Protein 3WTB (pdb70)

Secondary structure (DSSP, 8-state):
---S-EEEETTTTSHHHHHHHHHHHHTT-EEEEEESS-HHHHHHHHHHHHHTT--EEEEE--TTSHHHHHHHHHHHHHHHS---EEEE-------S-GGG--HHHHHHHHIIIIIHHHHHHHHHTTT--TT-EEEEE--GGGT---STT-HHHHHHHHHHHHHHHHHHHHHGGGT-EEEEEEE--B-BTTB-S-SHHHHHHHHTSSSSS-B-HHHHHHHHHHHHSGGGTT--S-EEEESTTTT-/--SS-EEEETTTTSHHHHHHHHHHHHHT-EEEEEESS-HHHHHHHHHHHHHTT--EEEEE--TTSHHHHHHHHHHHHHHHS---EEEE-------S-GGG--HHHHHHHHIIIIIHHHHHHHHHTTT--TT-EEEEE--GGGT---STT-HHHHHHHHHHHHHHHHHHHHHGGGT-EEEEEEE--B--SSS-S-SHHHHHHHTTSSSSS-B-HHHHHHHHHHHHSGGGTT--S-EEEESTTS--/--S-EEEETTTTSHHHHHHHHHHHHTT-EEEEEESS-HHHHHHHHHHHHHTT--EEEEE--TTSHHHHHHHHHHHHHHHS---EEEE-------S-GGG--HHHHHHHHIIIIIHHHHHHHHHTTT--TT-EEEEE--GGGT---STT-HHHHHHHHHHHHHHHHHHHHHGGGT-EEEEEEE--B-BTTB-S-SHHHHHHHTTSSSSS-B-HHHHHHHHHHHHSGGGTT--S-EEEESTTTT-/--S-EEEETTTTSHHHHHHHHHHHHHT-EEEEEESS-HHHHHHHHHHHHHTT--EEEEE--TTSHHHHHHHHHHHHHHHS---EEEE-------S-GGG--HHHHHHHHIIIIIHHHHHHHHHTTT--TT-EEEEE--GGGT---STT-HHHHHHHHHHHHHHHHHHHHHGGGT-EEEEEEE-SB--SSS-S-SHHHHHHHTTSSSSS-B-HHHHHHHHHHHHSGGGTT--S-EEEESTTTT-/--S-EEEETTTTSHHHHHHHHHHHHTT-EEEEEESS-HHHHHHHHHHHHHTT--EEEEE--TTSHHHHHHHHHHHHHHHS---EEEE-------S-GGG--HHHHHHHHIIIIIHHHHHHHHHTTT--TT-EEEEE--GGGT---STT-HHHHHHHHHHHHHHHHHHHHHGGGT-EEEEEEE--B--SSS-S-SHHHHHHHHTSSSSS-B-HHHHHHHHHHHHSGGGTT--S-EEEESTTTT-/--S-EEEETTTTSHHHHHHHHHHHHHT-EEEEEESS-HHHHHHHHHHHHHTT--EEEEE--TTSHHHHHHHHHHHHHHHS---EEEE-------S-GGG--HHHHHHHHIIIIIHHHHHHHHHTTT--TT-EEEEE--GGGT---STT-HHHHHHHHHHHHHHHHHHHHHGGGT-EEEEEEE--EE-SSS-S-SHHHHHHHTTSSSSS-EEHHHHHHHHHHHHSGGGTT--S-EEEESTTTT-/--S-EEEETTTTSHHHHHHHHHHHHTT-EEEEEESS-HHHHHHHHHHHHHTT--EEEEE--TTSHHHHHHHHHHHHHHHS---EEEE-------S-GGG--HHHHHHHHIIIIIHHHHHHHHHTTT--TT-EEEEE--GGGT---STT-HHHHHHHHHHHHHHHHHHHHHGGGT-EEEEEEE--EE-SSS-S-SHHHHHHHHTSSSSS-EEHHHHHHHHHHHHSGGGTT--S-EEEESTTTT-/--S-EEEETTTTSHHHHHHHHHHHHTT-EEEEEESS-HHHHHHHHHHHHHTT--EEEEE--TTSHHHHHHHHHHHHHHHS---EEEE-------S-GGG--HHHHHHHHIIIIIHHHHHHHHHTTT--TT-EEEEE--GGGT---STT-HHHHHHHHHHHHHHHHHHHHHGGGT-EEEEEEE--B--SSS-S-SHHHHHHHHHSSSSS-B-HHHHHHHHHHHHSGGGTT--S-EEEESTTTT-

Organism: Gluconobacter oxydans (strain 621H) (NCBI:txid290633)

Radius of gyration: 42.38 Å; Cα contacts (8 Å, |Δi|>4): 5276; chains: 8; bounding box: 62×66×143 Å

Sequence (1946 aa):
HMTHRVALITGGSRGIGAAIALKLAQDGFDIAITYARNEKAAQKVVSEVEALGRKAVAVQADGGSTDGNIAAITKTHEAFGRLDALVCNAGIYPYGPIAQMTVTQIEEVLNLNLRAAMVETVEALKYMKTGGRLIYIGSAFGERAPFPGISLYAATKAGLIGFTKGVARDLGPQGITANVVEPGPIATDLNPEDGAAAAVIRKFTATESYGKVNDIARTVSFLASPDASYITGASILVDGGLVAHMTHRVALITGGSRGIGAAIALKLAQDGFDIAITYARNEKAAQKVVSEVEALGRKAVAVQADGGSTDGNIAAITKTHEAFGRLDALVCNAGIYPYGPIAQMTVTQIEEVLNLNLRAAMVETVEALKYMKTGGRLIYIGSAFGERAPFPGISLYAATKAGLIGFTKGVARDLGPQGITANVVEPGPIATDLNPEDGAAAAVIRKFTATESYGKVNDIARTVSFLASPDASYITGASILVDGGLVAMTHRVALITGGSRGIGAAIALKLAQDGFDIAITYARNEKAAQKVVSEVEALGRKAVAVQADGGSTDGNIAAITKTHEAFGRLDALVCNAGIYPYGPIAQMTVTQIEEVLNLNLRAAMVETVEALKYMKTGGRLIYIGSAFGERAPFPGISLYAATKAGLIGFTKGVARDLGPQGITANVVEPGPIATDLNPEDGAAAAVIRKFTATESYGKVNDIARTVSFLASPDASYITGASILVDGGLVAMTHRVALITGGSRGIGAAIALKLAQDGFDIAITYARNEKAAQKVVSEVEALGRKAVAVQADGGSTDGNIAAITKTHEAFGRLDALVCNAGIYPYGPIAQMTVTQIEEVLNLNLRAAMVETVEALKYMKTGGRLIYIGSAFGERAPFPGISLYAATKAGLIGFTKGVARDLGPQGITANVVEPGPIATDLNPEDGAAAAVIRKFTATESYGKVNDIARTVSFLASPDASYITGASILVDGGLVAMTHRVALITGGSRGIGAAIALKLAQDGFDIAITYARNEKAAQKVVSEVEALGRKAVAVQADGGSTDGNIAAITKTHEAFGRLDALVCNAGIYPYGPIAQMTVTQIEEVLNLNLRAAMVETVEALKYMKTGGRLIYIGSAFGERAPFPGISLYAATKAGLIGFTKGVARDLGPQGITANVVEPGPIATDLNPEDGAAAAVIRKFTATESYGKVNDIARTVSFLASPDASYITGASILVDGGLVAMTHRVALITGGSRGIGAAIALKLAQDGFDIAITYARNEKAAQKVVSEVEALGRKAVAVQADGGSTDGNIAAITKTHEAFGRLDALVCNAGIYPYGPIAQMTVTQIEEVLNLNLRAAMVETVEALKYMKTGGRLIYIGSAFGERAPFPGISLYAATKAGLIGFTKGVARDLGPQGITANVVEPGPIATDLNPEDGAAAAVIRKFTATESYGKVNDIARTVSFLASPDASYITGASILVDGGLVAMTHRVALITGGSRGIGAAIALKLAQDGFDIAITYARNEKAAQKVVSEVEALGRKAVAVQADGGSTDGNIAAITKTHEAFGRLDALVCNAGIYPYGPIAQMTVTQIEEVLNLNLRAAMVETVEALKYMKTGGRLIYIGSAFGERAPFPGISLYAATKAGLIGFTKGVARDLGPQGITANVVEPGPIATDLNPEDGAAAAVIRKFTATESYGKVNDIARTVSFLASPDASYITGASILVDGGLVAMTHRVALITGGSRGIGAAIALKLAQDGFDIAITYARNEKAAQKVVSEVEALGRKAVAVQADGGSTDGNIAAITKTHEAFGRLDALVCNAGIYPYGPIAQMTVTQIEEVLNLNLRAAMVETVEALKYMKTGGRLIYIGSAFGERAPFPGISLYAATKAGLIGFTKGVARDLGPQGITANVVEPGPIATDLNPEDGAAAAVIRKFTATESYGKVNDIARTVSFLASPDASYITGASILVDGGLVA

Nearest PDB structures (foldseek):
  3wtb-assembly2_D  TM=9.995E-01  e=1.155E-48  Gluconobacter oxydans 621H
  5wva-assembly1_A-2  TM=9.834E-01  e=1.418E-30  Serratia marcescens
  5wuw-assembly1_A-2  TM=9.822E-01  e=1.337E-30  Serratia marcescens
  5u2w-assembly1_D  TM=9.826E-01  e=2.882E-30  Burkholderia cenocepacia J2315
  4zgw-assembly1_A  TM=9.834E-01  e=8.854E-30  Serratia marcescens

InterPro domains:
  IPR002347 Short-chain dehydrogenase/reductase SDR [PF13561] (13-241)
  IPR002347 Short-chain dehydrogenase/reductase SDR [PR00080] (80-91)
  IPR002347 Short-chain dehydrogenase/reductase SDR [PR00080] (131-139)
  IPR002347 Short-chain dehydrogenase/reductase SDR [PR00080] (152-171)
  IPR002347 Short-chain dehydrogenase/reductase SDR [PR00081] (5-22)
  IPR002347 Short-chain dehydrogenase/reductase SDR [PR00081] (80-91)
  IPR002347 Short-chain dehydrogenase/reductase SDR [PR00081] (125-141)
  IPR002347 Short-chain dehydrogenase/reductase SDR [PR00081] (152-171)
  IPR002347 Short-chain dehydrogenase/reductase SDR [PR00081] (173-190)
  IPR002347 Short-chain dehydrogenase/reductase SDR [PR00081] (205-225)
  IPR020904 Short-chain dehydrogenase/reductase, conserved site [PS00061] (139-167)
  IPR036291 NAD(P)-binding domain superfamily [SSF51735] (3-242)
  IPR050259 Short-chain dehydrogenases/reductases [PTHR42879] (2-242)
  IPR057326 Ketoreductase domain [SM00822] (4-183)

CATH classification: 3.40.50.720

Structure (mmCIF, N/CA/C/O backbone):
data_3WTB
#
_entry.id   3WTB
#
_cell.length_a   58.061
_cell.length_b   56.033
_cell.length_c   263.992
_cell.angle_alpha   90.00
_cell.angle_beta   93.20
_cell.angle_gamma   90.00
#
_symmetry.space_group_name_H-M   'P 1 2 1'
#
loop_
_entity.id
_entity.type
_entity.pdbx_description
1 polymer 'Putative oxidoreductase'
2 water water
#
loop_
_atom_site.group_PDB
_atom_site.id
_atom_site.type_symbol
_atom_site.label_atom_id
_atom_site.label_alt_id
_atom_site.label_comp_id
_atom_site.label_asym_id
_atom_site.label_entity_id
_atom_site.label_seq_id
_atom_site.pdbx_PDB_ins_code
_atom_site.Cartn_x
_atom_site.Cartn_y
_atom_site.Cartn_z
_atom_site.occupancy
_atom_site.B_iso_or_equiv
_atom_site.auth_seq_id
_atom_site.auth_comp_id
_atom_site.auth_asym_id
_atom_site.auth_atom_id
_atom_site.pdbx_PDB_model_num
ATOM 1 N N . HIS A 1 3 ? 35.188 23.263 72.923 1.00 48.02 0 HIS A N 1
ATOM 2 C CA . HIS A 1 3 ? 35.393 22.749 71.543 1.00 45.31 0 HIS A CA 1
ATOM 3 C C . HIS A 1 3 ? 34.081 22.955 70.772 1.00 43.79 0 HIS A C 1
ATOM 4 O O . HIS A 1 3 ? 32.966 22.665 71.226 1.00 38.40 0 HIS A O 1
ATOM 11 N N . MET A 1 4 ? 34.258 23.506 69.598 1.00 40.84 1 MET A N 1
ATOM 12 C CA . MET A 1 4 ? 33.226 23.658 68.614 1.00 41.01 1 MET A CA 1
ATOM 13 C C . MET A 1 4 ? 32.066 24.566 68.954 1.00 38.47 1 MET A C 1
ATOM 14 O O . MET A 1 4 ? 31.046 24.459 68.317 1.00 34.42 1 MET A O 1
ATOM 19 N N . THR A 1 5 ? 32.161 25.379 69.999 1.00 37.41 2 THR A N 1
ATOM 20 C CA . THR A 1 5 ? 31.018 26.212 70.370 1.00 39.30 2 THR A CA 1
ATOM 21 C C . THR A 1 5 ? 30.926 27.426 69.426 1.00 34.66 2 THR A C 1
ATOM 22 O O . THR A 1 5 ? 29.853 28.030 69.314 1.00 35.39 2 THR A O 1
ATOM 26 N N . HIS A 1 6 ? 32.042 27.847 68.824 1.00 26.45 3 HIS A N 1
ATOM 27 C CA . HIS A 1 6 ? 32.012 29.067 67.970 1.00 26.22 3 HIS A CA 1
ATOM 28 C C . HIS A 1 6 ? 32.181 28.691 66.524 1.00 23.83 3 HIS A C 1
ATOM 29 O O . HIS A 1 6 ? 32.863 27.708 66.205 1.00 25.98 3 HIS A O 1
ATOM 36 N N . ARG A 1 7 ? 31.612 29.489 65.643 1.00 21.65 4 ARG A N 1
ATOM 37 C CA . ARG A 1 7 ? 31.915 29.395 64.240 1.00 23.22 4 ARG A CA 1
ATOM 38 C C . ARG A 1 7 ? 33.434 29.588 64.001 1.00 25.00 4 ARG A C 1
ATOM 39 O O . ARG A 1 7 ? 34.086 30.301 64.746 1.00 22.36 4 ARG A O 1
ATOM 47 N N . VAL A 1 8 ? 33.948 28.958 62.940 1.00 23.71 5 VAL A N 1
ATOM 48 C CA . VAL A 1 8 ? 35.330 29.015 62.581 1.00 22.12 5 VAL A CA 1
ATOM 49 C C . VAL A 1 8 ? 35.493 29.621 61.192 1.00 21.72 5 VAL A C 1
ATOM 50 O O . VAL A 1 8 ? 34.845 29.212 60.248 1.00 24.93 5 VAL A O 1
ATOM 54 N N . ALA A 1 9 ? 36.400 30.588 61.073 1.00 21.23 6 ALA A N 1
ATOM 55 C CA . ALA A 1 9 ? 36.750 31.185 59.802 1.00 19.36 6 ALA A CA 1
ATOM 56 C C . ALA A 1 9 ? 38.190 30.921 59.500 1.00 19.72 6 ALA A C 1
ATOM 57 O O . ALA A 1 9 ? 39.051 31.136 60.341 1.00 20.42 6 ALA A O 1
ATOM 59 N N . LEU A 1 10 ? 38.443 30.497 58.260 1.00 22.23 7 LEU A N 1
ATOM 60 C CA . LEU A 1 10 ? 39.776 30.364 57.701 1.00 22.19 7 LEU A CA 1
ATOM 61 C C . LEU A 1 10 ? 40.005 31.494 56.718 1.00 22.70 7 LEU A C 1
ATOM 62 O O . LEU A 1 10 ? 39.223 31.652 55.785 1.00 21.87 7 LEU A O 1
ATOM 67 N N . ILE A 1 11 ? 41.053 32.285 56.966 1.00 21.67 8 ILE A N 1
ATOM 68 C CA . ILE A 1 11 ? 41.447 33.368 56.121 1.00 22.44 8 ILE A CA 1
ATOM 69 C C . ILE A 1 11 ? 42.833 33.077 55.556 1.00 25.12 8 ILE A C 1
ATOM 70 O O . ILE A 1 11 ? 43.803 33.049 56.308 1.00 26.67 8 ILE A O 1
ATOM 75 N N . THR A 1 12 ? 42.933 32.902 54.249 1.00 22.55 9 THR A N 1
ATOM 76 C CA . THR A 1 12 ? 44.205 32.668 53.654 1.00 22.39 9 THR A CA 1
ATOM 77 C C . THR A 1 12 ? 44.956 33.987 53.572 1.00 23.45 9 THR A C 1
ATOM 78 O O . THR A 1 12 ? 44.365 35.020 53.328 1.00 22.78 9 THR A O 1
ATOM 82 N N . GLY A 1 13 ? 46.282 33.945 53.791 1.00 24.32 10 GLY A N 1
ATOM 83 C CA . GLY A 1 13 ? 47.104 35.172 53.763 1.00 24.43 10 GLY A CA 1
ATOM 84 C C . GLY A 1 13 ? 46.712 36.131 54.849 1.00 24.00 10 GLY A C 1
ATOM 85 O O . GLY A 1 13 ? 46.606 37.303 54.645 1.00 24.80 10 GLY A O 1
ATOM 86 N N . GLY A 1 14 ? 46.417 35.604 56.017 1.00 24.06 11 GLY A N 1
ATOM 87 C CA . GLY A 1 14 ? 45.775 36.391 57.055 1.00 25.51 11 GLY A CA 1
ATOM 88 C C . GLY A 1 14 ? 46.757 36.985 58.028 1.00 24.05 11 GLY A C 1
ATOM 89 O O . GLY A 1 14 ? 46.336 37.482 59.078 1.00 24.22 11 GLY A O 1
ATOM 90 N N . SER A 1 15 ? 48.035 36.920 57.692 1.00 23.17 12 SER A N 1
ATOM 91 C CA . SER A 1 15 ? 49.084 37.436 58.570 1.00 27.85 12 SER A CA 1
ATOM 92 C C . SER A 1 15 ? 49.351 38.932 58.440 1.00 25.78 12 SER A C 1
ATOM 93 O O . SER A 1 15 ? 49.950 39.510 59.313 1.00 27.24 12 SER A O 1
ATOM 96 N N . ARG A 1 16 ? 48.847 39.588 57.414 1.00 28.95 13 ARG A N 1
ATOM 97 C CA . ARG A 1 16 ? 49.070 41.031 57.307 1.00 30.71 13 ARG A CA 1
ATOM 98 C C . ARG A 1 16 ? 48.035 41.656 56.418 1.00 27.39 13 ARG A C 1
ATOM 99 O O . ARG A 1 16 ? 47.251 40.964 55.745 1.00 24.40 13 ARG A O 1
ATOM 107 N N . GLY A 1 17 ? 48.060 42.988 56.379 1.00 28.52 14 GLY A N 1
ATOM 108 C CA . GLY A 1 17 ? 47.238 43.767 55.451 1.00 28.83 14 GLY A CA 1
ATOM 109 C C . GLY A 1 17 ? 45.753 43.464 55.583 1.00 27.26 14 GLY A C 1
ATOM 110 O O . GLY A 1 17 ? 45.249 43.349 56.685 1.00 27.38 14 GLY A O 1
ATOM 111 N N . ILE A 1 18 ? 45.105 43.244 54.452 1.00 24.47 15 ILE A N 1
ATOM 112 C CA . ILE A 1 18 ? 43.653 43.049 54.410 1.00 26.80 15 ILE A CA 1
ATOM 113 C C . ILE A 1 18 ? 43.266 41.768 55.177 1.00 23.79 15 ILE A C 1
ATOM 114 O O . ILE A 1 18 ? 42.317 41.752 55.928 1.00 23.12 15 ILE A O 1
ATOM 119 N N . GLY A 1 19 ? 44.059 40.735 54.991 1.00 21.29 16 GLY A N 1
ATOM 120 C CA . GLY A 1 19 ? 43.799 39.464 55.629 1.00 24.08 16 GLY A CA 1
ATOM 121 C C . GLY A 1 19 ? 43.772 39.579 57.136 1.00 23.33 16 GLY A C 1
ATOM 122 O O . GLY A 1 19 ? 42.894 39.028 57.773 1.00 23.65 16 GLY A O 1
ATOM 123 N N . ALA A 1 20 ? 44.777 40.239 57.681 1.00 22.33 17 ALA A N 1
ATOM 124 C CA . ALA A 1 20 ? 44.856 40.444 59.091 1.00 22.38 17 ALA A CA 1
ATOM 125 C C . ALA A 1 20 ? 43.675 41.235 59.599 1.00 22.38 17 ALA A C 1
ATOM 126 O O . ALA A 1 20 ? 43.105 40.911 60.622 1.00 22.43 17 ALA A O 1
ATOM 128 N N . ALA A 1 21 ? 43.282 42.262 58.884 1.00 20.40 18 ALA A N 1
ATOM 129 C CA . ALA A 1 21 ? 42.156 43.044 59.337 1.00 20.96 18 ALA A CA 1
ATOM 130 C C . ALA A 1 21 ? 40.851 42.238 59.313 1.00 20.98 18 ALA A C 1
ATOM 131 O O . ALA A 1 21 ? 39.966 42.364 60.207 1.00 19.65 18 ALA A O 1
ATOM 133 N N . ILE A 1 22 ? 40.708 41.414 58.298 1.00 21.07 19 ILE A N 1
ATOM 134 C CA . ILE A 1 22 ? 39.528 40.520 58.212 1.00 21.12 19 ILE A CA 1
ATOM 135 C C . ILE A 1 22 ? 39.528 39.560 59.392 1.00 21.76 19 ILE A C 1
ATOM 136 O O . ILE A 1 22 ? 38.481 39.366 60.040 1.00 21.55 19 ILE A O 1
ATOM 141 N N . ALA A 1 23 ? 40.689 39.031 59.719 1.00 21.47 20 ALA A N 1
ATOM 142 C CA . ALA A 1 23 ? 40.756 38.083 60.831 1.00 22.21 20 ALA A CA 1
ATOM 143 C C . ALA A 1 23 ? 40.332 38.731 62.134 1.00 21.50 20 ALA A C 1
ATOM 144 O O . ALA A 1 23 ? 39.581 38.132 62.887 1.00 19.59 20 ALA A O 1
ATOM 146 N N . LEU A 1 24 ? 40.802 39.950 62.384 1.00 22.75 21 LEU A N 1
ATOM 147 C CA . LEU A 1 24 ? 40.419 40.641 63.609 1.00 25.21 21 LEU A CA 1
ATOM 148 C C . LEU A 1 24 ? 38.949 41.027 63.661 1.00 23.54 21 LEU A C 1
ATOM 149 O O . LEU A 1 24 ? 38.314 40.925 64.708 1.00 22.99 21 LEU A O 1
ATOM 154 N N . LYS A 1 25 ? 38.397 41.460 62.528 1.00 23.54 22 LYS A N 1
ATOM 155 C CA . LYS A 1 25 ? 37.007 41.838 62.479 1.00 23.21 22 LYS A CA 1
ATOM 156 C C . LYS A 1 25 ? 36.103 40.593 62.682 1.00 22.42 22 LYS A C 1
ATOM 157 O O . LYS A 1 25 ? 35.123 40.650 63.416 1.00 20.53 22 LYS A O 1
ATOM 163 N N . LEU A 1 26 ? 36.447 39.476 62.067 1.00 21.58 23 LEU A N 1
ATOM 164 C CA . LEU A 1 26 ? 35.637 38.276 62.241 1.00 22.28 23 LEU A CA 1
ATOM 165 C C . LEU A 1 26 ? 35.736 37.731 63.634 1.00 22.14 23 LEU A C 1
ATOM 166 O O . LEU A 1 26 ? 34.748 37.221 64.198 1.00 20.73 23 LEU A O 1
ATOM 171 N N . ALA A 1 27 ? 36.904 37.856 64.211 1.00 21.42 24 ALA A N 1
ATOM 172 C CA . ALA A 1 27 ? 37.059 37.445 65.597 1.00 21.26 24 ALA A CA 1
ATOM 173 C C . ALA A 1 27 ? 36.131 38.279 66.501 1.00 22.69 24 ALA A C 1
ATOM 174 O O . ALA A 1 27 ? 35.457 37.725 67.368 1.00 21.59 24 ALA A O 1
ATOM 176 N N . GLN A 1 28 ? 36.079 39.608 66.294 1.00 22.85 25 GLN A N 1
ATOM 177 C CA . GLN A 1 28 ? 35.198 40.446 67.056 1.00 25.04 25 GLN A CA 1
ATOM 178 C C . GLN A 1 28 ? 33.712 40.078 66.783 1.00 25.41 25 GLN A C 1
ATOM 179 O O . GLN A 1 28 ? 32.885 40.246 67.648 1.00 23.20 25 GLN A O 1
ATOM 185 N N . ASP A 1 29 ? 33.371 39.620 65.580 1.00 25.09 26 ASP A N 1
ATOM 186 C CA . ASP A 1 29 ? 32.020 39.124 65.325 1.00 26.74 26 ASP A CA 1
ATOM 187 C C . ASP A 1 29 ? 31.732 37.778 66.011 1.00 27.05 26 ASP A C 1
ATOM 188 O O . ASP A 1 29 ? 30.614 37.322 65.966 1.00 27.47 26 ASP A O 1
ATOM 193 N N . GLY A 1 30 ? 32.713 37.130 66.585 1.00 23.20 27 GLY A N 1
ATOM 194 C CA . GLY A 1 30 ? 32.471 35.852 67.258 1.00 24.46 27 GLY A CA 1
ATOM 195 C C . GLY A 1 30 ? 33.052 34.596 66.582 1.00 23.89 27 GLY A C 1
ATOM 196 O O . GLY A 1 30 ? 32.746 33.500 67.020 1.00 25.97 27 GLY A O 1
ATOM 197 N N . PHE A 1 31 ? 33.858 34.745 65.518 1.00 20.03 28 PHE A N 1
ATOM 198 C CA . PHE A 1 31 ? 34.475 33.587 64.887 1.00 21.71 28 PHE A CA 1
ATOM 199 C C . PHE A 1 31 ? 35.826 33.240 65.538 1.00 21.27 28 PHE A C 1
ATOM 200 O O . PHE A 1 31 ? 36.601 34.167 65.871 1.00 21.18 28 PHE A O 1
ATOM 208 N N . ASP A 1 32 ? 36.067 31.947 65.811 1.00 18.61 29 ASP A N 1
ATOM 209 C CA . ASP A 1 32 ? 37.422 31.455 66.025 1.00 21.40 29 ASP A CA 1
ATOM 210 C C . ASP A 1 32 ? 38.098 31.468 64.655 1.00 21.76 29 ASP A C 1
ATOM 211 O O . ASP A 1 32 ? 37.429 31.407 63.632 1.00 21.34 29 ASP A O 1
ATOM 216 N N . ILE A 1 33 ? 39.424 31.583 64.659 1.00 22.00 30 ILE A N 1
ATOM 217 C CA . ILE A 1 33 ? 40.170 32.018 63.488 1.00 22.82 30 ILE A CA 1
ATOM 218 C C . ILE A 1 33 ? 41.296 31.060 63.206 1.00 20.45 30 ILE A C 1
ATOM 219 O O . ILE A 1 33 ? 42.102 30.749 64.088 1.00 21.02 30 ILE A O 1
ATOM 224 N N . ALA A 1 34 ? 41.389 30.678 61.963 1.00 18.95 31 ALA A N 1
ATOM 225 C CA . ALA A 1 34 ? 42.621 30.082 61.425 1.00 20.49 31 ALA A CA 1
ATOM 226 C C . ALA A 1 34 ? 43.116 31.025 60.307 1.00 22.37 31 ALA A C 1
ATOM 227 O O . ALA A 1 34 ? 42.310 31.520 59.471 1.00 25.52 31 ALA A O 1
ATOM 229 N N . ILE A 1 35 ? 44.409 31.286 60.285 1.00 22.45 32 ILE A N 1
ATOM 230 C CA . ILE A 1 35 ? 45.022 32.006 59.199 1.00 20.80 32 ILE A CA 1
ATOM 231 C C . ILE A 1 35 ? 46.156 31.204 58.597 1.00 21.43 32 ILE A C 1
ATOM 232 O O . ILE A 1 35 ? 46.786 30.412 59.251 1.00 22.47 32 ILE A O 1
ATOM 237 N N . THR A 1 36 ? 46.329 31.343 57.279 1.00 22.06 33 THR A N 1
ATOM 238 C CA . THR A 1 36 ? 47.505 30.782 56.603 1.00 22.92 33 THR A CA 1
ATOM 239 C C . THR A 1 36 ? 48.567 31.841 56.412 1.00 24.94 33 THR A C 1
ATOM 240 O O . THR A 1 36 ? 48.267 33.034 56.296 1.00 26.07 33 THR A O 1
ATOM 244 N N . TYR A 1 37 ? 49.808 31.378 56.370 1.00 29.04 34 TYR A N 1
ATOM 245 C CA . TYR A 1 37 ? 50.937 32.221 56.013 1.00 28.99 34 TYR A CA 1
ATOM 246 C C . TYR A 1 37 ? 51.953 31.361 55.276 1.00 31.25 34 TYR A C 1
ATOM 247 O O . TYR A 1 37 ? 52.032 30.140 55.470 1.00 33.96 34 TYR A O 1
ATOM 256 N N . ALA A 1 38 ? 52.712 32.004 54.396 1.00 38.39 35 ALA A N 1
ATOM 257 C CA . ALA A 1 38 ? 53.716 31.320 53.590 1.00 43.06 35 ALA A CA 1
ATOM 258 C C . ALA A 1 38 ? 55.016 31.282 54.349 1.00 41.69 35 ALA A C 1
ATOM 259 O O . ALA A 1 38 ? 55.611 30.229 54.487 1.00 42.97 35 ALA A O 1
ATOM 261 N N . ARG A 1 39 ? 55.451 32.434 54.841 1.00 46.98 36 ARG A N 1
ATOM 262 C CA . ARG A 1 39 ? 56.733 32.461 55.540 1.00 52.83 36 ARG A CA 1
ATOM 263 C C . ARG A 1 39 ? 56.936 33.225 56.807 1.00 49.84 36 ARG A C 1
ATOM 264 O O . ARG A 1 39 ? 57.706 32.763 57.596 1.00 50.36 36 ARG A O 1
ATOM 272 N N . ASN A 1 40 ? 56.346 34.393 56.968 1.00 49.71 37 ASN A N 1
ATOM 273 C CA . ASN A 1 40 ? 56.634 35.224 58.141 1.00 54.40 37 ASN A CA 1
ATOM 274 C C . ASN A 1 40 ? 55.821 34.743 59.346 1.00 49.18 37 ASN A C 1
ATOM 275 O O . ASN A 1 40 ? 54.724 35.247 59.612 1.00 49.26 37 ASN A O 1
ATOM 280 N N . GLU A 1 41 ? 56.372 33.781 60.064 1.00 45.57 38 GLU A N 1
ATOM 281 C CA . GLU A 1 41 ? 55.730 33.233 61.233 1.00 49.22 38 GLU A CA 1
ATOM 282 C C . GLU A 1 41 ? 55.462 34.314 62.298 1.00 47.17 38 GLU A C 1
ATOM 283 O O . GLU A 1 41 ? 54.455 34.249 62.994 1.00 44.43 38 GLU A O 1
ATOM 289 N N . LYS A 1 42 ? 56.351 35.292 62.432 1.00 42.58 39 LYS A N 1
ATOM 290 C CA . LYS A 1 42 ? 56.185 36.275 63.479 1.00 44.92 39 LYS A CA 1
ATOM 291 C C . LYS A 1 42 ? 54.967 37.152 63.232 1.00 40.50 39 LYS A C 1
ATOM 292 O O . LYS A 1 42 ? 54.267 37.502 64.178 1.00 38.91 39 LYS A O 1
ATOM 298 N N . ALA A 1 43 ? 54.751 37.559 61.981 1.00 34.30 40 ALA A N 1
ATOM 299 C CA . ALA A 1 43 ? 53.556 38.345 61.663 1.00 33.94 40 ALA A CA 1
ATOM 300 C C . ALA A 1 43 ? 52.302 37.510 61.945 1.00 28.43 40 ALA A C 1
ATOM 301 O O . ALA A 1 43 ? 51.317 37.996 62.506 1.00 27.69 40 ALA A O 1
ATOM 303 N N . ALA A 1 44 ? 52.367 36.229 61.647 1.00 26.00 41 ALA A N 1
ATOM 304 C CA . ALA A 1 44 ? 51.213 35.360 61.888 1.00 26.72 41 ALA A CA 1
ATOM 305 C C . ALA A 1 44 ? 50.941 35.253 63.386 1.00 26.96 41 ALA A C 1
ATOM 306 O O . ALA A 1 44 ? 49.796 35.346 63.811 1.00 20.77 41 ALA A O 1
ATOM 308 N N . GLN A 1 45 ? 51.996 35.121 64.186 1.00 26.19 42 GLN A N 1
ATOM 309 C CA . GLN A 1 45 ? 51.804 34.997 65.627 1.00 29.52 42 GLN A CA 1
ATOM 310 C C . GLN A 1 45 ? 51.307 36.266 66.238 1.00 29.82 42 GLN A C 1
ATOM 311 O O . GLN A 1 45 ? 50.591 36.231 67.242 1.00 32.62 42 GLN A O 1
ATOM 317 N N . LYS A 1 46 ? 51.644 37.390 65.646 1.00 28.92 43 LYS A N 1
ATOM 318 C CA . LYS A 1 46 ? 51.114 38.661 66.105 1.00 31.87 43 LYS A CA 1
ATOM 319 C C . LYS A 1 46 ? 49.606 38.664 65.884 1.00 29.20 43 LYS A C 1
ATOM 320 O O . LYS A 1 46 ? 48.828 39.076 66.752 1.00 28.17 43 LYS A O 1
ATOM 326 N N . VAL A 1 47 ? 49.157 38.166 64.745 1.00 27.23 44 VAL A N 1
ATOM 327 C CA . VAL A 1 47 ? 47.690 38.159 64.505 1.00 25.34 44 VAL A CA 1
ATOM 328 C C . VAL A 1 47 ? 46.990 37.196 65.440 1.00 25.10 44 VAL A C 1
ATOM 329 O O . VAL A 1 47 ? 45.970 37.556 66.056 1.00 24.47 44 VAL A O 1
ATOM 333 N N . VAL A 1 48 ? 47.588 36.018 65.630 1.00 24.78 45 VAL A N 1
ATOM 334 C CA . VAL A 1 48 ? 47.093 35.067 66.606 1.00 27.74 45 VAL A CA 1
ATOM 335 C C . VAL A 1 48 ? 46.892 35.695 68.001 1.00 29.15 45 VAL A C 1
ATOM 336 O O . VAL A 1 48 ? 45.837 35.486 68.652 1.00 28.50 45 VAL A O 1
ATOM 340 N N . SER A 1 49 ? 47.874 36.450 68.464 1.00 27.95 46 SER A N 1
ATOM 341 C CA . SER A 1 49 ? 47.778 37.105 69.770 1.00 30.91 46 SER A CA 1
ATOM 342 C C . SER A 1 49 ? 46.708 38.151 69.861 1.00 26.79 46 SER A C 1
ATOM 343 O O . SER A 1 49 ? 46.046 38.249 70.888 1.00 24.55 46 SER A O 1
ATOM 346 N N . GLU A 1 50 ? 46.585 38.965 68.822 1.00 25.12 47 GLU A N 1
ATOM 347 C CA . GLU A 1 50 ? 45.521 39.925 68.778 1.00 26.65 47 GLU A CA 1
ATOM 348 C C . GLU A 1 50 ? 44.114 39.286 68.716 1.00 23.66 47 GLU A C 1
ATOM 349 O O . GLU A 1 50 ? 43.213 39.784 69.348 1.00 23.88 47 GLU A O 1
ATOM 355 N N . VAL A 1 51 ? 43.967 38.147 68.064 1.00 23.71 48 VAL A N 1
ATOM 356 C CA . VAL A 1 51 ? 42.674 37.442 68.093 1.00 24.15 48 VAL A CA 1
ATOM 357 C C . VAL A 1 51 ? 42.384 36.908 69.489 1.00 22.84 48 VAL A C 1
ATOM 358 O O . VAL A 1 51 ? 41.258 36.988 70.011 1.00 20.18 48 VAL A O 1
ATOM 362 N N . GLU A 1 52 ? 43.420 36.361 70.120 1.00 23.86 49 GLU A N 1
ATOM 363 C CA . GLU A 1 52 ? 43.280 35.827 71.504 1.00 25.85 49 GLU A CA 1
ATOM 364 C C . GLU A 1 52 ? 42.911 36.940 72.503 1.00 24.27 49 GLU A C 1
ATOM 365 O O . GLU A 1 52 ? 42.159 36.731 73.458 1.00 21.16 49 GLU A O 1
ATOM 371 N N . ALA A 1 53 ? 43.466 38.128 72.280 1.00 24.97 50 ALA A N 1
ATOM 372 C CA . ALA A 1 53 ? 43.161 39.300 73.122 1.00 24.01 50 ALA A CA 1
ATOM 373 C C . ALA A 1 53 ? 41.708 39.698 73.016 1.00 24.66 50 ALA A C 1
ATOM 374 O O . ALA A 1 53 ? 41.173 40.267 73.955 1.00 24.89 50 ALA A O 1
ATOM 376 N N . LEU A 1 54 ? 41.043 39.320 71.937 1.00 25.71 51 LEU A N 1
ATOM 377 C CA . LEU A 1 54 ? 39.618 39.527 71.809 1.00 26.86 51 LEU A CA 1
ATOM 378 C C . LEU A 1 54 ? 38.755 38.359 72.327 1.00 26.77 51 LEU A C 1
ATOM 379 O O . LEU A 1 54 ? 37.521 38.436 72.300 1.00 28.15 51 LEU A O 1
ATOM 384 N N . GLY A 1 55 ? 39.364 37.346 72.902 1.00 25.40 52 GLY A N 1
ATOM 385 C CA . GLY A 1 55 ? 38.598 36.299 73.572 1.00 23.66 52 GLY A CA 1
ATOM 386 C C . GLY A 1 55 ? 38.379 35.064 72.709 1.00 25.68 52 GLY A C 1
ATOM 387 O O . GLY A 1 55 ? 37.783 34.085 73.171 1.00 24.39 52 GLY A O 1
ATOM 388 N N . ARG A 1 56 ? 38.909 35.056 71.503 1.00 24.35 53 ARG A N 1
ATOM 389 C CA . ARG A 1 56 ? 38.738 33.899 70.617 1.00 27.79 53 ARG A CA 1
ATOM 390 C C . ARG A 1 56 ? 39.935 32.963 70.613 1.00 25.48 53 ARG A C 1
ATOM 391 O O . ARG A 1 56 ? 41.016 33.386 70.954 1.00 25.22 53 ARG A O 1
ATOM 399 N N . LYS A 1 57 ? 39.736 31.759 70.110 1.00 27.81 54 LYS A N 1
ATOM 400 C CA . LYS A 1 57 ? 40.846 30.902 69.734 1.00 30.60 54 LYS A CA 1
ATOM 401 C C . LYS A 1 57 ? 41.355 31.200 68.316 1.00 25.54 54 LYS A C 1
ATOM 402 O O . LYS A 1 57 ? 40.591 31.518 67.428 1.00 24.97 54 LYS A O 1
ATOM 408 N N . ALA A 1 58 ? 42.662 31.078 68.140 1.00 24.92 55 ALA A N 1
ATOM 409 C CA . ALA A 1 58 ? 43.309 31.313 66.879 1.00 24.49 55 ALA A CA 1
ATOM 410 C C . ALA A 1 58 ? 44.463 30.365 66.649 1.00 23.64 55 ALA A C 1
ATOM 411 O O . ALA A 1 58 ? 45.143 29.970 67.554 1.00 24.74 55 ALA A O 1
ATOM 413 N N . VAL A 1 59 ? 44.681 30.040 65.396 1.00 25.15 56 VAL A N 1
ATOM 414 C CA . VAL A 1 59 ? 45.805 29.244 64.986 1.00 27.79 56 VAL A CA 1
ATOM 415 C C . VAL A 1 59 ? 46.354 29.713 63.629 1.00 27.36 56 VAL A C 1
ATOM 416 O O . VAL A 1 59 ? 45.591 30.175 62.746 1.00 24.01 56 VAL A O 1
ATOM 420 N N . ALA A 1 60 ? 47.678 29.641 63.505 1.00 25.35 57 ALA A N 1
ATOM 421 C CA . ALA A 1 60 ? 48.374 29.974 62.280 1.00 27.22 57 ALA A CA 1
ATOM 422 C C . ALA A 1 60 ? 48.894 28.725 61.614 1.00 28.32 57 ALA A C 1
ATOM 423 O O . ALA A 1 60 ? 49.510 27.904 62.267 1.00 26.08 57 ALA A O 1
ATOM 425 N N . VAL A 1 61 ? 48.592 28.563 60.336 1.00 28.72 58 VAL A N 1
ATOM 426 C CA . VAL A 1 61 ? 48.930 27.359 59.612 1.00 31.11 58 VAL A CA 1
ATOM 427 C C . VAL A 1 61 ? 49.861 27.772 58.500 1.00 32.85 58 VAL A C 1
ATOM 428 O O . VAL A 1 61 ? 49.535 28.628 57.673 1.00 29.40 58 VAL A O 1
ATOM 432 N N . GLN A 1 62 ? 51.032 27.186 58.488 1.00 32.88 59 GLN A N 1
ATOM 433 C CA . GLN A 1 62 ? 51.960 27.436 57.421 1.00 37.68 59 GLN A CA 1
ATOM 434 C C . GLN A 1 62 ? 51.538 26.671 56.192 1.00 36.50 59 GLN A C 1
ATOM 435 O O . GLN A 1 62 ? 51.276 25.475 56.271 1.00 34.74 59 GLN A O 1
ATOM 441 N N . ALA A 1 63 ? 51.474 27.355 55.057 1.00 36.73 60 ALA A N 1
ATOM 442 C CA . ALA A 1 63 ? 51.007 26.704 53.831 1.00 38.14 60 ALA A CA 1
ATOM 443 C C . ALA A 1 63 ? 51.344 27.517 52.645 1.00 35.48 60 ALA A C 1
ATOM 444 O O . ALA A 1 63 ? 51.169 28.721 52.653 1.00 40.26 60 ALA A O 1
ATOM 446 N N . ASP A 1 64 ? 51.854 26.857 51.608 1.00 35.27 61 ASP A N 1
ATOM 447 C CA . ASP A 1 64 ? 52.127 27.509 50.348 1.00 34.31 61 ASP A CA 1
ATOM 448 C C . ASP A 1 64 ? 50.815 27.495 49.529 1.00 29.37 61 ASP A C 1
ATOM 449 O O . ASP A 1 64 ? 50.431 26.491 48.971 1.00 27.92 61 ASP A O 1
ATOM 454 N N . GLY A 1 65 ? 50.167 28.647 49.444 1.00 33.53 62 GLY A N 1
ATOM 455 C CA . GLY A 1 65 ? 48.932 28.819 48.659 1.00 32.10 62 GLY A CA 1
ATOM 456 C C . GLY A 1 65 ? 49.075 28.543 47.185 1.00 33.31 62 GLY A C 1
ATOM 457 O O . GLY A 1 65 ? 48.072 28.392 46.467 1.00 35.83 62 GLY A O 1
ATOM 458 N N . GLY A 1 66 ? 50.320 28.502 46.714 1.00 34.28 63 GLY A N 1
ATOM 459 C CA . GLY A 1 66 ? 50.608 28.233 45.319 1.00 35.08 63 GLY A CA 1
ATOM 460 C C . GLY A 1 66 ? 50.760 26.765 44.984 1.00 34.20 63 GLY A C 1
ATOM 461 O O . GLY A 1 66 ? 51.011 26.433 43.814 1.00 32.64 63 GLY A O 1
ATOM 462 N N . SER A 1 67 ? 50.647 25.894 45.995 1.00 29.58 64 SER A N 1
ATOM 463 C CA . SER A 1 67 ? 50.704 24.447 45.772 1.00 29.23 64 SER A CA 1
ATOM 464 C C . SER A 1 67 ? 49.339 23.844 46.172 1.00 27.79 64 SER A C 1
ATOM 465 O O . SER A 1 67 ? 48.691 24.312 47.125 1.00 26.79 64 SER A O 1
ATOM 468 N N . THR A 1 68 ? 48.881 22.836 45.440 1.00 27.98 65 THR A N 1
ATOM 469 C CA . THR A 1 68 ? 47.616 22.214 45.778 1.00 29.22 65 THR A CA 1
ATOM 470 C C . THR A 1 68 ? 47.668 21.478 47.123 1.00 31.33 65 THR A C 1
ATOM 471 O O . THR A 1 68 ? 46.669 21.425 47.836 1.00 30.10 65 THR A O 1
ATOM 475 N N . ASP A 1 69 ? 48.818 20.930 47.476 1.00 29.59 66 ASP A N 1
ATOM 476 C CA . ASP A 1 69 ? 48.989 20.310 48.769 1.00 30.26 66 ASP A CA 1
ATOM 477 C C . ASP A 1 69 ? 48.824 21.322 49.895 1.00 32.44 66 ASP A C 1
ATOM 478 O O . ASP A 1 69 ? 48.226 21.009 50.940 1.00 31.60 66 ASP A O 1
ATOM 483 N N . GLY A 1 70 ? 49.335 22.530 49.700 1.00 29.10 67 GLY A N 1
ATOM 484 C CA . GLY A 1 70 ? 49.127 23.614 50.666 1.00 28.51 67 GLY A CA 1
ATOM 485 C C . GLY A 1 70 ? 47.682 24.049 50.755 1.00 27.33 67 GLY A C 1
ATOM 486 O O . GLY A 1 70 ? 47.180 24.358 51.825 1.00 26.98 67 GLY A O 1
ATOM 487 N N . ASN A 1 71 ? 47.004 24.069 49.626 1.00 25.41 68 ASN A N 1
ATOM 488 C CA . ASN A 1 71 ? 45.596 24.443 49.603 1.00 24.43 68 ASN A CA 1
ATOM 489 C C . ASN A 1 71 ? 44.752 23.417 50.405 1.00 27.89 68 ASN A C 1
ATOM 490 O O . ASN A 1 71 ? 43.918 23.805 51.212 1.00 25.20 68 ASN A O 1
ATOM 495 N N . ILE A 1 72 ? 45.022 22.117 50.203 1.00 28.20 69 ILE A N 1
ATOM 496 C CA . ILE A 1 72 ? 44.309 21.049 50.908 1.00 29.68 69 ILE A CA 1
ATOM 497 C C . ILE A 1 72 ? 44.677 21.070 52.407 1.00 29.47 69 ILE A C 1
ATOM 498 O O . ILE A 1 72 ? 43.820 20.953 53.279 1.00 28.19 69 ILE A O 1
ATOM 503 N N . ALA A 1 73 ? 45.959 21.252 52.707 1.00 28.74 70 ALA A N 1
ATOM 504 C CA . ALA A 1 73 ? 46.406 21.234 54.081 1.00 30.33 70 ALA A CA 1
ATOM 505 C C . ALA A 1 73 ? 45.781 22.380 54.926 1.00 29.88 70 ALA A C 1
ATOM 506 O O . ALA A 1 73 ? 45.512 22.189 56.100 1.00 31.94 70 ALA A O 1
ATOM 508 N N . ALA A 1 74 ? 45.576 23.549 54.339 1.00 25.11 71 ALA A N 1
ATOM 509 C CA . ALA A 1 74 ? 45.043 24.665 55.068 1.00 25.09 71 ALA A CA 1
ATOM 510 C C . ALA A 1 74 ? 43.685 24.308 55.638 1.00 24.76 71 ALA A C 1
ATOM 511 O O . ALA A 1 74 ? 43.420 24.570 56.801 1.00 28.71 71 ALA A O 1
ATOM 513 N N . ILE A 1 75 ? 42.853 23.691 54.827 1.00 25.25 72 ILE A N 1
ATOM 514 C CA . ILE A 1 75 ? 41.534 23.260 55.278 1.00 27.51 72 ILE A CA 1
ATOM 515 C C . ILE A 1 75 ? 41.673 22.119 56.293 1.00 25.93 72 ILE A C 1
ATOM 516 O O . ILE A 1 75 ? 41.030 22.146 57.339 1.00 23.15 72 ILE A O 1
ATOM 521 N N . THR A 1 76 ? 42.518 21.133 55.972 1.00 26.41 73 THR A N 1
ATOM 522 C CA . THR A 1 76 ? 42.659 19.931 56.793 1.00 25.64 73 THR A CA 1
ATOM 523 C C . THR A 1 76 ? 43.093 20.338 58.174 1.00 29.59 73 THR A C 1
ATOM 524 O O . THR A 1 76 ? 42.517 19.880 59.182 1.00 29.85 73 THR A O 1
ATOM 528 N N . LYS A 1 77 ? 44.092 21.224 58.274 1.00 32.69 74 LYS A N 1
ATOM 529 C CA . LYS A 1 77 ? 44.640 21.580 59.585 1.00 32.72 74 LYS A CA 1
ATOM 530 C C . LYS A 1 77 ? 43.639 22.431 60.366 1.00 31.72 74 LYS A C 1
ATOM 531 O O . LYS A 1 77 ? 43.606 22.373 61.604 1.00 32.50 74 LYS A O 1
ATOM 537 N N . THR A 1 78 ? 42.869 23.234 59.653 1.00 25.26 75 THR A N 1
ATOM 538 C CA . THR A 1 78 ? 41.861 24.050 60.318 1.00 25.11 75 THR A CA 1
ATOM 539 C C . THR A 1 78 ? 40.773 23.160 60.931 1.00 23.09 75 THR A C 1
ATOM 540 O O . THR A 1 78 ? 40.429 23.290 62.117 1.00 20.24 75 THR A O 1
ATOM 544 N N . HIS A 1 79 ? 40.330 22.180 60.166 1.00 24.19 76 HIS A N 1
ATOM 545 C CA . HIS A 1 79 ? 39.388 21.219 60.694 1.00 27.44 76 HIS A CA 1
ATOM 546 C C . HIS A 1 79 ? 39.938 20.367 61.864 1.00 28.33 76 HIS A C 1
ATOM 547 O O . HIS A 1 79 ? 39.195 20.059 62.826 1.00 25.55 76 HIS A O 1
ATOM 554 N N . GLU A 1 80 ? 41.208 20.004 61.799 1.00 27.90 77 GLU A N 1
ATOM 555 C CA . GLU A 1 80 ? 41.838 19.281 62.907 1.00 30.10 77 GLU A CA 1
ATOM 556 C C . GLU A 1 80 ? 41.900 20.141 64.187 1.00 33.04 77 GLU A C 1
ATOM 557 O O . GLU A 1 80 ? 41.755 19.606 65.273 1.00 33.54 77 GLU A O 1
ATOM 563 N N . ALA A 1 81 ? 42.173 21.444 64.050 1.00 29.17 78 ALA A N 1
ATOM 564 C CA . ALA A 1 81 ? 42.318 22.301 65.198 1.00 29.45 78 ALA A CA 1
ATOM 565 C C . ALA A 1 81 ? 40.982 22.603 65.841 1.00 26.83 78 ALA A C 1
ATOM 566 O O . ALA A 1 81 ? 40.897 22.623 67.061 1.00 27.85 78 ALA A O 1
ATOM 568 N N . PHE A 1 82 ? 39.939 22.727 65.053 1.00 25.84 79 PHE A N 1
ATOM 569 C CA . PHE A 1 82 ? 38.668 23.213 65.564 1.00 27.81 79 PHE A CA 1
ATOM 570 C C . PHE A 1 82 ? 37.458 22.289 65.424 1.00 27.77 79 PHE A C 1
ATOM 571 O O . PHE A 1 82 ? 36.447 22.560 66.044 1.00 27.96 79 PHE A O 1
ATOM 579 N N . GLY A 1 83 ? 37.521 21.254 64.600 1.00 26.48 80 GLY A N 1
ATOM 580 C CA . GLY A 1 83 ? 36.393 20.352 64.470 1.00 25.55 80 GLY A CA 1
ATOM 581 C C . GLY A 1 83 ? 35.210 20.881 63.648 1.00 27.73 80 GLY A C 1
ATOM 582 O O . GLY A 1 83 ? 34.190 20.196 63.526 1.00 27.99 80 GLY A O 1
ATOM 583 N N . ARG A 1 84 ? 35.355 22.035 62.998 1.00 26.22 81 ARG A N 1
ATOM 584 C CA . ARG A 1 84 ? 34.293 22.588 62.157 1.00 25.29 81 ARG A CA 1
ATOM 585 C C . ARG A 1 84 ? 34.904 23.669 61.264 1.00 24.93 81 ARG A C 1
ATOM 586 O O . ARG A 1 84 ? 36.004 24.118 61.505 1.00 24.96 81 ARG A O 1
ATOM 594 N N . LEU A 1 85 ? 34.168 24.026 60.233 1.00 24.94 82 LEU A N 1
ATOM 595 C CA . LEU A 1 85 ? 34.548 25.118 59.344 1.00 27.18 82 LEU A CA 1
ATOM 596 C C . LEU A 1 85 ? 33.270 25.832 58.876 1.00 27.29 82 LEU A C 1
ATOM 597 O O . LEU A 1 85 ? 32.338 25.180 58.360 1.00 27.21 82 LEU A O 1
ATOM 602 N N . ASP A 1 86 ? 33.204 27.139 59.088 1.00 23.41 83 ASP A N 1
ATOM 603 C CA . ASP A 1 86 ? 31.972 27.872 58.838 1.00 23.92 83 ASP A CA 1
ATOM 604 C C . ASP A 1 86 ? 32.111 28.989 57.800 1.00 25.13 83 ASP A C 1
ATOM 605 O O . ASP A 1 86 ? 31.138 29.343 57.108 1.00 26.72 83 ASP A O 1
ATOM 610 N N . ALA A 1 87 ? 33.319 29.558 57.699 1.00 23.66 84 ALA A N 1
ATOM 611 C CA . ALA A 1 87 ? 33.617 30.506 56.665 1.00 21.13 84 ALA A CA 1
ATOM 612 C C . ALA A 1 87 ? 35.007 30.301 56.091 1.00 21.16 84 ALA A C 1
ATOM 613 O O . ALA A 1 87 ? 35.987 30.113 56.834 1.00 22.00 84 ALA A O 1
ATOM 615 N N . LEU A 1 88 ? 35.098 30.384 54.771 1.00 18.92 85 LEU A N 1
ATOM 616 C CA . LEU A 1 88 ? 36.384 30.434 54.058 1.00 19.33 85 LEU A CA 1
ATOM 617 C C . LEU A 1 88 ? 36.504 31.802 53.373 1.00 18.15 85 LEU A C 1
ATOM 618 O O . LEU A 1 88 ? 35.631 32.192 52.621 1.00 21.46 85 LEU A O 1
ATOM 623 N N . VAL A 1 89 ? 37.575 32.504 53.677 1.00 21.90 86 VAL A N 1
ATOM 624 C CA . VAL A 1 89 ? 37.892 33.778 53.045 1.00 21.21 86 VAL A CA 1
ATOM 625 C C . VAL A 1 89 ? 39.184 33.581 52.307 1.00 21.63 86 VAL A C 1
ATOM 626 O O . VAL A 1 89 ? 40.268 33.484 52.901 1.00 22.78 86 VAL A O 1
ATOM 630 N N . CYS A 1 90 ? 39.085 33.576 50.983 1.00 21.90 87 CYS A N 1
ATOM 631 C CA . CYS A 1 90 ? 40.266 33.372 50.099 1.00 23.16 87 CYS A CA 1
ATOM 632 C C . CYS A 1 90 ? 40.847 34.711 49.723 1.00 22.38 87 CYS A C 1
ATOM 633 O O . CYS A 1 90 ? 40.303 35.453 48.906 1.00 26.07 87 CYS A O 1
ATOM 636 N N . ASN A 1 91 ? 41.837 35.093 50.493 1.00 23.66 88 ASN A N 1
ATOM 637 C CA . ASN A 1 91 ? 42.404 36.419 50.455 1.00 23.52 88 ASN A CA 1
ATOM 638 C C . ASN A 1 91 ? 43.788 36.409 49.880 1.00 24.30 88 ASN A C 1
ATOM 639 O O . ASN A 1 91 ? 44.205 37.418 49.370 1.00 29.83 88 ASN A O 1
ATOM 644 N N . ALA A 1 92 ? 44.518 35.306 49.988 1.00 25.67 89 ALA A N 1
ATOM 645 C CA . ALA A 1 92 ? 45.920 35.298 49.582 1.00 26.70 89 ALA A CA 1
ATOM 646 C C . ALA A 1 92 ? 45.960 35.540 48.088 1.00 26.57 89 ALA A C 1
ATOM 647 O O . ALA A 1 92 ? 45.087 35.081 47.372 1.00 26.30 89 ALA A O 1
ATOM 649 N N . GLY A 1 93 ? 46.931 36.300 47.627 1.00 27.16 90 GLY A N 1
ATOM 650 C CA . GLY A 1 93 ? 47.072 36.558 46.181 1.00 29.29 90 GLY A CA 1
ATOM 651 C C . GLY A 1 93 ? 48.315 37.357 45.866 1.00 28.72 90 GLY A C 1
ATOM 652 O O . GLY A 1 93 ? 48.987 37.841 46.738 1.00 30.86 90 GLY A O 1
ATOM 653 N N . ILE A 1 94 ? 48.662 37.432 44.616 1.00 29.03 91 ILE A N 1
ATOM 654 C CA . ILE A 1 94 ? 49.839 38.168 44.156 1.00 30.19 91 ILE A CA 1
ATOM 655 C C . ILE A 1 94 ? 49.390 39.108 43.028 1.00 31.89 91 ILE A C 1
ATOM 656 O O . ILE A 1 94 ? 48.307 38.893 42.389 1.00 27.91 91 ILE A O 1
ATOM 661 N N . TYR A 1 95 ? 50.145 40.201 42.862 1.00 29.73 92 TYR A N 1
ATOM 662 C CA . TYR A 1 95 ? 49.837 41.302 41.964 1.00 29.62 92 TYR A CA 1
ATOM 663 C C . TYR A 1 95 ? 51.038 41.480 41.042 1.00 28.78 92 TYR A C 1
ATOM 664 O O . TYR A 1 95 ? 51.873 42.319 41.275 1.00 26.49 92 TYR A O 1
ATOM 673 N N . PRO A 1 96 ? 51.100 40.706 39.976 1.00 28.85 93 PRO A N 1
ATOM 674 C CA . PRO A 1 96 ? 52.083 40.986 38.939 1.00 29.58 93 PRO A CA 1
ATOM 675 C C . PRO A 1 96 ? 51.709 42.233 38.140 1.00 30.41 93 PRO A C 1
ATOM 676 O O . PRO A 1 96 ? 50.520 42.592 38.050 1.00 29.63 93 PRO A O 1
ATOM 680 N N . TYR A 1 97 ? 52.724 42.952 37.689 1.00 28.35 94 TYR A N 1
ATOM 681 C CA . TYR A 1 97 ? 52.533 44.205 37.033 1.00 28.99 94 TYR A CA 1
ATOM 682 C C . TYR A 1 97 ? 53.512 44.362 35.889 1.00 25.89 94 TYR A C 1
ATOM 683 O O . TYR A 1 97 ? 54.683 44.150 36.054 1.00 25.70 94 TYR A O 1
ATOM 692 N N . GLY A 1 98 ? 53.014 44.720 34.716 1.00 26.10 95 GLY A N 1
ATOM 693 C CA . GLY A 1 98 ? 53.857 44.950 33.552 1.00 22.76 95 GLY A CA 1
ATOM 694 C C . GLY A 1 98 ? 53.054 44.713 32.292 1.00 21.88 95 GLY A C 1
ATOM 695 O O . GLY A 1 98 ? 52.086 43.994 32.305 1.00 22.03 95 GLY A O 1
ATOM 696 N N . PRO A 1 99 ? 53.405 45.374 31.194 1.00 23.88 96 PRO A N 1
ATOM 697 C CA . PRO A 1 99 ? 52.760 45.041 29.909 1.00 26.12 96 PRO A CA 1
ATOM 698 C C . PRO A 1 99 ? 52.798 43.558 29.581 1.00 24.43 96 PRO A C 1
ATOM 699 O O . PRO A 1 99 ? 53.752 42.842 29.915 1.00 25.20 96 PRO A O 1
ATOM 703 N N . ILE A 1 100 ? 51.708 43.096 28.949 1.00 24.59 97 ILE A N 1
ATOM 704 C CA . ILE A 1 100 ? 51.516 41.687 28.682 1.00 21.61 97 ILE A CA 1
ATOM 705 C C . ILE A 1 100 ? 52.722 41.072 27.914 1.00 21.96 97 ILE A C 1
ATOM 706 O O . ILE A 1 100 ? 53.109 39.964 28.176 1.00 20.54 97 ILE A O 1
ATOM 711 N N . ALA A 1 101 ? 53.278 41.776 26.946 1.00 22.67 98 ALA A N 1
ATOM 712 C CA . ALA A 1 101 ? 54.358 41.228 26.132 1.00 21.94 98 ALA A CA 1
ATOM 713 C C . ALA A 1 101 ? 55.622 40.982 26.971 1.00 22.80 98 ALA A C 1
ATOM 714 O O . ALA A 1 101 ? 56.483 40.223 26.516 1.00 25.24 98 ALA A O 1
ATOM 716 N N . GLN A 1 102 ? 55.742 41.603 28.157 1.00 21.47 99 GLN A N 1
ATOM 717 C CA . GLN A 1 102 ? 56.875 41.396 29.064 1.00 21.81 99 GLN A CA 1
ATOM 718 C C . GLN A 1 102 ? 56.647 40.349 30.143 1.00 23.61 99 GLN A C 1
ATOM 719 O O . GLN A 1 102 ? 57.543 40.083 30.933 1.00 24.63 99 GLN A O 1
ATOM 725 N N . MET A 1 103 ? 55.515 39.641 30.126 1.00 24.13 100 MET A N 1
ATOM 726 C CA . MET A 1 103 ? 55.223 38.616 31.156 1.00 25.09 100 MET A CA 1
ATOM 727 C C . MET A 1 103 ? 55.928 37.307 30.815 1.00 25.52 100 MET A C 1
ATOM 728 O O . MET A 1 103 ? 55.972 36.932 29.658 1.00 27.67 100 MET A O 1
ATOM 733 N N . THR A 1 104 ? 56.408 36.588 31.806 1.00 25.52 101 THR A N 1
ATOM 734 C CA . THR A 1 104 ? 57.008 35.274 31.543 1.00 26.01 101 THR A CA 1
ATOM 735 C C . THR A 1 104 ? 56.020 34.147 31.842 1.00 26.27 101 THR A C 1
ATOM 736 O O . THR A 1 104 ? 55.023 34.333 32.527 1.00 22.89 101 THR A O 1
ATOM 740 N N . VAL A 1 105 ? 56.321 32.952 31.361 1.00 25.90 102 VAL A N 1
ATOM 741 C CA . VAL A 1 105 ? 55.527 31.780 31.681 1.00 26.01 102 VAL A CA 1
ATOM 742 C C . VAL A 1 105 ? 55.391 31.605 33.209 1.00 26.40 102 VAL A C 1
ATOM 743 O O . VAL A 1 105 ? 54.337 31.220 33.719 1.00 27.36 102 VAL A O 1
ATOM 747 N N . THR A 1 106 ? 56.468 31.835 33.914 1.00 28.42 103 THR A N 1
ATOM 748 C CA . THR A 1 106 ? 56.520 31.634 35.353 1.00 29.17 103 THR A CA 1
ATOM 749 C C . THR A 1 106 ? 55.609 32.603 36.040 1.00 30.71 103 THR A C 1
ATOM 750 O O . THR A 1 106 ? 54.898 32.195 36.951 1.00 31.24 103 THR A O 1
ATOM 754 N N . GLN A 1 107 ? 55.598 33.871 35.627 1.00 26.70 104 GLN A N 1
ATOM 755 C CA . GLN A 1 107 ? 54.643 34.803 36.227 1.00 27.66 104 GLN A CA 1
ATOM 756 C C . GLN A 1 107 ? 53.204 34.367 35.950 1.00 25.93 104 GLN A C 1
ATOM 757 O O . GLN A 1 107 ? 52.336 34.487 36.805 1.00 23.98 104 GLN A O 1
ATOM 763 N N . ILE A 1 108 ? 52.932 33.898 34.730 1.00 24.73 105 ILE A N 1
ATOM 764 C CA . ILE A 1 108 ? 51.581 33.452 34.372 1.00 23.22 105 ILE A CA 1
ATOM 765 C C . ILE A 1 108 ? 51.134 32.271 35.239 1.00 26.82 105 ILE A C 1
ATOM 766 O O . ILE A 1 108 ? 50.074 32.317 35.859 1.00 25.84 105 ILE A O 1
ATOM 771 N N . GLU A 1 109 ? 51.969 31.240 35.338 1.00 28.06 106 GLU A N 1
ATOM 772 C CA . GLU A 1 109 ? 51.642 30.092 36.205 1.00 31.30 106 GLU A CA 1
ATOM 773 C C . GLU A 1 109 ? 51.436 30.465 37.663 1.00 29.91 106 GLU A C 1
ATOM 774 O O . GLU A 1 109 ? 50.487 30.019 38.316 1.00 28.05 106 GLU A O 1
ATOM 780 N N . GLU A 1 110 ? 52.334 31.292 38.167 1.00 29.31 107 GLU A N 1
ATOM 781 C CA . GLU A 1 110 ? 52.293 31.704 39.564 1.00 30.03 107 GLU A CA 1
ATOM 782 C C . GLU A 1 110 ? 51.006 32.489 39.885 1.00 27.91 107 GLU A C 1
ATOM 783 O O . GLU A 1 110 ? 50.345 32.253 40.892 1.00 22.94 107 GLU A O 1
ATOM 789 N N . VAL A 1 111 ? 50.592 33.388 39.014 1.00 24.67 108 VAL A N 1
ATOM 790 C CA . VAL A 1 111 ? 49.417 34.162 39.332 1.00 23.10 108 VAL A CA 1
ATOM 791 C C . VAL A 1 111 ? 48.178 33.261 39.240 1.00 23.08 108 VAL A C 1
ATOM 792 O O . VAL A 1 111 ? 47.274 33.392 40.018 1.00 21.57 108 VAL A O 1
ATOM 796 N N . LEU A 1 112 ? 48.132 32.376 38.261 1.00 24.96 109 LEU A N 1
ATOM 797 C CA . LEU A 1 112 ? 46.979 31.473 38.132 1.00 25.72 109 LEU A CA 1
ATOM 798 C C . LEU A 1 112 ? 46.886 30.520 39.319 1.00 25.10 109 LEU A C 1
ATOM 799 O O . LEU A 1 112 ? 45.809 30.276 39.844 1.00 26.89 109 LEU A O 1
ATOM 804 N N . ASN A 1 113 ? 48.043 30.010 39.731 1.00 24.88 110 ASN A N 1
ATOM 805 C CA . ASN A 1 113 ? 48.103 29.093 40.808 1.00 25.17 110 ASN A CA 1
ATOM 806 C C . ASN A 1 113 ? 47.631 29.687 42.135 1.00 24.39 110 ASN A C 1
ATOM 807 O O . ASN A 1 113 ? 46.873 29.056 42.901 1.00 23.83 110 ASN A O 1
ATOM 812 N N . LEU A 1 114 ? 48.057 30.898 42.398 1.00 25.25 111 LEU A N 1
ATOM 813 C CA . LEU A 1 114 ? 47.715 31.530 43.664 1.00 27.73 111 LEU A CA 1
ATOM 814 C C 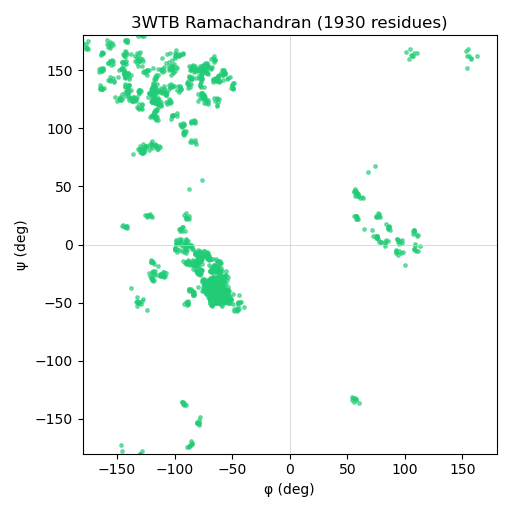. LEU A 1 114 ? 46.378 32.273 43.634 1.00 26.17 111 LEU A C 1
ATOM 815 O O . LEU A 1 114 ? 45.666 32.290 44.622 1.00 24.55 111 LEU A O 1
ATOM 820 N N . ASN A 1 115 ? 46.056 32.968 42.541 1.00 22.83 112 ASN A N 1
ATOM 821 C CA . ASN A 1 115 ? 44.885 33.819 42.554 1.00 22.90 112 ASN A CA 1
ATOM 822 C C . ASN A 1 115 ? 43.618 33.113 42.123 1.00 25.05 112 ASN A C 1
ATOM 823 O O . ASN A 1 115 ? 42.519 33.636 42.339 1.00 31.13 112 ASN A O 1
ATOM 828 N N . LEU A 1 116 ? 43.739 31.964 41.482 1.00 24.53 113 LEU A N 1
ATOM 829 C CA . LEU A 1 116 ? 42.548 31.278 41.044 1.00 26.07 113 LEU A CA 1
ATOM 830 C C . LEU A 1 116 ? 42.500 29.790 41.462 1.00 21.90 113 LEU A C 1
ATOM 831 O O . LEU A 1 116 ? 41.524 29.346 42.043 1.00 20.42 113 LEU A O 1
ATOM 836 N N . ARG A 1 117 ? 43.552 29.057 41.170 1.00 22.42 114 ARG A N 1
ATOM 837 C CA . ARG A 1 117 ? 43.552 27.629 41.497 1.00 24.50 114 ARG A CA 1
ATOM 838 C C . ARG A 1 117 ? 43.384 27.395 42.979 1.00 25.66 114 ARG A C 1
ATOM 839 O O . ARG A 1 117 ? 42.669 26.496 43.397 1.00 26.91 114 ARG A O 1
ATOM 847 N N . ALA A 1 118 ? 44.081 28.204 43.779 1.00 26.08 115 ALA A N 1
ATOM 848 C CA . ALA A 1 118 ? 44.003 28.093 45.228 1.00 27.12 115 ALA A CA 1
ATOM 849 C C . ALA A 1 118 ? 42.561 28.207 45.714 1.00 26.33 115 ALA A C 1
ATOM 850 O O . ALA A 1 118 ? 42.115 27.394 46.499 1.00 25.07 115 ALA A O 1
ATOM 852 N N . ALA A 1 119 ? 41.841 29.215 45.236 1.00 25.23 116 ALA A N 1
ATOM 853 C CA . ALA A 1 119 ? 40.454 29.397 45.643 1.00 23.97 116 ALA A CA 1
ATOM 854 C C . ALA A 1 119 ? 39.609 28.200 45.293 1.00 24.41 116 ALA A C 1
ATOM 855 O O . ALA A 1 119 ? 38.709 27.813 46.043 1.00 24.97 116 ALA A O 1
ATOM 857 N N . MET A 1 120 ? 39.848 27.660 44.109 1.00 23.10 117 MET A N 1
ATOM 858 C CA . MET A 1 120 ? 39.068 26.537 43.627 1.00 23.63 117 MET A CA 1
ATOM 859 C C . MET A 1 120 ? 39.319 25.294 44.490 1.00 22.04 117 MET A C 1
ATOM 860 O O . MET A 1 120 ? 38.385 24.678 44.960 1.00 21.30 117 MET A O 1
ATOM 865 N N . VAL A 1 121 ? 40.572 24.965 44.705 1.00 22.43 118 VAL A N 1
ATOM 866 C CA . VAL A 1 121 ? 40.948 23.751 45.440 1.00 22.55 118 VAL A CA 1
ATOM 867 C C . VAL A 1 121 ? 40.565 23.910 46.884 1.00 22.44 118 VAL A C 1
ATOM 868 O O . VAL A 1 121 ? 40.055 22.971 47.503 1.00 22.40 118 VAL A O 1
ATOM 872 N N . GLU A 1 122 ? 40.818 25.072 47.470 1.00 21.90 119 GLU A N 1
ATOM 873 C CA . GLU A 1 122 ? 40.393 25.316 48.871 1.00 21.67 119 GLU A CA 1
ATOM 874 C C . GLU A 1 122 ? 38.883 25.222 49.050 1.00 20.87 119 GLU A C 1
ATOM 875 O O . GLU A 1 122 ? 38.398 24.737 50.060 1.00 22.16 119 GLU A O 1
ATOM 881 N N . THR A 1 123 ? 38.123 25.699 48.080 1.00 20.54 120 THR A N 1
ATOM 882 C CA . THR A 1 123 ? 36.688 25.640 48.149 1.00 20.52 120 THR A CA 1
ATOM 883 C C . THR A 1 123 ? 36.217 24.146 48.138 1.00 21.56 120 THR A C 1
ATOM 884 O O . THR A 1 123 ? 35.358 23.773 48.926 1.00 21.92 120 THR A O 1
ATOM 888 N N . VAL A 1 124 ? 36.733 23.353 47.207 1.00 20.98 121 VAL A N 1
ATOM 889 C CA . VAL A 1 124 ? 36.378 21.955 47.145 1.00 23.49 121 VAL A CA 1
ATOM 890 C C . VAL A 1 124 ? 36.642 21.276 48.483 1.00 22.91 121 VAL A C 1
ATOM 891 O O . VAL A 1 124 ? 35.788 20.543 48.985 1.00 23.80 121 VAL A O 1
ATOM 895 N N . GLU A 1 125 ? 37.814 21.515 49.049 1.00 22.30 122 GLU A N 1
ATOM 896 C CA . GLU A 1 125 ? 38.155 20.901 50.338 1.00 26.51 122 GLU A CA 1
ATOM 897 C C . GLU A 1 125 ? 37.260 21.399 51.468 1.00 23.29 122 GLU A C 1
ATOM 898 O O . GLU A 1 125 ? 36.842 20.645 52.296 1.00 26.93 122 GLU A O 1
ATOM 904 N N . ALA A 1 126 ? 36.980 22.694 51.493 1.00 23.26 123 ALA A N 1
ATOM 905 C CA . ALA A 1 126 ? 36.112 23.265 52.527 1.00 21.97 123 ALA A CA 1
ATOM 906 C C . ALA A 1 126 ? 34.736 22.637 52.521 1.00 21.46 123 ALA A C 1
ATOM 907 O O . ALA A 1 126 ? 34.160 22.397 53.580 1.00 21.10 123 ALA A O 1
ATOM 909 N N . LEU A 1 127 ? 34.245 22.255 51.345 1.00 23.08 124 LEU A N 1
ATOM 910 C CA . LEU A 1 127 ? 32.900 21.682 51.264 1.00 24.50 124 LEU A CA 1
ATOM 911 C C . LEU A 1 127 ? 32.812 20.293 51.850 1.00 24.82 124 LEU A C 1
ATOM 912 O O . LEU A 1 127 ? 31.736 19.724 51.910 1.00 26.02 124 LEU A O 1
ATOM 917 N N . LYS A 1 128 ? 33.948 19.671 52.172 1.00 26.70 125 LYS A N 1
ATOM 918 C CA . LYS A 1 128 ? 33.882 18.377 52.878 1.00 28.01 125 LYS A CA 1
ATOM 919 C C . LYS A 1 128 ? 33.360 18.622 54.279 1.00 27.06 125 LYS A C 1
ATOM 920 O O . LYS A 1 128 ? 32.899 17.723 54.900 1.00 25.45 125 LYS A O 1
ATOM 926 N N . TYR A 1 129 ? 33.497 19.848 54.789 1.00 25.76 126 TYR A N 1
ATOM 927 C CA . TYR A 1 129 ? 33.203 20.134 56.190 1.00 27.50 126 TYR A CA 1
ATOM 928 C C . TYR A 1 129 ? 32.121 21.156 56.407 1.00 28.23 126 TYR A C 1
ATOM 929 O O . TYR A 1 129 ? 31.476 21.130 57.454 1.00 32.02 126 TYR A O 1
ATOM 938 N N . MET A 1 130 ? 31.882 22.015 55.440 1.00 25.85 127 MET A N 1
ATOM 939 C CA . MET A 1 130 ? 30.963 23.088 55.636 1.00 28.04 127 MET A CA 1
ATOM 940 C C . MET A 1 130 ? 29.516 22.630 55.559 1.00 27.84 127 MET A C 1
ATOM 941 O O . MET A 1 130 ? 29.201 21.743 54.828 1.00 32.82 127 MET A O 1
ATOM 946 N N . LYS A 1 131 ? 28.633 23.289 56.277 1.00 30.63 128 LYS A N 1
ATOM 947 C CA . LYS A 1 131 ? 27.224 22.941 56.299 1.00 34.78 128 LYS A CA 1
ATOM 948 C C . LYS A 1 131 ? 26.378 24.154 56.049 1.00 30.55 128 LYS A C 1
ATOM 949 O O . LYS A 1 131 ? 26.905 25.248 55.863 1.00 24.38 128 LYS A O 1
ATOM 955 N N . THR A 1 132 ? 25.058 23.962 56.045 1.00 27.54 129 THR A N 1
ATOM 956 C CA . THR A 1 132 ? 24.131 25.042 55.877 1.00 29.93 129 THR A CA 1
ATOM 957 C C . THR A 1 132 ? 24.480 26.198 56.797 1.00 27.95 129 THR A C 1
ATOM 958 O O . THR A 1 132 ? 24.833 25.982 57.935 1.00 27.12 129 THR A O 1
ATOM 962 N N . GLY A 1 133 ? 24.381 27.421 56.296 1.00 27.12 130 GLY A N 1
ATOM 963 C CA . GLY A 1 133 ? 24.841 28.620 57.031 1.00 25.21 130 GLY A CA 1
ATOM 964 C C . GLY A 1 133 ? 26.300 28.982 56.688 1.00 24.24 130 GLY A C 1
ATOM 965 O O . GLY A 1 133 ? 26.824 29.976 57.140 1.00 21.63 130 GLY A O 1
ATOM 966 N N . GLY A 1 134 ? 26.994 28.121 55.927 1.00 24.54 131 GLY A N 1
ATOM 967 C CA . GLY A 1 134 ? 28.388 28.342 55.563 1.00 20.38 131 GLY A CA 1
ATOM 968 C C . GLY A 1 134 ? 28.539 29.559 54.638 1.00 21.84 131 GLY A C 1
ATOM 969 O O . GLY A 1 134 ? 27.564 30.004 53.952 1.00 22.58 131 GLY A O 1
ATOM 970 N N . ARG A 1 135 ? 29.749 30.067 54.585 1.00 18.93 132 ARG A N 1
ATOM 971 C CA . ARG A 1 135 ? 30.061 31.276 53.826 1.00 19.73 132 ARG A CA 1
ATOM 972 C C . ARG A 1 135 ? 31.379 31.091 53.095 1.00 20.94 132 ARG A C 1
ATOM 973 O O . ARG A 1 135 ? 32.421 30.778 53.715 1.00 21.58 132 ARG A O 1
ATOM 981 N N . LEU A 1 136 ? 31.338 31.317 51.786 1.00 21.47 133 LEU A N 1
ATOM 982 C CA . LEU A 1 136 ? 32.507 31.363 50.943 1.00 19.81 133 LEU A CA 1
ATOM 983 C C . LEU A 1 136 ? 32.633 32.812 50.463 1.00 21.55 133 LEU A C 1
ATOM 984 O O . LEU A 1 136 ? 31.678 33.353 49.877 1.00 18.86 133 LEU A O 1
ATOM 989 N N . ILE A 1 137 ? 33.764 33.447 50.773 1.00 19.58 134 ILE A N 1
ATOM 990 C CA . ILE A 1 137 ? 33.970 34.849 50.449 1.00 20.65 134 ILE A CA 1
ATOM 991 C C . ILE A 1 137 ? 35.323 34.964 49.796 1.00 21.21 134 ILE A C 1
ATOM 992 O O . ILE A 1 137 ? 36.330 34.626 50.380 1.00 22.95 134 ILE A O 1
ATOM 997 N N . TYR A 1 138 ? 35.331 35.389 48.539 1.00 18.95 135 TYR A N 1
ATOM 998 C CA . TYR A 1 138 ? 36.543 35.509 47.766 1.00 18.41 135 TYR A CA 1
ATOM 999 C C . TYR A 1 138 ? 36.923 37.024 47.717 1.00 19.57 135 TYR A C 1
ATOM 1000 O O . TYR A 1 138 ? 36.033 37.895 47.532 1.00 16.17 135 TYR A O 1
ATOM 1009 N N . ILE A 1 139 ? 38.216 37.315 47.903 1.00 17.71 136 ILE A N 1
ATOM 1010 C CA . ILE A 1 139 ? 38.725 38.651 47.739 1.00 19.15 136 ILE A CA 1
ATOM 1011 C C . ILE A 1 139 ? 39.242 38.834 46.326 1.00 18.20 136 ILE A C 1
ATOM 1012 O O . ILE A 1 139 ? 40.314 38.311 45.971 1.00 17.98 136 ILE A O 1
ATOM 1017 N N . GLY A 1 140 ? 38.402 39.483 45.523 1.00 18.85 137 GLY A N 1
ATOM 1018 C CA . GLY A 1 140 ? 38.703 39.768 44.157 1.00 21.56 137 GLY A CA 1
ATOM 1019 C C . GLY A 1 140 ? 39.386 41.119 44.096 1.00 22.37 137 GLY A C 1
ATOM 1020 O O . GLY A 1 140 ? 40.291 41.380 44.851 1.00 25.41 137 GLY A O 1
ATOM 1021 N N . SER A 1 141 ? 39.014 41.912 43.118 1.00 22.76 138 SER A N 1
ATOM 1022 C CA . SER A 1 141 ? 39.555 43.258 42.943 1.00 22.36 138 SER A CA 1
ATOM 1023 C C . SER A 1 141 ? 38.619 44.032 42.037 1.00 22.72 138 SER A C 1
ATOM 1024 O O . SER A 1 141 ? 38.028 43.472 41.082 1.00 20.11 138 SER A O 1
ATOM 1027 N N . ALA A 1 142 ? 38.602 45.331 42.231 1.00 22.19 139 ALA A N 1
ATOM 1028 C CA . ALA A 1 142 ? 37.956 46.205 41.279 1.00 23.90 139 ALA A CA 1
ATOM 1029 C C . ALA A 1 142 ? 38.538 46.022 39.884 1.00 24.65 139 ALA A C 1
ATOM 1030 O O . ALA A 1 142 ? 37.859 46.298 38.902 1.00 21.54 139 ALA A O 1
ATOM 1032 N N . PHE A 1 143 ? 39.813 45.657 39.804 1.00 24.91 140 PHE A N 1
ATOM 1033 C CA . PHE A 1 143 ? 40.441 45.500 38.515 1.00 26.64 140 PHE A CA 1
ATOM 1034 C C . PHE A 1 143 ? 39.946 44.276 37.780 1.00 27.52 140 PHE A C 1
ATOM 1035 O O . PHE A 1 143 ? 40.200 44.120 36.604 1.00 31.18 140 PHE A O 1
ATOM 1043 N N . GLY A 1 144 ? 39.224 43.394 38.457 1.00 26.02 141 GLY A N 1
ATOM 1044 C CA . GLY A 1 144 ? 38.486 42.361 37.771 1.00 26.13 141 GLY A CA 1
ATOM 1045 C C . GLY A 1 144 ? 37.355 42.904 36.892 1.00 26.46 141 GLY A C 1
ATOM 1046 O O . GLY A 1 144 ? 36.911 42.196 35.996 1.00 25.97 141 GLY A O 1
ATOM 1047 N N . GLU A 1 145 ? 36.934 44.143 37.123 1.00 24.44 142 GLU A N 1
ATOM 1048 C CA . GLU A 1 145 ? 35.859 44.723 36.349 1.00 29.00 142 GLU A CA 1
ATOM 1049 C C . GLU A 1 145 ? 36.311 45.855 35.466 1.00 29.65 142 GLU A C 1
ATOM 1050 O O . GLU A 1 145 ? 35.633 46.171 34.501 1.00 28.78 142 GLU A O 1
ATOM 1056 N N . ARG A 1 146 ? 37.400 46.524 35.819 1.00 27.63 143 ARG A N 1
ATOM 1057 C CA . ARG A 1 146 ? 37.915 47.598 35.016 1.00 31.85 143 ARG A CA 1
ATOM 1058 C C . ARG A 1 146 ? 39.418 47.553 35.067 1.00 32.23 143 ARG A C 1
ATOM 1059 O O . ARG A 1 146 ? 40.016 47.522 36.152 1.00 34.89 143 ARG A O 1
ATOM 1067 N N . ALA A 1 147 ? 40.040 47.632 33.903 1.00 29.99 144 ALA A N 1
ATOM 1068 C CA . ALA A 1 147 ? 41.495 47.726 33.800 1.00 25.69 144 ALA A CA 1
ATOM 1069 C C . ALA A 1 147 ? 41.788 49.069 33.180 1.00 27.26 144 ALA A C 1
ATOM 1070 O O . ALA A 1 147 ? 41.959 49.183 31.983 1.00 26.18 144 ALA A O 1
ATOM 1072 N N . PRO A 1 148 ? 41.831 50.121 33.997 1.00 27.75 145 PRO A N 1
ATOM 1073 C CA . PRO A 1 148 ? 41.929 51.475 33.443 1.00 27.83 145 PRO A CA 1
ATOM 1074 C C . PRO A 1 148 ? 43.321 51.926 33.015 1.00 26.72 145 PRO A C 1
ATOM 1075 O O . PRO A 1 148 ? 43.427 52.941 32.344 1.00 25.64 145 PRO A O 1
ATOM 1079 N N . PHE A 1 149 ? 44.352 51.144 33.276 1.00 27.67 146 PHE A N 1
ATOM 1080 C CA . PHE A 1 149 ? 45.690 51.504 32.795 1.00 29.75 146 PHE A CA 1
ATOM 1081 C C . PHE A 1 149 ? 46.432 50.236 32.403 1.00 27.53 146 PHE A C 1
ATOM 1082 O O . PHE A 1 149 ? 46.058 49.156 32.794 1.00 27.02 146 PHE A O 1
ATOM 1090 N N . PRO A 1 150 ? 47.503 50.397 31.630 1.00 28.30 147 PRO A N 1
ATOM 1091 C CA . PRO A 1 150 ? 48.268 49.245 31.191 1.00 29.71 147 PRO A CA 1
ATOM 1092 C C . PRO A 1 150 ? 49.006 48.548 32.334 1.00 26.95 147 PRO A C 1
ATOM 1093 O O . PRO A 1 150 ? 49.346 49.149 33.330 1.00 27.92 147 PRO A O 1
ATOM 1097 N N . GLY A 1 151 ? 49.233 47.261 32.187 1.00 26.26 148 GLY A N 1
ATOM 1098 C CA . GLY A 1 151 ? 50.134 46.547 33.096 1.00 22.74 148 GLY A CA 1
ATOM 1099 C C . GLY A 1 151 ? 49.484 45.517 33.992 1.00 23.28 148 GLY A C 1
ATOM 1100 O O . GLY A 1 151 ? 50.198 44.781 34.702 1.00 24.74 148 GLY A O 1
ATOM 1101 N N . ILE A 1 152 ? 48.169 45.366 33.904 1.00 22.41 149 ILE A N 1
ATOM 1102 C CA . ILE A 1 152 ? 47.476 44.489 34.846 1.00 22.28 149 ILE A CA 1
ATOM 1103 C C . ILE A 1 152 ? 46.659 43.378 34.244 1.00 23.18 149 ILE A C 1
ATOM 1104 O O . ILE A 1 152 ? 45.713 42.897 34.854 1.00 23.10 149 ILE A O 1
ATOM 1109 N N . SER A 1 153 ? 47.020 42.966 33.020 1.00 24.25 150 SER A N 1
ATOM 1110 C CA . SER A 1 153 ? 46.275 41.946 32.305 1.00 21.29 150 SER A CA 1
ATOM 1111 C C . SER A 1 153 ? 46.176 40.646 33.092 1.00 22.27 150 SER A C 1
ATOM 1112 O O . SER A 1 153 ? 45.088 40.020 33.122 1.00 21.58 150 SER A O 1
ATOM 1115 N N . LEU A 1 154 ? 47.267 40.218 33.711 1.00 21.79 151 LEU A N 1
ATOM 1116 C CA . LEU A 1 154 ? 47.245 38.929 34.366 1.00 24.14 151 LEU A CA 1
ATOM 1117 C C . LEU A 1 154 ? 46.431 38.956 35.624 1.00 25.50 151 LEU A C 1
ATOM 1118 O O . LEU A 1 154 ? 45.657 38.047 35.931 1.00 24.25 151 LEU A O 1
ATOM 1123 N N . TYR A 1 155 ? 46.614 40.021 36.366 1.00 24.62 152 TYR A N 1
ATOM 1124 C CA . TYR A 1 155 ? 45.854 40.196 37.574 1.00 23.67 152 TYR A CA 1
ATOM 1125 C C . TYR A 1 155 ? 44.365 40.326 37.248 1.00 23.45 152 TYR A C 1
ATOM 1126 O O . TYR A 1 155 ? 43.535 39.683 37.862 1.00 21.39 152 TYR A O 1
ATOM 1135 N N . ALA A 1 156 ? 44.031 41.188 36.284 1.00 22.70 153 ALA A N 1
ATOM 1136 C CA . ALA A 1 156 ? 42.609 41.354 35.877 1.00 25.79 153 ALA A CA 1
ATOM 1137 C C . ALA A 1 156 ? 42.000 40.003 35.504 1.00 25.35 153 ALA A C 1
ATOM 1138 O O . ALA A 1 156 ? 40.877 39.768 35.848 1.00 25.68 153 ALA A O 1
ATOM 1140 N N . ALA A 1 157 ? 42.734 39.160 34.777 1.00 23.02 154 ALA A N 1
ATOM 1141 C CA . ALA A 1 157 ? 42.220 37.869 34.367 1.00 23.08 154 ALA A CA 1
ATOM 1142 C C . ALA A 1 157 ? 41.863 37.015 35.571 1.00 23.46 154 ALA A C 1
ATOM 1143 O O . ALA A 1 157 ? 40.761 36.436 35.617 1.00 22.73 154 ALA A O 1
ATOM 1145 N N . THR A 1 158 ? 42.744 36.971 36.559 1.00 20.48 155 THR A N 1
ATOM 1146 C CA . THR A 1 158 ? 42.487 36.095 37.664 1.00 20.04 155 THR A CA 1
ATOM 1147 C C . THR A 1 158 ? 41.356 36.611 38.507 1.00 22.67 155 THR A C 1
ATOM 1148 O O . THR A 1 158 ? 40.532 35.832 38.950 1.00 21.42 155 THR A O 1
ATOM 1152 N N . LYS A 1 159 ? 41.285 37.933 38.684 1.00 21.33 156 LYS A N 1
ATOM 1153 C CA . LYS A 1 159 ? 40.260 38.491 39.470 1.00 21.27 156 LYS A CA 1
ATOM 1154 C C . LYS A 1 159 ? 38.897 38.440 38.793 1.00 21.73 156 LYS A C 1
ATOM 1155 O O . LYS A 1 159 ? 37.872 38.296 39.483 1.00 25.60 156 LYS A O 1
ATOM 1161 N N . ALA A 1 160 ? 38.820 38.619 37.487 1.00 19.00 157 ALA A N 1
ATOM 1162 C CA . ALA A 1 160 ? 37.553 38.395 36.778 1.00 19.30 157 ALA A CA 1
ATOM 1163 C C . ALA A 1 160 ? 37.136 36.889 36.867 1.00 19.91 157 ALA A C 1
ATOM 1164 O O . ALA A 1 160 ? 35.967 36.575 36.898 1.00 20.59 157 ALA A O 1
ATOM 1166 N N . GLY A 1 161 ? 38.116 36.004 36.862 1.00 20.35 158 GLY A N 1
ATOM 1167 C CA . GLY A 1 161 ? 37.880 34.626 37.008 1.00 20.88 158 GLY A CA 1
ATOM 1168 C C . GLY A 1 161 ? 37.148 34.302 38.294 1.00 21.69 158 GLY A C 1
ATOM 1169 O O . GLY A 1 161 ? 36.278 33.427 38.288 1.00 19.22 158 GLY A O 1
ATOM 1170 N N . LEU A 1 162 ? 37.544 34.955 39.372 1.00 20.51 159 LEU A N 1
ATOM 1171 C CA . LEU A 1 162 ? 36.890 34.756 40.627 1.00 24.22 159 LEU A CA 1
ATOM 1172 C C . LEU A 1 162 ? 35.441 35.195 40.589 1.00 25.73 159 LEU A C 1
ATOM 1173 O O . LEU A 1 162 ? 34.627 34.612 41.301 1.00 26.58 159 LEU A O 1
ATOM 1178 N N . ILE A 1 163 ? 35.102 36.162 39.746 1.00 23.04 160 ILE A N 1
ATOM 1179 C CA . ILE A 1 163 ? 33.698 36.568 39.623 1.00 25.66 160 ILE A CA 1
ATOM 1180 C C . ILE A 1 163 ? 32.876 35.419 39.024 1.00 24.14 160 ILE A C 1
ATOM 1181 O O . ILE A 1 163 ? 31.795 35.114 39.497 1.00 23.53 160 ILE A O 1
ATOM 1186 N N . GLY A 1 164 ? 33.379 34.853 37.943 1.00 22.34 161 GLY A N 1
ATOM 1187 C CA . GLY A 1 164 ? 32.726 33.758 37.297 1.00 20.11 161 GLY A CA 1
ATOM 1188 C C . GLY A 1 164 ? 32.651 32.552 38.229 1.00 22.41 161 GLY A C 1
ATOM 1189 O O . GLY A 1 164 ? 31.599 31.856 38.263 1.00 20.85 161 GLY A O 1
ATOM 1190 N N . PHE A 1 165 ? 33.729 32.245 38.964 1.00 19.67 162 PHE A N 1
ATOM 1191 C CA . PHE A 1 165 ? 33.720 31.131 39.896 1.00 21.38 162 PHE A CA 1
ATOM 1192 C C . PHE A 1 165 ? 32.634 31.329 40.967 1.00 23.26 162 PHE A C 1
ATOM 1193 O O . PHE A 1 165 ? 31.839 30.414 41.257 1.00 23.78 162 PHE A O 1
ATOM 1201 N N . THR A 1 166 ? 32.579 32.524 41.512 1.00 23.70 163 THR A N 1
ATOM 1202 C CA . THR A 1 166 ? 31.587 32.885 42.519 1.00 24.77 163 THR A CA 1
ATOM 1203 C C . THR A 1 166 ? 30.171 32.673 42.047 1.00 23.43 163 THR A C 1
ATOM 1204 O O . THR A 1 166 ? 29.310 32.129 42.770 1.00 24.79 163 THR A O 1
ATOM 1208 N N . LYS A 1 167 ? 29.897 33.068 40.816 1.00 23.69 164 LYS A N 1
ATOM 1209 C CA . LYS A 1 167 ? 28.555 32.897 40.237 1.00 21.99 164 LYS A CA 1
ATOM 1210 C C . LYS A 1 167 ? 28.183 31.452 40.090 1.00 21.67 164 LYS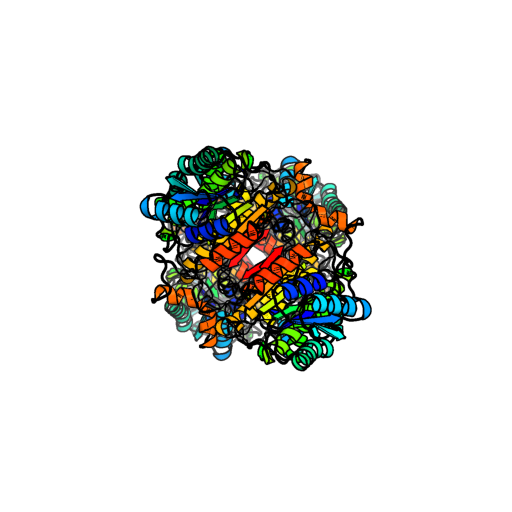 A C 1
ATOM 1211 O O . LYS A 1 167 ? 27.067 31.038 40.483 1.00 20.54 164 LYS A O 1
ATOM 1217 N N . GLY A 1 168 ? 29.123 30.643 39.624 1.00 20.16 165 GLY A N 1
ATOM 1218 C CA . GLY A 1 168 ? 28.898 29.224 39.439 1.00 20.08 165 GLY A CA 1
ATOM 1219 C C . GLY A 1 168 ? 28.738 28.480 40.754 1.00 21.00 165 GLY A C 1
ATOM 1220 O O . GLY A 1 168 ? 27.846 27.617 40.874 1.00 22.34 165 GLY A O 1
ATOM 1221 N N . VAL A 1 169 ? 29.557 28.822 41.739 1.00 21.42 166 VAL A N 1
ATOM 1222 C CA . VAL A 1 169 ? 29.503 28.189 43.045 1.00 21.70 166 VAL A CA 1
ATOM 1223 C C . VAL A 1 169 ? 28.223 28.560 43.776 1.00 26.07 166 VAL A C 1
ATOM 1224 O O . VAL A 1 169 ? 27.587 27.697 44.358 1.00 23.15 166 VAL A O 1
ATOM 1228 N N . ALA A 1 170 ? 27.813 29.834 43.675 1.00 22.82 167 ALA A N 1
ATOM 1229 C CA . ALA A 1 170 ? 26.562 30.282 44.257 1.00 22.46 167 ALA A CA 1
ATOM 1230 C C . ALA A 1 170 ? 25.400 29.512 43.696 1.00 25.10 167 ALA A C 1
ATOM 1231 O O . ALA A 1 170 ? 24.508 29.067 44.433 1.00 21.00 167 ALA A O 1
ATOM 1233 N N . ARG A 1 171 ? 25.410 29.326 42.383 1.00 25.79 168 ARG A N 1
ATOM 1234 C CA . ARG A 1 171 ? 24.385 28.527 41.732 1.00 26.85 168 ARG A CA 1
ATOM 1235 C C . ARG A 1 171 ? 24.358 27.067 42.233 1.00 27.74 168 ARG A C 1
ATOM 1236 O O . ARG A 1 171 ? 23.303 26.553 42.596 1.00 28.43 168 ARG A O 1
ATOM 1244 N N . ASP A 1 172 ? 25.511 26.432 42.326 1.00 27.00 169 ASP A N 1
ATOM 1245 C CA . ASP A 1 172 ? 25.615 25.040 42.848 1.00 26.80 169 ASP A CA 1
ATOM 1246 C C . ASP A 1 172 ? 25.159 24.897 44.278 1.00 26.69 169 ASP A C 1
ATOM 1247 O O . ASP A 1 172 ? 24.539 23.905 44.618 1.00 28.43 169 ASP A O 1
ATOM 1252 N N . LEU A 1 173 ? 25.471 25.869 45.150 1.00 26.29 170 LEU A N 1
ATOM 1253 C CA . LEU A 1 173 ? 25.269 25.681 46.612 1.00 24.01 170 LEU A CA 1
ATOM 1254 C C . LEU A 1 173 ? 24.004 26.323 47.175 1.00 23.98 170 LEU A C 1
ATOM 1255 O O . LEU A 1 173 ? 23.722 26.204 48.350 1.00 25.00 170 LEU A O 1
ATOM 1260 N N . GLY A 1 174 ? 23.278 27.024 46.331 1.00 22.56 171 GLY A N 1
ATOM 1261 C CA . GLY A 1 174 ? 22.076 27.727 46.729 1.00 23.57 171 GLY A CA 1
ATOM 1262 C C . GLY A 1 174 ? 21.162 26.890 47.584 1.00 23.10 171 GLY A C 1
ATOM 1263 O O . GLY A 1 174 ? 20.872 27.281 48.695 1.00 20.65 171 GLY A O 1
ATOM 1264 N N . PRO A 1 175 ? 20.757 25.721 47.087 1.00 26.72 172 PRO A N 1
ATOM 1265 C CA . PRO A 1 175 ? 19.826 24.910 47.861 1.00 28.59 172 PRO A CA 1
ATOM 1266 C C . PRO A 1 175 ? 20.429 24.295 49.106 1.00 28.51 172 PRO A C 1
ATOM 1267 O O . PRO A 1 175 ? 19.683 23.818 49.961 1.00 28.97 172 PRO A O 1
ATOM 1271 N N . GLN A 1 176 ? 21.748 24.355 49.276 1.00 27.86 173 GLN A N 1
ATOM 1272 C CA . GLN A 1 176 ? 22.392 23.805 50.474 1.00 27.29 173 GLN A CA 1
ATOM 1273 C C . GLN A 1 176 ? 22.552 24.816 51.586 1.00 27.45 173 GLN A C 1
ATOM 1274 O O . GLN A 1 176 ? 23.044 24.487 52.655 1.00 27.26 173 GLN A O 1
ATOM 1280 N N . GLY A 1 177 ? 22.222 26.077 51.309 1.00 27.09 174 GLY A N 1
ATOM 1281 C CA . GLY A 1 177 ? 22.304 27.121 52.310 1.00 25.52 174 GLY A CA 1
ATOM 1282 C C . GLY A 1 177 ? 23.705 27.608 52.571 1.00 24.91 174 GLY A C 1
ATOM 1283 O O . GLY A 1 177 ? 23.985 28.127 53.649 1.00 23.86 174 GLY A O 1
ATOM 1284 N N . ILE A 1 178 ? 24.576 27.488 51.585 1.00 25.10 175 ILE A N 1
ATOM 1285 C CA . ILE A 1 178 ? 25.908 28.073 51.644 1.00 25.93 175 ILE A CA 1
ATOM 1286 C C . ILE A 1 178 ? 25.957 29.181 50.593 1.00 26.01 175 ILE A C 1
ATOM 1287 O O . ILE A 1 178 ? 25.489 28.973 49.487 1.00 26.84 175 ILE A O 1
ATOM 1292 N N . THR A 1 179 ? 26.463 30.360 50.972 1.00 21.09 176 THR A N 1
ATOM 1293 C CA . THR A 1 179 ? 26.538 31.484 50.062 1.00 20.14 176 THR A CA 1
ATOM 1294 C C . THR A 1 179 ? 27.969 31.645 49.606 1.00 21.17 176 THR A C 1
ATOM 1295 O O . THR A 1 179 ? 28.906 31.245 50.279 1.00 21.21 176 THR A O 1
ATOM 1299 N N . ALA A 1 180 ? 28.101 32.166 48.398 1.00 20.87 177 ALA A N 1
ATOM 1300 C CA . ALA A 1 180 ? 29.362 32.486 47.807 1.00 20.94 177 ALA A CA 1
ATOM 1301 C C . ALA A 1 180 ? 29.287 33.915 47.199 1.00 20.66 177 ALA A C 1
ATOM 1302 O O . ALA A 1 180 ? 28.434 34.202 46.391 1.00 20.13 177 ALA A O 1
ATOM 1304 N N . ASN A 1 181 ? 30.229 34.768 47.583 1.00 21.61 178 ASN A N 1
ATOM 1305 C CA . ASN A 1 181 ? 30.240 36.159 47.196 1.00 19.98 178 ASN A CA 1
ATOM 1306 C C . ASN A 1 181 ? 31.679 36.634 47.021 1.00 21.62 178 ASN A C 1
ATOM 1307 O O . ASN A 1 181 ? 32.598 36.075 47.618 1.00 16.31 178 ASN A O 1
ATOM 1312 N N . VAL A 1 182 ? 31.852 37.700 46.242 1.00 22.81 179 VAL A N 1
ATOM 1313 C CA . VAL A 1 182 ? 33.156 38.273 46.033 1.00 23.24 179 VAL A CA 1
ATOM 1314 C C . VAL A 1 182 ? 33.208 39.738 46.449 1.00 24.09 179 VAL A C 1
ATOM 1315 O O . VAL A 1 182 ? 32.328 40.541 46.091 1.00 25.92 179 VAL A O 1
ATOM 1319 N N . VAL A 1 183 ? 34.213 40.086 47.251 1.00 22.18 180 VAL A N 1
ATOM 1320 C CA . VAL A 1 183 ? 34.507 41.481 47.602 1.00 22.65 180 VAL A CA 1
ATOM 1321 C C . VAL A 1 183 ? 35.608 41.971 46.655 1.00 22.44 180 VAL A C 1
ATOM 1322 O O . VAL A 1 183 ? 36.581 41.284 46.487 1.00 23.16 180 VAL A O 1
ATOM 1326 N N . GLU A 1 184 ? 35.398 43.146 46.051 1.00 21.39 181 GLU A N 1
ATOM 1327 C CA . GLU A 1 184 ? 36.293 43.716 45.068 1.00 22.72 181 GLU A CA 1
ATOM 1328 C C . GLU A 1 184 ? 36.930 45.055 45.513 1.00 21.44 181 GLU A C 1
ATOM 1329 O O . GLU A 1 184 ? 36.443 46.121 45.224 1.00 18.86 181 GLU A O 1
ATOM 1335 N N . PRO A 1 185 ? 38.042 44.975 46.219 1.00 22.91 182 PRO A N 1
ATOM 1336 C CA . PRO A 1 185 ? 38.760 46.177 46.661 1.00 21.43 182 PRO A CA 1
ATOM 1337 C C . PRO A 1 185 ? 39.341 46.978 45.505 1.00 21.32 182 PRO A C 1
ATOM 1338 O O . PRO A 1 185 ? 39.826 46.397 44.555 1.00 19.03 182 PRO A O 1
ATOM 1342 N N . GLY A 1 186 ? 39.284 48.299 45.633 1.00 21.32 183 GLY A N 1
ATOM 1343 C CA . GLY A 1 186 ? 40.135 49.176 44.882 1.00 23.53 183 GLY A CA 1
ATOM 1344 C C . GLY A 1 186 ? 41.515 49.240 45.538 1.00 24.24 183 GLY A C 1
ATOM 1345 O O . GLY A 1 186 ? 41.890 48.330 46.209 1.00 22.49 183 GLY A O 1
ATOM 1346 N N . PRO A 1 187 ? 42.252 50.347 45.360 1.00 24.53 184 PRO A N 1
ATOM 1347 C CA . PRO A 1 187 ? 43.542 50.516 46.011 1.00 24.70 184 PRO A CA 1
ATOM 1348 C C . PRO A 1 187 ? 43.328 50.742 47.506 1.00 27.44 184 PRO A C 1
ATOM 1349 O O . PRO A 1 187 ? 42.614 51.694 47.916 1.00 28.93 184 PRO A O 1
ATOM 1353 N N . ILE A 1 188 ? 43.893 49.872 48.312 1.00 24.76 185 ILE A N 1
ATOM 1354 C CA . ILE A 1 188 ? 43.788 49.930 49.732 1.00 25.11 185 ILE A CA 1
ATOM 1355 C C . ILE A 1 188 ? 45.218 50.186 50.275 1.00 27.01 185 ILE A C 1
ATOM 1356 O O . ILE A 1 188 ? 46.128 49.443 49.981 1.00 23.17 185 ILE A O 1
ATOM 1361 N N . ALA A 1 189 ? 45.377 51.203 51.101 1.00 26.58 186 ALA A N 1
ATOM 1362 C CA . ALA A 1 189 ? 46.638 51.463 51.812 1.00 27.64 186 ALA A CA 1
ATOM 1363 C C . ALA A 1 189 ? 46.989 50.393 52.810 1.00 30.85 186 ALA A C 1
ATOM 1364 O O . ALA A 1 189 ? 46.204 50.056 53.694 1.00 32.77 186 ALA A O 1
ATOM 1366 N N . THR A 1 190 ? 48.180 49.853 52.674 1.00 34.31 187 THR A N 1
ATOM 1367 C CA . THR A 1 190 ? 48.764 48.933 53.660 1.00 37.87 187 THR A CA 1
ATOM 1368 C C . THR A 1 190 ? 50.253 49.280 53.737 1.00 44.37 187 THR A C 1
ATOM 1369 O O . THR A 1 190 ? 50.737 50.089 52.944 1.00 41.81 187 THR A O 1
ATOM 1373 N N . ASP A 1 191 ? 50.972 48.656 54.661 1.00 51.29 188 ASP A N 1
ATOM 1374 C CA . ASP A 1 191 ? 52.459 48.734 54.713 1.00 61.51 188 ASP A CA 1
ATOM 1375 C C . ASP A 1 191 ? 53.158 48.564 53.369 1.00 58.12 188 ASP A C 1
ATOM 1376 O O . ASP A 1 191 ? 54.023 49.328 53.010 1.00 63.47 188 ASP A O 1
ATOM 1381 N N . LEU A 1 192 ? 52.765 47.523 52.658 1.00 61.97 189 LEU A N 1
ATOM 1382 C CA . LEU A 1 192 ? 53.285 47.192 51.348 1.00 60.42 189 LEU A CA 1
ATOM 1383 C C . LEU A 1 192 ? 52.736 48.063 50.212 1.00 59.81 189 LEU A C 1
ATOM 1384 O O . LEU A 1 192 ? 53.312 48.061 49.142 1.00 56.79 189 LEU A O 1
ATOM 1389 N N . ASN A 1 193 ? 51.569 48.697 50.399 1.00 52.88 190 ASN A N 1
ATOM 1390 C CA . ASN A 1 193 ? 50.920 49.459 49.340 1.00 45.26 190 ASN A CA 1
ATOM 1391 C C . ASN A 1 193 ? 50.585 50.849 49.841 1.00 43.94 190 ASN A C 1
ATOM 1392 O O . ASN A 1 193 ? 49.463 51.110 50.225 1.00 38.43 190 ASN A O 1
ATOM 1397 N N . PRO A 1 194 ? 51.575 51.743 49.882 1.00 43.83 191 PRO A N 1
ATOM 1398 C CA . PRO A 1 194 ? 51.358 53.023 50.556 1.00 41.46 191 PRO A CA 1
ATOM 1399 C C . PRO A 1 194 ? 50.505 53.978 49.695 1.00 40.60 191 PRO A C 1
ATOM 1400 O O . PRO A 1 194 ? 50.515 53.849 48.473 1.00 34.91 191 PRO A O 1
ATOM 1404 N N . GLU A 1 195 ? 49.761 54.872 50.352 1.00 41.07 192 GLU A N 1
ATOM 1405 C CA . GLU A 1 195 ? 48.904 55.906 49.694 1.00 47.42 192 GLU A CA 1
ATOM 1406 C C . GLU A 1 195 ? 49.621 57.161 49.185 1.00 47.39 192 GLU A C 1
ATOM 1407 O O . GLU A 1 195 ? 48.996 57.956 48.487 1.00 49.85 192 GLU A O 1
ATOM 1413 N N . ASP A 1 196 ? 50.886 57.352 49.544 1.00 48.68 193 ASP A N 1
ATOM 1414 C CA . ASP A 1 196 ? 51.661 58.568 49.149 1.00 53.28 193 ASP A CA 1
ATOM 1415 C C . ASP A 1 196 ? 52.599 58.178 47.991 1.00 50.27 193 ASP A C 1
ATOM 1416 O O . ASP A 1 196 ? 52.869 56.980 47.725 1.00 49.72 193 ASP A O 1
ATOM 1421 N N . GLY A 1 197 ? 53.029 59.182 47.240 1.00 53.88 194 GLY A N 1
ATOM 1422 C CA . GLY A 1 197 ? 53.957 58.982 46.121 1.00 56.54 194 GLY A CA 1
ATOM 1423 C C . GLY A 1 197 ? 53.262 59.138 44.780 1.00 58.51 194 GLY A C 1
ATOM 1424 O O . GLY A 1 197 ? 52.028 59.052 44.691 1.00 52.63 194 GLY A O 1
ATOM 1425 N N . ALA A 1 198 ? 54.068 59.340 43.737 1.00 56.79 195 ALA A N 1
ATOM 1426 C CA . ALA A 1 198 ? 53.561 59.675 42.410 1.00 54.98 195 ALA A CA 1
ATOM 1427 C C . ALA A 1 198 ? 52.802 58.522 41.772 1.00 53.13 195 ALA A C 1
ATOM 1428 O O . ALA A 1 198 ? 51.810 58.752 41.044 1.00 44.02 195 ALA A O 1
ATOM 1430 N N . ALA A 1 199 ? 53.249 57.280 42.012 1.00 45.84 196 ALA A N 1
ATOM 1431 C CA . ALA A 1 199 ? 52.519 56.130 41.463 1.00 48.50 196 ALA A CA 1
ATOM 1432 C C . ALA A 1 199 ? 51.062 56.081 42.044 1.00 44.60 196 ALA A C 1
ATOM 1433 O O . ALA A 1 199 ? 50.076 55.919 41.326 1.00 43.90 196 ALA A O 1
ATOM 1435 N N . ALA A 1 200 ? 50.970 56.192 43.359 1.00 44.21 197 ALA A N 1
ATOM 1436 C CA . ALA A 1 200 ? 49.698 56.196 44.037 1.00 44.93 197 ALA A CA 1
ATOM 1437 C C . ALA A 1 200 ? 48.819 57.381 43.597 1.00 42.13 197 ALA A C 1
ATOM 1438 O O . ALA A 1 200 ? 47.618 57.182 43.440 1.00 40.79 197 ALA A O 1
ATOM 1440 N N . ALA A 1 201 ? 49.417 58.554 43.355 1.00 45.57 198 ALA A N 1
ATOM 1441 C CA . ALA A 1 201 ? 48.674 59.717 42.819 1.00 45.98 198 ALA A CA 1
ATOM 1442 C C . ALA A 1 201 ? 48.031 59.422 41.440 1.00 48.87 198 ALA A C 1
ATOM 1443 O O . ALA A 1 201 ? 46.886 59.799 41.185 1.00 49.97 198 ALA A O 1
ATOM 1445 N N . VAL A 1 202 ? 48.699 58.621 40.613 1.00 46.27 199 VAL A N 1
ATOM 1446 C CA . VAL A 1 202 ? 48.112 58.208 39.350 1.00 47.11 199 VAL A CA 1
ATOM 1447 C C . VAL A 1 202 ? 46.921 57.278 39.563 1.00 41.10 199 VAL A C 1
ATOM 1448 O O . VAL A 1 202 ? 45.836 57.516 38.995 1.00 41.76 199 VAL A O 1
ATOM 1452 N N . ILE A 1 203 ? 47.099 56.218 40.350 1.00 42.06 200 ILE A N 1
ATOM 1453 C CA . ILE A 1 203 ? 45.989 55.273 40.612 1.00 40.22 200 ILE A CA 1
ATOM 1454 C C . ILE A 1 203 ? 44.814 55.982 41.241 1.00 32.84 200 ILE A C 1
ATOM 1455 O O . ILE A 1 203 ? 43.655 55.780 40.887 1.00 39.05 200 ILE A O 1
ATOM 1460 N N . ARG A 1 204 ? 45.113 56.838 42.172 1.00 34.66 201 ARG A N 1
ATOM 1461 C CA . ARG A 1 204 ? 44.107 57.565 42.931 1.00 40.91 201 ARG A CA 1
ATOM 1462 C C . ARG A 1 204 ? 43.186 58.403 42.023 1.00 38.41 201 ARG A C 1
ATOM 1463 O O . ARG A 1 204 ? 42.014 58.558 42.310 1.00 31.33 201 ARG A O 1
ATOM 1471 N N . LYS A 1 205 ? 43.753 58.988 40.966 1.00 36.67 202 LYS A N 1
ATOM 1472 C CA . LYS A 1 205 ? 42.978 59.779 40.024 1.00 40.50 202 LYS A CA 1
ATOM 1473 C C . LYS A 1 205 ? 41.911 58.990 39.296 1.00 32.07 202 LYS A C 1
ATOM 1474 O O . LYS A 1 205 ? 41.010 59.582 38.790 1.00 31.13 202 LYS A O 1
ATOM 1480 N N . PHE A 1 206 ? 42.035 57.668 39.225 1.00 28.94 203 PHE A N 1
ATOM 1481 C CA . PHE A 1 206 ? 40.980 56.856 38.651 1.00 29.05 203 PHE A CA 1
ATOM 1482 C C . PHE A 1 206 ? 39.792 56.604 39.635 1.00 27.90 203 PHE A C 1
ATOM 1483 O O . PHE A 1 206 ? 38.731 56.201 39.190 1.00 23.59 203 PHE A O 1
ATOM 1491 N N . THR A 1 207 ? 40.009 56.811 40.924 1.00 23.87 204 THR A N 1
ATOM 1492 C CA . THR A 1 207 ? 38.957 56.696 41.878 1.00 26.17 204 THR A CA 1
ATOM 1493 C C . THR A 1 207 ? 38.122 57.962 41.852 1.00 26.58 204 THR A C 1
ATOM 1494 O O . THR A 1 207 ? 38.623 59.020 41.571 1.00 28.17 204 THR A O 1
ATOM 1498 N N . ALA A 1 208 ? 36.852 57.854 42.181 1.00 25.69 205 ALA A N 1
ATOM 1499 C CA . ALA A 1 208 ? 36.014 59.044 42.247 1.00 25.98 205 ALA A CA 1
ATOM 1500 C C . ALA A 1 208 ? 36.335 59.849 43.499 1.00 27.70 205 ALA A C 1
ATOM 1501 O O . ALA A 1 208 ? 36.236 61.064 43.492 1.00 30.38 205 ALA A O 1
ATOM 1503 N N . THR A 1 209 ? 36.692 59.180 44.600 1.00 27.17 206 THR A N 1
ATOM 1504 C CA . THR A 1 209 ? 36.991 59.867 45.838 1.00 26.22 206 THR A CA 1
ATOM 1505 C C . THR A 1 209 ? 38.416 60.445 45.834 1.00 27.96 206 THR A C 1
ATOM 1506 O O . THR A 1 209 ? 38.731 61.193 46.716 1.00 23.37 206 THR A O 1
ATOM 1510 N N . GLU A 1 210 ? 39.241 60.082 44.843 1.00 30.99 207 GLU A N 1
ATOM 1511 C CA . GLU A 1 210 ? 40.623 60.558 44.741 1.00 35.52 207 GLU A CA 1
ATOM 1512 C C . GLU A 1 210 ? 41.417 60.172 45.974 1.00 32.63 207 GLU A C 1
ATOM 1513 O O . GLU A 1 210 ? 42.112 60.985 46.550 1.00 29.95 207 GLU A O 1
ATOM 1519 N N . SER A 1 211 ? 41.215 58.937 46.404 1.00 35.38 208 SER A N 1
ATOM 1520 C CA . SER A 1 211 ? 41.814 58.430 47.604 1.00 31.68 208 SER A CA 1
ATOM 1521 C C . SER A 1 211 ? 41.983 56.942 47.542 1.00 31.28 208 SER A C 1
ATOM 1522 O O . SER A 1 211 ? 41.252 56.227 46.832 1.00 29.27 208 SER A O 1
ATOM 1525 N N . TYR A 1 212 ? 42.914 56.457 48.352 1.00 29.35 209 TYR A N 1
ATOM 1526 C CA . TYR A 1 212 ? 43.030 55.047 48.683 1.00 26.27 209 TYR A CA 1
ATOM 1527 C C . TYR A 1 212 ? 42.132 54.749 49.837 1.00 26.61 209 TYR A C 1
ATOM 1528 O O . TYR A 1 212 ? 41.873 55.623 50.654 1.00 24.68 209 TYR A O 1
ATOM 1537 N N . GLY A 1 213 ? 41.666 53.498 49.919 1.00 25.16 210 GLY A N 1
ATOM 1538 C CA . GLY A 1 213 ? 40.910 53.029 51.074 1.00 24.64 210 GLY A CA 1
ATOM 1539 C C . GLY A 1 213 ? 41.819 52.490 52.175 1.00 24.00 210 GLY A C 1
ATOM 1540 O O . GLY A 1 213 ? 43.037 52.605 52.081 1.00 20.23 210 GLY A O 1
ATOM 1541 N N . LYS A 1 214 ? 41.207 51.936 53.210 1.00 22.65 211 LYS A N 1
ATOM 1542 C CA . LYS A 1 214 ? 41.880 51.385 54.360 1.00 25.35 211 LYS A CA 1
ATOM 1543 C C . LYS A 1 214 ? 41.379 49.964 54.566 1.00 22.95 211 LYS A C 1
ATOM 1544 O O . LYS A 1 214 ? 40.320 49.612 54.072 1.00 19.15 211 LYS A O 1
ATOM 1550 N N . VAL A 1 215 ? 42.174 49.156 55.255 1.00 21.87 212 VAL A N 1
ATOM 1551 C CA . VAL A 1 215 ? 41.864 47.757 55.419 1.00 24.15 212 VAL A CA 1
ATOM 1552 C C . VAL A 1 215 ? 40.492 47.544 56.072 1.00 24.36 212 VAL A C 1
ATOM 1553 O O . VAL A 1 215 ? 39.796 46.637 55.716 1.00 22.48 212 VAL A O 1
ATOM 1557 N N . ASN A 1 216 ? 40.071 48.439 56.947 1.00 25.44 213 ASN A N 1
ATOM 1558 C CA . ASN A 1 216 ? 38.746 48.320 57.569 1.00 25.63 213 ASN A CA 1
ATOM 1559 C C . ASN A 1 216 ? 37.626 48.382 56.569 1.00 24.14 213 ASN A C 1
ATOM 1560 O O . ASN A 1 216 ? 36.556 47.794 56.804 1.00 24.73 213 ASN A O 1
ATOM 1565 N N . ASP A 1 217 ? 37.821 49.092 55.460 1.00 21.84 214 ASP A N 1
ATOM 1566 C CA . ASP A 1 217 ? 36.795 49.152 54.419 1.00 23.15 214 ASP A CA 1
ATOM 1567 C C . ASP A 1 217 ? 36.454 47.752 53.877 1.00 21.98 214 ASP A C 1
ATOM 1568 O O . ASP A 1 217 ? 35.292 47.468 53.525 1.00 19.36 214 ASP A O 1
ATOM 1573 N N . ILE A 1 218 ? 37.466 46.914 53.769 1.00 22.13 215 ILE A N 1
ATOM 1574 C CA . ILE A 1 218 ? 37.282 45.533 53.269 1.00 22.17 215 ILE A CA 1
ATOM 1575 C C . ILE A 1 218 ? 36.837 44.616 54.383 1.00 22.73 215 ILE A C 1
ATOM 1576 O O . ILE A 1 218 ? 35.890 43.833 54.211 1.00 21.50 215 ILE A O 1
ATOM 1581 N N . ALA A 1 219 ? 37.414 44.779 55.569 1.00 20.75 216 ALA A N 1
ATOM 1582 C CA . ALA A 1 219 ? 37.033 43.910 56.678 1.00 20.71 216 ALA A CA 1
ATOM 1583 C C . ALA A 1 219 ? 35.534 43.989 57.031 1.00 19.93 216 ALA A C 1
ATOM 1584 O O . ALA A 1 219 ? 34.893 42.961 57.299 1.00 18.89 216 ALA A O 1
ATOM 1586 N N . ARG A 1 220 ? 35.013 45.200 57.060 1.00 19.76 217 ARG A N 1
ATOM 1587 C CA . ARG A 1 220 ? 33.597 45.496 57.355 1.00 21.88 217 ARG A CA 1
ATOM 1588 C C . ARG A 1 220 ? 32.703 44.750 56.351 1.00 19.51 217 ARG A C 1
ATOM 1589 O O . ARG A 1 220 ? 31.571 44.420 56.652 1.00 18.59 217 ARG A O 1
ATOM 1597 N N . THR A 1 221 ? 33.151 44.725 55.102 1.00 19.00 218 THR A N 1
ATOM 1598 C CA . THR A 1 221 ? 32.322 44.181 54.028 1.00 19.75 218 THR A CA 1
ATOM 1599 C C . THR A 1 221 ? 32.298 42.659 54.119 1.00 20.40 218 THR A C 1
ATOM 1600 O O . THR A 1 221 ? 31.245 42.019 53.940 1.00 18.30 218 THR A O 1
ATOM 1604 N N . VAL A 1 222 ? 33.438 42.082 54.447 1.00 18.32 219 VAL A N 1
ATOM 1605 C CA . VAL A 1 222 ? 33.500 40.672 54.740 1.00 18.80 219 VAL A CA 1
ATOM 1606 C C . VAL A 1 222 ? 32.590 40.317 55.894 1.00 21.41 219 VAL A C 1
ATOM 1607 O O . VAL A 1 222 ? 31.840 39.336 55.831 1.00 21.24 219 VAL A O 1
ATOM 1611 N N . SER A 1 223 ? 32.622 41.129 56.950 1.00 20.34 220 SER A N 1
ATOM 1612 C CA . SER A 1 223 ? 31.823 40.872 58.118 1.00 20.27 220 SER A CA 1
ATOM 1613 C C . SER A 1 223 ? 30.326 40.900 57.749 1.00 20.63 220 SER A C 1
ATOM 1614 O O . SER A 1 223 ? 29.541 40.057 58.171 1.00 21.59 220 SER A O 1
ATOM 1617 N N . PHE A 1 224 ? 29.947 41.871 56.923 1.00 19.20 221 PHE A N 1
ATOM 1618 C CA . PHE A 1 224 ? 28.558 42.000 56.431 1.00 18.84 221 PHE A CA 1
ATOM 1619 C C . PHE A 1 224 ? 28.081 40.746 55.663 1.00 18.62 221 PHE A C 1
ATOM 1620 O O . PHE A 1 224 ? 26.968 40.290 55.867 1.00 17.42 221 PHE A O 1
ATOM 1628 N N . LEU A 1 225 ? 28.944 40.196 54.812 1.00 17.84 222 LEU A N 1
ATOM 1629 C CA . LEU A 1 225 ? 28.641 39.009 54.070 1.00 18.51 222 LEU A CA 1
ATOM 1630 C C . LEU A 1 225 ? 28.673 37.712 54.889 1.00 19.57 222 LEU A C 1
ATOM 1631 O O . LEU A 1 225 ? 27.923 36.764 54.610 1.00 20.01 222 LEU A O 1
ATOM 1636 N N . ALA A 1 226 ? 29.524 37.674 55.899 1.00 20.81 223 ALA A N 1
ATOM 1637 C CA . ALA A 1 226 ? 29.718 36.451 56.680 1.00 20.68 223 ALA A CA 1
ATOM 1638 C C . ALA A 1 226 ? 28.613 36.253 57.728 1.00 21.98 223 ALA A C 1
ATOM 1639 O O . ALA A 1 226 ? 28.474 35.176 58.289 1.00 19.73 223 ALA A O 1
ATOM 1641 N N . SER A 1 227 ? 27.876 37.314 58.024 1.00 21.08 224 SER A N 1
ATOM 1642 C CA . SER A 1 227 ? 26.799 37.222 58.952 1.00 23.14 224 SER A CA 1
ATOM 1643 C C . SER A 1 227 ? 25.798 36.123 58.597 1.00 22.48 224 SER A C 1
ATOM 1644 O O . SER A 1 227 ? 25.465 35.931 57.430 1.00 23.27 224 SER A O 1
ATOM 1647 N N . PRO A 1 228 ? 25.252 35.441 59.588 1.00 21.93 225 PRO A N 1
ATOM 1648 C CA . PRO A 1 228 ? 24.070 34.622 59.260 1.00 23.55 225 PRO A CA 1
ATOM 1649 C C . PRO A 1 228 ? 22.911 35.378 58.590 1.00 23.00 225 PRO A C 1
ATOM 1650 O O . PRO A 1 228 ? 22.080 34.759 57.938 1.00 22.45 225 PRO A O 1
ATOM 1654 N N . ASP A 1 229 ? 22.827 36.695 58.773 1.00 21.58 226 ASP A N 1
ATOM 1655 C CA . ASP A 1 229 ? 21.691 37.453 58.228 1.00 24.09 226 ASP A CA 1
ATOM 1656 C C . ASP A 1 229 ? 21.875 37.723 56.777 1.00 22.89 226 ASP A C 1
ATOM 1657 O O . ASP A 1 229 ? 20.974 38.283 56.158 1.00 23.32 226 ASP A O 1
ATOM 1662 N N . ALA A 1 230 ? 23.062 37.387 56.245 1.00 19.61 227 ALA A N 1
ATOM 1663 C CA . ALA A 1 230 ? 23.358 37.588 54.826 1.00 19.82 227 ALA A CA 1
ATOM 1664 C C . ALA A 1 230 ? 22.986 36.375 53.946 1.00 17.97 227 ALA A C 1
ATOM 1665 O O . ALA A 1 230 ? 23.516 36.188 52.884 1.00 16.87 227 ALA A O 1
ATOM 1667 N N . SER A 1 231 ? 22.015 35.612 54.378 1.00 18.91 228 SER A N 1
ATOM 1668 C CA . SER A 1 231 ? 21.628 34.371 53.699 1.00 20.70 228 SER A CA 1
ATOM 1669 C C . SER A 1 231 ? 21.018 34.564 52.334 1.00 20.59 228 SER A C 1
ATOM 1670 O O . SER A 1 231 ? 21.070 33.647 51.511 1.00 18.45 228 SER A O 1
ATOM 1673 N N . TYR A 1 232 ? 20.474 35.769 52.047 1.00 20.07 229 TYR A N 1
ATOM 1674 C CA . TYR A 1 232 ? 19.893 36.000 50.754 1.00 20.00 229 TYR A CA 1
ATOM 1675 C C . TYR A 1 232 ? 20.873 36.645 49.805 1.00 20.77 229 TYR A C 1
ATOM 1676 O O . TYR A 1 232 ? 20.521 36.933 48.650 1.00 22.68 229 TYR A O 1
ATOM 1685 N N . ILE A 1 233 ? 22.103 36.839 50.243 1.00 20.03 230 ILE A N 1
ATOM 1686 C CA . ILE A 1 233 ? 23.117 37.387 49.389 1.00 21.39 230 ILE A CA 1
ATOM 1687 C C . ILE A 1 233 ? 24.010 36.291 48.905 1.00 20.01 230 ILE A C 1
ATOM 1688 O O . ILE A 1 233 ? 24.800 35.749 49.658 1.00 20.83 230 ILE A O 1
ATOM 1693 N N . THR A 1 234 ? 23.932 36.003 47.606 1.00 22.04 231 THR A N 1
ATOM 1694 C CA . THR A 1 234 ? 24.776 35.004 47.039 1.00 20.63 231 THR A CA 1
ATOM 1695 C C . THR A 1 234 ? 24.943 35.242 45.577 1.00 20.79 231 THR A C 1
ATOM 1696 O O . THR A 1 234 ? 24.033 35.676 44.901 1.00 21.24 231 THR A O 1
ATOM 1700 N N . GLY A 1 235 ? 26.135 34.953 45.080 1.00 20.88 232 GLY A N 1
ATOM 1701 C CA . GLY A 1 235 ? 26.500 35.337 43.703 1.00 24.55 232 GLY A CA 1
ATOM 1702 C C . GLY A 1 235 ? 26.858 36.811 43.539 1.00 23.60 232 GLY A C 1
ATOM 1703 O O . GLY A 1 235 ? 27.106 37.261 42.474 1.00 24.76 232 GLY A O 1
ATOM 1704 N N . ALA A 1 236 ? 26.852 37.573 44.626 1.00 26.35 233 ALA A N 1
ATOM 1705 C CA . ALA A 1 236 ? 27.065 38.998 44.564 1.00 24.09 233 ALA A CA 1
ATOM 1706 C C . ALA A 1 236 ? 28.538 39.397 44.490 1.00 22.89 233 ALA A C 1
ATOM 1707 O O . ALA A 1 236 ? 29.437 38.708 44.973 1.00 21.10 233 ALA A O 1
ATOM 1709 N N . SER A 1 237 ? 28.754 40.542 43.873 1.00 24.68 234 SER A N 1
ATOM 1710 C CA . SER A 1 237 ? 30.051 41.237 43.967 1.00 26.01 234 SER A CA 1
ATOM 1711 C C . SER A 1 237 ? 29.854 42.586 44.611 1.00 26.14 234 SER A C 1
ATOM 1712 O O . SER A 1 237 ? 28.889 43.306 44.272 1.00 29.25 234 SER A O 1
ATOM 1715 N N . ILE A 1 238 ? 30.708 42.931 45.582 1.00 23.01 235 ILE A N 1
ATOM 1716 C CA . ILE A 1 238 ? 30.665 44.217 46.210 1.00 23.55 235 ILE A CA 1
ATOM 1717 C C . ILE A 1 238 ? 31.973 44.995 45.962 1.00 25.00 235 ILE A C 1
ATOM 1718 O O . ILE A 1 238 ? 33.014 44.669 46.508 1.00 25.18 235 ILE A O 1
ATOM 1723 N N . LEU A 1 239 ? 31.865 46.034 45.154 1.00 23.24 236 LEU A N 1
ATOM 1724 C CA . LEU A 1 239 ? 32.967 46.934 44.898 1.00 24.02 236 LEU A CA 1
ATOM 1725 C C . LEU A 1 239 ? 33.193 47.831 46.131 1.00 21.62 236 LEU A C 1
ATOM 1726 O O . LEU A 1 239 ? 32.278 48.500 46.594 1.00 19.18 236 LEU A O 1
ATOM 1731 N N . VAL A 1 240 ? 34.430 47.855 46.615 1.00 20.70 237 VAL A N 1
ATOM 1732 C CA . VAL A 1 240 ? 34.826 48.725 47.660 1.00 19.86 237 VAL A CA 1
ATOM 1733 C C . VAL A 1 240 ? 36.061 49.440 47.129 1.00 19.48 237 VAL A C 1
ATOM 1734 O O . VAL A 1 240 ? 37.198 49.093 47.485 1.00 19.02 237 VAL A O 1
ATOM 1738 N N . ASP A 1 241 ? 35.827 50.471 46.324 1.00 19.47 238 ASP A N 1
ATOM 1739 C CA . ASP A 1 241 ? 36.859 50.999 45.438 1.00 19.98 238 ASP A CA 1
ATOM 1740 C C . ASP A 1 241 ? 36.885 52.496 45.239 1.00 20.67 238 ASP A C 1
ATOM 1741 O O . ASP A 1 241 ? 37.509 52.983 44.316 1.00 20.21 238 ASP A O 1
ATOM 1746 N N . GLY A 1 242 ? 36.203 53.239 46.079 1.00 21.96 239 GLY A N 1
ATOM 1747 C CA . GLY A 1 242 ? 36.195 54.671 45.969 1.00 20.38 239 GLY A CA 1
ATOM 1748 C C . GLY A 1 242 ? 35.686 55.147 44.655 1.00 23.02 239 GLY A C 1
ATOM 1749 O O . GLY A 1 242 ? 35.973 56.287 44.278 1.00 21.81 239 GLY A O 1
ATOM 1750 N N . GLY A 1 243 ? 34.886 54.331 43.969 1.00 20.87 240 GLY A N 1
ATOM 1751 C CA . GLY A 1 243 ? 34.312 54.776 42.707 1.00 22.85 240 GLY A CA 1
ATOM 1752 C C . GLY A 1 243 ? 35.193 54.540 41.492 1.00 25.29 240 GLY A C 1
ATOM 1753 O O . GLY A 1 243 ? 34.922 55.059 40.414 1.00 23.03 240 GLY A O 1
ATOM 1754 N N . LEU A 1 244 ? 36.216 53.704 41.633 1.00 26.48 241 LEU A N 1
ATOM 1755 C CA . LEU A 1 244 ? 37.126 53.475 40.538 1.00 28.10 241 LEU A CA 1
ATOM 1756 C C . LEU A 1 244 ? 36.398 52.916 39.330 1.00 28.90 241 LEU A C 1
ATOM 1757 O O . LEU A 1 244 ? 36.590 53.384 38.218 1.00 22.45 241 LEU A O 1
ATOM 1762 N N . VAL A 1 245 ? 35.555 51.923 39.548 1.00 27.51 242 VAL A N 1
ATOM 1763 C CA . VAL A 1 245 ? 34.865 51.242 38.450 1.00 29.95 242 VAL A CA 1
ATOM 1764 C C . VAL A 1 245 ? 33.664 52.034 37.886 1.00 29.88 242 VAL A C 1
ATOM 1765 O O . VAL A 1 245 ? 33.199 51.723 36.832 1.00 24.26 242 VAL A O 1
ATOM 1769 N N . ALA A 1 246 ? 33.250 53.127 38.537 1.00 35.26 243 ALA A N 1
ATOM 1770 C CA . ALA A 1 246 ? 32.092 53.908 38.077 1.00 38.68 243 ALA A CA 1
ATOM 1771 C C . ALA A 1 246 ? 32.084 54.206 36.515 1.00 40.74 243 ALA A C 1
ATOM 1772 O O . ALA A 1 246 ? 33.116 54.664 35.945 1.00 41.51 243 ALA A O 1
ATOM 1774 N N . HIS B 1 3 ? 38.894 69.087 60.763 1.00 44.45 0 HIS B N 1
ATOM 1775 C CA . HIS B 1 3 ? 38.810 69.688 62.118 1.00 39.99 0 HIS B CA 1
ATOM 1776 C C . HIS B 1 3 ? 37.328 69.585 62.528 1.00 38.75 0 HIS B C 1
ATOM 1777 O O . HIS B 1 3 ? 36.385 69.968 61.816 1.00 31.51 0 HIS B O 1
ATOM 1784 N N . MET B 1 4 ? 37.147 68.947 63.671 1.00 38.38 1 MET B N 1
ATOM 1785 C CA . MET B 1 4 ? 35.843 68.806 64.320 1.00 38.37 1 MET B CA 1
ATOM 1786 C C . MET B 1 4 ? 34.749 67.912 63.776 1.00 32.65 1 MET B C 1
ATOM 1787 O O . MET B 1 4 ? 33.605 67.997 64.218 1.00 29.86 1 MET B O 1
ATOM 1792 N N . THR B 1 5 ? 35.074 67.059 62.831 1.00 33.56 2 THR B N 1
ATOM 1793 C CA . THR B 1 5 ? 34.027 66.266 62.179 1.00 34.49 2 THR B CA 1
ATOM 1794 C C . THR B 1 5 ? 33.657 65.036 63.035 1.00 34.12 2 THR B C 1
ATOM 1795 O O . THR B 1 5 ? 32.569 64.504 62.907 1.00 34.11 2 THR B O 1
ATOM 1799 N N . HIS B 1 6 ? 34.554 64.602 63.918 1.00 31.97 3 HIS B N 1
ATOM 1800 C CA . HIS B 1 6 ? 34.305 63.392 64.742 1.00 32.03 3 HIS B CA 1
ATOM 1801 C C . HIS B 1 6 ? 34.296 63.715 66.215 1.00 28.01 3 HIS B C 1
ATOM 1802 O O . HIS B 1 6 ? 34.938 64.675 66.641 1.00 26.99 3 HIS B O 1
ATOM 1809 N N . ARG B 1 7 ? 33.557 62.930 66.993 1.00 26.85 4 ARG B N 1
ATOM 1810 C CA . ARG B 1 7 ? 33.651 62.994 68.448 1.00 25.12 4 ARG B CA 1
ATOM 1811 C C . ARG B 1 7 ? 35.099 62.769 68.902 1.00 24.11 4 ARG B C 1
ATOM 1812 O O . ARG B 1 7 ? 35.873 62.089 68.232 1.00 22.01 4 ARG B O 1
ATOM 1820 N N . VAL B 1 8 ? 35.466 63.432 69.988 1.00 23.63 5 VAL B N 1
ATOM 1821 C CA . VAL B 1 8 ? 36.815 63.380 70.548 1.00 22.58 5 VAL B CA 1
ATOM 1822 C C . VAL B 1 8 ? 36.803 62.795 71.967 1.00 21.68 5 VAL B C 1
ATOM 1823 O O . VAL B 1 8 ? 35.992 63.182 72.800 1.00 21.34 5 VAL B O 1
ATOM 1827 N N . ALA B 1 9 ? 37.651 61.820 72.204 1.00 22.38 6 ALA B N 1
ATOM 1828 C CA . ALA B 1 9 ? 37.792 61.199 73.513 1.00 22.15 6 ALA B CA 1
ATOM 1829 C C . ALA B 1 9 ? 39.147 61.461 74.015 1.00 22.40 6 ALA B C 1
ATOM 1830 O O . ALA B 1 9 ? 40.152 61.247 73.293 1.00 24.97 6 ALA B O 1
ATOM 1832 N N . LEU B 1 10 ? 39.221 61.904 75.266 1.00 23.67 7 LEU B N 1
ATOM 1833 C CA . LEU B 1 10 ? 40.475 62.043 75.983 1.00 23.95 7 LEU B CA 1
ATOM 1834 C C . LEU B 1 10 ? 40.552 60.884 76.973 1.00 24.96 7 LEU B C 1
ATOM 1835 O O . LEU B 1 10 ? 39.679 60.735 77.841 1.00 24.94 7 LEU B O 1
ATOM 1840 N N . ILE B 1 11 ? 41.643 60.117 76.886 1.00 24.74 8 ILE B N 1
ATOM 1841 C CA . ILE B 1 11 ? 41.917 59.009 77.822 1.00 24.42 8 ILE B CA 1
ATOM 1842 C C . ILE B 1 11 ? 43.207 59.276 78.582 1.00 21.92 8 ILE B C 1
ATOM 1843 O O . ILE B 1 11 ? 44.276 59.329 77.968 1.00 21.87 8 ILE B O 1
ATOM 1848 N N . THR B 1 12 ? 43.109 59.470 79.885 1.00 20.88 9 THR B N 1
ATOM 1849 C CA . THR B 1 12 ? 44.279 59.714 80.702 1.00 22.45 9 THR B CA 1
ATOM 1850 C C . THR B 1 12 ? 45.011 58.429 80.931 1.00 23.83 9 THR B C 1
ATOM 1851 O O . THR B 1 12 ? 44.408 57.366 81.024 1.00 21.80 9 THR B O 1
ATOM 1855 N N . GLY B 1 13 ? 46.336 58.485 80.935 1.00 27.10 10 GLY B N 1
ATOM 1856 C CA . GLY B 1 13 ? 47.142 57.219 80.985 1.00 26.97 10 GLY B CA 1
ATOM 1857 C C . GLY B 1 13 ? 46.887 56.279 79.843 1.00 24.61 10 GLY B C 1
ATOM 1858 O O . GLY B 1 13 ? 46.814 55.087 80.010 1.00 33.04 10 GLY B O 1
ATOM 1859 N N . GLY B 1 14 ? 46.777 56.795 78.640 1.00 26.44 11 GLY B N 1
ATOM 1860 C CA . GLY B 1 14 ? 46.327 55.998 77.494 1.00 27.94 11 GLY B CA 1
ATOM 1861 C C . GLY B 1 14 ? 47.440 55.397 76.643 1.00 31.36 11 GLY B C 1
ATOM 1862 O O . GLY B 1 14 ? 47.163 54.912 75.538 1.00 30.06 11 GLY B O 1
ATOM 1863 N N . SER B 1 15 ? 48.668 55.417 77.162 1.00 26.57 12 SER B N 1
ATOM 1864 C CA . SER B 1 15 ? 49.785 54.941 76.431 1.00 31.82 12 SER B CA 1
ATOM 1865 C C . SER B 1 15 ? 50.063 53.426 76.578 1.00 31.45 12 SER B C 1
ATOM 1866 O O . SER B 1 15 ? 50.780 52.880 75.769 1.00 30.15 12 SER B O 1
ATOM 1869 N N . ARG B 1 16 ? 49.477 52.767 77.552 1.00 30.02 13 ARG B N 1
ATOM 1870 C CA . ARG B 1 16 ? 49.686 51.358 77.671 1.00 32.91 13 ARG B CA 1
ATOM 1871 C C . ARG B 1 16 ? 48.519 50.732 78.427 1.00 32.21 13 ARG B C 1
ATOM 1872 O O . ARG B 1 16 ? 47.633 51.438 78.963 1.00 30.54 13 ARG B O 1
ATOM 1880 N N . GLY B 1 17 ? 48.542 49.404 78.492 1.00 27.70 14 GLY B N 1
ATOM 1881 C CA . GLY B 1 17 ? 47.588 48.638 79.295 1.00 27.22 14 GLY B CA 1
ATOM 1882 C C . GLY B 1 17 ? 46.126 48.891 78.945 1.00 25.05 14 GLY B C 1
ATOM 1883 O O . GLY B 1 17 ? 45.791 49.057 77.795 1.00 24.40 14 GLY B O 1
ATOM 1884 N N . ILE B 1 18 ? 45.331 49.101 79.974 1.00 25.84 15 ILE B N 1
ATOM 1885 C CA . ILE B 1 18 ? 43.904 49.327 79.840 1.00 24.88 15 ILE B CA 1
ATOM 1886 C C . ILE B 1 18 ? 43.606 50.622 79.034 1.00 23.26 15 ILE B C 1
ATOM 1887 O O . ILE B 1 18 ? 42.779 50.640 78.139 1.00 19.99 15 ILE B O 1
ATOM 1892 N N . GLY B 1 19 ? 44.341 51.672 79.332 1.00 21.13 16 GLY B N 1
ATOM 1893 C CA . GLY B 1 19 ? 44.180 52.918 78.636 1.00 21.42 16 GLY B CA 1
ATOM 1894 C C . GLY B 1 19 ? 44.381 52.844 77.137 1.00 21.20 16 GLY B C 1
ATOM 1895 O O . GLY B 1 19 ? 43.589 53.365 76.373 1.00 19.01 16 GLY B O 1
ATOM 1896 N N . ALA B 1 20 ? 45.465 52.188 76.719 1.00 21.92 17 ALA B N 1
ATOM 1897 C CA . ALA B 1 20 ? 45.722 51.974 75.323 1.00 21.33 17 ALA B CA 1
ATOM 1898 C C . ALA B 1 20 ? 44.595 51.180 74.668 1.00 21.03 17 ALA B C 1
ATOM 1899 O O . ALA B 1 20 ? 44.195 51.489 73.540 1.00 19.77 17 ALA B O 1
ATOM 1901 N N . ALA B 1 21 ? 44.163 50.109 75.309 1.00 18.58 18 ALA B N 1
ATOM 1902 C CA . ALA B 1 21 ? 43.110 49.311 74.730 1.00 18.48 18 ALA B CA 1
ATOM 1903 C C . ALA B 1 21 ? 41.785 50.132 74.575 1.00 18.82 18 ALA B C 1
ATOM 1904 O O . ALA B 1 21 ? 41.082 50.038 73.562 1.00 17.69 18 ALA B O 1
ATOM 1906 N N . ILE B 1 22 ? 41.480 50.966 75.552 1.00 21.48 19 ILE B N 1
ATOM 1907 C CA . ILE B 1 22 ? 40.298 51.870 75.472 1.00 19.83 19 ILE B CA 1
ATOM 1908 C C . ILE B 1 22 ? 40.447 52.827 74.329 1.00 21.72 19 ILE B C 1
ATOM 1909 O O . ILE B 1 22 ? 39.552 53.024 73.518 1.00 21.71 19 ILE B O 1
ATOM 1914 N N . ALA B 1 23 ? 41.640 53.401 74.186 1.00 24.21 20 ALA B N 1
ATOM 1915 C CA . ALA B 1 23 ? 41.872 54.311 73.064 1.00 25.47 20 ALA B CA 1
ATOM 1916 C C . ALA B 1 23 ? 41.632 53.672 71.699 1.00 25.83 20 ALA B C 1
ATOM 1917 O O . ALA B 1 23 ? 41.015 54.283 70.812 1.00 26.87 20 ALA B O 1
ATOM 1919 N N . LEU B 1 24 ? 42.148 52.476 71.482 1.00 26.81 21 LEU B N 1
ATOM 1920 C CA . LEU B 1 24 ? 41.959 51.816 70.178 1.00 27.40 21 LEU B CA 1
ATOM 1921 C C . LEU B 1 24 ? 40.545 51.448 69.951 1.00 24.81 21 LEU B C 1
ATOM 1922 O O . LEU B 1 24 ? 40.043 51.497 68.839 1.00 30.32 21 LEU B O 1
ATOM 1927 N N . LYS B 1 25 ? 39.872 51.026 70.996 1.00 24.53 22 LYS B N 1
ATOM 1928 C CA . LYS B 1 25 ? 38.472 50.600 70.866 1.00 25.70 22 LYS B CA 1
ATOM 1929 C C . LYS B 1 25 ? 37.617 51.788 70.558 1.00 23.22 22 LYS B C 1
ATOM 1930 O O . LYS B 1 25 ? 36.733 51.731 69.686 1.00 23.26 22 LYS B O 1
ATOM 1936 N N . LEU B 1 26 ? 37.837 52.900 71.267 1.00 23.09 23 LEU B N 1
ATOM 1937 C CA . LEU B 1 26 ? 37.044 54.112 70.929 1.00 22.92 23 LEU B CA 1
ATOM 1938 C C . LEU B 1 26 ? 37.348 54.628 69.536 1.00 22.76 23 LEU B C 1
ATOM 1939 O O . LEU B 1 26 ? 36.455 55.171 68.842 1.00 25.09 23 LEU B O 1
ATOM 1944 N N . ALA B 1 27 ? 38.595 54.522 69.117 1.00 24.11 24 ALA B N 1
ATOM 1945 C CA . ALA B 1 27 ? 38.927 54.935 67.759 1.00 25.42 24 ALA B CA 1
ATOM 1946 C C . ALA B 1 27 ? 38.086 54.122 66.748 1.00 27.39 24 ALA B C 1
ATOM 1947 O O . ALA B 1 27 ? 37.577 54.684 65.776 1.00 27.45 24 ALA B O 1
ATOM 1949 N N . GLN B 1 28 ? 37.968 52.809 66.963 1.00 27.53 25 GLN B N 1
ATOM 1950 C CA . GLN B 1 28 ? 37.186 51.977 66.076 1.00 29.28 25 GLN B CA 1
ATOM 1951 C C . GLN B 1 28 ? 35.733 52.349 66.132 1.00 28.78 25 GLN B C 1
ATOM 1952 O O . GLN B 1 28 ? 35.054 52.163 65.174 1.00 27.51 25 GLN B O 1
ATOM 1958 N N . ASP B 1 29 ? 35.253 52.789 67.281 1.00 26.12 26 ASP B N 1
ATOM 1959 C CA . ASP B 1 29 ? 33.913 53.277 67.391 1.00 27.99 26 ASP B CA 1
ATOM 1960 C C . ASP B 1 29 ? 33.736 54.662 66.694 1.00 28.60 26 ASP B C 1
ATOM 1961 O O . ASP B 1 29 ? 32.619 55.089 66.538 1.00 26.57 26 ASP B O 1
ATOM 1966 N N . GLY B 1 30 ? 34.806 55.300 66.203 1.00 27.62 27 GLY B N 1
ATOM 1967 C CA . GLY B 1 30 ? 34.669 56.548 65.457 1.00 26.88 27 GLY B CA 1
ATOM 1968 C C . GLY B 1 30 ? 35.112 57.808 66.212 1.00 25.92 27 GLY B C 1
ATOM 1969 O O . GLY B 1 30 ? 34.828 58.904 65.756 1.00 28.57 27 GLY B O 1
ATOM 1970 N N . PHE B 1 31 ? 35.789 57.671 67.347 1.00 22.81 28 PHE B N 1
ATOM 1971 C CA . PHE B 1 31 ? 36.284 58.813 68.050 1.00 23.87 28 PHE B CA 1
ATOM 1972 C C . PHE B 1 31 ? 37.670 59.146 67.541 1.00 26.16 28 PHE B C 1
ATOM 1973 O O . PHE B 1 31 ? 38.504 58.243 67.412 1.00 26.88 28 PHE B O 1
ATOM 1981 N N . ASP B 1 32 ? 37.952 60.443 67.369 1.00 25.26 29 ASP B N 1
ATOM 1982 C CA . ASP B 1 32 ? 39.331 60.923 67.398 1.00 26.06 29 ASP B CA 1
ATOM 1983 C C . ASP B 1 32 ? 39.815 60.917 68.866 1.00 25.51 29 ASP B C 1
ATOM 1984 O O . ASP B 1 32 ? 39.015 60.986 69.793 1.00 21.94 29 ASP B O 1
ATOM 1989 N N . ILE B 1 33 ? 41.135 60.806 69.051 1.00 23.87 30 ILE B N 1
ATOM 1990 C CA . ILE B 1 33 ? 41.690 60.368 70.310 1.00 24.79 30 ILE B CA 1
ATOM 1991 C C . ILE B 1 33 ? 42.786 61.293 70.792 1.00 23.96 30 ILE B C 1
ATOM 1992 O O . ILE B 1 33 ? 43.701 61.637 70.028 1.00 24.20 30 ILE B O 1
ATOM 1997 N N . ALA B 1 34 ? 42.683 61.699 72.055 1.00 22.02 31 ALA B N 1
ATOM 1998 C CA . ALA B 1 34 ? 43.814 62.288 72.768 1.00 23.46 31 ALA B CA 1
ATOM 1999 C C . ALA B 1 34 ? 44.134 61.358 73.930 1.00 22.97 31 ALA B C 1
ATOM 2000 O O . ALA B 1 34 ? 43.240 60.859 74.623 1.00 25.49 31 ALA B O 1
ATOM 2002 N N . ILE B 1 35 ? 45.404 61.084 74.123 1.00 25.77 32 ILE B N 1
ATOM 2003 C CA . ILE B 1 35 ? 45.845 60.378 75.282 1.00 26.09 32 ILE B CA 1
ATOM 2004 C C . ILE B 1 35 ? 46.856 61.209 76.043 1.00 27.54 32 ILE B C 1
ATOM 2005 O O . ILE B 1 35 ? 47.607 61.985 75.490 1.00 29.22 32 ILE B O 1
ATOM 2010 N N . THR B 1 36 ? 46.865 61.006 77.343 1.00 28.76 33 THR B N 1
ATOM 2011 C CA . THR B 1 36 ? 47.832 61.560 78.234 1.00 31.53 33 THR B CA 1
ATOM 2012 C C . THR B 1 36 ? 48.895 60.524 78.611 1.00 31.42 33 THR B C 1
ATOM 2013 O O . THR B 1 36 ? 48.635 59.320 78.628 1.00 30.36 33 THR B O 1
ATOM 2017 N N . TYR B 1 37 ? 50.122 60.984 78.828 1.00 31.52 34 TYR B N 1
ATOM 2018 C CA . TYR B 1 37 ? 51.192 60.121 79.307 1.00 30.59 34 TYR B CA 1
ATOM 2019 C C . TYR B 1 37 ? 52.060 60.946 80.240 1.00 35.80 34 TYR B C 1
ATOM 2020 O O . TYR B 1 37 ? 52.214 62.169 80.052 1.00 30.07 34 TYR B O 1
ATOM 2029 N N . ALA B 1 38 ? 52.607 60.263 81.242 1.00 36.70 35 ALA B N 1
ATOM 2030 C CA . ALA B 1 38 ? 53.461 60.882 82.220 1.00 42.23 35 ALA B CA 1
ATOM 2031 C C . ALA B 1 38 ? 54.888 60.840 81.734 1.00 40.65 35 ALA B C 1
ATOM 2032 O O . ALA B 1 38 ? 55.562 61.875 81.692 1.00 46.30 35 ALA B O 1
ATOM 2034 N N . ARG B 1 39 ? 55.330 59.663 81.290 1.00 45.96 36 ARG B N 1
ATOM 2035 C CA . ARG B 1 39 ? 56.743 59.440 80.971 1.00 54.61 36 ARG B CA 1
ATOM 2036 C C . ARG B 1 39 ? 57.173 58.931 79.568 1.00 55.95 36 ARG B C 1
ATOM 2037 O O . ARG B 1 39 ? 58.018 59.551 78.867 1.00 75.39 36 ARG B O 1
ATOM 2045 N N . ASN B 1 40 ? 56.625 57.808 79.175 1.00 43.73 37 ASN B N 1
ATOM 2046 C CA . ASN B 1 40 ? 57.124 57.084 78.012 1.00 41.05 37 ASN B CA 1
ATOM 2047 C C . ASN B 1 40 ? 56.538 57.602 76.693 1.00 38.13 37 ASN B C 1
ATOM 2048 O O . ASN B 1 40 ? 55.507 57.126 76.234 1.00 33.44 37 ASN B O 1
ATOM 2053 N N . GLU B 1 41 ? 57.185 58.602 76.115 1.00 39.22 38 GLU B N 1
ATOM 2054 C CA . GLU B 1 41 ? 56.728 59.198 74.852 1.00 42.35 38 GLU B CA 1
ATOM 2055 C C . GLU B 1 41 ? 56.662 58.187 73.707 1.00 38.34 38 GLU B C 1
ATOM 2056 O O . GLU B 1 41 ? 55.754 58.229 72.878 1.00 36.74 38 GLU B O 1
ATOM 2062 N N . LYS B 1 42 ? 57.556 57.218 73.691 1.00 40.25 39 LYS B N 1
ATOM 2063 C CA . LYS B 1 42 ? 57.528 56.244 72.592 1.00 44.56 39 LYS B CA 1
ATOM 2064 C C . LYS B 1 42 ? 56.284 55.356 72.636 1.00 36.18 39 LYS B C 1
ATOM 2065 O O . LYS B 1 42 ? 55.739 54.996 71.600 1.00 38.47 39 LYS B O 1
ATOM 2071 N N . ALA B 1 43 ? 55.895 54.907 73.824 1.00 34.67 40 ALA B N 1
ATOM 2072 C CA . ALA B 1 43 ? 54.677 54.080 73.926 1.00 32.13 40 ALA B CA 1
ATOM 2073 C C . ALA B 1 43 ? 53.481 54.918 73.482 1.00 31.71 40 ALA B C 1
ATOM 2074 O O . ALA B 1 43 ? 52.580 54.442 72.796 1.00 33.59 40 ALA B O 1
ATOM 2076 N N . ALA B 1 44 ? 53.482 56.194 73.846 1.00 31.50 41 ALA B N 1
ATOM 2077 C CA . ALA B 1 44 ? 52.381 57.065 73.445 1.00 29.59 41 ALA B CA 1
ATOM 2078 C C . ALA B 1 44 ? 52.318 57.220 71.941 1.00 31.88 41 ALA B C 1
ATOM 2079 O O . ALA B 1 44 ? 51.251 57.095 71.349 1.00 28.67 41 ALA B O 1
ATOM 2081 N N . GLN B 1 45 ? 53.473 57.421 71.298 1.00 35.75 42 GLN B N 1
ATOM 2082 C CA . GLN B 1 45 ? 53.506 57.577 69.831 1.00 34.69 42 GLN B CA 1
ATOM 2083 C C . GLN B 1 45 ? 53.090 56.288 69.139 1.00 33.80 42 GLN B C 1
ATOM 2084 O O . GLN B 1 45 ? 52.537 56.299 68.056 1.00 31.00 42 GLN B O 1
ATOM 2090 N N . LYS B 1 46 ? 53.350 55.144 69.748 1.00 35.73 43 LYS B N 1
ATOM 2091 C CA . LYS B 1 46 ? 52.896 53.879 69.177 1.00 36.53 43 LYS B CA 1
ATOM 2092 C C . LYS B 1 46 ? 51.364 53.852 69.180 1.00 34.44 43 LYS B C 1
ATOM 2093 O O . LYS B 1 46 ? 50.736 53.416 68.213 1.00 34.24 43 LYS B O 1
ATOM 2099 N N . VAL B 1 47 ? 50.729 54.304 70.263 1.00 30.05 44 VAL B N 1
ATOM 2100 C CA . VAL B 1 47 ? 49.257 54.270 70.293 1.00 28.02 44 VAL B CA 1
ATOM 2101 C C . VAL B 1 47 ? 48.698 55.255 69.289 1.00 27.97 44 VAL B C 1
ATOM 2102 O O . VAL B 1 47 ? 47.797 54.913 68.531 1.00 30.12 44 VAL B O 1
ATOM 2106 N N . VAL B 1 48 ? 49.312 56.442 69.208 1.00 27.67 45 VAL B N 1
ATOM 2107 C CA . VAL B 1 48 ? 48.955 57.416 68.169 1.00 31.41 45 VAL B CA 1
ATOM 2108 C C . VAL B 1 48 ? 49.005 56.820 66.738 1.00 33.00 45 VAL B C 1
ATOM 2109 O O . VAL B 1 48 ? 48.069 57.018 65.956 1.00 34.60 45 VAL B O 1
ATOM 2113 N N . SER B 1 49 ? 50.074 56.099 66.421 1.00 32.33 46 SER B N 1
ATOM 2114 C CA . SER B 1 49 ? 50.196 55.449 65.104 1.00 39.13 46 SER B CA 1
ATOM 2115 C C . SER B 1 49 ? 49.161 54.377 64.828 1.00 38.84 46 SER B C 1
ATOM 2116 O O . SER B 1 49 ? 48.634 54.323 63.729 1.00 35.84 46 SER B O 1
ATOM 2119 N N . GLU B 1 50 ? 48.847 53.559 65.822 1.00 36.99 47 GLU B N 1
ATOM 2120 C CA . GLU B 1 50 ? 47.763 52.603 65.660 1.00 36.56 47 GLU B CA 1
ATOM 2121 C C . GLU B 1 50 ? 46.399 53.268 65.479 1.00 35.85 47 GLU B C 1
ATOM 2122 O O . GLU B 1 50 ? 45.574 52.783 64.728 1.00 33.08 47 GLU B O 1
ATOM 2128 N N . VAL B 1 51 ? 46.144 54.391 66.145 1.00 34.83 48 VAL B N 1
ATOM 2129 C CA . VAL B 1 51 ? 44.857 55.068 65.938 1.00 30.91 48 VAL B CA 1
ATOM 2130 C C . VAL B 1 51 ? 44.825 55.632 64.493 1.00 33.66 48 VAL B C 1
ATOM 2131 O O . VAL B 1 51 ? 43.780 55.612 63.832 1.00 32.06 48 VAL B O 1
ATOM 2135 N N . GLU B 1 52 ? 45.953 56.217 64.063 1.00 35.73 49 GLU B N 1
ATOM 2136 C CA . GLU B 1 52 ? 46.043 56.826 62.719 1.00 39.89 49 GLU B CA 1
ATOM 2137 C C . GLU B 1 52 ? 45.899 55.786 61.617 1.00 42.06 49 GLU B C 1
ATOM 2138 O O . GLU B 1 52 ? 45.267 56.033 60.601 1.00 45.27 49 GLU B O 1
ATOM 2144 N N . ALA B 1 53 ? 46.407 54.590 61.869 1.00 45.52 50 ALA B N 1
ATOM 2145 C CA . ALA B 1 53 ? 46.222 53.488 60.948 1.00 46.00 50 ALA B CA 1
ATOM 2146 C C . ALA B 1 53 ? 44.745 53.176 60.722 1.00 48.10 50 ALA B C 1
ATOM 2147 O O . ALA B 1 53 ? 44.393 52.556 59.741 1.00 48.03 50 ALA B O 1
ATOM 2149 N N . LEU B 1 54 ? 43.891 53.484 61.689 1.00 47.87 51 LEU B N 1
ATOM 2150 C CA . LEU B 1 54 ? 42.477 53.185 61.543 1.00 42.62 51 LEU B CA 1
ATOM 2151 C C . LEU B 1 54 ? 41.778 54.287 60.791 1.00 40.89 51 LEU B C 1
ATOM 2152 O O . LEU B 1 54 ? 40.577 54.250 60.665 1.00 51.89 51 LEU B O 1
ATOM 2157 N N . GLY B 1 55 ? 42.481 55.350 60.453 1.00 43.05 52 GLY B N 1
ATOM 2158 C CA . GLY B 1 55 ? 41.875 56.508 59.813 1.00 39.96 52 GLY B CA 1
ATOM 2159 C C . GLY B 1 55 ? 41.419 57.645 60.717 1.00 40.62 52 GLY B C 1
ATOM 2160 O O . GLY B 1 55 ? 40.842 58.622 60.236 1.00 42.45 52 GLY B O 1
ATOM 2161 N N . ARG B 1 56 ? 41.672 57.570 62.022 1.00 35.43 53 ARG B N 1
ATOM 2162 C CA . ARG B 1 56 ? 41.274 58.626 62.946 1.00 34.75 53 ARG B CA 1
ATOM 2163 C C . ARG B 1 56 ? 42.475 59.535 63.221 1.00 34.89 53 ARG B C 1
ATOM 2164 O O . ARG B 1 56 ? 43.618 59.142 63.039 1.00 36.41 53 ARG B O 1
ATOM 2172 N N . LYS B 1 57 ? 42.205 60.717 63.740 1.00 35.46 54 LYS B N 1
ATOM 2173 C CA . LYS B 1 57 ? 43.265 61.602 64.264 1.00 38.07 54 LYS B CA 1
ATOM 2174 C C . LYS B 1 57 ? 43.557 61.270 65.730 1.00 34.18 54 LYS B C 1
ATOM 2175 O O . LYS B 1 57 ? 42.663 60.923 66.490 1.00 30.53 54 LYS B O 1
ATOM 2181 N N . ALA B 1 58 ? 44.817 61.395 66.103 1.00 30.20 55 ALA B N 1
ATOM 2182 C CA . ALA B 1 58 ? 45.263 61.121 67.449 1.00 31.67 55 ALA B CA 1
ATOM 2183 C C . ALA B 1 58 ? 46.373 62.076 67.877 1.00 32.67 55 ALA B C 1
ATOM 2184 O O . ALA B 1 58 ? 47.187 62.494 67.051 1.00 31.19 55 ALA B O 1
ATOM 2186 N N . VAL B 1 59 ? 46.418 62.364 69.167 1.00 29.68 56 VAL B N 1
ATOM 2187 C CA . VAL B 1 59 ? 47.442 63.194 69.719 1.00 32.24 56 VAL B CA 1
ATOM 2188 C C . VAL B 1 59 ? 47.821 62.678 71.079 1.00 31.34 56 VAL B C 1
ATOM 2189 O O . VAL B 1 59 ? 46.948 62.230 71.861 1.00 28.61 56 VAL B O 1
ATOM 2193 N N . ALA B 1 60 ? 49.108 62.761 71.390 1.00 29.53 57 ALA B N 1
ATOM 2194 C CA . ALA B 1 60 ? 49.605 62.419 72.711 1.00 30.44 57 ALA B CA 1
ATOM 2195 C C . ALA B 1 60 ? 50.011 63.672 73.460 1.00 32.40 57 ALA B C 1
ATOM 2196 O O . ALA B 1 60 ? 50.771 64.492 72.934 1.00 31.49 57 ALA B O 1
ATOM 2198 N N . VAL B 1 61 ? 49.526 63.809 74.679 1.00 29.33 58 VAL B N 1
ATOM 2199 C CA . VAL B 1 61 ? 49.799 65.014 75.486 1.00 31.92 58 VAL B CA 1
ATOM 2200 C C . VAL B 1 61 ? 50.539 64.596 76.738 1.00 31.43 58 VAL B C 1
ATOM 2201 O O . VAL B 1 61 ? 50.099 63.720 77.488 1.00 30.32 58 VAL B O 1
ATOM 2205 N N . GLN B 1 62 ? 51.675 65.200 76.949 1.00 30.30 59 GLN B N 1
ATOM 2206 C CA . GLN B 1 62 ? 52.472 64.944 78.119 1.00 38.34 59 GLN B CA 1
ATOM 2207 C C . GLN B 1 62 ? 51.824 65.671 79.255 1.00 35.51 59 GLN B C 1
ATOM 2208 O O . GLN B 1 62 ? 51.639 66.855 79.170 1.00 30.21 59 GLN B O 1
ATOM 2214 N N . ALA B 1 63 ? 51.577 64.964 80.345 1.00 36.16 60 ALA B N 1
ATOM 2215 C CA . ALA B 1 63 ? 50.993 65.619 81.506 1.00 39.64 60 ALA B CA 1
ATOM 2216 C C . ALA B 1 63 ? 51.162 64.804 82.742 1.00 34.53 60 ALA B C 1
ATOM 2217 O O . ALA B 1 63 ? 50.966 63.600 82.724 1.00 46.62 60 ALA B O 1
ATOM 2219 N N . ASP B 1 64 ? 51.574 65.445 83.818 1.00 37.42 61 ASP B N 1
ATOM 2220 C CA . ASP B 1 64 ? 51.652 64.779 85.106 1.00 41.29 61 ASP B CA 1
ATOM 2221 C C . ASP B 1 64 ? 50.241 64.816 85.745 1.00 36.89 61 ASP B C 1
ATOM 2222 O O . ASP B 1 64 ? 49.796 65.854 86.239 1.00 37.05 61 ASP B O 1
ATOM 2227 N N . GLY B 1 65 ? 49.584 63.673 85.765 1.00 36.85 62 GLY B N 1
ATOM 2228 C CA . GLY B 1 65 ? 48.245 63.525 86.355 1.00 33.89 62 GLY B CA 1
ATOM 2229 C C . GLY B 1 65 ? 48.184 63.789 87.832 1.00 31.62 62 GLY B C 1
ATOM 2230 O O . GLY B 1 65 ? 47.111 63.997 88.386 1.00 33.38 62 GLY B O 1
ATOM 2231 N N . GLY B 1 66 ? 49.345 63.809 88.467 1.00 32.92 63 GLY B N 1
ATOM 2232 C CA . GLY B 1 66 ? 49.462 64.120 89.871 1.00 31.83 63 GLY B CA 1
ATOM 2233 C C . GLY B 1 66 ? 49.590 65.601 90.217 1.00 33.17 63 GLY B C 1
ATOM 2234 O O . GLY B 1 66 ? 49.675 65.953 91.403 1.00 31.42 63 GLY B O 1
ATOM 2235 N N . SER B 1 67 ? 49.607 66.468 89.201 1.00 31.66 64 SER B N 1
ATOM 2236 C CA . SER B 1 67 ? 49.642 67.921 89.426 1.00 32.16 64 SER B CA 1
ATOM 2237 C C . SER B 1 67 ? 48.342 68.520 88.856 1.00 29.38 64 SER B C 1
ATOM 2238 O O . SER B 1 67 ? 47.836 68.065 87.807 1.00 29.76 64 SER B O 1
ATOM 2241 N N . THR B 1 68 ? 47.822 69.551 89.489 1.00 27.26 65 THR B N 1
ATOM 2242 C CA . THR B 1 68 ? 46.621 70.202 88.951 1.00 27.13 65 THR B CA 1
ATOM 2243 C C . THR B 1 68 ? 46.858 70.934 87.649 1.00 28.80 65 THR B C 1
ATOM 2244 O O . THR B 1 68 ? 45.969 70.974 86.792 1.00 29.45 65 THR B O 1
ATOM 2248 N N . ASP B 1 69 ? 48.061 71.462 87.466 1.00 29.83 66 ASP B N 1
ATOM 2249 C CA . ASP B 1 69 ? 48.429 72.081 86.193 1.00 33.78 66 ASP B CA 1
ATOM 2250 C C . ASP B 1 69 ? 48.420 71.054 85.049 1.00 32.71 66 ASP B C 1
ATOM 2251 O O . ASP B 1 69 ? 47.951 71.360 83.956 1.00 30.00 66 ASP B O 1
ATOM 2256 N N . GLY B 1 70 ? 48.899 69.831 85.319 1.00 30.07 67 GLY B N 1
ATOM 2257 C CA . GLY B 1 70 ? 48.779 68.742 84.363 1.00 27.37 67 GLY B CA 1
ATOM 2258 C C . GLY B 1 70 ? 47.362 68.319 84.075 1.00 27.96 67 GLY B C 1
ATOM 2259 O O . GLY B 1 70 ? 47.003 68.026 82.943 1.00 28.45 67 GLY B O 1
ATOM 2260 N N . ASN B 1 71 ? 46.526 68.258 85.110 1.00 27.75 68 ASN B N 1
ATOM 2261 C CA . ASN B 1 71 ? 45.120 67.936 84.920 1.00 25.04 68 ASN B CA 1
ATOM 2262 C C . ASN B 1 71 ? 44.450 68.958 83.975 1.00 29.72 68 ASN B C 1
ATOM 2263 O O . ASN B 1 71 ? 43.703 68.586 83.071 1.00 30.52 68 ASN B O 1
ATOM 2268 N N . ILE B 1 72 ? 44.717 70.251 84.203 1.00 29.98 69 ILE B N 1
ATOM 2269 C CA . ILE B 1 72 ? 44.120 71.321 83.404 1.00 32.90 69 ILE B CA 1
ATOM 2270 C C . ILE B 1 72 ? 44.683 71.310 81.971 1.00 29.48 69 ILE B C 1
ATOM 2271 O O . ILE B 1 72 ? 43.937 71.421 80.992 1.00 32.44 69 ILE B O 1
ATOM 2276 N N . ALA B 1 73 ? 45.984 71.106 81.859 1.00 27.79 70 ALA B N 1
ATOM 2277 C CA . ALA B 1 73 ? 46.634 71.112 80.558 1.00 28.05 70 ALA B CA 1
ATOM 2278 C C . ALA B 1 73 ? 46.171 69.975 79.651 1.00 28.64 70 ALA B C 1
ATOM 2279 O O . ALA B 1 73 ? 46.021 70.168 78.458 1.00 28.58 70 ALA B O 1
ATOM 2281 N N . ALA B 1 74 ? 45.861 68.816 80.223 1.00 29.15 71 ALA B N 1
ATOM 2282 C CA . ALA B 1 74 ? 45.368 67.699 79.430 1.00 27.68 71 ALA B CA 1
ATOM 2283 C C . ALA B 1 74 ? 44.119 68.096 78.637 1.00 24.94 71 ALA B C 1
ATOM 2284 O O . ALA B 1 74 ? 44.021 67.805 77.459 1.00 27.99 71 ALA B O 1
ATOM 2286 N N . ILE B 1 75 ? 43.182 68.730 79.309 1.00 24.45 72 ILE B N 1
ATOM 2287 C CA . ILE B 1 75 ? 41.950 69.133 78.658 1.00 26.12 72 ILE B CA 1
ATOM 2288 C C . ILE B 1 75 ? 42.269 70.238 77.680 1.00 26.14 72 ILE B C 1
ATOM 2289 O O . ILE B 1 75 ? 41.778 70.241 76.565 1.00 27.09 72 ILE B O 1
ATOM 2294 N N . THR B 1 76 ? 43.033 71.218 78.132 1.00 27.63 73 THR B N 1
ATOM 2295 C CA . THR B 1 76 ? 43.318 72.418 77.326 1.00 28.68 73 THR B CA 1
ATOM 2296 C C . THR B 1 76 ? 43.987 72.040 75.994 1.00 29.23 73 THR B C 1
ATOM 2297 O O . THR B 1 76 ? 43.544 72.483 74.956 1.00 25.64 73 THR B O 1
ATOM 2301 N N . LYS B 1 77 ? 44.995 71.165 76.047 1.00 29.29 74 LYS B N 1
ATOM 2302 C CA . LYS B 1 77 ? 45.713 70.788 74.853 1.00 32.90 74 LYS B CA 1
ATOM 2303 C C . LYS B 1 77 ? 44.857 69.905 73.942 1.00 29.93 74 LYS B C 1
ATOM 2304 O O . LYS B 1 77 ? 44.955 69.986 72.739 1.00 30.43 74 LYS B O 1
ATOM 2310 N N . THR B 1 78 ? 43.981 69.095 74.536 1.00 27.40 75 THR B N 1
ATOM 2311 C CA . THR B 1 78 ? 43.053 68.333 73.743 1.00 24.90 75 THR B CA 1
ATOM 2312 C C . THR B 1 78 ? 42.134 69.265 72.957 1.00 25.60 75 THR B C 1
ATOM 2313 O O . THR B 1 78 ? 41.876 69.074 71.772 1.00 24.58 75 THR B O 1
ATOM 2317 N N . HIS B 1 79 ? 41.598 70.257 73.638 1.00 28.67 76 HIS B N 1
ATOM 2318 C CA . HIS B 1 79 ? 40.668 71.149 72.977 1.00 31.03 76 HIS B CA 1
ATOM 2319 C C . HIS B 1 79 ? 41.383 72.007 71.920 1.00 31.50 76 HIS B C 1
ATOM 2320 O O . HIS B 1 79 ? 40.788 72.321 70.889 1.00 29.99 76 HIS B O 1
ATOM 2327 N N . GLU B 1 80 ? 42.625 72.370 72.185 1.00 30.45 77 GLU B N 1
ATOM 2328 C CA . GLU B 1 80 ? 43.432 73.095 71.192 1.00 35.10 77 GLU B CA 1
ATOM 2329 C C . GLU B 1 80 ? 43.706 72.249 69.951 1.00 31.60 77 GLU B C 1
ATOM 2330 O O . GLU B 1 80 ? 43.663 72.759 68.847 1.00 33.08 77 GLU B O 1
ATOM 2336 N N . ALA B 1 81 ? 43.984 70.982 70.134 1.00 28.61 78 ALA B N 1
ATOM 2337 C CA . ALA B 1 81 ? 44.216 70.106 68.985 1.00 29.07 78 ALA B CA 1
ATOM 2338 C C . ALA B 1 81 ? 42.944 69.833 68.167 1.00 30.13 78 ALA B C 1
ATOM 2339 O O . ALA B 1 81 ? 43.007 69.784 66.962 1.00 30.71 78 ALA B O 1
ATOM 2341 N N . PHE B 1 82 ? 41.795 69.663 68.821 1.00 29.41 79 PHE B N 1
ATOM 2342 C CA . PHE B 1 82 ? 40.593 69.160 68.134 1.00 29.37 79 PHE B CA 1
ATOM 2343 C C . PHE B 1 82 ? 39.374 70.067 68.154 1.00 28.03 79 PHE B C 1
ATOM 2344 O O . PHE B 1 82 ? 38.482 69.847 67.358 1.00 26.36 79 PHE B O 1
ATOM 2352 N N . GLY B 1 83 ? 39.341 71.112 68.973 1.00 25.76 80 GLY B N 1
ATOM 2353 C CA . GLY B 1 83 ? 38.203 72.053 68.933 1.00 28.15 80 GLY B CA 1
ATOM 2354 C C . GLY B 1 83 ? 36.895 71.520 69.509 1.00 31.33 80 GLY B C 1
ATOM 2355 O O . GLY B 1 83 ? 35.895 72.209 69.479 1.00 31.53 80 GLY B O 1
ATOM 2356 N N . ARG B 1 84 ? 36.924 70.333 70.135 1.00 29.00 81 ARG B N 1
ATOM 2357 C CA . ARG B 1 84 ? 35.742 69.811 70.812 1.00 28.31 81 ARG B CA 1
ATOM 2358 C C . ARG B 1 84 ? 36.193 68.709 71.761 1.00 27.67 81 ARG B C 1
ATOM 2359 O O . ARG B 1 84 ? 37.342 68.268 71.721 1.00 27.34 81 ARG B O 1
ATOM 2367 N N . LEU B 1 85 ? 35.318 68.351 72.674 1.00 27.56 82 LEU B N 1
ATOM 2368 C CA . LEU B 1 85 ? 35.578 67.246 73.626 1.00 27.20 82 LEU B CA 1
ATOM 2369 C C . LEU B 1 85 ? 34.244 66.541 73.926 1.00 26.12 82 LEU B C 1
ATOM 2370 O O . LEU B 1 85 ? 33.245 67.198 74.296 1.00 24.51 82 LEU B O 1
ATOM 2375 N N . ASP B 1 86 ? 34.202 65.245 73.704 1.00 23.91 83 ASP B N 1
ATOM 2376 C CA . ASP B 1 86 ? 32.946 64.472 73.778 1.00 25.81 83 ASP B CA 1
ATOM 2377 C C . ASP B 1 86 ? 32.936 63.361 74.826 1.00 25.23 83 ASP B C 1
ATOM 2378 O O . ASP B 1 86 ? 31.887 63.015 75.379 1.00 28.21 83 ASP B O 1
ATOM 2383 N N . ALA B 1 87 ? 34.117 62.820 75.111 1.00 26.76 84 ALA B N 1
ATOM 2384 C CA . ALA B 1 87 ? 34.273 61.873 76.158 1.00 25.49 84 ALA B CA 1
ATOM 2385 C C . ALA B 1 87 ? 35.571 62.073 76.936 1.00 25.46 84 ALA B C 1
ATOM 2386 O O . ALA B 1 87 ? 36.636 62.267 76.342 1.00 24.72 84 ALA B O 1
ATOM 2388 N N . LEU B 1 88 ? 35.474 62.002 78.256 1.00 20.65 85 LEU B N 1
ATOM 2389 C CA . LEU B 1 88 ? 36.630 61.951 79.115 1.00 21.45 85 LEU B CA 1
ATOM 2390 C C . LEU B 1 88 ? 36.651 60.567 79.804 1.00 21.96 85 LEU B C 1
ATOM 2391 O O . LEU B 1 88 ? 35.685 60.185 80.483 1.00 23.08 85 LEU B O 1
ATOM 2396 N N . VAL B 1 89 ? 37.767 59.870 79.664 1.00 21.73 86 VAL B N 1
ATOM 2397 C CA . VAL B 1 89 ? 37.993 58.603 80.368 1.00 21.34 86 VAL B CA 1
ATOM 2398 C C . VAL B 1 89 ? 39.178 58.753 81.300 1.00 20.35 86 VAL B C 1
ATOM 2399 O O . VAL B 1 89 ? 40.314 58.901 80.855 1.00 21.65 86 VAL B O 1
ATOM 2403 N N . CYS B 1 90 ? 38.900 58.784 82.581 1.00 20.49 87 CYS B N 1
ATOM 2404 C CA . CYS B 1 90 ? 39.917 59.018 83.628 1.00 20.77 87 CYS B CA 1
ATOM 2405 C C . CYS B 1 90 ? 40.423 57.672 84.052 1.00 19.79 87 CYS B C 1
ATOM 2406 O O . CYS B 1 90 ? 39.785 56.938 84.822 1.00 19.46 87 CYS B O 1
ATOM 2409 N N . ASN B 1 91 ? 41.527 57.297 83.458 1.00 19.98 88 ASN B N 1
ATOM 2410 C CA . ASN B 1 91 ? 42.047 55.969 83.606 1.00 22.72 88 ASN B CA 1
ATOM 2411 C C . ASN B 1 91 ? 43.358 55.972 84.397 1.00 26.42 88 ASN B C 1
ATOM 2412 O O . ASN B 1 91 ? 43.713 54.964 84.933 1.00 27.65 88 ASN B O 1
ATOM 2417 N N . ALA B 1 92 ? 44.094 57.070 84.394 1.00 27.48 89 ALA B N 1
ATOM 2418 C CA . ALA B 1 92 ? 45.409 57.085 85.029 1.00 30.15 89 ALA B CA 1
ATOM 2419 C C . ALA B 1 92 ? 45.196 56.866 86.523 1.00 29.15 89 ALA B C 1
ATOM 2420 O O . ALA B 1 92 ? 44.218 57.328 87.070 1.00 27.13 89 ALA B O 1
ATOM 2422 N N . GLY B 1 93 ? 46.094 56.147 87.154 1.00 27.96 90 GLY B N 1
ATOM 2423 C CA . GLY B 1 93 ? 46.018 55.890 88.594 1.00 30.39 90 GLY B CA 1
ATOM 2424 C C . GLY B 1 93 ? 47.220 55.119 89.104 1.00 31.37 90 GLY B C 1
ATOM 2425 O O . GLY B 1 93 ? 48.007 54.608 88.328 1.00 30.22 90 GLY B O 1
ATOM 2426 N N . ILE B 1 94 ? 47.360 55.023 90.401 1.00 29.81 91 ILE B N 1
ATOM 2427 C CA . ILE B 1 94 ? 48.440 54.270 91.005 1.00 31.14 91 ILE B CA 1
ATOM 2428 C C . ILE B 1 94 ? 47.835 53.316 92.061 1.00 33.58 91 ILE B C 1
ATOM 2429 O O . ILE B 1 94 ? 46.725 53.557 92.585 1.00 30.56 91 ILE B O 1
ATOM 2434 N N . TYR B 1 95 ? 48.573 52.261 92.371 1.00 29.12 92 TYR B N 1
ATOM 2435 C CA . TYR B 1 95 ? 48.183 51.166 93.238 1.00 31.24 92 TYR B CA 1
ATOM 2436 C C . TYR B 1 95 ? 49.235 50.982 94.358 1.00 30.40 92 TYR B C 1
ATOM 2437 O O . TYR B 1 95 ? 50.113 50.170 94.249 1.00 31.25 92 TYR B O 1
ATOM 2446 N N . PRO B 1 96 ? 49.126 51.746 95.430 1.00 30.28 93 PRO B N 1
ATOM 2447 C CA . PRO B 1 96 ? 49.989 51.531 96.558 1.00 32.19 93 PRO B CA 1
ATOM 2448 C C . PRO B 1 96 ? 49.532 50.304 97.282 1.00 31.46 93 PRO B C 1
ATOM 2449 O O . PRO B 1 96 ? 48.340 49.956 97.262 1.00 30.64 93 PRO B O 1
ATOM 2453 N N . TYR B 1 97 ? 50.479 49.618 97.892 1.00 29.19 94 TYR B N 1
ATOM 2454 C CA . TYR B 1 97 ? 50.171 48.383 98.598 1.00 29.95 94 TYR B CA 1
ATOM 2455 C C . TYR B 1 97 ? 51.000 48.330 99.876 1.00 28.91 94 TYR B C 1
ATOM 2456 O O . TYR B 1 97 ? 52.188 48.524 99.846 1.00 31.67 94 TYR B O 1
ATOM 2465 N N . GLY B 1 98 ? 50.376 48.005 100.996 1.00 27.28 95 GLY B N 1
ATOM 2466 C CA . GLY B 1 98 ? 51.094 47.750 102.242 1.00 26.51 95 GLY B CA 1
ATOM 2467 C C . GLY B 1 98 ? 50.207 48.003 103.438 1.00 27.93 95 GLY B C 1
ATOM 2468 O O . GLY B 1 98 ? 49.157 48.620 103.274 1.00 25.90 95 GLY B O 1
ATOM 2469 N N . PRO B 1 99 ? 50.641 47.585 104.624 1.00 27.49 96 PRO B N 1
ATOM 2470 C CA . PRO B 1 99 ? 49.804 47.744 105.802 1.00 26.94 96 PRO B CA 1
ATOM 2471 C C . PRO B 1 99 ? 49.646 49.208 106.129 1.00 29.29 96 PRO B C 1
ATOM 2472 O O . PRO B 1 99 ? 50.601 49.988 105.943 1.00 23.81 96 PRO B O 1
ATOM 2476 N N . ILE B 1 100 ? 48.427 49.585 106.571 1.00 25.50 97 ILE B N 1
ATOM 2477 C CA . ILE B 1 100 ? 48.085 50.955 106.759 1.00 25.11 97 ILE B CA 1
ATOM 2478 C C . ILE B 1 100 ? 49.101 51.670 107.715 1.00 24.55 97 ILE B C 1
ATOM 2479 O O . ILE B 1 100 ? 49.468 52.808 107.481 1.00 24.58 97 ILE B O 1
ATOM 2484 N N . ALA B 1 101 ? 49.555 50.998 108.742 1.00 26.65 98 ALA B N 1
ATOM 2485 C CA . ALA B 1 101 ? 50.463 51.606 109.697 1.00 27.50 98 ALA B CA 1
ATOM 2486 C C . ALA B 1 101 ? 51.799 52.019 109.103 1.00 26.59 98 ALA B C 1
ATOM 2487 O O . ALA B 1 101 ? 52.482 52.849 109.706 1.00 30.21 98 ALA B O 1
ATOM 2489 N N . GLN B 1 102 ? 52.167 51.446 107.975 1.00 25.44 99 GLN B N 1
ATOM 2490 C CA . GLN B 1 102 ? 53.433 51.752 107.312 1.00 27.56 99 GLN B CA 1
ATOM 2491 C C . GLN B 1 102 ? 53.315 52.771 106.211 1.00 29.42 99 GLN B C 1
ATOM 2492 O O . GLN B 1 102 ? 54.312 53.035 105.543 1.00 29.52 99 GLN B O 1
ATOM 2498 N N . MET B 1 103 ? 52.127 53.307 105.965 1.00 28.05 100 MET B N 1
ATOM 2499 C CA . MET B 1 103 ? 51.963 54.216 104.830 1.00 29.98 100 MET B CA 1
ATOM 2500 C C . MET B 1 103 ? 52.529 55.560 105.205 1.00 28.02 100 MET B C 1
ATOM 2501 O O . MET B 1 103 ? 52.300 56.047 106.294 1.00 27.94 100 MET B O 1
ATOM 2506 N N . THR B 1 104 ? 53.222 56.206 104.281 1.00 30.08 101 THR B N 1
ATOM 2507 C CA . THR B 1 104 ? 53.775 57.522 104.578 1.00 28.36 101 THR B CA 1
ATOM 2508 C C . THR B 1 104 ? 52.861 58.618 104.092 1.00 28.76 101 THR B C 1
ATOM 2509 O O . THR B 1 104 ? 51.987 58.385 103.262 1.00 30.76 101 THR B O 1
ATOM 2513 N N . VAL B 1 105 ? 53.087 59.830 104.580 1.00 26.33 102 VAL B N 1
ATOM 2514 C CA . VAL B 1 105 ? 52.364 60.981 104.113 1.00 29.01 102 VAL B CA 1
ATOM 2515 C C . VAL B 1 105 ? 52.464 61.138 102.586 1.00 28.07 102 VAL B C 1
ATOM 2516 O O . VAL B 1 105 ? 51.467 61.442 101.916 1.00 25.64 102 VAL B O 1
ATOM 2520 N N . THR B 1 106 ? 53.651 60.903 102.055 1.00 27.09 103 THR B N 1
ATOM 2521 C CA . THR B 1 106 ? 53.890 61.002 100.636 1.00 27.70 103 THR B CA 1
ATOM 2522 C C . THR B 1 106 ? 53.048 60.014 99.855 1.00 27.19 103 THR B C 1
ATOM 2523 O O . THR B 1 106 ? 52.509 60.371 98.838 1.00 26.63 103 THR B O 1
ATOM 2527 N N . GLN B 1 107 ? 52.949 58.767 100.315 1.00 24.50 104 GLN B N 1
ATOM 2528 C CA . GLN B 1 107 ? 52.130 57.810 99.599 1.00 24.18 104 GLN B CA 1
ATOM 2529 C C . GLN B 1 107 ? 50.667 58.228 99.624 1.00 23.03 104 GLN B C 1
ATOM 2530 O O . GLN B 1 107 ? 49.944 58.053 98.666 1.00 21.68 104 GLN B O 1
ATOM 2536 N N . ILE B 1 108 ? 50.231 58.745 100.756 1.00 22.57 105 ILE B N 1
ATOM 2537 C CA . ILE B 1 108 ? 48.865 59.146 100.929 1.00 22.81 105 ILE B CA 1
ATOM 2538 C C . ILE B 1 108 ? 48.536 60.283 99.963 1.00 26.12 105 ILE B C 1
ATOM 2539 O O . ILE B 1 108 ? 47.551 60.209 99.228 1.00 25.09 105 ILE B O 1
ATOM 2544 N N . GLU B 1 109 ? 49.364 61.311 99.942 1.00 26.56 106 GLU B N 1
ATOM 2545 C CA . GLU B 1 109 ? 49.138 62.433 99.031 1.00 28.67 106 GLU B CA 1
ATOM 2546 C C . GLU B 1 109 ? 49.155 62.040 97.576 1.00 29.84 106 GLU B C 1
ATOM 2547 O O . GLU B 1 109 ? 48.328 62.453 96.798 1.00 25.01 106 GLU B O 1
ATOM 2553 N N . GLU B 1 110 ? 50.131 61.218 97.224 1.00 28.19 107 GLU B N 1
ATOM 2554 C CA . GLU B 1 110 ? 50.268 60.747 95.868 1.00 29.50 107 GLU B CA 1
ATOM 2555 C C . GLU B 1 110 ? 49.009 60.010 95.394 1.00 27.04 107 GLU B C 1
ATOM 2556 O O . GLU B 1 110 ? 48.558 60.192 94.265 1.00 24.33 107 GLU B O 1
ATOM 2562 N N . VAL B 1 111 ? 48.494 59.096 96.214 1.00 23.08 108 VAL B N 1
ATOM 2563 C CA . VAL B 1 111 ? 47.378 58.309 95.747 1.00 23.93 108 VAL B CA 1
ATOM 2564 C C . VAL B 1 111 ? 46.106 59.175 95.675 1.00 22.49 108 VAL B C 1
ATOM 2565 O O . VAL B 1 111 ? 45.367 59.079 94.730 1.00 21.49 108 VAL B O 1
ATOM 2569 N N . LEU B 1 112 ? 45.914 60.072 96.637 1.00 23.19 109 LEU B N 1
ATOM 2570 C CA . LEU B 1 112 ? 44.822 61.017 96.551 1.00 24.24 109 LEU B CA 1
ATOM 2571 C C . LEU B 1 112 ? 44.913 61.938 95.361 1.00 23.83 109 LEU B C 1
ATOM 2572 O O . LEU B 1 112 ? 43.905 62.186 94.646 1.00 26.20 109 LEU B O 1
ATOM 2577 N N . ASN B 1 113 ? 46.105 62.442 95.105 1.00 23.97 110 ASN B N 1
ATOM 2578 C CA . ASN B 1 113 ? 46.309 63.360 93.992 1.00 26.10 110 ASN B CA 1
ATOM 2579 C C . ASN B 1 113 ? 46.026 62.739 92.634 1.00 24.86 110 ASN B C 1
ATOM 2580 O O . ASN B 1 113 ? 45.399 63.371 91.752 1.00 22.40 110 ASN B O 1
ATOM 2585 N N . LEU B 1 114 ? 46.490 61.522 92.439 1.00 25.28 111 LEU B N 1
ATOM 2586 C CA . LEU B 1 114 ? 46.340 60.897 91.139 1.00 25.86 111 LEU B CA 1
ATOM 2587 C C . LEU B 1 114 ? 44.993 60.158 90.996 1.00 26.55 111 LEU B C 1
ATOM 2588 O O . LEU B 1 114 ? 44.426 60.124 89.913 1.00 29.20 111 LEU B O 1
ATOM 2593 N N . ASN B 1 115 ? 44.528 59.474 92.033 1.00 22.56 112 ASN B N 1
ATOM 2594 C CA . ASN B 1 115 ? 43.364 58.637 91.854 1.00 22.60 112 ASN B CA 1
ATOM 2595 C C . ASN B 1 115 ? 42.047 59.344 92.101 1.00 24.35 112 ASN B C 1
ATOM 2596 O O . ASN B 1 115 ? 41.000 58.790 91.766 1.00 29.39 112 ASN B O 1
ATOM 2601 N N . LEU B 1 116 ? 42.075 60.508 92.723 1.00 22.75 113 LEU B N 1
ATOM 2602 C CA . LEU B 1 116 ? 40.833 61.188 92.996 1.00 24.26 113 LEU B CA 1
ATOM 2603 C C . LEU B 1 116 ? 40.854 62.673 92.585 1.00 24.49 113 LEU B C 1
ATOM 2604 O O . LEU B 1 116 ? 39.974 63.101 91.837 1.00 22.13 113 LEU B O 1
ATOM 2609 N N . ARG B 1 117 ? 41.880 63.423 92.986 1.00 21.88 114 ARG B N 1
ATOM 2610 C CA . ARG B 1 117 ? 41.960 64.840 92.657 1.00 22.08 114 ARG B CA 1
ATOM 2611 C C . ARG B 1 117 ? 42.037 65.077 91.167 1.00 24.71 114 ARG B C 1
ATOM 2612 O O . ARG B 1 117 ? 41.335 65.935 90.626 1.00 22.43 114 ARG B O 1
ATOM 2620 N N . ALA B 1 118 ? 42.816 64.255 90.489 1.00 23.36 115 ALA B N 1
ATOM 2621 C CA . ALA B 1 118 ? 42.914 64.347 89.040 1.00 24.48 115 ALA B CA 1
ATOM 2622 C C . ALA B 1 118 ? 41.564 64.245 88.378 1.00 24.31 115 ALA B C 1
ATOM 2623 O O . ALA B 1 118 ? 41.238 65.008 87.483 1.00 23.41 115 ALA B O 1
ATOM 2625 N N . ALA B 1 119 ? 40.797 63.237 88.769 1.00 25.68 116 ALA B N 1
ATOM 2626 C CA . ALA B 1 119 ? 39.477 63.044 88.138 1.00 23.40 116 ALA B CA 1
ATOM 2627 C C . ALA B 1 119 ? 38.561 64.220 88.351 1.00 21.55 116 ALA B C 1
ATOM 2628 O O . ALA B 1 119 ? 37.805 64.597 87.458 1.00 24.21 116 ALA B O 1
ATOM 2630 N N . MET B 1 120 ? 38.628 64.785 89.534 1.00 20.75 117 MET B N 1
ATOM 2631 C CA . MET B 1 120 ? 37.821 65.898 89.900 1.00 22.29 117 MET B CA 1
ATOM 2632 C C . MET B 1 120 ? 38.195 67.144 89.107 1.00 20.64 117 MET B C 1
ATOM 2633 O O . MET B 1 120 ? 37.329 67.736 88.468 1.00 17.93 117 MET B O 1
ATOM 2638 N N . VAL B 1 121 ? 39.490 67.487 89.099 1.00 20.38 118 VAL B N 1
ATOM 2639 C CA . VAL B 1 121 ? 39.966 68.659 88.363 1.00 21.46 118 VAL B CA 1
ATOM 2640 C C . VAL B 1 121 ? 39.760 68.514 86.867 1.00 22.24 118 VAL B C 1
ATOM 2641 O O . VAL B 1 121 ? 39.341 69.442 86.184 1.00 22.69 118 VAL B O 1
ATOM 2645 N N . GLU B 1 122 ? 40.053 67.350 86.320 1.00 23.14 119 GLU B N 1
ATOM 2646 C CA . GLU B 1 122 ? 39.871 67.115 84.879 1.00 23.93 119 GLU B CA 1
ATOM 2647 C C . GLU B 1 122 ? 38.409 67.196 84.479 1.00 22.84 119 GLU B C 1
ATOM 2648 O O . GLU B 1 122 ? 38.078 67.665 83.401 1.00 22.14 119 GLU B O 1
ATOM 2654 N N . THR B 1 123 ? 37.522 66.691 85.334 1.00 22.08 120 THR B N 1
ATOM 2655 C CA . THR B 1 123 ? 36.090 66.766 85.053 1.00 20.89 120 THR B CA 1
ATOM 2656 C C . THR B 1 123 ? 35.626 68.228 84.993 1.00 21.78 120 THR B C 1
ATOM 2657 O O . THR B 1 123 ? 34.921 68.621 84.092 1.00 22.93 120 THR B O 1
ATOM 2661 N N . VAL B 1 124 ? 36.010 69.017 85.989 1.00 23.38 121 VAL B N 1
ATOM 2662 C CA . VAL B 1 124 ? 35.664 70.435 85.988 1.00 23.29 121 VAL B CA 1
ATOM 2663 C C . VAL B 1 124 ? 36.108 71.094 84.666 1.00 24.97 121 VAL B C 1
ATOM 2664 O O . VAL B 1 124 ? 35.351 71.854 84.056 1.00 23.00 121 VAL B O 1
ATOM 2668 N N . GLU B 1 125 ? 37.355 70.880 84.290 1.00 25.23 122 GLU B N 1
ATOM 2669 C CA . GLU B 1 125 ? 37.885 71.506 83.079 1.00 27.22 122 GLU B CA 1
ATOM 2670 C C . GLU B 1 125 ? 37.170 70.993 81.826 1.00 24.97 122 GLU B C 1
ATOM 2671 O O . GLU B 1 125 ? 36.881 71.755 80.934 1.00 22.12 122 GLU B O 1
ATOM 2677 N N . ALA B 1 126 ? 36.882 69.691 81.774 1.00 23.01 123 ALA B N 1
ATOM 2678 C CA . ALA B 1 126 ? 36.181 69.121 80.619 1.00 22.36 123 ALA B CA 1
ATOM 2679 C C . ALA B 1 126 ? 34.816 69.770 80.422 1.00 21.09 123 ALA B C 1
ATOM 2680 O O . ALA B 1 126 ? 34.405 70.008 79.298 1.00 21.19 123 ALA B O 1
ATOM 2682 N N . LEU B 1 127 ? 34.159 70.125 81.508 1.00 21.47 124 LEU B N 1
ATOM 2683 C CA . LEU B 1 127 ? 32.827 70.706 81.429 1.00 22.28 124 LEU B CA 1
ATOM 2684 C C . LEU B 1 127 ? 32.828 72.130 80.900 1.00 24.70 124 LEU B C 1
ATOM 2685 O O . LEU B 1 127 ? 31.766 72.661 80.625 1.00 24.91 124 LEU B O 1
ATOM 2690 N N . LYS B 1 128 ? 33.999 72.748 80.731 1.00 22.89 125 LYS B N 1
ATOM 2691 C CA . LYS B 1 128 ? 34.019 73.999 79.972 1.00 26.49 125 LYS B CA 1
ATOM 2692 C C . LYS B 1 128 ? 33.709 73.746 78.488 1.00 28.09 125 LYS B C 1
ATOM 2693 O O . LYS B 1 128 ? 33.301 74.639 77.805 1.00 27.37 125 LYS B O 1
ATOM 2699 N N . TYR B 1 129 ? 33.938 72.537 77.996 1.00 25.90 126 TYR B N 1
ATOM 2700 C CA . TYR B 1 129 ? 33.830 72.272 76.573 1.00 25.60 126 TYR B CA 1
ATOM 2701 C C . TYR B 1 129 ? 32.756 71.257 76.218 1.00 26.71 126 TYR B C 1
ATOM 2702 O O . TYR B 1 129 ? 32.260 71.268 75.094 1.00 24.64 126 TYR B O 1
ATOM 2711 N N . MET B 1 130 ? 32.385 70.377 77.154 1.00 26.81 127 MET B N 1
ATOM 2712 C CA . MET B 1 130 ? 31.498 69.288 76.815 1.00 31.08 127 MET B CA 1
ATOM 2713 C C . MET B 1 130 ? 30.065 69.747 76.670 1.00 31.24 127 MET B C 1
ATOM 2714 O O . MET B 1 130 ? 29.642 70.624 77.349 1.00 34.82 127 MET B O 1
ATOM 2719 N N . LYS B 1 131 ? 29.293 69.065 75.843 1.00 33.01 128 LYS B N 1
ATOM 2720 C CA . LYS B 1 131 ? 27.889 69.410 75.607 1.00 33.31 128 LYS B CA 1
ATOM 2721 C C . LYS B 1 131 ? 26.997 68.188 75.764 1.00 30.83 128 LYS B C 1
ATOM 2722 O O . LYS B 1 131 ? 27.507 67.099 76.018 1.00 26.74 128 LYS B O 1
ATOM 2728 N N . THR B 1 132 ? 25.682 68.374 75.573 1.00 29.21 129 THR B N 1
ATOM 2729 C CA . THR B 1 132 ? 24.697 67.300 75.610 1.00 28.83 129 THR B CA 1
ATOM 2730 C C . THR B 1 132 ? 25.136 66.128 74.728 1.00 24.99 129 THR B C 1
ATOM 2731 O O . THR B 1 132 ? 25.710 66.352 73.680 1.00 22.83 129 THR B O 1
ATOM 2735 N N . GLY B 1 133 ? 25.027 64.904 75.253 1.00 23.63 130 GLY B N 1
ATOM 2736 C CA . GLY B 1 133 ? 25.605 63.723 74.603 1.00 21.72 130 GLY B CA 1
ATOM 2737 C C . GLY B 1 133 ? 27.008 63.408 75.096 1.00 21.24 130 GLY B C 1
ATOM 2738 O O . GLY B 1 133 ? 27.608 62.382 74.738 1.00 21.99 130 GLY B O 1
ATOM 2739 N N . GLY B 1 134 ? 27.566 64.256 75.945 1.00 20.54 131 GLY B N 1
ATOM 2740 C CA . GLY B 1 134 ? 28.905 63.966 76.531 1.00 20.56 131 GLY B CA 1
ATOM 2741 C C . GLY B 1 134 ? 28.930 62.767 77.427 1.00 21.09 131 GLY B C 1
ATOM 2742 O O . GLY B 1 134 ? 27.900 62.346 77.996 1.00 21.01 131 GLY B O 1
ATOM 2743 N N . ARG B 1 135 ? 30.136 62.281 77.664 1.00 22.81 132 ARG B N 1
ATOM 2744 C CA . ARG B 1 135 ? 30.357 61.070 78.446 1.00 21.06 132 ARG B CA 1
ATOM 2745 C C . ARG B 1 135 ? 31.580 61.234 79.378 1.00 22.37 132 ARG B C 1
ATOM 2746 O O . ARG B 1 135 ? 32.679 61.574 78.915 1.00 23.68 132 ARG B O 1
ATOM 2754 N N . LEU B 1 136 ? 31.365 61.026 80.672 1.00 19.43 133 LEU B N 1
ATOM 2755 C CA . LEU B 1 136 ? 32.383 60.979 81.665 1.00 18.14 133 LEU B CA 1
ATOM 2756 C C . LEU B 1 136 ? 32.418 59.521 82.127 1.00 17.37 133 LEU B C 1
ATOM 2757 O O . LEU B 1 136 ? 31.411 59.006 82.646 1.00 16.93 133 LEU B O 1
ATOM 2762 N N . ILE B 1 137 ? 33.568 58.878 81.965 1.00 17.14 134 ILE B N 1
ATOM 2763 C CA . ILE B 1 137 ? 33.733 57.491 82.380 1.00 18.98 134 ILE B CA 1
ATOM 2764 C C . ILE B 1 137 ? 34.976 57.401 83.242 1.00 19.23 134 ILE B C 1
ATOM 2765 O O . ILE B 1 137 ? 36.078 57.762 82.812 1.00 20.65 134 ILE B O 1
ATOM 2770 N N . TYR B 1 138 ? 34.818 56.962 84.482 1.00 20.14 135 TYR B N 1
ATOM 2771 C CA . TYR B 1 138 ? 35.910 56.848 85.430 1.00 19.18 135 TYR B CA 1
ATOM 2772 C C . TYR B 1 138 ? 36.272 55.377 85.494 1.00 22.12 135 TYR B C 1
ATOM 2773 O O . TYR B 1 138 ? 35.388 54.510 85.599 1.00 22.64 135 TYR B O 1
ATOM 2782 N N . ILE B 1 139 ? 37.583 55.083 85.519 1.00 21.28 136 ILE B N 1
ATOM 2783 C CA . ILE B 1 139 ? 38.068 53.747 85.801 1.00 20.94 136 ILE B CA 1
ATOM 2784 C C . ILE B 1 139 ? 38.402 53.585 87.282 1.00 21.10 136 ILE B C 1
ATOM 2785 O O . ILE B 1 139 ? 39.401 54.121 87.802 1.00 22.00 136 ILE B O 1
ATOM 2790 N N . GLY B 1 140 ? 37.499 52.918 87.973 1.00 19.91 137 GLY B N 1
ATOM 2791 C CA . GLY B 1 140 ? 37.576 52.679 89.369 1.00 20.34 137 GLY B CA 1
ATOM 2792 C C . GLY B 1 140 ? 38.255 51.341 89.575 1.00 22.24 137 GLY B C 1
ATOM 2793 O O . GLY B 1 140 ? 39.240 51.057 88.923 1.00 22.50 137 GLY B O 1
ATOM 2794 N N . SER B 1 141 ? 37.728 50.532 90.489 1.00 20.26 138 SER B N 1
ATOM 2795 C CA . SER B 1 141 ? 38.239 49.196 90.738 1.00 20.82 138 SER B CA 1
ATOM 2796 C C . SER B 1 141 ? 37.205 48.418 91.515 1.00 20.29 138 SER B C 1
ATOM 2797 O O . SER B 1 141 ? 36.452 48.971 92.342 1.00 19.00 138 SER B O 1
ATOM 2800 N N . ALA B 1 142 ? 37.234 47.123 91.324 1.00 21.51 139 ALA B N 1
ATOM 2801 C CA . ALA B 1 142 ? 36.416 46.241 92.148 1.00 23.93 139 ALA B CA 1
ATOM 2802 C C . ALA B 1 142 ? 36.779 46.422 93.620 1.00 24.83 139 ALA B C 1
ATOM 2803 O O . ALA B 1 142 ? 35.967 46.157 94.481 1.00 20.59 139 ALA B O 1
ATOM 2805 N N . PHE B 1 143 ? 38.032 46.793 93.892 1.00 26.96 140 PHE B N 1
ATOM 2806 C CA . PHE B 1 143 ? 38.470 46.959 95.272 1.00 26.81 140 PHE B CA 1
ATOM 2807 C C . PHE B 1 143 ? 37.848 48.192 95.927 1.00 28.15 140 PHE B C 1
ATOM 2808 O O . PHE B 1 143 ? 37.938 48.351 97.112 1.00 31.95 140 PHE B O 1
ATOM 2816 N N . GLY B 1 144 ? 37.234 49.072 95.146 1.00 25.63 141 GLY B N 1
ATOM 2817 C CA . GLY B 1 144 ? 36.404 50.107 95.695 1.00 26.41 141 GLY B CA 1
ATOM 2818 C C . GLY B 1 144 ? 35.150 49.562 96.391 1.00 29.05 141 GLY B C 1
ATOM 2819 O O . GLY B 1 144 ? 34.577 50.252 97.198 1.00 28.44 141 GLY B O 1
ATOM 2820 N N . GLU B 1 145 ? 34.742 48.329 96.079 1.00 30.22 142 GLU B N 1
ATOM 2821 C CA . GLU B 1 145 ? 33.571 47.719 96.704 1.00 31.45 142 GLU B CA 1
ATOM 2822 C C . GLU B 1 145 ? 33.910 46.607 97.649 1.00 31.03 142 GLU B C 1
ATOM 2823 O O . GLU B 1 145 ? 33.110 46.308 98.505 1.00 31.19 142 GLU B O 1
ATOM 2829 N N . ARG B 1 146 ? 35.041 45.909 97.444 1.00 29.32 143 ARG B N 1
ATOM 2830 C CA . ARG B 1 146 ? 35.466 44.873 98.388 1.00 31.65 143 ARG B CA 1
ATOM 2831 C C . ARG B 1 146 ? 36.960 44.960 98.537 1.00 26.86 143 ARG B C 1
ATOM 2832 O O . ARG B 1 146 ? 37.690 44.947 97.544 1.00 27.86 143 ARG B O 1
ATOM 2840 N N . ALA B 1 147 ? 37.412 44.891 99.768 1.00 24.33 144 ALA B N 1
ATOM 2841 C CA . ALA B 1 147 ? 38.819 44.793 100.084 1.00 24.93 144 ALA B CA 1
ATOM 2842 C C . ALA B 1 147 ? 39.056 43.448 100.758 1.00 26.54 144 ALA B C 1
ATOM 2843 O O . ALA B 1 147 ? 39.042 43.346 101.962 1.00 27.54 144 ALA B O 1
ATOM 2845 N N . PRO B 1 148 ? 39.247 42.385 99.968 1.00 27.99 145 PRO B N 1
ATOM 2846 C CA . PRO B 1 148 ? 39.235 41.054 100.538 1.00 27.99 145 PRO B CA 1
ATOM 2847 C C . PRO B 1 148 ? 40.518 40.620 101.202 1.00 29.13 145 PRO B C 1
ATOM 2848 O O . PRO B 1 148 ? 40.497 39.595 101.877 1.00 27.05 145 PRO B O 1
ATOM 2852 N N . PHE B 1 149 ? 41.611 41.379 101.044 1.00 26.83 146 PHE B N 1
ATOM 2853 C CA . PHE B 1 149 ? 42.853 41.039 101.714 1.00 29.73 146 PHE B CA 1
ATOM 2854 C C . PHE B 1 149 ? 43.560 42.332 102.198 1.00 27.48 146 PHE B C 1
ATOM 2855 O O . PHE B 1 149 ? 43.191 43.426 101.833 1.00 24.00 146 PHE B O 1
ATOM 2863 N N . PRO B 1 150 ? 44.520 42.182 103.100 1.00 28.23 147 PRO B N 1
ATOM 2864 C CA . PRO B 1 150 ? 45.161 43.343 103.706 1.00 27.57 147 PRO B CA 1
ATOM 2865 C C . PRO B 1 150 ? 46.078 44.055 102.714 1.00 25.84 147 PRO B C 1
ATOM 2866 O O . PRO B 1 150 ? 46.532 43.453 101.789 1.00 22.63 147 PRO B O 1
ATOM 2870 N N . GLY B 1 151 ? 46.326 45.332 102.932 1.00 25.86 148 GLY B N 1
ATOM 2871 C CA . GLY B 1 151 ? 47.319 46.065 102.184 1.00 24.74 148 GLY B CA 1
ATOM 2872 C C . GLY B 1 151 ? 46.775 47.114 101.215 1.00 26.04 148 GLY B C 1
ATOM 2873 O O . GLY B 1 151 ? 47.559 47.829 100.586 1.00 27.53 148 GLY B O 1
ATOM 2874 N N . ILE B 1 152 ? 45.460 47.196 101.052 1.00 23.63 149 ILE B N 1
ATOM 2875 C CA . ILE B 1 152 ? 44.915 48.025 100.021 1.00 23.81 149 ILE B CA 1
ATOM 2876 C C . ILE B 1 152 ? 43.967 49.139 100.512 1.00 21.64 149 ILE B C 1
ATOM 2877 O O . ILE B 1 152 ? 43.134 49.638 99.732 1.00 18.89 149 ILE B O 1
ATOM 2882 N N . SER B 1 153 ? 44.126 49.541 101.757 1.00 21.21 150 SER B N 1
ATOM 2883 C CA . SER B 1 153 ? 43.293 50.597 102.352 1.00 22.27 150 SER B CA 1
ATOM 2884 C C . SER B 1 153 ? 43.306 51.896 101.553 1.00 22.34 150 SER B C 1
ATOM 2885 O O . SER B 1 153 ? 42.256 52.492 101.336 1.00 22.19 150 SER B O 1
ATOM 2888 N N . LEU B 1 154 ? 44.489 52.329 101.085 1.00 22.62 151 LEU B N 1
ATOM 2889 C CA . LEU B 1 154 ? 44.549 53.604 100.400 1.00 23.51 151 LEU B CA 1
ATOM 2890 C C . LEU B 1 154 ? 43.908 53.537 99.047 1.00 22.10 151 LEU B C 1
ATOM 2891 O O . LEU B 1 154 ? 43.206 54.460 98.607 1.00 23.21 151 LEU B O 1
ATOM 2896 N N . TYR B 1 155 ? 44.181 52.457 98.355 1.00 21.31 152 TYR B N 1
ATOM 2897 C CA . TYR B 1 155 ? 43.630 52.286 97.045 1.00 21.71 152 TYR B CA 1
ATOM 2898 C C . TYR B 1 155 ? 42.097 52.178 97.152 1.00 21.74 152 TYR B C 1
ATOM 2899 O O . TYR B 1 155 ? 41.384 52.799 96.395 1.00 23.16 152 TYR B O 1
ATOM 2908 N N . ALA B 1 156 ? 41.611 51.335 98.059 1.00 20.55 153 ALA B N 1
ATOM 2909 C CA . ALA B 1 156 ? 40.189 51.139 98.224 1.00 20.82 153 ALA B CA 1
ATOM 2910 C C . ALA B 1 156 ? 39.498 52.453 98.533 1.00 22.06 153 ALA B C 1
ATOM 2911 O O . ALA B 1 156 ? 38.466 52.694 97.995 1.00 19.76 153 ALA B O 1
ATOM 2913 N N . ALA B 1 157 ? 40.118 53.305 99.376 1.00 22.66 154 ALA B N 1
ATOM 2914 C CA . ALA B 1 157 ? 39.545 54.588 99.685 1.00 22.26 154 ALA B CA 1
ATOM 2915 C C . ALA B 1 157 ? 39.355 55.426 98.434 1.00 24.81 154 ALA B C 1
ATOM 2916 O O . ALA B 1 157 ? 38.280 56.014 98.204 1.00 20.83 154 ALA B O 1
ATOM 2918 N N . THR B 1 158 ? 40.398 55.494 97.590 1.00 24.26 155 THR B N 1
ATOM 2919 C CA . THR B 1 158 ? 40.293 56.412 96.422 1.00 23.53 155 THR B CA 1
ATOM 2920 C C . THR B 1 158 ? 39.293 55.866 95.439 1.00 22.33 155 THR B C 1
ATOM 2921 O O . THR B 1 158 ? 38.557 56.619 94.846 1.00 20.96 155 THR B O 1
ATOM 2925 N N . LYS B 1 159 ? 39.280 54.538 95.253 1.00 21.10 156 LYS B N 1
ATOM 2926 C CA . LYS B 1 159 ? 38.374 53.958 94.289 1.00 21.10 156 LYS B CA 1
ATOM 2927 C C . LYS B 1 159 ? 36.920 54.038 94.752 1.00 20.68 156 LYS B C 1
ATOM 2928 O O . LYS B 1 159 ? 36.034 54.148 93.925 1.00 23.04 156 LYS B O 1
ATOM 2934 N N . ALA B 1 160 ? 36.663 53.880 96.050 1.00 20.13 157 ALA B N 1
ATOM 2935 C CA . ALA B 1 160 ? 35.321 54.052 96.555 1.00 19.51 157 ALA B CA 1
ATOM 2936 C C . ALA B 1 160 ? 34.915 55.512 96.451 1.00 20.23 157 ALA B C 1
ATOM 2937 O O . ALA B 1 160 ? 33.753 55.847 96.184 1.00 19.55 157 ALA B O 1
ATOM 2939 N N . GLY B 1 161 ? 35.895 56.393 96.546 1.00 24.02 158 GLY B N 1
ATOM 2940 C CA . GLY B 1 161 ? 35.661 57.831 96.346 1.00 23.77 158 GLY B CA 1
ATOM 2941 C C . GLY B 1 161 ? 35.135 58.164 94.997 1.00 22.70 158 GLY B C 1
ATOM 2942 O O . GLY B 1 161 ? 34.266 59.019 94.847 1.00 25.27 158 GLY B O 1
ATOM 2943 N N . LEU B 1 162 ? 35.662 57.498 93.990 1.00 23.76 159 LEU B N 1
ATOM 2944 C CA . LEU B 1 162 ? 35.186 57.707 92.630 1.00 23.45 159 LEU B CA 1
ATOM 2945 C C . LEU B 1 162 ? 33.765 57.299 92.469 1.00 21.79 159 LEU B C 1
ATOM 2946 O O . LEU B 1 162 ? 33.084 57.817 91.617 1.00 20.44 159 LEU B O 1
ATOM 2951 N N . ILE B 1 163 ? 33.330 56.287 93.215 1.00 22.10 160 ILE B N 1
ATOM 2952 C CA . ILE B 1 163 ? 31.924 55.849 93.114 1.00 21.31 160 ILE B CA 1
ATOM 2953 C C . ILE B 1 163 ? 31.045 56.974 93.602 1.00 23.46 160 ILE B C 1
ATOM 2954 O O . ILE B 1 163 ? 30.020 57.289 92.984 1.00 25.13 160 ILE B O 1
ATOM 2959 N N . GLY B 1 164 ? 31.393 57.541 94.743 1.00 22.41 161 GLY B N 1
ATOM 2960 C CA . GLY B 1 164 ? 30.606 58.680 95.294 1.00 21.98 161 GLY B CA 1
ATOM 2961 C C . GLY B 1 164 ? 30.647 59.902 94.386 1.00 20.90 161 GLY B C 1
ATOM 2962 O O . GLY B 1 164 ? 29.646 60.550 94.170 1.00 21.38 161 GLY B O 1
ATOM 2963 N N . PHE B 1 165 ? 31.811 60.188 93.813 1.00 22.07 162 PHE B N 1
ATOM 2964 C CA . PHE B 1 165 ? 31.940 61.308 92.855 1.00 21.48 162 PHE B CA 1
ATOM 2965 C C . PHE B 1 165 ? 31.029 61.084 91.640 1.00 22.11 162 PHE B C 1
ATOM 2966 O O . PHE B 1 165 ? 30.313 61.990 91.228 1.00 23.23 162 PHE B O 1
ATOM 2974 N N . THR B 1 166 ? 31.052 59.874 91.101 1.00 23.00 163 THR B N 1
ATOM 2975 C CA . THR B 1 166 ? 30.253 59.497 89.937 1.00 25.32 163 THR B CA 1
ATOM 2976 C C . THR B 1 166 ? 28.765 59.691 90.215 1.00 25.44 163 THR B C 1
ATOM 2977 O O . THR B 1 166 ? 28.053 60.251 89.364 1.00 22.00 163 THR B O 1
ATOM 2981 N N . LYS B 1 167 ? 28.316 59.305 91.406 1.00 21.70 164 LYS B N 1
ATOM 2982 C CA . LYS B 1 167 ? 26.909 59.474 91.752 1.00 26.61 164 LYS B CA 1
ATOM 2983 C C . LYS B 1 167 ? 26.501 60.944 91.827 1.00 23.66 164 LYS B C 1
ATOM 2984 O O . LYS B 1 167 ? 25.505 61.344 91.277 1.00 22.77 164 LYS B O 1
ATOM 2990 N N . GLY B 1 168 ? 27.352 61.762 92.450 1.00 23.12 165 GLY B N 1
ATOM 2991 C CA . GLY B 1 168 ? 27.077 63.165 92.593 1.00 22.08 165 GLY B CA 1
ATOM 2992 C C . GLY B 1 168 ? 27.172 63.925 91.275 1.00 21.06 165 GLY B C 1
ATOM 2993 O O . GLY B 1 168 ? 26.330 64.773 91.004 1.00 21.10 165 GLY B O 1
ATOM 2994 N N . VAL B 1 169 ? 28.173 63.602 90.454 1.00 20.35 166 VAL B N 1
ATOM 2995 C CA . VAL B 1 169 ? 28.294 64.216 89.119 1.00 19.52 166 VAL B CA 1
ATOM 2996 C C . VAL B 1 169 ? 27.142 63.829 88.236 1.00 20.01 166 VAL B C 1
ATOM 2997 O O . VAL B 1 169 ? 26.587 64.672 87.524 1.00 22.25 166 VAL B O 1
ATOM 3001 N N . ALA B 1 170 ? 26.736 62.564 88.274 1.00 19.84 167 ALA B N 1
ATOM 3002 C CA . ALA B 1 170 ? 25.608 62.111 87.490 1.00 21.27 167 ALA B CA 1
ATOM 3003 C C . ALA B 1 170 ? 24.368 62.921 87.844 1.00 21.41 167 ALA B C 1
ATOM 3004 O O . ALA B 1 170 ? 23.572 63.285 86.991 1.00 22.00 167 ALA B O 1
ATOM 3006 N N . ARG B 1 171 ? 24.155 63.079 89.145 1.00 23.51 168 ARG B N 1
ATOM 3007 C CA . ARG B 1 171 ? 23.028 63.828 89.642 1.00 25.25 168 ARG B CA 1
ATOM 3008 C C . ARG B 1 171 ? 23.082 65.272 89.113 1.00 25.37 168 ARG B C 1
ATOM 3009 O O . ARG B 1 171 ? 22.083 65.778 88.629 1.00 26.81 168 ARG B O 1
ATOM 3017 N N . ASP B 1 172 ? 24.260 65.895 89.158 1.00 25.77 169 ASP B N 1
ATOM 3018 C CA . ASP B 1 172 ? 24.416 67.308 88.692 1.00 28.86 169 ASP B CA 1
ATOM 3019 C C . ASP B 1 172 ? 24.146 67.452 87.218 1.00 25.92 169 ASP B C 1
ATOM 3020 O O . ASP B 1 172 ? 23.602 68.434 86.803 1.00 28.33 169 ASP B O 1
ATOM 3025 N N . LEU B 1 173 ? 24.592 66.476 86.412 1.00 24.23 170 LEU B N 1
ATOM 3026 C CA . LEU B 1 173 ? 24.618 66.654 84.971 1.00 23.20 170 LEU B CA 1
ATOM 3027 C C . LEU B 1 173 ? 23.440 66.010 84.225 1.00 23.34 170 LEU B C 1
ATOM 3028 O O . LEU B 1 173 ? 23.322 66.146 83.010 1.00 21.61 170 LEU B O 1
ATOM 3033 N N . GLY B 1 174 ? 22.580 65.316 84.965 1.00 22.69 171 GLY B N 1
ATOM 3034 C CA . GLY B 1 174 ? 21.479 64.617 84.387 1.00 23.24 171 GLY B CA 1
ATOM 3035 C C . GLY B 1 174 ? 20.708 65.463 83.425 1.00 24.46 171 GLY B C 1
ATOM 3036 O O . GLY B 1 174 ? 20.527 65.066 82.277 1.00 26.38 171 GLY B O 1
ATOM 3037 N N . PRO B 1 175 ? 20.198 66.611 83.887 1.00 26.26 172 PRO B N 1
ATOM 3038 C CA . PRO B 1 175 ? 19.386 67.442 82.941 1.00 28.14 172 PRO B CA 1
ATOM 3039 C C . PRO B 1 175 ? 20.180 68.049 81.768 1.00 28.42 172 PRO B C 1
ATOM 3040 O O . PRO B 1 175 ? 19.576 68.525 80.832 1.00 26.20 172 PRO B O 1
ATOM 3044 N N . GLN B 1 176 ? 21.511 68.006 81.813 1.00 28.41 173 GLN B N 1
ATOM 3045 C CA . GLN B 1 176 ? 22.324 68.550 80.717 1.00 29.25 173 GLN B CA 1
ATOM 3046 C C . GLN B 1 176 ? 22.633 67.525 79.666 1.00 27.96 173 GLN B C 1
ATOM 3047 O O . GLN B 1 176 ? 23.267 67.846 78.672 1.00 31.66 173 GLN B O 1
ATOM 3053 N N . GLY B 1 177 ? 22.237 66.264 79.885 1.00 25.01 174 GLY B N 1
ATOM 3054 C CA . GLY B 1 177 ? 22.464 65.199 78.893 1.00 22.49 174 GLY B CA 1
ATOM 3055 C C . GLY B 1 177 ? 23.871 64.695 78.842 1.00 22.32 174 GLY B C 1
ATOM 3056 O O . GLY B 1 177 ? 24.318 64.207 77.804 1.00 22.87 174 GLY B O 1
ATOM 3057 N N . ILE B 1 178 ? 24.609 64.844 79.932 1.00 20.68 175 ILE B N 1
ATOM 3058 C CA . ILE B 1 178 ? 25.956 64.294 80.054 1.00 20.36 175 ILE B CA 1
ATOM 3059 C C . ILE B 1 178 ? 25.880 63.187 81.101 1.00 19.03 175 ILE B C 1
ATOM 3060 O O . ILE B 1 178 ? 25.251 63.379 82.137 1.00 20.60 175 ILE B O 1
ATOM 3065 N N . THR B 1 179 ? 26.436 62.006 80.774 1.00 18.61 176 THR B N 1
ATOM 3066 C CA . THR B 1 179 ? 26.394 60.884 81.678 1.00 19.05 176 THR B CA 1
ATOM 3067 C C . THR B 1 179 ? 27.710 60.688 82.351 1.00 19.21 176 THR B C 1
ATOM 3068 O O . THR B 1 179 ? 28.738 61.117 81.841 1.00 21.40 176 THR B O 1
ATOM 3072 N N . ALA B 1 180 ? 27.661 60.150 83.568 1.00 19.74 177 ALA B N 1
ATOM 3073 C CA . ALA B 1 180 ? 28.847 59.861 84.367 1.00 20.99 177 ALA B CA 1
ATOM 3074 C C . ALA B 1 180 ? 28.714 58.445 84.980 1.00 21.12 177 ALA B C 1
ATOM 3075 O O . ALA B 1 180 ? 27.726 58.157 85.661 1.00 22.46 177 ALA B O 1
ATOM 3077 N N . ASN B 1 181 ? 29.686 57.587 84.704 1.00 18.52 178 ASN B N 1
ATOM 3078 C CA . ASN B 1 181 ? 29.628 56.202 85.102 1.00 19.29 178 ASN B CA 1
ATOM 3079 C C . ASN B 1 181 ? 30.994 55.728 85.458 1.00 19.41 178 ASN B C 1
ATOM 3080 O O . ASN B 1 181 ? 31.996 56.297 85.015 1.00 21.34 178 ASN B O 1
ATOM 3085 N N . VAL B 1 182 ? 31.059 54.715 86.301 1.00 18.97 179 VAL B N 1
ATOM 3086 C CA . VAL B 1 182 ? 32.339 54.137 86.686 1.00 20.50 179 VAL B CA 1
ATOM 3087 C C . VAL B 1 182 ? 32.418 52.657 86.237 1.00 22.06 179 VAL B C 1
ATOM 3088 O O . VAL B 1 182 ? 31.530 51.858 86.508 1.00 24.97 179 VAL B O 1
ATOM 3092 N N . VAL B 1 183 ? 33.516 52.301 85.574 1.00 20.27 180 VAL B N 1
ATOM 3093 C CA . VAL B 1 183 ? 33.875 50.908 85.354 1.00 20.75 180 VAL B CA 1
ATOM 3094 C C . VAL B 1 183 ? 34.836 50.424 86.439 1.00 22.11 180 VAL B C 1
ATOM 3095 O O . VAL B 1 183 ? 35.805 51.126 86.743 1.00 22.39 180 VAL B O 1
ATOM 3099 N N . GLU B 1 184 ? 34.588 49.241 87.000 1.00 18.94 181 GLU B N 1
ATOM 3100 C CA . GLU B 1 184 ? 35.338 48.695 88.133 1.00 20.43 181 GLU B CA 1
ATOM 3101 C C . GLU B 1 184 ? 36.033 47.357 87.796 1.00 21.06 181 GLU B C 1
ATOM 3102 O O . GLU B 1 184 ? 35.502 46.302 88.005 1.00 21.79 181 GLU B O 1
ATOM 3108 N N . PRO B 1 185 ? 37.201 47.440 87.193 1.00 22.86 182 PRO B N 1
ATOM 3109 C CA . PRO B 1 185 ? 37.980 46.264 86.900 1.00 21.63 182 PRO B CA 1
ATOM 3110 C C . PRO B 1 185 ? 38.392 45.490 88.134 1.00 20.02 182 PRO B C 1
ATOM 3111 O O . PRO B 1 185 ? 38.762 46.065 89.139 1.00 21.03 182 PRO B O 1
ATOM 3115 N N . GLY B 1 186 ? 38.345 44.166 88.015 1.00 20.43 183 GLY B N 1
ATOM 3116 C CA . GLY B 1 186 ? 39.095 43.289 88.878 1.00 22.75 183 GLY B CA 1
ATOM 3117 C C . GLY B 1 186 ? 40.533 43.204 88.414 1.00 23.27 183 GLY B C 1
ATOM 3118 O O . GLY B 1 186 ? 41.032 44.124 87.800 1.00 27.15 183 GLY B O 1
ATOM 3119 N N . PRO B 1 187 ? 41.215 42.098 88.702 1.00 24.15 184 PRO B N 1
ATOM 3120 C CA . PRO B 1 187 ? 42.588 41.960 88.264 1.00 26.44 184 PRO B CA 1
ATOM 3121 C C . PRO B 1 187 ? 42.624 41.722 86.739 1.00 27.02 184 PRO B C 1
ATOM 3122 O O . PRO B 1 187 ? 42.017 40.762 86.252 1.00 27.50 184 PRO B O 1
ATOM 3126 N N . ILE B 1 188 ? 43.357 42.580 86.027 1.00 25.46 185 ILE B N 1
ATOM 3127 C CA . ILE B 1 188 ? 43.494 42.516 84.599 1.00 26.46 185 ILE B CA 1
ATOM 3128 C C . ILE B 1 188 ? 44.953 42.276 84.285 1.00 26.78 185 ILE B C 1
ATOM 3129 O O . ILE B 1 188 ? 45.775 43.047 84.683 1.00 24.92 185 ILE B O 1
ATOM 3134 N N . ALA B 1 189 ? 45.259 41.225 83.533 1.00 30.83 186 ALA B N 1
ATOM 3135 C CA . ALA B 1 189 ? 46.599 40.954 83.027 1.00 34.92 186 ALA B CA 1
ATOM 3136 C C . ALA B 1 189 ? 47.090 42.009 82.027 1.00 39.04 186 ALA B C 1
ATOM 3137 O O . ALA B 1 189 ? 46.419 42.325 81.039 1.00 41.96 186 ALA B O 1
ATOM 3139 N N . THR B 1 190 ? 48.226 42.594 82.339 1.00 45.41 187 THR B N 1
ATOM 3140 C CA . THR B 1 190 ? 48.917 43.499 81.432 1.00 54.37 187 THR B CA 1
ATOM 3141 C C . THR B 1 190 ? 50.405 43.210 81.593 1.00 68.13 187 THR B C 1
ATOM 3142 O O . THR B 1 190 ? 50.794 42.439 82.480 1.00 72.54 187 THR B O 1
ATOM 3146 N N . ASP B 1 191 ? 51.232 43.846 80.771 1.00 82.29 188 ASP B N 1
ATOM 3147 C CA . ASP B 1 191 ? 52.707 43.830 80.944 1.00 96.52 188 ASP B CA 1
ATOM 3148 C C . ASP B 1 191 ? 53.179 44.050 82.375 1.00 96.37 188 ASP B C 1
ATOM 3149 O O . ASP B 1 191 ? 54.017 43.318 82.886 1.00 97.10 188 ASP B O 1
ATOM 3154 N N . LEU B 1 192 ? 52.650 45.104 82.986 1.00 98.02 189 LEU B N 1
ATOM 3155 C CA . LEU B 1 192 ? 52.956 45.500 84.356 1.00 102.92 189 LEU B CA 1
ATOM 3156 C C . LEU B 1 192 ? 52.260 44.664 85.433 1.00 101.31 189 LEU B C 1
ATOM 3157 O O . LEU B 1 192 ? 52.693 44.684 86.569 1.00 112.56 189 LEU B O 1
ATOM 3162 N N . ASN B 1 193 ? 51.160 43.993 85.100 1.00 88.61 190 ASN B N 1
ATOM 3163 C CA . ASN B 1 193 ? 50.402 43.219 86.065 1.00 76.63 190 ASN B CA 1
ATOM 3164 C C . ASN B 1 193 ? 50.211 41.797 85.545 1.00 70.29 190 ASN B C 1
ATOM 3165 O O . ASN B 1 193 ? 49.153 41.466 85.016 1.00 49.83 190 ASN B O 1
ATOM 3170 N N . PRO B 1 194 ? 51.241 40.951 85.684 1.00 73.06 191 PRO B N 1
ATOM 3171 C CA . PRO B 1 194 ? 51.176 39.633 85.053 1.00 69.59 191 PRO B CA 1
ATOM 3172 C C . PRO B 1 194 ? 50.273 38.645 85.812 1.00 61.18 191 PRO B C 1
ATOM 3173 O O . PRO B 1 194 ? 50.015 38.824 87.001 1.00 65.21 191 PRO B O 1
ATOM 3177 N N . GLU B 1 195 ? 49.702 37.695 85.091 1.00 59.53 192 GLU B N 1
ATOM 3178 C CA . GLU B 1 195 ? 48.786 36.678 85.640 1.00 61.52 192 GLU B CA 1
ATOM 3179 C C . GLU B 1 195 ? 49.448 35.477 86.372 1.00 62.24 192 GLU B C 1
ATOM 3180 O O . GLU B 1 195 ? 48.761 34.621 86.938 1.00 66.11 192 GLU B O 1
ATOM 3186 N N . ASP B 1 196 ? 50.768 35.397 86.318 1.00 65.05 193 ASP B N 1
ATOM 3187 C CA . ASP B 1 196 ? 51.543 34.324 86.965 1.00 72.29 193 ASP B CA 1
ATOM 3188 C C . ASP B 1 196 ? 52.247 34.848 88.189 1.00 67.17 193 ASP B C 1
ATOM 3189 O O . ASP B 1 196 ? 52.379 36.039 88.359 1.00 55.83 193 ASP B O 1
ATOM 3194 N N . GLY B 1 197 ? 52.697 33.929 89.030 1.00 63.11 194 GLY B N 1
ATOM 3195 C CA . GLY B 1 197 ? 53.347 34.266 90.280 1.00 55.93 194 GLY B CA 1
ATOM 3196 C C . GLY B 1 197 ? 52.384 34.054 91.450 1.00 55.77 194 GLY B C 1
ATOM 3197 O O . GLY B 1 197 ? 51.142 33.967 91.271 1.00 44.44 194 GLY B O 1
ATOM 3198 N N . ALA B 1 198 ? 52.966 33.926 92.638 1.00 50.34 195 ALA B N 1
ATOM 3199 C CA . ALA B 1 198 ? 52.205 33.527 93.823 1.00 51.07 195 ALA B CA 1
ATOM 3200 C C . ALA B 1 198 ? 51.217 34.611 94.267 1.00 45.93 195 ALA B C 1
ATOM 3201 O O . ALA B 1 198 ? 50.160 34.286 94.772 1.00 44.25 195 ALA B O 1
ATOM 3203 N N . ALA B 1 199 ? 51.564 35.881 94.055 1.00 41.52 196 ALA B N 1
ATOM 3204 C CA . ALA B 1 199 ? 50.668 36.971 94.419 1.00 44.88 196 ALA B CA 1
ATOM 3205 C C . ALA B 1 199 ? 49.395 36.875 93.575 1.00 42.76 196 ALA B C 1
ATOM 3206 O O . ALA B 1 199 ? 48.285 36.930 94.109 1.00 42.76 196 ALA B O 1
ATOM 3208 N N . ALA B 1 200 ? 49.574 36.724 92.266 1.00 37.05 197 ALA B N 1
ATOM 3209 C CA . ALA B 1 200 ? 48.461 36.595 91.340 1.00 35.41 197 ALA B CA 1
ATOM 3210 C C . ALA B 1 200 ? 47.593 35.396 91.713 1.00 37.00 197 ALA B C 1
ATOM 3211 O O . ALA B 1 200 ? 46.377 35.480 91.598 1.00 34.68 197 ALA B O 1
ATOM 3213 N N . ALA B 1 201 ? 48.216 34.294 92.112 1.00 40.66 198 ALA B N 1
ATOM 3214 C CA . ALA B 1 201 ? 47.464 33.072 92.499 1.00 43.33 198 ALA B CA 1
ATOM 3215 C C . ALA B 1 201 ? 46.546 33.317 93.697 1.00 43.98 198 ALA B C 1
ATOM 3216 O O . ALA B 1 201 ? 45.403 32.852 93.717 1.00 49.39 198 ALA B O 1
ATOM 3218 N N . VAL B 1 202 ? 46.992 34.151 94.617 1.00 40.01 199 VAL B N 1
ATOM 3219 C CA . VAL B 1 202 ? 46.163 34.495 95.726 1.00 40.33 199 VAL B CA 1
ATOM 3220 C C . VAL B 1 202 ? 45.002 35.353 95.261 1.00 36.03 199 VAL B C 1
ATOM 3221 O O . VAL B 1 202 ? 43.863 35.088 95.646 1.00 38.64 199 VAL B O 1
ATOM 3225 N N . ILE B 1 203 ? 45.275 36.423 94.505 1.00 34.18 200 ILE B N 1
ATOM 3226 C CA . ILE B 1 203 ? 44.225 37.327 94.036 1.00 36.32 200 ILE B CA 1
ATOM 3227 C C . ILE B 1 203 ? 43.191 36.566 93.213 1.00 32.96 200 ILE B C 1
ATOM 3228 O O . ILE B 1 203 ? 41.999 36.767 93.414 1.00 34.55 200 ILE B O 1
ATOM 3233 N N . ARG B 1 204 ? 43.660 35.679 92.336 1.00 33.48 201 ARG B N 1
ATOM 3234 C CA . ARG B 1 204 ? 42.781 34.874 91.464 1.00 34.88 201 ARG B CA 1
ATOM 3235 C C . ARG B 1 204 ? 41.750 34.126 92.253 1.00 33.19 201 ARG B C 1
ATOM 3236 O O . ARG B 1 204 ? 40.646 33.962 91.797 1.00 30.65 201 ARG B O 1
ATOM 3244 N N . LYS B 1 205 ? 42.169 33.537 93.372 1.00 32.35 202 LYS B N 1
ATOM 3245 C CA . LYS B 1 205 ? 41.299 32.749 94.189 1.00 36.16 202 LYS B CA 1
ATOM 3246 C C . LYS B 1 205 ? 40.113 33.534 94.749 1.00 33.58 202 LYS B C 1
ATOM 3247 O O . LYS B 1 205 ? 39.138 32.921 95.148 1.00 31.10 202 LYS B O 1
ATOM 3253 N N . PHE B 1 206 ? 40.168 34.853 94.779 1.00 28.93 203 PHE B N 1
ATOM 3254 C CA . PHE B 1 206 ? 39.013 35.623 95.225 1.00 29.52 203 PHE B CA 1
ATOM 3255 C C . PHE B 1 206 ? 38.024 35.834 94.104 1.00 29.51 203 PHE B C 1
ATOM 3256 O O . PHE B 1 206 ? 36.894 36.270 94.379 1.00 27.33 203 PHE B O 1
ATOM 3264 N N . THR B 1 207 ? 38.442 35.603 92.847 1.00 26.88 204 THR B N 1
ATOM 3265 C CA . THR B 1 207 ? 37.533 35.774 91.727 1.00 25.18 204 THR B CA 1
ATOM 3266 C C . THR B 1 207 ? 36.733 34.498 91.613 1.00 26.37 204 THR B C 1
ATOM 3267 O O . THR B 1 207 ? 37.182 33.462 92.019 1.00 24.35 204 THR B O 1
ATOM 3271 N N . ALA B 1 208 ? 35.501 34.597 91.114 1.00 26.56 205 ALA B N 1
ATOM 3272 C CA . ALA B 1 208 ? 34.677 33.400 90.967 1.00 28.35 205 ALA B CA 1
ATOM 3273 C C . ALA B 1 208 ? 35.196 32.576 89.781 1.00 27.47 205 ALA B C 1
ATOM 3274 O O . ALA B 1 208 ? 35.145 31.377 89.814 1.00 29.52 205 ALA B O 1
ATOM 3276 N N . THR B 1 209 ? 35.697 33.241 88.744 1.00 27.47 206 THR B N 1
ATOM 3277 C CA . THR B 1 209 ? 36.208 32.557 87.573 1.00 28.92 206 THR B CA 1
ATOM 3278 C C . THR B 1 209 ? 37.598 31.964 87.815 1.00 32.72 206 THR B C 1
ATOM 3279 O O . THR B 1 209 ? 38.060 31.223 86.996 1.00 30.72 206 THR B O 1
ATOM 3283 N N . GLU B 1 210 ? 38.250 32.315 88.933 1.00 32.45 207 GLU B N 1
ATOM 3284 C CA . GLU B 1 210 ? 39.610 31.872 89.198 1.00 36.77 207 GLU B CA 1
ATOM 3285 C C . GLU B 1 210 ? 40.554 32.263 88.072 1.00 32.85 207 GLU B C 1
ATOM 3286 O O . GLU B 1 210 ? 41.382 31.471 87.647 1.00 32.64 207 GLU B O 1
ATOM 3292 N N . SER B 1 211 ? 40.439 33.515 87.627 1.00 30.94 208 SER B N 1
ATOM 3293 C CA . SER B 1 211 ? 41.234 34.009 86.534 1.00 29.99 208 SER B CA 1
ATOM 3294 C C . SER B 1 211 ? 41.415 35.518 86.606 1.00 28.77 208 SER B C 1
ATOM 3295 O O . SER B 1 211 ? 40.555 36.240 87.176 1.00 28.70 208 SER B O 1
ATOM 3298 N N . TYR B 1 212 ? 42.454 35.990 85.930 1.00 26.90 209 TYR B N 1
ATOM 3299 C CA . TYR B 1 212 ? 42.628 37.404 85.594 1.00 27.28 209 TYR B CA 1
ATOM 3300 C C . TYR B 1 212 ? 41.917 37.687 84.288 1.00 25.55 209 TYR B C 1
ATOM 3301 O O . TYR B 1 212 ? 41.744 36.806 83.485 1.00 28.70 209 TYR B O 1
ATOM 3310 N N . GLY B 1 213 ? 41.443 38.915 84.127 1.00 25.93 210 GLY B N 1
ATOM 3311 C CA . GLY B 1 213 ? 40.826 39.364 82.898 1.00 23.76 210 GLY B CA 1
ATOM 3312 C C . GLY B 1 213 ? 41.894 39.937 81.957 1.00 22.92 210 GLY B C 1
ATOM 3313 O O . GLY B 1 213 ? 43.076 39.800 82.192 1.00 23.59 210 GLY B O 1
ATOM 3314 N N . LYS B 1 214 ? 41.427 40.493 80.848 1.00 21.15 211 LYS B N 1
ATOM 3315 C CA . LYS B 1 214 ? 42.261 41.003 79.800 1.00 21.18 211 LYS B CA 1
ATOM 3316 C C . LYS B 1 214 ? 41.755 42.398 79.458 1.00 20.53 211 LYS B C 1
ATOM 3317 O O . LYS B 1 214 ? 40.626 42.759 79.797 1.00 18.72 211 LYS B O 1
ATOM 3323 N N . VAL B 1 215 ? 42.625 43.203 78.869 1.00 21.76 212 VAL B N 1
ATOM 3324 C CA . VAL B 1 215 ? 42.315 44.622 78.644 1.00 22.30 212 VAL B CA 1
ATOM 3325 C C . VAL B 1 215 ? 41.056 44.808 77.815 1.00 21.15 212 VAL B C 1
ATOM 3326 O O . VAL B 1 215 ? 40.316 45.742 78.053 1.00 19.25 212 VAL B O 1
ATOM 3330 N N . ASN B 1 216 ? 40.768 43.879 76.913 1.00 21.15 213 ASN B N 1
ATOM 3331 C CA . ASN B 1 216 ? 39.567 44.036 76.084 1.00 22.48 213 ASN B CA 1
ATOM 3332 C C . ASN B 1 216 ? 38.316 44.017 76.935 1.00 22.25 213 ASN B C 1
ATOM 3333 O O . ASN B 1 216 ? 37.277 44.569 76.527 1.00 23.32 213 ASN B O 1
ATOM 3338 N N . ASP B 1 217 ? 38.370 43.330 78.082 1.00 21.42 214 ASP B N 1
ATOM 3339 C CA . ASP B 1 217 ? 37.203 43.241 78.956 1.00 23.40 214 ASP B CA 1
ATOM 3340 C C . ASP B 1 217 ? 36.748 44.622 79.409 1.00 20.19 214 ASP B C 1
ATOM 3341 O O . ASP B 1 217 ? 35.551 44.889 79.593 1.00 22.84 214 ASP B O 1
ATOM 3346 N N . ILE B 1 218 ? 37.723 45.472 79.628 1.00 19.68 215 ILE B N 1
ATOM 3347 C CA . ILE B 1 218 ? 37.476 46.846 80.075 1.00 21.22 215 ILE B CA 1
ATOM 3348 C C . ILE B 1 218 ? 37.165 47.750 78.900 1.00 19.63 215 ILE B C 1
ATOM 3349 O O . ILE B 1 218 ? 36.218 48.541 78.968 1.00 18.17 215 ILE B O 1
ATOM 3354 N N . ALA B 1 219 ? 37.907 47.608 77.828 1.00 18.73 216 ALA B N 1
ATOM 3355 C CA . ALA B 1 219 ? 37.677 48.452 76.678 1.00 21.51 216 ALA B CA 1
ATOM 3356 C C . ALA B 1 219 ? 36.260 48.348 76.100 1.00 23.17 216 ALA B C 1
ATOM 3357 O O . ALA B 1 219 ? 35.658 49.391 75.738 1.00 21.36 216 ALA B O 1
ATOM 3359 N N . ARG B 1 220 ? 35.747 47.124 76.013 1.00 23.02 217 ARG B N 1
ATOM 3360 C CA . ARG B 1 220 ? 34.371 46.885 75.442 1.00 22.08 217 ARG B CA 1
ATOM 3361 C C . ARG B 1 220 ? 33.361 47.500 76.367 1.00 20.33 217 ARG B C 1
ATOM 3362 O O . ARG B 1 220 ? 32.299 47.899 75.927 1.00 22.72 217 ARG B O 1
ATOM 3370 N N . THR B 1 221 ? 33.658 47.588 77.666 1.00 19.29 218 THR B N 1
ATOM 3371 C CA . THR B 1 221 ? 32.687 48.172 78.625 1.00 17.69 218 THR B CA 1
ATOM 3372 C C . THR B 1 221 ? 32.645 49.707 78.525 1.00 18.85 218 THR B C 1
ATOM 3373 O O . THR B 1 221 ? 31.592 50.344 78.567 1.00 17.66 218 THR B O 1
ATOM 3377 N N . VAL B 1 222 ? 33.809 50.288 78.365 1.00 17.94 219 VAL B N 1
ATOM 3378 C CA . VAL B 1 222 ? 33.909 51.703 78.083 1.00 17.99 219 VAL B CA 1
ATOM 3379 C C . VAL B 1 222 ? 33.200 52.053 76.802 1.00 19.58 219 VAL B C 1
ATOM 3380 O O . VAL B 1 222 ? 32.416 53.021 76.750 1.00 20.46 219 VAL B O 1
ATOM 3384 N N . SER B 1 223 ? 33.422 51.272 75.772 1.00 19.83 220 SER B N 1
ATOM 3385 C CA . SER B 1 223 ? 32.750 51.503 74.505 1.00 20.48 220 SER B CA 1
ATOM 3386 C C . SER B 1 223 ? 31.226 51.468 74.686 1.00 20.47 220 SER B C 1
ATOM 3387 O O . SER B 1 223 ? 30.484 52.280 74.109 1.00 21.68 220 SER B O 1
ATOM 3390 N N . PHE B 1 224 ? 30.734 50.462 75.434 1.00 21.35 221 PHE B N 1
ATOM 3391 C CA . PHE B 1 224 ? 29.294 50.310 75.699 1.00 20.65 221 PHE B CA 1
ATOM 3392 C C . PHE B 1 224 ? 28.715 51.591 76.351 1.00 20.76 221 PHE B C 1
ATOM 3393 O O . PHE B 1 224 ? 27.631 52.035 76.027 1.00 21.00 221 PHE B O 1
ATOM 3401 N N . LEU B 1 225 ? 29.453 52.157 77.298 1.00 20.19 222 LEU B N 1
ATOM 3402 C CA . LEU B 1 225 ? 29.026 53.339 77.988 1.00 20.55 222 LEU B CA 1
ATOM 3403 C C . LEU B 1 225 ? 29.147 54.650 77.178 1.00 20.58 222 LEU B C 1
ATOM 3404 O O . LEU B 1 225 ? 28.372 55.582 77.376 1.00 18.50 222 LEU B O 1
ATOM 3409 N N . ALA B 1 226 ? 30.122 54.700 76.282 1.00 20.03 223 ALA B N 1
ATOM 3410 C CA . ALA B 1 226 ? 30.421 55.904 75.555 1.00 19.18 223 ALA B CA 1
ATOM 3411 C C . ALA B 1 226 ? 29.501 56.083 74.364 1.00 20.66 223 ALA B C 1
ATOM 3412 O O . ALA B 1 226 ? 29.425 57.140 73.798 1.00 21.90 223 ALA B O 1
ATOM 3414 N N . SER B 1 227 ? 28.786 55.023 73.992 1.00 23.09 224 SER B N 1
ATOM 3415 C CA . SER B 1 227 ? 27.836 55.082 72.883 1.00 22.66 224 SER B CA 1
ATOM 3416 C C . SER B 1 227 ? 26.772 56.160 73.091 1.00 22.28 224 SER B C 1
ATOM 3417 O O . SER B 1 227 ? 26.322 56.386 74.209 1.00 22.39 224 SER B O 1
ATOM 3420 N N . PRO B 1 228 ? 26.309 56.777 72.004 1.00 23.99 225 PRO B N 1
ATOM 3421 C CA . PRO B 1 228 ? 25.150 57.643 72.127 1.00 24.90 225 PRO B CA 1
ATOM 3422 C C . PRO B 1 228 ? 23.905 56.907 72.628 1.00 23.70 225 PRO B C 1
ATOM 3423 O O . PRO B 1 228 ? 23.027 57.527 73.230 1.00 22.06 225 PRO B O 1
ATOM 3427 N N . ASP B 1 229 ? 23.856 55.591 72.454 1.00 23.00 226 ASP B N 1
ATOM 3428 C CA . ASP B 1 229 ? 22.682 54.837 72.903 1.00 24.08 226 ASP B CA 1
ATOM 3429 C C . ASP B 1 229 ? 22.686 54.589 74.389 1.00 23.46 226 ASP B C 1
ATOM 3430 O O . ASP B 1 229 ? 21.701 54.038 74.914 1.00 24.42 226 ASP B O 1
ATOM 3435 N N . ALA B 1 230 ? 23.784 54.928 75.068 1.00 21.94 227 ALA B N 1
ATOM 3436 C CA . ALA B 1 230 ? 23.897 54.772 76.528 1.00 19.62 227 ALA B CA 1
ATOM 3437 C C . ALA B 1 230 ? 23.390 55.958 77.338 1.00 18.41 227 ALA B C 1
ATOM 3438 O O . ALA B 1 230 ? 23.765 56.150 78.483 1.00 16.10 227 ALA B O 1
ATOM 3440 N N . SER B 1 231 ? 22.493 56.739 76.769 1.00 20.33 228 SER B N 1
ATOM 3441 C CA . SER B 1 231 ? 22.047 58.004 77.404 1.00 20.95 228 SER B CA 1
ATOM 3442 C C . SER B 1 231 ? 21.255 57.793 78.686 1.00 21.68 228 SER B C 1
ATOM 3443 O O . SER B 1 231 ? 21.153 58.716 79.504 1.00 18.95 228 SER B O 1
ATOM 3446 N N . TYR B 1 232 ? 20.683 56.593 78.897 1.00 20.13 229 TYR B N 1
ATOM 3447 C CA . TYR B 1 232 ? 19.920 56.344 80.104 1.00 20.91 229 TYR B CA 1
ATOM 3448 C C . TYR B 1 232 ? 20.763 55.715 81.207 1.00 23.18 229 TYR B C 1
ATOM 3449 O O . TYR B 1 232 ? 20.258 55.471 82.295 1.00 25.20 229 TYR B O 1
ATOM 3458 N N . ILE B 1 233 ? 22.028 55.450 80.930 1.00 22.33 230 ILE B N 1
ATOM 3459 C CA . ILE B 1 233 ? 22.919 54.934 81.944 1.00 21.67 230 ILE B CA 1
ATOM 3460 C C . ILE B 1 233 ? 23.721 56.070 82.525 1.00 19.69 230 ILE B C 1
ATOM 3461 O O . ILE B 1 233 ? 24.592 56.610 81.889 1.00 19.64 230 ILE B O 1
ATOM 3466 N N . THR B 1 234 ? 23.439 56.393 83.772 1.00 19.22 231 THR B N 1
ATOM 3467 C CA . THR B 1 234 ? 24.189 57.365 84.444 1.00 19.66 231 THR B CA 1
ATOM 3468 C C . THR B 1 234 ? 24.162 57.090 85.938 1.00 21.12 231 THR B C 1
ATOM 3469 O O . THR B 1 234 ? 23.145 56.690 86.498 1.00 19.10 231 THR B O 1
ATOM 3473 N N . GLY B 1 235 ? 25.291 57.299 86.579 1.00 20.23 232 GLY B N 1
ATOM 3474 C CA . GLY B 1 235 ? 25.416 56.990 87.993 1.00 22.78 232 GLY B CA 1
ATOM 3475 C C . GLY B 1 235 ? 25.747 55.523 88.232 1.00 23.90 232 GLY B C 1
ATOM 3476 O O . GLY B 1 235 ? 25.809 55.102 89.342 1.00 27.90 232 GLY B O 1
ATOM 3477 N N . ALA B 1 236 ? 25.946 54.751 87.174 1.00 25.41 233 ALA B N 1
ATOM 3478 C CA . ALA B 1 236 ? 26.129 53.349 87.273 1.00 26.32 233 ALA B CA 1
ATOM 3479 C C . ALA B 1 236 ? 27.564 52.965 87.530 1.00 27.79 233 ALA B C 1
ATOM 3480 O O . ALA B 1 236 ? 28.512 53.690 87.202 1.00 26.08 233 ALA B O 1
ATOM 3482 N N . SER B 1 237 ? 27.699 51.815 88.163 1.00 25.23 234 SER B N 1
ATOM 3483 C CA . SER B 1 237 ? 28.983 51.153 88.270 1.00 29.43 234 SER B CA 1
ATOM 3484 C C . SER B 1 237 ? 28.867 49.786 87.609 1.00 26.20 234 SER B C 1
ATOM 3485 O O . SER B 1 237 ? 27.877 49.085 87.798 1.00 28.70 234 SER B O 1
ATOM 3488 N N . ILE B 1 238 ? 29.853 49.427 86.823 1.00 24.95 235 ILE B N 1
ATOM 3489 C CA . ILE B 1 238 ? 29.910 48.115 86.178 1.00 25.26 235 ILE B CA 1
ATOM 3490 C C . ILE B 1 238 ? 31.155 47.356 86.593 1.00 23.78 235 ILE B C 1
ATOM 3491 O O . ILE B 1 238 ? 32.275 47.732 86.225 1.00 20.99 235 ILE B O 1
ATOM 3496 N N . LEU B 1 239 ? 30.933 46.294 87.368 1.00 21.47 236 LEU B N 1
ATOM 3497 C CA . LEU B 1 239 ? 31.992 45.432 87.805 1.00 22.88 236 LEU B CA 1
ATOM 3498 C C . LEU B 1 239 ? 32.415 44.537 86.644 1.00 23.55 236 LEU B C 1
ATOM 3499 O O . LEU B 1 239 ? 31.573 43.875 86.049 1.00 23.57 236 LEU B O 1
ATOM 3504 N N . VAL B 1 240 ? 33.699 44.539 86.335 1.00 22.21 237 VAL B N 1
ATOM 3505 C CA . VAL B 1 240 ? 34.261 43.633 85.336 1.00 22.33 237 VAL B CA 1
ATOM 3506 C C . VAL B 1 240 ? 35.412 42.931 86.039 1.00 21.45 237 VAL B C 1
ATOM 3507 O O . VAL B 1 240 ? 36.582 43.320 85.874 1.00 23.74 237 VAL B O 1
ATOM 3511 N N . ASP B 1 241 ? 35.059 41.919 86.827 1.00 20.48 238 ASP B N 1
ATOM 3512 C CA . ASP B 1 241 ? 35.937 41.413 87.852 1.00 23.26 238 ASP B CA 1
ATOM 3513 C C . ASP B 1 241 ? 35.952 39.946 88.065 1.00 22.39 238 ASP B C 1
ATOM 3514 O O . ASP B 1 241 ? 36.444 39.466 89.087 1.00 23.89 238 ASP B O 1
ATOM 3519 N N . GLY B 1 242 ? 35.411 39.209 87.127 1.00 22.28 239 GLY B N 1
ATOM 3520 C CA . GLY B 1 242 ? 35.382 37.767 87.264 1.00 22.14 239 GLY B CA 1
ATOM 3521 C C . GLY B 1 242 ? 34.658 37.270 88.487 1.00 22.69 239 GLY B C 1
ATOM 3522 O O . GLY B 1 242 ? 34.922 36.160 88.935 1.00 24.03 239 GLY B O 1
ATOM 3523 N N . GLY B 1 243 ? 33.773 38.086 89.045 1.00 23.62 240 GLY B N 1
ATOM 3524 C CA . GLY B 1 243 ? 33.035 37.678 90.245 1.00 24.36 240 GLY B CA 1
ATOM 3525 C C . GLY B 1 243 ? 33.734 37.919 91.580 1.00 23.81 240 GLY B C 1
ATOM 3526 O O . GLY B 1 243 ? 33.316 37.391 92.594 1.00 23.89 240 GLY B O 1
ATOM 3527 N N . LEU B 1 244 ? 34.807 38.711 91.575 1.00 24.53 241 LEU B N 1
ATOM 3528 C CA . LEU B 1 244 ? 35.540 38.972 92.804 1.00 22.94 241 LEU B CA 1
ATOM 3529 C C . LEU B 1 244 ? 34.646 39.541 93.906 1.00 23.49 241 LEU B C 1
ATOM 3530 O O . LEU B 1 244 ? 34.645 39.072 95.011 1.00 21.05 241 LEU B O 1
ATOM 3535 N N . VAL B 1 245 ? 33.852 40.538 93.570 1.00 25.16 242 VAL B N 1
ATOM 3536 C CA . VAL B 1 245 ? 33.016 41.225 94.541 1.00 28.27 242 VAL B CA 1
ATOM 3537 C C . VAL B 1 245 ? 31.768 40.424 94.937 1.00 31.70 242 VAL B C 1
ATOM 3538 O O . VAL B 1 245 ? 31.099 40.722 95.897 1.00 28.64 242 VAL B O 1
ATOM 3542 N N . ALA B 1 246 ? 31.429 39.439 94.145 1.00 37.24 243 ALA B N 1
ATOM 3543 C CA . ALA B 1 246 ? 30.022 39.238 93.907 1.00 45.72 243 ALA B CA 1
ATOM 3544 C C . ALA B 1 246 ? 29.855 37.850 93.276 1.00 42.56 243 ALA B C 1
ATOM 3545 O O . ALA B 1 246 ? 30.266 36.856 93.889 1.00 40.92 243 ALA B O 1
ATOM 3547 N N . MET C 1 4 ? 18.362 69.747 65.109 1.00 49.54 1 MET C N 1
ATOM 3548 C CA . MET C 1 4 ? 19.329 69.188 64.059 1.00 46.19 1 MET C CA 1
ATOM 3549 C C . MET C 1 4 ? 20.450 68.347 64.682 1.00 43.85 1 MET C C 1
ATOM 3550 O O . MET C 1 4 ? 21.548 68.299 64.157 1.00 36.94 1 MET C O 1
ATOM 3555 N N . THR C 1 5 ? 20.178 67.667 65.793 1.00 44.58 2 THR C N 1
ATOM 3556 C CA . THR C 1 5 ? 21.205 66.904 66.465 1.00 46.31 2 THR C CA 1
ATOM 3557 C C . THR C 1 5 ? 21.455 65.527 65.799 1.00 43.24 2 THR C C 1
ATOM 3558 O O . THR C 1 5 ? 22.551 64.974 65.940 1.00 41.87 2 THR C O 1
ATOM 3562 N N . HIS C 1 6 ? 20.475 64.977 65.078 1.00 35.78 3 HIS C N 1
ATOM 3563 C CA . HIS C 1 6 ? 20.669 63.651 64.455 1.00 35.24 3 HIS C CA 1
ATOM 3564 C C . HIS C 1 6 ? 20.666 63.729 62.925 1.00 32.43 3 HIS C C 1
ATOM 3565 O O . HIS C 1 6 ? 20.058 64.638 62.361 1.00 26.14 3 HIS C O 1
ATOM 3572 N N . ARG C 1 7 ? 21.388 62.801 62.283 1.00 30.54 4 ARG C N 1
ATOM 3573 C CA . ARG C 1 7 ? 21.283 62.645 60.844 1.00 27.90 4 ARG C CA 1
ATOM 3574 C C . ARG C 1 7 ? 19.826 62.378 60.459 1.00 28.11 4 ARG C C 1
ATOM 3575 O O . ARG C 1 7 ? 19.060 61.816 61.240 1.00 24.99 4 ARG C O 1
ATOM 3583 N N . VAL C 1 8 ? 19.444 62.841 59.280 1.00 27.11 5 VAL C N 1
ATOM 3584 C CA . VAL C 1 8 ? 18.114 62.715 58.768 1.00 26.39 5 VAL C CA 1
ATOM 3585 C C . VAL C 1 8 ? 18.111 61.889 57.488 1.00 24.40 5 VAL C C 1
ATOM 3586 O O . VAL C 1 8 ? 18.897 62.142 56.556 1.00 24.04 5 VAL C O 1
ATOM 3590 N N . ALA C 1 9 ? 17.239 60.908 57.433 1.00 23.29 6 ALA C N 1
ATOM 3591 C CA . ALA C 1 9 ? 17.067 60.084 56.252 1.00 22.43 6 ALA C CA 1
ATOM 3592 C C . ALA C 1 9 ? 15.698 60.296 55.709 1.00 21.86 6 ALA C C 1
ATOM 3593 O O . ALA C 1 9 ? 14.708 60.204 56.447 1.00 24.41 6 ALA C O 1
ATOM 3595 N N . LEU C 1 10 ? 15.623 60.531 54.396 1.00 21.61 7 LEU C N 1
ATOM 3596 C CA . LEU C 1 10 ? 14.367 60.534 53.665 1.00 23.00 7 LEU C CA 1
ATOM 3597 C C . LEU C 1 10 ? 14.264 59.235 52.871 1.00 22.90 7 LEU C C 1
ATOM 3598 O O . LEU C 1 10 ? 15.116 58.934 52.029 1.00 25.35 7 LEU C O 1
ATOM 3603 N N . ILE C 1 11 ? 13.198 58.487 53.118 1.00 22.23 8 ILE C N 1
ATOM 3604 C CA . ILE C 1 11 ? 12.885 57.289 52.374 1.00 22.85 8 ILE C CA 1
ATOM 3605 C C . ILE C 1 11 ? 11.592 57.484 51.577 1.00 22.76 8 ILE C C 1
ATOM 3606 O O . ILE C 1 11 ? 10.509 57.575 52.189 1.00 24.76 8 ILE C O 1
ATOM 3611 N N . THR C 1 12 ? 11.663 57.391 50.257 1.00 21.27 9 THR C N 1
ATOM 3612 C CA . THR C 1 12 ? 10.476 57.489 49.446 1.00 23.75 9 THR C CA 1
ATOM 3613 C C . THR C 1 12 ? 9.720 56.168 49.477 1.00 25.24 9 THR C C 1
ATOM 3614 O O . THR C 1 12 ? 10.324 55.104 49.497 1.00 24.59 9 THR C O 1
ATOM 3618 N N . GLY C 1 13 ? 8.392 56.234 49.480 1.00 28.55 10 GLY C N 1
ATOM 3619 C CA . GLY C 1 13 ? 7.561 55.006 49.571 1.00 26.75 10 GLY C CA 1
ATOM 3620 C C . GLY C 1 13 ? 7.813 54.274 50.895 1.00 27.84 10 GLY C C 1
ATOM 3621 O O . GLY C 1 13 ? 7.915 53.058 50.901 1.00 27.65 10 GLY C O 1
ATOM 3622 N N . GLY C 1 14 ? 7.941 54.990 52.000 1.00 23.58 11 GLY C N 1
ATOM 3623 C CA . GLY C 1 14 ? 8.428 54.394 53.238 1.00 25.93 11 GLY C CA 1
ATOM 3624 C C . GLY C 1 14 ? 7.340 53.912 54.180 1.00 26.43 11 GLY C C 1
ATOM 3625 O O . GLY C 1 14 ? 7.621 53.632 55.339 1.00 26.83 11 GLY C O 1
ATOM 3626 N N . SER C 1 15 ? 6.115 53.824 53.688 1.00 26.17 12 SER C N 1
ATOM 3627 C CA . SER C 1 15 ? 4.999 53.494 54.522 1.00 30.09 12 SER C CA 1
ATOM 3628 C C . SER C 1 15 ? 4.739 52.023 54.629 1.00 33.46 12 SER C C 1
ATOM 3629 O O . SER C 1 15 ? 4.008 51.605 55.502 1.00 32.06 12 SER C O 1
ATOM 3632 N N . ARG C 1 16 ? 5.288 51.224 53.734 1.00 33.59 13 ARG C N 1
ATOM 3633 C CA . ARG C 1 16 ? 5.049 49.809 53.831 1.00 36.72 13 ARG C CA 1
ATOM 3634 C C . ARG C 1 16 ? 6.203 49.047 53.162 1.00 32.59 13 ARG C C 1
ATOM 3635 O O . ARG C 1 16 ? 7.065 49.650 52.507 1.00 29.28 13 ARG C O 1
ATOM 3643 N N . GLY C 1 17 ? 6.174 47.729 53.310 1.00 29.71 14 GLY C N 1
ATOM 3644 C CA . GLY C 1 17 ? 7.085 46.833 52.606 1.00 29.88 14 GLY C CA 1
ATOM 3645 C C . GLY C 1 17 ? 8.542 47.187 52.907 1.00 26.95 14 GLY C C 1
ATOM 3646 O O . GLY C 1 17 ? 8.889 47.457 54.022 1.00 22.56 14 GLY C O 1
ATOM 3647 N N . ILE C 1 18 ? 9.342 47.236 51.851 1.00 26.79 15 ILE C N 1
ATOM 3648 C CA . ILE C 1 18 ? 10.784 47.421 51.947 1.00 25.15 15 ILE C CA 1
ATOM 3649 C C . ILE C 1 18 ? 11.077 48.778 52.538 1.00 24.17 15 ILE C C 1
ATOM 3650 O O . ILE C 1 18 ? 11.928 48.924 53.408 1.00 22.56 15 ILE C O 1
ATOM 3655 N N . GLY C 1 19 ? 10.328 49.785 52.088 1.00 21.76 16 GLY C N 1
ATOM 3656 C CA . GLY C 1 19 ? 10.517 51.122 52.562 1.00 21.11 16 GLY C CA 1
ATOM 3657 C C . GLY C 1 19 ? 10.338 51.279 54.058 1.00 22.03 16 GLY C C 1
ATOM 3658 O O . GLY C 1 19 ? 11.156 51.917 54.728 1.00 21.90 16 GLY C O 1
ATOM 3659 N N . ALA C 1 20 ? 9.251 50.742 54.568 1.00 22.00 17 ALA C N 1
ATOM 3660 C CA . ALA C 1 20 ? 9.024 50.764 55.992 1.00 24.20 17 ALA C CA 1
ATOM 3661 C C . ALA C 1 20 ? 10.141 50.084 56.761 1.00 20.95 17 ALA C C 1
ATOM 3662 O O . ALA C 1 20 ? 10.577 50.554 57.818 1.00 20.02 17 ALA C O 1
ATOM 3664 N N . ALA C 1 21 ? 10.558 48.922 56.290 1.00 21.72 18 ALA C N 1
ATOM 3665 C CA . ALA C 1 21 ? 11.604 48.177 57.014 1.00 19.59 18 ALA C CA 1
ATOM 3666 C C . ALA C 1 21 ? 12.930 49.030 57.006 1.00 20.04 18 ALA C C 1
ATOM 3667 O O . ALA C 1 21 ? 13.671 49.065 57.993 1.00 20.51 18 ALA C O 1
ATOM 3669 N N . ILE C 1 22 ? 13.221 49.721 55.887 1.00 19.95 19 ILE C N 1
ATOM 3670 C CA . ILE C 1 22 ? 14.405 50.568 55.827 1.00 20.33 19 ILE C CA 1
ATOM 3671 C C . ILE C 1 22 ? 14.281 51.683 56.831 1.00 21.02 19 ILE C C 1
ATOM 3672 O O . ILE C 1 22 ? 15.226 52.018 57.552 1.00 20.99 19 ILE C O 1
ATOM 3677 N N . ALA C 1 23 ? 13.108 52.302 56.882 1.00 22.11 20 ALA C N 1
ATOM 3678 C CA . ALA C 1 23 ? 12.905 53.408 57.825 1.00 23.74 20 ALA C CA 1
ATOM 3679 C C . ALA C 1 23 ? 13.140 53.005 59.260 1.00 22.95 20 ALA C C 1
ATOM 3680 O O . ALA C 1 23 ? 13.803 53.735 60.027 1.00 27.43 20 ALA C O 1
ATOM 3682 N N . LEU C 1 24 ? 12.632 51.849 59.662 1.00 24.84 21 LEU C N 1
ATOM 3683 C CA . LEU C 1 24 ? 12.831 51.408 61.041 1.00 27.16 21 LEU C CA 1
ATOM 3684 C C . LEU C 1 24 ? 14.289 51.053 61.331 1.00 25.11 21 LEU C C 1
ATOM 3685 O O . LEU C 1 24 ? 14.782 51.314 62.430 1.00 25.52 21 LEU C O 1
ATOM 3690 N N . LYS C 1 25 ? 14.942 50.407 60.378 1.00 25.59 22 LYS C N 1
ATOM 3691 C CA . LYS C 1 25 ? 16.343 50.025 60.545 1.00 23.94 22 LYS C CA 1
ATOM 3692 C C . LYS C 1 25 ? 17.205 51.262 60.645 1.00 22.13 22 LYS C C 1
ATOM 3693 O O . LYS C 1 25 ? 18.063 51.345 61.505 1.00 24.39 22 LYS C O 1
ATOM 3699 N N . LEU C 1 26 ? 16.961 52.273 59.794 1.00 22.71 23 LEU C N 1
ATOM 3700 C CA . LEU C 1 26 ? 17.779 53.507 59.913 1.00 21.21 23 LEU C CA 1
ATOM 3701 C C . LEU C 1 26 ? 17.484 54.280 61.200 1.00 21.48 23 LEU C C 1
ATOM 3702 O O . LEU C 1 26 ? 18.375 54.885 61.783 1.00 20.68 23 LEU C O 1
ATOM 3707 N N . ALA C 1 27 ? 16.236 54.221 61.671 1.00 22.61 24 ALA C N 1
ATOM 3708 C CA . ALA C 1 27 ? 15.901 54.859 62.926 1.00 22.01 24 ALA C CA 1
ATOM 3709 C C . ALA C 1 27 ? 16.712 54.221 64.053 1.00 24.17 24 ALA C C 1
ATOM 3710 O O . ALA C 1 27 ? 17.287 54.933 64.904 1.00 20.32 24 ALA C O 1
ATOM 3712 N N . GLN C 1 28 ? 16.828 52.896 64.023 1.00 25.54 25 GLN C N 1
ATOM 3713 C CA . GLN C 1 28 ? 17.649 52.182 65.022 1.00 27.87 25 GLN C CA 1
ATOM 3714 C C . GLN C 1 28 ? 19.081 52.500 64.907 1.00 26.63 25 GLN C C 1
ATOM 3715 O O . GLN C 1 28 ? 19.764 52.490 65.899 1.00 25.82 25 GLN C O 1
ATOM 3721 N N . ASP C 1 29 ? 19.558 52.751 63.700 1.00 26.96 26 ASP C N 1
ATOM 3722 C CA . ASP C 1 29 ? 20.929 53.225 63.521 1.00 26.83 26 ASP C CA 1
ATOM 3723 C C . ASP C 1 29 ? 21.122 54.658 63.994 1.00 27.92 26 ASP C C 1
ATOM 3724 O O . ASP C 1 29 ? 22.245 55.117 64.054 1.00 28.16 26 ASP C O 1
ATOM 3729 N N . GLY C 1 30 ? 20.060 55.382 64.367 1.00 26.36 27 GLY C N 1
ATOM 3730 C CA . GLY C 1 30 ? 20.242 56.752 64.897 1.00 26.57 27 GLY C CA 1
ATOM 3731 C C . GLY C 1 30 ? 19.816 57.882 63.925 1.00 27.76 27 GLY C C 1
ATOM 3732 O O . GLY C 1 30 ? 20.094 59.059 64.197 1.00 31.46 27 GLY C O 1
ATOM 3733 N N . PHE C 1 31 ? 19.164 57.558 62.802 1.00 23.89 28 PHE C N 1
ATOM 3734 C CA . PHE C 1 31 ? 18.624 58.605 61.925 1.00 24.01 28 PHE C CA 1
ATOM 3735 C C . PHE C 1 31 ? 17.243 59.034 62.370 1.00 24.03 28 PHE C C 1
ATOM 3736 O O . PHE C 1 31 ? 16.397 58.188 62.700 1.00 30.69 28 PHE C O 1
ATOM 3744 N N . ASP C 1 32 ? 16.986 60.332 62.340 1.00 23.62 29 ASP C N 1
ATOM 3745 C CA . ASP C 1 32 ? 15.623 60.853 62.270 1.00 22.60 29 ASP C CA 1
ATOM 3746 C C . ASP C 1 32 ? 15.096 60.591 60.856 1.00 23.02 29 ASP C C 1
ATOM 3747 O O . ASP C 1 32 ? 15.890 60.510 59.914 1.00 22.49 29 ASP C O 1
ATOM 3752 N N . ILE C 1 33 ? 13.778 60.466 60.714 1.00 22.14 30 ILE C N 1
ATOM 3753 C CA . ILE C 1 33 ? 13.211 59.838 59.544 1.00 22.80 30 ILE C CA 1
ATOM 3754 C C . ILE C 1 33 ? 12.119 60.686 58.925 1.00 22.90 30 ILE C C 1
ATOM 3755 O O . ILE C 1 33 ? 11.213 61.184 59.627 1.00 25.26 30 ILE C O 1
ATOM 3760 N N . ALA C 1 34 ? 12.183 60.838 57.621 1.00 21.02 31 ALA C N 1
ATOM 3761 C CA . ALA C 1 34 ? 11.050 61.318 56.843 1.00 22.17 31 ALA C CA 1
ATOM 3762 C C . ALA C 1 34 ? 10.695 60.199 55.867 1.00 23.14 31 ALA C C 1
ATOM 3763 O O . ALA C 1 34 ? 11.601 59.619 55.221 1.00 24.66 31 ALA C O 1
ATOM 3765 N N . ILE C 1 35 ? 9.419 59.935 55.702 1.00 23.79 32 ILE C N 1
ATOM 3766 C CA . ILE C 1 35 ? 8.956 59.059 54.657 1.00 24.73 32 ILE C CA 1
ATOM 3767 C C . ILE C 1 35 ? 7.942 59.754 53.770 1.00 26.62 32 ILE C C 1
ATOM 3768 O O . ILE C 1 35 ? 7.207 60.618 54.229 1.00 27.00 32 ILE C O 1
ATOM 3773 N N . THR C 1 36 ? 7.903 59.346 52.498 1.00 26.71 33 THR C N 1
ATOM 3774 C CA . THR C 1 36 ? 6.855 59.758 51.597 1.00 26.12 33 THR C CA 1
ATOM 3775 C C . THR C 1 36 ? 5.846 58.672 51.430 1.00 29.83 33 THR C C 1
ATOM 3776 O O . THR C 1 36 ? 6.140 57.473 51.581 1.00 28.16 33 THR C O 1
ATOM 3780 N N . TYR C 1 37 ? 4.624 59.092 51.166 1.00 30.78 34 TYR C N 1
ATOM 3781 C CA . TYR C 1 37 ? 3.566 58.148 50.825 1.00 31.67 34 TYR C CA 1
ATOM 3782 C C . TYR C 1 37 ? 2.684 58.809 49.792 1.00 31.88 34 TYR C C 1
ATOM 3783 O O . TYR C 1 37 ? 2.550 60.033 49.757 1.00 33.36 34 TYR C O 1
ATOM 3792 N N . ALA C 1 38 ? 2.149 57.985 48.917 1.00 35.05 35 ALA C N 1
ATOM 3793 C CA . ALA C 1 38 ? 1.266 58.434 47.854 1.00 41.02 35 ALA C CA 1
ATOM 3794 C C . ALA C 1 38 ? -0.155 58.430 48.385 1.00 44.72 35 ALA C C 1
ATOM 3795 O O . ALA C 1 38 ? -0.854 59.454 48.338 1.00 49.16 35 ALA C O 1
ATOM 3797 N N . ARG C 1 39 ? -0.524 57.295 48.973 1.00 44.56 36 ARG C N 1
ATOM 3798 C CA . ARG C 1 39 ? -1.815 57.045 49.448 1.00 49.42 36 ARG C CA 1
ATOM 3799 C C . ARG C 1 39 ? -1.512 56.253 50.696 1.00 47.80 36 ARG C C 1
ATOM 3800 O O . ARG C 1 39 ? -0.437 55.687 50.866 1.00 47.88 36 ARG C O 1
ATOM 3808 N N . ASN C 1 40 ? -2.525 56.122 51.501 1.00 44.60 37 ASN C N 1
ATOM 3809 C CA . ASN C 1 40 ? -2.478 55.422 52.756 1.00 43.13 37 ASN C CA 1
ATOM 3810 C C . ASN C 1 40 ? -1.755 56.123 53.900 1.00 38.17 37 ASN C C 1
ATOM 3811 O O . ASN C 1 40 ? -0.722 55.700 54.405 1.00 33.69 37 ASN C O 1
ATOM 3816 N N . GLU C 1 41 ? -2.372 57.212 54.322 1.00 38.31 38 GLU C N 1
ATOM 3817 C CA . GLU C 1 41 ? -1.902 57.980 55.444 1.00 38.82 38 GLU C CA 1
ATOM 3818 C C . GLU C 1 41 ? -1.800 57.146 56.719 1.00 37.13 38 GLU C C 1
ATOM 3819 O O . GLU C 1 41 ? -0.899 57.347 57.527 1.00 38.39 38 GLU C O 1
ATOM 3825 N N . LYS C 1 42 ? -2.711 56.207 56.941 1.00 38.33 39 LYS C N 1
ATOM 3826 C CA . LYS C 1 42 ? -2.687 55.441 58.189 1.00 40.20 39 LYS C CA 1
ATOM 3827 C C . LYS C 1 42 ? -1.453 54.539 58.270 1.00 36.08 39 LYS C C 1
ATOM 3828 O O . LYS C 1 42 ? -0.890 54.383 59.345 1.00 32.80 39 LYS C O 1
ATOM 3834 N N . ALA C 1 43 ? -1.089 53.878 57.170 1.00 31.42 40 ALA C N 1
ATOM 3835 C CA . ALA C 1 43 ? 0.127 53.070 57.173 1.00 29.88 40 ALA C CA 1
ATOM 3836 C C . ALA C 1 43 ? 1.351 53.983 57.439 1.00 28.58 40 ALA C C 1
ATOM 3837 O O . ALA C 1 43 ? 2.250 53.636 58.206 1.00 27.23 40 ALA C O 1
ATOM 3839 N N . ALA C 1 44 ? 1.373 55.168 56.842 1.00 29.69 41 ALA C N 1
ATOM 3840 C CA . ALA C 1 44 ? 2.468 56.099 57.104 1.00 27.99 41 ALA C CA 1
ATOM 3841 C C . ALA C 1 44 ? 2.534 56.494 58.563 1.00 29.00 41 ALA C C 1
ATOM 3842 O O . ALA C 1 44 ? 3.599 56.501 59.170 1.00 30.38 41 ALA C O 1
ATOM 3844 N N . GLN C 1 45 ? 1.391 56.784 59.175 1.00 32.75 42 GLN C N 1
ATOM 3845 C CA . GLN C 1 45 ? 1.381 57.201 60.594 1.00 34.54 42 GLN C CA 1
ATOM 3846 C C . GLN C 1 45 ? 1.801 56.061 61.510 1.00 33.62 42 GLN C C 1
ATOM 3847 O O . GLN C 1 45 ? 2.353 56.284 62.555 1.00 33.67 42 GLN C O 1
ATOM 3853 N N . LYS C 1 46 ? 1.514 54.808 61.141 1.00 35.21 43 LYS C N 1
ATOM 3854 C CA . LYS C 1 46 ? 2.037 53.695 61.941 1.00 31.85 43 LYS C CA 1
ATOM 3855 C C . LYS C 1 46 ? 3.541 53.685 61.871 1.00 33.34 43 LYS C C 1
ATOM 3856 O O . LYS C 1 46 ? 4.158 53.421 62.862 1.00 32.69 43 LYS C O 1
ATOM 3862 N N . VAL C 1 47 ? 4.141 53.966 60.700 1.00 28.35 44 VAL C N 1
ATOM 3863 C CA . VAL C 1 47 ? 5.593 53.933 60.659 1.00 26.02 44 VAL C CA 1
ATOM 3864 C C . VAL C 1 47 ? 6.134 55.053 61.526 1.00 28.82 44 VAL C C 1
ATOM 3865 O O . VAL C 1 47 ? 7.079 54.827 62.273 1.00 26.78 44 VAL C O 1
ATOM 3869 N N . VAL C 1 48 ? 5.540 56.259 61.404 1.00 27.78 45 VAL C N 1
ATOM 3870 C CA . VAL C 1 48 ? 5.912 57.387 62.229 1.00 28.56 45 VAL C CA 1
ATOM 3871 C C . VAL C 1 48 ? 5.888 57.062 63.709 1.00 29.86 45 VAL C C 1
ATOM 3872 O O . VAL C 1 48 ? 6.844 57.359 64.438 1.00 29.58 45 VAL C O 1
ATOM 3876 N N . SER C 1 49 ? 4.842 56.376 64.154 1.00 32.29 46 SER C N 1
ATOM 3877 C CA . SER C 1 49 ? 4.755 55.949 65.573 1.00 34.67 46 SER C CA 1
ATOM 3878 C C . SER C 1 49 ? 5.815 54.988 65.994 1.00 35.79 46 SER C C 1
ATOM 3879 O O . SER C 1 49 ? 6.302 55.097 67.088 1.00 34.58 46 SER C O 1
ATOM 3882 N N . GLU C 1 50 ? 6.086 53.987 65.166 1.00 33.12 47 GLU C N 1
ATOM 3883 C CA . GLU C 1 50 ? 7.125 53.038 65.490 1.00 35.73 47 GLU C CA 1
ATOM 3884 C C . GLU C 1 50 ? 8.477 53.714 65.561 1.00 35.63 47 GLU C C 1
ATOM 3885 O O . GLU C 1 50 ? 9.306 53.338 66.354 1.00 36.53 47 GLU C O 1
ATOM 3891 N N . VAL C 1 51 ? 8.744 54.711 64.711 1.00 35.32 48 VAL C N 1
ATOM 3892 C CA . VAL C 1 51 ? 10.037 55.389 64.763 1.00 29.62 48 VAL C CA 1
ATOM 3893 C C . VAL C 1 51 ? 10.088 56.202 66.088 1.00 33.80 48 VAL C C 1
ATOM 3894 O O . VAL C 1 51 ? 11.142 56.284 66.733 1.00 29.97 48 VAL C O 1
ATOM 3898 N N . GLU C 1 52 ? 8.981 56.861 66.422 1.00 35.14 49 GLU C N 1
ATOM 3899 C CA . GLU C 1 52 ? 8.910 57.694 67.645 1.00 38.89 49 GLU C CA 1
ATOM 3900 C C . GLU C 1 52 ? 9.029 56.869 68.907 1.00 38.75 49 GLU C C 1
ATOM 3901 O O . GLU C 1 52 ? 9.693 57.278 69.862 1.00 33.23 49 GLU C O 1
ATOM 3907 N N . ALA C 1 53 ? 8.495 55.655 68.859 1.00 38.73 50 ALA C N 1
ATOM 3908 C CA . ALA C 1 53 ? 8.686 54.714 69.949 1.00 44.33 50 ALA C CA 1
ATOM 3909 C C . ALA C 1 53 ? 10.161 54.429 70.211 1.00 43.42 50 ALA C C 1
ATOM 3910 O O . ALA C 1 53 ? 10.526 53.981 71.286 1.00 48.11 50 ALA C O 1
ATOM 3912 N N . LEU C 1 54 ? 11.007 54.542 69.198 1.00 43.88 51 LEU C N 1
ATOM 3913 C CA . LEU C 1 54 ? 12.433 54.250 69.373 1.00 40.53 51 LEU C CA 1
ATOM 3914 C C . LEU C 1 54 ? 13.167 55.447 69.919 1.00 42.47 51 LEU C C 1
ATOM 3915 O O . LEU C 1 54 ? 14.365 55.406 70.054 1.00 46.00 51 LEU C O 1
ATOM 3920 N N . GLY C 1 55 ? 12.475 56.567 70.079 1.00 44.28 52 GLY C N 1
ATOM 3921 C CA . GLY C 1 55 ? 13.111 57.808 70.500 1.00 45.10 52 GLY C CA 1
ATOM 3922 C C . GLY C 1 55 ? 13.537 58.800 69.415 1.00 40.13 52 GLY C C 1
ATOM 3923 O O . GLY C 1 55 ? 14.187 59.799 69.716 1.00 38.25 52 GLY C O 1
ATOM 3924 N N . ARG C 1 56 ? 13.253 58.508 68.152 1.00 37.91 53 ARG C N 1
ATOM 3925 C CA . ARG C 1 56 ? 13.675 59.367 67.051 1.00 32.93 53 ARG C CA 1
ATOM 3926 C C . ARG C 1 56 ? 12.481 60.230 66.631 1.00 33.23 53 ARG C C 1
ATOM 3927 O O . ARG C 1 56 ? 11.349 59.893 66.916 1.00 29.76 53 ARG C O 1
ATOM 3935 N N . LYS C 1 57 ? 12.761 61.327 65.938 1.00 30.64 54 LYS C N 1
ATOM 3936 C CA . LYS C 1 57 ? 11.729 62.112 65.298 1.00 35.16 54 LYS C CA 1
ATOM 3937 C C . LYS C 1 57 ? 11.407 61.584 63.925 1.00 33.46 54 LYS C C 1
ATOM 3938 O O . LYS C 1 57 ? 12.285 61.064 63.216 1.00 34.33 54 LYS C O 1
ATOM 3944 N N . ALA C 1 58 ? 10.127 61.632 63.562 1.00 32.53 55 ALA C N 1
ATOM 3945 C CA . ALA C 1 58 ? 9.642 61.105 62.251 1.00 31.03 55 ALA C CA 1
ATOM 3946 C C . ALA C 1 58 ? 8.524 61.967 61.683 1.00 31.32 55 ALA C C 1
ATOM 3947 O O . ALA C 1 58 ? 7.746 62.560 62.426 1.00 33.15 55 ALA C O 1
ATOM 3949 N N . VAL C 1 59 ? 8.482 62.092 60.373 1.00 31.08 56 VAL C N 1
ATOM 3950 C CA . VAL C 1 59 ? 7.400 62.785 59.704 1.00 30.38 56 VAL C CA 1
ATOM 3951 C C . VAL C 1 59 ? 7.058 62.037 58.445 1.00 31.60 56 VAL C C 1
ATOM 3952 O O . VAL C 1 59 ? 7.939 61.464 57.761 1.00 30.18 56 VAL C O 1
ATOM 3956 N N . ALA C 1 60 ? 5.779 62.098 58.107 1.00 30.92 57 ALA C N 1
ATOM 3957 C CA . ALA C 1 60 ? 5.249 61.526 56.885 1.00 32.72 57 ALA C CA 1
ATOM 3958 C C . ALA C 1 60 ? 4.837 62.652 55.974 1.00 34.89 57 ALA C C 1
ATOM 3959 O O . ALA C 1 60 ? 4.085 63.537 56.367 1.00 32.21 57 ALA C O 1
ATOM 3961 N N . VAL C 1 61 ? 5.282 62.575 54.730 1.00 33.87 58 VAL C N 1
ATOM 3962 C CA . VAL C 1 61 ? 5.013 63.606 53.745 1.00 35.06 58 VAL C CA 1
ATOM 3963 C C . VAL C 1 61 ? 4.242 62.990 52.608 1.00 35.98 58 VAL C C 1
ATOM 3964 O O . VAL C 1 61 ? 4.686 62.003 52.011 1.00 31.80 58 VAL C O 1
ATOM 3968 N N . GLN C 1 62 ? 3.065 63.536 52.321 1.00 37.23 59 GLN C N 1
ATOM 3969 C CA . GLN C 1 62 ? 2.292 63.050 51.205 1.00 38.00 59 GLN C CA 1
ATOM 3970 C C . GLN C 1 62 ? 2.912 63.589 49.940 1.00 37.53 59 GLN C C 1
ATOM 3971 O O . GLN C 1 62 ? 3.123 64.797 49.841 1.00 35.01 59 GLN C O 1
ATOM 3977 N N . ALA C 1 63 ? 3.151 62.718 48.966 1.00 33.83 60 ALA C N 1
ATOM 3978 C CA . ALA C 1 63 ? 3.762 63.169 47.725 1.00 37.49 60 ALA C CA 1
ATOM 3979 C C . ALA C 1 63 ? 3.619 62.141 46.652 1.00 36.34 60 ALA C C 1
ATOM 3980 O O . ALA C 1 63 ? 3.806 60.974 46.886 1.00 41.44 60 ALA C O 1
ATOM 3982 N N . ASP C 1 64 ? 3.220 62.584 45.485 1.00 36.46 61 ASP C N 1
ATOM 3983 C CA . ASP C 1 64 ? 3.104 61.698 44.347 1.00 40.88 61 ASP C CA 1
ATOM 3984 C C . ASP C 1 64 ? 4.502 61.636 43.689 1.00 38.72 61 ASP C C 1
ATOM 3985 O O . ASP C 1 64 ? 4.952 62.586 43.035 1.00 33.10 61 ASP C O 1
ATOM 3990 N N . GLY C 1 65 ? 5.177 60.518 43.880 1.00 38.58 62 GLY C N 1
ATOM 3991 C CA . GLY C 1 65 ? 6.512 60.288 43.299 1.00 38.88 62 GLY C CA 1
ATOM 3992 C C . GLY C 1 65 ? 6.556 60.315 41.784 1.00 36.30 62 GLY C C 1
ATOM 3993 O O . GLY C 1 65 ? 7.621 60.398 41.191 1.00 39.23 62 GLY C O 1
ATOM 3994 N N . GLY C 1 66 ? 5.389 60.230 41.156 1.00 37.15 63 GLY C N 1
ATOM 3995 C CA . GLY C 1 66 ? 5.272 60.300 39.711 1.00 36.75 63 GLY C CA 1
ATOM 3996 C C . GLY C 1 66 ? 5.123 61.679 39.151 1.00 33.49 63 GLY C C 1
ATOM 3997 O O . GLY C 1 66 ? 5.048 61.847 37.923 1.00 36.28 63 GLY C O 1
ATOM 3998 N N . SER C 1 67 ? 5.106 62.676 40.020 1.00 30.44 64 SER C N 1
ATOM 3999 C CA . SER C 1 67 ? 5.059 64.087 39.568 1.00 34.20 64 SER C CA 1
ATOM 4000 C C . SER C 1 67 ? 6.359 64.777 40.024 1.00 31.44 64 SER C C 1
ATOM 4001 O O . SER C 1 67 ? 6.888 64.499 41.109 1.00 27.83 64 SER C O 1
ATOM 4004 N N . THR C 1 68 ? 6.884 65.689 39.208 1.00 31.38 65 THR C N 1
ATOM 4005 C CA . THR C 1 68 ? 8.090 66.391 39.620 1.00 30.58 65 THR C CA 1
ATOM 4006 C C . THR C 1 68 ? 7.853 67.301 40.828 1.00 30.14 65 THR C C 1
ATOM 4007 O O . THR C 1 68 ? 8.767 67.525 41.613 1.00 25.82 65 THR C O 1
ATOM 4011 N N . ASP C 1 69 ? 6.655 67.892 40.923 1.00 34.23 66 ASP C N 1
ATOM 4012 C CA . ASP C 1 69 ? 6.291 68.734 42.074 1.00 32.92 66 ASP C CA 1
ATOM 4013 C C . ASP C 1 69 ? 6.298 67.923 43.370 1.00 32.84 66 ASP C C 1
ATOM 4014 O O . ASP C 1 69 ? 6.829 68.382 44.367 1.00 30.52 66 ASP C O 1
ATOM 4019 N N . GLY C 1 70 ? 5.820 66.674 43.304 1.00 30.15 67 GLY C N 1
ATOM 4020 C CA . GLY C 1 70 ? 5.966 65.767 44.410 1.00 28.85 67 GLY C CA 1
ATOM 4021 C C . GLY C 1 70 ? 7.417 65.423 44.744 1.00 27.30 67 GLY C C 1
ATOM 4022 O O . GLY C 1 70 ? 7.785 65.276 45.900 1.00 28.71 67 GLY C O 1
ATOM 4023 N N . ASN C 1 71 ? 8.228 65.172 43.732 1.00 28.38 68 ASN C N 1
ATOM 4024 C CA . ASN C 1 71 ? 9.642 64.859 43.943 1.00 27.32 68 ASN C CA 1
ATOM 4025 C C . ASN C 1 71 ? 10.344 66.024 44.692 1.00 29.29 68 ASN C C 1
ATOM 4026 O O . ASN C 1 71 ? 11.086 65.799 45.640 1.00 30.04 68 ASN C O 1
ATOM 4031 N N . ILE C 1 72 ? 10.099 67.259 44.256 1.00 28.74 69 ILE C N 1
ATOM 4032 C CA . ILE C 1 72 ? 10.692 68.444 44.872 1.00 26.90 69 ILE C CA 1
ATOM 4033 C C . ILE C 1 72 ? 10.147 68.645 46.280 1.00 27.62 69 ILE C C 1
ATOM 4034 O O . ILE C 1 72 ? 10.884 68.955 47.209 1.00 28.47 69 ILE C O 1
ATOM 4039 N N . ALA C 1 73 ? 8.860 68.430 46.450 1.00 26.80 70 ALA C N 1
ATOM 4040 C CA . ALA C 1 73 ? 8.224 68.722 47.739 1.00 26.56 70 ALA C CA 1
ATOM 4041 C C . ALA C 1 73 ? 8.696 67.779 48.807 1.00 26.82 70 ALA C C 1
ATOM 4042 O O . ALA C 1 73 ? 8.841 68.178 49.941 1.00 25.16 70 ALA C O 1
ATOM 4044 N N . ALA C 1 74 ? 8.971 66.517 48.440 1.00 27.15 71 ALA C N 1
ATOM 4045 C CA . ALA C 1 74 ? 9.464 65.560 49.397 1.00 27.08 71 ALA C CA 1
ATOM 4046 C C . ALA C 1 74 ? 10.729 66.067 50.088 1.00 26.98 71 ALA C C 1
ATOM 4047 O O . ALA C 1 74 ? 10.837 66.005 51.299 1.00 31.32 71 ALA C O 1
ATOM 4049 N N . ILE C 1 75 ? 11.671 66.572 49.308 1.00 24.61 72 ILE C N 1
ATOM 4050 C CA . ILE C 1 75 ? 12.897 67.099 49.858 1.00 23.10 72 ILE C CA 1
ATOM 4051 C C . ILE C 1 75 ? 12.603 68.371 50.627 1.00 23.67 72 ILE C C 1
ATOM 4052 O O . ILE C 1 75 ? 13.114 68.548 51.726 1.00 24.39 72 ILE C O 1
ATOM 4057 N N . THR C 1 76 ? 11.851 69.264 50.023 1.00 23.38 73 THR C N 1
ATOM 4058 C CA . THR C 1 76 ? 11.566 70.571 50.615 1.00 28.00 73 THR C CA 1
ATOM 4059 C C . THR C 1 76 ? 10.914 70.470 51.998 1.00 27.33 73 THR C C 1
ATOM 4060 O O . THR C 1 76 ? 11.399 71.049 52.945 1.00 24.33 73 THR C O 1
ATOM 4064 N N . LYS C 1 77 ? 9.918 69.608 52.119 1.00 32.45 74 LYS C N 1
ATOM 4065 C CA . LYS C 1 77 ? 9.226 69.401 53.376 1.00 32.81 74 LYS C CA 1
ATOM 4066 C C . LYS C 1 77 ? 10.070 68.698 54.386 1.00 33.23 74 LYS C C 1
ATOM 4067 O O . LYS C 1 77 ? 10.003 69.000 55.587 1.00 34.98 74 LYS C O 1
ATOM 4073 N N . THR C 1 78 ? 10.934 67.794 53.934 1.00 30.68 75 THR C N 1
ATOM 4074 C CA . THR C 1 78 ? 11.872 67.150 54.847 1.00 27.43 75 THR C CA 1
ATOM 4075 C C . THR C 1 78 ? 12.818 68.226 55.453 1.00 27.64 75 THR C C 1
ATOM 4076 O O . THR C 1 78 ? 13.096 68.229 56.653 1.00 23.75 75 THR C O 1
ATOM 4080 N N . HIS C 1 79 ? 13.352 69.081 54.596 1.00 30.23 76 HIS C N 1
ATOM 4081 C CA . HIS C 1 79 ? 14.323 70.073 55.071 1.00 32.97 76 HIS C CA 1
ATOM 4082 C C . HIS C 1 79 ? 13.658 71.138 55.961 1.00 32.09 76 HIS C C 1
ATOM 4083 O O . HIS C 1 79 ? 14.262 71.566 56.941 1.00 30.00 76 HIS C O 1
ATOM 4090 N N . GLU C 1 80 ? 12.410 71.476 55.665 1.00 30.88 77 GLU C N 1
ATOM 4091 C CA . GLU C 1 80 ? 11.617 72.347 56.562 1.00 33.77 77 GLU C CA 1
ATOM 4092 C C . GLU C 1 80 ? 11.374 71.725 57.922 1.00 31.33 77 GLU C C 1
ATOM 4093 O O . GLU C 1 80 ? 11.427 72.394 58.924 1.00 31.33 77 GLU C O 1
ATOM 4099 N N . ALA C 1 81 ? 11.094 70.430 57.973 1.00 32.05 78 ALA C N 1
ATOM 4100 C CA . ALA C 1 81 ? 10.833 69.753 59.264 1.00 30.85 78 ALA C CA 1
ATOM 4101 C C . ALA C 1 81 ? 12.088 69.565 60.101 1.00 30.57 78 ALA C C 1
ATOM 4102 O O . ALA C 1 81 ? 12.032 69.712 61.291 1.00 29.73 78 ALA C O 1
ATOM 4104 N N . PHE C 1 82 ? 13.232 69.297 59.464 1.00 32.34 79 PHE C N 1
ATOM 4105 C CA . PHE C 1 82 ? 14.452 68.934 60.201 1.00 29.48 79 PHE C CA 1
ATOM 4106 C C . PHE C 1 82 ? 15.662 69.810 60.050 1.00 29.15 79 PHE C C 1
ATOM 4107 O O . PHE C 1 82 ? 16.572 69.691 60.835 1.00 29.92 79 PHE C O 1
ATOM 4115 N N . GLY C 1 83 ? 15.712 70.682 59.059 1.00 27.30 80 GLY C N 1
ATOM 4116 C CA . GLY C 1 83 ? 16.854 71.578 58.925 1.00 27.65 80 GLY C CA 1
ATOM 4117 C C . GLY C 1 83 ? 18.129 70.945 58.388 1.00 27.23 80 GLY C C 1
ATOM 4118 O O . GLY C 1 83 ? 19.146 71.610 58.293 1.00 26.36 80 GLY C O 1
ATOM 4119 N N . ARG C 1 84 ? 18.068 69.685 57.976 1.00 26.17 81 ARG C N 1
ATOM 4120 C CA . ARG C 1 84 ? 19.244 69.025 57.389 1.00 27.10 81 ARG C CA 1
ATOM 4121 C C . ARG C 1 84 ? 18.768 67.786 56.650 1.00 27.07 81 ARG C C 1
ATOM 4122 O O . ARG C 1 84 ? 17.594 67.374 56.778 1.00 26.57 81 ARG C O 1
ATOM 4130 N N . LEU C 1 85 ? 19.639 67.246 55.819 1.00 26.58 82 LEU C N 1
ATOM 4131 C CA . LEU C 1 85 ? 19.359 66.019 55.056 1.00 27.48 82 LEU C CA 1
ATOM 4132 C C . LEU C 1 85 ? 20.689 65.283 54.882 1.00 27.15 82 LEU C C 1
ATOM 4133 O O . LEU C 1 85 ? 21.645 65.846 54.382 1.00 29.08 82 LEU C O 1
ATOM 4138 N N . ASP C 1 86 ? 20.720 64.039 55.294 1.00 27.63 83 ASP C N 1
ATOM 4139 C CA . ASP C 1 86 ? 21.966 63.246 55.348 1.00 28.01 83 ASP C CA 1
ATOM 4140 C C . ASP C 1 86 ? 21.926 61.966 54.512 1.00 26.43 83 ASP C C 1
ATOM 4141 O O . ASP C 1 86 ? 22.953 61.505 54.007 1.00 25.26 83 ASP C O 1
ATOM 4146 N N . ALA C 1 87 ? 20.737 61.417 54.318 1.00 23.03 84 ALA C N 1
ATOM 4147 C CA . ALA C 1 87 ? 20.558 60.294 53.438 1.00 22.25 84 ALA C CA 1
ATOM 4148 C C . ALA C 1 87 ? 19.232 60.364 52.662 1.00 23.40 84 ALA C C 1
ATOM 4149 O O . ALA C 1 87 ? 18.198 60.671 53.225 1.00 24.63 84 ALA C O 1
ATOM 4151 N N . LEU C 1 88 ? 19.301 60.032 51.387 1.00 21.55 85 LEU C N 1
ATOM 4152 C CA . LEU C 1 88 ? 18.153 59.862 50.545 1.00 20.38 85 LEU C CA 1
ATOM 4153 C C . LEU C 1 88 ? 18.120 58.402 50.086 1.00 22.78 85 LEU C C 1
ATOM 4154 O O . LEU C 1 88 ? 19.094 57.904 49.496 1.00 22.12 85 LEU C O 1
ATOM 4159 N N . VAL C 1 89 ? 16.988 57.745 50.325 1.00 21.38 86 VAL C N 1
ATOM 4160 C CA . VAL C 1 89 ? 16.765 56.409 49.846 1.00 21.28 86 VAL C CA 1
ATOM 4161 C C . VAL C 1 89 ? 15.592 56.453 48.906 1.00 22.37 86 VAL C C 1
ATOM 4162 O O . VAL C 1 89 ? 14.436 56.642 49.362 1.00 20.89 86 VAL C O 1
ATOM 4166 N N . CYS C 1 90 ? 15.860 56.235 47.627 1.00 21.53 87 CYS C N 1
ATOM 4167 C CA . CYS C 1 90 ? 14.834 56.259 46.592 1.00 22.75 87 CYS C CA 1
ATOM 4168 C C . CYS C 1 90 ? 14.308 54.862 46.420 1.00 22.39 87 CYS C C 1
ATOM 4169 O O . CYS C 1 90 ? 14.914 54.014 45.756 1.00 20.45 87 CYS C O 1
ATOM 4172 N N . ASN C 1 91 ? 13.223 54.592 47.124 1.00 22.05 88 ASN C N 1
ATOM 4173 C CA . ASN C 1 91 ? 12.666 53.269 47.191 1.00 21.87 88 ASN C CA 1
ATOM 4174 C C . ASN C 1 91 ? 11.364 53.175 46.418 1.00 25.50 88 ASN C C 1
ATOM 4175 O O . ASN C 1 91 ? 10.985 52.096 46.011 1.00 27.19 88 ASN C O 1
ATOM 4180 N N . ALA C 1 92 ? 10.625 54.271 46.263 1.00 25.59 89 ALA C N 1
ATOM 4181 C CA . ALA C 1 92 ? 9.309 54.173 45.601 1.00 29.40 89 ALA C CA 1
ATOM 4182 C C . ALA C 1 92 ? 9.491 53.692 44.158 1.00 29.39 89 ALA C C 1
ATOM 4183 O O . ALA C 1 92 ? 10.436 54.056 43.522 1.00 32.12 89 ALA C O 1
ATOM 4185 N N . GLY C 1 93 ? 8.578 52.889 43.650 1.00 30.49 90 GLY C N 1
ATOM 4186 C CA . GLY C 1 93 ? 8.638 52.417 42.266 1.00 30.49 90 GLY C CA 1
ATOM 4187 C C . GLY C 1 93 ? 7.430 51.562 41.898 1.00 30.53 90 GLY C C 1
ATOM 4188 O O . GLY C 1 93 ? 6.675 51.166 42.759 1.00 29.47 90 GLY C O 1
ATOM 4189 N N . ILE C 1 94 ? 7.298 51.206 40.629 1.00 30.16 91 ILE C N 1
ATOM 4190 C CA . ILE C 1 94 ? 6.291 50.246 40.189 1.00 27.63 91 ILE C CA 1
ATOM 4191 C C . ILE C 1 94 ? 6.873 49.217 39.294 1.00 26.72 91 ILE C C 1
ATOM 4192 O O . ILE C 1 94 ? 7.924 49.427 38.650 1.00 27.81 91 ILE C O 1
ATOM 4197 N N . TYR C 1 95 ? 6.092 48.162 39.119 1.00 27.47 92 TYR C N 1
ATOM 4198 C CA . TYR C 1 95 ? 6.473 46.983 38.383 1.00 30.51 92 TYR C CA 1
ATOM 4199 C C . TYR C 1 95 ? 5.410 46.645 37.317 1.00 29.44 92 TYR C C 1
ATOM 4200 O O . TYR C 1 95 ? 4.539 45.835 37.546 1.00 31.32 92 TYR C O 1
ATOM 4209 N N . PRO C 1 96 ? 5.507 47.242 36.131 1.00 28.80 93 PRO C N 1
ATOM 4210 C CA . PRO C 1 96 ? 4.640 46.836 35.047 1.00 28.61 93 PRO C CA 1
ATOM 4211 C C . PRO C 1 96 ? 5.067 45.498 34.541 1.00 29.42 93 PRO C C 1
ATOM 4212 O O . PRO C 1 96 ? 6.267 45.154 34.587 1.00 30.48 93 PRO C O 1
ATOM 4216 N N . TYR C 1 97 ? 4.112 44.715 34.076 1.00 28.92 94 TYR C N 1
ATOM 4217 C CA . TYR C 1 97 ? 4.410 43.392 33.558 1.00 30.03 94 TYR C CA 1
ATOM 4218 C C . TYR C 1 97 ? 3.602 43.138 32.281 1.00 27.68 94 TYR C C 1
ATOM 4219 O O . TYR C 1 97 ? 2.399 43.342 32.260 1.00 26.40 94 TYR C O 1
ATOM 4228 N N . GLY C 1 98 ? 4.243 42.637 31.238 1.00 23.87 95 GLY C N 1
ATOM 4229 C CA . GLY C 1 98 ? 3.544 42.231 30.019 1.00 25.03 95 GLY C CA 1
ATOM 4230 C C . GLY C 1 98 ? 4.402 42.308 28.792 1.00 23.42 95 GLY C C 1
ATOM 4231 O O . GLY C 1 98 ? 5.446 42.910 28.839 1.00 22.58 95 GLY C O 1
ATOM 4232 N N . PRO C 1 99 ? 3.948 41.705 27.708 1.00 24.71 96 PRO C N 1
ATOM 4233 C CA . PRO C 1 99 ? 4.779 41.679 26.516 1.00 24.98 96 PRO C CA 1
ATOM 4234 C C . PRO C 1 99 ? 4.950 43.059 25.957 1.00 24.17 96 PRO C C 1
ATOM 4235 O O . PRO C 1 99 ? 4.006 43.857 25.985 1.00 24.31 96 PRO C O 1
ATOM 4239 N N . ILE C 1 100 ? 6.163 43.342 25.452 1.00 22.94 97 ILE C N 1
ATOM 4240 C CA . ILE C 1 100 ? 6.509 44.680 25.002 1.00 21.57 97 ILE C CA 1
ATOM 4241 C C . ILE C 1 100 ? 5.521 45.223 23.974 1.00 20.74 97 ILE C C 1
ATOM 4242 O O . ILE C 1 100 ? 5.155 46.392 24.022 1.00 23.74 97 ILE C O 1
ATOM 4247 N N . ALA C 1 101 ? 5.055 44.386 23.074 1.00 23.39 98 ALA C N 1
ATOM 4248 C CA . ALA C 1 101 ? 4.138 44.836 22.007 1.00 23.92 98 ALA C CA 1
ATOM 4249 C C . ALA C 1 101 ? 2.784 45.299 22.501 1.00 24.69 98 ALA C C 1
ATOM 4250 O O . ALA C 1 101 ? 2.127 46.070 21.798 1.00 23.77 98 ALA C O 1
ATOM 4252 N N . GLN C 1 102 ? 2.422 44.937 23.723 1.00 25.67 99 GLN C N 1
ATOM 4253 C CA . GLN C 1 102 ? 1.165 45.390 24.364 1.00 27.48 99 GLN C CA 1
ATOM 4254 C C . GLN C 1 102 ? 1.298 46.573 25.278 1.00 28.59 99 GLN C C 1
ATOM 4255 O O . GLN C 1 102 ? 0.318 46.968 25.871 1.00 30.34 99 GLN C O 1
ATOM 4261 N N . MET C 1 103 ? 2.494 47.128 25.442 1.00 28.34 100 MET C N 1
ATOM 4262 C CA . MET C 1 103 ? 2.667 48.193 26.430 1.00 30.69 100 MET C CA 1
ATOM 4263 C C . MET C 1 103 ? 2.125 49.497 25.885 1.00 26.46 100 MET C C 1
ATOM 4264 O O . MET C 1 103 ? 2.361 49.840 24.725 1.00 28.82 100 MET C O 1
ATOM 4269 N N . THR C 1 104 ? 1.399 50.247 26.698 1.00 25.09 101 THR C N 1
ATOM 4270 C CA . THR C 1 104 ? 0.826 51.510 26.197 1.00 23.59 101 THR C CA 1
ATOM 4271 C C . THR C 1 104 ? 1.755 52.664 26.505 1.00 20.90 101 THR C C 1
ATOM 4272 O O . THR C 1 104 ? 2.628 52.568 27.373 1.00 20.83 101 THR C O 1
ATOM 4276 N N . VAL C 1 105 ? 1.543 53.771 25.844 1.00 20.79 102 VAL C N 1
ATOM 4277 C CA . VAL C 1 105 ? 2.279 54.998 26.137 1.00 22.70 102 VAL C CA 1
ATOM 4278 C C . VAL C 1 105 ? 2.161 55.376 27.611 1.00 23.51 102 VAL C C 1
ATOM 4279 O O . VAL C 1 105 ? 3.152 55.795 28.244 1.00 25.93 102 VAL C O 1
ATOM 4283 N N . THR C 1 106 ? 0.978 55.212 28.178 1.00 23.07 103 THR C N 1
ATOM 4284 C CA . THR C 1 106 ? 0.740 55.545 29.573 1.00 24.17 103 THR C CA 1
ATOM 4285 C C . THR C 1 106 ? 1.563 54.686 30.497 1.00 23.82 103 THR C C 1
ATOM 4286 O O . THR C 1 106 ? 2.113 55.185 31.455 1.00 21.77 103 THR C O 1
ATOM 4290 N N . GLN C 1 107 ? 1.643 53.383 30.240 1.00 23.75 104 GLN C N 1
ATOM 4291 C CA . GLN C 1 107 ? 2.482 52.543 31.084 1.00 24.42 104 GLN C CA 1
ATOM 4292 C C . GLN C 1 107 ? 3.961 52.906 30.973 1.00 22.85 104 GLN C C 1
ATOM 4293 O O . GLN C 1 107 ? 4.688 52.915 31.959 1.00 22.29 104 GLN C O 1
ATOM 4299 N N . ILE C 1 108 ? 4.402 53.215 29.759 1.00 23.53 105 ILE C N 1
ATOM 4300 C CA . ILE C 1 108 ? 5.774 53.640 29.529 1.00 22.11 105 ILE C CA 1
ATOM 4301 C C . ILE C 1 108 ? 6.055 54.900 30.354 1.00 22.24 105 ILE C C 1
ATOM 4302 O O . ILE C 1 108 ? 7.070 54.967 31.071 1.00 21.30 105 ILE C O 1
ATOM 4307 N N . GLU C 1 109 ? 5.221 55.914 30.217 1.00 21.84 106 GLU C N 1
ATOM 4308 C CA . GLU C 1 109 ? 5.469 57.184 30.928 1.00 23.43 106 GLU C CA 1
ATOM 4309 C C . GLU C 1 109 ? 5.463 57.008 32.424 1.00 23.40 106 GLU C C 1
ATOM 4310 O O . GLU C 1 109 ? 6.304 57.540 33.130 1.00 24.92 106 GLU C O 1
ATOM 4316 N N . GLU C 1 110 ? 4.504 56.242 32.897 1.00 25.85 107 GLU C N 1
ATOM 4317 C CA . GLU C 1 110 ? 4.355 55.987 34.345 1.00 28.26 107 GLU C CA 1
ATOM 4318 C C . GLU C 1 110 ? 5.592 55.286 34.945 1.00 25.41 107 GLU C C 1
ATOM 4319 O O . GLU C 1 110 ? 6.112 55.694 35.972 1.00 22.20 107 GLU C O 1
ATOM 4325 N N . VAL C 1 111 ? 6.100 54.275 34.259 1.00 22.55 108 VAL C N 1
ATOM 4326 C CA . VAL C 1 111 ? 7.266 53.609 34.802 1.00 24.44 108 VAL C CA 1
ATOM 4327 C C . VAL C 1 111 ? 8.519 54.493 34.735 1.00 23.55 108 VAL C C 1
ATOM 4328 O O . VAL C 1 111 ? 9.286 54.525 35.674 1.00 24.05 108 VAL C O 1
ATOM 4332 N N . LEU C 1 112 ? 8.683 55.250 33.664 1.00 22.68 109 LEU C N 1
ATOM 4333 C CA . LEU C 1 112 ? 9.841 56.152 33.579 1.00 23.77 109 LEU C CA 1
ATOM 4334 C C . LEU C 1 112 ? 9.757 57.243 34.628 1.00 24.62 109 LEU C C 1
ATOM 4335 O O . LEU C 1 112 ? 10.761 57.598 35.267 1.00 24.01 109 LEU C O 1
ATOM 4340 N N . ASN C 1 113 ? 8.552 57.787 34.803 1.00 25.25 110 ASN C N 1
ATOM 4341 C CA . ASN C 1 113 ? 8.369 58.877 35.750 1.00 26.28 110 ASN C CA 1
ATOM 4342 C C . ASN C 1 113 ? 8.669 58.467 37.190 1.00 26.24 110 ASN C C 1
ATOM 4343 O O . ASN C 1 113 ? 9.298 59.221 37.945 1.00 24.00 110 ASN C O 1
ATOM 4348 N N . LEU C 1 114 ? 8.180 57.305 37.576 1.00 27.38 111 LEU C N 1
ATOM 4349 C CA . LEU C 1 114 ? 8.318 56.887 38.936 1.00 30.88 111 LEU C CA 1
ATOM 4350 C C . LEU C 1 114 ? 9.653 56.141 39.195 1.00 31.04 111 LEU C C 1
ATOM 4351 O O . LEU C 1 114 ? 10.269 56.321 40.261 1.00 29.94 111 LEU C O 1
ATOM 4356 N N . ASN C 1 115 ? 10.113 55.314 38.260 1.00 25.47 112 ASN C N 1
ATOM 4357 C CA . ASN C 1 115 ? 11.304 54.517 38.545 1.00 25.52 112 ASN C CA 1
ATOM 4358 C C . ASN C 1 115 ? 12.617 55.169 38.172 1.00 23.78 112 ASN C C 1
ATOM 4359 O O . ASN C 1 115 ? 13.674 54.723 38.626 1.00 26.48 112 ASN C O 1
ATOM 4364 N N . LEU C 1 116 ? 12.583 56.206 37.380 1.00 25.40 113 LEU C N 1
ATOM 4365 C CA . LEU C 1 116 ? 13.844 56.855 37.020 1.00 27.36 113 LEU C CA 1
ATOM 4366 C C . LEU C 1 116 ? 13.814 58.361 37.206 1.00 24.19 113 LEU C C 1
ATOM 4367 O O . LEU C 1 116 ? 14.700 58.926 37.859 1.00 24.87 113 LEU C O 1
ATOM 4372 N N . ARG C 1 117 ? 12.798 59.023 36.684 1.00 23.66 114 ARG C N 1
ATOM 4373 C CA . ARG C 1 117 ? 12.729 60.488 36.788 1.00 23.42 114 ARG C CA 1
ATOM 4374 C C . ARG C 1 117 ? 12.674 60.971 38.242 1.00 23.41 114 ARG C C 1
ATOM 4375 O O . ARG C 1 117 ? 13.354 61.924 38.601 1.00 25.03 114 ARG C O 1
ATOM 4383 N N . ALA C 1 118 ? 11.892 60.286 39.056 1.00 24.40 115 ALA C N 1
ATOM 4384 C CA . ALA C 1 118 ? 11.776 60.614 40.475 1.00 24.27 115 ALA C CA 1
ATOM 4385 C C . ALA C 1 118 ? 13.149 60.617 41.124 1.00 27.05 115 ALA C C 1
ATOM 4386 O O . ALA C 1 118 ? 13.501 61.541 41.849 1.00 28.75 115 ALA C O 1
ATOM 4388 N N . ALA C 1 119 ? 13.934 59.570 40.890 1.00 26.51 116 ALA C N 1
ATOM 4389 C CA . ALA C 1 119 ? 15.241 59.458 41.528 1.00 24.44 116 ALA C CA 1
ATOM 4390 C C . ALA C 1 119 ? 16.164 60.587 41.110 1.00 22.49 116 ALA C C 1
ATOM 4391 O O . ALA C 1 119 ? 16.929 61.109 41.914 1.00 21.47 116 ALA C O 1
ATOM 4393 N N . MET C 1 120 ? 16.078 60.933 39.839 1.00 22.51 117 MET C N 1
ATOM 4394 C CA . MET C 1 120 ? 16.889 61.960 39.299 1.00 22.42 117 MET C CA 1
ATOM 4395 C C . MET C 1 120 ? 16.521 63.353 39.883 1.00 22.51 117 MET C C 1
ATOM 4396 O O . MET C 1 120 ? 17.399 64.032 40.410 1.00 21.14 117 MET C O 1
ATOM 4401 N N . VAL C 1 121 ? 15.250 63.721 39.824 1.00 21.31 118 VAL C N 1
ATOM 4402 C CA . VAL C 1 121 ? 14.773 64.988 40.361 1.00 22.73 118 VAL C CA 1
ATOM 4403 C C . VAL C 1 121 ? 15.001 65.078 41.873 1.00 24.15 118 VAL C C 1
ATOM 4404 O O . VAL C 1 121 ? 15.408 66.107 42.380 1.00 23.94 118 VAL C O 1
ATOM 4408 N N . GLU C 1 122 ? 14.735 64.006 42.607 1.00 25.01 119 GLU C N 1
ATOM 4409 C CA . GLU C 1 122 ? 14.926 64.036 44.056 1.00 25.29 119 GLU C CA 1
ATOM 4410 C C . GLU C 1 122 ? 16.412 64.203 44.403 1.00 23.95 119 GLU C C 1
ATOM 4411 O O . GLU C 1 122 ? 16.722 64.819 45.393 1.00 21.92 119 GLU C O 1
ATOM 4417 N N . THR C 1 123 ? 17.300 63.579 43.622 1.00 22.47 120 THR C N 1
ATOM 4418 C CA . THR C 1 123 ? 18.704 63.645 43.868 1.00 21.63 120 THR C CA 1
ATOM 4419 C C . THR C 1 123 ? 19.168 65.085 43.686 1.00 22.06 120 THR C C 1
ATOM 4420 O O . THR C 1 123 ? 19.875 65.623 44.525 1.00 22.06 120 THR C O 1
ATOM 4424 N N . VAL C 1 124 ? 18.771 65.713 42.592 1.00 22.89 121 VAL C N 1
ATOM 4425 C CA . VAL C 1 124 ? 19.121 67.092 42.345 1.00 25.77 121 VAL C CA 1
ATOM 4426 C C . VAL C 1 124 ? 18.667 68.004 43.502 1.00 27.05 121 VAL C C 1
ATOM 4427 O O . VAL C 1 124 ? 19.433 68.816 44.000 1.00 28.20 121 VAL C O 1
ATOM 4431 N N . GLU C 1 125 ? 17.443 67.848 43.925 1.00 24.56 122 GLU C N 1
ATOM 4432 C CA . GLU C 1 125 ? 16.950 68.648 45.032 1.00 26.47 122 GLU C CA 1
ATOM 4433 C C . GLU C 1 125 ? 17.681 68.350 46.333 1.00 23.97 122 GLU C C 1
ATOM 4434 O O . GLU C 1 125 ? 17.957 69.261 47.099 1.00 20.24 122 GLU C O 1
ATOM 4440 N N . ALA C 1 126 ? 17.947 67.072 46.611 1.00 21.79 123 ALA C N 1
ATOM 4441 C CA . ALA C 1 126 ? 18.664 66.715 47.835 1.00 20.96 123 ALA C CA 1
ATOM 4442 C C . ALA C 1 126 ? 20.031 67.372 47.903 1.00 21.20 123 ALA C C 1
ATOM 4443 O O . ALA C 1 126 ? 20.457 67.780 48.977 1.00 22.49 123 ALA C O 1
ATOM 4445 N N . LEU C 1 127 ? 20.679 67.548 46.764 1.00 22.60 124 LEU C N 1
ATOM 4446 C CA . LEU C 1 127 ? 22.011 68.125 46.738 1.00 23.80 124 LEU C CA 1
ATOM 4447 C C . LEU C 1 127 ? 22.009 69.627 46.985 1.00 26.82 124 LEU C C 1
ATOM 4448 O O . LEU C 1 127 ? 23.069 70.196 47.192 1.00 26.36 124 LEU C O 1
ATOM 4453 N N . LYS C 1 128 ? 20.835 70.269 47.076 1.00 26.64 125 LYS C N 1
ATOM 4454 C CA . LYS C 1 128 ? 20.826 71.615 47.633 1.00 29.14 125 LYS C CA 1
ATOM 4455 C C . LYS C 1 128 ? 21.144 71.610 49.138 1.00 27.93 125 LYS C C 1
ATOM 4456 O O . LYS C 1 128 ? 21.548 72.618 49.662 1.00 26.87 125 LYS C O 1
ATOM 4462 N N . TYR C 1 129 ? 20.927 70.499 49.821 1.00 25.37 126 TYR C N 1
ATOM 4463 C CA . TYR C 1 129 ? 21.059 70.468 51.271 1.00 27.62 126 TYR C CA 1
ATOM 4464 C C . TYR C 1 129 ? 22.118 69.511 51.800 1.00 27.49 126 TYR C C 1
ATOM 4465 O O . TYR C 1 129 ? 22.614 69.712 52.905 1.00 27.28 126 TYR C O 1
ATOM 4474 N N . MET C 1 130 ? 22.482 68.507 51.017 1.00 27.71 127 MET C N 1
ATOM 4475 C CA . MET C 1 130 ? 23.365 67.455 51.500 1.00 31.44 127 MET C CA 1
ATOM 4476 C C . MET C 1 130 ? 24.785 67.953 51.552 1.00 28.36 127 MET C C 1
ATOM 4477 O O . MET C 1 130 ? 25.186 68.731 50.759 1.00 28.36 127 MET C O 1
ATOM 4482 N N . LYS C 1 131 ? 25.554 67.454 52.509 1.00 31.50 128 LYS C N 1
ATOM 4483 C CA . LYS C 1 131 ? 26.947 67.806 52.686 1.00 33.44 128 LYS C CA 1
ATOM 4484 C C . LYS C 1 131 ? 27.826 66.549 52.735 1.00 30.79 128 LYS C C 1
ATOM 4485 O O . LYS C 1 131 ? 27.313 65.426 52.718 1.00 30.34 128 LYS C O 1
ATOM 4491 N N . THR C 1 132 ? 29.141 66.756 52.882 1.00 28.39 129 THR C N 1
ATOM 4492 C CA . THR C 1 132 ? 30.119 65.691 53.002 1.00 30.52 129 THR C CA 1
ATOM 4493 C C . THR C 1 132 ? 29.633 64.695 54.071 1.00 27.91 129 THR C C 1
ATOM 4494 O O . THR C 1 132 ? 29.139 65.094 55.116 1.00 26.92 129 THR C O 1
ATOM 4498 N N . GLY C 1 133 ? 29.717 63.405 53.775 1.00 27.09 130 GLY C N 1
ATOM 4499 C CA . GLY C 1 133 ? 29.195 62.341 54.666 1.00 24.29 130 GLY C CA 1
ATOM 4500 C C . GLY C 1 133 ? 27.820 61.895 54.201 1.00 22.81 130 GLY C C 1
ATOM 4501 O O . GLY C 1 133 ? 27.222 60.948 54.744 1.00 25.57 130 GLY C O 1
ATOM 4502 N N . GLY C 1 134 ? 27.272 62.582 53.219 1.00 22.30 131 GLY C N 1
ATOM 4503 C CA . GLY C 1 134 ? 25.913 62.247 52.722 1.00 21.16 131 GLY C CA 1
ATOM 4504 C C . GLY C 1 134 ? 25.873 60.920 52.000 1.00 22.31 131 GLY C C 1
ATOM 4505 O O . GLY C 1 134 ? 26.912 60.389 51.536 1.00 24.24 131 GLY C O 1
ATOM 4506 N N . ARG C 1 135 ? 24.686 60.369 51.897 1.00 21.25 132 ARG C N 1
ATOM 4507 C CA . ARG C 1 135 ? 24.463 59.061 51.325 1.00 19.70 132 ARG C CA 1
ATOM 4508 C C . ARG C 1 135 ? 23.246 59.054 50.394 1.00 19.05 132 ARG C C 1
ATOM 4509 O O . ARG C 1 135 ? 22.125 59.492 50.778 1.00 21.34 132 ARG C O 1
ATOM 4517 N N . LEU C 1 136 ? 23.464 58.619 49.166 1.00 18.25 133 LEU C N 1
ATOM 4518 C CA . LEU C 1 136 ? 22.394 58.463 48.166 1.00 20.18 133 LEU C CA 1
ATOM 4519 C C . LEU C 1 136 ? 22.331 56.963 47.921 1.00 20.68 133 LEU C C 1
ATOM 4520 O O . LEU C 1 136 ? 23.336 56.370 47.518 1.00 17.82 133 LEU C O 1
ATOM 4525 N N . ILE C 1 137 ? 21.180 56.376 48.184 1.00 19.95 134 ILE C N 1
ATOM 4526 C CA . ILE C 1 137 ? 20.997 54.977 48.016 1.00 22.76 134 ILE C CA 1
ATOM 4527 C C . ILE C 1 137 ? 19.756 54.737 47.177 1.00 23.99 134 ILE C C 1
ATOM 4528 O O . ILE C 1 137 ? 18.648 55.130 47.586 1.00 22.09 134 ILE C O 1
ATOM 4533 N N . TYR C 1 138 ? 19.922 54.061 46.035 1.00 20.69 135 TYR C N 1
ATOM 4534 C CA . TYR C 1 138 ? 18.801 53.792 45.147 1.00 20.39 135 TYR C CA 1
ATOM 4535 C C . TYR C 1 138 ? 18.413 52.320 45.302 1.00 21.43 135 TYR C C 1
ATOM 4536 O O . TYR C 1 138 ? 19.300 51.468 45.347 1.00 20.84 135 TYR C O 1
ATOM 4545 N N . ILE C 1 139 ? 17.111 52.042 45.368 1.00 19.73 136 ILE C N 1
ATOM 4546 C CA . ILE C 1 139 ? 16.600 50.710 45.316 1.00 19.90 136 ILE C CA 1
ATOM 4547 C C . ILE C 1 139 ? 16.288 50.345 43.858 1.00 21.16 136 ILE C C 1
ATOM 4548 O O . ILE C 1 139 ? 15.276 50.768 43.260 1.00 21.98 136 ILE C O 1
ATOM 4553 N N . GLY C 1 140 ? 17.196 49.550 43.282 1.00 21.34 137 GLY C N 1
ATOM 4554 C CA . GLY C 1 140 ? 17.096 49.065 41.919 1.00 20.81 137 GLY C CA 1
ATOM 4555 C C . GLY C 1 140 ? 16.379 47.712 41.946 1.00 22.48 137 GLY C C 1
ATOM 4556 O O . GLY C 1 140 ? 15.418 47.555 42.646 1.00 22.28 137 GLY C O 1
ATOM 4557 N N . SER C 1 141 ? 16.887 46.766 41.174 1.00 21.06 138 SER C N 1
ATOM 4558 C CA . SER C 1 141 ? 16.387 45.419 41.132 1.00 19.98 138 SER C CA 1
ATOM 4559 C C . SER C 1 141 ? 17.447 44.519 40.503 1.00 20.53 138 SER C C 1
ATOM 4560 O O . SER C 1 141 ? 18.181 44.936 39.588 1.00 22.45 138 SER C O 1
ATOM 4563 N N . ALA C 1 142 ? 17.454 43.265 40.899 1.00 19.17 139 ALA C N 1
ATOM 4564 C CA . ALA C 1 142 ? 18.200 42.276 40.204 1.00 20.72 139 ALA C CA 1
ATOM 4565 C C . ALA C 1 142 ? 17.813 42.219 38.757 1.00 22.04 139 ALA C C 1
ATOM 4566 O O . ALA C 1 142 ? 18.625 41.812 37.912 1.00 19.55 139 ALA C O 1
ATOM 4568 N N . PHE C 1 143 ? 16.561 42.549 38.443 1.00 23.50 140 PHE C N 1
ATOM 4569 C CA . PHE C 1 143 ? 16.136 42.524 37.024 1.00 27.19 140 PHE C CA 1
ATOM 4570 C C . PHE C 1 143 ? 16.735 43.626 36.168 1.00 26.78 140 PHE C C 1
ATOM 4571 O O . PHE C 1 143 ? 16.671 43.584 34.954 1.00 27.43 140 PHE C O 1
ATOM 4579 N N . GLY C 1 144 ? 17.339 44.603 36.795 1.00 25.82 141 GLY C N 1
ATOM 4580 C CA . GLY C 1 144 ? 18.202 45.522 36.081 1.00 28.84 141 GLY C CA 1
ATOM 4581 C C . GLY C 1 144 ? 19.423 44.839 35.456 1.00 31.37 141 GLY C C 1
ATOM 4582 O O . GLY C 1 144 ? 20.029 45.404 34.564 1.00 30.06 141 GLY C O 1
ATOM 4583 N N . GLU C 1 145 ? 19.801 43.651 35.933 1.00 32.46 142 GLU C N 1
ATOM 4584 C CA . GLU C 1 145 ? 21.001 42.987 35.437 1.00 33.00 142 GLU C CA 1
ATOM 4585 C C . GLU C 1 145 ? 20.665 41.740 34.673 1.00 32.68 142 GLU C C 1
ATOM 4586 O O . GLU C 1 145 ? 21.497 41.272 33.912 1.00 29.12 142 GLU C O 1
ATOM 4592 N N . ARG C 1 146 ? 19.531 41.125 34.980 1.00 28.41 143 ARG C N 1
ATOM 4593 C CA . ARG C 1 146 ? 19.130 39.920 34.303 1.00 30.03 143 ARG C CA 1
ATOM 4594 C C . ARG C 1 146 ? 17.638 39.934 34.122 1.00 30.29 143 ARG C C 1
ATOM 4595 O O . ARG C 1 146 ? 16.899 40.172 35.063 1.00 32.11 143 ARG C O 1
ATOM 4603 N N . ALA C 1 147 ? 17.190 39.716 32.900 1.00 29.11 144 ALA C N 1
ATOM 4604 C CA . ALA C 1 147 ? 15.771 39.631 32.582 1.00 27.99 144 ALA C CA 1
ATOM 4605 C C . ALA C 1 147 ? 15.506 38.214 32.117 1.00 26.53 144 ALA C C 1
ATOM 4606 O O . ALA C 1 147 ? 15.539 37.921 30.935 1.00 27.42 144 ALA C O 1
ATOM 4608 N N . PRO C 1 148 ? 15.325 37.299 33.061 1.00 25.29 145 PRO C N 1
ATOM 4609 C CA . PRO C 1 148 ? 15.361 35.899 32.694 1.00 26.60 145 PRO C CA 1
ATOM 4610 C C . PRO C 1 148 ? 14.071 35.357 32.089 1.00 26.40 145 PRO C C 1
ATOM 4611 O O . PRO C 1 148 ? 14.081 34.235 31.599 1.00 26.05 145 PRO C O 1
ATOM 4615 N N . PHE C 1 149 ? 12.992 36.127 32.110 1.00 25.41 146 PHE C N 1
ATOM 4616 C CA . PHE C 1 149 ? 11.747 35.684 31.524 1.00 25.72 146 PHE C CA 1
ATOM 4617 C C . PHE C 1 149 ? 11.038 36.855 30.871 1.00 24.78 146 PHE C C 1
ATOM 4618 O O . PHE C 1 149 ? 11.389 38.000 31.078 1.00 25.81 146 PHE C O 1
ATOM 4626 N N . PRO C 1 150 ? 10.077 36.563 30.021 1.00 26.63 147 PRO C N 1
ATOM 4627 C CA . PRO C 1 150 ? 9.450 37.612 29.230 1.00 25.96 147 PRO C CA 1
ATOM 4628 C C . PRO C 1 150 ? 8.543 38.467 30.072 1.00 27.08 147 PRO C C 1
ATOM 4629 O O . PRO C 1 150 ? 8.058 38.023 31.121 1.00 27.44 147 PRO C O 1
ATOM 4633 N N . GLY C 1 151 ? 8.296 39.697 29.648 1.00 26.07 148 GLY C N 1
ATOM 4634 C CA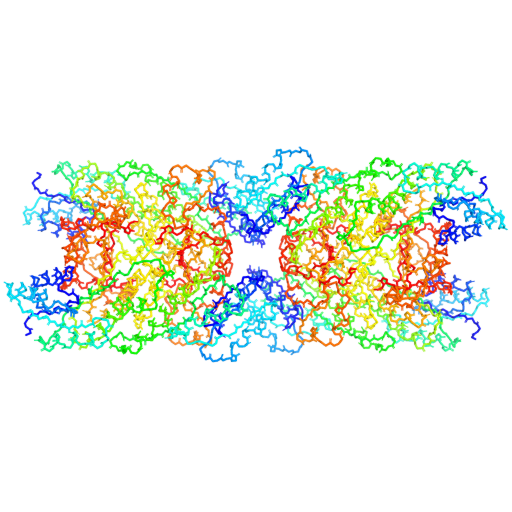 . GLY C 1 151 ? 7.277 40.567 30.296 1.00 26.68 148 GLY C CA 1
ATOM 4635 C C . GLY C 1 151 ? 7.803 41.742 31.115 1.00 26.95 148 GLY C C 1
ATOM 4636 O O . GLY C 1 151 ? 7.027 42.567 31.602 1.00 22.63 148 GLY C O 1
ATOM 4637 N N . ILE C 1 152 ? 9.126 41.841 31.268 1.00 25.15 149 ILE C N 1
ATOM 4638 C CA . ILE C 1 152 ? 9.687 42.875 32.151 1.00 23.64 149 ILE C CA 1
ATOM 4639 C C . ILE C 1 152 ? 10.611 43.866 31.482 1.00 23.54 149 ILE C C 1
ATOM 4640 O O . ILE C 1 152 ? 11.468 44.469 32.160 1.00 25.97 149 ILE C O 1
ATOM 4645 N N . SER C 1 153 ? 10.479 44.038 30.171 1.00 22.31 150 SER C N 1
ATOM 4646 C CA . SER C 1 153 ? 11.335 44.986 29.406 1.00 22.55 150 SER C CA 1
ATOM 4647 C C . SER C 1 153 ? 11.332 46.401 29.941 1.00 22.01 150 SER C C 1
ATOM 4648 O O . SER C 1 153 ? 12.392 47.032 30.105 1.00 20.53 150 SER C O 1
ATOM 4651 N N . LEU C 1 154 ? 10.167 46.910 30.327 1.00 22.61 151 LEU C N 1
ATOM 4652 C CA . LEU C 1 154 ? 10.122 48.271 30.856 1.00 24.57 151 LEU C CA 1
ATOM 4653 C C . LEU C 1 154 ? 10.783 48.399 32.221 1.00 22.99 151 LEU C C 1
ATOM 4654 O O . LEU C 1 154 ? 11.447 49.384 32.522 1.00 26.22 151 LEU C O 1
ATOM 4659 N N . TYR C 1 155 ? 10.485 47.465 33.086 1.00 22.30 152 TYR C N 1
ATOM 4660 C CA . TYR C 1 155 ? 10.992 47.497 34.412 1.00 21.07 152 TYR C CA 1
ATOM 4661 C C . TYR C 1 155 ? 12.511 47.354 34.316 1.00 21.14 152 TYR C C 1
ATOM 4662 O O . TYR C 1 155 ? 13.248 48.086 34.977 1.00 21.91 152 TYR C O 1
ATOM 4671 N N . ALA C 1 156 ? 12.977 46.362 33.577 1.00 19.90 153 ALA C N 1
ATOM 4672 C CA . ALA C 1 156 ? 14.433 46.126 33.440 1.00 21.09 153 ALA C CA 1
ATOM 4673 C C . ALA C 1 156 ? 15.124 47.375 32.894 1.00 22.00 153 ALA C C 1
ATOM 4674 O O . ALA C 1 156 ? 16.162 47.731 33.399 1.00 19.98 153 ALA C O 1
ATOM 4676 N N . ALA C 1 157 ? 14.522 48.071 31.928 1.00 21.63 154 ALA C N 1
ATOM 4677 C CA . ALA C 1 157 ? 15.091 49.333 31.446 1.00 20.86 154 ALA C CA 1
ATOM 4678 C C . ALA C 1 157 ? 15.277 50.348 32.574 1.00 23.20 154 ALA C C 1
ATOM 4679 O O . ALA C 1 157 ? 16.352 50.967 32.702 1.00 21.64 154 ALA C O 1
ATOM 4681 N N . THR C 1 158 ? 14.235 50.573 33.372 1.00 21.99 155 THR C N 1
ATOM 4682 C CA . THR C 1 158 ? 14.338 51.623 34.377 1.00 21.33 155 THR C CA 1
ATOM 4683 C C . THR C 1 158 ? 15.330 51.238 35.447 1.00 20.75 155 THR C C 1
ATOM 4684 O O . THR C 1 158 ? 16.094 52.083 35.904 1.00 20.52 155 THR C O 1
ATOM 4688 N N . LYS C 1 159 ? 15.312 49.968 35.864 1.00 21.15 156 LYS C N 1
ATOM 4689 C CA . LYS C 1 159 ? 16.225 49.524 36.901 1.00 20.77 156 LYS C CA 1
ATOM 4690 C C . LYS C 1 159 ? 17.703 49.447 36.414 1.00 20.50 156 LYS C C 1
ATOM 4691 O O . LYS C 1 159 ? 18.614 49.766 37.196 1.00 21.37 156 LYS C O 1
ATOM 4697 N N . ALA C 1 160 ? 17.934 49.084 35.160 1.00 19.44 157 ALA C N 1
ATOM 4698 C CA . ALA C 1 160 ? 19.317 49.247 34.591 1.00 20.19 157 ALA C CA 1
ATOM 4699 C C . ALA C 1 160 ? 19.722 50.730 34.517 1.00 19.77 157 ALA C C 1
ATOM 4700 O O . ALA C 1 160 ? 20.891 51.075 34.698 1.00 21.47 157 ALA C O 1
ATOM 4702 N N . GLY C 1 161 ? 18.756 51.604 34.255 1.00 18.69 158 GLY C N 1
ATOM 4703 C CA . GLY C 1 161 ? 19.011 53.017 34.221 1.00 19.00 158 GLY C CA 1
ATOM 4704 C C . GLY C 1 161 ? 19.512 53.573 35.524 1.00 20.89 158 GLY C C 1
ATOM 4705 O O . GLY C 1 161 ? 20.407 54.406 35.535 1.00 21.92 158 GLY C O 1
ATOM 4706 N N . LEU C 1 162 ? 18.972 53.075 36.637 1.00 23.39 159 LEU C N 1
ATOM 4707 C CA . LEU C 1 162 ? 19.465 53.471 37.948 1.00 23.90 159 LEU C CA 1
ATOM 4708 C C . LEU C 1 162 ? 20.909 53.095 38.133 1.00 24.83 159 LEU C C 1
ATOM 4709 O O . LEU C 1 162 ? 21.598 53.724 38.891 1.00 24.84 159 LEU C O 1
ATOM 4714 N N . ILE C 1 163 ? 21.338 51.994 37.539 1.00 24.77 160 ILE C N 1
ATOM 4715 C CA . ILE C 1 163 ? 22.723 51.556 37.708 1.00 24.18 160 ILE C CA 1
ATOM 4716 C C . ILE C 1 163 ? 23.622 52.584 37.065 1.00 22.85 160 ILE C C 1
ATOM 4717 O O . ILE C 1 163 ? 24.653 52.975 37.624 1.00 21.40 160 ILE C O 1
ATOM 4722 N N . GLY C 1 164 ? 23.286 52.948 35.837 1.00 22.71 161 GLY C N 1
ATOM 4723 C CA . GLY C 1 164 ? 24.043 53.963 35.134 1.00 20.83 161 GLY C CA 1
ATOM 4724 C C . GLY C 1 164 ? 24.004 55.306 35.855 1.00 21.38 161 GLY C C 1
ATOM 4725 O O . GLY C 1 164 ? 25.015 56.007 35.919 1.00 21.49 161 GLY C O 1
ATOM 4726 N N . PHE C 1 165 ? 22.828 55.703 36.364 1.00 23.15 162 PHE C N 1
ATOM 4727 C CA . PHE C 1 165 ? 22.715 56.969 37.083 1.00 20.08 162 PHE C CA 1
ATOM 4728 C C . PHE C 1 165 ? 23.652 56.945 38.314 1.00 21.46 162 PHE C C 1
ATOM 4729 O O . PHE C 1 165 ? 24.385 57.904 38.577 1.00 22.59 162 PHE C O 1
ATOM 4737 N N . THR C 1 166 ? 23.622 55.846 39.050 1.00 21.60 163 THR C N 1
ATOM 4738 C CA . THR C 1 166 ? 24.434 55.659 40.239 1.00 23.87 163 THR C CA 1
ATOM 4739 C C . THR C 1 166 ? 25.927 55.840 39.927 1.00 24.23 163 THR C C 1
ATOM 4740 O O . THR C 1 166 ? 26.664 56.483 40.678 1.00 23.63 163 THR C O 1
ATOM 4744 N N . LYS C 1 167 ? 26.362 55.247 38.834 1.00 22.37 164 LYS C N 1
ATOM 4745 C CA . LYS C 1 167 ? 27.755 55.325 38.463 1.00 25.14 164 LYS C CA 1
ATOM 4746 C C . LYS C 1 167 ? 28.137 56.782 38.175 1.00 22.25 164 LYS C C 1
ATOM 4747 O O . LYS C 1 167 ? 29.197 57.240 38.592 1.00 21.89 164 LYS C O 1
ATOM 4753 N N . GLY C 1 168 ? 27.285 57.483 37.419 1.00 20.38 165 GLY C N 1
ATOM 4754 C CA . GLY C 1 168 ? 27.594 58.862 37.016 1.00 21.04 165 GLY C CA 1
ATOM 4755 C C . GLY C 1 168 ? 27.570 59.797 38.210 1.00 20.38 165 GLY C C 1
ATOM 4756 O O . GLY C 1 168 ? 28.410 60.665 38.318 1.00 26.16 165 GLY C O 1
ATOM 4757 N N . VAL C 1 169 ? 26.618 59.602 39.106 1.00 19.47 166 VAL C N 1
ATOM 4758 C CA . VAL C 1 169 ? 26.490 60.418 40.291 1.00 19.32 166 VAL C CA 1
ATOM 4759 C C . VAL C 1 169 ? 27.627 60.176 41.235 1.00 19.96 166 VAL C C 1
ATOM 4760 O O . VAL C 1 169 ? 28.182 61.116 41.775 1.00 20.98 166 VAL C O 1
ATOM 4764 N N . ALA C 1 170 ? 28.032 58.925 41.391 1.00 20.97 167 ALA C N 1
ATOM 4765 C CA . ALA C 1 170 ? 29.189 58.591 42.224 1.00 21.97 167 ALA C CA 1
ATOM 4766 C C . ALA C 1 170 ? 30.423 59.294 41.721 1.00 21.85 167 ALA C C 1
ATOM 4767 O O . ALA C 1 170 ? 31.206 59.826 42.500 1.00 21.86 167 ALA C O 1
ATOM 4769 N N . ARG C 1 171 ? 30.605 59.254 40.415 1.00 21.20 168 ARG C N 1
ATOM 4770 C CA . ARG C 1 171 ? 31.711 59.924 39.812 1.00 24.60 168 ARG C CA 1
ATOM 4771 C C . ARG C 1 171 ? 31.671 61.435 40.092 1.00 26.26 168 ARG C C 1
ATOM 4772 O O . ARG C 1 171 ? 32.678 62.019 40.476 1.00 25.22 168 ARG C O 1
ATOM 4780 N N . ASP C 1 172 ? 30.515 62.062 39.912 1.00 25.83 169 ASP C N 1
ATOM 4781 C CA . ASP C 1 172 ? 30.378 63.497 40.157 1.00 28.49 169 ASP C CA 1
ATOM 4782 C C . ASP C 1 172 ? 30.639 63.875 41.594 1.00 30.00 169 ASP C C 1
ATOM 4783 O O . ASP C 1 172 ? 31.176 64.966 41.850 1.00 28.83 169 ASP C O 1
ATOM 4788 N N . LEU C 1 173 ? 30.147 63.069 42.546 1.00 25.53 170 LEU C N 1
ATOM 4789 C CA . LEU C 1 173 ? 30.136 63.483 43.939 1.00 24.44 170 LEU C CA 1
ATOM 4790 C C . LEU C 1 173 ? 31.309 62.978 44.765 1.00 22.81 170 LEU C C 1
ATOM 4791 O O . LEU C 1 173 ? 31.456 63.326 45.946 1.00 23.34 170 LEU C O 1
ATOM 4796 N N . GLY C 1 174 ? 32.140 62.157 44.152 1.00 23.01 171 GLY C N 1
ATOM 4797 C CA . GLY C 1 174 ? 33.286 61.602 44.833 1.00 22.00 171 GLY C CA 1
ATOM 4798 C C . GLY C 1 174 ? 34.018 62.618 45.655 1.00 21.64 171 GLY C C 1
ATOM 4799 O O . GLY C 1 174 ? 34.219 62.385 46.842 1.00 19.23 171 GLY C O 1
ATOM 4800 N N . PRO C 1 175 ? 34.455 63.739 45.028 1.00 23.67 172 PRO C N 1
ATOM 4801 C CA . PRO C 1 175 ? 35.349 64.637 45.769 1.00 28.22 172 PRO C CA 1
ATOM 4802 C C . PRO C 1 175 ? 34.578 65.456 46.818 1.00 29.46 172 PRO C C 1
ATOM 4803 O O . PRO C 1 175 ? 35.205 66.051 47.680 1.00 28.86 172 PRO C O 1
ATOM 4807 N N . GLN C 1 176 ? 33.257 65.404 46.788 1.00 27.79 173 GLN C N 1
ATOM 4808 C CA . GLN C 1 176 ? 32.455 66.089 47.788 1.00 28.75 173 GLN C CA 1
ATOM 4809 C C . GLN C 1 176 ? 32.125 65.233 49.005 1.00 28.53 173 GLN C C 1
ATOM 4810 O O . GLN C 1 176 ? 31.517 65.717 49.934 1.00 25.67 173 GLN C O 1
ATOM 4816 N N . GLY C 1 177 ? 32.538 63.966 49.016 1.00 26.51 174 GLY C N 1
ATOM 4817 C CA . GLY C 1 177 ? 32.336 63.115 50.167 1.00 24.81 174 GLY C CA 1
ATOM 4818 C C . GLY C 1 177 ? 30.881 62.647 50.326 1.00 23.52 174 GLY C C 1
ATOM 4819 O O . GLY C 1 177 ? 30.474 62.273 51.406 1.00 20.41 174 GLY C O 1
ATOM 4820 N N . ILE C 1 178 ? 30.138 62.618 49.233 1.00 22.24 175 ILE C N 1
ATOM 4821 C CA . ILE C 1 178 ? 28.829 61.988 49.216 1.00 22.79 175 ILE C CA 1
ATOM 4822 C C . ILE C 1 178 ? 28.950 60.717 48.378 1.00 22.36 175 ILE C C 1
ATOM 4823 O O . ILE C 1 178 ? 29.560 60.732 47.289 1.00 26.78 175 ILE C O 1
ATOM 4828 N N . THR C 1 179 ? 28.412 59.605 48.874 1.00 22.42 176 THR C N 1
ATOM 4829 C CA . THR C 1 179 ? 28.442 58.343 48.128 1.00 21.87 176 THR C CA 1
ATOM 4830 C C . THR C 1 179 ? 27.073 58.074 47.475 1.00 20.54 176 THR C C 1
ATOM 4831 O O . THR C 1 179 ? 26.054 58.554 47.945 1.00 23.55 176 THR C O 1
ATOM 4835 N N . ALA C 1 180 ? 27.097 57.304 46.391 1.00 19.92 177 ALA C N 1
ATOM 4836 C CA . ALA C 1 180 ? 25.904 56.895 45.665 1.00 19.77 177 ALA C CA 1
ATOM 4837 C C . ALA C 1 180 ? 26.028 55.437 45.302 1.00 18.88 177 ALA C C 1
ATOM 4838 O O . ALA C 1 180 ? 27.008 55.012 44.681 1.00 22.14 177 ALA C O 1
ATOM 4840 N N . ASN C 1 181 ? 25.066 54.649 45.718 1.00 18.37 178 ASN C N 1
ATOM 4841 C CA . ASN C 1 181 ? 25.105 53.201 45.565 1.00 19.05 178 ASN C CA 1
ATOM 4842 C C . ASN C 1 181 ? 23.690 52.664 45.290 1.00 19.71 178 ASN C C 1
ATOM 4843 O O . ASN C 1 181 ? 22.714 53.317 45.630 1.00 17.22 178 ASN C O 1
ATOM 4848 N N . VAL C 1 182 ? 23.606 51.478 44.669 1.00 20.42 179 VAL C N 1
ATOM 4849 C CA . VAL C 1 182 ? 22.321 50.848 44.353 1.00 21.21 179 VAL C CA 1
ATOM 4850 C C . VAL C 1 182 ? 22.214 49.495 45.001 1.00 18.88 179 VAL C C 1
ATOM 4851 O O . VAL C 1 182 ? 23.121 48.680 44.875 1.00 20.27 179 VAL C O 1
ATOM 4855 N N . VAL C 1 183 ? 21.110 49.257 45.677 1.00 18.55 180 VAL C N 1
ATOM 4856 C CA . VAL C 1 183 ? 20.769 47.960 46.184 1.00 18.99 180 VAL C CA 1
ATOM 4857 C C . VAL C 1 183 ? 19.810 47.314 45.204 1.00 19.98 180 VAL C C 1
ATOM 4858 O O . VAL C 1 183 ? 18.861 47.961 44.773 1.00 21.36 180 VAL C O 1
ATOM 4862 N N . GLU C 1 184 ? 20.051 46.053 44.852 1.00 19.00 181 GLU C N 1
ATOM 4863 C CA . GLU C 1 184 ? 19.300 45.343 43.805 1.00 20.83 181 GLU C CA 1
ATOM 4864 C C . GLU C 1 184 ? 18.597 44.103 44.342 1.00 20.20 181 GLU C C 1
ATOM 4865 O O . GLU C 1 184 ? 19.128 42.986 44.289 1.00 19.50 181 GLU C O 1
ATOM 4871 N N . PRO C 1 185 ? 17.401 44.291 44.885 1.00 21.24 182 PRO C N 1
ATOM 4872 C CA . PRO C 1 185 ? 16.625 43.162 45.392 1.00 22.60 182 PRO C CA 1
ATOM 4873 C C . PRO C 1 185 ? 16.227 42.203 44.302 1.00 20.71 182 PRO C C 1
ATOM 4874 O O . PRO C 1 185 ? 15.871 42.604 43.214 1.00 20.11 182 PRO C O 1
ATOM 4878 N N . GLY C 1 186 ? 16.266 40.921 44.622 1.00 24.06 183 GLY C N 1
ATOM 4879 C CA . GLY C 1 186 ? 15.524 39.912 43.890 1.00 23.63 183 GLY C CA 1
ATOM 4880 C C . GLY C 1 186 ? 14.047 39.944 44.331 1.00 23.01 183 GLY C C 1
ATOM 4881 O O . GLY C 1 186 ? 13.577 40.937 44.832 1.00 22.19 183 GLY C O 1
ATOM 4882 N N . PRO C 1 187 ? 13.340 38.821 44.224 1.00 24.13 184 PRO C N 1
ATOM 4883 C CA . PRO C 1 187 ? 11.979 38.738 44.730 1.00 26.31 184 PRO C CA 1
ATOM 4884 C C . PRO C 1 187 ? 11.961 38.742 46.263 1.00 26.75 184 PRO C C 1
ATOM 4885 O O . PRO C 1 187 ? 12.579 37.879 46.880 1.00 29.71 184 PRO C O 1
ATOM 4889 N N . ILE C 1 188 ? 11.229 39.685 46.851 1.00 24.23 185 ILE C N 1
ATOM 4890 C CA . ILE C 1 188 ? 11.108 39.871 48.263 1.00 24.29 185 ILE C CA 1
ATOM 4891 C C . ILE C 1 188 ? 9.636 39.714 48.622 1.00 27.29 185 ILE C C 1
ATOM 4892 O O . ILE C 1 188 ? 8.801 40.424 48.092 1.00 23.75 185 ILE C O 1
ATOM 4897 N N . ALA C 1 189 ? 9.327 38.776 49.521 1.00 28.65 186 ALA C N 1
ATOM 4898 C CA . ALA C 1 189 ? 7.983 38.623 50.074 1.00 34.59 186 ALA C CA 1
ATOM 4899 C C . ALA C 1 189 ? 7.522 39.839 50.865 1.00 38.61 186 ALA C C 1
ATOM 4900 O O . ALA C 1 189 ? 8.207 40.308 51.804 1.00 47.86 186 ALA C O 1
ATOM 4902 N N . THR C 1 190 ? 6.376 40.378 50.493 1.00 44.15 187 THR C N 1
ATOM 4903 C CA . THR C 1 190 ? 5.697 41.426 51.285 1.0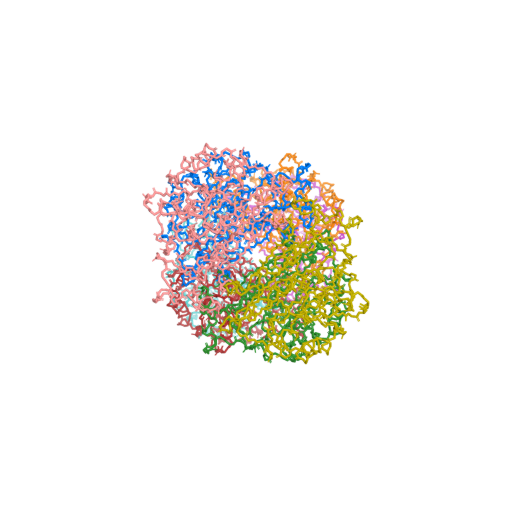0 46.98 187 THR C CA 1
ATOM 4904 C C . THR C 1 190 ? 4.192 41.153 51.230 1.00 56.73 187 THR C C 1
ATOM 4905 O O . THR C 1 190 ? 3.764 40.263 50.510 1.00 61.22 187 THR C O 1
ATOM 4909 N N . ASP C 1 191 ? 3.404 41.939 51.960 1.00 70.13 188 ASP C N 1
ATOM 4910 C CA . ASP C 1 191 ? 1.925 41.966 51.822 1.00 77.07 188 ASP C CA 1
ATOM 4911 C C . ASP C 1 191 ? 1.422 41.967 50.375 1.00 77.76 188 ASP C C 1
ATOM 4912 O O . ASP C 1 191 ? 0.546 41.203 50.014 1.00 79.31 188 ASP C O 1
ATOM 4917 N N . LEU C 1 192 ? 1.984 42.867 49.578 1.00 81.48 189 LEU C N 1
ATOM 4918 C CA . LEU C 1 192 ? 1.659 43.043 48.172 1.00 81.07 189 LEU C CA 1
ATOM 4919 C C . LEU C 1 192 ? 2.275 41.995 47.250 1.00 81.46 189 LEU C C 1
ATOM 4920 O O . LEU C 1 192 ? 1.810 41.849 46.128 1.00 93.41 189 LEU C O 1
ATOM 4925 N N . ASN C 1 193 ? 3.345 41.325 47.678 1.00 70.15 190 ASN C N 1
ATOM 4926 C CA . ASN C 1 193 ? 4.036 40.340 46.842 1.00 70.32 190 ASN C CA 1
ATOM 4927 C C . ASN C 1 193 ? 4.140 39.033 47.600 1.00 69.69 190 ASN C C 1
ATOM 4928 O O . ASN C 1 193 ? 5.177 38.728 48.183 1.00 61.40 190 ASN C O 1
ATOM 4933 N N . PRO C 1 194 ? 3.061 38.240 47.582 1.00 77.65 191 PRO C N 1
ATOM 4934 C CA . PRO C 1 194 ? 2.973 37.236 48.627 1.00 77.38 191 PRO C CA 1
ATOM 4935 C C . PRO C 1 194 ? 3.926 36.120 48.702 1.00 71.70 191 PRO C C 1
ATOM 4936 O O . PRO C 1 194 ? 4.223 35.801 49.814 1.00 85.19 191 PRO C O 1
ATOM 4940 N N . GLU C 1 195 ? 4.478 35.575 47.639 1.00 63.77 192 GLU C N 1
ATOM 4941 C CA . GLU C 1 195 ? 5.297 34.303 47.809 1.00 66.63 192 GLU C CA 1
ATOM 4942 C C . GLU C 1 195 ? 4.544 32.993 47.437 1.00 68.33 192 GLU C C 1
ATOM 4943 O O . GLU C 1 195 ? 5.139 31.922 47.202 1.00 69.55 192 GLU C O 1
ATOM 4949 N N . ASP C 1 196 ? 3.228 33.093 47.369 1.00 68.44 193 ASP C N 1
ATOM 4950 C CA . ASP C 1 196 ? 2.364 31.968 47.004 1.00 73.11 193 ASP C CA 1
ATOM 4951 C C . ASP C 1 196 ? 1.956 32.082 45.572 1.00 65.05 193 ASP C C 1
ATOM 4952 O O . ASP C 1 196 ? 1.903 33.179 45.059 1.00 63.09 193 ASP C O 1
ATOM 4957 N N . GLY C 1 197 ? 1.631 30.946 44.960 1.00 60.20 194 GLY C N 1
ATOM 4958 C CA . GLY C 1 197 ? 1.063 30.944 43.636 1.00 54.87 194 GLY C CA 1
ATOM 4959 C C . GLY C 1 197 ? 2.059 30.489 42.587 1.00 53.98 194 GLY C C 1
ATOM 4960 O O . GLY C 1 197 ? 3.288 30.440 42.835 1.00 47.30 194 GLY C O 1
ATOM 4961 N N . ALA C 1 198 ? 1.516 30.106 41.426 1.00 48.86 195 ALA C N 1
ATOM 4962 C CA . ALA C 1 198 ? 2.310 29.526 40.356 1.00 48.66 195 ALA C CA 1
ATOM 4963 C C . ALA C 1 198 ? 3.318 30.544 39.797 1.00 49.63 195 ALA C C 1
ATOM 4964 O O . ALA C 1 198 ? 4.387 30.155 39.374 1.00 50.22 195 ALA C O 1
ATOM 4966 N N . ALA C 1 199 ? 2.972 31.832 39.786 1.00 46.77 196 ALA C N 1
ATOM 4967 C CA . ALA C 1 199 ? 3.881 32.858 39.264 1.00 45.73 196 ALA C CA 1
ATOM 4968 C C . ALA C 1 199 ? 5.140 32.902 40.149 1.00 47.62 196 ALA C C 1
ATOM 4969 O O . ALA C 1 199 ? 6.265 32.876 39.645 1.00 40.32 196 ALA C O 1
ATOM 4971 N N . ALA C 1 200 ? 4.934 32.983 41.464 1.00 41.79 197 ALA C N 1
ATOM 4972 C CA . ALA C 1 200 ? 6.011 32.989 42.424 1.00 41.72 197 ALA C CA 1
ATOM 4973 C C . ALA C 1 200 ? 6.877 31.747 42.307 1.00 41.39 197 ALA C C 1
ATOM 4974 O O . ALA C 1 200 ? 8.105 31.843 42.406 1.00 34.25 197 ALA C O 1
ATOM 4976 N N . ALA C 1 201 ? 6.251 30.589 42.075 1.00 43.15 198 ALA C N 1
ATOM 4977 C CA . ALA C 1 201 ? 7.019 29.334 41.890 1.00 48.67 198 ALA C CA 1
ATOM 4978 C C . ALA C 1 201 ? 7.963 29.405 40.680 1.00 50.64 198 ALA C C 1
ATOM 4979 O O . ALA C 1 201 ? 9.098 28.907 40.724 1.00 52.38 198 ALA C O 1
ATOM 4981 N N . VAL C 1 202 ? 7.527 30.081 39.623 1.00 49.68 199 VAL C N 1
ATOM 4982 C CA . VAL C 1 202 ? 8.365 30.226 38.446 1.00 49.44 199 VAL C CA 1
ATOM 4983 C C . VAL C 1 202 ? 9.539 31.132 38.779 1.00 46.62 199 VAL C C 1
ATOM 4984 O O . VAL C 1 202 ? 10.672 30.811 38.458 1.00 46.84 199 VAL C O 1
ATOM 4988 N N . ILE C 1 203 ? 9.267 32.272 39.400 1.00 44.54 200 ILE C N 1
ATOM 4989 C CA . ILE C 1 203 ? 10.334 33.241 39.721 1.00 40.09 200 ILE C CA 1
ATOM 4990 C C . ILE C 1 203 ? 11.355 32.618 40.615 1.00 36.52 200 ILE C C 1
ATOM 4991 O O . ILE C 1 203 ? 12.537 32.789 40.422 1.00 39.21 200 ILE C O 1
ATOM 4996 N N . ARG C 1 204 ? 10.870 31.888 41.609 1.00 37.57 201 ARG C N 1
ATOM 4997 C CA . ARG C 1 204 ? 11.699 31.288 42.612 1.00 38.78 201 ARG C CA 1
ATOM 4998 C C . ARG C 1 204 ? 12.712 30.334 41.995 1.00 39.55 201 ARG C C 1
ATOM 4999 O O . ARG C 1 204 ? 13.848 30.246 42.468 1.00 40.06 201 ARG C O 1
ATOM 5007 N N . LYS C 1 205 ? 12.305 29.619 40.952 1.00 39.06 202 LYS C N 1
ATOM 5008 C CA . LYS C 1 205 ? 13.188 28.693 40.276 1.00 40.53 202 LYS C CA 1
ATOM 5009 C C . LYS C 1 205 ? 14.383 29.354 39.619 1.00 36.45 202 LYS C C 1
ATOM 5010 O O . LYS C 1 205 ? 15.332 28.687 39.326 1.00 35.50 202 LYS C O 1
ATOM 5016 N N . PHE C 1 206 ? 14.342 30.659 39.375 1.00 32.85 203 PHE C N 1
ATOM 5017 C CA . PHE C 1 206 ? 15.515 31.347 38.819 1.00 31.23 203 PHE C CA 1
ATOM 5018 C C . PHE C 1 206 ? 16.510 31.734 39.870 1.00 27.70 203 PHE C C 1
ATOM 5019 O O . PHE C 1 206 ? 17.636 32.083 39.546 1.00 25.63 203 PHE C O 1
ATOM 5027 N N . THR C 1 207 ? 16.085 31.776 41.131 1.00 26.86 204 THR C N 1
ATOM 5028 C CA . THR C 1 207 ? 17.011 32.050 42.196 1.00 25.70 204 THR C CA 1
ATOM 5029 C C . THR C 1 207 ? 17.822 30.802 42.458 1.00 25.66 204 THR C C 1
ATOM 5030 O O . THR C 1 207 ? 17.320 29.692 42.324 1.00 27.32 204 THR C O 1
ATOM 5034 N N . ALA C 1 208 ? 19.035 30.955 42.969 1.00 26.38 205 ALA C N 1
ATOM 5035 C CA . ALA C 1 208 ? 19.836 29.797 43.356 1.00 26.13 205 ALA C CA 1
ATOM 5036 C C . ALA C 1 208 ? 19.316 29.170 44.682 1.00 25.67 205 ALA C C 1
ATOM 5037 O O . ALA C 1 208 ? 19.349 27.974 44.842 1.00 26.47 205 ALA C O 1
ATOM 5039 N N . THR C 1 209 ? 18.826 29.989 45.595 1.00 23.71 206 THR C N 1
ATOM 5040 C CA . THR C 1 209 ? 18.300 29.491 46.846 1.00 27.15 206 THR C CA 1
ATOM 5041 C C . THR C 1 209 ? 16.905 28.881 46.704 1.00 31.22 206 THR C C 1
ATOM 5042 O O . THR C 1 209 ? 16.432 28.293 47.648 1.00 32.23 206 THR C O 1
ATOM 5046 N N . GLU C 1 210 ? 16.239 29.088 45.561 1.00 32.00 207 GLU C N 1
ATOM 5047 C CA . GLU C 1 210 ? 14.865 28.615 45.353 1.00 37.38 207 GLU C CA 1
ATOM 5048 C C . GLU C 1 210 ? 13.936 29.170 46.408 1.00 33.10 207 GLU C C 1
ATOM 5049 O O . GLU C 1 210 ? 13.130 28.459 46.973 1.00 28.38 207 GLU C O 1
ATOM 5055 N N . SER C 1 211 ? 14.075 30.478 46.660 1.00 33.89 208 SER C N 1
ATOM 5056 C CA . SER C 1 211 ? 13.265 31.168 47.688 1.00 31.88 208 SER C CA 1
ATOM 5057 C C . SER C 1 211 ? 13.166 32.641 47.395 1.00 30.45 208 SER C C 1
ATOM 5058 O O . SER C 1 211 ? 13.998 33.240 46.675 1.00 26.46 208 SER C O 1
ATOM 5061 N N . TYR C 1 212 ? 12.131 33.220 47.955 1.00 28.00 209 TYR C N 1
ATOM 5062 C CA . TYR C 1 212 ? 11.974 34.681 48.043 1.00 27.49 209 TYR C CA 1
ATOM 5063 C C . TYR C 1 212 ? 12.713 35.152 49.263 1.00 25.21 209 TYR C C 1
ATOM 5064 O O . TYR C 1 212 ? 12.825 34.415 50.219 1.00 27.08 209 TYR C O 1
ATOM 5073 N N . GLY C 1 213 ? 13.200 36.382 49.227 1.00 26.04 210 GLY C N 1
ATOM 5074 C CA . GLY C 1 213 ? 13.782 37.012 50.382 1.00 25.12 210 GLY C CA 1
ATOM 5075 C C . GLY C 1 213 ? 12.739 37.720 51.245 1.00 24.66 210 GLY C C 1
ATOM 5076 O O . GLY C 1 213 ? 11.507 37.581 51.036 1.00 24.00 210 GLY C O 1
ATOM 5077 N N . LYS C 1 214 ? 13.213 38.432 52.239 1.00 21.32 211 LYS C N 1
ATOM 5078 C CA . LYS C 1 214 ? 12.342 39.131 53.210 1.00 23.52 211 LYS C CA 1
ATOM 5079 C C . LYS C 1 214 ? 12.865 40.579 53.333 1.00 23.76 211 LYS C C 1
ATOM 5080 O O . LYS C 1 214 ? 14.001 40.871 52.939 1.00 19.35 211 LYS C O 1
ATOM 5086 N N . VAL C 1 215 ? 12.025 41.476 53.811 1.00 23.39 212 VAL C N 1
ATOM 5087 C CA . VAL C 1 215 ? 12.355 42.893 53.810 1.00 23.07 212 VAL C CA 1
ATOM 5088 C C . VAL C 1 215 ? 13.616 43.183 54.576 1.00 22.20 212 VAL C C 1
ATOM 5089 O O . VAL C 1 215 ? 14.349 44.080 54.216 1.00 22.00 212 VAL C O 1
ATOM 5093 N N . ASN C 1 216 ? 13.877 42.445 55.641 1.00 21.54 213 ASN C N 1
ATOM 5094 C CA . ASN C 1 216 ? 15.093 42.673 56.431 1.00 23.06 213 ASN C CA 1
ATOM 5095 C C . ASN C 1 216 ? 16.369 42.478 55.614 1.00 22.99 213 ASN C C 1
ATOM 5096 O O . ASN C 1 216 ? 17.383 43.130 55.898 1.00 22.91 213 ASN C O 1
ATOM 5101 N N . ASP C 1 217 ? 16.303 41.634 54.587 1.00 24.67 214 ASP C N 1
ATOM 5102 C CA . ASP C 1 217 ? 17.485 41.412 53.732 1.00 22.88 214 ASP C CA 1
ATOM 5103 C C . ASP C 1 217 ? 17.902 42.740 53.052 1.00 22.31 214 ASP C C 1
ATOM 5104 O O . ASP C 1 217 ? 19.094 42.972 52.805 1.00 19.93 214 ASP C O 1
ATOM 5109 N N . ILE C 1 218 ? 16.909 43.557 52.695 1.00 21.04 215 ILE C N 1
ATOM 5110 C CA . ILE C 1 218 ? 17.177 44.831 52.040 1.00 22.44 215 ILE C CA 1
ATOM 5111 C C . ILE C 1 218 ? 17.500 45.911 53.064 1.00 22.72 215 ILE C C 1
ATOM 5112 O O . ILE C 1 218 ? 18.450 46.667 52.867 1.00 23.54 215 ILE C O 1
ATOM 5117 N N . ALA C 1 219 ? 16.749 45.952 54.171 1.00 21.74 216 ALA C N 1
ATOM 5118 C CA . ALA C 1 219 ? 16.996 46.975 55.172 1.00 21.83 216 ALA C CA 1
ATOM 5119 C C . ALA C 1 219 ? 18.430 46.973 55.720 1.00 23.23 216 ALA C C 1
ATOM 5120 O O . ALA C 1 219 ? 19.040 48.027 55.910 1.00 22.00 216 ALA C O 1
ATOM 5122 N N . ARG C 1 220 ? 18.933 45.773 55.973 1.00 21.78 217 ARG C N 1
ATOM 5123 C CA . ARG C 1 220 ? 20.280 45.537 56.516 1.00 24.34 217 ARG C CA 1
ATOM 5124 C C . ARG C 1 220 ? 21.313 46.114 55.538 1.00 20.24 217 ARG C C 1
ATOM 5125 O O . ARG C 1 220 ? 22.392 46.493 55.929 1.00 18.81 217 ARG C O 1
ATOM 5133 N N . THR C 1 221 ? 21.025 45.953 54.251 1.00 19.24 218 THR C N 1
ATOM 5134 C CA . THR C 1 221 ? 21.979 46.348 53.232 1.00 19.37 218 THR C CA 1
ATOM 5135 C C . THR C 1 221 ? 22.031 47.873 53.121 1.00 20.99 218 THR C C 1
ATOM 5136 O O . THR C 1 221 ? 23.093 48.469 52.938 1.00 21.52 218 THR C O 1
ATOM 5140 N N . VAL C 1 222 ? 20.844 48.490 53.197 1.00 20.53 219 VAL C N 1
ATOM 5141 C CA . VAL C 1 222 ? 20.785 49.915 53.220 1.00 20.35 219 VAL C CA 1
ATOM 5142 C C . VAL C 1 222 ? 21.523 50.452 54.436 1.00 20.99 219 VAL C C 1
ATOM 5143 O O . VAL C 1 222 ? 22.312 51.406 54.317 1.00 22.74 219 VAL C O 1
ATOM 5147 N N . SER C 1 223 ? 21.319 49.833 55.571 1.00 19.06 220 SER C N 1
ATOM 5148 C CA . SER C 1 223 ? 21.996 50.250 56.786 1.00 21.08 220 SER C CA 1
ATOM 5149 C C . SER C 1 223 ? 23.518 50.171 56.626 1.00 21.41 220 SER C C 1
ATOM 5150 O O . SER C 1 223 ? 24.274 51.093 57.022 1.00 20.60 220 SER C O 1
ATOM 5153 N N . PHE C 1 224 ? 23.996 49.068 56.045 1.00 21.45 221 PHE C N 1
ATOM 5154 C CA . PHE C 1 224 ? 25.454 48.856 55.797 1.00 20.97 221 PHE C CA 1
ATOM 5155 C C . PHE C 1 224 ? 26.032 50.006 54.913 1.00 20.51 221 PHE C C 1
ATOM 5156 O O . PHE C 1 224 ? 27.118 50.505 55.169 1.00 21.83 221 PHE C O 1
ATOM 5164 N N . LEU C 1 225 ? 25.293 50.411 53.882 1.00 19.47 222 LEU C N 1
ATOM 5165 C CA . LEU C 1 225 ? 25.732 51.470 53.004 1.00 19.89 222 LEU C CA 1
ATOM 5166 C C . LEU C 1 225 ? 25.626 52.882 53.613 1.00 19.70 222 LEU C C 1
ATOM 5167 O O . LEU C 1 225 ? 26.400 53.798 53.258 1.00 18.54 222 LEU C O 1
ATOM 5172 N N . ALA C 1 226 ? 24.645 53.085 54.469 1.00 19.73 223 ALA C N 1
ATOM 5173 C CA . ALA C 1 226 ? 24.352 54.428 55.008 1.00 21.38 223 ALA C CA 1
ATOM 5174 C C . ALA C 1 226 ? 25.286 54.800 56.156 1.00 22.08 223 ALA C C 1
ATOM 5175 O O . ALA C 1 226 ? 25.372 55.942 56.520 1.00 21.86 223 ALA C O 1
ATOM 5177 N N . SER C 1 227 ? 26.011 53.817 56.690 1.00 21.66 224 SER C N 1
ATOM 5178 C CA . SER C 1 227 ? 26.938 54.043 57.758 1.00 21.79 224 SER C CA 1
ATOM 5179 C C . SER C 1 227 ? 28.053 55.051 57.382 1.00 22.65 224 SER C C 1
ATOM 5180 O O . SER C 1 227 ? 28.475 55.097 56.236 1.00 23.33 224 SER C O 1
ATOM 5183 N N . PRO C 1 228 ? 28.539 55.835 58.357 1.00 22.93 225 PRO C N 1
ATOM 5184 C CA . PRO C 1 228 ? 29.684 56.682 58.077 1.00 24.69 225 PRO C CA 1
ATOM 5185 C C . PRO C 1 228 ? 30.905 55.859 57.705 1.00 26.08 225 PRO C C 1
ATOM 5186 O O . PRO C 1 228 ? 31.777 56.361 56.990 1.00 27.05 225 PRO C O 1
ATOM 5190 N N . ASP C 1 229 ? 30.938 54.593 58.097 1.00 24.74 226 ASP C N 1
ATOM 5191 C CA . ASP C 1 229 ? 32.100 53.754 57.758 1.00 26.67 226 ASP C CA 1
ATOM 5192 C C . ASP C 1 229 ? 32.079 53.215 56.345 1.00 25.35 226 ASP C C 1
ATOM 5193 O O . ASP C 1 229 ? 33.062 52.610 55.916 1.00 27.93 226 ASP C O 1
ATOM 5198 N N . ALA C 1 230 ? 31.007 53.467 55.611 1.00 22.22 227 ALA C N 1
ATOM 5199 C CA . ALA C 1 230 ? 30.912 53.058 54.215 1.00 22.21 227 ALA C CA 1
ATOM 5200 C C . ALA C 1 230 ? 31.417 54.101 53.231 1.00 21.12 227 ALA C C 1
ATOM 5201 O O . ALA C 1 230 ? 31.016 54.118 52.063 1.00 18.84 227 ALA C O 1
ATOM 5203 N N . SER C 1 231 ? 32.293 54.990 53.689 1.00 21.33 228 SER C N 1
ATOM 5204 C CA . SER C 1 231 ? 32.741 56.129 52.861 1.00 23.28 228 SER C CA 1
ATOM 5205 C C . SER C 1 231 ? 33.522 55.717 51.625 1.00 22.09 228 SER C C 1
ATOM 5206 O O . SER C 1 231 ? 33.608 56.500 50.665 1.00 22.08 228 SER C O 1
ATOM 5209 N N . TYR C 1 232 ? 34.083 54.489 51.599 1.00 19.71 229 TYR C N 1
ATOM 5210 C CA . TYR C 1 232 ? 34.835 54.046 50.422 1.00 19.40 229 TYR C CA 1
ATOM 5211 C C . TYR C 1 232 ? 33.980 53.240 49.458 1.00 20.77 229 TYR C C 1
ATOM 5212 O O . TYR C 1 232 ? 34.475 52.802 48.420 1.00 22.16 229 TYR C O 1
ATOM 5221 N N . ILE C 1 233 ? 32.700 53.096 49.763 1.00 21.30 230 ILE C N 1
ATOM 5222 C CA . ILE C 1 233 ? 31.814 52.373 48.888 1.00 23.86 230 ILE C CA 1
ATOM 5223 C C . ILE C 1 233 ? 31.027 53.404 48.102 1.00 21.51 230 ILE C C 1
ATOM 5224 O O . ILE C 1 233 ? 30.146 54.066 48.641 1.00 21.64 230 ILE C O 1
ATOM 5229 N N . THR C 1 234 ? 31.281 53.485 46.797 1.00 22.48 231 THR C N 1
ATOM 5230 C CA . THR C 1 234 ? 30.538 54.397 45.960 1.00 21.67 231 THR C CA 1
ATOM 5231 C C . THR C 1 234 ? 30.562 53.916 44.551 1.00 22.95 231 THR C C 1
ATOM 5232 O O . THR C 1 234 ? 31.559 53.373 44.080 1.00 25.80 231 THR C O 1
ATOM 5236 N N . GLY C 1 235 ? 29.441 54.072 43.854 1.00 21.34 232 GLY C N 1
ATOM 5237 C CA . GLY C 1 235 ? 29.303 53.486 42.540 1.00 21.05 232 GLY C CA 1
ATOM 5238 C C . GLY C 1 235 ? 28.890 52.005 42.575 1.00 23.59 232 GLY C C 1
ATOM 5239 O O . GLY C 1 235 ? 28.806 51.363 41.540 1.00 24.98 232 GLY C O 1
ATOM 5240 N N . ALA C 1 236 ? 28.738 51.426 43.747 1.00 22.70 233 ALA C N 1
ATOM 5241 C CA . ALA C 1 236 ? 28.546 49.986 43.856 1.00 24.26 233 ALA C CA 1
ATOM 5242 C C . ALA C 1 236 ? 27.100 49.565 43.668 1.00 25.02 233 ALA C C 1
ATOM 5243 O O . ALA C 1 236 ? 26.149 50.345 43.913 1.00 21.80 233 ALA C O 1
ATOM 5245 N N . SER C 1 237 ? 26.950 48.344 43.238 1.00 24.98 234 SER C N 1
ATOM 5246 C CA . SER C 1 237 ? 25.656 47.677 43.229 1.00 30.12 234 SER C CA 1
ATOM 5247 C C . SER C 1 237 ? 25.778 46.460 44.099 1.00 30.54 234 SER C C 1
ATOM 5248 O O . SER C 1 237 ? 26.740 45.711 44.008 1.00 33.39 234 SER C O 1
ATOM 5251 N N . ILE C 1 238 ? 24.790 46.262 44.968 1.00 29.82 235 ILE C N 1
ATOM 5252 C CA . ILE C 1 238 ? 24.714 45.078 45.774 1.00 24.74 235 ILE C CA 1
ATOM 5253 C C . ILE C 1 238 ? 23.445 44.273 45.439 1.00 24.35 235 ILE C C 1
ATOM 5254 O O . ILE C 1 238 ? 22.353 44.666 45.805 1.00 23.06 235 ILE C O 1
ATOM 5259 N N . LEU C 1 239 ? 23.657 43.084 44.881 1.00 23.08 236 LEU C N 1
ATOM 5260 C CA . LEU C 1 239 ? 22.586 42.136 44.595 1.00 22.43 236 LEU C CA 1
ATOM 5261 C C . LEU C 1 239 ? 22.178 41.429 45.870 1.00 22.56 236 LEU C C 1
ATOM 5262 O O . LEU C 1 239 ? 23.025 40.892 46.593 1.00 24.96 236 LEU C O 1
ATOM 5267 N N . VAL C 1 240 ? 20.899 41.467 46.181 1.00 22.58 237 VAL C N 1
ATOM 5268 C CA . VAL C 1 240 ? 20.345 40.765 47.323 1.00 21.23 237 VAL C CA 1
ATOM 5269 C C . VAL C 1 240 ? 19.186 39.980 46.771 1.00 20.32 237 VAL C C 1
ATOM 5270 O O . VAL C 1 240 ? 18.021 40.394 46.874 1.00 20.08 237 VAL C O 1
ATOM 5274 N N . ASP C 1 241 ? 19.521 38.860 46.148 1.00 20.51 238 ASP C N 1
ATOM 5275 C CA . ASP C 1 241 ? 18.647 38.216 45.214 1.00 20.65 238 ASP C CA 1
ATOM 5276 C C . ASP C 1 241 ? 18.645 36.709 45.218 1.00 20.00 238 ASP C C 1
ATOM 5277 O O . ASP C 1 241 ? 18.132 36.079 44.280 1.00 20.44 238 ASP C O 1
ATOM 5282 N N . GLY C 1 242 ? 19.194 36.112 46.241 1.00 21.95 239 GLY C N 1
ATOM 5283 C CA . GLY C 1 242 ? 19.196 34.674 46.338 1.00 23.14 239 GLY C CA 1
ATOM 5284 C C . GLY C 1 242 ? 19.849 33.985 45.177 1.00 22.95 239 GLY C C 1
ATOM 5285 O O . GLY C 1 242 ? 19.595 32.827 44.944 1.00 24.82 239 GLY C O 1
ATOM 5286 N N . GLY C 1 243 ? 20.744 34.680 44.495 1.00 24.10 240 GLY C N 1
ATOM 5287 C CA . GLY C 1 243 ? 21.488 34.096 43.419 1.00 23.09 240 GLY C CA 1
ATOM 5288 C C . GLY C 1 243 ? 20.820 34.156 42.063 1.00 23.70 240 GLY C C 1
ATOM 5289 O O . GLY C 1 243 ? 21.226 33.453 41.138 1.00 22.18 240 GLY C O 1
ATOM 5290 N N . LEU C 1 244 ? 19.772 34.934 41.952 1.00 26.23 241 LEU C N 1
ATOM 5291 C CA . LEU C 1 244 ? 19.012 34.980 40.691 1.00 29.18 241 LEU C CA 1
ATOM 5292 C C . LEU C 1 244 ? 19.924 35.383 39.517 1.00 26.25 241 LEU C C 1
ATOM 5293 O O . LEU C 1 244 ? 19.923 34.758 38.499 1.00 24.30 241 LEU C O 1
ATOM 5298 N N . VAL C 1 245 ? 20.727 36.401 39.707 1.00 26.75 242 VAL C N 1
ATOM 5299 C CA . VAL C 1 245 ? 21.599 36.911 38.657 1.00 29.44 242 VAL C CA 1
ATOM 5300 C C . VAL C 1 245 ? 22.837 36.057 38.412 1.00 31.10 242 VAL C C 1
ATOM 5301 O O . VAL C 1 245 ? 23.489 36.211 37.381 1.00 31.97 242 VAL C O 1
ATOM 5305 N N . ALA C 1 246 ? 23.137 35.156 39.313 1.00 34.55 243 ALA C N 1
ATOM 5306 C CA . ALA C 1 246 ? 24.234 34.247 39.102 1.00 42.12 243 ALA C CA 1
ATOM 5307 C C . ALA C 1 246 ? 24.073 33.518 37.724 1.00 42.14 243 ALA C C 1
ATOM 5308 O O . ALA C 1 246 ? 24.986 33.610 36.883 1.00 43.47 243 ALA C O 1
ATOM 5310 N N . MET D 1 4 ? 20.264 22.800 65.701 1.00 53.59 1 MET D N 1
ATOM 5311 C CA . MET D 1 4 ? 21.069 23.340 66.866 1.00 53.58 1 MET D CA 1
ATOM 5312 C C . MET D 1 4 ? 22.257 24.193 66.423 1.00 49.62 1 MET D C 1
ATOM 5313 O O . MET D 1 4 ? 23.268 24.230 67.108 1.00 50.41 1 MET D O 1
ATOM 5318 N N . THR D 1 5 ? 22.172 24.846 65.278 1.00 44.24 2 THR D N 1
ATOM 5319 C CA . THR D 1 5 ? 23.305 25.593 64.781 1.00 49.90 2 THR D CA 1
ATOM 5320 C C . THR D 1 5 ? 23.445 26.989 65.468 1.00 42.47 2 THR D C 1
ATOM 5321 O O . THR D 1 5 ? 24.546 27.540 65.510 1.00 48.28 2 THR D O 1
ATOM 5325 N N . HIS D 1 6 ? 22.368 27.553 66.019 1.00 35.14 3 HIS D N 1
ATOM 5326 C CA . HIS D 1 6 ? 22.467 28.862 66.710 1.00 30.82 3 HIS D CA 1
ATOM 5327 C C . HIS D 1 6 ? 22.298 28.712 68.225 1.00 28.76 3 HIS D C 1
ATOM 5328 O O . HIS D 1 6 ? 21.555 27.831 68.697 1.00 30.76 3 HIS D O 1
ATOM 5335 N N . ARG D 1 7 ? 22.897 29.637 68.987 1.00 26.58 4 ARG D N 1
ATOM 5336 C CA . ARG D 1 7 ? 22.562 29.797 70.398 1.00 26.84 4 ARG D CA 1
ATOM 5337 C C . ARG D 1 7 ? 21.077 30.042 70.593 1.00 23.45 4 ARG D C 1
ATOM 5338 O O . ARG D 1 7 ? 20.414 30.637 69.746 1.00 24.92 4 ARG D O 1
ATOM 5346 N N . VAL D 1 8 ? 20.545 29.567 71.712 1.00 23.70 5 VAL D N 1
ATOM 5347 C CA . VAL D 1 8 ? 19.140 29.700 72.071 1.00 23.50 5 VAL D CA 1
ATOM 5348 C C . VAL D 1 8 ? 18.955 30.507 73.343 1.00 22.20 5 VAL D C 1
ATOM 5349 O O . VAL D 1 8 ? 19.614 30.261 74.351 1.00 24.93 5 VAL D O 1
ATOM 5353 N N . ALA D 1 9 ? 18.075 31.488 73.300 1.00 20.64 6 ALA D N 1
ATOM 5354 C CA . ALA D 1 9 ? 17.746 32.303 74.460 1.00 20.81 6 ALA D CA 1
ATOM 5355 C C . ALA D 1 9 ? 16.299 32.125 74.809 1.00 21.74 6 ALA D C 1
ATOM 5356 O O . ALA D 1 9 ? 15.438 32.221 73.932 1.00 20.68 6 ALA D O 1
ATOM 5358 N N . LEU D 1 10 ? 16.046 31.874 76.086 1.00 22.65 7 LEU D N 1
ATOM 5359 C CA . LEU D 1 10 ? 14.722 31.863 76.642 1.00 22.32 7 LEU D CA 1
ATOM 5360 C C . LEU D 1 10 ? 14.494 33.125 77.444 1.00 21.98 7 LEU D C 1
ATOM 5361 O O . LEU D 1 10 ? 15.261 33.438 78.345 1.00 22.87 7 LEU D O 1
ATOM 5366 N N . ILE D 1 11 ? 13.468 33.878 77.068 1.00 23.79 8 ILE D N 1
ATOM 5367 C CA . ILE D 1 11 ? 13.090 35.102 77.752 1.00 23.71 8 ILE D CA 1
ATOM 5368 C C . ILE D 1 11 ? 11.703 34.908 78.341 1.00 24.11 8 ILE D C 1
ATOM 5369 O O . ILE D 1 11 ? 10.717 34.801 77.600 1.00 25.08 8 ILE D O 1
ATOM 5374 N N . THR D 1 12 ? 11.594 34.945 79.656 1.00 23.38 9 THR D N 1
ATOM 5375 C CA . THR D 1 12 ? 10.288 34.830 80.311 1.00 24.44 9 THR D CA 1
ATOM 5376 C C . THR D 1 12 ? 9.544 36.159 80.201 1.00 24.06 9 THR D C 1
ATOM 5377 O O . THR D 1 12 ? 10.174 37.239 80.230 1.00 23.07 9 THR D O 1
ATOM 5381 N N . GLY D 1 13 ? 8.223 36.095 80.040 1.00 24.92 10 GLY D N 1
ATOM 5382 C CA . GLY D 1 13 ? 7.439 37.316 79.794 1.00 24.52 10 GLY D CA 1
ATOM 5383 C C . GLY D 1 13 ? 7.895 38.090 78.559 1.00 24.68 10 GLY D C 1
ATOM 5384 O O . GLY D 1 13 ? 7.982 39.309 78.565 1.00 28.14 10 GLY D O 1
ATOM 5385 N N . GLY D 1 14 ? 8.162 37.399 77.475 1.00 23.13 11 GLY D N 1
ATOM 5386 C CA . GLY D 1 14 ? 8.803 38.016 76.324 1.00 25.81 11 GLY D CA 1
ATOM 5387 C C . GLY D 1 14 ? 7.839 38.482 75.257 1.00 26.83 11 GLY D C 1
ATOM 5388 O O . GLY D 1 14 ? 8.261 38.782 74.153 1.00 23.42 11 GLY D O 1
ATOM 5389 N N . SER D 1 15 ? 6.564 38.521 75.602 1.00 24.47 12 SER D N 1
ATOM 5390 C CA . SER D 1 15 ? 5.541 38.900 74.638 1.00 29.16 12 SER D CA 1
ATOM 5391 C C . SER D 1 15 ? 5.259 40.381 74.559 1.00 26.41 12 SER D C 1
ATOM 5392 O O . SER D 1 15 ? 4.682 40.818 73.593 1.00 27.25 12 SER D O 1
ATOM 5395 N N . ARG D 1 16 ? 5.708 41.168 75.504 1.00 28.47 13 ARG D N 1
ATOM 5396 C CA . ARG D 1 16 ? 5.511 42.620 75.383 1.00 32.09 13 ARG D CA 1
ATOM 5397 C C . ARG D 1 16 ? 6.605 43.364 76.158 1.00 30.16 13 ARG D C 1
ATOM 5398 O O . ARG D 1 16 ? 7.374 42.760 76.909 1.00 30.17 13 ARG D O 1
ATOM 5406 N N . GLY D 1 17 ? 6.626 44.674 75.983 1.00 28.07 14 GLY D N 1
ATOM 5407 C CA . GLY D 1 17 ? 7.434 45.559 76.781 1.00 28.83 14 GLY D CA 1
ATOM 5408 C C . GLY D 1 17 ? 8.900 45.254 76.679 1.00 28.79 14 GLY D C 1
ATOM 5409 O O . GLY D 1 17 ? 9.396 44.933 75.601 1.00 31.10 14 GLY D O 1
ATOM 5410 N N . ILE D 1 18 ? 9.567 45.267 77.820 1.00 25.39 15 ILE D N 1
ATOM 5411 C CA . ILE D 1 18 ? 10.997 45.002 77.901 1.00 25.50 15 ILE D CA 1
ATOM 5412 C C . ILE D 1 18 ? 11.354 43.633 77.360 1.00 24.04 15 ILE D C 1
ATOM 5413 O O . ILE D 1 18 ? 12.314 43.456 76.598 1.00 23.11 15 ILE D O 1
ATOM 5418 N N . GLY D 1 19 ? 10.581 42.642 77.744 1.00 22.46 16 GLY D N 1
ATOM 5419 C CA . GLY D 1 19 ? 10.826 41.290 77.282 1.00 23.45 16 GLY D CA 1
ATOM 5420 C C . GLY D 1 19 ? 10.840 41.156 75.788 1.00 23.18 16 GLY D C 1
ATOM 5421 O O . GLY D 1 19 ? 11.705 40.483 75.217 1.00 27.36 16 GLY D O 1
ATOM 5422 N N . ALA D 1 20 ? 9.840 41.712 75.143 1.00 23.46 17 ALA D N 1
ATOM 5423 C CA . ALA D 1 20 ? 9.770 41.683 73.694 1.00 24.50 17 ALA D CA 1
ATOM 5424 C C . ALA D 1 20 ? 10.961 42.374 73.060 1.00 22.14 17 ALA D C 1
ATOM 5425 O O . ALA D 1 20 ? 11.529 41.896 72.108 1.00 21.94 17 ALA D O 1
ATOM 5427 N N . ALA D 1 21 ? 11.345 43.510 73.578 1.00 21.62 18 ALA D N 1
ATOM 5428 C CA . ALA D 1 21 ? 12.489 44.216 73.024 1.00 21.79 18 ALA D CA 1
ATOM 5429 C C . ALA D 1 21 ? 13.819 43.418 73.195 1.00 22.20 18 ALA D C 1
ATOM 5430 O O . ALA D 1 21 ? 14.674 43.353 72.296 1.00 21.37 18 ALA D O 1
ATOM 5432 N N . ILE D 1 22 ? 13.959 42.750 74.329 1.00 20.26 19 ILE D N 1
ATOM 5433 C CA . ILE D 1 22 ? 15.081 41.847 74.530 1.00 21.27 19 ILE D CA 1
ATOM 5434 C C . ILE D 1 22 ? 15.089 40.731 73.507 1.00 23.01 19 ILE D C 1
ATOM 5435 O O . ILE D 1 22 ? 16.132 40.401 72.946 1.00 22.13 19 ILE D O 1
ATOM 5440 N N . ALA D 1 23 ? 13.922 40.144 73.294 1.00 24.20 20 ALA D N 1
ATOM 5441 C CA . ALA D 1 23 ? 13.843 39.042 72.354 1.00 26.37 20 ALA D CA 1
ATOM 5442 C C . ALA D 1 23 ? 14.277 39.467 70.975 1.00 24.66 20 ALA D C 1
ATOM 5443 O O . ALA D 1 23 ? 15.030 38.749 70.329 1.00 26.04 20 ALA D O 1
ATOM 5445 N N . LEU D 1 24 ? 13.819 40.622 70.521 1.00 24.62 21 LEU D N 1
ATOM 5446 C CA . LEU D 1 24 ? 14.221 41.118 69.206 1.00 25.20 21 LEU D CA 1
ATOM 5447 C C . LEU D 1 24 ? 15.708 41.475 69.109 1.00 26.37 21 LEU D C 1
ATOM 5448 O O . LEU D 1 24 ? 16.342 41.208 68.091 1.00 24.34 21 LEU D O 1
ATOM 5453 N N . LYS D 1 25 ? 16.267 42.043 70.172 1.00 23.01 22 LYS D N 1
ATOM 5454 C CA . LYS D 1 25 ? 17.654 42.419 70.180 1.00 23.84 22 LYS D CA 1
ATOM 5455 C C . LYS D 1 25 ? 18.532 41.159 70.163 1.00 22.59 22 LYS D C 1
ATOM 5456 O O . LYS D 1 25 ? 19.507 41.086 69.416 1.00 19.62 22 LYS D O 1
ATOM 5462 N N . LEU D 1 26 ? 18.178 40.161 70.966 1.00 21.76 23 LEU D N 1
ATOM 5463 C CA . LEU D 1 26 ? 18.972 38.943 70.943 1.00 20.73 23 LEU D CA 1
ATOM 5464 C C . LEU D 1 26 ? 18.840 38.186 69.652 1.00 20.81 23 LEU D C 1
ATOM 5465 O O . LEU D 1 26 ? 19.815 37.568 69.188 1.00 21.05 23 LEU D O 1
ATOM 5470 N N . ALA D 1 27 ? 17.668 38.236 69.052 1.00 21.10 24 ALA D N 1
ATOM 5471 C CA . ALA D 1 27 ? 17.518 37.628 67.743 1.00 21.61 24 ALA D CA 1
ATOM 5472 C C . ALA D 1 27 ? 18.464 38.267 66.719 1.00 23.18 24 ALA D C 1
ATOM 5473 O O . ALA D 1 27 ? 19.139 37.588 65.967 1.00 21.13 24 ALA D O 1
ATOM 5475 N N . GLN D 1 28 ? 18.574 39.587 66.756 1.00 25.34 25 GLN D N 1
ATOM 5476 C CA . GLN D 1 28 ? 19.464 40.300 65.890 1.00 28.77 25 GLN D CA 1
ATOM 5477 C C . GLN D 1 28 ? 20.929 39.982 66.203 1.00 25.48 25 GLN D C 1
ATOM 5478 O O . GLN D 1 28 ? 21.742 40.018 65.329 1.00 29.82 25 GLN D O 1
ATOM 5484 N N . ASP D 1 29 ? 21.260 39.708 67.462 1.00 25.76 26 ASP D N 1
ATOM 5485 C CA . ASP D 1 29 ? 22.599 39.234 67.819 1.00 25.40 26 ASP D CA 1
ATOM 5486 C C . ASP D 1 29 ? 22.842 37.804 67.382 1.00 24.67 26 ASP D C 1
ATOM 5487 O O . ASP D 1 29 ? 23.967 37.349 67.431 1.00 21.67 26 ASP D O 1
ATOM 5492 N N . GLY D 1 30 ? 21.829 37.086 66.922 1.00 21.48 27 GLY D N 1
ATOM 5493 C CA . GLY D 1 30 ? 22.059 35.712 66.405 1.00 23.66 27 GLY D CA 1
ATOM 5494 C C . GLY D 1 30 ? 21.480 34.566 67.259 1.00 22.33 27 GLY D C 1
ATOM 5495 O O . GLY D 1 30 ? 21.783 33.431 66.987 1.00 26.36 27 GLY D O 1
ATOM 5496 N N . PHE D 1 31 ? 20.690 34.877 68.294 1.00 20.58 28 PHE D N 1
ATOM 5497 C CA . PHE D 1 31 ? 20.049 33.869 69.083 1.00 19.99 28 PHE D CA 1
ATOM 5498 C C . PHE D 1 31 ? 18.726 33.467 68.476 1.00 20.55 28 PHE D C 1
ATOM 5499 O O . PHE D 1 31 ? 17.950 34.313 68.014 1.00 19.81 28 PHE D O 1
ATOM 5507 N N . ASP D 1 32 ? 18.477 32.157 68.440 1.00 22.66 29 ASP D N 1
ATOM 5508 C CA . ASP D 1 32 ? 17.104 31.638 68.284 1.00 23.43 29 ASP D CA 1
ATOM 5509 C C . ASP D 1 32 ? 16.399 31.886 69.624 1.00 23.43 29 ASP D C 1
ATOM 5510 O O . ASP D 1 32 ? 17.067 31.949 70.652 1.00 24.37 29 ASP D O 1
ATOM 5515 N N . ILE D 1 33 ? 15.080 32.016 69.590 1.00 22.23 30 ILE D N 1
ATOM 5516 C CA . ILE D 1 33 ? 14.326 32.655 70.685 1.00 22.21 30 ILE D CA 1
ATOM 5517 C C . ILE D 1 33 ? 13.142 31.816 71.114 1.00 24.18 30 ILE D C 1
ATOM 5518 O O . ILE D 1 33 ? 12.386 31.314 70.289 1.00 24.09 30 ILE D O 1
ATOM 5523 N N . ALA D 1 34 ? 13.055 31.610 72.413 1.00 26.46 31 ALA D N 1
ATOM 5524 C CA . ALA D 1 34 ? 11.846 31.098 73.016 1.00 25.39 31 ALA D CA 1
ATOM 5525 C C . ALA D 1 34 ? 11.394 32.211 73.954 1.00 25.21 31 ALA D C 1
ATOM 5526 O O . ALA D 1 34 ? 12.191 32.781 74.712 1.00 25.56 31 ALA D O 1
ATOM 5528 N N . ILE D 1 35 ? 10.106 32.454 73.954 1.00 23.89 32 ILE D N 1
ATOM 5529 C CA . ILE D 1 35 ? 9.521 33.327 74.923 1.00 24.22 32 ILE D CA 1
ATOM 5530 C C . ILE D 1 35 ? 8.413 32.588 75.662 1.00 26.35 32 ILE D C 1
ATOM 5531 O O . ILE D 1 35 ? 7.731 31.749 75.088 1.00 25.64 32 ILE D O 1
ATOM 5536 N N . THR D 1 36 ? 8.204 32.959 76.919 1.00 26.12 33 THR D N 1
ATOM 5537 C CA . THR D 1 36 ? 7.005 32.563 77.649 1.00 25.85 33 THR D CA 1
ATOM 5538 C C . THR D 1 36 ? 5.974 33.677 77.652 1.00 27.23 33 THR D C 1
ATOM 5539 O O . THR D 1 36 ? 6.284 34.866 77.614 1.00 26.12 33 THR D O 1
ATOM 5543 N N . TYR D 1 37 ? 4.728 33.266 77.755 1.00 28.37 34 TYR D N 1
ATOM 5544 C CA . TYR D 1 37 ? 3.639 34.183 77.977 1.00 29.57 34 TYR D CA 1
ATOM 5545 C C . TYR D 1 37 ? 2.598 33.484 78.859 1.00 31.68 34 TYR D C 1
ATOM 5546 O O . TYR D 1 37 ? 2.480 32.231 78.873 1.00 30.02 34 TYR D O 1
ATOM 5555 N N . ALA D 1 38 ? 1.863 34.293 79.612 1.00 37.51 35 ALA D N 1
ATOM 5556 C CA . ALA D 1 38 ? 0.854 33.767 80.538 1.00 45.10 35 ALA D CA 1
ATOM 5557 C C . ALA D 1 38 ? -0.482 33.639 79.804 1.00 45.64 35 ALA D C 1
ATOM 5558 O O . ALA D 1 38 ? -1.092 32.585 79.837 1.00 43.59 35 ALA D O 1
ATOM 5560 N N . ARG D 1 39 ? -0.910 34.719 79.156 1.00 51.48 36 ARG D N 1
ATOM 5561 C CA . ARG D 1 39 ? -2.261 34.757 78.534 1.00 59.67 36 ARG D CA 1
ATOM 5562 C C . ARG D 1 39 ? -2.397 35.161 77.109 1.00 60.62 36 ARG D C 1
ATOM 5563 O O . ARG D 1 39 ? -3.134 34.525 76.387 1.00 56.39 36 ARG D O 1
ATOM 5571 N N . ASN D 1 40 ? -1.778 36.267 76.734 1.00 56.43 37 ASN D N 1
ATOM 5572 C CA . ASN D 1 40 ? -2.056 36.876 75.435 1.00 58.88 37 ASN D CA 1
ATOM 5573 C C . ASN D 1 40 ? -1.252 36.202 74.314 1.00 50.55 37 ASN D C 1
ATOM 5574 O O . ASN D 1 40 ? -0.152 36.634 73.967 1.00 39.67 37 ASN D O 1
ATOM 5579 N N . GLU D 1 41 ? -1.827 35.144 73.753 1.00 49.97 38 GLU D N 1
ATOM 5580 C CA . GLU D 1 41 ? -1.188 34.392 72.671 1.00 54.61 38 GLU D CA 1
ATOM 5581 C C . GLU D 1 41 ? -0.915 35.261 71.442 1.00 47.34 38 GLU D C 1
ATOM 5582 O O . GLU D 1 41 ? 0.096 35.102 70.784 1.00 49.00 38 GLU D O 1
ATOM 5588 N N . LYS D 1 42 ? -1.787 36.208 71.165 1.00 46.31 39 LYS D N 1
ATOM 5589 C CA . LYS D 1 42 ? -1.602 37.027 69.994 1.00 50.47 39 LYS D CA 1
ATOM 5590 C C . LYS D 1 42 ? -0.358 37.948 70.089 1.00 43.20 39 LYS D C 1
ATOM 5591 O O . LYS D 1 42 ? 0.328 38.130 69.098 1.00 36.61 39 LYS D O 1
ATOM 5597 N N . ALA D 1 43 ? -0.118 38.540 71.249 1.00 34.49 40 ALA D N 1
ATOM 5598 C CA . ALA D 1 43 ? 1.057 39.345 71.436 1.00 30.62 40 ALA D CA 1
ATOM 5599 C C . ALA D 1 43 ? 2.311 38.448 71.302 1.00 29.70 40 ALA D C 1
ATOM 5600 O O . ALA D 1 43 ? 3.291 38.830 70.666 1.00 30.53 40 ALA D O 1
ATOM 5602 N N . ALA D 1 44 ? 2.243 37.223 71.791 1.00 27.51 41 ALA D N 1
ATOM 5603 C CA . ALA D 1 44 ? 3.371 36.311 71.680 1.00 27.61 41 ALA D CA 1
ATOM 5604 C C . ALA D 1 44 ? 3.644 35.917 70.244 1.00 26.40 41 ALA D C 1
ATOM 5605 O O . ALA D 1 44 ? 4.775 35.975 69.795 1.00 22.71 41 ALA D O 1
ATOM 5607 N N . GLN D 1 45 ? 2.595 35.666 69.486 1.00 29.39 42 GLN D N 1
ATOM 5608 C CA . GLN D 1 45 ? 2.754 35.321 68.055 1.00 31.81 42 GLN D CA 1
ATOM 5609 C C . GLN D 1 45 ? 3.283 36.503 67.246 1.00 30.41 42 GLN D C 1
ATOM 5610 O O . GLN D 1 45 ? 4.009 36.311 66.279 1.00 32.08 42 GLN D O 1
ATOM 5616 N N . LYS D 1 46 ? 2.942 37.728 67.626 1.00 27.81 43 LYS D N 1
ATOM 5617 C CA . LYS D 1 46 ? 3.495 38.895 66.963 1.00 28.81 43 LYS D CA 1
ATOM 5618 C C . LYS D 1 46 ? 5.010 38.960 67.226 1.00 25.60 43 LYS D C 1
ATOM 5619 O O . LYS D 1 46 ? 5.796 39.186 66.311 1.00 27.18 43 LYS D O 1
ATOM 5625 N N . VAL D 1 47 ? 5.459 38.644 68.434 1.00 23.55 44 VAL D N 1
ATOM 5626 C CA . VAL D 1 47 ? 6.908 38.645 68.672 1.00 25.04 44 VAL D CA 1
ATOM 5627 C C . VAL D 1 47 ? 7.609 37.522 67.893 1.00 25.02 44 VAL D C 1
ATOM 5628 O O . VAL D 1 47 ? 8.637 37.765 67.260 1.00 25.64 44 VAL D O 1
ATOM 5632 N N . VAL D 1 48 ? 7.021 36.327 67.899 1.00 24.68 45 VAL D N 1
ATOM 5633 C CA . VAL D 1 48 ? 7.511 35.214 67.091 1.00 26.35 45 VAL D CA 1
ATOM 5634 C C . VAL D 1 48 ? 7.703 35.618 65.611 1.00 25.83 45 VAL D C 1
ATOM 5635 O O . VAL D 1 48 ? 8.731 35.312 65.014 1.00 26.42 45 VAL D O 1
ATOM 5639 N N . SER D 1 49 ? 6.712 36.287 65.039 1.00 28.24 46 SER D N 1
ATOM 5640 C CA . SER D 1 49 ? 6.819 36.750 63.658 1.00 32.40 46 SER D CA 1
ATOM 5641 C C . SER D 1 49 ? 7.947 37.749 63.433 1.00 28.83 46 SER D C 1
ATOM 5642 O O . SER D 1 49 ? 8.577 37.708 62.409 1.00 27.26 46 SER D O 1
ATOM 5645 N N . GLU D 1 50 ? 8.081 38.693 64.335 1.00 25.63 47 GLU D N 1
ATOM 5646 C CA . GLU D 1 50 ? 9.130 39.683 64.219 1.00 28.38 47 GLU D CA 1
ATOM 5647 C C . GLU D 1 50 ? 10.499 39.071 64.393 1.00 23.66 47 GLU D C 1
ATOM 5648 O O . GLU D 1 50 ? 11.420 39.438 63.685 1.00 26.47 47 GLU D O 1
ATOM 5654 N N . VAL D 1 51 ? 10.625 38.051 65.221 1.00 23.47 48 VAL D N 1
ATOM 5655 C CA . VAL D 1 51 ? 11.905 37.291 65.290 1.00 24.36 48 VAL D CA 1
ATOM 5656 C C . VAL D 1 51 ? 12.213 36.540 63.975 1.00 22.93 48 VAL D C 1
ATOM 5657 O O . VAL D 1 51 ? 13.341 36.537 63.467 1.00 21.16 48 VAL D O 1
ATOM 5661 N N . GLU D 1 52 ? 11.186 35.910 63.431 1.00 24.78 49 GLU D N 1
ATOM 5662 C CA . GLU D 1 52 ? 11.315 35.200 62.175 1.00 26.20 49 GLU D CA 1
ATOM 5663 C C . GLU D 1 52 ? 11.696 36.159 61.038 1.00 26.58 49 GLU D C 1
ATOM 5664 O O . GLU D 1 52 ? 12.436 35.779 60.114 1.00 23.42 49 GLU D O 1
ATOM 5670 N N . ALA D 1 53 ? 11.113 37.363 61.053 1.00 27.31 50 ALA D N 1
ATOM 5671 C CA . ALA D 1 53 ? 11.413 38.381 60.042 1.00 28.00 50 ALA D CA 1
ATOM 5672 C C . ALA D 1 53 ? 12.906 38.815 60.077 1.00 29.04 50 ALA D C 1
ATOM 5673 O O . ALA D 1 53 ? 13.441 39.204 59.075 1.00 29.84 50 ALA D O 1
ATOM 5675 N N . LEU D 1 54 ? 13.582 38.603 61.203 1.00 30.42 51 LEU D N 1
ATOM 5676 C CA . LEU D 1 54 ? 15.042 38.787 61.306 1.00 29.29 51 LEU D CA 1
ATOM 5677 C C . LEU D 1 54 ? 15.869 37.528 60.978 1.00 26.59 51 LEU D C 1
ATOM 5678 O O . LEU D 1 54 ? 17.088 37.581 60.968 1.00 33.62 51 LEU D O 1
ATOM 5683 N N . GLY D 1 55 ? 15.241 36.454 60.561 1.00 25.64 52 GLY D N 1
ATOM 5684 C CA . GLY D 1 55 ? 15.975 35.292 60.080 1.00 25.57 52 GLY D CA 1
ATOM 5685 C C . GLY D 1 55 ? 16.183 34.178 61.106 1.00 26.97 52 GLY D C 1
ATOM 5686 O O . GLY D 1 55 ? 16.782 33.159 60.779 1.00 27.78 52 GLY D O 1
ATOM 5687 N N . ARG D 1 56 ? 15.630 34.319 62.301 1.00 27.57 53 ARG D N 1
ATOM 5688 C CA . ARG D 1 56 ? 15.823 33.343 63.358 1.00 25.57 53 ARG D CA 1
ATOM 5689 C C . ARG D 1 56 ? 14.623 32.479 63.537 1.00 26.84 53 ARG D C 1
ATOM 5690 O O . ARG D 1 56 ? 13.545 32.847 63.109 1.00 29.27 53 ARG D O 1
ATOM 5698 N N . LYS D 1 57 ? 14.794 31.365 64.241 1.00 27.57 54 LYS D N 1
ATOM 5699 C CA . LYS D 1 57 ? 13.673 30.559 64.701 1.00 30.03 54 LYS D CA 1
ATOM 5700 C C . LYS D 1 57 ? 13.166 31.053 66.048 1.00 28.83 54 LYS D C 1
ATOM 5701 O O . LYS D 1 57 ? 13.935 31.513 66.879 1.00 24.79 54 LYS D O 1
ATOM 5707 N N . ALA D 1 58 ? 11.852 30.969 66.232 1.00 25.71 55 ALA D N 1
ATOM 5708 C CA . ALA D 1 58 ? 11.210 31.428 67.454 1.00 27.31 55 ALA D CA 1
ATOM 5709 C C . ALA D 1 58 ? 10.062 30.523 67.823 1.00 28.49 55 ALA D C 1
ATOM 5710 O O . ALA D 1 58 ? 9.364 30.018 66.964 1.00 26.01 55 ALA D O 1
ATOM 5712 N N . VAL D 1 59 ? 9.852 30.370 69.120 1.00 29.62 56 VAL D N 1
ATOM 5713 C CA . VAL D 1 59 ? 8.725 29.652 69.642 1.00 32.78 56 VAL D CA 1
ATOM 5714 C C . VAL D 1 59 ? 8.164 30.401 70.874 1.00 31.14 56 VAL D C 1
ATOM 5715 O O . VAL D 1 59 ? 8.906 30.973 71.671 1.00 26.94 56 VAL D O 1
ATOM 5719 N N . ALA D 1 60 ? 6.843 30.360 71.008 1.00 29.82 57 ALA D N 1
ATOM 5720 C CA . ALA D 1 60 ? 6.141 30.915 72.159 1.00 29.95 57 ALA D CA 1
ATOM 5721 C C . ALA D 1 60 ? 5.606 29.765 72.998 1.00 29.82 57 ALA D C 1
ATOM 5722 O O . ALA D 1 60 ? 4.944 28.881 72.507 1.00 28.41 57 ALA D O 1
ATOM 5724 N N . VAL D 1 61 ? 5.892 29.808 74.285 1.00 35.69 58 VAL D N 1
ATOM 5725 C CA . VAL D 1 61 ? 5.513 28.740 75.210 1.00 37.11 58 VAL D CA 1
ATOM 5726 C C . VAL D 1 61 ? 4.584 29.351 76.228 1.00 34.24 58 VAL D C 1
ATOM 5727 O O . VAL D 1 61 ? 4.937 30.322 76.929 1.00 30.48 58 VAL D O 1
ATOM 5731 N N . GLN D 1 62 ? 3.396 28.787 76.325 1.00 35.63 59 GLN D N 1
ATOM 5732 C CA . GLN D 1 62 ? 2.477 29.228 77.354 1.00 40.69 59 GLN D CA 1
ATOM 5733 C C . GLN D 1 62 ? 2.907 28.673 78.685 1.00 38.37 59 GLN D C 1
ATOM 5734 O O . GLN D 1 62 ? 3.118 27.481 78.812 1.00 39.38 59 GLN D O 1
ATOM 5740 N N . ALA D 1 63 ? 2.996 29.526 79.695 1.00 36.82 60 ALA D N 1
ATOM 5741 C CA . ALA D 1 63 ? 3.413 29.045 81.031 1.00 40.14 60 ALA D CA 1
ATOM 5742 C C . ALA D 1 63 ? 3.062 30.065 82.074 1.00 38.74 60 ALA D C 1
ATOM 5743 O O . ALA D 1 63 ? 3.290 31.242 81.883 1.00 41.21 60 ALA D O 1
ATOM 5745 N N . ASP D 1 64 ? 2.502 29.604 83.177 1.00 40.74 61 ASP D N 1
ATOM 5746 C CA . ASP D 1 64 ? 2.264 30.456 84.321 1.00 38.88 61 ASP D CA 1
ATOM 5747 C C . ASP D 1 64 ? 3.581 30.553 85.125 1.00 36.97 61 ASP D C 1
ATOM 5748 O O . ASP D 1 64 ? 3.979 29.611 85.837 1.00 30.04 61 ASP D O 1
ATOM 5753 N N . GLY D 1 65 ? 4.271 31.692 85.005 1.00 35.00 62 GLY D N 1
ATOM 5754 C CA . GLY D 1 65 ? 5.499 31.933 85.762 1.00 34.37 62 GLY D CA 1
ATOM 5755 C C . GLY D 1 65 ? 5.348 31.885 87.295 1.00 36.38 62 GLY D C 1
ATOM 5756 O O . GLY D 1 65 ? 6.349 31.844 88.027 1.00 35.91 62 GLY D O 1
ATOM 5757 N N . GLY D 1 66 ? 4.108 31.963 87.769 1.00 36.18 63 GLY D N 1
ATOM 5758 C CA . GLY D 1 66 ? 3.811 31.916 89.178 1.00 37.47 63 GLY D CA 1
ATOM 5759 C C . GLY D 1 66 ? 3.600 30.532 89.730 1.00 37.97 63 GLY D C 1
ATOM 5760 O O . GLY D 1 66 ? 3.351 30.361 90.938 1.00 39.50 63 GLY D O 1
ATOM 5761 N N . SER D 1 67 ? 3.770 29.538 88.877 1.00 36.38 64 SER D N 1
ATOM 5762 C CA . SER D 1 67 ? 3.702 28.127 89.266 1.00 39.36 64 SER D CA 1
ATOM 5763 C C . SER D 1 67 ? 5.030 27.429 89.023 1.00 33.48 64 SER D C 1
ATOM 5764 O O . SER D 1 67 ? 5.680 27.730 88.026 1.00 31.55 64 SER D O 1
ATOM 5767 N N . THR D 1 68 ? 5.440 26.525 89.903 1.00 30.87 65 THR D N 1
ATOM 5768 C CA . THR D 1 68 ? 6.723 25.855 89.706 1.00 32.53 65 THR D CA 1
ATOM 5769 C C . THR D 1 68 ? 6.662 24.885 88.519 1.00 34.67 65 THR D C 1
ATOM 5770 O O . THR D 1 68 ? 7.656 24.738 87.796 1.00 33.89 65 THR D O 1
ATOM 5774 N N . ASP D 1 69 ? 5.492 24.314 88.249 1.00 31.87 66 ASP D N 1
ATOM 5775 C CA . ASP D 1 69 ? 5.328 23.495 87.049 1.00 34.75 66 ASP D CA 1
ATOM 5776 C C . ASP D 1 69 ? 5.526 24.325 85.767 1.00 30.71 66 ASP D C 1
ATOM 5777 O O . ASP D 1 69 ? 6.099 23.850 84.803 1.00 30.76 66 ASP D O 1
ATOM 5782 N N . GLY D 1 70 ? 5.005 25.548 85.750 1.00 28.70 67 GLY D N 1
ATOM 5783 C CA . GLY D 1 70 ? 5.222 26.467 84.643 1.00 26.97 67 GLY D CA 1
ATOM 5784 C C . GLY D 1 70 ? 6.689 26.871 84.506 1.00 25.42 67 GLY D C 1
ATOM 5785 O O . GLY D 1 70 ? 7.196 26.998 83.401 1.00 26.75 67 GLY D O 1
ATOM 5786 N N . ASN D 1 71 ? 7.359 27.107 85.629 1.00 27.39 68 ASN D N 1
ATOM 5787 C CA . ASN D 1 71 ? 8.790 27.419 85.601 1.00 26.48 68 ASN D CA 1
ATOM 5788 C C . ASN D 1 71 ? 9.615 26.288 84.967 1.00 28.13 68 ASN D C 1
ATOM 5789 O O . ASN D 1 71 ? 10.441 26.512 84.100 1.00 27.18 68 ASN D O 1
ATOM 5794 N N . ILE D 1 72 ? 9.324 25.055 85.360 1.00 29.81 69 ILE D N 1
ATOM 5795 C CA . ILE D 1 72 ? 10.009 23.864 84.807 1.00 29.68 69 ILE D CA 1
ATOM 5796 C C . ILE D 1 72 ? 9.626 23.647 83.348 1.00 28.73 69 ILE D C 1
ATOM 5797 O O . ILE D 1 72 ? 10.484 23.370 82.502 1.00 31.26 69 ILE D O 1
ATOM 5802 N N . ALA D 1 73 ? 8.360 23.814 83.026 1.00 26.40 70 ALA D N 1
ATOM 5803 C CA . ALA D 1 73 ? 7.920 23.578 81.638 1.00 30.14 70 ALA D CA 1
ATOM 5804 C C . ALA D 1 73 ? 8.525 24.551 80.643 1.00 29.19 70 ALA D C 1
ATOM 5805 O O . ALA D 1 73 ? 8.813 24.164 79.517 1.00 28.58 70 ALA D O 1
ATOM 5807 N N . ALA D 1 74 ? 8.727 25.795 81.050 1.00 27.40 71 ALA D N 1
ATOM 5808 C CA . ALA D 1 74 ? 9.330 26.764 80.162 1.00 28.22 71 ALA D CA 1
ATOM 5809 C C . ALA D 1 74 ? 10.682 26.269 79.650 1.00 27.50 71 ALA D C 1
ATOM 5810 O O . ALA D 1 74 ? 10.955 26.355 78.446 1.00 29.77 71 ALA D O 1
ATOM 5812 N N . ILE D 1 75 ? 11.522 25.756 80.543 1.00 26.06 72 ILE D N 1
ATOM 5813 C CA . ILE D 1 75 ? 12.825 25.274 80.154 1.00 25.95 72 ILE D CA 1
ATOM 5814 C C . ILE D 1 75 ? 12.661 23.993 79.342 1.00 27.70 72 ILE D C 1
ATOM 5815 O O . ILE D 1 75 ? 13.298 23.834 78.314 1.00 28.29 72 ILE D O 1
ATOM 5820 N N . THR D 1 76 ? 11.827 23.077 79.822 1.00 26.02 73 THR D N 1
ATOM 5821 C CA . THR D 1 76 ? 11.637 21.774 79.191 1.00 28.76 73 THR D CA 1
ATOM 5822 C C . THR D 1 76 ? 11.176 21.928 77.727 1.00 30.60 73 THR D C 1
ATOM 5823 O O . THR D 1 76 ? 11.752 21.333 76.849 1.00 30.26 73 THR D O 1
ATOM 5827 N N . LYS D 1 77 ? 10.186 22.777 77.480 1.00 32.43 74 LYS D N 1
ATOM 5828 C CA . LYS D 1 77 ? 9.651 22.963 76.145 1.00 33.03 74 LYS D CA 1
ATOM 5829 C C . LYS D 1 77 ? 10.654 23.682 75.248 1.00 33.65 74 LYS D C 1
ATOM 5830 O O . LYS D 1 77 ? 10.706 23.411 74.052 1.00 32.36 74 LYS D O 1
ATOM 5836 N N . THR D 1 78 ? 11.469 24.564 75.825 1.00 28.65 75 THR D N 1
ATOM 5837 C CA . THR D 1 78 ? 12.485 25.234 75.053 1.00 25.46 75 THR D CA 1
ATOM 5838 C C . THR D 1 78 ? 13.483 24.191 74.578 1.00 27.97 75 THR D C 1
ATOM 5839 O O . THR D 1 78 ? 13.905 24.194 73.416 1.00 27.24 75 THR D O 1
ATOM 5843 N N . HIS D 1 79 ? 13.876 23.300 75.472 1.00 31.34 76 HIS D N 1
ATOM 5844 C CA . HIS D 1 79 ? 14.873 22.322 75.118 1.00 31.64 76 HIS D CA 1
ATOM 5845 C C . HIS D 1 79 ? 14.331 21.305 74.108 1.00 33.63 76 HIS D C 1
ATOM 5846 O O . HIS D 1 79 ? 15.079 20.862 73.240 1.00 30.65 76 HIS D O 1
ATOM 5853 N N . GLU D 1 80 ? 13.052 20.971 74.223 1.00 34.33 77 GLU D N 1
ATOM 5854 C CA . GLU D 1 80 ? 12.405 20.087 73.258 1.00 34.94 77 GLU D CA 1
ATOM 5855 C C . GLU D 1 80 ? 12.346 20.733 71.878 1.00 33.10 77 GLU D C 1
ATOM 5856 O O . GLU D 1 80 ? 12.522 20.073 70.883 1.00 30.49 77 GLU D O 1
ATOM 5862 N N . ALA D 1 81 ? 12.079 22.034 71.809 1.00 31.38 78 ALA D N 1
ATOM 5863 C CA . ALA D 1 81 ? 11.971 22.729 70.501 1.00 28.10 78 ALA D CA 1
ATOM 5864 C C . ALA D 1 81 ? 13.342 22.904 69.840 1.00 28.07 78 ALA D C 1
ATOM 5865 O O . ALA D 1 81 ? 13.448 22.768 68.653 1.00 27.51 78 ALA D O 1
ATOM 5867 N N . PHE D 1 82 ? 14.391 23.181 70.615 1.00 26.77 79 PHE D N 1
ATOM 5868 C CA . PHE D 1 82 ? 15.695 23.559 70.036 1.00 27.61 79 PHE D CA 1
ATOM 5869 C C . PHE D 1 82 ? 16.880 22.633 70.324 1.00 27.00 79 PHE D C 1
ATOM 5870 O O . PHE D 1 82 ? 17.885 22.777 69.701 1.00 32.02 79 PHE D O 1
ATOM 5878 N N . GLY D 1 83 ? 16.794 21.757 71.305 1.00 28.30 80 GLY D N 1
ATOM 5879 C CA . GLY D 1 83 ? 17.907 20.856 71.633 1.00 28.87 80 GLY D CA 1
ATOM 5880 C C . GLY D 1 83 ? 19.075 21.477 72.375 1.00 30.09 80 GLY D C 1
ATOM 5881 O O . GLY D 1 83 ? 20.111 20.822 72.557 1.00 29.01 80 GLY D O 1
ATOM 5882 N N . ARG D 1 84 ? 18.955 22.731 72.815 1.00 27.81 81 ARG D N 1
ATOM 5883 C CA . ARG D 1 84 ? 20.052 23.387 73.517 1.00 26.05 81 ARG D CA 1
ATOM 5884 C C . ARG D 1 84 ? 19.475 24.610 74.220 1.00 26.77 81 ARG D C 1
ATOM 5885 O O . ARG D 1 84 ? 18.352 25.042 73.913 1.00 27.59 81 ARG D O 1
ATOM 5893 N N . LEU D 1 85 ? 20.224 25.137 75.181 1.00 25.14 82 LEU D N 1
ATOM 5894 C CA . LEU D 1 85 ? 19.846 26.384 75.903 1.00 25.34 82 LEU D CA 1
ATOM 5895 C C . LEU D 1 85 ? 21.126 27.110 76.256 1.00 24.28 82 LEU D C 1
ATOM 5896 O O . LEU D 1 85 ? 22.043 26.533 76.854 1.00 27.30 82 LEU D O 1
ATOM 5901 N N . ASP D 1 86 ? 21.210 28.367 75.842 1.00 24.02 83 ASP D N 1
ATOM 5902 C CA . ASP D 1 86 ? 22.463 29.147 75.956 1.00 24.17 83 ASP D CA 1
ATOM 5903 C C . ASP D 1 86 ? 22.318 30.388 76.819 1.00 23.37 83 ASP D C 1
ATOM 5904 O O . ASP D 1 86 ? 23.299 30.854 77.452 1.00 22.73 83 ASP D O 1
ATOM 5909 N N . ALA D 1 87 ? 21.112 30.930 76.854 1.00 24.03 84 ALA D N 1
ATOM 5910 C CA . ALA D 1 87 ? 20.827 32.071 77.719 1.00 23.43 84 ALA D CA 1
ATOM 5911 C C . ALA D 1 87 ? 19.452 31.990 78.300 1.00 22.65 84 ALA D C 1
ATOM 5912 O O . ALA D 1 87 ? 18.487 31.712 77.580 1.00 26.49 84 ALA D O 1
ATOM 5914 N N . LEU D 1 88 ? 19.360 32.299 79.587 1.00 21.80 85 LEU D N 1
ATOM 5915 C CA . LEU D 1 88 ? 18.092 32.481 80.251 1.00 21.20 85 LEU D CA 1
ATOM 5916 C C . LEU D 1 88 ? 17.979 33.914 80.709 1.00 21.54 85 LEU D C 1
ATOM 5917 O O . LEU D 1 88 ? 18.875 34.436 81.406 1.00 21.57 85 LEU D O 1
ATOM 5922 N N . VAL D 1 89 ? 16.918 34.572 80.275 1.00 21.28 86 VAL D N 1
ATOM 5923 C CA . VAL D 1 89 ? 16.623 35.944 80.704 1.00 22.33 86 VAL D CA 1
ATOM 5924 C C . VAL D 1 89 ? 15.333 35.940 81.472 1.00 22.28 86 VAL D C 1
ATOM 5925 O O . VAL D 1 89 ? 14.248 35.729 80.892 1.00 20.21 86 VAL D O 1
ATOM 5929 N N . CYS D 1 90 ? 15.432 36.115 82.788 1.00 23.44 87 CYS D N 1
ATOM 5930 C CA . CYS D 1 90 ? 14.240 36.079 83.680 1.00 23.42 87 CYS D CA 1
ATOM 5931 C C . CYS D 1 90 ? 13.709 37.487 83.789 1.00 23.14 87 CYS D C 1
ATOM 5932 O O . CYS D 1 90 ? 14.236 38.332 84.520 1.00 21.42 87 CYS D O 1
ATOM 5935 N N . ASN D 1 91 ? 12.710 37.745 82.979 1.00 22.98 88 ASN D N 1
ATOM 5936 C CA . ASN D 1 91 ? 12.179 39.066 82.817 1.00 24.36 88 ASN D CA 1
ATOM 5937 C C . ASN D 1 91 ? 10.783 39.158 83.379 1.00 26.88 88 ASN D C 1
ATOM 5938 O O . ASN D 1 91 ? 10.379 40.229 83.759 1.00 28.92 88 ASN D O 1
ATOM 5943 N N . ALA D 1 92 ? 10.038 38.055 83.416 1.00 27.06 89 ALA D N 1
ATOM 5944 C CA . ALA D 1 92 ? 8.654 38.148 83.882 1.00 28.17 89 ALA D CA 1
ATOM 5945 C C . ALA D 1 92 ? 8.645 38.620 85.336 1.00 28.33 89 ALA D C 1
ATOM 5946 O O . ALA D 1 92 ? 9.503 38.268 86.096 1.00 27.84 89 ALA D O 1
ATOM 5948 N N . GLY D 1 93 ? 7.643 39.400 85.695 1.00 27.72 90 GLY D N 1
ATOM 5949 C CA . GLY D 1 93 ? 7.486 39.870 87.036 1.00 31.93 90 GLY D CA 1
ATOM 5950 C C . GLY D 1 93 ? 6.217 40.726 87.204 1.00 31.10 90 GLY D C 1
ATOM 5951 O O . GLY D 1 93 ? 5.610 41.136 86.250 1.00 32.55 90 GLY D O 1
ATOM 5952 N N . ILE D 1 94 ? 5.873 41.045 88.438 1.00 29.93 91 ILE D N 1
ATOM 5953 C CA . ILE D 1 94 ? 4.812 41.989 88.706 1.00 28.90 91 ILE D CA 1
ATOM 5954 C C . ILE D 1 94 ? 5.257 43.039 89.697 1.00 28.61 91 ILE D C 1
ATOM 5955 O O . ILE D 1 94 ? 6.267 42.860 90.439 1.00 24.63 91 ILE D O 1
ATOM 5960 N N . TYR D 1 95 ? 4.444 44.089 89.761 1.00 24.88 92 TYR D N 1
ATOM 5961 C CA . TYR D 1 95 ? 4.745 45.290 90.494 1.00 27.48 92 TYR D CA 1
ATOM 5962 C C . TYR D 1 95 ? 3.550 45.623 91.374 1.00 28.11 92 TYR D C 1
ATOM 5963 O O . TYR D 1 95 ? 2.731 46.442 91.028 1.00 28.49 92 TYR D O 1
ATOM 5972 N N . PRO D 1 96 ? 3.482 45.029 92.549 1.00 32.10 93 PRO D N 1
ATOM 5973 C CA . PRO D 1 96 ? 2.483 45.467 93.531 1.00 29.99 93 PRO D CA 1
ATOM 5974 C C . PRO D 1 96 ? 2.869 46.817 94.109 1.00 30.79 93 PRO D C 1
ATOM 5975 O O . PRO D 1 96 ? 4.058 47.167 94.184 1.00 29.72 93 PRO D O 1
ATOM 5979 N N . TYR D 1 97 ? 1.865 47.594 94.469 1.00 29.34 94 TYR D N 1
ATOM 5980 C CA . TYR D 1 97 ? 2.085 48.914 94.963 1.00 29.85 94 TYR D CA 1
ATOM 5981 C C . TYR D 1 97 ? 1.108 49.170 96.098 1.00 26.55 94 TYR D C 1
ATOM 5982 O O . TYR D 1 97 ? -0.077 48.988 95.931 1.00 25.31 94 TYR D O 1
ATOM 5991 N N . GLY D 1 98 ? 1.607 49.662 97.218 1.00 23.20 95 GLY D N 1
ATOM 5992 C CA . GLY D 1 98 ? 0.775 50.135 98.289 1.00 22.88 95 GLY D CA 1
ATOM 5993 C C . GLY D 1 98 ? 1.546 50.114 99.582 1.00 21.59 95 GLY D C 1
ATOM 5994 O O . GLY D 1 98 ? 2.510 49.401 99.689 1.00 18.48 95 GLY D O 1
ATOM 5995 N N . PRO D 1 99 ? 1.105 50.895 100.582 1.00 21.82 96 PRO D N 1
ATOM 5996 C CA . PRO D 1 99 ? 1.726 50.775 101.903 1.00 22.90 96 PRO D CA 1
ATOM 5997 C C . PRO D 1 99 ? 1.729 49.362 102.460 1.00 23.57 96 PRO D C 1
ATOM 5998 O O . PRO D 1 99 ? 0.777 48.580 102.233 1.00 22.87 96 PRO D O 1
ATOM 6002 N N . ILE D 1 100 ? 2.827 49.011 103.143 1.00 21.47 97 ILE D N 1
ATOM 6003 C CA . ILE D 1 100 ? 3.058 47.627 103.622 1.00 21.52 97 ILE D CA 1
ATOM 6004 C C . ILE D 1 100 ? 1.895 47.121 104.502 1.00 21.26 97 ILE D C 1
ATOM 6005 O O . ILE D 1 100 ? 1.471 45.997 104.374 1.00 22.10 97 ILE D O 1
ATOM 6010 N N . ALA D 1 101 ? 1.345 47.963 105.343 1.00 21.57 98 ALA D N 1
ATOM 6011 C CA . ALA D 1 101 ? 0.222 47.556 106.205 1.00 22.74 98 ALA D CA 1
ATOM 6012 C C . ALA D 1 101 ? -1.059 47.164 105.447 1.00 24.31 98 ALA D C 1
ATOM 6013 O O . ALA D 1 101 ? -1.894 46.478 106.022 1.00 25.92 98 ALA D O 1
ATOM 6015 N N . GLN D 1 102 ? -1.199 47.587 104.195 1.00 24.67 99 GLN D N 1
ATOM 6016 C CA . GLN D 1 102 ? -2.332 47.242 103.346 1.00 25.40 99 GLN D CA 1
ATOM 6017 C C . GLN D 1 102 ? -2.107 46.060 102.427 1.00 24.77 99 GLN D C 1
ATOM 6018 O O . GLN D 1 102 ? -2.996 45.695 101.668 1.00 22.57 99 GLN D O 1
ATOM 6024 N N . MET D 1 103 ? -0.944 45.414 102.503 1.00 24.42 100 MET D N 1
ATOM 6025 C CA . MET D 1 103 ? -0.686 44.267 101.645 1.00 24.72 100 MET D CA 1
ATOM 6026 C C . MET D 1 103 ? -1.406 43.017 102.156 1.00 26.47 100 MET D C 1
ATOM 6027 O O . MET D 1 103 ? -1.427 42.789 103.367 1.00 26.52 100 MET D O 1
ATOM 6032 N N . THR D 1 104 ? -1.865 42.132 101.270 1.00 25.70 101 THR D N 1
ATOM 6033 C CA . THR D 1 104 ? -2.426 40.852 101.743 1.00 26.89 101 THR D CA 1
ATOM 6034 C C . THR D 1 104 ? -1.439 39.718 101.647 1.00 25.97 101 THR D C 1
ATOM 6035 O O . THR D 1 104 ? -0.477 39.793 100.916 1.00 28.85 101 THR D O 1
ATOM 6039 N N . VAL D 1 105 ? -1.751 38.601 102.280 1.00 27.05 102 VAL D N 1
ATOM 6040 C CA . VAL D 1 105 ? -0.995 37.372 102.125 1.00 25.76 102 VAL D CA 1
ATOM 6041 C C . VAL D 1 105 ? -0.900 36.905 100.683 1.00 25.72 102 VAL D C 1
ATOM 6042 O O . VAL D 1 105 ? 0.178 36.531 100.198 1.00 25.09 102 VAL D O 1
ATOM 6046 N N . THR D 1 106 ? -1.999 37.010 99.951 1.00 25.67 103 THR D N 1
ATOM 6047 C CA . THR D 1 106 ? -2.018 36.674 98.533 1.00 26.91 103 THR D CA 1
ATOM 6048 C C . THR D 1 106 ? -1.092 37.555 97.713 1.00 27.39 103 THR D C 1
ATOM 6049 O O . THR D 1 106 ? -0.401 37.051 96.846 1.00 28.02 103 THR D O 1
ATOM 6053 N N . GLN D 1 107 ? -1.062 38.856 97.948 1.00 27.34 104 GLN D N 1
ATOM 6054 C CA . GLN D 1 107 ? -0.132 39.708 97.204 1.00 27.26 104 GLN D CA 1
ATOM 6055 C C . GLN D 1 107 ? 1.326 39.329 97.524 1.00 27.31 104 GLN D C 1
ATOM 6056 O O . GLN D 1 107 ? 2.175 39.332 96.639 1.00 22.88 104 GLN D O 1
ATOM 6062 N N . ILE D 1 108 ? 1.600 39.070 98.803 1.00 25.33 105 ILE D N 1
ATOM 6063 C CA . ILE D 1 108 ? 2.924 38.707 99.229 1.00 24.79 105 ILE D CA 1
ATOM 6064 C C . ILE D 1 108 ? 3.347 37.421 98.502 1.00 25.85 105 ILE D C 1
ATOM 6065 O O . ILE D 1 108 ? 4.438 37.352 97.895 1.00 24.63 105 ILE D O 1
ATOM 6070 N N . GLU D 1 109 ? 2.522 36.385 98.561 1.00 24.51 106 GLU D N 1
ATOM 6071 C CA . GLU D 1 109 ? 2.857 35.122 97.898 1.00 26.38 106 GLU D CA 1
ATOM 6072 C C . GLU D 1 109 ? 3.067 35.286 96.391 1.00 25.36 106 GLU D C 1
ATOM 6073 O O . GLU D 1 109 ? 3.996 34.724 95.810 1.00 25.94 106 GLU D O 1
ATOM 6079 N N . GLU D 1 110 ? 2.168 35.995 95.763 1.00 27.02 107 GLU D N 1
ATOM 6080 C CA . GLU D 1 110 ? 2.213 36.194 94.309 1.00 29.43 107 GLU D CA 1
ATOM 6081 C C . GLU D 1 110 ? 3.493 36.926 93.880 1.00 25.86 107 GLU D C 1
ATOM 6082 O O . GLU D 1 110 ? 4.154 36.544 92.927 1.00 22.10 107 GLU D O 1
ATOM 6088 N N . VAL D 1 111 ? 3.914 37.928 94.626 1.00 23.98 108 VAL D N 1
ATOM 6089 C CA . VAL D 1 111 ? 5.082 38.630 94.196 1.00 25.18 108 VAL D CA 1
ATOM 6090 C C . VAL D 1 111 ? 6.302 37.746 94.418 1.00 23.18 108 VAL D C 1
ATOM 6091 O O . VAL D 1 111 ? 7.232 37.780 93.617 1.00 22.37 108 VAL D O 1
ATOM 6095 N N . LEU D 1 112 ? 6.357 37.045 95.534 1.00 21.90 109 LEU D N 1
ATOM 6096 C CA . LEU D 1 112 ? 7.502 36.180 95.798 1.00 23.21 109 LEU D CA 1
ATOM 6097 C C . LEU D 1 112 ? 7.577 35.093 94.736 1.00 24.96 109 LEU D C 1
ATOM 6098 O O . LEU D 1 112 ? 8.668 34.732 94.262 1.00 26.53 109 LEU D O 1
ATOM 6103 N N . ASN D 1 113 ? 6.411 34.536 94.393 1.00 24.03 110 ASN D N 1
ATOM 6104 C CA . ASN D 1 113 ? 6.374 33.426 93.462 1.00 26.85 110 ASN D CA 1
ATOM 6105 C C . ASN D 1 113 ? 6.873 33.834 92.067 1.00 27.14 110 ASN D C 1
ATOM 6106 O O . ASN D 1 113 ? 7.582 33.061 91.432 1.00 27.51 110 ASN D O 1
ATOM 6111 N N . LEU D 1 114 ? 6.422 35.003 91.597 1.00 28.23 111 LEU D N 1
ATOM 6112 C CA . LEU D 1 114 ? 6.709 35.459 90.267 1.00 30.82 111 LEU D CA 1
ATOM 6113 C C . LEU D 1 114 ? 8.083 36.167 90.186 1.00 28.28 111 LEU D C 1
ATOM 6114 O O . LEU D 1 114 ? 8.830 35.968 89.248 1.00 30.91 111 LEU D O 1
ATOM 6119 N N . ASN D 1 115 ? 8.397 37.016 91.136 1.00 25.15 112 ASN D N 1
ATOM 6120 C CA . ASN D 1 115 ? 9.632 37.803 91.037 1.00 24.41 112 ASN D CA 1
ATOM 6121 C C . ASN D 1 115 ? 10.882 37.147 91.569 1.00 23.79 112 ASN D C 1
ATOM 6122 O O . ASN D 1 115 ? 11.990 37.614 91.304 1.00 28.64 112 ASN D O 1
ATOM 6127 N N . LEU D 1 116 ? 10.743 36.106 92.358 1.00 24.42 113 LEU D N 1
ATOM 6128 C CA . LEU D 1 116 ? 11.933 35.485 92.931 1.00 25.91 113 LEU D CA 1
ATOM 6129 C C . LEU D 1 116 ? 11.959 33.981 92.762 1.00 24.53 113 LEU D C 1
ATOM 6130 O O . LEU D 1 116 ? 12.939 33.421 92.263 1.00 25.66 113 LEU D O 1
ATOM 6135 N N . ARG D 1 117 ? 10.874 33.308 93.124 1.00 24.47 114 ARG D N 1
ATOM 6136 C CA . ARG D 1 117 ? 10.861 31.845 93.055 1.00 23.62 114 ARG D CA 1
ATOM 6137 C C . ARG D 1 117 ? 11.016 31.394 91.625 1.00 22.59 114 ARG D C 1
ATOM 6138 O O . ARG D 1 117 ? 11.731 30.415 91.357 1.00 25.58 114 ARG D O 1
ATOM 6146 N N . ALA D 1 118 ? 10.358 32.088 90.717 1.00 22.75 115 ALA D N 1
ATOM 6147 C CA . ALA D 1 118 ? 10.425 31.740 89.273 1.00 24.33 115 ALA D CA 1
ATOM 6148 C C . ALA D 1 118 ? 11.860 31.765 88.760 1.00 24.54 115 ALA D C 1
ATOM 6149 O O . ALA D 1 118 ? 12.307 30.791 88.167 1.00 26.77 115 ALA D O 1
ATOM 6151 N N . ALA D 1 119 ? 12.595 32.811 89.078 1.00 24.31 116 ALA D N 1
ATOM 6152 C CA . ALA D 1 119 ? 13.976 32.898 88.682 1.00 24.76 116 ALA D CA 1
ATOM 6153 C C . ALA D 1 119 ? 14.826 31.766 89.243 1.00 25.46 116 ALA D C 1
ATOM 6154 O O . ALA D 1 119 ? 15.706 31.228 88.560 1.00 21.64 116 ALA D O 1
ATOM 6156 N N . MET D 1 120 ? 14.584 31.440 90.516 1.00 24.90 117 MET D N 1
ATOM 6157 C CA . MET D 1 120 ? 15.341 30.390 91.175 1.00 24.90 117 MET D CA 1
ATOM 6158 C C . MET D 1 120 ? 15.057 29.006 90.531 1.00 23.37 117 MET D C 1
ATOM 6159 O O . MET D 1 120 ? 15.983 28.305 90.151 1.00 23.19 117 MET D O 1
ATOM 6164 N N . VAL D 1 121 ? 13.787 28.669 90.350 1.00 23.40 118 VAL D N 1
ATOM 6165 C CA . VAL D 1 121 ? 13.385 27.368 89.789 1.00 23.61 118 VAL D CA 1
ATOM 6166 C C . VAL D 1 121 ? 13.810 27.251 88.336 1.00 22.74 118 VAL D C 1
ATOM 6167 O O . VAL D 1 121 ? 14.304 26.236 87.908 1.00 25.34 118 VAL D O 1
ATOM 6171 N N . GLU D 1 122 ? 13.629 28.310 87.573 1.00 23.40 119 GLU D N 1
ATOM 6172 C CA . GLU D 1 122 ? 14.015 28.308 86.162 1.00 23.62 119 GLU D CA 1
ATOM 6173 C C . GLU D 1 122 ? 15.506 28.224 85.990 1.00 23.83 119 GLU D C 1
ATOM 6174 O O . GLU D 1 122 ? 15.981 27.528 85.101 1.00 23.95 119 GLU D O 1
ATOM 6180 N N . THR D 1 123 ? 16.263 28.864 86.880 1.00 22.57 120 THR D N 1
ATOM 6181 C CA . THR D 1 123 ? 17.710 28.719 86.862 1.00 24.29 120 THR D CA 1
ATOM 6182 C C . THR D 1 123 ? 18.143 27.239 87.110 1.00 24.06 120 THR D C 1
ATOM 6183 O O . THR D 1 123 ? 18.994 26.725 86.391 1.00 24.92 120 THR D O 1
ATOM 6187 N N . VAL D 1 124 ? 17.610 26.606 88.155 1.00 22.76 121 VAL D N 1
ATOM 6188 C CA . VAL D 1 124 ? 17.963 25.221 88.452 1.00 23.28 121 VAL D CA 1
ATOM 6189 C C . VAL D 1 124 ? 17.691 24.324 87.243 1.00 23.97 121 VAL D C 1
ATOM 6190 O O . VAL D 1 124 ? 18.524 23.534 86.858 1.00 23.11 121 VAL D O 1
ATOM 6194 N N . GLU D 1 125 ? 16.505 24.449 86.674 1.00 24.41 122 GLU D N 1
ATOM 6195 C CA . GLU D 1 125 ? 16.162 23.674 85.489 1.00 27.66 122 GLU D CA 1
ATOM 6196 C C . GLU D 1 125 ? 17.069 24.003 84.282 1.00 25.23 122 GLU D C 1
ATOM 6197 O O . GLU D 1 125 ? 17.470 23.104 83.565 1.00 26.35 122 GLU D O 1
ATOM 6203 N N . ALA D 1 126 ? 17.364 25.280 84.047 1.00 21.80 123 ALA D N 1
ATOM 6204 C CA . ALA D 1 126 ? 18.233 25.654 82.936 1.00 21.63 123 ALA D CA 1
ATOM 6205 C C . ALA D 1 126 ? 19.602 25.001 83.044 1.00 22.01 123 ALA D C 1
ATOM 6206 O O . ALA D 1 126 ? 20.182 24.604 82.036 1.00 20.24 123 ALA D O 1
ATOM 6208 N N . LEU D 1 127 ? 20.067 24.813 84.273 1.00 23.30 124 LEU D N 1
ATOM 6209 C CA . LEU D 1 127 ? 21.405 24.253 84.481 1.00 26.83 124 LEU D CA 1
ATOM 6210 C C . LEU D 1 127 ? 21.483 22.762 84.164 1.00 27.20 124 LEU D C 1
ATOM 6211 O O . LEU D 1 127 ? 22.555 22.210 84.141 1.00 25.93 124 LEU D O 1
ATOM 6216 N N . LYS D 1 128 ? 20.345 22.105 83.940 1.00 29.50 125 LYS D N 1
ATOM 6217 C CA . LYS D 1 128 ? 20.425 20.744 83.403 1.00 29.48 125 LYS D CA 1
ATOM 6218 C C . LYS D 1 128 ? 20.952 20.780 81.986 1.00 28.63 125 LYS D C 1
ATOM 6219 O O . LYS D 1 128 ? 21.407 19.767 81.490 1.00 25.25 125 LYS D O 1
ATOM 6225 N N . TYR D 1 129 ? 20.811 21.912 81.297 1.00 27.19 126 TYR D N 1
ATOM 6226 C CA . TYR D 1 129 ? 21.100 21.931 79.862 1.00 30.52 126 TYR D CA 1
ATOM 6227 C C . TYR D 1 129 ? 22.224 22.860 79.478 1.00 30.62 126 TYR D C 1
ATOM 6228 O O . TYR D 1 129 ? 22.858 22.660 78.443 1.00 29.48 126 TYR D O 1
ATOM 6237 N N . MET D 1 130 ? 22.453 23.896 80.283 1.00 30.30 127 MET D N 1
ATOM 6238 C CA . MET D 1 130 ? 23.388 24.929 79.892 1.00 33.22 127 MET D CA 1
ATOM 6239 C C . MET D 1 130 ? 24.825 24.442 80.039 1.00 30.12 127 MET D C 1
ATOM 6240 O O . MET D 1 130 ? 25.132 23.691 80.918 1.00 30.67 127 MET D O 1
ATOM 6245 N N . LYS D 1 131 ? 25.710 24.948 79.215 1.00 32.61 128 LYS D N 1
ATOM 6246 C CA . LYS D 1 131 ? 27.130 24.586 79.271 1.00 35.26 128 LYS D CA 1
ATOM 6247 C C . LYS D 1 131 ? 27.992 25.818 79.329 1.00 29.54 128 LYS D C 1
ATOM 6248 O O . LYS D 1 131 ? 27.488 26.937 79.338 1.00 28.74 128 LYS D O 1
ATOM 6254 N N . THR D 1 132 ? 29.308 25.616 79.341 1.00 31.26 129 THR D N 1
ATOM 6255 C CA . THR D 1 132 ? 30.294 26.704 79.373 1.00 32.04 129 THR D CA 1
ATOM 6256 C C . THR D 1 132 ? 29.952 27.707 78.288 1.00 27.99 129 THR D C 1
ATOM 6257 O O . THR D 1 132 ? 29.592 27.306 77.199 1.00 25.39 129 THR D O 1
ATOM 6261 N N . GLY D 1 133 ? 30.036 28.996 78.614 1.00 25.27 130 GLY D N 1
ATOM 6262 C CA . GLY D 1 133 ? 29.626 30.054 77.710 1.00 23.37 130 GLY D CA 1
ATOM 6263 C C . GLY D 1 133 ? 28.150 30.449 77.953 1.00 22.93 130 GLY D C 1
ATOM 6264 O O . GLY D 1 133 ? 27.652 31.405 77.345 1.00 22.81 130 GLY D O 1
ATOM 6265 N N . GLY D 1 134 ? 27.451 29.725 78.819 1.00 21.41 131 GLY D N 1
ATOM 6266 C CA . GLY D 1 134 ? 26.074 30.067 79.161 1.00 21.37 131 GLY D CA 1
ATOM 6267 C C . GLY D 1 134 ? 25.928 31.409 79.881 1.00 21.48 131 GLY D C 1
ATOM 6268 O O . GLY D 1 134 ? 26.898 31.947 80.469 1.00 18.70 131 GLY D O 1
ATOM 6269 N N . ARG D 1 135 ? 24.723 31.958 79.809 1.00 20.94 132 ARG D N 1
ATOM 6270 C CA . ARG D 1 135 ? 24.422 33.256 80.356 1.00 21.29 132 ARG D CA 1
ATOM 6271 C C . ARG D 1 135 ? 23.086 33.227 81.117 1.00 22.63 132 ARG D C 1
ATOM 6272 O O . ARG D 1 135 ? 22.057 32.836 80.559 1.00 21.61 132 ARG D O 1
ATOM 6280 N N . LEU D 1 136 ? 23.128 33.691 82.373 1.00 20.72 133 LEU D N 1
ATOM 6281 C CA . LEU D 1 136 ? 21.960 33.891 83.187 1.00 20.44 133 LEU D CA 1
ATOM 6282 C C . LEU D 1 136 ? 21.865 35.370 83.434 1.00 20.55 133 LEU D C 1
ATOM 6283 O O . LEU D 1 136 ? 22.831 35.976 83.941 1.00 20.06 133 LEU D O 1
ATOM 6288 N N . ILE D 1 137 ? 20.740 35.971 83.042 1.00 20.13 134 ILE D N 1
ATOM 6289 C CA . ILE D 1 137 ? 20.541 37.413 83.152 1.00 21.11 134 ILE D CA 1
ATOM 6290 C C . ILE D 1 137 ? 19.184 37.672 83.763 1.00 21.84 134 ILE D C 1
ATOM 6291 O O . ILE D 1 137 ? 18.186 37.219 83.227 1.00 21.36 134 ILE D O 1
ATOM 6296 N N . TYR D 1 138 ? 19.181 38.323 84.921 1.00 20.74 135 TYR D N 1
ATOM 6297 C CA . TYR D 1 138 ? 17.998 38.577 85.688 1.00 20.60 135 TYR D CA 1
ATOM 6298 C C . TYR D 1 138 ? 17.650 40.041 85.511 1.00 20.65 135 TYR D C 1
ATOM 6299 O O . TYR D 1 138 ? 18.527 40.887 85.529 1.00 17.39 135 TYR D O 1
ATOM 6308 N N . ILE D 1 139 ? 16.366 40.307 85.245 1.00 20.94 136 ILE D N 1
ATOM 6309 C CA . ILE D 1 139 ? 15.858 41.638 85.182 1.00 20.45 136 ILE D CA 1
ATOM 6310 C C . ILE D 1 139 ? 15.335 42.011 86.559 1.00 21.20 136 ILE D C 1
ATOM 6311 O O . ILE D 1 139 ? 14.237 41.600 86.986 1.00 23.32 136 ILE D O 1
ATOM 6316 N N . GLY D 1 140 ? 16.135 42.812 87.242 1.00 20.78 137 GLY D N 1
ATOM 6317 C CA . GLY D 1 140 ? 15.824 43.290 88.585 1.00 21.10 137 GLY D CA 1
ATOM 6318 C C . GLY D 1 140 ? 15.135 44.645 88.449 1.00 22.47 137 GLY D C 1
ATOM 6319 O O . GLY D 1 140 ? 14.301 44.805 87.614 1.00 21.47 137 GLY D O 1
ATOM 6320 N N . SER D 1 141 ? 15.544 45.603 89.272 1.00 23.43 138 SER D N 1
ATOM 6321 C CA . SER D 1 141 ? 15.045 46.936 89.249 1.00 21.78 138 SER D CA 1
ATOM 6322 C C . SER D 1 141 ? 15.986 47.831 90.017 1.00 23.90 138 SER D C 1
ATOM 6323 O O . SER D 1 141 ? 16.583 47.423 91.022 1.00 22.00 138 SER D O 1
ATOM 6326 N N . ALA D 1 142 ? 16.055 49.093 89.610 1.00 24.46 139 ALA D N 1
ATOM 6327 C CA . ALA D 1 142 ? 16.720 50.093 90.390 1.00 24.92 139 ALA D CA 1
ATOM 6328 C C . ALA D 1 142 ? 16.113 50.156 91.773 1.00 25.01 139 ALA D C 1
ATOM 6329 O O . ALA D 1 142 ? 16.805 50.556 92.725 1.00 24.32 139 ALA D O 1
ATOM 6331 N N . PHE D 1 143 ? 14.816 49.827 91.898 1.00 24.11 140 PHE D N 1
ATOM 6332 C CA . PHE D 1 143 ? 14.184 49.871 93.213 1.00 27.01 140 PHE D CA 1
ATOM 6333 C C . PHE D 1 143 ? 14.669 48.767 94.151 1.00 25.07 140 PHE D C 1
ATOM 6334 O O . PHE D 1 143 ? 14.411 48.798 95.337 1.00 25.25 140 PHE D O 1
ATOM 6342 N N . GLY D 1 144 ? 15.361 47.773 93.616 1.00 24.46 141 GLY D N 1
ATOM 6343 C CA . GLY D 1 144 ? 16.118 46.832 94.468 1.00 24.66 141 GLY D CA 1
ATOM 6344 C C . GLY D 1 144 ? 17.253 47.484 95.235 1.00 27.64 141 GLY D C 1
ATOM 6345 O O . GLY D 1 144 ? 17.674 46.952 96.238 1.00 33.07 141 GLY D O 1
ATOM 6346 N N . GLU D 1 145 ? 17.730 48.674 94.809 1.00 26.80 142 GLU D N 1
ATOM 6347 C CA . GLU D 1 145 ? 18.799 49.364 95.507 1.00 28.69 142 GLU D CA 1
ATOM 6348 C C . GLU D 1 145 ? 18.333 50.604 96.215 1.00 26.94 142 GLU D C 1
ATOM 6349 O O . GLU D 1 145 ? 18.974 51.042 97.135 1.00 27.85 142 GLU D O 1
ATOM 6355 N N . ARG D 1 146 ? 17.281 51.228 95.741 1.00 25.45 143 ARG D N 1
ATOM 6356 C CA . ARG D 1 146 ? 16.761 52.439 96.382 1.00 28.87 143 ARG D CA 1
ATOM 6357 C C . ARG D 1 146 ? 15.267 52.390 96.325 1.00 25.86 143 ARG D C 1
ATOM 6358 O O . ARG D 1 146 ? 14.671 52.204 95.258 1.00 24.09 143 ARG D O 1
ATOM 6366 N N . ALA D 1 147 ? 14.641 52.636 97.459 1.00 25.06 144 ALA D N 1
ATOM 6367 C CA . ALA D 1 147 ? 13.199 52.756 97.539 1.00 25.95 144 ALA D CA 1
ATOM 6368 C C . ALA D 1 147 ? 12.894 54.181 97.968 1.00 26.06 144 ALA D C 1
ATOM 6369 O O . ALA D 1 147 ? 12.727 54.462 99.129 1.00 30.36 144 ALA D O 1
ATOM 6371 N N . PRO D 1 148 ? 12.847 55.114 97.019 1.00 27.61 145 PRO D N 1
ATOM 6372 C CA . PRO D 1 148 ? 12.777 56.502 97.367 1.00 25.70 145 PRO D CA 1
ATOM 6373 C C . PRO D 1 148 ? 11.435 57.016 97.759 1.00 27.07 145 PRO D C 1
ATOM 6374 O O . PRO D 1 148 ? 11.338 58.150 98.242 1.00 29.62 145 PRO D O 1
ATOM 6378 N N . PHE D 1 149 ? 10.389 56.216 97.626 1.00 26.97 146 PHE D N 1
ATOM 6379 C CA . PHE D 1 149 ? 9.052 56.670 98.033 1.00 27.73 146 PHE D CA 1
ATOM 6380 C C . PHE D 1 149 ? 8.281 55.510 98.621 1.00 25.49 146 PHE D C 1
ATOM 6381 O O . PHE D 1 149 ? 8.622 54.367 98.405 1.00 24.35 146 PHE D O 1
ATOM 6389 N N . PRO D 1 150 ? 7.219 55.814 99.342 1.00 29.10 147 PRO D N 1
ATOM 6390 C CA . PRO D 1 150 ? 6.410 54.755 99.945 1.00 29.02 147 PRO D CA 1
ATOM 6391 C C . PRO D 1 150 ? 5.653 53.888 98.963 1.00 27.17 147 PRO D C 1
ATOM 6392 O O . PRO D 1 150 ? 5.339 54.322 97.857 1.00 27.09 147 PRO D O 1
ATOM 6396 N N . GLY D 1 151 ? 5.376 52.643 99.349 1.00 24.02 148 GLY D N 1
ATOM 6397 C CA . GLY D 1 151 ? 4.487 51.798 98.541 1.00 21.82 148 GLY D CA 1
ATOM 6398 C C . GLY D 1 151 ? 5.122 50.654 97.782 1.00 21.84 148 GLY D C 1
ATOM 6399 O O . GLY D 1 151 ? 4.424 49.832 97.180 1.00 20.65 148 GLY D O 1
ATOM 6400 N N . ILE D 1 152 ? 6.456 50.512 97.872 1.00 23.26 149 ILE D N 1
ATOM 6401 C CA . ILE D 1 152 ? 7.132 49.500 97.076 1.00 22.47 149 ILE D CA 1
ATOM 6402 C C . ILE D 1 152 ? 7.966 48.507 97.861 1.00 22.08 149 ILE D C 1
ATOM 6403 O O . ILE D 1 152 ? 8.875 47.902 97.300 1.00 22.30 149 ILE D O 1
ATOM 6408 N N . SER D 1 153 ? 7.657 48.321 99.134 1.00 21.89 150 SER D N 1
ATOM 6409 C CA . SER D 1 153 ? 8.376 47.378 99.989 1.00 20.95 150 SER D CA 1
ATOM 6410 C C . SER D 1 153 ? 8.444 45.945 99.395 1.00 22.43 150 SER D C 1
ATOM 6411 O O . SER D 1 153 ? 9.497 45.317 99.450 1.00 19.94 150 SER D O 1
ATOM 6414 N N . LEU D 1 154 ? 7.336 45.418 98.882 1.00 22.62 151 LEU D N 1
ATOM 6415 C CA . LEU D 1 154 ? 7.323 44.068 98.395 1.00 24.60 151 LEU D CA 1
ATOM 6416 C C . LEU D 1 154 ? 8.148 43.911 97.117 1.00 25.89 151 LEU D C 1
ATOM 6417 O O . LEU D 1 154 ? 8.891 42.954 96.965 1.00 24.48 151 LEU D O 1
ATOM 6422 N N . TYR D 1 155 ? 8.016 44.884 96.237 1.00 23.63 152 TYR D N 1
ATOM 6423 C CA . TYR D 1 155 ? 8.735 44.852 95.033 1.00 23.10 152 TYR D CA 1
ATOM 6424 C C . TYR D 1 155 ? 10.228 45.017 95.325 1.00 24.65 152 TYR D C 1
ATOM 6425 O O . TYR D 1 155 ? 11.047 44.261 94.813 1.00 22.37 152 TYR D O 1
ATOM 6434 N N . ALA D 1 156 ? 10.577 45.989 96.150 1.00 24.15 153 ALA D N 1
ATOM 6435 C CA . ALA D 1 156 ? 11.960 46.202 96.493 1.00 24.65 153 ALA D CA 1
ATOM 6436 C C . ALA D 1 156 ? 12.561 44.939 97.091 1.00 25.33 153 ALA D C 1
ATOM 6437 O O . ALA D 1 156 ? 13.694 44.627 96.792 1.00 26.95 153 ALA D O 1
ATOM 6439 N N . ALA D 1 157 ? 11.840 44.252 97.970 1.00 23.47 154 ALA D N 1
ATOM 6440 C CA . ALA D 1 157 ? 12.350 43.011 98.539 1.00 23.18 154 ALA D CA 1
ATOM 6441 C C . ALA D 1 157 ? 12.715 41.990 97.468 1.00 22.57 154 ALA D C 1
ATOM 6442 O O . ALA D 1 157 ? 13.779 41.373 97.517 1.00 21.25 154 ALA D O 1
ATOM 6444 N N . THR D 1 158 ? 11.810 41.776 96.531 1.00 23.28 155 THR D N 1
ATOM 6445 C CA . THR D 1 158 ? 12.042 40.727 95.549 1.00 22.38 155 THR D CA 1
ATOM 6446 C C . THR D 1 158 ? 13.151 41.103 94.623 1.00 22.48 155 THR D C 1
ATOM 6447 O O . THR D 1 158 ? 13.996 40.264 94.309 1.00 23.67 155 THR D O 1
ATOM 6451 N N . LYS D 1 159 ? 13.225 42.368 94.248 1.00 23.32 156 LYS D N 1
ATOM 6452 C CA . LYS D 1 159 ? 14.284 42.816 93.363 1.00 20.72 156 LYS D CA 1
ATOM 6453 C C . LYS D 1 159 ? 15.656 42.895 94.040 1.00 19.05 156 LYS D C 1
ATOM 6454 O O . LYS D 1 159 ? 16.680 42.585 93.399 1.00 21.00 156 LYS D O 1
ATOM 6460 N N . ALA D 1 160 ? 15.726 43.269 95.306 1.00 16.86 157 ALA D N 1
ATOM 6461 C CA . ALA D 1 160 ? 16.997 43.135 96.046 1.00 18.34 157 ALA D CA 1
ATOM 6462 C C . ALA D 1 160 ? 17.378 41.627 96.177 1.00 19.28 157 ALA D C 1
ATOM 6463 O O . ALA D 1 160 ? 18.576 41.275 96.204 1.00 19.87 157 ALA D O 1
ATOM 6465 N N . GLY D 1 161 ? 16.382 40.759 96.286 1.00 18.86 158 GLY D N 1
ATOM 6466 C CA . GLY D 1 161 ? 16.639 39.339 96.410 1.00 20.86 158 GLY D CA 1
ATOM 6467 C C . GLY D 1 161 ? 17.335 38.795 95.194 1.00 21.26 158 GLY D C 1
ATOM 6468 O O . GLY D 1 161 ? 18.241 37.964 95.326 1.00 22.58 158 GLY D O 1
ATOM 6469 N N . LEU D 1 162 ? 16.968 39.306 94.032 1.00 23.17 159 LEU D N 1
ATOM 6470 C CA . LEU D 1 162 ? 17.650 38.895 92.789 1.00 23.94 159 LEU D CA 1
ATOM 6471 C C . LEU D 1 162 ? 19.127 39.326 92.756 1.00 23.47 159 LEU D C 1
ATOM 6472 O O . LEU D 1 162 ? 19.905 38.632 92.188 1.00 23.56 159 LEU D O 1
ATOM 6477 N N . ILE D 1 163 ? 19.480 40.408 93.419 1.00 22.05 160 ILE D N 1
ATOM 6478 C CA . ILE D 1 163 ? 20.861 40.810 93.512 1.00 23.24 160 ILE D CA 1
ATOM 6479 C C . ILE D 1 163 ? 21.683 39.817 94.327 1.00 22.12 160 ILE D C 1
ATOM 6480 O O . ILE D 1 163 ? 22.748 39.371 93.913 1.00 24.27 160 ILE D O 1
ATOM 6485 N N . GLY D 1 164 ? 21.166 39.433 95.466 1.00 19.65 161 GLY D N 1
ATOM 6486 C CA . GLY D 1 164 ? 21.785 38.382 96.266 1.00 18.81 161 GLY D CA 1
ATOM 6487 C C . GLY D 1 164 ? 21.851 37.042 95.556 1.00 18.83 161 GLY D C 1
ATOM 6488 O O . GLY D 1 164 ? 22.861 36.346 95.633 1.00 21.47 161 GLY D O 1
ATOM 6489 N N . PHE D 1 165 ? 20.787 36.673 94.853 1.00 20.47 162 PHE D N 1
ATOM 6490 C CA . PHE D 1 165 ? 20.772 35.418 94.112 1.00 20.55 162 PHE D CA 1
ATOM 6491 C C . PHE D 1 165 ? 21.887 35.421 93.034 1.00 23.21 162 PHE D C 1
ATOM 6492 O O . PHE D 1 165 ? 22.636 34.462 92.915 1.00 24.53 162 PHE D O 1
ATOM 6500 N N . THR D 1 166 ? 21.976 36.514 92.317 1.00 23.70 163 THR D N 1
ATOM 6501 C CA . THR D 1 166 ? 22.945 36.687 91.256 1.00 24.37 163 THR D CA 1
ATOM 6502 C C . THR D 1 166 ? 24.372 36.523 91.777 1.00 24.78 163 THR D C 1
ATOM 6503 O O . THR D 1 166 ? 25.183 35.873 91.162 1.00 22.93 163 THR D O 1
ATOM 6507 N N . LYS D 1 167 ? 24.658 37.127 92.928 1.00 23.45 164 LYS D N 1
ATOM 6508 C CA . LYS D 1 167 ? 25.966 37.044 93.496 1.00 24.82 164 LYS D CA 1
ATOM 6509 C C . LYS D 1 167 ? 26.301 35.612 93.835 1.00 23.88 164 LYS D C 1
ATOM 6510 O O . LYS D 1 167 ? 27.405 35.138 93.578 1.00 24.82 164 LYS D O 1
ATOM 6516 N N . GLY D 1 168 ? 25.375 34.938 94.499 1.00 24.15 165 GLY D N 1
ATOM 6517 C CA . GLY D 1 168 ? 25.605 33.560 94.905 1.00 24.44 165 GLY D CA 1
ATOM 6518 C C . GLY D 1 168 ? 25.725 32.606 93.726 1.00 24.22 165 GLY D C 1
ATOM 6519 O O . GLY D 1 168 ? 26.591 31.710 93.747 1.00 23.89 165 GLY D O 1
ATOM 6520 N N . VAL D 1 169 ? 24.870 32.800 92.697 1.00 21.83 166 VAL D N 1
ATOM 6521 C CA . VAL D 1 169 ? 24.913 31.959 91.522 1.00 21.60 166 VAL D CA 1
ATOM 6522 C C . VAL D 1 169 ? 26.228 32.191 90.766 1.00 21.27 166 VAL D C 1
ATOM 6523 O O . VAL D 1 169 ? 26.842 31.244 90.294 1.00 21.39 166 VAL D O 1
ATOM 6527 N N . ALA D 1 170 ? 26.655 33.428 90.682 1.00 20.18 167 ALA D N 1
ATOM 6528 C CA . ALA D 1 170 ? 27.905 33.775 89.993 1.00 21.44 167 ALA D CA 1
ATOM 6529 C C . ALA D 1 170 ? 29.063 33.107 90.657 1.00 20.05 167 ALA D C 1
ATOM 6530 O O . ALA D 1 170 ? 29.929 32.532 90.001 1.00 19.63 167 ALA D O 1
ATOM 6532 N N . ARG D 1 171 ? 29.036 33.123 91.971 1.00 22.20 168 ARG D N 1
ATOM 6533 C CA . ARG D 1 171 ? 30.060 32.457 92.738 1.00 26.77 168 ARG D CA 1
ATOM 6534 C C . ARG D 1 171 ? 30.063 30.940 92.468 1.00 31.24 168 ARG D C 1
ATOM 6535 O O . ARG D 1 171 ? 31.126 30.351 92.220 1.00 32.38 168 ARG D O 1
ATOM 6543 N N . ASP D 1 172 ? 28.896 30.319 92.452 1.00 30.81 169 ASP D N 1
ATOM 6544 C CA . ASP D 1 172 ? 28.794 28.854 92.191 1.00 30.60 169 ASP D CA 1
ATOM 6545 C C . ASP D 1 172 ? 29.243 28.464 90.798 1.00 30.43 169 ASP D C 1
ATOM 6546 O O . ASP D 1 172 ? 29.836 27.403 90.637 1.00 29.10 169 ASP D O 1
ATOM 6551 N N . LEU D 1 173 ? 28.921 29.277 89.797 1.00 26.05 170 LEU D N 1
ATOM 6552 C CA . LEU D 1 173 ? 29.098 28.863 88.413 1.00 26.44 170 LEU D CA 1
ATOM 6553 C C . LEU D 1 173 ? 30.349 29.395 87.738 1.00 26.82 170 LEU D C 1
ATOM 6554 O O . LEU D 1 173 ? 30.679 29.032 86.609 1.00 26.77 170 LEU D O 1
ATOM 6559 N N . GLY D 1 174 ? 31.086 30.222 88.457 1.00 26.80 171 GLY D N 1
ATOM 6560 C CA . GLY D 1 174 ? 32.312 30.807 87.948 1.00 26.20 171 GLY D CA 1
ATOM 6561 C C . GLY D 1 174 ? 33.206 29.790 87.266 1.00 27.30 171 GLY D C 1
ATOM 6562 O O . GLY D 1 174 ? 33.556 29.983 86.117 1.00 25.67 171 GLY D O 1
ATOM 6563 N N . PRO D 1 175 ? 33.592 28.719 87.971 1.00 26.68 172 PRO D N 1
ATOM 6564 C CA . PRO D 1 175 ? 34.546 27.776 87.337 1.00 28.96 172 PRO D CA 1
ATOM 6565 C C . PRO D 1 175 ? 33.929 26.953 86.189 1.00 26.59 172 PRO D C 1
ATOM 6566 O O . PRO D 1 175 ? 34.651 26.323 85.448 1.00 29.96 172 PRO D O 1
ATOM 6570 N N . GLN D 1 176 ? 32.633 26.980 86.037 1.00 25.72 173 GLN D N 1
ATOM 6571 C CA . GLN D 1 176 ? 31.969 26.276 84.935 1.00 27.88 173 GLN D CA 1
ATOM 6572 C C . GLN D 1 176 ? 31.822 27.110 83.663 1.00 27.42 173 GLN D C 1
ATOM 6573 O O . GLN D 1 176 ? 31.312 26.633 82.662 1.00 27.93 173 GLN D O 1
ATOM 6579 N N . GLY D 1 177 ? 32.214 28.385 83.723 1.00 26.48 174 GLY D N 1
ATOM 6580 C CA . GLY D 1 177 ? 32.145 29.263 82.554 1.00 25.58 174 GLY D CA 1
ATOM 6581 C C . GLY D 1 177 ? 30.734 29.729 82.217 1.00 23.61 174 GLY D C 1
ATOM 6582 O O . GLY D 1 177 ? 30.450 30.094 81.086 1.00 23.34 174 GLY D O 1
ATOM 6583 N N . ILE D 1 178 ? 29.846 29.738 83.193 1.00 23.34 175 ILE D N 1
ATOM 6584 C CA . ILE D 1 178 ? 28.536 30.330 83.028 1.00 22.50 175 ILE D CA 1
ATOM 6585 C C . ILE D 1 178 ? 28.539 31.608 83.889 1.00 23.76 175 ILE D C 1
ATOM 6586 O O . ILE D 1 178 ? 28.973 31.607 85.029 1.00 22.99 175 ILE D O 1
ATOM 6591 N N . THR D 1 179 ? 28.004 32.703 83.343 1.00 22.67 176 THR D N 1
ATOM 6592 C CA . THR D 1 179 ? 27.964 33.951 83.982 1.00 22.07 176 THR D CA 1
ATOM 6593 C C . THR D 1 179 ? 26.571 34.268 84.486 1.00 22.98 176 THR D C 1
ATOM 6594 O O . THR D 1 179 ? 25.575 33.773 83.910 1.00 23.26 176 THR D O 1
ATOM 6598 N N . ALA D 1 180 ? 26.453 35.047 85.585 1.00 20.17 177 ALA D N 1
ATOM 6599 C CA . ALA D 1 180 ? 25.138 35.465 86.132 1.00 20.06 177 ALA D CA 1
ATOM 6600 C C . ALA D 1 180 ? 25.185 36.939 86.520 1.00 19.82 177 ALA D C 1
ATOM 6601 O O . ALA D 1 180 ? 26.070 37.353 87.272 1.00 19.00 177 ALA D O 1
ATOM 6603 N N . ASN D 1 181 ? 24.265 37.728 85.973 1.00 19.99 178 ASN D N 1
ATOM 6604 C CA . ASN D 1 181 ? 24.277 39.186 86.137 1.00 20.11 178 ASN D CA 1
ATOM 6605 C C . ASN D 1 181 ? 22.885 39.676 86.239 1.00 21.39 178 ASN D C 1
ATOM 6606 O O . ASN D 1 181 ? 21.950 39.031 85.742 1.00 20.49 178 ASN D O 1
ATOM 6611 N N . VAL D 1 182 ? 22.729 40.852 86.853 1.00 22.54 179 VAL D N 1
ATOM 6612 C CA . VAL D 1 182 ? 21.400 41.469 86.962 1.00 23.29 179 VAL D CA 1
ATOM 6613 C C . VAL D 1 182 ? 21.383 42.866 86.307 1.00 22.12 179 VAL D C 1
ATOM 6614 O O . VAL D 1 182 ? 22.259 43.688 86.534 1.00 21.81 179 VAL D O 1
ATOM 6618 N N . VAL D 1 183 ? 20.376 43.093 85.456 1.00 21.50 180 VAL D N 1
ATOM 6619 C CA . VAL D 1 183 ? 20.127 44.418 84.918 1.00 23.01 180 VAL D CA 1
ATOM 6620 C C . VAL D 1 183 ? 19.042 45.050 85.760 1.00 23.91 180 VAL D C 1
ATOM 6621 O O . VAL D 1 183 ? 18.021 44.402 86.026 1.00 24.15 180 VAL D O 1
ATOM 6625 N N . GLU D 1 184 ? 19.219 46.318 86.117 1.00 23.83 181 GLU D N 1
ATOM 6626 C CA . GLU D 1 184 ? 18.300 47.026 87.039 1.00 23.00 181 GLU D CA 1
ATOM 6627 C C . GLU D 1 184 ? 17.686 48.275 86.441 1.00 22.66 181 GLU D C 1
ATOM 6628 O O . GLU D 1 184 ? 18.230 49.371 86.530 1.00 19.26 181 GLU D O 1
ATOM 6634 N N . PRO D 1 185 ? 16.578 48.102 85.724 1.00 23.26 182 PRO D N 1
ATOM 6635 C CA . PRO D 1 185 ? 15.911 49.216 85.093 1.00 20.44 182 PRO D CA 1
ATOM 6636 C C . PRO D 1 185 ? 15.337 50.171 86.085 1.00 19.81 182 PRO D C 1
ATOM 6637 O O . PRO D 1 185 ? 14.842 49.769 87.120 1.00 21.58 182 PRO D O 1
ATOM 6641 N N . GLY D 1 186 ? 15.426 51.451 85.772 1.00 21.91 183 GLY D N 1
ATOM 6642 C CA . GLY D 1 186 ? 14.586 52.476 86.374 1.00 22.60 183 GLY D CA 1
ATOM 6643 C C . GLY D 1 186 ? 13.201 52.458 85.720 1.00 22.14 183 GLY D C 1
ATOM 6644 O O . GLY D 1 186 ? 12.801 51.447 85.183 1.00 20.75 183 GLY D O 1
ATOM 6645 N N . PRO D 1 187 ? 12.494 53.601 85.716 1.00 23.40 184 PRO D N 1
ATOM 6646 C CA . PRO D 1 187 ? 11.183 53.678 85.059 1.00 23.96 184 PRO D CA 1
ATOM 6647 C C . PRO D 1 187 ? 11.385 53.666 83.516 1.00 24.74 184 PRO D C 1
ATOM 6648 O O . PRO D 1 187 ? 12.110 54.506 82.977 1.00 25.76 184 PRO D O 1
ATOM 6652 N N . ILE D 1 188 ? 10.781 52.688 82.847 1.00 22.27 185 ILE D N 1
ATOM 6653 C CA . ILE D 1 188 ? 10.894 52.490 81.433 1.00 24.09 185 ILE D CA 1
ATOM 6654 C C . ILE D 1 188 ? 9.526 52.627 80.831 1.00 25.43 185 ILE D C 1
ATOM 6655 O O . ILE D 1 188 ? 8.604 51.964 81.282 1.00 20.96 185 ILE D O 1
ATOM 6660 N N . ALA D 1 189 ? 9.376 53.549 79.876 1.00 25.24 186 ALA D N 1
ATOM 6661 C CA . ALA D 1 189 ? 8.118 53.698 79.159 1.00 30.26 186 ALA D CA 1
ATOM 6662 C C . ALA D 1 189 ? 7.738 52.456 78.350 1.00 31.82 186 ALA D C 1
ATOM 6663 O O . ALA D 1 189 ? 8.509 52.002 77.521 1.00 28.13 186 ALA D O 1
ATOM 6665 N N . THR D 1 190 ? 6.533 51.950 78.592 1.00 33.65 187 THR D N 1
ATOM 6666 C CA . THR D 1 190 ? 5.947 50.907 77.760 1.00 37.97 187 THR D CA 1
ATOM 6667 C C . THR D 1 190 ? 4.448 51.208 77.670 1.00 45.28 187 THR D C 1
ATOM 6668 O O . THR D 1 190 ? 3.966 52.152 78.342 1.00 45.45 187 THR D O 1
ATOM 6672 N N . ASP D 1 191 ? 3.719 50.429 76.863 1.00 52.50 188 ASP D N 1
ATOM 6673 C CA . ASP D 1 191 ? 2.213 50.521 76.794 1.00 59.75 188 ASP D CA 1
ATOM 6674 C C . ASP D 1 191 ? 1.522 50.494 78.171 1.00 48.97 188 ASP D C 1
ATOM 6675 O O . ASP D 1 191 ? 0.685 51.350 78.457 1.00 64.80 188 ASP D O 1
ATOM 6680 N N . LEU D 1 192 ? 1.978 49.620 79.052 1.00 47.41 189 LEU D N 1
ATOM 6681 C CA . LEU D 1 192 ? 1.503 49.501 80.418 1.00 48.36 189 LEU D CA 1
ATOM 6682 C C . LEU D 1 192 ? 2.059 50.509 81.406 1.00 53.54 189 LEU D C 1
ATOM 6683 O O . LEU D 1 192 ? 1.472 50.717 82.460 1.00 58.22 189 LEU D O 1
ATOM 6688 N N . ASN D 1 193 ? 3.203 51.117 81.105 1.00 49.74 190 ASN D N 1
ATOM 6689 C CA . ASN D 1 193 ? 3.844 52.063 82.016 1.00 47.54 190 ASN D CA 1
ATOM 6690 C C . ASN D 1 193 ? 4.168 53.376 81.297 1.00 46.11 190 ASN D C 1
ATOM 6691 O O . ASN D 1 193 ? 5.276 53.580 80.840 1.00 44.69 190 ASN D O 1
ATOM 6696 N N . PRO D 1 194 ? 3.181 54.242 81.141 1.00 45.09 191 PRO D N 1
ATOM 6697 C CA . PRO D 1 194 ? 3.408 55.399 80.276 1.00 43.61 191 PRO D CA 1
ATOM 6698 C C . PRO D 1 194 ? 4.277 56.465 80.983 1.00 38.97 191 PRO D C 1
ATOM 6699 O O . PRO D 1 194 ? 4.247 56.559 82.194 1.00 28.30 191 PRO D O 1
ATOM 6703 N N . GLU D 1 195 ? 5.002 57.254 80.200 1.00 41.69 192 GLU D N 1
ATOM 6704 C CA . GLU D 1 195 ? 5.863 58.357 80.700 1.00 48.23 192 GLU D CA 1
ATOM 6705 C C . GLU D 1 195 ? 5.203 59.717 81.009 1.00 48.61 192 GLU D C 1
ATOM 6706 O O . GLU D 1 195 ? 5.866 60.623 81.545 1.00 46.12 192 GLU D O 1
ATOM 6712 N N . ASP D 1 196 ? 3.931 59.860 80.657 1.00 47.33 193 ASP D N 1
ATOM 6713 C CA . ASP D 1 196 ? 3.211 61.134 80.836 1.00 52.75 193 ASP D CA 1
ATOM 6714 C C . ASP D 1 196 ? 2.159 60.922 81.957 1.00 48.19 193 ASP D C 1
ATOM 6715 O O . ASP D 1 196 ? 1.897 59.791 82.401 1.00 44.72 193 ASP D O 1
ATOM 6720 N N . GLY D 1 197 ? 1.691 62.024 82.540 1.00 50.84 194 GLY D N 1
ATOM 6721 C CA . GLY D 1 197 ? 0.768 62.000 83.683 1.00 50.68 194 GLY D CA 1
ATOM 6722 C C . GLY D 1 197 ? 1.460 62.360 84.982 1.00 54.26 194 GLY D C 1
ATOM 6723 O O . GLY D 1 197 ? 2.703 62.287 85.098 1.00 54.08 194 GLY D O 1
ATOM 6724 N N . ALA D 1 198 ? 0.659 62.695 85.989 1.00 55.58 195 ALA D N 1
ATOM 6725 C CA . ALA D 1 198 ? 1.182 63.207 87.257 1.00 56.90 195 ALA D CA 1
ATOM 6726 C C . ALA D 1 198 ? 1.971 62.169 88.050 1.00 51.94 195 ALA D C 1
ATOM 6727 O O . ALA D 1 198 ? 2.942 62.523 88.740 1.00 55.87 195 ALA D O 1
ATOM 6729 N N . ALA D 1 199 ? 1.540 60.905 88.009 1.00 46.79 196 ALA D N 1
ATOM 6730 C CA . ALA D 1 199 ? 2.260 59.853 88.736 1.00 42.39 196 ALA D CA 1
ATOM 6731 C C . ALA D 1 199 ? 3.689 59.728 88.147 1.00 42.85 196 ALA D C 1
ATOM 6732 O O . ALA D 1 199 ? 4.703 59.698 88.887 1.00 42.32 196 ALA D O 1
ATOM 6734 N N . ALA D 1 200 ? 3.768 59.667 86.825 1.00 39.25 197 ALA D N 1
ATOM 6735 C CA . ALA D 1 200 ? 5.065 59.564 86.134 1.00 42.48 197 ALA D CA 1
ATOM 6736 C C . ALA D 1 200 ? 5.943 60.797 86.398 1.00 42.95 197 ALA D C 1
ATOM 6737 O O . ALA D 1 200 ? 7.136 60.647 86.588 1.00 41.34 197 ALA D O 1
ATOM 6739 N N . ALA D 1 201 ? 5.344 61.977 86.498 1.00 45.76 198 ALA D N 1
ATOM 6740 C CA . ALA D 1 201 ? 6.095 63.213 86.845 1.00 50.39 198 ALA D CA 1
ATOM 6741 C C . ALA D 1 201 ? 6.755 63.121 88.223 1.00 49.59 198 ALA D C 1
ATOM 6742 O O . ALA D 1 201 ? 7.889 63.579 88.416 1.00 53.14 198 ALA D O 1
ATOM 6744 N N . VAL D 1 202 ? 6.091 62.460 89.164 1.00 46.56 199 VAL D N 1
ATOM 6745 C CA . VAL D 1 202 ? 6.681 62.274 90.466 1.00 44.21 199 VAL D CA 1
ATOM 6746 C C . VAL D 1 202 ? 7.880 61.374 90.358 1.00 40.62 199 VAL D C 1
ATOM 6747 O O . VAL D 1 202 ? 8.940 61.665 90.918 1.00 42.13 199 VAL D O 1
ATOM 6751 N N . ILE D 1 203 ? 7.710 60.217 89.717 1.00 40.49 200 ILE D N 1
ATOM 6752 C CA . ILE D 1 203 ? 8.797 59.241 89.621 1.00 37.33 200 ILE D CA 1
ATOM 6753 C C . ILE D 1 203 ? 9.973 59.869 88.917 1.00 34.85 200 ILE D C 1
ATOM 6754 O O . ILE D 1 203 ? 11.105 59.638 89.307 1.00 33.02 200 ILE D O 1
ATOM 6759 N N . ARG D 1 204 ? 9.679 60.630 87.856 1.00 37.22 201 ARG D N 1
ATOM 6760 C CA . ARG D 1 204 ? 10.695 61.214 86.978 1.00 41.89 201 ARG D CA 1
ATOM 6761 C C . ARG D 1 204 ? 11.604 62.082 87.785 1.00 41.24 201 ARG D C 1
ATOM 6762 O O . ARG D 1 204 ? 12.761 62.143 87.490 1.00 30.89 201 ARG D O 1
ATOM 6770 N N . LYS D 1 205 ? 11.033 62.811 88.739 1.00 40.94 202 LYS D N 1
ATOM 6771 C CA . LYS D 1 205 ? 11.808 63.711 89.563 1.00 43.28 202 LYS D CA 1
ATOM 6772 C C . LYS D 1 205 ? 12.891 63.022 90.371 1.00 34.76 202 LYS D C 1
ATOM 6773 O O . LYS D 1 205 ? 13.787 63.688 90.808 1.00 32.05 202 LYS D O 1
ATOM 6779 N N . PHE D 1 206 ? 12.774 61.720 90.619 1.00 30.62 203 PHE D N 1
ATOM 6780 C CA . PHE D 1 206 ? 13.802 61.008 91.340 1.00 27.54 203 PHE D CA 1
ATOM 6781 C C . PHE D 1 206 ? 14.957 60.595 90.413 1.00 29.06 203 PHE D C 1
ATOM 6782 O O . PHE D 1 206 ? 16.037 60.290 90.917 1.00 25.83 203 PHE D O 1
ATOM 6790 N N . THR D 1 207 ? 14.734 60.587 89.093 1.00 25.33 204 THR D N 1
ATOM 6791 C CA . THR D 1 207 ? 15.800 60.337 88.152 1.00 26.73 204 THR D CA 1
ATOM 6792 C C . THR D 1 207 ? 16.642 61.583 87.997 1.00 27.00 204 THR D C 1
ATOM 6793 O O . THR D 1 207 ? 16.142 62.692 88.110 1.00 27.81 204 THR D O 1
ATOM 6797 N N . ALA D 1 208 ? 17.917 61.421 87.701 1.00 25.56 205 ALA D N 1
ATOM 6798 C CA . ALA D 1 208 ? 18.771 62.574 87.451 1.00 25.21 205 ALA D CA 1
ATOM 6799 C C . ALA D 1 208 ? 18.406 63.174 86.083 1.00 27.49 205 ALA D C 1
ATOM 6800 O O . ALA D 1 208 ? 18.492 64.384 85.905 1.00 28.15 205 ALA D O 1
ATOM 6802 N N . THR D 1 209 ? 18.062 62.337 85.109 1.00 26.05 206 THR D N 1
ATOM 6803 C CA . THR D 1 209 ? 17.749 62.839 83.792 1.00 28.03 206 THR D CA 1
ATOM 6804 C C . THR D 1 209 ? 16.345 63.447 83.702 1.00 29.52 206 THR D C 1
ATOM 6805 O O . THR D 1 209 ? 16.041 64.049 82.708 1.00 30.28 206 THR D O 1
ATOM 6809 N N . GLU D 1 210 ? 15.508 63.257 84.725 1.00 30.81 207 GLU D N 1
ATOM 6810 C CA . GLU D 1 210 ? 14.134 63.733 84.738 1.00 35.17 207 GLU D CA 1
ATOM 6811 C C . GLU D 1 210 ? 13.344 63.163 83.585 1.00 32.75 207 GLU D C 1
ATOM 6812 O O . GLU D 1 210 ? 12.662 63.881 82.887 1.00 33.34 207 GLU D O 1
ATOM 6818 N N . SER D 1 211 ? 13.543 61.880 83.350 1.00 32.41 208 SER D N 1
ATOM 6819 C CA . SER D 1 211 ? 12.942 61.205 82.221 1.00 31.09 208 SER D CA 1
ATOM 6820 C C . SER D 1 211 ? 12.763 59.722 82.518 1.00 29.15 208 SER D C 1
ATOM 6821 O O . SER D 1 211 ? 13.495 59.128 83.333 1.00 29.12 208 SER D O 1
ATOM 6824 N N . TYR D 1 212 ? 11.803 59.142 81.822 1.00 28.59 209 TYR D N 1
ATOM 6825 C CA . TYR D 1 212 ? 11.663 57.698 81.680 1.00 28.50 209 TYR D CA 1
ATOM 6826 C C . TYR D 1 212 ? 12.592 57.214 80.581 1.00 27.08 209 TYR D C 1
ATOM 6827 O O . TYR D 1 212 ? 12.857 57.939 79.653 1.00 22.62 209 TYR D O 1
ATOM 6836 N N . GLY D 1 213 ? 13.078 55.975 80.720 1.00 26.47 210 GLY D N 1
ATOM 6837 C CA . GLY D 1 213 ? 13.830 55.335 79.648 1.00 26.22 210 GLY D CA 1
ATOM 6838 C C . GLY D 1 213 ? 12.914 54.647 78.640 1.00 25.57 210 GLY D C 1
ATOM 6839 O O . GLY D 1 213 ? 11.697 54.776 78.680 1.00 23.76 210 GLY D O 1
ATOM 6840 N N . LYS D 1 214 ? 13.523 53.931 77.735 1.00 25.56 211 LYS D N 1
ATOM 6841 C CA . LYS D 1 214 ? 12.812 53.207 76.701 1.00 28.82 211 LYS D CA 1
ATOM 6842 C C . LYS D 1 214 ? 13.320 51.767 76.685 1.00 24.78 211 LYS D C 1
ATOM 6843 O O . LYS D 1 214 ? 14.393 51.482 77.207 1.00 25.29 211 LYS D O 1
ATOM 6849 N N . VAL D 1 215 ? 12.534 50.879 76.110 1.00 23.82 212 VAL D N 1
ATOM 6850 C CA . VAL D 1 215 ? 12.838 49.454 76.141 1.00 24.69 212 VAL D CA 1
ATOM 6851 C C . VAL D 1 215 ? 14.201 49.150 75.547 1.00 23.73 212 VAL D C 1
ATOM 6852 O O . VAL D 1 215 ? 14.885 48.279 76.061 1.00 22.65 212 VAL D O 1
ATOM 6856 N N . ASN D 1 216 ? 14.638 49.905 74.543 1.00 23.13 213 ASN D N 1
ATOM 6857 C CA . ASN D 1 216 ? 15.961 49.646 73.957 1.00 25.13 213 ASN D CA 1
ATOM 6858 C C . ASN D 1 216 ? 17.082 49.825 74.969 1.00 24.81 213 ASN D C 1
ATOM 6859 O O . ASN D 1 216 ? 18.145 49.196 74.824 1.00 25.74 213 ASN D O 1
ATOM 6864 N N . ASP D 1 217 ? 16.886 50.709 75.954 1.00 23.33 214 ASP D N 1
ATOM 6865 C CA . ASP D 1 217 ? 17.917 50.927 76.980 1.00 23.00 214 ASP D CA 1
ATOM 6866 C C . ASP D 1 217 ? 18.238 49.623 77.717 1.00 21.99 214 ASP D C 1
ATOM 6867 O O . ASP D 1 217 ? 19.401 49.388 78.118 1.00 19.07 214 ASP D O 1
ATOM 6872 N N . ILE D 1 218 ? 17.210 48.827 77.958 1.00 20.33 215 ILE D N 1
ATOM 6873 C CA . ILE D 1 218 ? 17.392 47.538 78.672 1.00 21.38 215 ILE D CA 1
ATOM 6874 C C . ILE D 1 218 ? 17.828 46.460 77.718 1.00 21.36 215 ILE D C 1
ATOM 6875 O O . ILE D 1 218 ? 18.754 45.694 78.006 1.00 25.39 215 ILE D O 1
ATOM 6880 N N . ALA D 1 219 ? 17.250 46.427 76.518 1.00 23.83 216 ALA D N 1
ATOM 6881 C CA . ALA D 1 219 ? 17.618 45.380 75.553 1.00 22.78 216 ALA D CA 1
ATOM 6882 C C . ALA D 1 219 ? 19.111 45.383 75.186 1.00 21.77 216 ALA D C 1
ATOM 6883 O O . ALA D 1 219 ? 19.750 44.331 75.095 1.00 19.52 216 ALA D O 1
ATOM 6885 N N . ARG D 1 220 ? 19.653 46.581 74.984 1.00 21.14 217 ARG D N 1
ATOM 6886 C CA . ARG D 1 220 ? 21.094 46.791 74.641 1.00 22.67 217 ARG D CA 1
ATOM 6887 C C . ARG D 1 220 ? 21.965 46.232 75.751 1.00 20.52 217 ARG D C 1
ATOM 6888 O O . ARG D 1 220 ? 23.091 45.838 75.516 1.00 20.50 217 ARG D O 1
ATOM 6896 N N . THR D 1 221 ? 21.516 46.427 76.988 1.00 18.43 218 THR D N 1
ATOM 6897 C CA . THR D 1 221 ? 22.316 46.045 78.148 1.00 18.73 218 THR D CA 1
ATOM 6898 C C . THR D 1 221 ? 22.308 44.510 78.339 1.00 19.03 218 THR D C 1
ATOM 6899 O O . THR D 1 221 ? 23.372 43.881 78.573 1.00 19.55 218 THR D O 1
ATOM 6903 N N . VAL D 1 222 ? 21.153 43.904 78.119 1.00 17.36 219 VAL D N 1
ATOM 6904 C CA . VAL D 1 222 ? 21.091 42.456 78.019 1.00 18.07 219 VAL D CA 1
ATOM 6905 C C . VAL D 1 222 ? 22.006 41.918 76.915 1.00 18.34 219 VAL D C 1
ATOM 6906 O O . VAL D 1 222 ? 22.750 40.954 77.118 1.00 20.98 219 VAL D O 1
ATOM 6910 N N . SER D 1 223 ? 21.964 42.554 75.747 1.00 18.35 220 SER D N 1
ATOM 6911 C CA . SER D 1 223 ? 22.761 42.111 74.653 1.00 19.44 220 SER D CA 1
ATOM 6912 C C . SER D 1 223 ? 24.266 42.159 75.035 1.00 20.41 220 SER D C 1
ATOM 6913 O O . SER D 1 223 ? 25.056 41.232 74.715 1.00 18.03 220 SER D O 1
ATOM 6916 N N . PHE D 1 224 ? 24.663 43.260 75.658 1.00 19.56 221 PHE D N 1
ATOM 6917 C CA . PHE D 1 224 ? 26.064 43.453 76.093 1.00 20.50 221 PHE D CA 1
ATOM 6918 C C . PHE D 1 224 ? 26.512 42.323 77.058 1.00 22.35 221 PHE D C 1
ATOM 6919 O O . PHE D 1 224 ? 27.620 41.820 76.939 1.00 25.35 221 PHE D O 1
ATOM 6927 N N . LEU D 1 225 ? 25.645 41.930 77.969 1.00 19.69 222 LEU D N 1
ATOM 6928 C CA . LEU D 1 225 ? 25.957 40.879 78.911 1.00 21.39 222 LEU D CA 1
ATOM 6929 C C . LEU D 1 225 ? 25.919 39.461 78.299 1.00 21.05 222 LEU D C 1
ATOM 6930 O O . LEU D 1 225 ? 26.636 38.555 78.755 1.00 19.39 222 LEU D O 1
ATOM 6935 N N . ALA D 1 226 ? 25.067 39.270 77.301 1.00 20.48 223 ALA D N 1
ATOM 6936 C CA . ALA D 1 226 ? 24.855 37.935 76.737 1.00 21.50 223 ALA D CA 1
ATOM 6937 C C . ALA D 1 226 ? 25.934 37.552 75.768 1.00 21.16 223 ALA D C 1
ATOM 6938 O O . ALA D 1 226 ? 26.052 36.399 75.380 1.00 21.69 223 ALA D O 1
ATOM 6940 N N . SER D 1 227 ? 26.731 38.518 75.365 1.00 22.49 224 SER D N 1
ATOM 6941 C CA . SER D 1 227 ? 27.785 38.278 74.385 1.00 22.30 224 SER D CA 1
ATOM 6942 C C . SER D 1 227 ? 28.783 37.281 74.911 1.00 22.24 224 SER D C 1
ATOM 6943 O O . SER D 1 227 ? 29.077 37.254 76.103 1.00 22.76 224 SER D O 1
ATOM 6946 N N . PRO D 1 228 ? 29.344 36.456 74.045 1.00 22.49 225 PRO D N 1
ATOM 6947 C CA . PRO D 1 228 ? 30.460 35.643 74.509 1.00 23.70 225 PRO D CA 1
ATOM 6948 C C . PRO D 1 228 ? 31.628 36.480 75.041 1.00 23.38 225 PRO D C 1
ATOM 6949 O O . PRO D 1 228 ? 32.443 35.972 75.810 1.00 22.52 225 PRO D O 1
ATOM 6953 N N . ASP D 1 229 ? 31.732 37.739 74.631 1.00 24.18 226 ASP D N 1
ATOM 6954 C CA . ASP D 1 229 ? 32.861 38.579 75.072 1.00 23.17 226 ASP D CA 1
ATOM 6955 C C . ASP D 1 229 ? 32.693 39.095 76.471 1.00 24.15 226 ASP D C 1
ATOM 6956 O O . ASP D 1 229 ? 33.628 39.708 76.996 1.00 26.54 226 ASP D O 1
ATOM 6961 N N . ALA D 1 230 ? 31.515 38.863 77.076 1.00 22.27 227 ALA D N 1
ATOM 6962 C CA . ALA D 1 230 ? 31.240 39.292 78.426 1.00 21.66 227 ALA D CA 1
ATOM 6963 C C . ALA D 1 230 ? 31.576 38.230 79.471 1.00 20.54 227 ALA D C 1
ATOM 6964 O O . ALA D 1 230 ? 31.064 38.249 80.569 1.00 20.56 227 ALA D O 1
ATOM 6966 N N . SER D 1 231 ? 32.497 37.342 79.157 1.00 23.25 228 SER D N 1
ATOM 6967 C CA . SER D 1 231 ? 32.881 36.245 80.041 1.00 22.65 228 SER D CA 1
ATOM 6968 C C . SER D 1 231 ? 33.500 36.675 81.373 1.00 21.82 228 SER D C 1
ATOM 6969 O O . SER D 1 231 ? 33.450 35.899 82.334 1.00 21.38 228 SER D O 1
ATOM 6972 N N . TYR D 1 232 ? 34.053 37.893 81.464 1.00 19.87 229 TYR D N 1
ATOM 6973 C CA . TYR D 1 232 ? 34.634 38.332 82.697 1.00 18.75 229 TYR D CA 1
ATOM 6974 C C . TYR D 1 232 ? 33.668 39.170 83.530 1.00 18.14 229 TYR D C 1
ATOM 6975 O O . TYR D 1 232 ? 34.029 39.599 84.626 1.00 19.90 229 TYR D O 1
ATOM 6984 N N . ILE D 1 233 ? 32.419 39.302 83.080 1.00 17.15 230 ILE D N 1
ATOM 6985 C CA . ILE D 1 233 ? 31.406 39.993 83.834 1.00 17.84 230 ILE D CA 1
ATOM 6986 C C . ILE D 1 233 ? 30.467 39.008 84.493 1.00 17.76 230 ILE D C 1
ATOM 6987 O O . ILE D 1 233 ? 29.692 38.322 83.799 1.00 17.96 230 ILE D O 1
ATOM 6992 N N . THR D 1 234 ? 30.591 38.886 85.810 1.00 18.65 231 THR D N 1
ATOM 6993 C CA . THR D 1 234 ? 29.760 38.013 86.569 1.00 19.37 231 THR D CA 1
ATOM 6994 C C . THR D 1 234 ? 29.561 38.558 87.938 1.00 19.83 231 THR D C 1
ATOM 6995 O O . THR D 1 234 ? 30.477 39.044 88.543 1.00 20.19 231 THR D O 1
ATOM 6999 N N . GLY D 1 235 ? 28.368 38.345 88.468 1.00 20.22 232 GLY D N 1
ATOM 7000 C CA . GLY D 1 235 ? 28.028 38.910 89.737 1.00 22.55 232 GLY D CA 1
ATOM 7001 C C . GLY D 1 235 ? 27.653 40.377 89.654 1.00 24.32 232 GLY D C 1
ATOM 7002 O O . GLY D 1 235 ? 27.427 40.997 90.655 1.00 24.17 232 GLY D O 1
ATOM 7003 N N . ALA D 1 236 ? 27.641 40.953 88.464 1.00 25.47 233 ALA D N 1
ATOM 7004 C CA . ALA D 1 236 ? 27.460 42.390 88.313 1.00 27.05 233 ALA D CA 1
ATOM 7005 C C . ALA D 1 236 ? 26.002 42.806 88.290 1.00 28.20 233 ALA D C 1
ATOM 7006 O O . ALA D 1 236 ? 25.125 42.030 87.939 1.00 27.62 233 ALA D O 1
ATOM 7008 N N . SER D 1 237 ? 25.787 44.048 88.711 1.00 28.05 234 SER D N 1
ATOM 7009 C CA . SER D 1 237 ? 24.514 44.709 88.533 1.00 31.47 234 SER D CA 1
ATOM 7010 C C . SER D 1 237 ? 24.748 45.954 87.703 1.00 32.11 234 SER D C 1
ATOM 7011 O O . SER D 1 237 ? 25.731 46.674 87.900 1.00 31.77 234 SER D O 1
ATOM 7014 N N . ILE D 1 238 ? 23.902 46.146 86.713 1.00 26.83 235 ILE D N 1
ATOM 7015 C CA . ILE D 1 238 ? 23.968 47.308 85.869 1.00 25.11 235 ILE D CA 1
ATOM 7016 C C . ILE D 1 238 ? 22.671 48.099 85.961 1.00 23.66 235 ILE D C 1
ATOM 7017 O O . ILE D 1 238 ? 21.645 47.691 85.486 1.00 23.57 235 ILE D O 1
ATOM 7022 N N . LEU D 1 239 ? 22.780 49.269 86.565 1.00 24.49 236 LEU D N 1
ATOM 7023 C CA . LEU D 1 239 ? 21.712 50.194 86.675 1.00 23.21 236 LEU D CA 1
ATOM 7024 C C . LEU D 1 239 ? 21.500 50.852 85.356 1.00 22.31 236 LEU D C 1
ATOM 7025 O O . LEU D 1 239 ? 22.423 51.471 84.799 1.00 22.00 236 LEU D O 1
ATOM 7030 N N . VAL D 1 240 ? 20.265 50.836 84.894 1.00 21.68 237 VAL D N 1
ATOM 7031 C CA . VAL D 1 240 ? 19.874 51.592 83.675 1.00 21.21 237 VAL D CA 1
ATOM 7032 C C . VAL D 1 240 ? 18.652 52.388 84.033 1.00 21.72 237 VAL D C 1
ATOM 7033 O O . VAL D 1 240 ? 17.506 51.953 83.810 1.00 19.83 237 VAL D O 1
ATOM 7037 N N . ASP D 1 241 ? 18.892 53.506 84.697 1.00 23.38 238 ASP D N 1
ATOM 7038 C CA . ASP D 1 241 ? 17.854 54.142 85.491 1.00 21.96 238 ASP D CA 1
ATOM 7039 C C . ASP D 1 241 ? 17.828 55.634 85.452 1.00 23.18 238 ASP D C 1
ATOM 7040 O O . ASP D 1 241 ? 17.228 56.284 86.330 1.00 24.44 238 ASP D O 1
ATOM 7045 N N . GLY D 1 242 ? 18.509 56.219 84.488 1.00 21.00 239 GLY D N 1
ATOM 7046 C CA . GLY D 1 242 ? 18.565 57.658 84.410 1.00 23.59 239 GLY D CA 1
ATOM 7047 C C . GLY D 1 242 ? 19.101 58.373 85.640 1.00 24.02 239 GLY D C 1
ATOM 7048 O O . GLY D 1 242 ? 18.783 59.531 85.854 1.00 23.87 239 GLY D O 1
ATOM 7049 N N . GLY D 1 243 ? 19.913 57.688 86.448 1.00 23.54 240 GLY D N 1
ATOM 7050 C CA . GLY D 1 243 ? 20.442 58.288 87.646 1.00 25.76 240 GLY D CA 1
ATOM 7051 C C . GLY D 1 243 ? 19.544 58.256 88.886 1.00 25.96 240 GLY D C 1
ATOM 7052 O O . GLY D 1 243 ? 19.826 58.935 89.861 1.00 28.02 240 GLY D O 1
ATOM 7053 N N . LEU D 1 244 ? 18.530 57.395 88.887 1.00 26.29 241 LEU D N 1
ATOM 7054 C CA . LEU D 1 244 ? 17.607 57.354 90.011 1.00 28.59 241 LEU D CA 1
ATOM 7055 C C . LEU D 1 244 ? 18.335 57.003 91.292 1.00 25.49 241 LEU D C 1
ATOM 7056 O O . LEU D 1 244 ? 18.157 57.632 92.300 1.00 23.01 241 LEU D O 1
ATOM 7061 N N . VAL D 1 245 ? 19.169 55.988 91.233 1.00 26.34 242 VAL D N 1
ATOM 7062 C CA . VAL D 1 245 ? 19.843 55.474 92.427 1.00 26.65 242 VAL D CA 1
ATOM 7063 C C . VAL D 1 245 ? 21.026 56.329 92.838 1.00 27.67 242 VAL D C 1
ATOM 7064 O O . VAL D 1 245 ? 21.523 56.191 93.947 1.00 26.60 242 VAL D O 1
ATOM 7068 N N . ALA D 1 246 ? 21.437 57.247 91.986 1.00 30.40 243 ALA D N 1
ATOM 7069 C CA . ALA D 1 246 ? 22.478 58.190 92.344 1.00 40.43 243 ALA D CA 1
ATOM 7070 C C . ALA D 1 246 ? 22.172 58.922 93.692 1.00 42.52 243 ALA D C 1
ATOM 7071 O O . ALA D 1 246 ? 22.989 58.797 94.632 1.00 44.38 243 ALA D O 1
ATOM 7073 N N . MET E 1 4 ? 47.442 57.022 133.365 1.00 94.08 1 MET E N 1
ATOM 7074 C CA . MET E 1 4 ? 46.977 56.088 132.272 1.00 96.64 1 MET E CA 1
ATOM 7075 C C . MET E 1 4 ? 45.947 55.044 132.748 1.00 84.07 1 MET E C 1
ATOM 7076 O O . MET E 1 4 ? 45.892 53.958 132.190 1.00 90.61 1 MET E O 1
ATOM 7081 N N . THR E 1 5 ? 45.125 55.342 133.752 1.00 77.98 2 THR E N 1
ATOM 7082 C CA . THR E 1 5 ? 44.131 54.336 134.220 1.00 68.45 2 THR E CA 1
ATOM 7083 C C . THR E 1 5 ? 42.911 54.262 133.320 1.00 60.00 2 THR E C 1
ATOM 7084 O O . THR E 1 5 ? 42.218 53.276 133.354 1.00 61.89 2 THR E O 1
ATOM 7088 N N . HIS E 1 6 ? 42.594 55.330 132.587 1.00 53.48 3 HIS E N 1
ATOM 7089 C CA . HIS E 1 6 ? 41.397 55.326 131.736 1.00 43.60 3 HIS E CA 1
ATOM 7090 C C . HIS E 1 6 ? 41.772 55.275 130.261 1.00 36.70 3 HIS E C 1
ATOM 7091 O O . HIS E 1 6 ? 42.797 55.813 129.846 1.00 32.83 3 HIS E O 1
ATOM 7098 N N . ARG E 1 7 ? 40.893 54.655 129.461 1.00 31.57 4 ARG E N 1
ATOM 7099 C CA . ARG E 1 7 ? 40.989 54.777 128.006 1.00 29.50 4 ARG E CA 1
ATOM 7100 C C . ARG E 1 7 ? 40.935 56.232 127.579 1.00 25.99 4 ARG E C 1
ATOM 7101 O O . ARG E 1 7 ? 40.337 57.063 128.239 1.00 29.24 4 ARG E O 1
ATOM 7109 N N . VAL E 1 8 ? 41.581 56.527 126.477 1.00 25.80 5 VAL E N 1
ATOM 7110 C CA . VAL E 1 8 ? 41.694 57.859 125.932 1.00 25.56 5 VAL E CA 1
ATOM 7111 C C . VAL E 1 8 ? 41.077 57.913 124.529 1.00 26.52 5 VAL E C 1
ATOM 7112 O O . VAL E 1 8 ? 41.423 57.108 123.667 1.00 28.01 5 VAL E O 1
ATOM 7116 N N . ALA E 1 9 ? 40.199 58.876 124.305 1.00 23.32 6 ALA E N 1
ATOM 7117 C CA . ALA E 1 9 ? 39.632 59.104 123.012 1.00 23.66 6 ALA E CA 1
ATOM 7118 C C . ALA E 1 9 ? 40.041 60.466 122.489 1.00 25.07 6 ALA E C 1
ATOM 7119 O O . ALA E 1 9 ? 39.934 61.459 123.205 1.00 24.33 6 ALA E O 1
ATOM 7121 N N . LEU E 1 10 ? 40.509 60.496 121.229 1.00 24.65 7 LEU E N 1
ATOM 7122 C CA . LEU E 1 10 ? 40.761 61.726 120.497 1.00 24.76 7 LEU E CA 1
ATOM 7123 C C . LEU E 1 10 ? 39.621 61.959 119.485 1.00 23.15 7 LEU E C 1
ATOM 7124 O O . LEU E 1 10 ? 39.370 61.084 118.646 1.00 23.19 7 LEU E O 1
ATOM 7129 N N . ILE E 1 11 ? 38.952 63.116 119.595 1.00 22.67 8 ILE E N 1
ATOM 7130 C CA . ILE E 1 11 ? 37.897 63.508 118.677 1.00 21.58 8 ILE E CA 1
ATOM 7131 C C . ILE E 1 11 ? 38.320 64.744 117.931 1.00 23.98 8 ILE E C 1
ATOM 7132 O O . ILE E 1 11 ? 38.460 65.805 118.553 1.00 23.51 8 ILE E O 1
ATOM 7137 N N . THR E 1 12 ? 38.476 64.639 116.604 1.00 22.47 9 THR E N 1
ATOM 7138 C CA . THR E 1 12 ? 38.828 65.797 115.812 1.00 23.37 9 THR E CA 1
ATOM 7139 C C . THR E 1 12 ? 37.601 66.674 115.636 1.00 24.20 9 THR E C 1
ATOM 7140 O O . THR E 1 12 ? 36.482 66.161 115.525 1.00 24.68 9 THR E O 1
ATOM 7144 N N . GLY E 1 13 ? 37.783 67.979 115.648 1.00 23.21 10 GLY E N 1
ATOM 7145 C CA . GLY E 1 13 ? 36.652 68.900 115.579 1.00 24.51 10 GLY E CA 1
ATOM 7146 C C . GLY E 1 13 ? 35.678 68.699 116.731 1.00 24.64 10 GLY E C 1
ATOM 7147 O O . GLY E 1 13 ? 34.479 68.771 116.555 1.00 31.38 10 GLY E O 1
ATOM 7148 N N . GLY E 1 14 ? 36.192 68.498 117.938 1.00 24.38 11 GLY E N 1
ATOM 7149 C CA . GLY E 1 14 ? 35.365 68.152 119.068 1.00 25.61 11 GLY E CA 1
ATOM 7150 C C . GLY E 1 14 ? 34.846 69.313 119.886 1.00 26.82 11 GLY E C 1
ATOM 7151 O O . GLY E 1 14 ? 34.371 69.118 121.004 1.00 27.23 11 GLY E O 1
ATOM 7152 N N . SER E 1 15 ? 34.990 70.542 119.374 1.00 29.52 12 SER E N 1
ATOM 7153 C CA . SER E 1 15 ? 34.664 71.726 120.131 1.00 29.20 12 SER E CA 1
ATOM 7154 C C . SER E 1 15 ? 33.214 72.139 119.990 1.00 31.56 12 SER E C 1
ATOM 7155 O O . SER E 1 15 ? 32.735 72.959 120.757 1.00 32.09 12 SER E O 1
ATOM 7158 N N . ARG E 1 16 ? 32.504 71.595 119.036 1.00 32.63 13 ARG E N 1
ATOM 7159 C CA . ARG E 1 16 ? 31.099 71.957 118.896 1.00 35.39 13 ARG E CA 1
ATOM 7160 C C . ARG E 1 16 ? 30.342 70.841 118.160 1.00 31.11 13 ARG E C 1
ATOM 7161 O O . ARG E 1 16 ? 30.941 69.942 117.580 1.00 28.35 13 ARG E O 1
ATOM 7169 N N . GLY E 1 17 ? 29.021 70.996 118.105 1.00 28.23 14 GLY E N 1
ATOM 7170 C CA . GLY E 1 17 ? 28.160 70.161 117.295 1.00 28.32 14 GLY E CA 1
ATOM 7171 C C . GLY E 1 17 ? 28.337 68.705 117.629 1.00 26.60 14 GLY E C 1
ATOM 7172 O O . GLY E 1 17 ? 28.376 68.352 118.777 1.00 25.61 14 GLY E O 1
ATOM 7173 N N . ILE E 1 18 ? 28.428 67.887 116.588 1.00 24.57 15 ILE E N 1
ATOM 7174 C CA . ILE E 1 18 ? 28.477 66.437 116.728 1.00 25.33 15 ILE E CA 1
ATOM 7175 C C . ILE E 1 18 ? 29.696 66.069 117.556 1.00 23.89 15 ILE E C 1
ATOM 7176 O O . ILE E 1 18 ? 29.653 65.201 118.415 1.00 20.93 15 ILE E O 1
ATOM 7181 N N . GLY E 1 19 ? 30.804 66.705 117.242 1.00 23.76 16 GLY E N 1
ATOM 7182 C CA . GLY E 1 19 ? 32.060 66.390 117.936 1.00 26.42 16 GLY E CA 1
ATOM 7183 C C . GLY E 1 19 ? 31.995 66.591 119.425 1.00 25.26 16 GLY E C 1
ATOM 7184 O O . GLY E 1 19 ? 32.449 65.739 120.178 1.00 24.51 16 GLY E O 1
ATOM 7185 N N . ALA E 1 20 ? 31.455 67.732 119.840 1.00 24.45 17 ALA E N 1
ATOM 7186 C CA . ALA E 1 20 ? 31.279 68.010 121.215 1.00 25.65 17 ALA E CA 1
ATOM 7187 C C . ALA E 1 20 ? 30.366 66.966 121.891 1.00 26.11 17 ALA E C 1
ATOM 7188 O O . ALA E 1 20 ? 30.647 66.517 122.988 1.00 25.10 17 ALA E O 1
ATOM 7190 N N . ALA E 1 21 ? 29.278 66.602 121.243 1.00 23.56 18 ALA E N 1
ATOM 7191 C CA . ALA E 1 21 ? 28.363 65.622 121.827 1.00 23.84 18 ALA E CA 1
ATOM 7192 C C . ALA E 1 21 ? 29.030 64.219 121.944 1.00 21.55 18 ALA E C 1
ATOM 7193 O O . ALA E 1 21 ? 28.887 63.537 122.964 1.00 21.56 18 ALA E O 1
ATOM 7195 N N . ILE E 1 22 ? 29.812 63.853 120.946 1.00 22.20 19 ILE E N 1
ATOM 7196 C CA . ILE E 1 22 ? 30.618 62.623 120.991 1.00 24.18 19 ILE E CA 1
ATOM 7197 C C . ILE E 1 22 ? 31.564 62.693 122.231 1.00 22.86 19 ILE E C 1
ATOM 7198 O O . ILE E 1 22 ? 31.706 61.738 123.002 1.00 23.58 19 ILE E O 1
ATOM 7203 N N . ALA E 1 23 ? 32.245 63.831 122.416 1.00 24.08 20 ALA E N 1
ATOM 7204 C CA . ALA E 1 23 ? 33.228 63.952 123.505 1.00 25.92 20 ALA E CA 1
ATOM 7205 C C . ALA E 1 23 ? 32.596 63.807 124.869 1.00 29.00 20 ALA E C 1
ATOM 7206 O O . ALA E 1 23 ? 33.115 63.054 125.701 1.00 27.77 20 ALA E O 1
ATOM 7208 N N . LEU E 1 24 ? 31.439 64.439 125.076 1.00 29.72 21 LEU E N 1
ATOM 7209 C CA . LEU E 1 24 ? 30.716 64.260 126.324 1.00 33.89 21 LEU E CA 1
ATOM 7210 C C . LEU E 1 24 ? 30.157 62.859 126.546 1.00 31.99 21 LEU E C 1
ATOM 7211 O O . LEU E 1 24 ? 30.234 62.342 127.656 1.00 32.62 21 LEU E O 1
ATOM 7216 N N . LYS E 1 25 ? 29.628 62.234 125.502 1.00 28.27 22 LYS E N 1
ATOM 7217 C CA . LYS E 1 25 ? 29.157 60.877 125.625 1.00 27.91 22 LYS E CA 1
ATOM 7218 C C . LYS E 1 25 ? 30.290 59.895 125.952 1.00 24.53 22 LYS E C 1
ATOM 7219 O O . LYS E 1 25 ? 30.140 59.044 126.825 1.00 20.97 22 LYS E O 1
ATOM 7225 N N . LEU E 1 26 ? 31.422 60.000 125.251 1.00 23.97 23 LEU E N 1
ATOM 7226 C CA . LEU E 1 26 ? 32.537 59.081 125.553 1.00 24.97 23 LEU E CA 1
ATOM 7227 C C . LEU E 1 26 ? 33.082 59.331 126.974 1.00 25.57 23 LEU E C 1
ATOM 7228 O O . LEU E 1 26 ? 33.526 58.398 127.664 1.00 25.50 23 LEU E O 1
ATOM 7233 N N . ALA E 1 27 ? 33.091 60.591 127.417 1.00 26.08 24 ALA E N 1
ATOM 7234 C CA . ALA E 1 27 ? 33.523 60.888 128.745 1.00 26.75 24 ALA E CA 1
ATOM 7235 C C . ALA E 1 27 ? 32.610 60.145 129.769 1.00 28.46 24 ALA E C 1
ATOM 7236 O O . ALA E 1 27 ? 33.129 59.571 130.725 1.00 26.69 24 ALA E O 1
ATOM 7238 N N . GLN E 1 28 ? 31.303 60.179 129.557 1.00 27.53 25 GLN E N 1
ATOM 7239 C CA . GLN E 1 28 ? 30.375 59.461 130.422 1.00 30.52 25 GLN E CA 1
ATOM 7240 C C . GLN E 1 28 ? 30.576 57.976 130.351 1.00 28.13 25 GLN E C 1
ATOM 7241 O O . GLN E 1 28 ? 30.339 57.323 131.320 1.00 25.85 25 GLN E O 1
ATOM 7247 N N . ASP E 1 29 ? 30.997 57.447 129.203 1.00 26.26 26 ASP E N 1
ATOM 7248 C CA . ASP E 1 29 ? 31.359 56.055 129.116 1.00 27.86 26 ASP E CA 1
ATOM 7249 C C . ASP E 1 29 ? 32.662 55.728 129.826 1.00 29.49 26 ASP E C 1
ATOM 7250 O O . ASP E 1 29 ? 32.982 54.584 129.960 1.00 29.48 26 ASP E O 1
ATOM 7255 N N . GLY E 1 30 ? 33.430 56.718 130.271 1.00 27.59 27 GLY E N 1
ATOM 7256 C CA . GLY E 1 30 ? 34.674 56.419 130.978 1.00 27.30 27 GLY E CA 1
ATOM 7257 C C . GLY E 1 30 ? 35.988 56.714 130.225 1.00 28.72 27 GLY E C 1
ATOM 7258 O O . GLY E 1 30 ? 37.050 56.370 130.710 1.00 28.63 27 GLY E O 1
ATOM 7259 N N . PHE E 1 31 ? 35.928 57.399 129.081 1.00 26.49 28 PHE E N 1
ATOM 7260 C CA . PHE E 1 31 ? 37.132 57.817 128.382 1.00 26.81 28 PHE E CA 1
ATOM 7261 C C . PHE E 1 31 ? 37.601 59.193 128.911 1.00 25.97 28 PHE E C 1
ATOM 7262 O O . PHE E 1 31 ? 36.795 60.102 129.074 1.00 27.47 28 PHE E O 1
ATOM 7270 N N . ASP E 1 32 ? 38.907 59.326 129.101 1.00 27.56 29 ASP E N 1
ATOM 7271 C CA . ASP E 1 32 ? 39.575 60.648 129.089 1.00 28.92 29 ASP E CA 1
ATOM 7272 C C . ASP E 1 32 ? 39.619 61.135 127.640 1.00 30.20 29 ASP E C 1
ATOM 7273 O O . ASP E 1 32 ? 39.575 60.331 126.697 1.00 28.37 29 ASP E O 1
ATOM 7278 N N . ILE E 1 33 ? 39.637 62.444 127.460 1.00 31.07 30 ILE E N 1
ATOM 7279 C CA . ILE E 1 33 ? 39.234 63.061 126.210 1.00 29.65 30 ILE E CA 1
ATOM 7280 C C . ILE E 1 33 ? 40.267 64.066 125.725 1.00 31.47 30 ILE E C 1
ATOM 7281 O O . ILE E 1 33 ? 40.724 64.920 126.488 1.00 30.86 30 ILE E O 1
ATOM 7286 N N . ALA E 1 34 ? 40.631 63.951 124.446 1.00 27.69 31 ALA E N 1
ATOM 7287 C CA . ALA E 1 34 ? 41.317 64.984 123.767 1.00 26.25 31 ALA E CA 1
ATOM 7288 C C . ALA E 1 34 ? 40.438 65.414 122.623 1.00 25.94 31 ALA E C 1
ATOM 7289 O O . ALA E 1 34 ? 39.880 64.579 121.894 1.00 27.65 31 ALA E O 1
ATOM 7291 N N . ILE E 1 35 ? 40.364 66.721 122.395 1.00 26.62 32 ILE E N 1
ATOM 7292 C CA . ILE E 1 35 ? 39.695 67.255 121.224 1.00 28.51 32 ILE E CA 1
ATOM 7293 C C . ILE E 1 35 ? 40.613 68.190 120.457 1.00 29.61 32 ILE E C 1
ATOM 7294 O O . ILE E 1 35 ? 41.467 68.819 121.043 1.00 29.99 32 ILE E O 1
ATOM 7299 N N . THR E 1 36 ? 40.426 68.250 119.134 1.00 28.77 33 THR E N 1
ATOM 7300 C CA . THR E 1 36 ? 41.078 69.264 118.285 1.00 27.87 33 THR E CA 1
ATOM 7301 C C . THR E 1 36 ? 40.131 70.356 117.920 1.00 29.16 33 THR E C 1
ATOM 7302 O O . THR E 1 36 ? 38.907 70.179 117.906 1.00 28.73 33 THR E O 1
ATOM 7306 N N . TYR E 1 37 ? 40.703 71.523 117.692 1.00 32.08 34 TYR E N 1
ATOM 7307 C CA . TYR E 1 37 ? 39.956 72.695 117.235 1.00 32.89 34 TYR E CA 1
ATOM 7308 C C . TYR E 1 37 ? 40.905 73.526 116.362 1.00 34.63 34 TYR E C 1
ATOM 7309 O O . TYR E 1 37 ? 42.138 73.485 116.532 1.00 33.67 34 TYR E O 1
ATOM 7318 N N . ALA E 1 38 ? 40.323 74.230 115.409 1.00 34.31 35 ALA E N 1
ATOM 7319 C CA . ALA E 1 38 ? 41.076 75.001 114.448 1.00 38.02 35 ALA E CA 1
ATOM 7320 C C . ALA E 1 38 ? 41.299 76.399 115.004 1.00 36.04 35 ALA E C 1
ATOM 7321 O O . ALA E 1 38 ? 42.408 76.880 115.048 1.00 34.45 35 ALA E O 1
ATOM 7323 N N . ARG E 1 39 ? 40.227 77.026 115.479 1.00 41.33 36 ARG E N 1
ATOM 7324 C CA . ARG E 1 39 ? 40.301 78.473 115.876 1.00 42.32 36 ARG E CA 1
ATOM 7325 C C . ARG E 1 39 ? 39.724 78.922 117.206 1.00 40.24 36 ARG E C 1
ATOM 7326 O O . ARG E 1 39 ? 40.355 79.664 117.932 1.00 44.04 36 ARG E O 1
ATOM 7334 N N . ASN E 1 40 ? 38.507 78.518 117.498 1.00 39.77 37 ASN E N 1
ATOM 7335 C CA . ASN E 1 40 ? 37.785 79.014 118.653 1.00 41.09 37 ASN E CA 1
ATOM 7336 C C . ASN E 1 40 ? 38.200 78.261 119.942 1.00 40.69 37 ASN E C 1
ATOM 7337 O O . ASN E 1 40 ? 37.555 77.258 120.363 1.00 35.46 37 ASN E O 1
ATOM 7342 N N . GLU E 1 41 ? 39.218 78.808 120.604 1.00 39.35 38 GLU E N 1
ATOM 7343 C CA . GLU E 1 41 ? 39.703 78.245 121.843 1.00 45.05 38 GLU E CA 1
ATOM 7344 C C . GLU E 1 41 ? 38.642 78.244 122.949 1.00 42.68 38 GLU E C 1
ATOM 7345 O O . GLU E 1 41 ? 38.592 77.296 123.758 1.00 39.35 38 GLU E O 1
ATOM 7351 N N . LYS E 1 42 ? 37.773 79.244 122.984 1.00 38.99 39 LYS E N 1
ATOM 7352 C CA . LYS E 1 42 ? 36.769 79.316 124.063 1.00 40.23 39 LYS E CA 1
ATOM 7353 C C . LYS E 1 42 ? 35.734 78.196 123.980 1.00 37.80 39 LYS E C 1
ATOM 7354 O O . LYS E 1 42 ? 35.347 77.632 124.989 1.00 38.41 39 LYS E O 1
ATOM 7360 N N . ALA E 1 43 ? 35.280 77.868 122.773 1.00 35.39 40 ALA E N 1
ATOM 7361 C CA . ALA E 1 43 ? 34.360 76.708 122.591 1.00 33.97 40 ALA E CA 1
ATOM 7362 C C . ALA E 1 43 ? 35.053 75.400 123.010 1.00 32.23 40 ALA E C 1
ATOM 7363 O O . ALA E 1 43 ? 34.490 74.569 123.722 1.00 35.22 40 ALA E O 1
ATOM 7365 N N . ALA E 1 44 ? 36.330 75.265 122.665 1.00 33.99 41 ALA E N 1
ATOM 7366 C CA . ALA E 1 44 ? 37.084 74.094 123.106 1.00 33.19 41 ALA E CA 1
ATOM 7367 C C . ALA E 1 44 ? 37.225 74.010 124.638 1.00 34.36 41 ALA E C 1
ATOM 7368 O O . ALA E 1 44 ? 36.984 72.948 125.209 1.00 32.02 41 ALA E O 1
ATOM 7370 N N . GLN E 1 45 ? 37.548 75.114 125.296 1.00 35.68 42 GLN E N 1
ATOM 7371 C CA . GLN E 1 45 ? 37.671 75.107 126.747 1.00 38.54 42 GLN E CA 1
ATOM 7372 C C . GLN E 1 45 ? 36.331 74.808 127.425 1.00 35.10 42 GLN E C 1
ATOM 7373 O O . GLN E 1 45 ? 36.290 74.262 128.502 1.00 33.10 42 GLN E O 1
ATOM 7379 N N . LYS E 1 46 ? 35.228 75.220 126.819 1.00 35.22 43 LYS E N 1
ATOM 7380 C CA . LYS E 1 46 ? 33.921 74.903 127.376 1.00 38.12 43 LYS E CA 1
ATOM 7381 C C . LYS E 1 46 ? 33.748 73.383 127.351 1.00 36.07 43 LYS E C 1
ATOM 7382 O O . LYS E 1 46 ? 33.268 72.783 128.312 1.00 38.23 43 LYS E O 1
ATOM 7388 N N . VAL E 1 47 ? 34.139 72.731 126.267 1.00 31.42 44 VAL E N 1
ATOM 7389 C CA . VAL E 1 47 ? 33.958 71.282 126.237 1.00 29.73 44 VAL E CA 1
ATOM 7390 C C . VAL E 1 47 ? 34.876 70.615 127.274 1.00 29.05 44 VAL E C 1
ATOM 7391 O O . VAL E 1 47 ? 34.451 69.716 127.993 1.00 27.72 44 VAL E O 1
ATOM 7395 N N . VAL E 1 48 ? 36.117 71.073 127.342 1.00 27.69 45 VAL E N 1
ATOM 7396 C CA . VAL E 1 48 ? 37.058 70.617 128.363 1.00 31.23 45 VAL E CA 1
ATOM 7397 C C . VAL E 1 48 ? 36.482 70.708 129.797 1.00 33.06 45 VAL E C 1
ATOM 7398 O O . VAL E 1 48 ? 36.591 69.743 130.560 1.00 32.56 45 VAL E O 1
ATOM 7402 N N . SER E 1 49 ? 35.889 71.854 130.140 1.00 34.13 46 SER E N 1
ATOM 7403 C CA . SER E 1 49 ? 35.329 72.103 131.463 1.00 39.67 46 SER E CA 1
ATOM 7404 C C . SER E 1 49 ? 34.093 71.181 131.708 1.00 39.32 46 SER E C 1
ATOM 7405 O O . SER E 1 49 ? 33.978 70.573 132.779 1.00 38.62 46 SER E O 1
ATOM 7408 N N . GLU E 1 50 ? 33.254 70.925 130.696 1.00 40.01 47 GLU E N 1
ATOM 7409 C CA . GLU E 1 50 ? 32.152 69.934 130.841 1.00 37.53 47 GLU E CA 1
ATOM 7410 C C . GLU E 1 50 ? 32.652 68.499 130.995 1.00 37.06 47 GLU E C 1
ATOM 7411 O O . GLU E 1 50 ? 32.079 67.728 131.759 1.00 36.91 47 GLU E O 1
ATOM 7417 N N . VAL E 1 51 ? 33.739 68.118 130.313 1.00 32.85 48 VAL E N 1
ATOM 7418 C CA . VAL E 1 51 ? 34.297 66.776 130.539 1.00 32.73 48 VAL E CA 1
ATOM 7419 C C . VAL E 1 51 ? 34.876 66.648 131.965 1.00 34.45 48 VAL E C 1
ATOM 7420 O O . VAL E 1 51 ? 34.702 65.616 132.640 1.00 36.61 48 VAL E O 1
ATOM 7424 N N . GLU E 1 52 ? 35.582 67.691 132.422 1.00 32.99 49 GLU E N 1
ATOM 7425 C CA . GLU E 1 52 ? 36.147 67.722 133.764 1.00 33.15 49 GLU E CA 1
ATOM 7426 C C . GLU E 1 52 ? 35.050 67.687 134.860 1.00 32.83 49 GLU E C 1
ATOM 7427 O O . GLU E 1 52 ? 35.235 67.048 135.886 1.00 33.03 49 GLU E O 1
ATOM 7433 N N . ALA E 1 53 ? 33.922 68.320 134.599 1.00 31.84 50 ALA E N 1
ATOM 7434 C CA . ALA E 1 53 ? 32.787 68.280 135.499 1.00 37.49 50 ALA E CA 1
ATOM 7435 C C . ALA E 1 53 ? 32.242 66.853 135.662 1.00 41.29 50 ALA E C 1
ATOM 7436 O O . ALA E 1 53 ? 31.649 66.547 136.676 1.00 43.42 50 ALA E O 1
ATOM 7438 N N . LEU E 1 54 ? 32.480 65.977 134.703 1.00 41.85 51 LEU E N 1
ATOM 7439 C CA . LEU E 1 54 ? 32.098 64.577 134.855 1.00 43.51 51 LEU E CA 1
ATOM 7440 C C . LEU E 1 54 ? 33.150 63.738 135.580 1.00 43.60 51 LEU E C 1
ATOM 7441 O O . LEU E 1 54 ? 32.971 62.556 135.749 1.00 47.85 51 LEU E O 1
ATOM 7446 N N . GLY E 1 55 ? 34.270 64.330 135.971 1.00 43.16 52 GLY E N 1
ATOM 7447 C CA . GLY E 1 55 ? 35.342 63.597 136.638 1.00 41.01 52 GLY E CA 1
ATOM 7448 C C . GLY E 1 55 ? 36.464 63.065 135.746 1.00 42.65 52 GLY E C 1
ATOM 7449 O O . GLY E 1 55 ? 37.393 62.418 136.248 1.00 46.13 52 GLY E O 1
ATOM 7450 N N . ARG E 1 56 ? 36.421 63.334 134.434 1.00 38.21 53 ARG E N 1
ATOM 7451 C CA . ARG E 1 56 ? 37.445 62.822 133.510 1.00 37.61 53 ARG E CA 1
ATOM 7452 C C . ARG E 1 56 ? 38.479 63.918 133.218 1.00 37.91 53 ARG E C 1
ATOM 7453 O O . ARG E 1 56 ? 38.212 65.086 133.446 1.00 35.50 53 ARG E O 1
ATOM 7461 N N . LYS E 1 57 ? 39.635 63.516 132.710 1.00 37.65 54 LYS E N 1
ATOM 7462 C CA . LYS E 1 57 ? 40.627 64.456 132.224 1.00 40.47 54 LYS E CA 1
ATOM 7463 C C . LYS E 1 57 ? 40.334 64.794 130.780 1.00 36.04 54 LYS E C 1
ATOM 7464 O O . LYS E 1 57 ? 39.906 63.950 130.013 1.00 37.45 54 LYS E O 1
ATOM 7470 N N . ALA E 1 58 ? 40.575 66.037 130.419 1.00 32.24 55 ALA E N 1
ATOM 7471 C CA . ALA E 1 58 ? 40.365 66.521 129.057 1.00 31.11 55 ALA E CA 1
ATOM 7472 C C . ALA E 1 58 ? 41.419 67.528 128.653 1.00 31.19 55 ALA E C 1
ATOM 7473 O O . ALA E 1 58 ? 41.935 68.283 129.466 1.00 35.32 55 ALA E O 1
ATOM 7475 N N . VAL E 1 59 ? 41.746 67.532 127.379 1.00 33.20 56 VAL E N 1
ATOM 7476 C CA . VAL E 1 59 ? 42.647 68.497 126.832 1.00 33.48 56 VAL E CA 1
ATOM 7477 C C . VAL E 1 59 ? 42.200 68.918 125.443 1.00 32.21 56 VAL E C 1
ATOM 7478 O O . VAL E 1 59 ? 41.636 68.110 124.674 1.00 31.52 56 VAL E O 1
ATOM 7482 N N . ALA E 1 60 ? 42.426 70.178 125.129 1.00 32.16 57 ALA E N 1
ATOM 7483 C CA . ALA E 1 60 ? 42.133 70.723 123.827 1.00 32.52 57 ALA E CA 1
ATOM 7484 C C . ALA E 1 60 ? 43.432 70.983 123.109 1.00 34.48 57 ALA E C 1
ATOM 7485 O O . ALA E 1 60 ? 44.301 71.680 123.629 1.00 35.03 57 ALA E O 1
ATOM 7487 N N . VAL E 1 61 ? 43.509 70.529 121.864 1.00 32.46 58 VAL E N 1
ATOM 7488 C CA . VAL E 1 61 ? 44.677 70.704 121.058 1.00 34.81 58 VAL E CA 1
ATOM 7489 C C . VAL E 1 61 ? 44.334 71.534 119.838 1.00 34.27 58 VAL E C 1
ATOM 7490 O O . VAL E 1 61 ? 43.438 71.174 119.064 1.00 28.37 58 VAL E O 1
ATOM 7494 N N . GLN E 1 62 ? 45.054 72.639 119.645 1.00 35.13 59 GLN E N 1
ATOM 7495 C CA . GLN E 1 62 ? 44.886 73.442 118.452 1.00 34.69 59 GLN E CA 1
ATOM 7496 C C . GLN E 1 62 ? 45.563 72.766 117.284 1.00 35.89 59 GLN E C 1
ATOM 7497 O O . GLN E 1 62 ? 46.711 72.386 117.378 1.00 37.23 59 GLN E O 1
ATOM 7503 N N . ALA E 1 63 ? 44.845 72.604 116.179 1.00 37.06 60 ALA E N 1
ATOM 7504 C CA . ALA E 1 63 ? 45.390 71.930 115.021 1.00 37.72 60 ALA E CA 1
ATOM 7505 C C . ALA E 1 63 ? 44.592 72.207 113.802 1.00 36.83 60 ALA E C 1
ATOM 7506 O O . ALA E 1 63 ? 43.383 72.121 113.830 1.00 44.05 60 ALA E O 1
ATOM 7508 N N . ASP E 1 64 ? 45.268 72.525 112.718 1.00 36.35 61 ASP E N 1
ATOM 7509 C CA . ASP E 1 64 ? 44.615 72.650 111.411 1.00 37.37 61 ASP E CA 1
ATOM 7510 C C . ASP E 1 64 ? 44.484 71.254 110.766 1.00 36.34 61 ASP E C 1
ATOM 7511 O O . ASP E 1 64 ? 45.467 70.665 110.291 1.00 35.72 61 ASP E O 1
ATOM 7516 N N . GLY E 1 65 ? 43.272 70.712 110.764 1.00 37.02 62 GLY E N 1
ATOM 7517 C CA . GLY E 1 65 ? 42.996 69.389 110.195 1.00 32.83 62 GLY E CA 1
ATOM 7518 C C . GLY E 1 65 ? 43.255 69.285 108.714 1.00 32.81 62 GLY E C 1
ATOM 7519 O O . GLY E 1 65 ? 43.317 68.180 108.150 1.00 34.96 62 GLY E O 1
ATOM 7520 N N . GLY E 1 66 ? 43.409 70.428 108.074 1.00 32.55 63 GLY E N 1
ATOM 7521 C CA . GLY E 1 66 ? 43.712 70.495 106.647 1.00 31.68 63 GLY E CA 1
ATOM 7522 C C . GLY E 1 66 ? 45.187 70.509 106.320 1.00 33.21 63 GLY E C 1
ATOM 7523 O O . GLY E 1 66 ? 45.553 70.507 105.136 1.00 32.52 63 GLY E O 1
ATOM 7524 N N . SER E 1 67 ? 46.040 70.440 107.337 1.00 29.92 64 SER E N 1
ATOM 7525 C CA . SER E 1 67 ? 47.478 70.277 107.103 1.00 30.47 64 SER E CA 1
ATOM 7526 C C . SER E 1 67 ? 47.921 68.917 107.657 1.00 29.79 64 SER E C 1
ATOM 7527 O O . SER E 1 67 ? 47.440 68.470 108.712 1.00 31.73 64 SER E O 1
ATOM 7530 N N . THR E 1 68 ? 48.886 68.269 107.010 1.00 27.66 65 THR E N 1
ATOM 7531 C CA . THR E 1 68 ? 49.410 67.017 107.521 1.00 26.33 65 THR E CA 1
ATOM 7532 C C . THR E 1 68 ? 50.185 67.178 108.835 1.00 30.44 65 THR E C 1
ATOM 7533 O O . THR E 1 68 ? 50.131 66.285 109.691 1.00 29.32 65 THR E O 1
ATOM 7537 N N . ASP E 1 69 ? 50.886 68.303 109.019 1.00 30.77 66 ASP E N 1
ATOM 7538 C CA . ASP E 1 69 ? 51.515 68.599 110.304 1.00 35.73 66 ASP E CA 1
ATOM 7539 C C . ASP E 1 69 ? 50.480 68.691 111.433 1.00 37.17 66 ASP E C 1
ATOM 7540 O O . ASP E 1 69 ? 50.729 68.203 112.542 1.00 37.28 66 ASP E O 1
ATOM 7545 N N . GLY E 1 70 ? 49.322 69.315 111.167 1.00 35.26 67 GLY E N 1
ATOM 7546 C CA . GLY E 1 70 ? 48.219 69.343 112.136 1.00 31.50 67 GLY E CA 1
ATOM 7547 C C . GLY E 1 70 ? 47.611 67.973 112.412 1.00 30.75 67 GLY E C 1
ATOM 7548 O O . GLY E 1 70 ? 47.298 67.628 113.558 1.00 30.24 67 GLY E O 1
ATOM 7549 N N . ASN E 1 71 ? 47.526 67.149 111.388 1.00 29.75 68 ASN E N 1
ATOM 7550 C CA . ASN E 1 71 ? 47.044 65.790 111.568 1.00 29.97 68 ASN E CA 1
ATOM 7551 C C . ASN E 1 71 ? 47.983 64.988 112.509 1.00 32.56 68 ASN E C 1
ATOM 7552 O O . ASN E 1 71 ? 47.527 64.287 113.417 1.00 31.35 68 ASN E O 1
ATOM 7557 N N . ILE E 1 72 ? 49.290 65.089 112.269 1.00 33.37 69 ILE E N 1
ATOM 7558 C CA . ILE E 1 72 ? 50.290 64.386 113.059 1.00 32.58 69 ILE E CA 1
ATOM 7559 C C . ILE E 1 72 ? 50.325 64.956 114.484 1.00 34.70 69 ILE E C 1
ATOM 7560 O O . ILE E 1 72 ? 50.379 64.204 115.478 1.00 37.27 69 ILE E O 1
ATOM 7565 N N . ALA E 1 73 ? 50.291 66.276 114.598 1.00 34.35 70 ALA E N 1
ATOM 7566 C CA . ALA E 1 73 ? 50.382 66.900 115.908 1.00 35.35 70 ALA E CA 1
ATOM 7567 C C . ALA E 1 73 ? 49.201 66.524 116.822 1.00 32.53 70 ALA E C 1
ATOM 7568 O O . ALA E 1 73 ? 49.378 66.380 118.021 1.00 36.24 70 ALA E O 1
ATOM 7570 N N . ALA E 1 74 ? 48.015 66.366 116.265 1.00 30.74 71 ALA E N 1
ATOM 7571 C CA . ALA E 1 74 ? 46.847 66.033 117.078 1.00 30.53 71 ALA E CA 1
ATOM 7572 C C . ALA E 1 74 ? 47.101 64.719 117.875 1.00 28.32 71 ALA E C 1
ATOM 7573 O O . ALA E 1 74 ? 46.835 64.645 119.039 1.00 25.56 71 ALA E O 1
ATOM 7575 N N . ILE E 1 75 ? 47.612 63.699 117.198 1.00 28.73 72 ILE E N 1
ATOM 7576 C CA . ILE E 1 75 ? 47.910 62.426 117.823 1.00 27.15 72 ILE E CA 1
ATOM 7577 C C . ILE E 1 75 ? 49.064 62.608 118.784 1.00 28.08 72 ILE E C 1
ATOM 7578 O O . ILE E 1 75 ? 49.027 62.134 119.891 1.00 25.95 72 ILE E O 1
ATOM 7583 N N . THR E 1 76 ? 50.111 63.280 118.320 1.00 28.72 73 THR E N 1
ATOM 7584 C CA . THR E 1 76 ? 51.338 63.449 119.119 1.00 32.20 73 THR E CA 1
ATOM 7585 C C . THR E 1 76 ? 51.037 64.110 120.439 1.00 30.97 73 THR E C 1
ATOM 7586 O O . THR E 1 76 ? 51.461 63.632 121.476 1.00 31.78 73 THR E O 1
ATOM 7590 N N . LYS E 1 77 ? 50.282 65.191 120.401 1.00 31.08 74 LYS E N 1
ATOM 7591 C CA . LYS E 1 77 ? 49.999 65.948 121.622 1.00 34.51 74 LYS E CA 1
ATOM 7592 C C . LYS E 1 77 ? 49.071 65.174 122.523 1.00 34.10 74 LYS E C 1
ATOM 7593 O O . LYS E 1 77 ? 49.151 65.278 123.749 1.00 35.00 74 LYS E O 1
ATOM 7599 N N . THR E 1 78 ? 48.168 64.396 121.934 1.00 33.37 75 THR E N 1
ATOM 7600 C CA . THR E 1 78 ? 47.286 63.562 122.746 1.00 32.50 75 THR E CA 1
ATOM 7601 C C . THR E 1 78 ? 48.120 62.536 123.494 1.00 34.66 75 THR E C 1
ATOM 7602 O O . THR E 1 78 ? 47.928 62.302 124.703 1.00 32.35 75 THR E O 1
ATOM 7606 N N . HIS E 1 79 ? 49.065 61.913 122.795 1.00 31.93 76 HIS E N 1
ATOM 7607 C CA . HIS E 1 79 ? 49.882 60.903 123.455 1.00 34.27 76 HIS E CA 1
ATOM 7608 C C . HIS E 1 79 ? 50.793 61.493 124.514 1.00 36.50 76 HIS E C 1
ATOM 7609 O O . HIS E 1 79 ? 51.052 60.850 125.543 1.00 34.71 76 HIS E O 1
ATOM 7616 N N . GLU E 1 80 ? 51.273 62.706 124.270 1.00 38.58 77 GLU E N 1
ATOM 7617 C CA . GLU E 1 80 ? 52.106 63.421 125.257 1.00 41.02 77 GLU E CA 1
ATOM 7618 C C . GLU E 1 80 ? 51.315 63.753 126.500 1.00 38.66 77 GLU E C 1
ATOM 7619 O O . GLU E 1 80 ? 51.830 63.660 127.598 1.00 36.35 77 GLU E O 1
ATOM 7625 N N . ALA E 1 81 ? 50.058 64.130 126.326 1.00 34.72 78 ALA E N 1
ATOM 7626 C CA . ALA E 1 81 ? 49.232 64.481 127.470 1.00 35.83 78 ALA E CA 1
ATOM 7627 C C . ALA E 1 81 ? 48.802 63.261 128.288 1.00 33.32 78 ALA E C 1
ATOM 7628 O O . ALA E 1 81 ? 48.769 63.329 129.511 1.00 32.53 78 ALA E O 1
ATOM 7630 N N . PHE E 1 82 ? 48.533 62.140 127.634 1.00 30.67 79 PHE E N 1
ATOM 7631 C CA . PHE E 1 82 ? 47.944 60.989 128.344 1.00 30.51 79 PHE E CA 1
ATOM 7632 C C . PHE E 1 82 ? 48.748 59.720 128.375 1.00 31.58 79 PHE E C 1
ATOM 7633 O O . PHE E 1 82 ? 48.369 58.800 129.110 1.00 33.35 79 PHE E O 1
ATOM 7641 N N . GLY E 1 83 ? 49.772 59.589 127.534 1.00 33.38 80 GLY E N 1
ATOM 7642 C CA . GLY E 1 83 ? 50.557 58.346 127.524 1.00 35.38 80 GLY E CA 1
ATOM 7643 C C . GLY E 1 83 ? 49.875 57.120 126.863 1.00 36.12 80 GLY E C 1
ATOM 7644 O O . GLY E 1 83 ? 50.411 56.007 126.933 1.00 36.78 80 GLY E O 1
ATOM 7645 N N . ARG E 1 84 ? 48.719 57.307 126.228 1.00 32.59 81 ARG E N 1
ATOM 7646 C CA . ARG E 1 84 ? 48.008 56.243 125.541 1.00 32.58 81 ARG E CA 1
ATOM 7647 C C . ARG E 1 84 ? 47.084 56.813 124.515 1.00 30.55 81 ARG E C 1
ATOM 7648 O O . ARG E 1 84 ? 46.647 57.926 124.709 1.00 30.11 81 ARG E O 1
ATOM 7656 N N . LEU E 1 85 ? 46.543 55.931 123.685 1.00 28.97 82 LEU E N 1
ATOM 7657 C CA . LEU E 1 85 ? 45.448 56.266 122.791 1.00 30.70 82 LEU E CA 1
ATOM 7658 C C . LEU E 1 85 ? 44.617 55.033 122.514 1.00 30.24 82 LEU E C 1
ATOM 7659 O O . LEU E 1 85 ? 45.152 53.994 122.120 1.00 30.39 82 LEU E O 1
ATOM 7664 N N . ASP E 1 86 ? 43.307 55.137 122.729 1.00 28.70 83 ASP E N 1
ATOM 7665 C CA . ASP E 1 86 ? 42.422 53.966 122.664 1.00 28.78 83 ASP E CA 1
ATOM 7666 C C . ASP E 1 86 ? 41.320 54.080 121.599 1.00 27.39 83 ASP E C 1
ATOM 7667 O O . ASP E 1 86 ? 40.870 53.069 121.047 1.00 27.44 83 ASP E O 1
ATOM 7672 N N . ALA E 1 87 ? 40.886 55.308 121.339 1.00 24.66 84 ALA E N 1
ATOM 7673 C CA . ALA E 1 87 ? 39.940 55.555 120.290 1.00 24.10 84 ALA E CA 1
ATOM 7674 C C . ALA E 1 87 ? 40.232 56.818 119.529 1.00 26.30 84 ALA E C 1
ATOM 7675 O O . ALA E 1 87 ? 40.576 57.869 120.130 1.00 29.36 84 ALA E O 1
ATOM 7677 N N . LEU E 1 88 ? 40.132 56.737 118.200 1.00 24.90 85 LEU E N 1
ATOM 7678 C CA . LEU E 1 88 ? 40.238 57.902 117.327 1.00 23.68 85 LEU E CA 1
ATOM 7679 C C . LEU E 1 88 ? 38.912 58.070 116.639 1.00 22.21 85 LEU E C 1
ATOM 7680 O O . LEU E 1 88 ? 38.427 57.141 115.994 1.00 21.37 85 LEU E O 1
ATOM 7685 N N . VAL E 1 89 ? 38.323 59.255 116.801 1.00 21.73 86 VAL E N 1
ATOM 7686 C CA . VAL E 1 89 ? 37.091 59.608 116.155 1.00 20.82 86 VAL E CA 1
ATOM 7687 C C . VAL E 1 89 ? 37.379 60.788 115.194 1.00 23.32 86 VAL E C 1
ATOM 7688 O O . VAL E 1 89 ? 37.619 61.907 115.646 1.00 21.67 86 VAL E O 1
ATOM 7692 N N . CYS E 1 90 ? 37.352 60.506 113.884 1.00 21.82 87 CYS E N 1
ATOM 7693 C CA . CYS E 1 90 ? 37.647 61.531 112.863 1.00 23.88 87 CYS E CA 1
ATOM 7694 C C . CYS E 1 90 ? 36.349 62.149 112.482 1.00 24.69 87 CYS E C 1
ATOM 7695 O O . CYS E 1 90 ? 35.567 61.584 111.711 1.00 21.87 87 CYS E O 1
ATOM 7698 N N . ASN E 1 91 ? 36.082 63.287 113.103 1.00 25.40 88 ASN E N 1
ATOM 7699 C CA . ASN E 1 91 ? 34.817 63.967 112.951 1.00 25.72 88 ASN E CA 1
ATOM 7700 C C . ASN E 1 91 ? 34.962 65.276 112.186 1.00 28.33 88 ASN E C 1
ATOM 7701 O O . ASN E 1 91 ? 34.013 65.724 111.622 1.00 30.85 88 ASN E O 1
ATOM 7706 N N . ALA E 1 92 ? 36.133 65.899 112.195 1.00 29.36 89 ALA E N 1
ATOM 7707 C CA . ALA E 1 92 ? 36.283 67.222 111.548 1.00 32.22 89 ALA E CA 1
ATOM 7708 C C . ALA E 1 92 ? 36.042 67.062 110.058 1.00 32.22 89 ALA E C 1
ATOM 7709 O O . ALA E 1 92 ? 36.392 66.043 109.492 1.00 31.04 89 ALA E O 1
ATOM 7711 N N . GLY E 1 93 ? 35.395 68.036 109.444 1.00 30.32 90 GLY E N 1
ATOM 7712 C CA . GLY E 1 93 ? 35.125 67.976 108.006 1.00 30.73 90 GLY E CA 1
ATOM 7713 C C . GLY E 1 93 ? 34.469 69.240 107.505 1.00 28.09 90 GLY E C 1
ATOM 7714 O O . GLY E 1 93 ? 34.117 70.090 108.289 1.00 27.19 90 GLY E O 1
ATOM 7715 N N . ILE E 1 94 ? 34.369 69.398 106.197 1.00 25.60 91 ILE E N 1
ATOM 7716 C CA . ILE E 1 94 ? 33.623 70.530 105.620 1.00 28.02 91 ILE E CA 1
ATOM 7717 C C . ILE E 1 94 ? 32.696 70.030 104.536 1.00 28.03 91 ILE E C 1
ATOM 7718 O O . ILE E 1 94 ? 32.891 68.917 103.968 1.00 28.06 91 ILE E O 1
ATOM 7723 N N . TYR E 1 95 ? 31.737 70.874 104.240 1.00 26.60 92 TYR E N 1
ATOM 7724 C CA . TYR E 1 95 ? 30.649 70.597 103.365 1.00 27.89 92 TYR E CA 1
ATOM 7725 C C . TYR E 1 95 ? 30.594 71.675 102.248 1.00 27.53 92 TYR E C 1
ATOM 7726 O O . TYR E 1 95 ? 29.860 72.610 102.346 1.00 33.74 92 TYR E O 1
ATOM 7735 N N . PRO E 1 96 ? 31.363 71.511 101.162 1.00 29.18 93 PRO E N 1
ATOM 7736 C CA . PRO E 1 96 ? 31.218 72.387 100.013 1.00 29.36 93 PRO E CA 1
ATOM 7737 C C . PRO E 1 96 ? 29.918 72.069 99.311 1.00 32.03 93 PRO E C 1
ATOM 7738 O O . PRO E 1 96 ? 29.465 70.904 99.327 1.00 33.95 93 PRO E O 1
ATOM 7742 N N . TYR E 1 97 ? 29.322 73.079 98.709 1.00 30.62 94 TYR E N 1
ATOM 7743 C CA . TYR E 1 97 ? 28.085 72.901 98.030 1.00 30.62 94 TYR E CA 1
ATOM 7744 C C . TYR E 1 97 ? 28.131 73.700 96.740 1.00 29.99 94 TYR E C 1
ATOM 7745 O O . TYR E 1 97 ? 28.365 74.912 96.759 1.00 26.18 94 TYR E O 1
ATOM 7754 N N . GLY E 1 98 ? 27.858 73.049 95.611 1.00 25.92 95 GLY E N 1
ATOM 7755 C CA . GLY E 1 98 ? 27.691 73.785 94.343 1.00 26.29 95 GLY E CA 1
ATOM 7756 C C . GLY E 1 98 ? 27.805 72.846 93.178 1.00 24.73 95 GLY E C 1
ATOM 7757 O O . GLY E 1 98 ? 28.349 71.780 93.313 1.00 25.53 95 GLY E O 1
ATOM 7758 N N . PRO E 1 99 ? 27.332 73.259 92.014 1.00 27.05 96 PRO E N 1
ATOM 7759 C CA . PRO E 1 99 ? 27.516 72.433 90.814 1.00 25.12 96 PRO E CA 1
ATOM 7760 C C . PRO E 1 99 ? 28.977 72.146 90.514 1.00 26.90 96 PRO E C 1
ATOM 7761 O O . PRO E 1 99 ? 29.852 73.045 90.618 1.00 24.36 96 PRO E O 1
ATOM 7765 N N . ILE E 1 100 ? 29.230 70.920 90.062 1.00 25.50 97 ILE E N 1
ATOM 7766 C CA . ILE E 1 100 ? 30.556 70.492 89.802 1.00 23.71 97 ILE E CA 1
ATOM 7767 C C . ILE E 1 100 ? 31.363 71.413 88.845 1.00 22.01 97 ILE E C 1
ATOM 7768 O O . ILE E 1 100 ? 32.544 71.660 89.065 1.00 22.37 97 ILE E O 1
ATOM 7773 N N . ALA E 1 101 ? 30.740 71.896 87.785 1.00 22.43 98 ALA E N 1
ATOM 7774 C CA . ALA E 1 101 ? 31.401 72.766 86.839 1.00 25.07 98 ALA E CA 1
ATOM 7775 C C . ALA E 1 101 ? 31.961 74.092 87.431 1.00 25.02 98 ALA E C 1
ATOM 7776 O O . ALA E 1 101 ? 32.829 74.679 86.825 1.00 24.91 98 ALA E O 1
ATOM 7778 N N . GLN E 1 102 ? 31.461 74.507 88.579 1.00 24.79 99 GLN E N 1
ATOM 7779 C CA . GLN E 1 102 ? 31.902 75.730 89.231 1.00 30.89 99 GLN E CA 1
ATOM 7780 C C . GLN E 1 102 ? 32.922 75.505 90.326 1.00 30.51 99 GLN E C 1
ATOM 7781 O O . GLN E 1 102 ? 33.283 76.458 90.974 1.00 32.18 99 GLN E O 1
ATOM 7787 N N . MET E 1 103 ? 33.330 74.267 90.571 1.00 27.84 100 MET E N 1
ATOM 7788 C CA . MET E 1 103 ? 34.201 74.005 91.707 1.00 29.77 100 MET E CA 1
ATOM 7789 C C . MET E 1 103 ? 35.609 74.412 91.340 1.00 29.29 100 MET E C 1
ATOM 7790 O O . MET E 1 103 ? 36.066 74.140 90.227 1.00 27.63 100 MET E O 1
ATOM 7795 N N . THR E 1 104 ? 36.321 75.048 92.260 1.00 27.86 101 THR E N 1
ATOM 7796 C CA . THR E 1 104 ? 37.673 75.485 91.964 1.00 26.69 101 THR E CA 1
ATOM 7797 C C . THR E 1 104 ? 38.652 74.462 92.451 1.00 24.58 101 THR E C 1
ATOM 7798 O O . THR E 1 104 ? 38.324 73.641 93.305 1.00 22.85 101 THR E O 1
ATOM 7802 N N . VAL E 1 105 ? 39.874 74.543 91.951 1.00 25.21 102 VAL E N 1
ATOM 7803 C CA . VAL E 1 105 ? 40.966 73.720 92.460 1.00 26.54 102 VAL E CA 1
ATOM 7804 C C . VAL E 1 105 ? 41.133 73.837 93.988 1.00 28.36 102 VAL E C 1
ATOM 7805 O O . VAL E 1 105 ? 41.285 72.821 94.689 1.00 23.60 102 VAL E O 1
ATOM 7809 N N . THR E 1 106 ? 40.993 75.044 94.518 1.00 27.27 103 THR E N 1
ATOM 7810 C CA . THR E 1 106 ? 41.086 75.279 95.938 1.00 29.56 103 THR E CA 1
ATOM 7811 C C . THR E 1 106 ? 39.994 74.555 96.711 1.00 29.15 103 THR E C 1
ATOM 7812 O O . THR E 1 106 ? 40.267 73.980 97.763 1.00 27.89 103 THR E O 1
ATOM 7816 N N . GLN E 1 107 ? 38.764 74.612 96.244 1.00 29.51 104 GLN E N 1
ATOM 7817 C CA . GLN E 1 107 ? 37.694 73.888 96.959 1.00 30.10 104 GLN E CA 1
ATOM 7818 C C . GLN E 1 107 ? 37.905 72.359 96.920 1.00 27.93 104 GLN E C 1
ATOM 7819 O O . GLN E 1 107 ? 37.710 71.667 97.913 1.00 24.65 104 GLN E O 1
ATOM 7825 N N . ILE E 1 108 ? 38.346 71.857 95.773 1.00 24.31 105 ILE E N 1
ATOM 7826 C CA . ILE E 1 108 ? 38.668 70.457 95.634 1.00 23.42 105 ILE E CA 1
ATOM 7827 C C . ILE E 1 108 ? 39.765 70.058 96.632 1.00 24.71 105 ILE E C 1
ATOM 7828 O O . ILE E 1 108 ? 39.626 69.061 97.352 1.00 22.62 105 ILE E O 1
ATOM 7833 N N . GLU E 1 109 ? 40.854 70.818 96.695 1.00 23.73 106 GLU E N 1
ATOM 7834 C CA . GLU E 1 109 ? 41.958 70.442 97.585 1.00 24.81 106 GLU E CA 1
ATOM 7835 C C . GLU E 1 109 ? 41.530 70.479 99.026 1.00 24.19 106 GLU E C 1
ATOM 7836 O O . GLU E 1 109 ? 41.899 69.609 99.793 1.00 24.59 106 GLU E O 1
ATOM 7842 N N . GLU E 1 110 ? 40.798 71.518 99.376 1.00 23.84 107 GLU E N 1
ATOM 7843 C CA . GLU E 1 110 ? 40.372 71.726 100.720 1.00 26.83 107 GLU E CA 1
ATOM 7844 C C . GLU E 1 110 ? 39.488 70.555 101.205 1.00 27.62 107 GLU E C 1
ATOM 7845 O O . GLU E 1 110 ? 39.664 70.046 102.304 1.00 24.00 107 GLU E O 1
ATOM 7851 N N . VAL E 1 111 ? 38.556 70.118 100.379 1.00 24.17 108 VAL E N 1
ATOM 7852 C CA . VAL E 1 111 ? 37.675 69.037 100.826 1.00 25.52 108 VAL E CA 1
ATOM 7853 C C . VAL E 1 111 ? 38.456 67.777 100.940 1.00 25.25 108 VAL E C 1
ATOM 7854 O O . VAL E 1 111 ? 38.221 67.006 101.845 1.00 24.42 108 VAL E O 1
ATOM 7858 N N . LEU E 1 112 ? 39.280 67.481 99.940 1.00 24.85 109 LEU E N 1
ATOM 7859 C CA . LEU E 1 112 ? 40.078 66.261 100.011 1.00 25.62 109 LEU E CA 1
ATOM 7860 C C . LEU E 1 112 ? 40.980 66.247 101.269 1.00 25.08 109 LEU E C 1
ATOM 7861 O O . LEU E 1 112 ? 41.155 65.213 101.920 1.00 24.41 109 LEU E O 1
ATOM 7866 N N . ASN E 1 113 ? 41.629 67.377 101.510 1.00 23.35 110 ASN E N 1
ATOM 7867 C CA . ASN E 1 113 ? 42.590 67.484 102.588 1.00 24.96 110 ASN E CA 1
ATOM 7868 C C . ASN E 1 113 ? 41.968 67.271 103.955 1.00 24.63 110 ASN E C 1
ATOM 7869 O O . ASN E 1 113 ? 42.521 66.554 104.797 1.00 21.76 110 ASN E O 1
ATOM 7874 N N . LEU E 1 114 ? 40.820 67.877 104.159 1.00 24.55 111 LEU E N 1
ATOM 7875 C CA . LEU E 1 114 ? 40.159 67.831 105.437 1.00 30.65 111 LEU E CA 1
ATOM 7876 C C . LEU E 1 114 ? 39.223 66.575 105.602 1.00 28.74 111 LEU E C 1
ATOM 7877 O O . LEU E 1 114 ? 39.181 65.961 106.647 1.00 25.34 111 LEU E O 1
ATOM 7882 N N . ASN E 1 115 ? 38.517 66.157 104.554 1.00 25.48 112 ASN E N 1
ATOM 7883 C CA . ASN E 1 115 ? 37.580 65.046 104.711 1.00 23.49 112 ASN E CA 1
ATOM 7884 C C . ASN E 1 115 ? 38.134 63.681 104.464 1.00 25.89 112 ASN E C 1
ATOM 7885 O O . ASN E 1 115 ? 37.507 62.661 104.806 1.00 30.41 112 ASN E O 1
ATOM 7890 N N . LEU E 1 116 ? 39.290 63.592 103.832 1.00 27.35 113 LEU E N 1
ATOM 7891 C CA . LEU E 1 116 ? 39.848 62.287 103.564 1.00 27.83 113 LEU E CA 1
ATOM 7892 C C . LEU E 1 116 ? 41.306 62.138 103.969 1.00 26.88 113 LEU E C 1
ATOM 7893 O O . LEU E 1 116 ? 41.654 61.186 104.677 1.00 24.91 113 LEU E O 1
ATOM 7898 N N . ARG E 1 117 ? 42.150 63.081 103.561 1.00 25.49 114 ARG E N 1
ATOM 7899 C CA . ARG E 1 117 ? 43.565 62.964 103.868 1.00 27.28 114 ARG E CA 1
ATOM 7900 C C . ARG E 1 117 ? 43.780 62.977 105.370 1.00 28.07 114 ARG E C 1
ATOM 7901 O O . ARG E 1 117 ? 44.619 62.232 105.876 1.00 30.88 114 ARG E O 1
ATOM 7909 N N . ALA E 1 118 ? 43.078 63.866 106.059 1.00 27.52 115 ALA E N 1
ATOM 7910 C CA . ALA E 1 118 ? 43.191 63.980 107.511 1.00 26.48 115 ALA E CA 1
ATOM 7911 C C . ALA E 1 118 ? 42.950 62.652 108.178 1.00 28.10 115 ALA E C 1
ATOM 7912 O O . ALA E 1 118 ? 43.718 62.210 109.021 1.00 24.44 115 ALA E O 1
ATOM 7914 N N . ALA E 1 119 ? 41.858 61.987 107.797 1.00 29.26 116 ALA E N 1
ATOM 7915 C CA . ALA E 1 119 ? 41.547 60.710 108.408 1.00 27.21 116 ALA E CA 1
ATOM 7916 C C . ALA E 1 119 ? 42.650 59.690 108.158 1.00 24.81 116 ALA E C 1
ATOM 7917 O O . ALA E 1 119 ? 42.944 58.827 109.038 1.00 25.69 116 ALA E O 1
ATOM 7919 N N . MET E 1 120 ? 43.221 59.727 106.961 1.00 22.29 117 MET E N 1
ATOM 7920 C CA . MET E 1 120 ? 44.227 58.742 106.581 1.00 23.35 117 MET E CA 1
ATOM 7921 C C . MET E 1 120 ? 45.488 58.968 107.392 1.00 22.24 117 MET E C 1
ATOM 7922 O O . MET E 1 120 ? 46.008 58.040 108.005 1.00 21.91 117 MET E O 1
ATOM 7927 N N . VAL E 1 121 ? 45.930 60.223 107.464 1.00 21.68 118 VAL E N 1
ATOM 7928 C CA . VAL E 1 121 ? 47.193 60.563 108.141 1.00 22.20 118 VAL E CA 1
ATOM 7929 C C . VAL E 1 121 ? 47.045 60.374 109.615 1.00 21.43 118 VAL E C 1
ATOM 7930 O O . VAL E 1 121 ? 47.925 59.862 110.274 1.00 22.89 118 VAL E O 1
ATOM 7934 N N . GLU E 1 122 ? 45.921 60.778 110.160 1.00 22.11 119 GLU E N 1
ATOM 7935 C CA . GLU E 1 122 ? 45.659 60.601 111.607 1.00 22.60 119 GLU E CA 1
ATOM 7936 C C . GLU E 1 122 ? 45.586 59.136 111.989 1.00 22.53 119 GLU E C 1
ATOM 7937 O O . GLU E 1 122 ? 46.053 58.755 113.048 1.00 21.00 119 GLU E O 1
ATOM 7943 N N . THR E 1 123 ? 45.006 58.311 111.116 1.00 23.40 120 THR E N 1
ATOM 7944 C CA . THR E 1 123 ? 44.960 56.871 111.370 1.00 22.09 120 THR E CA 1
ATOM 7945 C C . THR E 1 123 ? 46.360 56.241 111.419 1.00 24.76 120 THR E C 1
ATOM 7946 O O . THR E 1 123 ? 46.687 55.514 112.349 1.00 24.98 120 THR E O 1
ATOM 7950 N N . VAL E 1 124 ? 47.203 56.571 110.445 1.00 24.20 121 VAL E N 1
ATOM 7951 C CA . VAL E 1 124 ? 48.560 56.079 110.449 1.00 25.47 121 VAL E CA 1
ATOM 7952 C C . VAL E 1 124 ? 49.295 56.457 111.739 1.00 26.65 121 VAL E C 1
ATOM 7953 O O . VAL E 1 124 ? 49.953 55.630 112.341 1.00 24.02 121 VAL E O 1
ATOM 7957 N N . GLU E 1 125 ? 49.208 57.723 112.125 1.00 25.22 122 GLU E N 1
ATOM 7958 C CA . GLU E 1 125 ? 49.861 58.191 113.321 1.00 27.27 122 GLU E CA 1
ATOM 7959 C C . GLU E 1 125 ? 49.272 57.537 114.600 1.00 27.63 122 GLU E C 1
ATOM 7960 O O . GLU E 1 125 ? 50.017 57.151 115.481 1.00 26.93 122 GLU E O 1
ATOM 7966 N N . ALA E 1 126 ? 47.951 57.379 114.665 1.00 24.53 123 ALA E N 1
ATOM 7967 C CA . ALA E 1 126 ? 47.329 56.722 115.812 1.00 22.10 123 ALA E CA 1
ATOM 7968 C C . ALA E 1 126 ? 47.831 55.297 115.988 1.00 20.67 123 ALA E C 1
ATOM 7969 O O . ALA E 1 126 ? 48.038 54.853 117.116 1.00 20.24 123 ALA E O 1
ATOM 7971 N N . LEU E 1 127 ? 48.112 54.613 114.897 1.00 20.64 124 LEU E N 1
ATOM 7972 C CA . LEU E 1 127 ? 48.564 53.210 114.980 1.00 22.39 124 LEU E CA 1
ATOM 7973 C C . LEU E 1 127 ? 49.985 53.064 115.528 1.00 23.75 124 LEU E C 1
ATOM 7974 O O . LEU E 1 127 ? 50.407 51.963 115.777 1.00 26.67 124 LEU E O 1
ATOM 7979 N N . LYS E 1 128 ? 50.723 54.154 115.683 1.00 24.06 125 LYS E N 1
ATOM 7980 C CA . LYS E 1 128 ? 51.978 54.082 116.417 1.00 27.61 125 LYS E CA 1
ATOM 7981 C C . LYS E 1 128 ? 51.706 53.843 117.900 1.00 27.99 125 LYS E C 1
ATOM 7982 O O . LYS E 1 128 ? 52.554 53.308 118.571 1.00 26.99 125 LYS E O 1
ATOM 7988 N N . TYR E 1 129 ? 50.511 54.196 118.380 1.00 27.09 126 TYR E N 1
ATOM 7989 C CA . TYR E 1 129 ? 50.230 54.073 119.809 1.00 30.45 126 TYR E CA 1
ATOM 7990 C C . TYR E 1 129 ? 49.125 53.102 120.198 1.00 31.92 126 TYR E C 1
ATOM 7991 O O . TYR E 1 129 ? 49.106 52.607 121.316 1.00 32.96 126 TYR E O 1
ATOM 8000 N N . MET E 1 130 ? 48.216 52.813 119.272 1.00 33.12 127 MET E N 1
ATOM 8001 C CA . MET E 1 130 ? 47.032 52.043 119.615 1.00 33.04 127 MET E CA 1
ATOM 8002 C C . MET E 1 130 ? 47.340 50.568 119.724 1.00 29.49 127 MET E C 1
ATOM 8003 O O . MET E 1 130 ? 48.212 50.071 119.057 1.00 32.44 127 MET E O 1
ATOM 8008 N N . LYS E 1 131 ? 46.610 49.878 120.554 1.00 27.04 128 LYS E N 1
ATOM 8009 C CA . LYS E 1 131 ? 46.831 48.457 120.804 1.00 32.23 128 LYS E CA 1
ATOM 8010 C C . LYS E 1 131 ? 45.524 47.701 120.669 1.00 26.91 128 LYS E C 1
ATOM 8011 O O . LYS E 1 131 ? 44.499 48.306 120.425 1.00 24.73 128 LYS E O 1
ATOM 8017 N N . THR E 1 132 ? 45.583 46.393 120.874 1.00 25.49 129 THR E N 1
ATOM 8018 C CA . THR E 1 132 ? 44.405 45.543 120.841 1.00 27.45 129 THR E CA 1
ATOM 8019 C C . THR E 1 132 ? 43.324 46.114 121.711 1.00 25.18 129 THR E C 1
ATOM 8020 O O . THR E 1 132 ? 43.604 46.597 122.773 1.00 26.77 129 THR E O 1
ATOM 8024 N N . GLY E 1 133 ? 42.084 46.100 121.227 1.00 24.94 130 GLY E N 1
ATOM 8025 C CA . GLY E 1 133 ? 40.991 46.741 121.898 1.00 23.12 130 GLY E CA 1
ATOM 8026 C C . GLY E 1 133 ? 40.778 48.183 121.350 1.00 23.74 130 GLY E C 1
ATOM 8027 O O . GLY E 1 133 ? 39.795 48.873 121.714 1.00 21.44 130 GLY E O 1
ATOM 8028 N N . GLY E 1 134 ? 41.693 48.664 120.522 1.00 23.68 131 GLY E N 1
ATOM 8029 C CA . GLY E 1 134 ? 41.561 50.036 119.924 1.00 23.87 131 GLY E CA 1
ATOM 8030 C C . GLY E 1 134 ? 40.370 50.174 118.967 1.00 24.36 131 GLY E C 1
ATOM 8031 O O . GLY E 1 134 ? 39.795 49.162 118.459 1.00 25.37 131 GLY E O 1
ATOM 8032 N N . ARG E 1 135 ? 39.963 51.412 118.777 1.00 22.49 132 ARG E N 1
ATOM 8033 C CA . ARG E 1 135 ? 38.759 51.746 117.996 1.00 23.06 132 ARG E CA 1
ATOM 8034 C C . ARG E 1 135 ? 39.055 52.920 117.077 1.00 22.55 132 ARG E C 1
ATOM 8035 O O . ARG E 1 135 ? 39.504 53.985 117.537 1.00 25.56 132 ARG E O 1
ATOM 8043 N N . LEU E 1 136 ? 38.835 52.709 115.789 1.00 20.75 133 LEU E N 1
ATOM 8044 C CA . LEU E 1 136 ? 38.908 53.744 114.793 1.00 21.10 133 LEU E CA 1
ATOM 8045 C C . LEU E 1 136 ? 37.454 53.946 114.293 1.00 21.19 133 LEU E C 1
ATOM 8046 O O . LEU E 1 136 ? 36.824 52.991 113.828 1.00 18.75 133 LEU E O 1
ATOM 8051 N N . ILE E 1 137 ? 36.920 55.153 114.468 1.00 20.13 134 ILE E N 1
ATOM 8052 C CA . ILE E 1 137 ? 35.540 55.491 114.092 1.00 19.62 134 ILE E CA 1
ATOM 8053 C C . ILE E 1 137 ? 35.584 56.753 113.237 1.00 20.06 134 ILE E C 1
ATOM 8054 O O . ILE E 1 137 ? 36.034 57.788 113.689 1.00 22.07 134 ILE E O 1
ATOM 8059 N N . TYR E 1 138 ? 35.149 56.625 111.973 1.00 20.44 135 TYR E N 1
ATOM 8060 C CA . TYR E 1 138 ? 35.097 57.702 111.058 1.00 19.39 135 TYR E CA 1
ATOM 8061 C C . TYR E 1 138 ? 33.676 58.234 110.958 1.00 20.12 135 TYR E C 1
ATOM 8062 O O . TYR E 1 138 ? 32.724 57.447 110.914 1.00 18.33 135 TYR E O 1
ATOM 8071 N N . ILE E 1 139 ? 33.533 59.549 110.950 1.00 20.86 136 ILE E N 1
ATOM 8072 C CA . ILE E 1 139 ? 32.245 60.174 110.754 1.00 23.28 136 ILE E CA 1
ATOM 8073 C C . ILE E 1 139 ? 32.136 60.484 109.266 1.00 23.61 136 ILE E C 1
ATOM 8074 O O . ILE E 1 139 ? 32.744 61.482 108.744 1.00 22.04 136 ILE E O 1
ATOM 8079 N N . GLY E 1 140 ? 31.377 59.632 108.594 1.00 20.70 137 GLY E N 1
ATOM 8080 C CA . GLY E 1 140 ? 31.100 59.786 107.186 1.00 22.60 137 GLY E CA 1
ATOM 8081 C C . GLY E 1 140 ? 29.830 60.586 106.999 1.00 23.60 137 GLY E C 1
ATOM 8082 O O . GLY E 1 140 ? 29.670 61.626 107.631 1.00 23.40 137 GLY E O 1
ATOM 8083 N N . SER E 1 141 ? 28.974 60.136 106.081 1.00 23.88 138 SER E N 1
ATOM 8084 C CA . SER E 1 141 ? 27.706 60.804 105.806 1.00 24.28 138 SER E CA 1
ATOM 8085 C C . SER E 1 141 ? 26.854 59.878 104.999 1.00 21.23 138 SER E C 1
ATOM 8086 O O . SER E 1 141 ? 27.340 59.095 104.197 1.00 24.66 138 SER E O 1
ATOM 8089 N N . ALA E 1 142 ? 25.564 59.980 105.196 1.00 23.70 139 ALA E N 1
ATOM 8090 C CA . ALA E 1 142 ? 24.597 59.280 104.361 1.00 21.33 139 ALA E CA 1
ATOM 8091 C C . ALA E 1 142 ? 24.756 59.703 102.915 1.00 22.34 139 ALA E C 1
ATOM 8092 O O . ALA E 1 142 ? 24.491 58.889 102.039 1.00 19.50 139 ALA E O 1
ATOM 8094 N N . PHE E 1 143 ? 25.257 60.917 102.668 1.00 22.04 140 PHE E N 1
ATOM 8095 C CA . PHE E 1 143 ? 25.543 61.325 101.288 1.00 24.33 140 PHE E CA 1
ATOM 8096 C C . PHE E 1 143 ? 26.727 60.590 100.639 1.00 27.62 140 PHE E C 1
ATOM 8097 O O . PHE E 1 143 ? 26.902 60.662 99.442 1.00 29.49 140 PHE E O 1
ATOM 8105 N N . GLY E 1 144 ? 27.519 59.869 101.425 1.00 27.59 141 GLY E N 1
ATOM 8106 C CA . GLY E 1 144 ? 28.442 58.919 100.862 1.00 25.87 141 GLY E CA 1
ATOM 8107 C C . GLY E 1 144 ? 27.764 57.760 100.138 1.00 28.23 141 GLY E C 1
ATOM 8108 O O . GLY E 1 144 ? 28.407 57.125 99.314 1.00 26.76 141 GLY E O 1
ATOM 8109 N N . GLU E 1 145 ? 26.499 57.444 100.460 1.00 27.78 142 GLU E N 1
ATOM 8110 C CA . GLU E 1 145 ? 25.798 56.330 99.821 1.00 27.63 142 GLU E CA 1
ATOM 8111 C C . GLU E 1 145 ? 24.704 56.778 98.893 1.00 27.59 142 GLU E C 1
ATOM 8112 O O . GLU E 1 145 ? 24.334 56.040 98.011 1.00 28.18 142 GLU E O 1
ATOM 8118 N N . ARG E 1 146 ? 24.173 57.979 99.097 1.00 27.32 143 ARG E N 1
ATOM 8119 C CA . ARG E 1 146 ? 23.169 58.517 98.200 1.00 28.18 143 ARG E CA 1
ATOM 8120 C C . ARG E 1 146 ? 23.429 59.995 98.007 1.00 25.11 143 ARG E C 1
ATOM 8121 O O . ARG E 1 146 ? 23.525 60.736 98.976 1.00 25.45 143 ARG E O 1
ATOM 8129 N N . ALA E 1 147 ? 23.476 60.421 96.757 1.00 23.62 144 ALA E N 1
ATOM 8130 C CA . ALA E 1 147 ? 23.527 61.831 96.456 1.00 25.42 144 ALA E CA 1
ATOM 8131 C C . ALA E 1 147 ? 22.203 62.234 95.769 1.00 25.00 144 ALA E C 1
ATOM 8132 O O . ALA E 1 147 ? 22.090 62.231 94.558 1.00 26.81 144 ALA E O 1
ATOM 8134 N N . PRO E 1 148 ? 21.188 62.510 96.563 1.00 24.45 145 PRO E N 1
ATOM 8135 C CA . PRO E 1 148 ? 19.842 62.626 95.957 1.00 26.28 145 PRO E CA 1
ATOM 8136 C C . PRO E 1 148 ? 19.543 63.931 95.275 1.00 25.04 145 PRO E C 1
ATOM 8137 O O . PRO E 1 148 ? 18.506 64.033 94.605 1.00 26.41 145 PRO E O 1
ATOM 8141 N N . PHE E 1 149 ? 20.402 64.944 95.420 1.00 26.25 146 PHE E N 1
ATOM 8142 C CA . PHE E 1 149 ? 20.169 66.230 94.747 1.00 26.40 146 PHE E CA 1
ATOM 8143 C C . PHE E 1 149 ? 21.518 66.810 94.263 1.00 26.75 146 PHE E C 1
ATOM 8144 O O . PHE E 1 149 ? 22.573 66.365 94.687 1.00 22.40 146 PHE E O 1
ATOM 8152 N N . PRO E 1 150 ? 21.471 67.810 93.385 1.00 25.97 147 PRO E N 1
ATOM 8153 C CA . PRO E 1 150 ? 22.688 68.357 92.787 1.00 29.26 147 PRO E CA 1
ATOM 8154 C C . PRO E 1 150 ? 23.479 69.198 93.764 1.00 28.05 147 PRO E C 1
ATOM 8155 O O . PRO E 1 150 ? 22.901 69.704 94.730 1.00 30.94 147 PRO E O 1
ATOM 8159 N N . GLY E 1 151 ? 24.784 69.294 93.561 1.00 25.45 148 GLY E N 1
ATOM 8160 C CA . GLY E 1 151 ? 25.605 70.207 94.341 1.00 25.81 148 GLY E CA 1
ATOM 8161 C C . GLY E 1 151 ? 26.596 69.594 95.309 1.00 26.60 148 GLY E C 1
ATOM 8162 O O . GLY E 1 151 ? 27.352 70.318 95.981 1.00 26.31 148 GLY E O 1
ATOM 8163 N N . ILE E 1 152 ? 26.562 68.278 95.467 1.00 24.43 149 ILE E N 1
ATOM 8164 C CA . ILE E 1 152 ? 27.326 67.656 96.561 1.00 24.81 149 ILE E CA 1
ATOM 8165 C C . ILE E 1 152 ? 28.307 66.594 96.081 1.00 23.47 149 ILE E C 1
ATOM 8166 O O . ILE E 1 152 ? 28.696 65.714 96.842 1.00 20.76 149 ILE E O 1
ATOM 8171 N N . SER E 1 153 ? 28.741 66.720 94.830 1.00 23.12 150 SER E N 1
ATOM 8172 C CA . SER E 1 153 ? 29.666 65.797 94.236 1.00 23.02 150 SER E CA 1
ATOM 8173 C C . SER E 1 153 ? 30.947 65.664 95.026 1.00 22.51 150 SER E C 1
ATOM 8174 O O . SER E 1 153 ? 31.465 64.539 95.222 1.00 21.05 150 SER E O 1
ATOM 8177 N N . LEU E 1 154 ? 31.500 66.771 95.471 1.00 22.24 151 LEU E N 1
ATOM 8178 C CA . LEU E 1 154 ? 32.791 66.690 96.164 1.00 22.60 151 LEU E CA 1
ATOM 8179 C C . LEU E 1 154 ? 32.620 66.044 97.524 1.00 20.81 151 LEU E C 1
ATOM 8180 O O . LEU E 1 154 ? 33.475 65.294 97.973 1.00 20.28 151 LEU E O 1
ATOM 8185 N N . TYR E 1 155 ? 31.571 66.412 98.209 1.00 20.20 152 TYR E N 1
ATOM 8186 C CA . TYR E 1 155 ? 31.329 65.925 99.545 1.00 19.29 152 TYR E CA 1
ATOM 8187 C C . TYR E 1 155 ? 31.024 64.427 99.476 1.00 20.95 152 TYR E C 1
ATOM 8188 O O . TYR E 1 155 ? 31.622 63.646 100.195 1.00 22.86 152 TYR E O 1
ATOM 8197 N N . ALA E 1 156 ? 30.164 64.025 98.541 1.00 20.94 153 ALA E N 1
ATOM 8198 C CA . ALA E 1 156 ? 29.847 62.632 98.351 1.00 21.41 153 ALA E CA 1
ATOM 8199 C C . ALA E 1 156 ? 31.093 61.820 98.053 1.00 22.27 153 ALA E C 1
ATOM 8200 O O . ALA E 1 156 ? 31.231 60.747 98.569 1.00 23.14 153 ALA E O 1
ATOM 8202 N N . ALA E 1 157 ? 32.027 62.351 97.244 1.00 23.40 154 ALA E N 1
ATOM 8203 C CA . ALA E 1 157 ? 33.249 61.637 96.926 1.00 20.75 154 ALA E CA 1
ATOM 8204 C C . ALA E 1 157 ? 34.066 61.376 98.169 1.00 21.22 154 ALA E C 1
ATOM 8205 O O . ALA E 1 157 ? 34.514 60.256 98.394 1.00 18.79 154 ALA E O 1
ATOM 8207 N N . THR E 1 158 ? 34.220 62.399 99.010 1.00 20.45 155 THR E N 1
ATOM 8208 C CA . THR E 1 158 ? 35.065 62.220 100.147 1.00 20.32 155 THR E CA 1
ATOM 8209 C C . THR E 1 158 ? 34.448 61.306 101.154 1.00 21.77 155 THR E C 1
ATOM 8210 O O . THR E 1 158 ? 35.131 60.458 101.726 1.00 20.00 155 THR E O 1
ATOM 8214 N N . LYS E 1 159 ? 33.149 61.425 101.347 1.00 23.94 156 LYS E N 1
ATOM 8215 C CA . LYS E 1 159 ? 32.475 60.559 102.287 1.00 23.98 156 LYS E CA 1
ATOM 8216 C C . LYS E 1 159 ? 32.339 59.094 101.822 1.00 22.99 156 LYS E C 1
ATOM 8217 O O . LYS E 1 159 ? 32.417 58.174 102.636 1.00 23.44 156 LYS E O 1
ATOM 8223 N N . ALA E 1 160 ? 32.127 58.853 100.539 1.00 21.63 157 ALA E N 1
ATOM 8224 C CA . ALA E 1 160 ? 32.220 57.477 100.023 1.00 21.49 157 ALA E CA 1
ATOM 8225 C C . ALA E 1 160 ? 33.664 56.953 100.159 1.00 20.99 157 ALA E C 1
ATOM 8226 O O . ALA E 1 160 ? 33.891 55.739 100.374 1.00 19.68 157 ALA E O 1
ATOM 8228 N N . GLY E 1 161 ? 34.647 57.838 100.017 1.00 18.88 158 GLY E N 1
ATOM 8229 C CA . GLY E 1 161 ? 36.014 57.428 100.205 1.00 19.59 158 GLY E CA 1
ATOM 8230 C C . GLY E 1 161 ? 36.267 56.882 101.570 1.00 18.09 158 GLY E C 1
ATOM 8231 O O . GLY E 1 161 ? 37.069 55.933 101.725 1.00 20.27 158 GLY E O 1
ATOM 8232 N N . LEU E 1 162 ? 35.619 57.462 102.568 1.00 17.31 159 LEU E N 1
ATOM 8233 C CA . LEU E 1 162 ? 35.804 57.004 103.912 1.00 20.30 159 LEU E CA 1
ATOM 8234 C C . LEU E 1 162 ? 35.231 55.581 104.118 1.00 20.93 159 LEU E C 1
ATOM 8235 O O . LEU E 1 162 ? 35.745 54.836 104.923 1.00 23.36 159 LEU E O 1
ATOM 8240 N N . ILE E 1 163 ? 34.229 55.218 103.355 1.00 20.72 160 ILE E N 1
ATOM 8241 C CA . ILE E 1 163 ? 33.683 53.840 103.420 1.00 20.95 160 ILE E CA 1
ATOM 8242 C C . ILE E 1 163 ? 34.706 52.866 102.920 1.00 21.80 160 ILE E C 1
ATOM 8243 O O . ILE E 1 163 ? 34.943 51.830 103.531 1.00 23.06 160 ILE E O 1
ATOM 8248 N N . GLY E 1 164 ? 35.331 53.178 101.789 1.00 19.28 161 GLY E N 1
ATOM 8249 C CA . GLY E 1 164 ? 36.369 52.309 101.252 1.00 20.29 161 GLY E CA 1
ATOM 8250 C C . GLY E 1 164 ? 37.573 52.212 102.154 1.00 19.71 161 GLY E C 1
ATOM 8251 O O . GLY E 1 164 ? 38.142 51.149 102.332 1.00 20.15 161 GLY E O 1
ATOM 8252 N N . PHE E 1 165 ? 37.959 53.333 102.737 1.00 20.44 162 PHE E N 1
ATOM 8253 C CA . PHE E 1 165 ? 39.064 53.338 103.662 1.00 19.75 162 PHE E CA 1
ATOM 8254 C C . PHE E 1 165 ? 38.785 52.440 104.845 1.00 20.49 162 PHE E C 1
ATOM 8255 O O . PHE E 1 165 ? 39.651 51.628 105.259 1.00 20.18 162 PHE E O 1
ATOM 8263 N N . THR E 1 166 ? 37.612 52.596 105.413 1.00 20.71 163 THR E N 1
ATOM 8264 C CA . THR E 1 166 ? 37.171 51.808 106.567 1.00 23.49 163 THR E CA 1
ATOM 8265 C C . THR E 1 166 ? 37.204 50.304 106.295 1.00 23.38 163 THR E C 1
ATOM 8266 O O . THR E 1 166 ? 37.683 49.539 107.114 1.00 26.14 163 THR E O 1
ATOM 8270 N N . LYS E 1 167 ? 36.752 49.900 105.111 1.00 22.65 164 LYS E N 1
ATOM 8271 C CA . LYS E 1 167 ? 36.767 48.499 104.738 1.00 23.58 164 LYS E CA 1
ATOM 8272 C C . LYS E 1 167 ? 38.206 47.982 104.665 1.00 24.35 164 LYS E C 1
ATOM 8273 O O . LYS E 1 167 ? 38.502 46.894 105.178 1.00 22.84 164 LYS E O 1
ATOM 8279 N N . GLY E 1 168 ? 39.105 48.768 104.067 1.00 20.91 165 GLY E N 1
ATOM 8280 C CA . GLY E 1 168 ? 40.490 48.330 103.898 1.00 21.70 165 GLY E CA 1
ATOM 8281 C C . GLY E 1 168 ? 41.261 48.277 105.203 1.00 20.13 165 GLY E C 1
ATOM 8282 O O . GLY E 1 168 ? 41.995 47.330 105.459 1.00 23.40 165 GLY E O 1
ATOM 8283 N N . VAL E 1 169 ? 41.048 49.274 106.054 1.00 19.72 166 VAL E N 1
ATOM 8284 C CA . VAL E 1 169 ? 41.657 49.327 107.369 1.00 18.75 166 VAL E CA 1
ATOM 8285 C C . VAL E 1 169 ? 41.121 48.236 108.276 1.00 19.73 166 VAL E C 1
ATOM 8286 O O . VAL E 1 169 ? 41.908 47.586 108.947 1.00 19.37 166 VAL E O 1
ATOM 8290 N N . ALA E 1 170 ? 39.813 47.948 108.215 1.00 20.09 167 ALA E N 1
ATOM 8291 C CA . ALA E 1 170 ? 39.228 46.838 108.970 1.00 19.80 167 ALA E CA 1
ATOM 8292 C C . ALA E 1 170 ? 39.846 45.528 108.597 1.00 21.86 167 ALA E C 1
ATOM 8293 O O . ALA E 1 170 ? 40.212 44.719 109.458 1.00 21.54 167 ALA E O 1
ATOM 8295 N N . ARG E 1 171 ? 40.032 45.332 107.303 1.00 22.19 168 ARG E N 1
ATOM 8296 C CA . ARG E 1 171 ? 40.646 44.139 106.814 1.00 24.50 168 ARG E CA 1
ATOM 8297 C C . ARG E 1 171 ? 42.120 44.016 107.332 1.00 25.91 168 ARG E C 1
ATOM 8298 O O . ARG E 1 171 ? 42.525 42.978 107.819 1.00 24.96 168 ARG E O 1
ATOM 8306 N N . ASP E 1 172 ? 42.895 45.092 107.244 1.00 27.32 169 ASP E N 1
ATOM 8307 C CA . ASP E 1 172 ? 44.282 45.086 107.742 1.00 28.11 169 ASP E CA 1
ATOM 8308 C C . ASP E 1 172 ? 44.390 44.796 109.234 1.00 28.88 169 ASP E C 1
ATOM 8309 O O . ASP E 1 172 ? 45.344 44.196 109.659 1.00 27.26 169 ASP E O 1
ATOM 8314 N N . LEU E 1 173 ? 43.500 45.385 110.041 1.00 25.66 170 LEU E N 1
ATOM 8315 C CA . LEU E 1 173 ? 43.681 45.407 111.494 1.00 25.09 170 LEU E CA 1
ATOM 8316 C C . LEU E 1 173 ? 42.903 44.334 112.239 1.00 26.07 170 LEU E C 1
ATOM 8317 O O . LEU E 1 173 ? 43.042 44.188 113.451 1.00 27.57 170 LEU E O 1
ATOM 8322 N N . GLY E 1 174 ? 42.106 43.568 111.498 1.00 28.78 171 GLY E N 1
ATOM 8323 C CA . GLY E 1 174 ? 41.276 42.527 112.076 1.00 31.25 171 GLY E CA 1
ATOM 8324 C C . GLY E 1 174 ? 42.030 41.649 113.057 1.00 33.73 171 GLY E C 1
ATOM 8325 O O . GLY E 1 174 ? 41.636 41.543 114.195 1.00 32.16 171 GLY E O 1
ATOM 8326 N N . PRO E 1 175 ? 43.149 41.049 112.617 1.00 32.08 172 PRO E N 1
ATOM 8327 C CA . PRO E 1 175 ? 43.850 40.147 113.536 1.00 34.43 172 PRO E CA 1
ATOM 8328 C C . PRO E 1 175 ? 44.534 40.854 114.722 1.00 33.50 172 PRO E C 1
ATOM 8329 O O . PRO E 1 175 ? 44.972 40.194 115.635 1.00 36.61 172 PRO E O 1
ATOM 8333 N N . GLN E 1 176 ? 44.658 42.173 114.680 1.00 32.27 173 GLN E N 1
ATOM 8334 C CA . GLN E 1 176 ? 45.324 42.900 115.755 1.00 31.49 173 GLN E CA 1
ATOM 8335 C C . GLN E 1 176 ? 44.360 43.318 116.833 1.00 30.02 173 GLN E C 1
ATOM 8336 O O . GLN E 1 176 ? 44.774 43.959 117.789 1.00 34.37 173 GLN E O 1
ATOM 8342 N N . GLY E 1 177 ? 43.058 43.111 116.608 1.00 26.01 174 GLY E N 1
ATOM 8343 C CA . GLY E 1 177 ? 42.073 43.456 117.601 1.00 23.57 174 GLY E CA 1
ATOM 8344 C C . GLY E 1 177 ? 41.776 44.945 117.676 1.00 20.76 174 GLY E C 1
ATOM 8345 O O . GLY E 1 177 ? 41.307 45.417 118.669 1.00 19.45 174 GLY E O 1
ATOM 8346 N N . ILE E 1 178 ? 41.959 45.653 116.562 1.00 22.47 175 ILE E N 1
ATOM 8347 C CA . ILE E 1 178 ? 41.504 47.036 116.427 1.00 21.27 175 ILE E CA 1
ATOM 8348 C C . ILE E 1 178 ? 40.371 47.015 115.388 1.00 20.45 175 ILE E C 1
ATOM 8349 O O . ILE E 1 178 ? 40.506 46.382 114.345 1.00 22.00 175 ILE E O 1
ATOM 8354 N N . THR E 1 179 ? 39.274 47.701 115.673 1.00 20.26 176 THR E N 1
ATOM 8355 C CA . THR E 1 179 ? 38.150 47.775 114.766 1.00 19.02 176 THR E CA 1
ATOM 8356 C C . THR E 1 179 ? 38.117 49.125 114.093 1.00 19.67 176 THR E C 1
ATOM 8357 O O . THR E 1 179 ? 38.639 50.099 114.622 1.00 21.83 176 THR E O 1
ATOM 8361 N N . ALA E 1 180 ? 37.554 49.145 112.877 1.00 19.84 177 ALA E N 1
ATOM 8362 C CA . ALA E 1 180 ? 37.363 50.343 112.107 1.00 19.49 177 ALA E CA 1
ATOM 8363 C C . ALA E 1 180 ? 35.964 50.345 111.521 1.00 18.53 177 ALA E C 1
ATOM 8364 O O . ALA E 1 180 ? 35.579 49.413 110.818 1.00 18.35 177 ALA E O 1
ATOM 8366 N N . ASN E 1 181 ? 35.234 51.418 111.766 1.00 17.82 178 ASN E N 1
ATOM 8367 C CA . ASN E 1 181 ? 33.857 51.523 111.409 1.00 18.08 178 ASN E CA 1
ATOM 8368 C C . ASN E 1 181 ? 33.529 52.939 111.015 1.00 19.66 178 ASN E C 1
ATOM 8369 O O . ASN E 1 181 ? 34.185 53.873 111.476 1.00 18.29 178 ASN E O 1
ATOM 8374 N N . VAL E 1 182 ? 32.468 53.106 110.227 1.00 19.64 179 VAL E N 1
ATOM 8375 C CA . VAL E 1 182 ? 32.027 54.447 109.837 1.00 22.60 179 VAL E CA 1
ATOM 8376 C C . VAL E 1 182 ? 30.594 54.679 110.256 1.00 21.21 179 VAL E C 1
ATOM 8377 O O . VAL E 1 182 ? 29.695 53.859 109.994 1.00 22.02 179 VAL E O 1
ATOM 8381 N N . VAL E 1 183 ? 30.357 55.802 110.906 1.00 19.91 180 VAL E N 1
ATOM 8382 C CA . VAL E 1 183 ? 28.989 56.274 111.175 1.00 20.18 180 VAL E CA 1
ATOM 8383 C C . VAL E 1 183 ? 28.608 57.255 110.085 1.00 19.57 180 VAL E C 1
ATOM 8384 O O . VAL E 1 183 ? 29.410 58.160 109.776 1.00 23.23 180 VAL E O 1
ATOM 8388 N N . GLU E 1 184 ? 27.392 57.138 109.551 1.00 18.52 181 GLU E N 1
ATOM 8389 C CA . GLU E 1 184 ? 26.931 57.961 108.417 1.00 19.32 181 GLU E CA 1
ATOM 8390 C C . GLU E 1 184 ? 25.708 58.769 108.757 1.00 18.55 181 GLU E C 1
ATOM 8391 O O . GLU E 1 184 ? 24.586 58.344 108.520 1.00 19.36 181 GLU E O 1
ATOM 8397 N N . PRO E 1 185 ? 25.903 59.963 109.309 1.00 19.81 182 PRO E N 1
ATOM 8398 C CA . PRO E 1 185 ? 24.799 60.851 109.634 1.00 20.27 182 PRO E CA 1
ATOM 8399 C C . PRO E 1 185 ? 24.065 61.303 108.422 1.00 21.10 182 PRO E C 1
ATOM 8400 O O . PRO E 1 185 ? 24.689 61.621 107.400 1.00 21.76 182 PRO E O 1
ATOM 8404 N N . GLY E 1 186 ? 22.753 61.375 108.547 1.00 21.30 183 GLY E N 1
ATOM 8405 C CA . GLY E 1 186 ? 21.966 62.207 107.679 1.00 22.47 183 GLY E CA 1
ATOM 8406 C C . GLY E 1 186 ? 22.036 63.658 108.193 1.00 25.17 183 GLY E C 1
ATOM 8407 O O . GLY E 1 186 ? 23.006 64.065 108.778 1.00 23.44 183 GLY E O 1
ATOM 8408 N N . PRO E 1 187 ? 20.999 64.462 107.921 1.00 25.65 184 PRO E N 1
ATOM 8409 C CA . PRO E 1 187 ? 21.009 65.844 108.350 1.00 26.52 184 PRO E CA 1
ATOM 8410 C C . PRO E 1 187 ? 20.766 65.899 109.845 1.00 25.08 184 PRO E C 1
ATOM 8411 O O . PRO E 1 187 ? 19.766 65.367 110.329 1.00 26.32 184 PRO E O 1
ATOM 8415 N N . ILE E 1 188 ? 21.675 66.546 110.555 1.00 22.94 185 ILE E N 1
ATOM 8416 C CA . ILE E 1 188 ? 21.639 66.664 112.007 1.00 24.22 185 ILE E CA 1
ATOM 8417 C C . ILE E 1 188 ? 21.572 68.141 112.367 1.00 22.95 185 ILE E C 1
ATOM 8418 O O . ILE E 1 188 ? 22.402 68.901 111.930 1.00 23.94 185 ILE E O 1
ATOM 8423 N N . ALA E 1 189 ? 20.566 68.525 113.114 1.00 23.95 186 ALA E N 1
ATOM 8424 C CA . ALA E 1 189 ? 20.417 69.875 113.645 1.00 27.98 186 ALA E CA 1
ATOM 8425 C C . ALA E 1 189 ? 21.533 70.292 114.603 1.00 30.15 186 ALA E C 1
ATOM 8426 O O . ALA E 1 189 ? 21.782 69.602 115.573 1.00 37.63 186 ALA E O 1
ATOM 8428 N N . THR E 1 190 ? 22.194 71.399 114.259 1.00 35.23 187 THR E N 1
ATOM 8429 C CA . THR E 1 190 ? 23.280 72.040 114.982 1.00 39.90 187 THR E CA 1
ATOM 8430 C C . THR E 1 190 ? 23.010 73.551 114.917 1.00 42.79 187 THR E C 1
ATOM 8431 O O . THR E 1 190 ? 22.216 73.977 114.091 1.00 41.15 187 THR E O 1
ATOM 8435 N N . ASP E 1 191 ? 23.659 74.355 115.760 1.00 47.47 188 ASP E N 1
ATOM 8436 C CA . ASP E 1 191 ? 23.727 75.840 115.553 1.00 58.78 188 ASP E CA 1
ATOM 8437 C C . ASP E 1 191 ? 23.980 76.274 114.107 1.00 55.28 188 ASP E C 1
ATOM 8438 O O . ASP E 1 191 ? 23.309 77.139 113.590 1.00 62.06 188 ASP E O 1
ATOM 8443 N N . LEU E 1 192 ? 24.995 75.656 113.496 1.00 50.74 189 LEU E N 1
ATOM 8444 C CA . LEU E 1 192 ? 25.403 75.874 112.109 1.00 52.55 189 LEU E CA 1
ATOM 8445 C C . LEU E 1 192 ? 24.509 75.217 111.063 1.00 49.61 189 LEU E C 1
ATOM 8446 O O . LEU E 1 192 ? 24.516 75.637 109.924 1.00 48.89 189 LEU E O 1
ATOM 8451 N N . ASN E 1 193 ? 23.752 74.191 111.436 1.00 48.46 190 ASN E N 1
ATOM 8452 C CA . ASN E 1 193 ? 22.897 73.492 110.498 1.00 43.20 190 ASN E CA 1
ATOM 8453 C C . ASN E 1 193 ? 21.466 73.404 111.046 1.00 46.38 190 ASN E C 1
ATOM 8454 O O . ASN E 1 193 ? 21.087 72.383 111.611 1.00 41.47 190 ASN E O 1
ATOM 8459 N N . PRO E 1 194 ? 20.657 74.471 110.880 1.00 43.76 191 PRO E N 1
ATOM 8460 C CA . PRO E 1 194 ? 19.378 74.499 111.549 1.00 36.51 191 PRO E CA 1
ATOM 8461 C C . PRO E 1 194 ? 18.367 73.639 110.833 1.00 37.72 191 PRO E C 1
ATOM 8462 O O . PRO E 1 194 ? 18.489 73.409 109.645 1.00 35.29 191 PRO E O 1
ATOM 8466 N N . GLU E 1 195 ? 17.380 73.138 111.566 1.00 38.13 192 GLU E N 1
ATOM 8467 C CA . GLU E 1 195 ? 16.299 72.269 111.048 1.00 40.39 192 GLU E CA 1
ATOM 8468 C C . GLU E 1 195 ? 15.123 72.948 110.320 1.00 42.09 192 GLU E C 1
ATOM 8469 O O . GLU E 1 195 ? 14.242 72.299 109.725 1.00 38.79 192 GLU E O 1
ATOM 8475 N N . ASP E 1 196 ? 15.055 74.257 110.450 1.00 42.80 193 ASP E N 1
ATOM 8476 C CA . ASP E 1 196 ? 13.919 75.026 109.984 1.00 43.19 193 ASP E CA 1
ATOM 8477 C C . ASP E 1 196 ? 14.352 75.783 108.745 1.00 38.39 193 ASP E C 1
ATOM 8478 O O . ASP E 1 196 ? 15.557 75.960 108.520 1.00 34.49 193 ASP E O 1
ATOM 8483 N N . GLY E 1 197 ? 13.402 76.150 107.880 1.00 37.92 194 GLY E N 1
ATOM 8484 C CA . GLY E 1 197 ? 13.734 76.949 106.672 1.00 39.88 194 GLY E CA 1
ATOM 8485 C C . GLY E 1 197 ? 13.635 76.135 105.388 1.00 38.58 194 GLY E C 1
ATOM 8486 O O . GLY E 1 197 ? 13.636 74.901 105.442 1.00 33.83 194 GLY E O 1
ATOM 8487 N N . ALA E 1 198 ? 13.602 76.825 104.244 1.00 34.80 195 ALA E N 1
ATOM 8488 C CA . ALA E 1 198 ? 13.349 76.181 102.965 1.00 35.52 195 ALA E CA 1
ATOM 8489 C C . ALA E 1 198 ? 14.446 75.215 102.537 1.00 33.26 195 ALA E C 1
ATOM 8490 O O . ALA E 1 198 ? 14.152 74.196 101.907 1.00 36.58 195 ALA E O 1
ATOM 8492 N N . ALA E 1 199 ? 15.694 75.528 102.859 1.00 33.60 196 ALA E N 1
ATOM 8493 C CA . ALA E 1 199 ? 16.802 74.649 102.453 1.00 36.69 196 ALA E CA 1
ATOM 8494 C C . ALA E 1 199 ? 16.694 73.305 103.211 1.00 35.54 196 ALA E C 1
ATOM 8495 O O . ALA E 1 199 ? 16.727 72.207 102.607 1.00 37.05 196 ALA E O 1
ATOM 8497 N N . ALA E 1 200 ? 16.500 73.418 104.518 1.00 31.21 197 ALA E N 1
ATOM 8498 C CA . ALA E 1 200 ? 16.273 72.252 105.339 1.00 32.52 197 ALA E CA 1
ATOM 8499 C C . ALA E 1 200 ? 15.051 71.461 104.896 1.00 31.57 197 ALA E C 1
ATOM 8500 O O . ALA E 1 200 ? 15.060 70.229 104.936 1.00 34.88 197 ALA E O 1
ATOM 8502 N N . ALA E 1 201 ? 13.994 72.131 104.492 1.00 33.82 198 ALA E N 1
ATOM 8503 C CA . ALA E 1 201 ? 12.775 71.431 104.032 1.00 37.57 198 ALA E CA 1
ATOM 8504 C C . ALA E 1 201 ? 13.077 70.507 102.831 1.00 39.19 198 ALA E C 1
ATOM 8505 O O . ALA E 1 201 ? 12.446 69.442 102.689 1.00 38.36 198 ALA E O 1
ATOM 8507 N N . VAL E 1 202 ? 13.962 70.961 101.955 1.00 41.92 199 VAL E N 1
ATOM 8508 C CA . VAL E 1 202 ? 14.262 70.197 100.756 1.00 45.97 199 VAL E CA 1
ATOM 8509 C C . VAL E 1 202 ? 15.013 68.943 101.158 1.00 42.87 199 VAL E C 1
ATOM 8510 O O . VAL E 1 202 ? 14.592 67.852 100.809 1.00 46.20 199 VAL E O 1
ATOM 8514 N N . ILE E 1 203 ? 16.009 69.094 102.022 1.00 37.95 200 ILE E N 1
ATOM 8515 C CA . ILE E 1 203 ? 16.729 67.940 102.535 1.00 34.99 200 ILE E CA 1
ATOM 8516 C C . ILE E 1 203 ? 15.818 66.981 103.302 1.00 33.52 200 ILE E C 1
ATOM 8517 O O . ILE E 1 203 ? 15.916 65.788 103.100 1.00 29.63 200 ILE E O 1
ATOM 8522 N N . ARG E 1 204 ? 14.954 67.520 104.161 1.00 32.23 201 ARG E N 1
ATOM 8523 C CA . ARG E 1 204 ? 14.063 66.739 105.031 1.00 35.81 201 ARG E CA 1
ATOM 8524 C C . ARG E 1 204 ? 13.191 65.845 104.218 1.00 36.39 201 ARG E C 1
ATOM 8525 O O . ARG E 1 204 ? 12.911 64.753 104.656 1.00 36.81 201 ARG E O 1
ATOM 8533 N N . LYS E 1 205 ? 12.726 66.339 103.067 1.00 34.21 202 LYS E N 1
ATOM 8534 C CA . LYS E 1 205 ? 11.811 65.590 102.199 1.00 38.06 202 LYS E CA 1
ATOM 8535 C C . LYS E 1 205 ? 12.447 64.295 101.651 1.00 31.56 202 LYS E C 1
ATOM 8536 O O . LYS E 1 205 ? 11.753 63.387 101.312 1.00 35.63 202 LYS E O 1
ATOM 8542 N N . PHE E 1 206 ? 13.757 64.201 101.627 1.00 28.98 203 PHE E N 1
ATOM 8543 C CA . PHE E 1 206 ? 14.414 62.949 101.235 1.00 26.80 203 PHE E CA 1
ATOM 8544 C C . PHE E 1 206 ? 14.500 61.929 102.363 1.00 25.85 203 PHE E C 1
ATOM 8545 O O . PHE E 1 206 ? 14.795 60.784 102.109 1.00 22.69 203 PHE E O 1
ATOM 8553 N N . THR E 1 207 ? 14.354 62.363 103.608 1.00 26.07 204 THR E N 1
ATOM 8554 C CA . THR E 1 207 ? 14.379 61.446 104.746 1.00 26.08 204 THR E CA 1
ATOM 8555 C C . THR E 1 207 ? 13.025 60.801 104.841 1.00 26.61 204 THR E C 1
ATOM 8556 O O . THR E 1 207 ? 12.036 61.372 104.455 1.00 30.77 204 THR E O 1
ATOM 8560 N N . ALA E 1 208 ? 12.984 59.582 105.347 1.00 24.55 205 ALA E N 1
ATOM 8561 C CA . ALA E 1 208 ? 11.710 58.890 105.513 1.00 22.78 205 ALA E CA 1
ATOM 8562 C C . ALA E 1 208 ? 10.975 59.487 106.689 1.00 24.48 205 ALA E C 1
ATOM 8563 O O . ALA E 1 208 ? 9.752 59.549 106.682 1.00 25.72 205 ALA E O 1
ATOM 8565 N N . THR E 1 209 ? 11.700 59.917 107.720 1.00 24.78 206 THR E N 1
ATOM 8566 C CA . THR E 1 209 ? 11.029 60.509 108.879 1.00 28.89 206 THR E CA 1
ATOM 8567 C C . THR E 1 209 ? 10.570 61.959 108.656 1.00 27.40 206 THR E C 1
ATOM 8568 O O . THR E 1 209 ? 9.881 62.485 109.472 1.00 31.29 206 THR E O 1
ATOM 8572 N N . GLU E 1 210 ? 10.993 62.582 107.569 1.00 30.66 207 GLU E N 1
ATOM 8573 C CA . GLU E 1 210 ? 10.711 63.997 107.251 1.00 30.95 207 GLU E CA 1
ATOM 8574 C C . GLU E 1 210 ? 11.219 64.927 108.340 1.00 29.78 207 GLU E C 1
ATOM 8575 O O . GLU E 1 210 ? 10.498 65.773 108.809 1.00 29.86 207 GLU E O 1
ATOM 8581 N N . SER E 1 211 ? 12.440 64.662 108.806 1.00 29.80 208 SER E N 1
ATOM 8582 C CA . SER E 1 211 ? 12.996 65.355 109.967 1.00 29.03 208 SER E CA 1
ATOM 8583 C C . SER E 1 211 ? 14.510 65.295 109.957 1.00 29.10 208 SER E C 1
ATOM 8584 O O . SER E 1 211 ? 15.124 64.392 109.347 1.00 28.55 208 SER E O 1
ATOM 8587 N N . TYR E 1 212 ? 15.095 66.269 110.636 1.00 27.65 209 TYR E N 1
ATOM 8588 C CA . TYR E 1 212 ? 16.504 66.297 110.973 1.00 26.04 209 TYR E CA 1
ATOM 8589 C C . TYR E 1 212 ? 16.691 65.525 112.252 1.00 24.99 209 TYR E C 1
ATOM 8590 O O . TYR E 1 212 ? 15.791 65.454 113.058 1.00 25.55 209 TYR E O 1
ATOM 8599 N N . GLY E 1 213 ? 17.850 64.930 112.406 1.00 23.58 210 GLY E N 1
ATOM 8600 C CA . GLY E 1 213 ? 18.237 64.315 113.674 1.00 25.90 210 GLY E CA 1
ATOM 8601 C C . GLY E 1 213 ? 18.901 65.319 114.631 1.00 24.81 210 GLY E C 1
ATOM 8602 O O . GLY E 1 213 ? 18.896 66.489 114.397 1.00 24.56 210 GLY E O 1
ATOM 8603 N N . LYS E 1 214 ? 19.417 64.795 115.733 1.00 28.09 211 LYS E N 1
ATOM 8604 C CA . LYS E 1 214 ? 20.068 65.547 116.791 1.00 28.14 211 LYS E CA 1
ATOM 8605 C C . LYS E 1 214 ? 21.395 64.947 117.079 1.00 26.35 211 LYS E C 1
ATOM 8606 O O . LYS E 1 214 ? 21.618 63.788 116.774 1.00 26.39 211 LYS E O 1
ATOM 8612 N N . VAL E 1 215 ? 22.269 65.726 117.703 1.00 27.62 212 VAL E N 1
ATOM 8613 C CA . VAL E 1 215 ? 23.638 65.284 117.942 1.00 27.41 212 VAL E CA 1
ATOM 8614 C C . VAL E 1 215 ? 23.680 64.011 118.765 1.00 26.61 212 VAL E C 1
ATOM 8615 O O . VAL E 1 215 ? 24.538 63.178 118.515 1.00 31.29 212 VAL E O 1
ATOM 8619 N N . ASN E 1 216 ? 22.747 63.810 119.680 1.00 24.55 213 ASN E N 1
ATOM 8620 C CA . ASN E 1 216 ? 22.762 62.587 120.491 1.00 26.02 213 ASN E CA 1
ATOM 8621 C C . ASN E 1 216 ? 22.617 61.316 119.641 1.00 23.74 213 ASN E C 1
ATOM 8622 O O . ASN E 1 216 ? 23.077 60.283 120.030 1.00 23.07 213 ASN E O 1
ATOM 8627 N N . ASP E 1 217 ? 21.914 61.420 118.493 1.00 23.37 214 ASP E N 1
ATOM 8628 C CA . ASP E 1 217 ? 21.711 60.277 117.587 1.00 23.26 214 ASP E CA 1
ATOM 8629 C C . ASP E 1 217 ? 23.055 59.752 117.089 1.00 20.60 214 ASP E C 1
ATOM 8630 O O . ASP E 1 217 ? 23.218 58.540 116.936 1.00 21.76 214 ASP E O 1
ATOM 8635 N N . ILE E 1 218 ? 23.999 60.650 116.872 1.00 20.37 215 ILE E N 1
ATOM 8636 C CA . ILE E 1 218 ? 25.356 60.246 116.443 1.00 20.61 215 ILE E CA 1
ATOM 8637 C C . ILE E 1 218 ? 26.222 59.856 117.606 1.00 21.07 215 ILE E C 1
ATOM 8638 O O . ILE E 1 218 ? 26.909 58.842 117.551 1.00 23.67 215 ILE E O 1
ATOM 8643 N N . ALA E 1 219 ? 26.176 60.622 118.705 1.00 22.39 216 ALA E N 1
ATOM 8644 C CA . ALA E 1 219 ? 26.990 60.321 119.841 1.00 22.88 216 ALA E CA 1
ATOM 8645 C C . ALA E 1 219 ? 26.757 58.906 120.416 1.00 24.07 216 ALA E C 1
ATOM 8646 O O . ALA E 1 219 ? 27.713 58.212 120.782 1.00 20.58 216 ALA E O 1
ATOM 8648 N N . ARG E 1 220 ? 25.498 58.495 120.473 1.00 22.82 217 ARG E N 1
ATOM 8649 C CA . ARG E 1 220 ? 25.068 57.170 120.974 1.00 23.33 217 ARG E CA 1
ATOM 8650 C C . ARG E 1 220 ? 25.675 56.089 120.116 1.00 21.67 217 ARG E C 1
ATOM 8651 O O . ARG E 1 220 ? 25.899 54.996 120.567 1.00 20.86 217 ARG E O 1
ATOM 8659 N N . THR E 1 221 ? 25.745 56.363 118.820 1.00 18.51 218 THR E N 1
ATOM 8660 C CA . THR E 1 221 ? 26.181 55.356 117.867 1.00 18.42 218 THR E CA 1
ATOM 8661 C C . THR E 1 221 ? 27.690 55.203 117.967 1.00 18.92 218 THR E C 1
ATOM 8662 O O . THR E 1 221 ? 28.233 54.072 117.912 1.00 19.12 218 THR E O 1
ATOM 8666 N N . VAL E 1 222 ? 28.374 56.321 118.164 1.00 18.39 219 VAL E N 1
ATOM 8667 C CA . VAL E 1 222 ? 29.806 56.255 118.404 1.00 20.62 219 VAL E CA 1
ATOM 8668 C C . VAL E 1 222 ? 30.108 55.506 119.678 1.00 22.01 219 VAL E C 1
ATOM 8669 O O . VAL E 1 222 ? 30.970 54.620 119.726 1.00 22.31 219 VAL E O 1
ATOM 8673 N N . SER E 1 223 ? 29.352 55.826 120.716 1.00 21.81 220 SER E N 1
ATOM 8674 C CA . SER E 1 223 ? 29.489 55.096 121.968 1.00 20.33 220 SER E CA 1
ATOM 8675 C C . SER E 1 223 ? 29.316 53.554 121.771 1.00 20.72 220 SER E C 1
ATOM 8676 O O . SER E 1 223 ? 30.050 52.734 122.350 1.00 21.89 220 SER E O 1
ATOM 8679 N N . PHE E 1 224 ? 28.299 53.162 121.041 1.00 21.00 221 PHE E N 1
ATOM 8680 C CA . PHE E 1 224 ? 27.996 51.750 120.776 1.00 20.23 221 PHE E CA 1
ATOM 8681 C C . PHE E 1 224 ? 29.175 51.074 120.107 1.00 21.48 221 PHE E C 1
ATOM 8682 O O . PHE E 1 224 ? 29.515 49.929 120.434 1.00 20.56 221 PHE E O 1
ATOM 8690 N N . LEU E 1 225 ? 29.798 51.764 119.141 1.00 19.99 222 LEU E N 1
ATOM 8691 C CA . LEU E 1 225 ? 30.938 51.205 118.444 1.00 21.23 222 LEU E CA 1
ATOM 8692 C C . LEU E 1 225 ? 32.247 51.201 119.235 1.00 21.18 222 LEU E C 1
ATOM 8693 O O . LEU E 1 225 ? 33.107 50.321 119.050 1.00 20.15 222 LEU E O 1
ATOM 8698 N N . ALA E 1 226 ? 32.403 52.178 120.125 1.00 21.58 223 ALA E N 1
ATOM 8699 C CA . ALA E 1 226 ? 33.651 52.326 120.874 1.00 21.64 223 ALA E CA 1
ATOM 8700 C C . ALA E 1 226 ? 33.758 51.360 122.036 1.00 24.16 223 ALA E C 1
ATOM 8701 O O . ALA E 1 226 ? 34.804 51.195 122.620 1.00 23.90 223 ALA E O 1
ATOM 8703 N N . SER E 1 227 ? 32.634 50.749 122.423 1.00 23.08 224 SER E N 1
ATOM 8704 C CA . SER E 1 227 ? 32.605 49.864 123.529 1.00 22.42 224 SER E CA 1
ATOM 8705 C C . SER E 1 227 ? 33.558 48.721 123.318 1.00 21.90 224 SER E C 1
ATOM 8706 O O . SER E 1 227 ? 33.709 48.204 122.212 1.00 22.22 224 SER E O 1
ATOM 8709 N N . PRO E 1 228 ? 34.162 48.241 124.396 1.00 22.77 225 PRO E N 1
ATOM 8710 C CA . PRO E 1 228 ? 34.860 46.927 124.261 1.00 23.94 225 PRO E CA 1
ATOM 8711 C C . PRO E 1 228 ? 34.002 45.775 123.760 1.00 22.28 225 PRO E C 1
ATOM 8712 O O . PRO E 1 228 ? 34.517 44.839 123.185 1.00 24.44 225 PRO E O 1
ATOM 8716 N N . ASP E 1 229 ? 32.699 45.836 123.979 1.00 22.95 226 ASP E N 1
ATOM 8717 C CA . ASP E 1 229 ? 31.808 44.787 123.556 1.00 24.90 226 ASP E CA 1
ATOM 8718 C C . ASP E 1 229 ? 31.491 44.799 122.070 1.00 23.13 226 ASP E C 1
ATOM 8719 O O . ASP E 1 229 ? 30.885 43.832 121.576 1.00 23.42 226 ASP E O 1
ATOM 8724 N N . ALA E 1 230 ? 31.947 45.829 121.369 1.00 20.12 227 ALA E N 1
ATOM 8725 C CA . ALA E 1 230 ? 31.793 45.928 119.934 1.00 18.26 227 ALA E CA 1
ATOM 8726 C C . ALA E 1 230 ? 32.949 45.303 119.123 1.00 17.54 227 ALA E C 1
ATOM 8727 O O . ALA E 1 230 ? 33.171 45.651 117.970 1.00 15.26 227 ALA E O 1
ATOM 8729 N N . SER E 1 231 ? 33.684 44.367 119.722 1.00 18.88 228 SER E N 1
ATOM 8730 C CA . SER E 1 231 ? 34.839 43.773 119.122 1.00 19.38 228 SER E CA 1
ATOM 8731 C C . SER E 1 231 ? 34.572 42.980 117.839 1.00 19.20 228 SER E C 1
ATOM 8732 O O . SER E 1 231 ? 35.471 42.795 117.029 1.00 19.20 228 SER E O 1
ATOM 8735 N N . TYR E 1 232 ? 33.344 42.538 117.630 1.00 19.59 229 TYR E N 1
ATOM 8736 C CA . TYR E 1 232 ? 33.019 41.817 116.398 1.00 20.03 229 TYR E CA 1
ATOM 8737 C C . TYR E 1 232 ? 32.499 42.725 115.287 1.00 19.62 229 TYR E C 1
ATOM 8738 O O . TYR E 1 232 ? 32.174 42.237 114.216 1.00 22.23 229 TYR E O 1
ATOM 8747 N N . ILE E 1 233 ? 32.397 44.024 115.536 1.00 19.15 230 ILE E N 1
ATOM 8748 C CA . ILE E 1 233 ? 31.883 44.937 114.527 1.00 19.62 230 ILE E CA 1
ATOM 8749 C C . ILE E 1 233 ? 33.072 45.647 113.913 1.00 21.67 230 ILE E C 1
ATOM 8750 O O . ILE E 1 233 ? 33.730 46.452 114.591 1.00 20.84 230 ILE E O 1
ATOM 8755 N N . THR E 1 234 ? 33.355 45.324 112.644 1.00 21.87 231 THR E N 1
ATOM 8756 C CA . THR E 1 234 ? 34.422 45.966 111.974 1.00 21.83 231 THR E CA 1
ATOM 8757 C C . THR E 1 234 ? 34.155 45.962 110.508 1.00 21.91 231 THR E C 1
ATOM 8758 O O . THR E 1 234 ? 33.643 45.021 109.968 1.00 20.92 231 THR E O 1
ATOM 8762 N N . GLY E 1 235 ? 34.541 47.062 109.855 1.00 24.64 232 GLY E N 1
ATOM 8763 C CA . GLY E 1 235 ? 34.209 47.266 108.458 1.00 25.73 232 GLY E CA 1
ATOM 8764 C C . GLY E 1 235 ? 32.782 47.751 108.252 1.00 24.74 232 GLY E C 1
ATOM 8765 O O . GLY E 1 235 ? 32.334 47.881 107.137 1.00 27.06 232 GLY E O 1
ATOM 8766 N N . ALA E 1 236 ? 32.050 47.964 109.313 1.00 24.17 233 ALA E N 1
ATOM 8767 C CA . ALA E 1 236 ? 30.652 48.337 109.193 1.00 25.68 233 ALA E CA 1
ATOM 8768 C C . ALA E 1 236 ? 30.427 49.792 108.930 1.00 26.46 233 ALA E C 1
ATOM 8769 O O . ALA E 1 236 ? 31.214 50.668 109.305 1.00 26.04 233 ALA E O 1
ATOM 8771 N N . SER E 1 237 ? 29.297 50.061 108.294 1.00 28.62 234 SER E N 1
ATOM 8772 C CA . SER E 1 237 ? 28.751 51.391 108.212 1.00 28.97 234 SER E CA 1
ATOM 8773 C C . SER E 1 237 ? 27.392 51.390 108.896 1.00 29.21 234 SER E C 1
ATOM 8774 O O . SER E 1 237 ? 26.576 50.497 108.682 1.00 33.21 234 SER E O 1
ATOM 8777 N N . ILE E 1 238 ? 27.142 52.403 109.712 1.00 25.37 235 ILE E N 1
ATOM 8778 C CA . ILE E 1 238 ? 25.861 52.598 110.324 1.00 25.02 235 ILE E CA 1
ATOM 8779 C C . ILE E 1 238 ? 25.241 53.919 109.901 1.00 23.97 235 ILE E C 1
ATOM 8780 O O . ILE E 1 238 ? 25.695 55.007 110.304 1.00 21.92 235 ILE E O 1
ATOM 8785 N N . LEU E 1 239 ? 24.160 53.817 109.132 1.00 24.09 236 LEU E N 1
ATOM 8786 C CA . LEU E 1 239 ? 23.379 54.951 108.709 1.00 22.19 236 LEU E CA 1
ATOM 8787 C C . LEU E 1 239 ? 22.541 55.453 109.892 1.00 21.60 236 LEU E C 1
ATOM 8788 O O . LEU E 1 239 ? 21.809 54.704 110.481 1.00 21.66 236 LEU E O 1
ATOM 8793 N N . VAL E 1 240 ? 22.667 56.730 110.196 1.00 20.22 237 VAL E N 1
ATOM 8794 C CA . VAL E 1 240 ? 21.825 57.368 111.199 1.00 22.99 237 VAL E CA 1
ATOM 8795 C C . VAL E 1 240 ? 21.227 58.611 110.533 1.00 20.24 237 VAL E C 1
ATOM 8796 O O . VAL E 1 240 ? 21.749 59.721 110.662 1.00 21.61 237 VAL E O 1
ATOM 8800 N N . ASP E 1 241 ? 20.214 58.370 109.738 1.00 19.82 238 ASP E N 1
ATOM 8801 C CA . ASP E 1 241 ? 19.827 59.293 108.674 1.00 21.89 238 ASP E CA 1
ATOM 8802 C C . ASP E 1 241 ? 18.342 59.457 108.442 1.00 21.76 238 ASP E C 1
ATOM 8803 O O . ASP E 1 241 ? 17.915 60.001 107.428 1.00 21.24 238 ASP E O 1
ATOM 8808 N N . GLY E 1 242 ? 17.540 59.020 109.396 1.00 21.63 239 GLY E N 1
ATOM 8809 C CA . GLY E 1 242 ? 16.094 59.131 109.253 1.00 24.25 239 GLY E CA 1
ATOM 8810 C C . GLY E 1 242 ? 15.558 58.488 108.004 1.00 25.00 239 GLY E C 1
ATOM 8811 O O . GLY E 1 242 ? 14.476 58.847 107.568 1.00 25.73 239 GLY E O 1
ATOM 8812 N N . GLY E 1 243 ? 16.298 57.494 107.440 1.00 24.57 240 GLY E N 1
ATOM 8813 C CA . GLY E 1 243 ? 15.783 56.797 106.259 1.00 26.17 240 GLY E CA 1
ATOM 8814 C C . GLY E 1 243 ? 16.078 57.486 104.932 1.00 26.40 240 GLY E C 1
ATOM 8815 O O . GLY E 1 243 ? 15.525 57.114 103.901 1.00 25.81 240 GLY E O 1
ATOM 8816 N N . LEU E 1 244 ? 16.994 58.450 104.944 1.00 26.88 241 LEU E N 1
ATOM 8817 C CA . LEU E 1 244 ? 17.324 59.167 103.707 1.00 27.89 241 LEU E CA 1
ATOM 8818 C C . LEU E 1 244 ? 17.814 58.230 102.613 1.00 27.04 241 LEU E C 1
ATOM 8819 O O . LEU E 1 244 ? 17.364 58.265 101.506 1.00 28.35 241 LEU E O 1
ATOM 8824 N N . VAL E 1 245 ? 18.718 57.331 102.961 1.00 26.49 242 VAL E N 1
ATOM 8825 C CA . VAL E 1 245 ? 19.302 56.411 101.983 1.00 27.53 242 VAL E CA 1
ATOM 8826 C C . VAL E 1 245 ? 18.377 55.286 101.588 1.00 28.48 242 VAL E C 1
ATOM 8827 O O . VAL E 1 245 ? 18.638 54.558 100.628 1.00 24.44 242 VAL E O 1
ATOM 8831 N N . ALA E 1 246 ? 17.291 55.112 102.327 1.00 32.48 243 ALA E N 1
ATOM 8832 C CA . ALA E 1 246 ? 16.335 54.089 101.978 1.00 39.51 243 ALA E CA 1
ATOM 8833 C C . ALA E 1 246 ? 15.884 54.267 100.505 1.00 41.49 243 ALA E C 1
ATOM 8834 O O . ALA E 1 246 ? 16.008 53.304 99.714 1.00 46.24 243 ALA E O 1
ATOM 8836 N N . MET F 1 4 ? -0.390 45.959 130.796 1.00 66.08 1 MET F N 1
ATOM 8837 C CA . MET F 1 4 ? 0.246 46.687 129.631 1.00 65.23 1 MET F CA 1
ATOM 8838 C C . MET F 1 4 ? 1.229 47.789 130.078 1.00 61.93 1 MET F C 1
ATOM 8839 O O . MET F 1 4 ? 1.395 48.765 129.380 1.00 59.16 1 MET F O 1
ATOM 8844 N N . THR F 1 5 ? 1.900 47.636 131.212 1.00 60.42 2 THR F N 1
ATOM 8845 C CA . THR F 1 5 ? 2.821 48.688 131.655 1.00 59.31 2 THR F CA 1
ATOM 8846 C C . THR F 1 5 ? 4.170 48.638 130.932 1.00 51.36 2 THR F C 1
ATOM 8847 O O . THR F 1 5 ? 4.869 49.606 130.961 1.00 50.33 2 THR F O 1
ATOM 8851 N N . HIS F 1 6 ? 4.587 47.475 130.417 1.00 48.65 3 HIS F N 1
ATOM 8852 C CA . HIS F 1 6 ? 5.908 47.347 129.800 1.00 42.50 3 HIS F CA 1
ATOM 8853 C C . HIS F 1 6 ? 5.771 47.151 128.310 1.00 34.47 3 HIS F C 1
ATOM 8854 O O . HIS F 1 6 ? 4.787 46.578 127.828 1.00 31.86 3 HIS F O 1
ATOM 8861 N N . ARG F 1 7 ? 6.752 47.648 127.582 1.00 27.75 4 ARG F N 1
ATOM 8862 C CA . ARG F 1 7 ? 6.860 47.341 126.171 1.00 26.59 4 ARG F CA 1
ATOM 8863 C C . ARG F 1 7 ? 6.946 45.823 125.963 1.00 25.23 4 ARG F C 1
ATOM 8864 O O . ARG F 1 7 ? 7.447 45.107 126.823 1.00 24.96 4 ARG F O 1
ATOM 8872 N N . VAL F 1 8 ? 6.404 45.347 124.843 1.00 23.96 5 VAL F N 1
ATOM 8873 C CA . VAL F 1 8 ? 6.398 43.964 124.503 1.00 23.14 5 VAL F CA 1
ATOM 8874 C C . VAL F 1 8 ? 7.223 43.716 123.241 1.00 20.65 5 VAL F C 1
ATOM 8875 O O . VAL F 1 8 ? 7.018 44.373 122.221 1.00 19.82 5 VAL F O 1
ATOM 8879 N N . ALA F 1 9 ? 8.070 42.700 123.277 1.00 20.56 6 ALA F N 1
ATOM 8880 C CA . ALA F 1 9 ? 8.832 42.259 122.121 1.00 19.08 6 ALA F CA 1
ATOM 8881 C C . ALA F 1 9 ? 8.511 40.848 121.767 1.00 19.75 6 ALA F C 1
ATOM 8882 O O . ALA F 1 9 ? 8.477 39.983 122.644 1.00 20.02 6 ALA F O 1
ATOM 8884 N N . LEU F 1 10 ? 8.279 40.608 120.479 1.00 20.84 7 LEU F N 1
ATOM 8885 C CA . LEU F 1 10 ? 8.069 39.287 119.925 1.00 21.72 7 LEU F CA 1
ATOM 8886 C C . LEU F 1 10 ? 9.293 38.928 119.137 1.00 20.93 7 LEU F C 1
ATOM 8887 O O . LEU F 1 10 ? 9.694 39.678 118.218 1.00 20.90 7 LEU F O 1
ATOM 8892 N N . ILE F 1 11 ? 9.908 37.808 119.504 1.00 19.78 8 ILE F N 1
ATOM 8893 C CA . ILE F 1 11 ? 11.102 37.290 118.844 1.00 19.33 8 ILE F CA 1
ATOM 8894 C C . ILE F 1 11 ? 10.755 35.946 118.249 1.00 19.21 8 ILE F C 1
ATOM 8895 O O . ILE F 1 11 ? 10.542 35.004 118.979 1.00 20.36 8 ILE F O 1
ATOM 8900 N N . THR F 1 12 ? 10.798 35.846 116.930 1.00 18.65 9 THR F N 1
ATOM 8901 C CA . THR F 1 12 ? 10.555 34.593 116.280 1.00 20.88 9 THR F CA 1
ATOM 8902 C C . THR F 1 12 ? 11.803 33.729 116.406 1.00 21.83 9 THR F C 1
ATOM 8903 O O . THR F 1 12 ? 12.927 34.214 116.352 1.00 22.18 9 THR F O 1
ATOM 8907 N N . GLY F 1 13 ? 11.606 32.439 116.583 1.00 22.69 10 GLY F N 1
ATOM 8908 C CA . GLY F 1 13 ? 12.737 31.508 116.809 1.00 23.19 10 GLY F CA 1
ATOM 8909 C C . GLY F 1 13 ? 13.518 31.855 118.054 1.00 23.62 10 GLY F C 1
ATOM 8910 O O . GLY F 1 13 ? 14.730 31.797 118.051 1.00 25.33 10 GLY F O 1
ATOM 8911 N N . GLY F 1 14 ? 12.832 32.250 119.127 1.00 25.43 11 GLY F N 1
ATOM 8912 C CA . GLY F 1 14 ? 13.511 32.798 120.305 1.00 25.96 11 GLY F CA 1
ATOM 8913 C C . GLY F 1 14 ? 13.834 31.777 121.375 1.00 27.96 11 GLY F C 1
ATOM 8914 O O . GLY F 1 14 ? 14.188 32.126 122.475 1.00 28.25 11 GLY F O 1
ATOM 8915 N N . SER F 1 15 ? 13.759 30.506 121.023 1.00 26.95 12 SER F N 1
ATOM 8916 C CA . SER F 1 15 ? 14.021 29.405 121.911 1.00 30.12 12 SER F CA 1
ATOM 8917 C C . SER F 1 15 ? 15.479 28.996 122.067 1.00 27.32 12 SER F C 1
ATOM 8918 O O . SER F 1 15 ? 15.849 28.360 123.062 1.00 29.45 12 SER F O 1
ATOM 8921 N N . ARG F 1 16 ? 16.318 29.345 121.117 1.00 27.84 13 ARG F N 1
ATOM 8922 C CA . ARG F 1 16 ? 17.699 28.960 121.182 1.00 30.45 13 ARG F CA 1
ATOM 8923 C C . ARG F 1 16 ? 18.569 29.900 120.381 1.00 27.58 13 ARG F C 1
ATOM 8924 O O . ARG F 1 16 ? 18.086 30.802 119.707 1.00 25.27 13 ARG F O 1
ATOM 8932 N N . GLY F 1 17 ? 19.879 29.733 120.534 1.00 29.41 14 GLY F N 1
ATOM 8933 C CA . GLY F 1 17 ? 20.877 30.529 119.795 1.00 31.38 14 GLY F CA 1
ATOM 8934 C C . GLY F 1 17 ? 20.708 32.039 119.926 1.00 28.65 14 GLY F C 1
ATOM 8935 O O . GLY F 1 17 ? 20.470 32.562 121.005 1.00 30.84 14 GLY F O 1
ATOM 8936 N N . ILE F 1 18 ? 20.739 32.717 118.781 1.00 29.48 15 ILE F N 1
ATOM 8937 C CA . ILE F 1 18 ? 20.679 34.181 118.708 1.00 25.99 15 ILE F CA 1
ATOM 8938 C C . ILE F 1 18 ? 19.372 34.671 119.270 1.00 22.61 15 ILE F C 1
ATOM 8939 O O . ILE F 1 18 ? 19.308 35.644 120.010 1.00 21.18 15 ILE F O 1
ATOM 8944 N N . GLY F 1 19 ? 18.307 33.995 118.909 1.00 22.34 16 GLY F N 1
ATOM 8945 C CA . GLY F 1 19 ? 16.982 34.393 119.365 1.00 20.77 16 GLY F CA 1
ATOM 8946 C C . GLY F 1 19 ? 16.804 34.404 120.865 1.00 19.44 16 GLY F C 1
ATOM 8947 O O . GLY F 1 19 ? 16.277 35.347 121.418 1.00 20.15 16 GLY F O 1
ATOM 8948 N N . ALA F 1 20 ? 17.241 33.349 121.499 1.00 19.00 17 ALA F N 1
ATOM 8949 C CA . ALA F 1 20 ? 17.227 33.265 122.923 1.00 20.92 17 ALA F CA 1
ATOM 8950 C C . ALA F 1 20 ? 18.053 34.379 123.555 1.00 20.78 17 ALA F C 1
ATOM 8951 O O . ALA F 1 20 ? 17.619 35.026 124.539 1.00 22.34 17 ALA F O 1
ATOM 8953 N N . ALA F 1 21 ? 19.247 34.600 123.047 1.00 19.70 18 ALA F N 1
ATOM 8954 C CA . ALA F 1 21 ? 20.081 35.700 123.603 1.00 21.00 18 ALA F CA 1
ATOM 8955 C C . ALA F 1 21 ? 19.446 37.113 123.429 1.00 19.09 18 ALA F C 1
ATOM 8956 O O . ALA F 1 21 ? 19.452 37.961 124.326 1.00 21.51 18 ALA F O 1
ATOM 8958 N N . ILE F 1 22 ? 18.816 37.330 122.287 1.00 20.99 19 ILE F N 1
ATOM 8959 C CA . ILE F 1 22 ? 18.021 38.549 122.051 1.00 21.36 19 ILE F CA 1
ATOM 8960 C C . ILE F 1 22 ? 16.883 38.687 123.046 1.00 22.18 19 ILE F C 1
ATOM 8961 O O . ILE F 1 22 ? 16.672 39.746 123.669 1.00 21.96 19 ILE F O 1
ATOM 8966 N N . ALA F 1 23 ? 16.131 37.614 123.233 1.00 23.41 20 ALA F N 1
ATOM 8967 C CA . ALA F 1 23 ? 15.040 37.648 124.238 1.00 23.18 20 ALA F CA 1
ATOM 8968 C C . ALA F 1 23 ? 15.498 38.027 125.637 1.00 22.79 20 ALA F C 1
ATOM 8969 O O . ALA F 1 23 ? 14.854 38.851 126.309 1.00 21.29 20 ALA F O 1
ATOM 8971 N N . LEU F 1 24 ? 16.570 37.426 126.117 1.00 23.88 21 LEU F N 1
ATOM 8972 C CA . LEU F 1 24 ? 17.078 37.778 127.457 1.00 25.39 21 LEU F CA 1
ATOM 8973 C C . LEU F 1 24 ? 17.621 39.201 127.545 1.00 23.12 21 LEU F C 1
ATOM 8974 O O . LEU F 1 24 ? 17.419 39.859 128.549 1.00 25.24 21 LEU F O 1
ATOM 8979 N N . LYS F 1 25 ? 18.291 39.670 126.498 1.00 24.49 22 LYS F N 1
ATOM 8980 C CA . LYS F 1 25 ? 18.831 41.036 126.462 1.00 24.23 22 LYS F CA 1
ATOM 8981 C C . LYS F 1 25 ? 17.672 42.043 126.448 1.00 23.94 22 LYS F C 1
ATOM 8982 O O . LYS F 1 25 ? 17.698 42.995 127.208 1.00 23.09 22 LYS F O 1
ATOM 8988 N N . LEU F 1 26 ? 16.634 41.792 125.657 1.00 20.89 23 LEU F N 1
ATOM 8989 C CA . LEU F 1 26 ? 15.493 42.705 125.690 1.00 22.71 23 LEU F CA 1
ATOM 8990 C C . LEU F 1 26 ? 14.752 42.684 127.005 1.00 22.29 23 LEU F C 1
ATOM 8991 O O . LEU F 1 26 ? 14.244 43.712 127.462 1.00 25.31 23 LEU F O 1
ATOM 8996 N N . ALA F 1 27 ? 14.660 41.526 127.614 1.00 23.63 24 ALA F N 1
ATOM 8997 C CA . ALA F 1 27 ? 14.040 41.437 128.922 1.00 23.23 24 ALA F CA 1
ATOM 8998 C C . ALA F 1 27 ? 14.786 42.302 129.953 1.00 24.59 24 ALA F C 1
ATOM 8999 O O . ALA F 1 27 ? 14.147 43.039 130.701 1.00 25.13 24 ALA F O 1
ATOM 9001 N N . GLN F 1 28 ? 16.124 42.272 129.903 1.00 25.19 25 GLN F N 1
ATOM 9002 C CA . GLN F 1 28 ? 16.940 43.097 130.759 1.00 26.77 25 GLN F CA 1
ATOM 9003 C C . GLN F 1 28 ? 16.797 44.538 130.418 1.00 26.63 25 GLN F C 1
ATOM 9004 O O . GLN F 1 28 ? 16.889 45.359 131.321 1.00 27.10 25 GLN F O 1
ATOM 9010 N N . ASP F 1 29 ? 16.540 44.870 129.156 1.00 24.18 26 ASP F N 1
ATOM 9011 C CA . ASP F 1 29 ? 16.202 46.260 128.808 1.00 25.52 26 ASP F CA 1
ATOM 9012 C C . ASP F 1 29 ? 14.798 46.682 129.256 1.00 24.61 26 ASP F C 1
ATOM 9013 O O . ASP F 1 29 ? 14.481 47.842 129.176 1.00 27.78 26 ASP F O 1
ATOM 9018 N N . GLY F 1 30 ? 13.971 45.774 129.753 1.00 25.92 27 GLY F N 1
ATOM 9019 C CA . GLY F 1 30 ? 12.623 46.168 130.254 1.00 25.34 27 GLY F CA 1
ATOM 9020 C C . GLY F 1 30 ? 11.448 45.749 129.376 1.00 26.42 27 GLY F C 1
ATOM 9021 O O . GLY F 1 30 ? 10.338 46.181 129.605 1.00 28.26 27 GLY F O 1
ATOM 9022 N N . PHE F 1 31 ? 11.663 44.873 128.392 1.00 25.19 28 PHE F N 1
ATOM 9023 C CA . PHE F 1 31 ? 10.555 44.365 127.583 1.00 21.92 28 PHE F CA 1
ATOM 9024 C C . PHE F 1 31 ? 9.988 43.125 128.248 1.00 21.65 28 PHE F C 1
ATOM 9025 O O . PHE F 1 31 ? 10.759 42.239 128.635 1.00 22.08 28 PHE F O 1
ATOM 9033 N N . ASP F 1 32 ? 8.661 42.996 128.256 1.00 21.54 29 ASP F N 1
ATOM 9034 C CA . ASP F 1 32 ? 7.999 41.699 128.331 1.00 22.20 29 ASP F CA 1
ATOM 9035 C C . ASP F 1 32 ? 8.167 40.987 126.994 1.00 21.41 29 ASP F C 1
ATOM 9036 O O . ASP F 1 32 ? 8.358 41.645 125.936 1.00 22.31 29 ASP F O 1
ATOM 9041 N N . ILE F 1 33 ? 8.115 39.671 127.010 1.00 20.44 30 ILE F N 1
ATOM 9042 C CA . ILE F 1 33 ? 8.679 38.873 125.931 1.00 22.72 30 ILE F CA 1
ATOM 9043 C C . ILE F 1 33 ? 7.686 37.826 125.460 1.00 23.56 30 ILE F C 1
ATOM 9044 O O . ILE F 1 33 ? 7.147 37.065 126.267 1.00 24.66 30 ILE F O 1
ATOM 9049 N N . ALA F 1 34 ? 7.525 37.737 124.148 1.00 22.71 31 ALA F N 1
ATOM 9050 C CA . ALA F 1 34 ? 6.939 36.573 123.503 1.00 23.07 31 ALA F CA 1
ATOM 9051 C C . ALA F 1 34 ? 7.955 35.970 122.557 1.00 21.46 31 ALA F C 1
ATOM 9052 O O . ALA F 1 34 ? 8.665 36.686 121.848 1.00 23.97 31 ALA F O 1
ATOM 9054 N N . ILE F 1 35 ? 8.074 34.656 122.574 1.00 23.49 32 ILE F N 1
ATOM 9055 C CA . ILE F 1 35 ? 8.939 33.944 121.620 1.00 21.40 32 ILE F CA 1
ATOM 9056 C C . ILE F 1 35 ? 8.126 32.885 120.893 1.00 20.42 32 ILE F C 1
ATOM 9057 O O . ILE F 1 35 ? 7.186 32.349 121.440 1.00 22.68 32 ILE F O 1
ATOM 9062 N N . THR F 1 36 ? 8.480 32.646 119.644 1.00 20.95 33 THR F N 1
ATOM 9063 C CA . THR F 1 36 ? 7.956 31.532 118.883 1.00 23.03 33 THR F CA 1
ATOM 9064 C C . THR F 1 36 ? 8.924 30.369 118.850 1.00 23.32 33 THR F C 1
ATOM 9065 O O . THR F 1 36 ? 10.140 30.559 118.950 1.00 25.15 33 THR F O 1
ATOM 9069 N N . TYR F 1 37 ? 8.363 29.178 118.774 1.00 23.48 34 TYR F N 1
ATOM 9070 C CA . TYR F 1 37 ? 9.134 27.972 118.588 1.00 27.78 34 TYR F CA 1
ATOM 9071 C C . TYR F 1 37 ? 8.340 27.010 117.705 1.00 28.82 34 TYR F C 1
ATOM 9072 O O . TYR F 1 37 ? 7.112 27.046 117.676 1.00 28.38 34 TYR F O 1
ATOM 9081 N N . ALA F 1 38 ? 9.060 26.192 116.965 1.00 32.84 35 ALA F N 1
ATOM 9082 C CA . ALA F 1 38 ? 8.465 25.244 116.031 1.00 37.04 35 ALA F CA 1
ATOM 9083 C C . ALA F 1 38 ? 8.252 23.939 116.752 1.00 38.98 35 ALA F C 1
ATOM 9084 O O . ALA F 1 38 ? 7.136 23.425 116.741 1.00 37.10 35 ALA F O 1
ATOM 9086 N N . ARG F 1 39 ? 9.299 23.419 117.409 1.00 38.89 36 ARG F N 1
ATOM 9087 C CA . ARG F 1 39 ? 9.203 22.047 118.034 1.00 42.90 36 ARG F CA 1
ATOM 9088 C C . ARG F 1 39 ? 9.569 21.855 119.495 1.00 41.58 36 ARG F C 1
ATOM 9089 O O . ARG F 1 39 ? 8.825 21.239 120.219 1.00 46.83 36 ARG F O 1
ATOM 9097 N N . ASN F 1 40 ? 10.687 22.388 119.920 1.00 41.76 37 ASN F N 1
ATOM 9098 C CA . ASN F 1 40 ? 11.237 22.023 121.243 1.00 46.58 37 ASN F CA 1
ATOM 9099 C C . ASN F 1 40 ? 10.659 22.877 122.378 1.00 39.70 37 ASN F C 1
ATOM 9100 O O . ASN F 1 40 ? 11.165 23.984 122.679 1.00 41.60 37 ASN F O 1
ATOM 9105 N N . GLU F 1 41 ? 9.548 22.415 122.925 1.00 36.50 38 GLU F N 1
ATOM 9106 C CA . GLU F 1 41 ? 8.841 23.164 123.964 1.00 39.26 38 GLU F CA 1
ATOM 9107 C C . GLU F 1 41 ? 9.719 23.374 125.206 1.00 35.66 38 GLU F C 1
ATOM 9108 O O . GLU F 1 41 ? 9.636 24.405 125.829 1.00 34.06 38 GLU F O 1
ATOM 9114 N N . LYS F 1 42 ? 10.576 22.413 125.508 1.00 32.54 39 LYS F N 1
ATOM 9115 C CA . LYS F 1 42 ? 11.373 22.485 126.670 1.00 37.53 39 LYS F CA 1
ATOM 9116 C C . LYS F 1 42 ? 12.427 23.610 126.584 1.00 34.40 39 LYS F C 1
ATOM 9117 O O . LYS F 1 42 ? 12.644 24.332 127.560 1.00 33.26 39 LYS F O 1
ATOM 9123 N N . ALA F 1 43 ? 13.045 23.793 125.425 1.00 28.98 40 ALA F N 1
ATOM 9124 C CA . ALA F 1 43 ? 13.955 24.915 125.241 1.00 28.90 40 ALA F CA 1
ATOM 9125 C C . ALA F 1 43 ? 13.175 26.258 125.368 1.00 27.55 40 ALA F C 1
ATOM 9126 O O . ALA F 1 43 ? 13.643 27.205 125.975 1.00 28.75 40 ALA F O 1
ATOM 9128 N N . ALA F 1 44 ? 11.981 26.310 124.838 1.00 26.49 41 ALA F N 1
ATOM 9129 C CA . ALA F 1 44 ? 11.196 27.521 124.943 1.00 26.57 41 ALA F CA 1
ATOM 9130 C C . ALA F 1 44 ? 10.831 27.827 126.389 1.00 27.23 41 ALA F C 1
ATOM 9131 O O . ALA F 1 44 ? 10.954 28.968 126.818 1.00 22.71 41 ALA F O 1
ATOM 9133 N N . GLN F 1 45 ? 10.441 26.807 127.146 1.00 28.56 42 GLN F N 1
ATOM 9134 C CA . GLN F 1 45 ? 10.071 27.033 128.538 1.00 30.71 42 GLN F CA 1
ATOM 9135 C C . GLN F 1 45 ? 11.273 27.429 129.385 1.00 28.64 42 GLN F C 1
ATOM 9136 O O . GLN F 1 45 ? 11.134 28.160 130.329 1.00 26.11 42 GLN F O 1
ATOM 9142 N N . LYS F 1 46 ? 12.451 26.958 129.025 1.00 26.06 43 LYS F N 1
ATOM 9143 C CA . LYS F 1 46 ? 13.667 27.409 129.667 1.00 27.48 43 LYS F CA 1
ATOM 9144 C C . LYS F 1 46 ? 13.838 28.925 129.439 1.00 27.95 43 LYS F C 1
ATOM 9145 O O . LYS F 1 46 ? 14.172 29.660 130.364 1.00 24.91 43 LYS F O 1
ATOM 9151 N N . VAL F 1 47 ? 13.591 29.412 128.216 1.00 25.48 44 VAL F N 1
ATOM 9152 C CA . VAL F 1 47 ? 13.785 30.834 127.998 1.00 24.11 44 VAL F CA 1
ATOM 9153 C C . VAL F 1 47 ? 12.747 31.623 128.798 1.00 23.14 44 VAL F C 1
ATOM 9154 O O . VAL F 1 47 ? 13.075 32.621 129.402 1.00 24.12 44 VAL F O 1
ATOM 9158 N N . VAL F 1 48 ? 11.503 31.164 128.780 1.00 22.98 45 VAL F N 1
ATOM 9159 C CA . VAL F 1 48 ? 10.424 31.749 129.547 1.00 23.44 45 VAL F CA 1
ATOM 9160 C C . VAL F 1 48 ? 10.771 31.880 131.002 1.00 26.28 45 VAL F C 1
ATOM 9161 O O . VAL F 1 48 ? 10.550 32.946 131.606 1.00 25.51 45 VAL F O 1
ATOM 9165 N N . SER F 1 49 ? 11.334 30.826 131.586 1.00 26.01 46 SER F N 1
ATOM 9166 C CA . SER F 1 49 ? 11.740 30.864 132.992 1.00 27.75 46 SER F CA 1
ATOM 9167 C C . SER F 1 49 ? 12.820 31.828 133.256 1.00 27.27 46 SER F C 1
ATOM 9168 O O . SER F 1 49 ? 12.803 32.494 134.282 1.00 29.39 46 SER F O 1
ATOM 9171 N N . GLU F 1 50 ? 13.806 31.886 132.386 1.00 28.15 47 GLU F N 1
ATOM 9172 C CA . GLU F 1 50 ? 14.871 32.876 132.571 1.00 30.68 47 GLU F CA 1
ATOM 9173 C C . GLU F 1 50 ? 14.362 34.328 132.466 1.00 27.19 47 GLU F C 1
ATOM 9174 O O . GLU F 1 50 ? 14.848 35.188 133.142 1.00 24.05 47 GLU F O 1
ATOM 9180 N N . VAL F 1 51 ? 13.420 34.589 131.574 1.00 27.07 48 VAL F N 1
ATOM 9181 C CA . VAL F 1 51 ? 12.849 35.932 131.461 1.00 24.33 48 VAL F CA 1
ATOM 9182 C C . VAL F 1 51 ? 12.049 36.247 132.754 1.00 25.86 48 VAL F C 1
ATOM 9183 O O . VAL F 1 51 ? 12.140 37.361 133.292 1.00 24.21 48 VAL F O 1
ATOM 9187 N N . GLU F 1 52 ? 11.307 35.264 133.249 1.00 27.39 49 GLU F N 1
ATOM 9188 C CA . GLU F 1 52 ? 10.526 35.434 134.494 1.00 28.61 49 GLU F CA 1
ATOM 9189 C C . GLU F 1 52 ? 11.414 35.639 135.720 1.00 28.93 49 GLU F C 1
ATOM 9190 O O . GLU F 1 52 ? 11.076 36.435 136.604 1.00 24.91 49 GLU F O 1
ATOM 9196 N N . ALA F 1 53 ? 12.584 35.000 135.709 1.00 26.16 50 ALA F N 1
ATOM 9197 C CA . ALA F 1 53 ? 13.549 35.177 136.780 1.00 28.42 50 ALA F CA 1
ATOM 9198 C C . ALA F 1 53 ? 14.043 36.633 136.851 1.00 26.54 50 ALA F C 1
ATOM 9199 O O . ALA F 1 53 ? 14.498 37.070 137.856 1.00 23.95 50 ALA F O 1
ATOM 9201 N N . LEU F 1 54 ? 13.924 37.372 135.759 1.00 28.26 51 LEU F N 1
ATOM 9202 C CA . LEU F 1 54 ? 14.334 38.775 135.712 1.00 28.42 51 LEU F CA 1
ATOM 9203 C C . LEU F 1 54 ? 13.198 39.692 136.104 1.00 31.82 51 LEU F C 1
ATOM 9204 O O . LEU F 1 54 ? 13.375 40.890 136.128 1.00 34.29 51 LEU F O 1
ATOM 9209 N N . GLY F 1 55 ? 12.034 39.135 136.393 1.00 31.64 52 GLY F N 1
ATOM 9210 C CA . GLY F 1 55 ? 10.900 39.955 136.790 1.00 33.13 52 GLY F CA 1
ATOM 9211 C C . GLY F 1 55 ? 9.929 40.356 135.677 1.00 30.84 52 GLY F C 1
ATOM 9212 O O . GLY F 1 55 ? 8.937 41.029 135.943 1.00 27.33 52 GLY F O 1
ATOM 9213 N N . ARG F 1 56 ? 10.182 39.927 134.440 1.00 30.18 53 ARG F N 1
ATOM 9214 C CA . ARG F 1 56 ? 9.334 40.276 133.295 1.00 29.32 53 ARG F CA 1
ATOM 9215 C C . ARG F 1 56 ? 8.338 39.129 133.075 1.00 30.39 53 ARG F C 1
ATOM 9216 O O . ARG F 1 56 ? 8.582 37.984 133.461 1.00 27.27 53 ARG F O 1
ATOM 9224 N N . LYS F 1 57 ? 7.286 39.422 132.346 1.00 29.76 54 LYS F N 1
ATOM 9225 C CA . LYS F 1 57 ? 6.388 38.404 131.822 1.00 30.70 54 LYS F CA 1
ATOM 9226 C C . LYS F 1 57 ? 6.886 37.845 130.493 1.00 28.30 54 LYS F C 1
ATOM 9227 O O . LYS F 1 57 ? 7.451 38.565 129.675 1.00 26.99 54 LYS F O 1
ATOM 9233 N N . ALA F 1 58 ? 6.698 36.558 130.315 1.00 26.41 55 ALA F N 1
ATOM 9234 C CA . ALA F 1 58 ? 7.090 35.884 129.092 1.00 29.57 55 ALA F CA 1
ATOM 9235 C C . ALA F 1 58 ? 6.039 34.820 128.676 1.00 28.42 55 ALA F C 1
ATOM 9236 O O . ALA F 1 58 ? 5.451 34.170 129.520 1.00 28.45 55 ALA F O 1
ATOM 9238 N N . VAL F 1 59 ? 5.870 34.628 127.377 1.00 26.80 56 VAL F N 1
ATOM 9239 C CA . VAL F 1 59 ? 5.090 33.520 126.832 1.00 25.70 56 VAL F CA 1
ATOM 9240 C C . VAL F 1 59 ? 5.786 32.925 125.648 1.00 23.07 56 VAL F C 1
ATOM 9241 O O . VAL F 1 59 ? 6.468 33.626 124.845 1.00 23.21 56 VAL F O 1
ATOM 9245 N N . ALA F 1 60 ? 5.629 31.631 125.510 1.00 23.39 57 ALA F N 1
ATOM 9246 C CA . ALA F 1 60 ? 6.117 30.863 124.360 1.00 25.72 57 ALA F CA 1
ATOM 9247 C C . ALA F 1 60 ? 4.942 30.450 123.500 1.00 30.35 57 ALA F C 1
ATOM 9248 O O . ALA F 1 60 ? 3.968 29.887 124.001 1.00 29.43 57 ALA F O 1
ATOM 9250 N N . VAL F 1 61 ? 5.036 30.729 122.207 1.00 30.42 58 VAL F N 1
ATOM 9251 C CA . VAL F 1 61 ? 3.950 30.464 121.285 1.00 30.31 58 VAL F CA 1
ATOM 9252 C C . VAL F 1 61 ? 4.467 29.474 120.252 1.00 28.94 58 VAL F C 1
ATOM 9253 O O . VAL F 1 61 ? 5.480 29.710 119.601 1.00 29.35 58 VAL F O 1
ATOM 9257 N N . GLN F 1 62 ? 3.789 28.357 120.137 1.00 32.14 59 GLN F N 1
ATOM 9258 C CA . GLN F 1 62 ? 4.090 27.335 119.149 1.00 35.44 59 GLN F CA 1
ATOM 9259 C C . GLN F 1 62 ? 3.596 27.816 117.809 1.00 32.94 59 GLN F C 1
ATOM 9260 O O . GLN F 1 62 ? 2.460 28.214 117.701 1.00 33.27 59 GLN F O 1
ATOM 9266 N N . ALA F 1 63 ? 4.474 27.851 116.820 1.00 30.31 60 ALA F N 1
ATOM 9267 C CA . ALA F 1 63 ? 4.086 28.338 115.517 1.00 35.56 60 ALA F CA 1
ATOM 9268 C C . ALA F 1 63 ? 5.051 27.879 114.469 1.00 36.92 60 ALA F C 1
ATOM 9269 O O . ALA F 1 63 ? 6.253 27.969 114.665 1.00 42.18 60 ALA F O 1
ATOM 9271 N N . ASP F 1 64 ? 4.528 27.393 113.352 1.00 39.20 61 ASP F N 1
ATOM 9272 C CA . ASP F 1 64 ? 5.361 27.053 112.200 1.00 35.54 61 ASP F CA 1
ATOM 9273 C C . ASP F 1 64 ? 5.616 28.324 111.381 1.00 32.14 61 ASP F C 1
ATOM 9274 O O . ASP F 1 64 ? 4.725 28.843 110.700 1.00 32.14 61 ASP F O 1
ATOM 9279 N N . GLY F 1 65 ? 6.841 28.853 111.469 1.00 31.78 62 GLY F N 1
ATOM 9280 C CA . GLY F 1 65 ? 7.225 30.097 110.765 1.00 28.11 62 GLY F CA 1
ATOM 9281 C C . GLY F 1 65 ? 7.188 29.961 109.265 1.00 30.17 62 GLY F C 1
ATOM 9282 O O . GLY F 1 65 ? 7.225 30.973 108.524 1.00 30.47 62 GLY F O 1
ATOM 9283 N N . GLY F 1 66 ? 7.087 28.718 108.801 1.00 30.09 63 GLY F N 1
ATOM 9284 C CA . GLY F 1 66 ? 6.995 28.445 107.367 1.00 32.51 63 GLY F CA 1
ATOM 9285 C C . GLY F 1 66 ? 5.572 28.394 106.808 1.00 33.78 63 GLY F C 1
ATOM 9286 O O . GLY F 1 66 ? 5.401 28.204 105.608 1.00 36.15 63 GLY F O 1
ATOM 9287 N N . SER F 1 67 ? 4.573 28.627 107.667 1.00 31.22 64 SER F N 1
ATOM 9288 C CA . SER F 1 67 ? 3.185 28.719 107.235 1.00 30.77 64 SER F CA 1
ATOM 9289 C C . SER F 1 67 ? 2.652 30.140 107.526 1.00 26.41 64 SER F C 1
ATOM 9290 O O . SER F 1 67 ? 3.021 30.752 108.518 1.00 25.56 64 SER F O 1
ATOM 9293 N N . THR F 1 68 ? 1.805 30.654 106.647 1.00 27.01 65 THR F N 1
ATOM 9294 C CA . THR F 1 68 ? 1.256 31.997 106.844 1.00 28.14 65 THR F CA 1
ATOM 9295 C C . THR F 1 68 ? 0.293 32.025 108.045 1.00 32.07 65 THR F C 1
ATOM 9296 O O . THR F 1 68 ? 0.256 33.030 108.759 1.00 29.40 65 THR F O 1
ATOM 9300 N N . ASP F 1 69 ? -0.396 30.911 108.325 1.00 30.93 66 ASP F N 1
ATOM 9301 C CA . ASP F 1 69 ? -1.217 30.832 109.518 1.00 35.16 66 ASP F CA 1
ATOM 9302 C C . ASP F 1 69 ? -0.378 30.925 110.795 1.00 30.93 66 ASP F C 1
ATOM 9303 O O . ASP F 1 69 ? -0.779 31.577 111.755 1.00 28.17 66 ASP F O 1
ATOM 9308 N N . GLY F 1 70 ? 0.778 30.263 110.809 1.00 30.31 67 GLY F N 1
ATOM 9309 C CA . GLY F 1 70 ? 1.734 30.401 111.903 1.00 29.45 67 GLY F CA 1
ATOM 9310 C C . GLY F 1 70 ? 2.284 31.820 112.032 1.00 30.13 67 GLY F C 1
ATOM 9311 O O . GLY F 1 70 ? 2.460 32.339 113.153 1.00 27.29 67 GLY F O 1
ATOM 9312 N N . ASN F 1 71 ? 2.582 32.457 110.905 1.00 28.93 68 ASN F N 1
ATOM 9313 C CA . ASN F 1 71 ? 3.069 33.864 110.953 1.00 28.96 68 ASN F CA 1
ATOM 9314 C C . ASN F 1 71 ? 2.013 34.801 111.608 1.00 27.98 68 ASN F C 1
ATOM 9315 O O . ASN F 1 71 ? 2.330 35.611 112.442 1.00 30.66 68 ASN F O 1
ATOM 9320 N N . ILE F 1 72 ? 0.767 34.675 111.182 1.00 27.83 69 ILE F N 1
ATOM 9321 C CA . ILE F 1 72 ? -0.313 35.457 111.707 1.00 28.28 69 ILE F CA 1
ATOM 9322 C C . ILE F 1 72 ? -0.550 35.115 113.197 1.00 30.24 69 ILE F C 1
ATOM 9323 O O . ILE F 1 72 ? -0.785 36.016 114.029 1.00 28.55 69 ILE F O 1
ATOM 9328 N N . ALA F 1 73 ? -0.554 33.830 113.529 1.00 26.89 70 ALA F N 1
ATOM 9329 C CA . ALA F 1 73 ? -0.859 33.430 114.881 1.00 29.68 70 ALA F CA 1
ATOM 9330 C C . ALA F 1 73 ? 0.161 33.947 115.877 1.00 30.14 70 ALA F C 1
ATOM 9331 O O . ALA F 1 73 ? -0.202 34.281 117.015 1.00 33.31 70 ALA F O 1
ATOM 9333 N N . ALA F 1 74 ? 1.408 34.019 115.481 1.00 29.78 71 ALA F N 1
ATOM 9334 C CA . ALA F 1 74 ? 2.445 34.492 116.388 1.00 30.62 71 ALA F CA 1
ATOM 9335 C C . ALA F 1 74 ? 2.090 35.893 116.908 1.00 30.30 71 ALA F C 1
ATOM 9336 O O . ALA F 1 74 ? 2.197 36.161 118.084 1.00 29.07 71 ALA F O 1
ATOM 9338 N N . ILE F 1 75 ? 1.699 36.784 115.999 1.00 27.02 72 ILE F N 1
ATOM 9339 C CA . ILE F 1 75 ? 1.359 38.141 116.366 1.00 27.44 72 ILE F CA 1
ATOM 9340 C C . ILE F 1 75 ? 0.056 38.124 117.173 1.00 24.80 72 ILE F C 1
ATOM 9341 O O . ILE F 1 75 ? -0.042 38.779 118.192 1.00 23.02 72 ILE F O 1
ATOM 9346 N N . THR F 1 76 ? -0.944 37.415 116.669 1.00 26.40 73 THR F N 1
ATOM 9347 C CA . THR F 1 76 ? -2.293 37.344 117.306 1.00 25.36 73 THR F CA 1
ATOM 9348 C C . THR F 1 76 ? -2.184 36.879 118.766 1.00 27.60 73 THR F C 1
ATOM 9349 O O . THR F 1 76 ? -2.700 37.545 119.654 1.00 25.89 73 THR F O 1
ATOM 9353 N N . LYS F 1 77 ? -1.420 35.807 119.019 1.00 27.65 74 LYS F N 1
ATOM 9354 C CA . LYS F 1 77 ? -1.310 35.270 120.366 1.00 29.37 74 LYS F CA 1
ATOM 9355 C C . LYS F 1 77 ? -0.511 36.191 121.268 1.00 28.82 74 LYS F C 1
ATOM 9356 O O . LYS F 1 77 ? -0.804 36.290 122.457 1.00 29.36 74 LYS F O 1
ATOM 9362 N N . THR F 1 78 ? 0.460 36.894 120.697 1.00 25.07 75 THR F N 1
ATOM 9363 C CA . THR F 1 78 ? 1.215 37.825 121.457 1.00 25.31 75 THR F CA 1
ATOM 9364 C C . THR F 1 78 ? 0.321 38.971 121.907 1.00 25.63 75 THR F C 1
ATOM 9365 O O . THR F 1 78 ? 0.331 39.390 123.072 1.00 27.67 75 THR F O 1
ATOM 9369 N N . HIS F 1 79 ? -0.469 39.480 121.000 1.00 27.58 76 HIS F N 1
ATOM 9370 C CA . HIS F 1 79 ? -1.368 40.588 121.353 1.00 29.28 76 HIS F CA 1
ATOM 9371 C C . HIS F 1 79 ? -2.493 40.178 122.312 1.00 29.12 76 HIS F C 1
ATOM 9372 O O . HIS F 1 79 ? -2.850 40.959 123.217 1.00 28.50 76 HIS F O 1
ATOM 9379 N N . GLU F 1 80 ? -2.982 38.949 122.186 1.00 29.90 77 GLU F N 1
ATOM 9380 C CA . GLU F 1 80 ? -3.935 38.399 123.182 1.00 32.73 77 GLU F CA 1
ATOM 9381 C C . GLU F 1 80 ? -3.335 38.277 124.574 1.00 32.13 77 GLU F C 1
ATOM 9382 O O . GLU F 1 80 ? -4.011 38.549 125.554 1.00 33.37 77 GLU F O 1
ATOM 9388 N N . ALA F 1 81 ? -2.064 37.865 124.671 1.00 28.40 78 ALA F N 1
ATOM 9389 C CA . ALA F 1 81 ? -1.451 37.712 125.955 1.00 28.37 78 ALA F CA 1
ATOM 9390 C C . ALA F 1 81 ? -1.146 39.060 126.603 1.00 29.44 78 ALA F C 1
ATOM 9391 O O . ALA F 1 81 ? -1.285 39.188 127.809 1.00 30.25 78 ALA F O 1
ATOM 9393 N N . PHE F 1 82 ? -0.710 40.050 125.834 1.00 28.28 79 PHE F N 1
ATOM 9394 C CA . PHE F 1 82 ? -0.184 41.257 126.441 1.00 30.14 79 PHE F CA 1
ATOM 9395 C C . PHE F 1 82 ? -0.974 42.518 126.203 1.00 30.04 79 PHE F C 1
ATOM 9396 O O . PHE F 1 82 ? -0.662 43.518 126.821 1.00 32.10 79 PHE F O 1
ATOM 9404 N N . GLY F 1 83 ? -1.843 42.541 125.184 1.00 30.18 80 GLY F N 1
ATOM 9405 C CA . GLY F 1 83 ? -2.571 43.754 124.849 1.00 30.14 80 GLY F CA 1
ATOM 9406 C C . GLY F 1 83 ? -1.800 44.855 124.127 1.00 30.16 80 GLY F C 1
ATOM 9407 O O . GLY F 1 83 ? -2.304 45.939 123.937 1.00 29.52 80 GLY F O 1
ATOM 9408 N N . ARG F 1 84 ? -0.555 44.597 123.722 1.00 31.30 81 ARG F N 1
ATOM 9409 C CA . ARG F 1 84 ? 0.241 45.607 122.976 1.00 29.38 81 ARG F CA 1
ATOM 9410 C C . ARG F 1 84 ? 1.388 44.885 122.281 1.00 27.94 81 ARG F C 1
ATOM 9411 O O . ARG F 1 84 ? 1.689 43.727 122.605 1.00 24.90 81 ARG F O 1
ATOM 9419 N N . LEU F 1 85 ? 2.000 45.565 121.337 1.00 25.99 82 LEU F N 1
ATOM 9420 C CA . LEU F 1 85 ? 3.177 45.046 120.636 1.00 27.94 82 LEU F CA 1
ATOM 9421 C C . LEU F 1 85 ? 4.073 46.256 120.291 1.00 27.98 82 LEU F C 1
ATOM 9422 O O . LEU F 1 85 ? 3.617 47.207 119.677 1.00 27.71 82 LEU F O 1
ATOM 9427 N N . ASP F 1 86 ? 5.321 46.195 120.731 1.00 25.76 83 ASP F N 1
ATOM 9428 C CA . ASP F 1 86 ? 6.244 47.343 120.607 1.00 26.50 83 ASP F CA 1
ATOM 9429 C C . ASP F 1 86 ? 7.437 47.054 119.756 1.00 25.47 83 ASP F C 1
ATOM 9430 O O . ASP F 1 86 ? 7.995 47.960 119.108 1.00 26.32 83 ASP F O 1
ATOM 9435 N N . ALA F 1 87 ? 7.865 45.789 119.746 1.00 24.57 84 ALA F N 1
ATOM 9436 C CA . ALA F 1 87 ? 8.948 45.379 118.896 1.00 22.36 84 ALA F CA 1
ATOM 9437 C C . ALA F 1 87 ? 8.713 44.026 118.294 1.00 22.57 84 ALA F C 1
ATOM 9438 O O . ALA F 1 87 ? 8.330 43.074 118.998 1.00 21.99 84 ALA F O 1
ATOM 9440 N N . LEU F 1 88 ? 9.021 43.910 117.009 1.00 20.84 85 LEU F N 1
ATOM 9441 C CA . LEU F 1 88 ? 9.064 42.609 116.310 1.00 22.53 85 LEU F CA 1
ATOM 9442 C C . LEU F 1 88 ? 10.457 42.323 115.836 1.00 20.66 85 LEU F C 1
ATOM 9443 O O . LEU F 1 88 ? 11.084 43.148 115.150 1.00 21.58 85 LEU F O 1
ATOM 9448 N N . VAL F 1 89 ? 11.004 41.214 116.281 1.00 21.50 86 VAL F N 1
ATOM 9449 C CA . VAL F 1 89 ? 12.339 40.758 115.876 1.00 22.54 86 VAL F CA 1
ATOM 9450 C C . VAL F 1 89 ? 12.223 39.458 115.087 1.00 23.40 86 VAL F C 1
ATOM 9451 O O . VAL F 1 89 ? 11.857 38.409 115.669 1.00 24.50 86 VAL F O 1
ATOM 9455 N N . CYS F 1 90 ? 12.428 39.538 113.783 1.00 22.98 87 CYS F N 1
ATOM 9456 C CA . CYS F 1 90 ? 12.244 38.385 112.874 1.00 25.19 87 CYS F CA 1
ATOM 9457 C C . CYS F 1 90 ? 13.540 37.695 112.753 1.00 22.93 87 CYS F C 1
ATOM 9458 O O . CYS F 1 90 ? 14.446 38.134 112.034 1.00 22.69 87 CYS F O 1
ATOM 9461 N N . ASN F 1 91 ? 13.683 36.652 113.553 1.00 24.86 88 ASN F N 1
ATOM 9462 C CA . ASN F 1 91 ? 14.938 35.995 113.728 1.00 25.92 88 ASN F CA 1
ATOM 9463 C C . ASN F 1 91 ? 14.907 34.609 113.165 1.00 28.14 88 ASN F C 1
ATOM 9464 O O . ASN F 1 91 ? 15.953 34.087 112.819 1.00 29.91 88 ASN F O 1
ATOM 9469 N N . ALA F 1 92 ? 13.747 33.974 113.115 1.00 26.32 89 ALA F N 1
ATOM 9470 C CA . ALA F 1 92 ? 13.692 32.588 112.665 1.00 29.85 89 ALA F CA 1
ATOM 9471 C C . ALA F 1 92 ? 14.169 32.545 111.217 1.00 29.19 89 ALA F C 1
ATOM 9472 O O . ALA F 1 92 ? 13.856 33.414 110.456 1.00 27.05 89 ALA F O 1
ATOM 9474 N N . GLY F 1 93 ? 14.885 31.506 110.851 1.00 30.20 90 GLY F N 1
ATOM 9475 C CA . GLY F 1 93 ? 15.303 31.302 109.483 1.00 29.82 90 GLY F CA 1
ATOM 9476 C C . GLY F 1 93 ? 16.022 29.980 109.289 1.00 29.72 90 GLY F C 1
ATOM 9477 O O . GLY F 1 93 ? 16.271 29.260 110.222 1.00 29.72 90 GLY F O 1
ATOM 9478 N N . ILE F 1 94 ? 16.347 29.660 108.059 1.00 28.51 91 ILE F N 1
ATOM 9479 C CA . ILE F 1 94 ? 17.045 28.426 107.731 1.00 31.08 91 ILE F CA 1
ATOM 9480 C C . ILE F 1 94 ? 18.212 28.792 106.794 1.00 32.20 91 ILE F C 1
ATOM 9481 O O . ILE F 1 94 ? 18.147 29.783 106.055 1.00 29.03 91 ILE F O 1
ATOM 9486 N N . TYR F 1 95 ? 19.237 27.955 106.827 1.00 33.35 92 TYR F N 1
ATOM 9487 C CA . TYR F 1 95 ? 20.477 28.113 106.086 1.00 30.65 92 TYR F CA 1
ATOM 9488 C C . TYR F 1 95 ? 20.676 26.879 105.199 1.00 30.05 92 TYR F C 1
ATOM 9489 O O . TYR F 1 95 ? 21.363 25.950 105.569 1.00 30.76 92 TYR F O 1
ATOM 9498 N N . PRO F 1 96 ? 20.028 26.833 104.031 1.00 29.18 93 PRO F N 1
ATOM 9499 C CA . PRO F 1 96 ? 20.380 25.781 103.092 1.00 29.25 93 PRO F CA 1
ATOM 9500 C C . PRO F 1 96 ? 21.763 25.975 102.545 1.00 29.94 93 PRO F C 1
ATOM 9501 O O . PRO F 1 96 ? 22.199 27.099 102.372 1.00 27.77 93 PRO F O 1
ATOM 9505 N N . TYR F 1 97 ? 22.410 24.879 102.186 1.00 30.48 94 TYR F N 1
ATOM 9506 C CA . TYR F 1 97 ? 23.734 24.917 101.647 1.00 31.29 94 TYR F CA 1
ATOM 9507 C C . TYR F 1 97 ? 23.840 23.862 100.537 1.00 31.26 94 TYR F C 1
ATOM 9508 O O . TYR F 1 97 ? 23.501 22.735 100.723 1.00 30.95 94 TYR F O 1
ATOM 9517 N N . GLY F 1 98 ? 24.373 24.240 99.384 1.00 29.79 95 GLY F N 1
ATOM 9518 C CA . GLY F 1 98 ? 24.674 23.300 98.332 1.00 27.75 95 GLY F CA 1
ATOM 9519 C C . GLY F 1 98 ? 24.686 23.987 96.999 1.00 25.91 95 GLY F C 1
ATOM 9520 O O . GLY F 1 98 ? 24.164 25.076 96.879 1.00 24.61 95 GLY F O 1
ATOM 9521 N N . PRO F 1 99 ? 25.296 23.352 95.988 1.00 26.65 96 PRO F N 1
ATOM 9522 C CA . PRO F 1 99 ? 25.337 23.950 94.666 1.00 26.32 96 PRO F CA 1
ATOM 9523 C C . PRO F 1 99 ? 23.924 24.183 94.096 1.00 26.95 96 PRO F C 1
ATOM 9524 O O . PRO F 1 99 ? 23.030 23.353 94.284 1.00 26.38 96 PRO F O 1
ATOM 9528 N N . ILE F 1 100 ? 23.760 25.323 93.420 1.00 23.73 97 ILE F N 1
ATOM 9529 C CA . ILE F 1 100 ? 22.487 25.763 92.927 1.00 23.39 97 ILE F CA 1
ATOM 9530 C C . ILE F 1 100 ? 21.818 24.662 92.059 1.00 24.14 97 ILE F C 1
ATOM 9531 O O . ILE F 1 100 ? 20.627 24.473 92.137 1.00 23.09 97 ILE F O 1
ATOM 9536 N N . ALA F 1 101 ? 22.575 23.954 91.244 1.00 25.32 98 ALA F N 1
ATOM 9537 C CA . ALA F 1 101 ? 21.985 22.986 90.323 1.00 26.16 98 ALA F CA 1
ATOM 9538 C C . ALA F 1 101 ? 21.315 21.811 91.026 1.00 26.29 98 ALA F C 1
ATOM 9539 O O . ALA F 1 101 ? 20.532 21.133 90.415 1.00 25.59 98 ALA F O 1
ATOM 9541 N N . GLN F 1 102 ? 21.650 21.586 92.296 1.00 28.21 99 GLN F N 1
ATOM 9542 C CA . GLN F 1 102 ? 21.094 20.501 93.092 1.00 31.94 99 GLN F CA 1
ATOM 9543 C C . GLN F 1 102 ? 19.969 20.912 94.001 1.00 31.78 99 GLN F C 1
ATOM 9544 O O . GLN F 1 102 ? 19.490 20.084 94.698 1.00 29.35 99 GLN F O 1
ATOM 9550 N N . MET F 1 103 ? 19.584 22.183 93.997 1.00 28.84 100 MET F N 1
ATOM 9551 C CA . MET F 1 103 ? 18.540 22.626 94.855 1.00 28.56 100 MET F CA 1
ATOM 9552 C C . MET F 1 103 ? 17.184 22.148 94.306 1.00 29.39 100 MET F C 1
ATOM 9553 O O . MET F 1 103 ? 16.926 22.254 93.118 1.00 28.17 100 MET F O 1
ATOM 9558 N N . THR F 1 104 ? 16.312 21.636 95.187 1.00 27.97 101 THR F N 1
ATOM 9559 C CA . THR F 1 104 ? 14.995 21.199 94.762 1.00 26.15 101 THR F CA 1
ATOM 9560 C C . THR F 1 104 ? 13.988 22.288 94.902 1.00 25.16 101 THR F C 1
ATOM 9561 O O . THR F 1 104 ? 14.205 23.255 95.636 1.00 24.69 101 THR F O 1
ATOM 9565 N N . VAL F 1 105 ? 12.844 22.109 94.252 1.00 24.86 102 VAL F N 1
ATOM 9566 C CA . VAL F 1 105 ? 11.730 23.016 94.397 1.00 25.71 102 VAL F CA 1
ATOM 9567 C C . VAL F 1 105 ? 11.325 23.177 95.880 1.00 26.57 102 VAL F C 1
ATOM 9568 O O . VAL F 1 105 ? 11.083 24.297 96.363 1.00 26.07 102 VAL F O 1
ATOM 9572 N N . THR F 1 106 ? 11.345 22.073 96.619 1.00 27.57 103 THR F N 1
ATOM 9573 C CA . THR F 1 106 ? 11.001 22.105 98.046 1.00 27.83 103 THR F CA 1
ATOM 9574 C C . THR F 1 106 ? 11.995 22.908 98.837 1.00 25.81 103 THR F C 1
ATOM 9575 O O . THR F 1 106 ? 11.584 23.672 99.709 1.00 26.16 103 THR F O 1
ATOM 9579 N N . GLN F 1 107 ? 13.297 22.773 98.578 1.00 24.30 104 GLN F N 1
ATOM 9580 C CA . GLN F 1 107 ? 14.271 23.631 99.316 1.00 24.65 104 GLN F CA 1
ATOM 9581 C C . GLN F 1 107 ? 14.099 25.113 98.995 1.00 24.83 104 GLN F C 1
ATOM 9582 O O . GLN F 1 107 ? 14.173 25.986 99.876 1.00 26.17 104 GLN F O 1
ATOM 9588 N N . ILE F 1 108 ? 13.805 25.401 97.735 1.00 24.48 105 ILE F N 1
ATOM 9589 C CA . ILE F 1 108 ? 13.590 26.776 97.306 1.00 24.50 105 ILE F CA 1
ATOM 9590 C C . ILE F 1 108 ? 12.359 27.370 98.015 1.00 25.49 105 ILE F C 1
ATOM 9591 O O . ILE F 1 108 ? 12.435 28.462 98.615 1.00 21.93 105 ILE F O 1
ATOM 9596 N N . GLU F 1 109 ? 11.242 26.645 97.989 1.00 26.62 106 GLU F N 1
ATOM 9597 C CA . GLU F 1 109 ? 10.026 27.128 98.664 1.00 25.80 106 GLU F CA 1
ATOM 9598 C C . GLU F 1 109 ? 10.236 27.333 100.127 1.00 24.61 106 GLU F C 1
ATOM 9599 O O . GLU F 1 109 ? 9.800 28.333 100.722 1.00 24.54 106 GLU F O 1
ATOM 9605 N N . GLU F 1 110 ? 10.893 26.381 100.737 1.00 23.29 107 GLU F N 1
ATOM 9606 C CA . GLU F 1 110 ? 11.123 26.442 102.156 1.00 23.72 107 GLU F CA 1
ATOM 9607 C C . GLU F 1 110 ? 11.927 27.723 102.568 1.00 23.30 107 GLU F C 1
ATOM 9608 O O . GLU F 1 110 ? 11.649 28.327 103.574 1.00 20.70 107 GLU F O 1
ATOM 9614 N N . VAL F 1 111 ? 13.000 28.002 101.859 1.00 21.22 108 VAL F N 1
ATOM 9615 C CA . VAL F 1 111 ? 13.838 29.071 102.262 1.00 22.61 108 VAL F CA 1
ATOM 9616 C C . VAL F 1 111 ? 13.140 30.388 102.002 1.00 22.21 108 VAL F C 1
ATOM 9617 O O . VAL F 1 111 ? 13.183 31.257 102.856 1.00 23.12 108 VAL F O 1
ATOM 9621 N N . LEU F 1 112 ? 12.386 30.487 100.917 1.00 21.42 109 LEU F N 1
ATOM 9622 C CA . LEU F 1 112 ? 11.585 31.672 100.679 1.00 22.89 109 LEU F CA 1
ATOM 9623 C C . LEU F 1 112 ? 10.510 31.880 101.758 1.00 23.42 109 LEU F C 1
ATOM 9624 O O . LEU F 1 112 ? 10.275 32.972 102.238 1.00 26.37 109 LEU F O 1
ATOM 9629 N N . ASN F 1 113 ? 9.850 30.809 102.119 1.00 26.78 110 ASN F N 1
ATOM 9630 C CA . ASN F 1 113 ? 8.774 30.868 103.060 1.00 23.85 110 ASN F CA 1
ATOM 9631 C C . ASN F 1 113 ? 9.240 31.305 104.431 1.00 25.65 110 ASN F C 1
ATOM 9632 O O . ASN F 1 113 ? 8.525 32.080 105.095 1.00 25.10 110 ASN F O 1
ATOM 9637 N N . LEU F 1 114 ? 10.366 30.750 104.890 1.00 23.86 111 LEU F N 1
ATOM 9638 C CA . LEU F 1 114 ? 10.853 31.000 106.241 1.00 26.34 111 LEU F CA 1
ATOM 9639 C C . LEU F 1 114 ? 11.666 32.280 106.316 1.00 24.23 111 LEU F C 1
ATOM 9640 O O . LEU F 1 114 ? 11.561 33.027 107.266 1.00 21.16 111 LEU F O 1
ATOM 9645 N N . ASN F 1 115 ? 12.482 32.535 105.315 1.00 23.11 112 ASN F N 1
ATOM 9646 C CA . ASN F 1 115 ? 13.421 33.647 105.416 1.00 23.92 112 ASN F CA 1
ATOM 9647 C C . ASN F 1 115 ? 12.921 34.922 104.868 1.00 25.29 112 ASN F C 1
ATO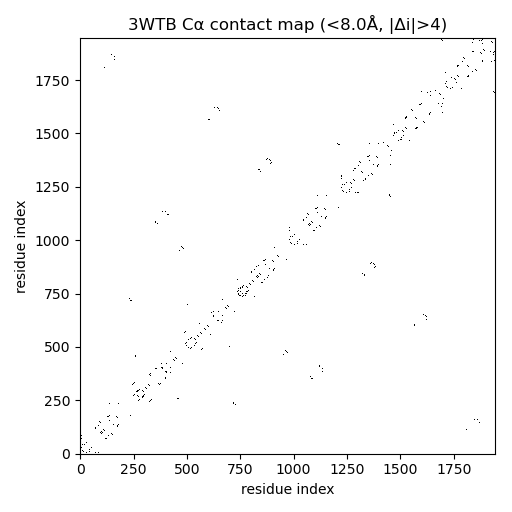M 9648 O O . ASN F 1 115 ? 13.515 35.983 105.169 1.00 27.99 112 ASN F O 1
ATOM 9653 N N . LEU F 1 116 ? 11.843 34.885 104.096 1.00 25.33 113 LEU F N 1
ATOM 9654 C CA . LEU F 1 116 ? 11.359 36.119 103.558 1.00 27.43 113 LEU F CA 1
ATOM 9655 C C . LEU F 1 116 ? 9.884 36.320 103.724 1.00 25.36 113 LEU F C 1
ATOM 9656 O O . LEU F 1 116 ? 9.438 37.360 104.241 1.00 26.13 113 LEU F O 1
ATOM 9661 N N . ARG F 1 117 ? 9.097 35.332 103.341 1.00 24.69 114 ARG F N 1
ATOM 9662 C CA . ARG F 1 117 ? 7.635 35.471 103.456 1.00 21.97 114 ARG F CA 1
ATOM 9663 C C . ARG F 1 117 ? 7.198 35.661 104.889 1.00 24.63 114 ARG F C 1
ATOM 9664 O O . ARG F 1 117 ? 6.309 36.485 105.169 1.00 23.87 114 ARG F O 1
ATOM 9672 N N . ALA F 1 118 ? 7.813 34.925 105.811 1.00 21.22 115 ALA F N 1
ATOM 9673 C CA . ALA F 1 118 ? 7.474 35.026 107.236 1.00 21.95 115 ALA F CA 1
ATOM 9674 C C . ALA F 1 118 ? 7.642 36.443 107.722 1.00 22.72 115 ALA F C 1
ATOM 9675 O O . ALA F 1 118 ? 6.762 37.015 108.357 1.00 23.86 115 ALA F O 1
ATOM 9677 N N . ALA F 1 119 ? 8.785 37.033 107.421 1.00 22.36 116 ALA F N 1
ATOM 9678 C CA . ALA F 1 119 ? 9.015 38.412 107.837 1.00 22.21 116 ALA F CA 1
ATOM 9679 C C . ALA F 1 119 ? 7.966 39.368 107.296 1.00 22.71 116 ALA F C 1
ATOM 9680 O O . ALA F 1 119 ? 7.568 40.347 107.966 1.00 23.71 116 ALA F O 1
ATOM 9682 N N . MET F 1 120 ? 7.604 39.176 106.031 1.00 21.99 117 MET F N 1
ATOM 9683 C CA . MET F 1 120 ? 6.657 40.062 105.375 1.00 21.80 117 MET F CA 1
ATOM 9684 C C . MET F 1 120 ? 5.276 39.946 105.990 1.00 21.88 117 MET F C 1
ATOM 9685 O O . MET F 1 120 ? 4.703 40.952 106.367 1.00 21.73 117 MET F O 1
ATOM 9690 N N . VAL F 1 121 ? 4.777 38.701 106.158 1.00 21.14 118 VAL F N 1
ATOM 9691 C CA . VAL F 1 121 ? 3.479 38.456 106.718 1.00 20.67 118 VAL F CA 1
ATOM 9692 C C . VAL F 1 121 ? 3.406 38.854 108.182 1.00 21.16 118 VAL F C 1
ATOM 9693 O O . VAL F 1 121 ? 2.455 39.495 108.611 1.00 22.62 118 VAL F O 1
ATOM 9697 N N . GLU F 1 122 ? 4.423 38.535 108.949 1.00 21.61 119 GLU F N 1
ATOM 9698 C CA . GLU F 1 122 ? 4.473 38.976 110.356 1.00 22.25 119 GLU F CA 1
ATOM 9699 C C . GLU F 1 122 ? 4.481 40.485 110.479 1.00 23.00 119 GLU F C 1
ATOM 9700 O O . GLU F 1 122 ? 3.909 41.035 111.409 1.00 24.39 119 GLU F O 1
ATOM 9706 N N . THR F 1 123 ? 5.167 41.174 109.572 1.00 23.31 120 THR F N 1
ATOM 9707 C CA . THR F 1 123 ? 5.245 42.614 109.628 1.00 21.38 120 THR F CA 1
ATOM 9708 C C . THR F 1 123 ? 3.879 43.210 109.364 1.00 23.48 120 THR F C 1
ATOM 9709 O O . THR F 1 123 ? 3.425 44.110 110.114 1.00 24.47 120 THR F O 1
ATOM 9713 N N . VAL F 1 124 ? 3.198 42.727 108.349 1.00 22.81 121 VAL F N 1
ATOM 9714 C CA . VAL F 1 124 ? 1.834 43.223 108.066 1.00 23.03 121 VAL F CA 1
ATOM 9715 C C . VAL F 1 124 ? 0.890 43.046 109.240 1.00 24.47 121 VAL F C 1
ATOM 9716 O O . VAL F 1 124 ? 0.196 43.972 109.642 1.00 24.30 121 VAL F O 1
ATOM 9720 N N . GLU F 1 125 ? 0.900 41.857 109.829 1.00 22.96 122 GLU F N 1
ATOM 9721 C CA . GLU F 1 125 ? 0.092 41.602 111.010 1.00 24.41 122 GLU F CA 1
ATOM 9722 C C . GLU F 1 125 ? 0.515 42.493 112.200 1.00 24.16 122 GLU F C 1
ATOM 9723 O O . GLU F 1 125 ? -0.330 42.993 112.937 1.00 23.02 122 GLU F O 1
ATOM 9729 N N . ALA F 1 126 ? 1.809 42.639 112.441 1.00 21.87 123 ALA F N 1
ATOM 9730 C CA . ALA F 1 126 ? 2.270 43.485 113.571 1.00 23.32 123 ALA F CA 1
ATOM 9731 C C . ALA F 1 126 ? 1.767 44.934 113.446 1.00 23.04 123 ALA F C 1
ATOM 9732 O O . ALA F 1 126 ? 1.438 45.545 114.460 1.00 22.52 123 ALA F O 1
ATOM 9734 N N . LEU F 1 127 ? 1.657 45.427 112.222 1.00 21.92 124 LEU F N 1
ATOM 9735 C CA . LEU F 1 127 ? 1.249 46.821 112.011 1.00 25.14 124 LEU F CA 1
ATOM 9736 C C . LEU F 1 127 ? -0.243 47.030 112.265 1.00 23.91 124 LEU F C 1
ATOM 9737 O O . LEU F 1 127 ? -0.682 48.155 112.354 1.00 24.60 124 LEU F O 1
ATOM 9742 N N . LYS F 1 128 ? -1.003 45.970 112.514 1.00 25.29 125 LYS F N 1
ATOM 9743 C CA . LYS F 1 128 ? -2.348 46.175 113.093 1.00 28.83 125 LYS F CA 1
ATOM 9744 C C . LYS F 1 128 ? -2.273 46.717 114.516 1.00 28.27 125 LYS F C 1
ATOM 9745 O O . LYS F 1 128 ? -3.225 47.263 115.000 1.00 27.20 125 LYS F O 1
ATOM 9751 N N . TYR F 1 129 ? -1.168 46.500 115.213 1.00 27.99 126 TYR F N 1
ATOM 9752 C CA . TYR F 1 129 ? -1.112 46.781 116.649 1.00 29.84 126 TYR F CA 1
ATOM 9753 C C . TYR F 1 129 ? -0.042 47.764 117.040 1.00 30.24 126 TYR F C 1
ATOM 9754 O O . TYR F 1 129 ? -0.167 48.398 118.063 1.00 29.28 126 TYR F O 1
ATOM 9763 N N . MET F 1 130 ? 1.001 47.876 116.237 1.00 29.31 127 MET F N 1
ATOM 9764 C CA . MET F 1 130 ? 2.118 48.705 116.617 1.00 31.70 127 MET F CA 1
ATOM 9765 C C . MET F 1 130 ? 1.810 50.174 116.439 1.00 29.68 127 MET F C 1
ATOM 9766 O O . MET F 1 130 ? 1.069 50.542 115.566 1.00 29.15 127 MET F O 1
ATOM 9771 N N . LYS F 1 131 ? 2.419 51.009 117.256 1.00 28.88 128 LYS F N 1
ATOM 9772 C CA . LYS F 1 131 ? 2.189 52.461 117.249 1.00 28.97 128 LYS F CA 1
ATOM 9773 C C . LYS F 1 131 ? 3.533 53.184 117.201 1.00 27.55 128 LYS F C 1
ATOM 9774 O O . LYS F 1 131 ? 4.571 52.543 117.185 1.00 23.92 128 LYS F O 1
ATOM 9780 N N . THR F 1 132 ? 3.482 54.515 117.192 1.00 27.70 129 THR F N 1
ATOM 9781 C CA . THR F 1 132 ? 4.638 55.369 117.163 1.00 28.45 129 THR F CA 1
ATOM 9782 C C . THR F 1 132 ? 5.574 54.930 118.259 1.00 28.30 129 THR F C 1
ATOM 9783 O O . THR F 1 132 ? 5.124 54.599 119.355 1.00 26.55 129 THR F O 1
ATOM 9787 N N . GLY F 1 133 ? 6.883 54.827 117.944 1.00 26.43 130 GLY F N 1
ATOM 9788 C CA . GLY F 1 133 ? 7.867 54.305 118.898 1.00 24.51 130 GLY F CA 1
ATOM 9789 C C . GLY F 1 133 ? 8.098 52.814 118.681 1.00 25.34 130 GLY F C 1
ATOM 9790 O O . GLY F 1 133 ? 9.005 52.205 119.270 1.00 26.82 130 GLY F O 1
ATOM 9791 N N . GLY F 1 134 ? 7.334 52.204 117.801 1.00 23.50 131 GLY F N 1
ATOM 9792 C CA . GLY F 1 134 ? 7.557 50.796 117.446 1.00 22.06 131 GLY F CA 1
ATOM 9793 C C . GLY F 1 134 ? 8.866 50.513 116.737 1.00 23.48 131 GLY F C 1
ATOM 9794 O O . GLY F 1 134 ? 9.502 51.412 116.121 1.00 22.83 131 GLY F O 1
ATOM 9795 N N . ARG F 1 135 ? 9.271 49.250 116.790 1.00 22.73 132 ARG F N 1
ATOM 9796 C CA . ARG F 1 135 ? 10.534 48.785 116.241 1.00 23.62 132 ARG F CA 1
ATOM 9797 C C . ARG F 1 135 ? 10.392 47.471 115.477 1.00 22.56 132 ARG F C 1
ATOM 9798 O O . ARG F 1 135 ? 9.838 46.491 116.017 1.00 20.93 132 ARG F O 1
ATOM 9806 N N . LEU F 1 136 ? 10.841 47.476 114.231 1.00 19.55 133 LEU F N 1
ATOM 9807 C CA . LEU F 1 136 ? 10.885 46.297 113.420 1.00 20.22 133 LEU F CA 1
ATOM 9808 C C . LEU F 1 136 ? 12.368 46.059 113.205 1.00 20.90 133 LEU F C 1
ATOM 9809 O O . LEU F 1 136 ? 13.061 46.909 112.643 1.00 21.02 133 LEU F O 1
ATOM 9814 N N . ILE F 1 137 ? 12.831 44.900 113.615 1.00 19.59 134 ILE F N 1
ATOM 9815 C CA . ILE F 1 137 ? 14.236 44.503 113.466 1.00 21.40 134 ILE F CA 1
ATOM 9816 C C . ILE F 1 137 ? 14.321 43.100 112.802 1.00 20.57 134 ILE F C 1
ATOM 9817 O O . ILE F 1 137 ? 13.783 42.153 113.341 1.00 20.85 134 ILE F O 1
ATOM 9822 N N . TYR F 1 138 ? 14.924 43.041 111.634 1.00 19.87 135 TYR F N 1
ATOM 9823 C CA . TYR F 1 138 ? 15.056 41.821 110.871 1.00 20.49 135 TYR F CA 1
ATOM 9824 C C . TYR F 1 138 ? 16.505 41.311 111.052 1.00 20.48 135 TYR F C 1
ATOM 9825 O O . TYR F 1 138 ? 17.460 42.109 111.051 1.00 17.82 135 TYR F O 1
ATOM 9834 N N . ILE F 1 139 ? 16.638 40.019 111.276 1.00 20.11 136 ILE F N 1
ATOM 9835 C CA . ILE F 1 139 ? 17.915 39.391 111.367 1.00 21.59 136 ILE F CA 1
ATOM 9836 C C . ILE F 1 139 ? 18.223 38.834 110.001 1.00 22.76 136 ILE F C 1
ATOM 9837 O O . ILE F 1 139 ? 17.678 37.784 109.544 1.00 20.55 136 ILE F O 1
ATOM 9842 N N . GLY F 1 140 ? 19.102 39.552 109.310 1.00 19.19 137 GLY F N 1
ATOM 9843 C CA . GLY F 1 140 ? 19.560 39.174 107.982 1.00 18.87 137 GLY F CA 1
ATOM 9844 C C . GLY F 1 140 ? 20.821 38.352 108.075 1.00 18.75 137 GLY F C 1
ATOM 9845 O O . GLY F 1 140 ? 20.889 37.495 108.907 1.00 21.89 137 GLY F O 1
ATOM 9846 N N . SER F 1 141 ? 21.806 38.644 107.234 1.00 18.45 138 SER F N 1
ATOM 9847 C CA . SER F 1 141 ? 23.100 38.011 107.256 1.00 19.97 138 SER F CA 1
ATOM 9848 C C . SER F 1 141 ? 24.086 38.845 106.466 1.00 19.44 138 SER F C 1
ATOM 9849 O O . SER F 1 141 ? 23.752 39.500 105.496 1.00 20.68 138 SER F O 1
ATOM 9852 N N . ALA F 1 142 ? 25.340 38.791 106.892 1.00 20.26 139 ALA F N 1
ATOM 9853 C CA . ALA F 1 142 ? 26.398 39.310 106.112 1.00 19.56 139 ALA F CA 1
ATOM 9854 C C . ALA F 1 142 ? 26.403 38.728 104.720 1.00 21.11 139 ALA F C 1
ATOM 9855 O O . ALA F 1 142 ? 26.893 39.379 103.781 1.00 19.62 139 ALA F O 1
ATOM 9857 N N . PHE F 1 143 ? 25.888 37.501 104.560 1.00 21.77 140 PHE F N 1
ATOM 9858 C CA . PHE F 1 143 ? 25.887 36.893 103.254 1.00 23.69 140 PHE F CA 1
ATOM 9859 C C . PHE F 1 143 ? 24.874 37.506 102.324 1.00 23.98 140 PHE F C 1
ATOM 9860 O O . PHE F 1 143 ? 24.863 37.198 101.142 1.00 24.47 140 PHE F O 1
ATOM 9868 N N . GLY F 1 144 ? 24.001 38.336 102.856 1.00 25.25 141 GLY F N 1
ATOM 9869 C CA . GLY F 1 144 ? 23.118 39.159 102.030 1.00 26.60 141 GLY F CA 1
ATOM 9870 C C . GLY F 1 144 ? 23.874 40.240 101.304 1.00 27.45 141 GLY F C 1
ATOM 9871 O O . GLY F 1 144 ? 23.420 40.672 100.271 1.00 29.85 141 GLY F O 1
ATOM 9872 N N . GLU F 1 145 ? 25.093 40.558 101.738 1.00 26.57 142 GLU F N 1
ATOM 9873 C CA . GLU F 1 145 ? 25.931 41.555 101.032 1.00 29.67 142 GLU F CA 1
ATOM 9874 C C . GLU F 1 145 ? 27.128 40.951 100.324 1.00 32.18 142 GLU F C 1
ATOM 9875 O O . GLU F 1 145 ? 27.666 41.565 99.425 1.00 31.03 142 GLU F O 1
ATOM 9881 N N . ARG F 1 146 ? 27.596 39.772 100.765 1.00 30.27 143 ARG F N 1
ATOM 9882 C CA . ARG F 1 146 ? 28.740 39.138 100.133 1.00 30.86 143 ARG F CA 1
ATOM 9883 C C . ARG F 1 146 ? 28.540 37.627 100.172 1.00 28.24 143 ARG F C 1
ATOM 9884 O O . ARG F 1 146 ? 28.279 37.078 101.214 1.00 27.41 143 ARG F O 1
ATOM 9892 N N . ALA F 1 147 ? 28.686 36.984 99.032 1.00 25.70 144 ALA F N 1
ATOM 9893 C CA . ALA F 1 147 ? 28.640 35.551 98.920 1.00 27.21 144 ALA F CA 1
ATOM 9894 C C . ALA F 1 147 ? 30.033 35.091 98.485 1.00 27.86 144 ALA F C 1
ATOM 9895 O O . ALA F 1 147 ? 30.302 34.896 97.326 1.00 27.97 144 ALA F O 1
ATOM 9897 N N . PRO F 1 148 ? 30.937 34.968 99.441 1.00 27.67 145 PRO F N 1
ATOM 9898 C CA . PRO F 1 148 ? 32.325 34.742 99.095 1.00 29.43 145 PRO F CA 1
ATOM 9899 C C . PRO F 1 148 ? 32.702 33.317 98.698 1.00 30.14 145 PRO F C 1
ATOM 9900 O O . PRO F 1 148 ? 33.821 33.138 98.207 1.00 29.91 145 PRO F O 1
ATOM 9904 N N . PHE F 1 149 ? 31.810 32.343 98.861 1.00 25.90 146 PHE F N 1
ATOM 9905 C CA . PHE F 1 149 ? 32.105 30.983 98.469 1.00 27.94 146 PHE F CA 1
ATOM 9906 C C . PHE F 1 149 ? 30.850 30.306 97.915 1.00 26.56 146 PHE F C 1
ATOM 9907 O O . PHE F 1 149 ? 29.767 30.811 98.064 1.00 25.17 146 PHE F O 1
ATOM 9915 N N . PRO F 1 150 ? 31.029 29.186 97.201 1.00 26.15 147 PRO F N 1
ATOM 9916 C CA . PRO F 1 150 ? 29.895 28.531 96.547 1.00 25.74 147 PRO F CA 1
ATOM 9917 C C . PRO F 1 150 ? 28.956 27.838 97.540 1.00 25.88 147 PRO F C 1
ATOM 9918 O O . PRO F 1 150 ? 29.374 27.514 98.646 1.00 25.98 147 PRO F O 1
ATOM 9922 N N . GLY F 1 151 ? 27.692 27.660 97.170 1.00 25.26 148 GLY F N 1
ATOM 9923 C CA . GLY F 1 151 ? 26.760 26.856 97.982 1.00 25.83 148 GLY F CA 1
ATOM 9924 C C . GLY F 1 151 ? 25.692 27.655 98.723 1.00 26.63 148 GLY F C 1
ATOM 9925 O O . GLY F 1 151 ? 24.806 27.067 99.326 1.00 26.53 148 GLY F O 1
ATOM 9926 N N . ILE F 1 152 ? 25.736 28.989 98.649 1.00 25.71 149 ILE F N 1
ATOM 9927 C CA . ILE F 1 152 ? 24.820 29.808 99.441 1.00 25.54 149 ILE F CA 1
ATOM 9928 C C . ILE F 1 152 ? 23.917 30.748 98.647 1.00 23.80 149 ILE F C 1
ATOM 9929 O O . ILE F 1 152 ? 23.399 31.735 99.156 1.00 22.84 149 ILE F O 1
ATOM 9934 N N . SER F 1 153 ? 23.653 30.385 97.407 1.00 22.54 150 SER F N 1
ATOM 9935 C CA . SER F 1 153 ? 22.755 31.159 96.573 1.00 24.24 150 SER F CA 1
ATOM 9936 C C . SER F 1 153 ? 21.426 31.472 97.129 1.00 21.78 150 SER F C 1
ATOM 9937 O O . SER F 1 153 ? 20.920 32.589 96.970 1.00 20.84 150 SER F O 1
ATOM 9940 N N . LEU F 1 154 ? 20.767 30.420 97.617 1.00 21.66 151 LEU F N 1
ATOM 9941 C CA . LEU F 1 154 ? 19.402 30.595 98.081 1.00 22.70 151 LEU F CA 1
ATOM 9942 C C . LEU F 1 154 ? 19.366 31.444 99.306 1.00 22.30 151 LEU F C 1
ATOM 9943 O O . LEU F 1 154 ? 18.497 32.302 99.478 1.00 24.75 151 LEU F O 1
ATOM 9948 N N . TYR F 1 155 ? 20.309 31.189 100.210 1.00 21.85 152 TYR F N 1
ATOM 9949 C CA . TYR F 1 155 ? 20.391 31.948 101.435 1.00 22.67 152 TYR F CA 1
ATOM 9950 C C . TYR F 1 155 ? 20.716 33.422 101.155 1.00 21.50 152 TYR F C 1
ATOM 9951 O O . TYR F 1 155 ? 20.031 34.326 101.632 1.00 22.98 152 TYR F O 1
ATOM 9960 N N . ALA F 1 156 ? 21.713 33.663 100.330 1.00 22.02 153 ALA F N 1
ATOM 9961 C CA . ALA F 1 156 ? 22.070 35.035 99.951 1.00 22.52 153 ALA F CA 1
ATOM 9962 C C . ALA F 1 156 ? 20.895 35.769 99.332 1.00 21.77 153 ALA F C 1
ATOM 9963 O O . ALA F 1 156 ? 20.694 36.908 99.637 1.00 23.43 153 ALA F O 1
ATOM 9965 N N . ALA F 1 157 ? 20.119 35.093 98.487 1.00 23.86 154 ALA F N 1
ATOM 9966 C CA . ALA F 1 157 ? 18.958 35.728 97.898 1.00 24.22 154 ALA F CA 1
ATOM 9967 C C . ALA F 1 157 ? 17.994 36.189 98.958 1.00 21.33 154 ALA F C 1
ATOM 9968 O O . ALA F 1 157 ? 17.496 37.353 98.924 1.00 21.24 154 ALA F O 1
ATOM 9970 N N . THR F 1 158 ? 17.670 35.323 99.895 1.00 19.73 155 THR F N 1
ATOM 9971 C CA . THR F 1 158 ? 16.652 35.707 100.891 1.00 20.15 155 THR F CA 1
ATOM 9972 C C . THR F 1 158 ? 17.138 36.802 101.792 1.00 22.14 155 THR F C 1
ATOM 9973 O O . THR F 1 158 ? 16.382 37.693 102.135 1.00 23.69 155 THR F O 1
ATOM 9977 N N . LYS F 1 159 ? 18.411 36.753 102.158 1.00 23.62 156 LYS F N 1
ATOM 9978 C CA . LYS F 1 159 ? 18.946 37.719 103.061 1.00 23.54 156 LYS F CA 1
ATOM 9979 C C . LYS F 1 159 ? 19.150 39.075 102.386 1.00 22.63 156 LYS F C 1
ATOM 9980 O O . LYS F 1 159 ? 18.955 40.107 103.052 1.00 20.00 156 LYS F O 1
ATOM 9986 N N . ALA F 1 160 ? 19.489 39.091 101.087 1.00 21.77 157 ALA F N 1
ATOM 9987 C CA . ALA F 1 160 ? 19.537 40.380 100.354 1.00 21.02 157 ALA F CA 1
ATOM 9988 C C . ALA F 1 160 ? 18.114 40.930 100.154 1.00 22.10 157 ALA F C 1
ATOM 9989 O O . ALA F 1 160 ? 17.878 42.134 100.249 1.00 21.14 157 ALA F O 1
ATOM 9991 N N . GLY F 1 161 ? 17.146 40.027 100.011 1.00 20.98 158 GLY F N 1
ATOM 9992 C CA . GLY F 1 161 ? 15.765 40.421 100.012 1.00 21.16 158 GLY F CA 1
ATOM 9993 C C . GLY F 1 161 ? 15.325 41.191 101.219 1.00 20.87 158 GLY F C 1
ATOM 9994 O O . GLY F 1 161 ? 14.521 42.128 101.118 1.00 22.39 158 GLY F O 1
ATOM 9995 N N . LEU F 1 162 ? 15.765 40.759 102.396 1.00 23.83 159 LEU F N 1
ATOM 9996 C CA . LEU F 1 162 ? 15.397 41.428 103.638 1.00 25.05 159 LEU F CA 1
ATOM 9997 C C . LEU F 1 162 ? 15.962 42.816 103.682 1.00 25.01 159 LEU F C 1
ATOM 9998 O O . LEU F 1 162 ? 15.370 43.698 104.314 1.00 25.48 159 LEU F O 1
ATOM 10003 N N . ILE F 1 163 ? 17.092 43.045 103.025 1.00 26.80 160 ILE F N 1
ATOM 10004 C CA . ILE F 1 163 ? 17.649 44.421 102.978 1.00 27.89 160 ILE F CA 1
ATOM 10005 C C . ILE F 1 163 ? 16.717 45.305 102.198 1.00 26.98 160 ILE F C 1
ATOM 10006 O O . ILE F 1 163 ? 16.412 46.451 102.612 1.00 29.60 160 ILE F O 1
ATOM 10011 N N . GLY F 1 164 ? 16.287 44.826 101.037 1.00 27.29 161 GLY F N 1
ATOM 10012 C CA . GLY F 1 164 ? 15.322 45.586 100.211 1.00 25.65 161 GLY F CA 1
ATOM 10013 C C . GLY F 1 164 ? 13.984 45.797 100.942 1.00 24.61 161 GLY F C 1
ATOM 10014 O O . GLY F 1 164 ? 13.419 46.906 100.897 1.00 21.95 161 GLY F O 1
ATOM 10015 N N . PHE F 1 165 ? 13.498 44.765 101.630 1.00 21.16 162 PHE F N 1
ATOM 10016 C CA . PHE F 1 165 ? 12.216 44.912 102.379 1.00 20.31 162 PHE F CA 1
ATOM 10017 C C . PHE F 1 165 ? 12.361 45.992 103.470 1.00 19.71 162 PHE F C 1
ATOM 10018 O O . PHE F 1 165 ? 11.520 46.861 103.614 1.00 19.50 162 PHE F O 1
ATOM 10026 N N . THR F 1 166 ? 13.499 45.974 104.177 1.00 19.95 163 THR F N 1
ATOM 10027 C CA . THR F 1 166 ? 13.794 46.925 105.256 1.00 20.94 163 THR F CA 1
ATOM 10028 C C . THR F 1 166 ? 13.811 48.355 104.777 1.00 20.42 163 THR F C 1
ATOM 10029 O O . THR F 1 166 ? 13.217 49.236 105.396 1.00 23.16 163 THR F O 1
ATOM 10033 N N . LYS F 1 167 ? 14.422 48.585 103.624 1.00 21.38 164 LYS F N 1
ATOM 10034 C CA . LYS F 1 167 ? 14.466 49.904 103.046 1.00 23.10 164 LYS F CA 1
ATOM 10035 C C . LYS F 1 167 ? 13.068 50.401 102.707 1.00 22.55 164 LYS F C 1
ATOM 10036 O O . LYS F 1 167 ? 12.724 51.533 102.988 1.00 22.08 164 LYS F O 1
ATOM 10042 N N . GLY F 1 168 ? 12.276 49.546 102.075 1.00 20.27 165 GLY F N 1
ATOM 10043 C CA . GLY F 1 168 ? 10.979 49.911 101.637 1.00 20.23 165 GLY F CA 1
ATOM 10044 C C . GLY F 1 168 ? 10.035 50.131 102.810 1.00 20.93 165 GLY F C 1
ATOM 10045 O O . GLY F 1 168 ? 9.232 51.086 102.804 1.00 21.24 165 GLY F O 1
ATOM 10046 N N . VAL F 1 169 ? 10.158 49.291 103.831 1.00 20.56 166 VAL F N 1
ATOM 10047 C CA . VAL F 1 169 ? 9.300 49.438 105.052 1.00 21.44 166 VAL F CA 1
ATOM 10048 C C . VAL F 1 169 ? 9.672 50.697 105.808 1.00 22.16 166 VAL F C 1
ATOM 10049 O O . VAL F 1 169 ? 8.799 51.405 106.260 1.00 25.08 166 VAL F O 1
ATOM 10053 N N . ALA F 1 170 ? 10.974 50.994 105.884 1.00 18.89 167 ALA F N 1
ATOM 10054 C CA . ALA F 1 170 ? 11.434 52.168 106.562 1.00 20.68 167 ALA F CA 1
ATOM 10055 C C . ALA F 1 170 ? 10.877 53.403 105.889 1.00 23.57 167 ALA F C 1
ATOM 10056 O O . ALA F 1 170 ? 10.438 54.343 106.547 1.00 23.74 167 ALA F O 1
ATOM 10058 N N . ARG F 1 171 ? 10.886 53.380 104.558 1.00 24.14 168 ARG F N 1
ATOM 10059 C CA . ARG F 1 171 ? 10.327 54.467 103.792 1.00 24.69 168 ARG F CA 1
ATOM 10060 C C . ARG F 1 171 ? 8.819 54.645 104.055 1.00 24.90 168 ARG F C 1
ATOM 10061 O O . ARG F 1 171 ? 8.369 55.753 104.337 1.00 23.17 168 ARG F O 1
ATOM 10069 N N . ASP F 1 172 ? 8.081 53.545 104.087 1.00 23.64 169 ASP F N 1
ATOM 10070 C CA . ASP F 1 172 ? 6.636 53.580 104.356 1.00 22.83 169 ASP F CA 1
ATOM 10071 C C . ASP F 1 172 ? 6.316 54.111 105.728 1.00 22.32 169 ASP F C 1
ATOM 10072 O O . ASP F 1 172 ? 5.335 54.812 105.911 1.00 22.08 169 ASP F O 1
ATOM 10077 N N . LEU F 1 173 ? 7.075 53.713 106.729 1.00 23.52 170 LEU F N 1
ATOM 10078 C CA . LEU F 1 173 ? 6.680 53.949 108.114 1.00 23.03 170 LEU F CA 1
ATOM 10079 C C . LEU F 1 173 ? 7.350 55.153 108.791 1.00 23.96 170 LEU F C 1
ATOM 10080 O O . LEU F 1 173 ? 7.049 55.479 109.952 1.00 20.85 170 LEU F O 1
ATOM 10085 N N . GLY F 1 174 ? 8.274 55.772 108.081 1.00 23.05 171 GLY F N 1
ATOM 10086 C CA . GLY F 1 174 ? 8.990 56.916 108.612 1.00 24.06 171 GLY F CA 1
ATOM 10087 C C . GLY F 1 174 ? 8.068 57.925 109.317 1.00 24.76 171 GLY F C 1
ATOM 10088 O O . GLY F 1 174 ? 8.325 58.261 110.456 1.00 24.52 171 GLY F O 1
ATOM 10089 N N . PRO F 1 175 ? 7.007 58.387 108.655 1.00 25.12 172 PRO F N 1
ATOM 10090 C CA . PRO F 1 175 ? 6.203 59.476 109.269 1.00 27.27 172 PRO F CA 1
ATOM 10091 C C . PRO F 1 175 ? 5.315 58.957 110.390 1.00 28.77 172 PRO F C 1
ATOM 10092 O O . PRO F 1 175 ? 4.791 59.748 111.139 1.00 27.35 172 PRO F O 1
ATOM 10096 N N . GLN F 1 176 ? 5.243 57.633 110.564 1.00 29.49 173 GLN F N 1
ATOM 10097 C CA . GLN F 1 176 ? 4.459 57.047 111.638 1.00 31.55 173 GLN F CA 1
ATOM 10098 C C . GLN F 1 176 ? 5.294 56.770 112.891 1.00 32.14 173 GLN F C 1
ATOM 10099 O O . GLN F 1 176 ? 4.737 56.375 113.911 1.00 32.48 173 GLN F O 1
ATOM 10105 N N . GLY F 1 177 ? 6.605 56.981 112.828 1.00 28.12 174 GLY F N 1
ATOM 10106 C CA . GLY F 1 177 ? 7.452 56.869 114.025 1.00 26.08 174 GLY F CA 1
ATOM 10107 C C . GLY F 1 177 ? 7.752 55.408 114.369 1.00 24.70 174 GLY F C 1
ATOM 10108 O O . GLY F 1 177 ? 8.046 55.115 115.499 1.00 24.66 174 GLY F O 1
ATOM 10109 N N . ILE F 1 178 ? 7.675 54.524 113.392 1.00 22.18 175 ILE F N 1
ATOM 10110 C CA . ILE F 1 178 ? 8.099 53.150 113.556 1.00 22.03 175 ILE F CA 1
ATOM 10111 C C . ILE F 1 178 ? 9.364 52.978 112.691 1.00 21.70 175 ILE F C 1
ATOM 10112 O O . ILE F 1 178 ? 9.412 53.460 111.534 1.00 23.14 175 ILE F O 1
ATOM 10117 N N . THR F 1 179 ? 10.417 52.404 113.266 1.00 19.97 176 THR F N 1
ATOM 10118 C CA . THR F 1 179 ? 11.660 52.207 112.530 1.00 18.27 176 THR F CA 1
ATOM 10119 C C . THR F 1 179 ? 11.795 50.772 112.089 1.00 18.64 176 THR F C 1
ATOM 10120 O O . THR F 1 179 ? 11.182 49.868 112.676 1.00 19.71 176 THR F O 1
ATOM 10124 N N . ALA F 1 180 ? 12.538 50.568 111.009 1.00 18.70 177 ALA F N 1
ATOM 10125 C CA . ALA F 1 180 ? 12.796 49.250 110.461 1.00 18.00 177 ALA F CA 1
ATOM 10126 C C . ALA F 1 180 ? 14.282 49.186 110.110 1.00 18.53 177 ALA F C 1
ATOM 10127 O O . ALA F 1 180 ? 14.765 49.968 109.290 1.00 19.25 177 ALA F O 1
ATOM 10129 N N . ASN F 1 181 ? 14.978 48.205 110.661 1.00 17.98 178 ASN F N 1
ATOM 10130 C CA . ASN F 1 181 ? 16.389 48.041 110.454 1.00 17.72 178 ASN F CA 1
ATOM 10131 C C . ASN F 1 181 ? 16.743 46.571 110.367 1.00 19.07 178 ASN F C 1
ATOM 10132 O O . ASN F 1 181 ? 15.991 45.702 110.838 1.00 17.50 178 ASN F O 1
ATOM 10137 N N . VAL F 1 182 ? 17.874 46.276 109.709 1.00 19.73 179 VAL F N 1
ATOM 10138 C CA . VAL F 1 182 ? 18.334 44.905 109.594 1.00 21.04 179 VAL F CA 1
ATOM 10139 C C . VAL F 1 182 ? 19.720 44.722 110.230 1.00 23.05 179 VAL F C 1
ATOM 10140 O O . VAL F 1 182 ? 20.649 45.515 110.005 1.00 21.84 179 VAL F O 1
ATOM 10144 N N . VAL F 1 183 ? 19.847 43.730 111.095 1.00 20.03 180 VAL F N 1
ATOM 10145 C CA . VAL F 1 183 ? 21.142 43.345 111.624 1.00 21.22 180 VAL F CA 1
ATOM 10146 C C . VAL F 1 183 ? 21.642 42.169 110.744 1.00 22.48 180 VAL F C 1
ATOM 10147 O O . VAL F 1 183 ? 20.901 41.233 110.530 1.00 22.38 180 VAL F O 1
ATOM 10151 N N . GLU F 1 184 ? 22.913 42.205 110.378 1.00 22.40 181 GLU F N 1
ATOM 10152 C CA . GLU F 1 184 ? 23.525 41.229 109.491 1.00 23.70 181 GLU F CA 1
ATOM 10153 C C . GLU F 1 184 ? 24.686 40.515 110.156 1.00 22.73 181 GLU F C 1
ATOM 10154 O O . GLU F 1 184 ? 25.851 40.907 110.017 1.00 23.36 181 GLU F O 1
ATOM 10160 N N . PRO F 1 185 ? 24.382 39.467 110.895 1.00 22.26 182 PRO F N 1
ATOM 10161 C CA . PRO F 1 185 ? 25.422 38.634 111.474 1.00 22.43 182 PRO F CA 1
ATOM 10162 C C . PRO F 1 185 ? 26.324 37.964 110.450 1.00 22.60 182 PRO F C 1
ATOM 10163 O O . PRO F 1 185 ? 25.858 37.502 109.417 1.00 23.03 182 PRO F O 1
ATOM 10167 N N . GLY F 1 186 ? 27.615 37.923 110.771 1.00 22.41 183 GLY F N 1
ATOM 10168 C CA . GLY F 1 186 ? 28.508 36.967 110.163 1.00 23.45 183 GLY F CA 1
ATOM 10169 C C . GLY F 1 186 ? 28.316 35.602 110.819 1.00 23.86 183 GLY F C 1
ATOM 10170 O O . GLY F 1 186 ? 27.269 35.297 111.358 1.00 23.33 183 GLY F O 1
ATOM 10171 N N . PRO F 1 187 ? 29.373 34.813 110.899 1.00 25.56 184 PRO F N 1
ATOM 10172 C CA . PRO F 1 187 ? 29.261 33.500 111.524 1.00 26.64 184 PRO F CA 1
ATOM 10173 C C . PRO F 1 187 ? 29.305 33.665 113.026 1.00 27.71 184 PRO F C 1
ATOM 10174 O O . PRO F 1 187 ? 30.246 34.270 113.570 1.00 26.97 184 PRO F O 1
ATOM 10178 N N . ILE F 1 188 ? 28.275 33.167 113.689 1.00 25.18 185 ILE F N 1
ATOM 10179 C CA . ILE F 1 188 ? 28.134 33.307 115.109 1.00 26.97 185 ILE F CA 1
ATOM 10180 C C . ILE F 1 188 ? 28.098 31.884 115.672 1.00 26.59 185 ILE F C 1
ATOM 10181 O O . ILE F 1 188 ? 27.280 31.113 115.254 1.00 25.06 185 ILE F O 1
ATOM 10186 N N . ALA F 1 189 ? 28.994 31.555 116.581 1.00 26.84 186 ALA F N 1
ATOM 10187 C CA . ALA F 1 189 ? 28.920 30.267 117.296 1.00 33.20 186 ALA F CA 1
ATOM 10188 C C . ALA F 1 189 ? 27.618 30.154 118.170 1.00 35.00 186 ALA F C 1
ATOM 10189 O O . ALA F 1 189 ? 27.422 30.989 119.050 1.00 39.76 186 ALA F O 1
ATOM 10191 N N . THR F 1 190 ? 26.717 29.194 117.951 1.00 37.79 187 THR F N 1
ATOM 10192 C CA . THR F 1 190 ? 25.545 28.984 118.854 1.00 42.18 187 THR F CA 1
ATOM 10193 C C . THR F 1 190 ? 25.299 27.476 119.002 1.00 46.85 187 THR F C 1
ATOM 10194 O O . THR F 1 190 ? 25.914 26.682 118.299 1.00 42.23 187 THR F O 1
ATOM 10198 N N . ASP F 1 191 ? 24.322 27.125 119.856 1.00 61.42 188 ASP F N 1
ATOM 10199 C CA . ASP F 1 191 ? 23.682 25.788 119.939 1.00 67.65 188 ASP F CA 1
ATOM 10200 C C . ASP F 1 191 ? 23.433 25.152 118.569 1.00 67.30 188 ASP F C 1
ATOM 10201 O O . ASP F 1 191 ? 23.807 24.021 118.331 1.00 60.73 188 ASP F O 1
ATOM 10206 N N . LEU F 1 192 ? 22.749 25.900 117.702 1.00 69.97 189 LEU F N 1
ATOM 10207 C CA . LEU F 1 192 ? 22.389 25.492 116.340 1.00 69.17 189 LEU F CA 1
ATOM 10208 C C . LEU F 1 192 ? 23.538 25.572 115.334 1.00 66.97 189 LEU F C 1
ATOM 10209 O O . LEU F 1 192 ? 23.486 24.911 114.318 1.00 65.90 189 LEU F O 1
ATOM 10214 N N . ASN F 1 193 ? 24.539 26.409 115.584 1.00 72.71 190 ASN F N 1
ATOM 10215 C CA . ASN F 1 193 ? 25.649 26.631 114.647 1.00 69.95 190 ASN F CA 1
ATOM 10216 C C . ASN F 1 193 ? 26.973 26.483 115.380 1.00 65.07 190 ASN F C 1
ATOM 10217 O O . ASN F 1 193 ? 27.614 27.461 115.758 1.00 68.47 190 ASN F O 1
ATOM 10222 N N . PRO F 1 194 ? 27.403 25.251 115.601 1.00 69.03 191 PRO F N 1
ATOM 10223 C CA . PRO F 1 194 ? 28.668 25.110 116.306 1.00 64.39 191 PRO F CA 1
ATOM 10224 C C . PRO F 1 194 ? 29.870 25.540 115.454 1.00 59.29 191 PRO F C 1
ATOM 10225 O O . PRO F 1 194 ? 29.862 25.447 114.234 1.00 55.29 191 PRO F O 1
ATOM 10229 N N . GLU F 1 195 ? 30.913 25.995 116.118 1.00 57.02 192 GLU F N 1
ATOM 10230 C CA . GLU F 1 195 ? 32.121 26.397 115.473 1.00 61.75 192 GLU F CA 1
ATOM 10231 C C . GLU F 1 195 ? 33.060 25.247 115.273 1.00 63.07 192 GLU F C 1
ATOM 10232 O O . GLU F 1 195 ? 34.191 25.441 115.613 1.00 67.15 192 GLU F O 1
ATOM 10238 N N . ASP F 1 196 ? 32.699 24.063 114.766 1.00 62.67 193 ASP F N 1
ATOM 10239 C CA . ASP F 1 196 ? 33.750 23.418 113.991 1.00 68.62 193 ASP F CA 1
ATOM 10240 C C . ASP F 1 196 ? 33.226 22.610 112.830 1.00 55.41 193 ASP F C 1
ATOM 1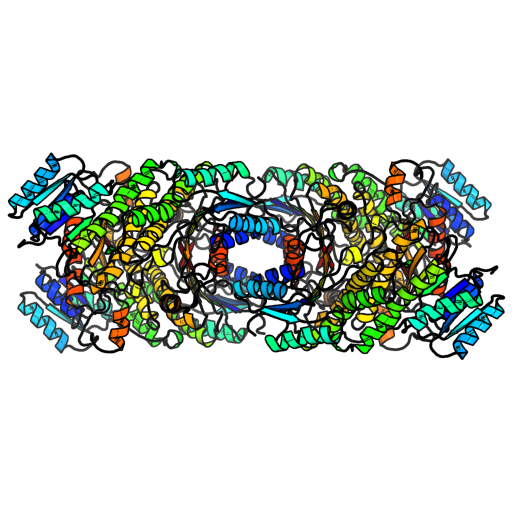0241 O O . ASP F 1 196 ? 32.057 22.636 112.393 1.00 43.91 193 ASP F O 1
ATOM 10246 N N . GLY F 1 197 ? 34.218 21.937 112.300 1.00 53.15 194 GLY F N 1
ATOM 10247 C CA . GLY F 1 197 ? 34.088 21.264 111.035 1.00 51.65 194 GLY F CA 1
ATOM 10248 C C . GLY F 1 197 ? 34.722 22.074 109.926 1.00 49.96 194 GLY F C 1
ATOM 10249 O O . GLY F 1 197 ? 35.104 23.255 110.119 1.00 47.94 194 GLY F O 1
ATOM 10250 N N . ALA F 1 198 ? 34.921 21.400 108.795 1.00 49.92 195 ALA F N 1
ATOM 10251 C CA . ALA F 1 198 ? 35.668 21.965 107.675 1.00 50.14 195 ALA F CA 1
ATOM 10252 C C . ALA F 1 198 ? 34.916 23.138 107.048 1.00 47.01 195 ALA F C 1
ATOM 10253 O O . ALA F 1 198 ? 35.556 24.079 106.594 1.00 43.53 195 ALA F O 1
ATOM 10255 N N . ALA F 1 199 ? 33.587 23.100 107.064 1.00 47.44 196 ALA F N 1
ATOM 10256 C CA . ALA F 1 199 ? 32.788 24.224 106.531 1.00 51.36 196 ALA F CA 1
ATOM 10257 C C . ALA F 1 199 ? 33.034 25.517 107.354 1.00 51.67 196 ALA F C 1
ATOM 10258 O O . ALA F 1 199 ? 33.381 26.546 106.804 1.00 46.56 196 ALA F O 1
ATOM 10260 N N . ALA F 1 200 ? 32.956 25.398 108.675 1.00 51.29 197 ALA F N 1
ATOM 10261 C CA . ALA F 1 200 ? 33.280 26.490 109.592 1.00 45.37 197 ALA F CA 1
ATOM 10262 C C . ALA F 1 200 ? 34.697 27.016 109.399 1.00 47.11 197 ALA F C 1
ATOM 10263 O O . ALA F 1 200 ? 34.912 28.218 109.442 1.00 40.84 197 ALA F O 1
ATOM 10265 N N . ALA F 1 201 ? 35.665 26.123 109.199 1.00 45.19 198 ALA F N 1
ATOM 10266 C CA . ALA F 1 201 ? 37.049 26.584 108.959 1.00 51.73 198 ALA F CA 1
ATOM 10267 C C . ALA F 1 201 ? 37.169 27.498 107.713 1.00 51.78 198 ALA F C 1
ATOM 10268 O O . ALA F 1 201 ? 37.952 28.468 107.693 1.00 50.86 198 ALA F O 1
ATOM 10270 N N . VAL F 1 202 ? 36.389 27.176 106.685 1.00 52.30 199 VAL F N 1
ATOM 10271 C CA . VAL F 1 202 ? 36.410 27.942 105.463 1.00 54.48 199 VAL F CA 1
ATOM 10272 C C . VAL F 1 202 ? 35.806 29.305 105.724 1.00 47.36 199 VAL F C 1
ATOM 10273 O O . VAL F 1 202 ? 36.411 30.306 105.363 1.00 45.65 199 VAL F O 1
ATOM 10277 N N . ILE F 1 203 ? 34.651 29.330 106.374 1.00 41.77 200 ILE F N 1
ATOM 10278 C CA . ILE F 1 203 ? 33.947 30.572 106.640 1.00 38.74 200 ILE F CA 1
ATOM 10279 C C . ILE F 1 203 ? 34.798 31.499 107.473 1.00 38.90 200 ILE F C 1
ATOM 10280 O O . ILE F 1 203 ? 34.932 32.693 107.132 1.00 37.14 200 ILE F O 1
ATOM 10285 N N . ARG F 1 204 ? 35.450 30.962 108.515 1.00 35.82 201 ARG F N 1
ATOM 10286 C CA . ARG F 1 204 ? 36.286 31.866 109.387 1.00 38.95 201 ARG F CA 1
ATOM 10287 C C . ARG F 1 204 ? 37.369 32.642 108.634 1.00 32.28 201 ARG F C 1
ATOM 10288 O O . ARG F 1 204 ? 37.738 33.824 108.971 1.00 29.69 201 ARG F O 1
ATOM 10296 N N . LYS F 1 205 ? 37.970 31.938 107.679 1.00 34.94 202 LYS F N 1
ATOM 10297 C CA . LYS F 1 205 ? 39.062 32.519 106.901 1.00 39.30 202 LYS F CA 1
ATOM 10298 C C . LYS F 1 205 ? 38.654 33.785 106.117 1.00 34.49 202 LYS F C 1
ATOM 10299 O O . LYS F 1 205 ? 39.513 34.539 105.731 1.00 37.28 202 LYS F O 1
ATOM 10305 N N . PHE F 1 206 ? 37.372 33.975 105.829 1.00 29.35 203 PHE F N 1
ATOM 10306 C CA . PHE F 1 206 ? 36.886 35.179 105.119 1.00 29.43 203 PHE F CA 1
ATOM 10307 C C . PHE F 1 206 ? 36.626 36.375 106.062 1.00 28.96 203 PHE F C 1
ATOM 10308 O O . PHE F 1 206 ? 36.433 37.483 105.578 1.00 28.24 203 PHE F O 1
ATOM 10316 N N . THR F 1 207 ? 36.577 36.120 107.380 1.00 27.55 204 THR F N 1
ATOM 10317 C CA . THR F 1 207 ? 36.426 37.195 108.322 1.00 28.36 204 THR F CA 1
ATOM 10318 C C . THR F 1 207 ? 37.767 37.842 108.504 1.00 29.16 204 THR F C 1
ATOM 10319 O O . THR F 1 207 ? 38.793 37.183 108.345 1.00 28.41 204 THR F O 1
ATOM 10323 N N . ALA F 1 208 ? 37.768 39.137 108.815 1.00 26.25 205 ALA F N 1
ATOM 10324 C CA . ALA F 1 208 ? 39.035 39.830 109.016 1.00 27.88 205 ALA F CA 1
ATOM 10325 C C . ALA F 1 208 ? 39.626 39.423 110.360 1.00 27.44 205 ALA F C 1
ATOM 10326 O O . ALA F 1 208 ? 40.822 39.332 110.503 1.00 25.69 205 ALA F O 1
ATOM 10328 N N . THR F 1 209 ? 38.763 39.168 111.347 1.00 28.96 206 THR F N 1
ATOM 10329 C CA . THR F 1 209 ? 39.246 38.754 112.665 1.00 28.91 206 THR F CA 1
ATOM 10330 C C . THR F 1 209 ? 39.676 37.293 112.712 1.00 31.90 206 THR F C 1
ATOM 10331 O O . THR F 1 209 ? 40.216 36.888 113.699 1.00 29.58 206 THR F O 1
ATOM 10335 N N . GLU F 1 210 ? 39.356 36.490 111.680 1.00 33.76 207 GLU F N 1
ATOM 10336 C CA . GLU F 1 210 ? 39.634 35.063 111.660 1.00 33.35 207 GLU F CA 1
ATOM 10337 C C . GLU F 1 210 ? 39.005 34.404 112.863 1.00 33.19 207 GLU F C 1
ATOM 10338 O O . GLU F 1 210 ? 39.608 33.540 113.503 1.00 30.66 207 GLU F O 1
ATOM 10344 N N . SER F 1 211 ? 37.752 34.756 113.107 1.00 32.80 208 SER F N 1
ATOM 10345 C CA . SER F 1 211 ? 37.007 34.218 114.215 1.00 34.70 208 SER F CA 1
ATOM 10346 C C . SER F 1 211 ? 35.514 34.261 113.976 1.00 30.62 208 SER F C 1
ATOM 10347 O O . SER F 1 211 ? 35.009 35.022 113.138 1.00 28.14 208 SER F O 1
ATOM 10350 N N . TYR F 1 212 ? 34.822 33.335 114.656 1.00 28.69 209 TYR F N 1
ATOM 10351 C CA . TYR F 1 212 ? 33.359 33.354 114.766 1.00 27.58 209 TYR F CA 1
ATOM 10352 C C . TYR F 1 212 ? 33.026 34.333 115.876 1.00 25.86 209 TYR F C 1
ATOM 10353 O O . TYR F 1 212 ? 33.795 34.484 116.817 1.00 27.59 209 TYR F O 1
ATOM 10362 N N . GLY F 1 213 ? 31.888 34.985 115.781 1.00 24.79 210 GLY F N 1
ATOM 10363 C CA . GLY F 1 213 ? 31.363 35.806 116.842 1.00 23.49 210 GLY F CA 1
ATOM 10364 C C . GLY F 1 213 ? 30.572 34.988 117.844 1.00 22.74 210 GLY F C 1
ATOM 10365 O O . GLY F 1 213 ? 30.532 33.749 117.823 1.00 22.77 210 GLY F O 1
ATOM 10366 N N . LYS F 1 214 ? 29.916 35.703 118.740 1.00 23.38 211 LYS F N 1
ATOM 10367 C CA . LYS F 1 214 ? 29.161 35.090 119.811 1.00 22.86 211 LYS F CA 1
ATOM 10368 C C . LYS F 1 214 ? 27.806 35.777 119.850 1.00 22.67 211 LYS F C 1
ATOM 10369 O O . LYS F 1 214 ? 27.597 36.865 119.350 1.00 18.56 211 LYS F O 1
ATOM 10375 N N . VAL F 1 215 ? 26.842 35.061 120.397 1.00 22.15 212 VAL F N 1
ATOM 10376 C CA . VAL F 1 215 ? 25.477 35.475 120.436 1.00 23.05 212 VAL F CA 1
ATOM 10377 C C . VAL F 1 215 ? 25.271 36.893 121.046 1.00 22.49 212 VAL F C 1
ATOM 10378 O O . VAL F 1 215 ? 24.440 37.684 120.548 1.00 19.76 212 VAL F O 1
ATOM 10382 N N . ASN F 1 216 ? 26.051 37.250 122.043 1.00 19.66 213 ASN F N 1
ATOM 10383 C CA . ASN F 1 216 ? 25.934 38.601 122.580 1.00 22.76 213 ASN F CA 1
ATOM 10384 C C . ASN F 1 216 ? 26.211 39.718 121.568 1.00 21.41 213 ASN F C 1
ATOM 10385 O O . ASN F 1 216 ? 25.695 40.815 121.738 1.00 21.26 213 ASN F O 1
ATOM 10390 N N . ASP F 1 217 ? 27.062 39.444 120.577 1.00 20.47 214 ASP F N 1
ATOM 10391 C CA . ASP F 1 217 ? 27.415 40.435 119.572 1.00 21.52 214 ASP F CA 1
ATOM 10392 C C . ASP F 1 217 ? 26.135 40.865 118.803 1.00 22.52 214 ASP F C 1
ATOM 10393 O O . ASP F 1 217 ? 25.995 42.046 118.453 1.00 21.45 214 ASP F O 1
ATOM 10398 N N . ILE F 1 218 ? 25.202 39.924 118.603 1.00 20.00 215 ILE F N 1
ATOM 10399 C CA . ILE F 1 218 ? 23.952 40.251 117.960 1.00 21.43 215 ILE F CA 1
ATOM 10400 C C . ILE F 1 218 ? 22.941 40.831 118.936 1.00 21.14 215 ILE F C 1
ATOM 10401 O O . ILE F 1 218 ? 22.245 41.800 118.607 1.00 20.94 215 ILE F O 1
ATOM 10406 N N . ALA F 1 219 ? 22.837 40.243 120.108 1.00 19.61 216 ALA F N 1
ATOM 10407 C CA . ALA F 1 219 ? 21.836 40.705 121.047 1.00 20.51 216 ALA F CA 1
ATOM 10408 C C . ALA F 1 219 ? 22.004 42.165 121.423 1.00 19.68 216 ALA F C 1
ATOM 10409 O O . ALA F 1 219 ? 21.008 42.915 121.533 1.00 20.68 216 ALA F O 1
ATOM 10411 N N . ARG F 1 220 ? 23.247 42.575 121.602 1.00 19.51 217 ARG F N 1
ATOM 10412 C CA . ARG F 1 220 ? 23.586 43.989 121.939 1.00 21.33 217 ARG F CA 1
ATOM 10413 C C . ARG F 1 220 ? 23.115 44.928 120.859 1.00 21.07 217 ARG F C 1
ATOM 10414 O O . ARG F 1 220 ? 22.867 46.088 121.111 1.00 19.43 217 ARG F O 1
ATOM 10422 N N . THR F 1 221 ? 23.279 44.478 119.612 1.00 19.48 218 THR F N 1
ATOM 10423 C CA . THR F 1 221 ? 22.979 45.313 118.456 1.00 19.79 218 THR F CA 1
ATOM 10424 C C . THR F 1 221 ? 21.478 45.477 118.306 1.00 18.86 218 THR F C 1
ATOM 10425 O O . THR F 1 221 ? 20.958 46.579 118.032 1.00 21.26 218 THR F O 1
ATOM 10429 N N . VAL F 1 222 ? 20.759 44.416 118.545 1.00 19.66 219 VAL F N 1
ATOM 10430 C CA . VAL F 1 222 ? 19.280 44.511 118.600 1.00 20.18 219 VAL F CA 1
ATOM 10431 C C . VAL F 1 222 ? 18.860 45.489 119.709 1.00 21.61 219 VAL F C 1
ATOM 10432 O O . VAL F 1 222 ? 17.973 46.302 119.508 1.00 23.80 219 VAL F O 1
ATOM 10436 N N . SER F 1 223 ? 19.470 45.363 120.877 1.00 20.91 220 SER F N 1
ATOM 10437 C CA . SER F 1 223 ? 19.127 46.204 122.008 1.00 21.03 220 SER F CA 1
ATOM 10438 C C . SER F 1 223 ? 19.380 47.708 121.664 1.00 22.25 220 SER F C 1
ATOM 10439 O O . SER F 1 223 ? 18.544 48.562 121.916 1.00 17.45 220 SER F O 1
ATOM 10442 N N . PHE F 1 224 ? 20.541 47.973 121.019 1.00 19.60 221 PHE F N 1
ATOM 10443 C CA . PHE F 1 224 ? 20.874 49.299 120.510 1.00 20.23 221 PHE F CA 1
ATOM 10444 C C . PHE F 1 224 ? 19.775 49.878 119.551 1.00 18.69 221 PHE F C 1
ATOM 10445 O O . PHE F 1 224 ? 19.396 51.039 119.667 1.00 20.15 221 PHE F O 1
ATOM 10453 N N . LEU F 1 225 ? 19.252 49.057 118.655 1.00 19.64 222 LEU F N 1
ATOM 10454 C CA . LEU F 1 225 ? 18.207 49.486 117.706 1.00 20.33 222 LEU F CA 1
ATOM 10455 C C . LEU F 1 225 ? 16.788 49.620 118.334 1.00 21.96 222 LEU F C 1
ATOM 10456 O O . LEU F 1 225 ? 16.005 50.416 117.897 1.00 21.74 222 LEU F O 1
ATOM 10461 N N . ALA F 1 226 ? 16.503 48.780 119.323 1.00 23.76 223 ALA F N 1
ATOM 10462 C CA . ALA F 1 226 ? 15.197 48.718 119.932 1.00 23.26 223 ALA F CA 1
ATOM 10463 C C . ALA F 1 226 ? 14.955 49.821 120.908 1.00 23.37 223 ALA F C 1
ATOM 10464 O O . ALA F 1 226 ? 13.836 50.096 121.272 1.00 24.90 223 ALA F O 1
ATOM 10466 N N . SER F 1 227 ? 16.015 50.494 121.318 1.00 27.04 224 SER F N 1
ATOM 10467 C CA . SER F 1 227 ? 15.906 51.629 122.258 1.00 25.67 224 SER F CA 1
ATOM 10468 C C . SER F 1 227 ? 15.021 52.742 121.755 1.00 24.34 224 SER F C 1
ATOM 10469 O O . SER F 1 227 ? 15.016 53.033 120.563 1.00 21.48 224 SER F O 1
ATOM 10472 N N . PRO F 1 228 ? 14.339 53.442 122.663 1.00 24.72 225 PRO F N 1
ATOM 10473 C CA . PRO F 1 228 ? 13.615 54.633 122.240 1.00 25.74 225 PRO F CA 1
ATOM 10474 C C . PRO F 1 228 ? 14.560 55.723 121.699 1.00 26.55 225 PRO F C 1
ATOM 10475 O O . PRO F 1 228 ? 14.129 56.522 120.863 1.00 26.48 225 PRO F O 1
ATOM 10479 N N . ASP F 1 229 ? 15.837 55.690 122.077 1.00 23.96 226 ASP F N 1
ATOM 10480 C CA . ASP F 1 229 ? 16.778 56.661 121.588 1.00 25.08 226 ASP F CA 1
ATOM 10481 C C . ASP F 1 229 ? 17.256 56.388 120.186 1.00 24.65 226 ASP F C 1
ATOM 10482 O O . ASP F 1 229 ? 17.940 57.249 119.603 1.00 23.73 226 ASP F O 1
ATOM 10487 N N . ALA F 1 230 ? 16.863 55.243 119.604 1.00 24.97 227 ALA F N 1
ATOM 10488 C CA . ALA F 1 230 ? 17.238 54.892 118.224 1.00 25.60 227 ALA F CA 1
ATOM 10489 C C . ALA F 1 230 ? 16.245 55.365 117.170 1.00 25.43 227 ALA F C 1
ATOM 10490 O O . ALA F 1 230 ? 16.177 54.822 116.054 1.00 23.01 227 ALA F O 1
ATOM 10492 N N . SER F 1 231 ? 15.457 56.363 117.497 1.00 24.38 228 SER F N 1
ATOM 10493 C CA . SER F 1 231 ? 14.458 56.814 116.521 1.00 25.03 228 SER F CA 1
ATOM 10494 C C . SER F 1 231 ? 14.913 57.320 115.206 1.00 23.59 228 SER F C 1
ATOM 10495 O O . SER F 1 231 ? 14.073 57.467 114.342 1.00 23.27 228 SER F O 1
ATOM 10498 N N . TYR F 1 232 ? 16.139 57.833 115.129 1.00 23.06 229 TYR F N 1
ATOM 10499 C CA . TYR F 1 232 ? 16.608 58.392 113.860 1.00 21.29 229 TYR F CA 1
ATOM 10500 C C . TYR F 1 232 ? 17.291 57.336 113.022 1.00 21.03 229 TYR F C 1
ATOM 10501 O O . TYR F 1 232 ? 17.772 57.621 111.948 1.00 22.11 229 TYR F O 1
ATOM 10510 N N . ILE F 1 233 ? 17.326 56.085 113.496 1.00 21.11 230 ILE F N 1
ATOM 10511 C CA . ILE F 1 233 ? 17.918 55.008 112.734 1.00 20.02 230 ILE F CA 1
ATOM 10512 C C . ILE F 1 233 ? 16.835 54.198 112.102 1.00 19.18 230 ILE F C 1
ATOM 10513 O O . ILE F 1 233 ? 16.101 53.489 112.783 1.00 17.95 230 ILE F O 1
ATOM 10518 N N . THR F 1 234 ? 16.754 54.307 110.787 1.00 19.58 231 THR F N 1
ATOM 10519 C CA . THR F 1 234 ? 15.788 53.558 110.063 1.00 20.29 231 THR F CA 1
ATOM 10520 C C . THR F 1 234 ? 16.264 53.316 108.673 1.00 21.26 231 THR F C 1
ATOM 10521 O O . THR F 1 234 ? 16.864 54.190 108.065 1.00 19.75 231 THR F O 1
ATOM 10525 N N . GLY F 1 235 ? 16.019 52.111 108.166 1.00 20.21 232 GLY F N 1
ATOM 10526 C CA . GLY F 1 235 ? 16.508 51.774 106.837 1.00 21.30 232 GLY F CA 1
ATOM 10527 C C . GLY F 1 235 ? 17.954 51.275 106.906 1.00 24.43 232 GLY F C 1
ATOM 10528 O O . GLY F 1 235 ? 18.531 50.990 105.901 1.00 23.48 232 GLY F O 1
ATOM 10529 N N . ALA F 1 236 ? 18.517 51.165 108.108 1.00 25.09 233 ALA F N 1
ATOM 10530 C CA . ALA F 1 236 ? 19.909 50.833 108.255 1.00 24.06 233 ALA F CA 1
ATOM 10531 C C . ALA F 1 236 ? 20.138 49.339 108.273 1.00 26.10 233 ALA F C 1
ATOM 10532 O O . ALA F 1 236 ? 19.292 48.539 108.623 1.00 20.83 233 ALA F O 1
ATOM 10534 N N . SER F 1 237 ? 21.337 48.999 107.864 1.00 26.83 234 SER F N 1
ATOM 10535 C CA . SER F 1 237 ? 21.901 47.715 108.038 1.00 28.61 234 SER F CA 1
ATOM 10536 C C . SER F 1 237 ? 23.118 47.805 108.921 1.00 26.88 234 SER F C 1
ATOM 10537 O O . SER F 1 237 ? 23.962 48.647 108.672 1.00 30.83 234 SER F O 1
ATOM 10540 N N . ILE F 1 238 ? 23.252 46.897 109.882 1.00 25.58 235 ILE F N 1
ATOM 10541 C CA . ILE F 1 238 ? 24.433 46.818 110.727 1.00 24.15 235 ILE F CA 1
ATOM 10542 C C . ILE F 1 238 ? 25.081 45.477 110.620 1.00 21.49 235 ILE F C 1
ATOM 10543 O O . ILE F 1 238 ? 24.549 44.467 111.077 1.00 20.53 235 ILE F O 1
ATOM 10548 N N . LEU F 1 239 ? 26.238 45.474 109.990 1.00 20.86 236 LEU F N 1
ATOM 10549 C CA . LEU F 1 239 ? 27.063 44.291 109.880 1.00 23.09 236 LEU F CA 1
ATOM 10550 C C . LEU F 1 239 ? 27.732 44.001 111.212 1.00 22.27 236 LEU F C 1
ATOM 10551 O O . LEU F 1 239 ? 28.386 44.839 111.766 1.00 23.99 236 LEU F O 1
ATOM 10556 N N . VAL F 1 240 ? 27.583 42.771 111.681 1.00 22.18 237 VAL F N 1
ATOM 10557 C CA . VAL F 1 240 ? 28.225 42.320 112.873 1.00 20.62 237 VAL F CA 1
ATOM 10558 C C . VAL F 1 240 ? 28.847 40.997 112.468 1.00 20.24 237 VAL F C 1
ATOM 10559 O O . VAL F 1 240 ? 28.320 39.928 112.725 1.00 18.34 237 VAL F O 1
ATOM 10563 N N . ASP F 1 241 ? 30.015 41.096 111.837 1.00 22.11 238 ASP F N 1
ATOM 10564 C CA . ASP F 1 241 ? 30.567 40.003 111.027 1.00 20.77 238 ASP F CA 1
ATOM 10565 C C . ASP F 1 241 ? 32.069 39.836 111.046 1.00 20.54 238 ASP F C 1
ATOM 10566 O O . ASP F 1 241 ? 32.613 39.129 110.191 1.00 20.30 238 ASP F O 1
ATOM 10571 N N . GLY F 1 242 ? 32.733 40.427 112.013 1.00 19.32 239 GLY F N 1
ATOM 10572 C CA . GLY F 1 242 ? 34.160 40.273 112.111 1.00 22.39 239 GLY F CA 1
ATOM 10573 C C . GLY F 1 242 ? 34.924 40.723 110.881 1.00 22.73 239 GLY F C 1
ATOM 10574 O O . GLY F 1 242 ? 36.041 40.250 110.656 1.00 23.91 239 GLY F O 1
ATOM 10575 N N . GLY F 1 243 ? 34.308 41.587 110.075 1.00 22.57 240 GLY F N 1
ATOM 10576 C CA . GLY F 1 243 ? 34.980 42.066 108.893 1.00 23.58 240 GLY F CA 1
ATOM 10577 C C . GLY F 1 243 ? 34.831 41.197 107.655 1.00 22.95 240 GLY F C 1
ATOM 10578 O O . GLY F 1 243 ? 35.545 41.407 106.656 1.00 22.87 240 GLY F O 1
ATOM 10579 N N . LEU F 1 244 ? 33.861 40.287 107.663 1.00 21.93 241 LEU F N 1
ATOM 10580 C CA . LEU F 1 244 ? 33.698 39.408 106.524 1.00 22.61 241 LEU F CA 1
ATOM 10581 C C . LEU F 1 244 ? 33.425 40.177 105.236 1.00 23.05 241 LEU F C 1
ATOM 10582 O O . LEU F 1 244 ? 34.048 39.940 104.207 1.00 23.02 241 LEU F O 1
ATOM 10587 N N . VAL F 1 245 ? 32.533 41.102 105.295 1.00 23.45 242 VAL F N 1
ATOM 10588 C CA . VAL F 1 245 ? 32.101 41.834 104.106 1.00 25.58 242 VAL F CA 1
ATOM 10589 C C . VAL F 1 245 ? 33.088 42.922 103.698 1.00 27.58 242 VAL F C 1
ATOM 10590 O O . VAL F 1 245 ? 32.994 43.450 102.609 1.00 26.40 242 VAL F O 1
ATOM 10594 N N . ALA F 1 246 ? 34.028 43.258 104.582 1.00 29.98 243 ALA F N 1
ATOM 10595 C CA . ALA F 1 246 ? 35.036 44.232 104.259 1.00 35.13 243 ALA F CA 1
ATOM 10596 C C . ALA F 1 246 ? 35.677 43.828 102.865 1.00 41.02 243 ALA F C 1
ATOM 10597 O O . ALA F 1 246 ? 35.695 44.694 101.948 1.00 41.21 243 ALA F O 1
ATOM 10599 N N . MET G 1 4 ? 7.130 46.528 -2.271 1.00 51.62 1 MET G N 1
ATOM 10600 C CA . MET G 1 4 ? 7.584 45.802 -1.023 1.00 54.22 1 MET G CA 1
ATOM 10601 C C . MET G 1 4 ? 8.648 44.721 -1.314 1.00 51.90 1 MET G C 1
ATOM 10602 O O . MET G 1 4 ? 8.702 43.728 -0.617 1.00 48.83 1 MET G O 1
ATOM 10607 N N . THR G 1 5 ? 9.473 44.886 -2.350 1.00 50.10 2 THR G N 1
ATOM 10608 C CA . THR G 1 5 ? 10.441 43.846 -2.710 1.00 51.28 2 THR G CA 1
ATOM 10609 C C . THR G 1 5 ? 11.708 43.897 -1.808 1.00 47.84 2 THR G C 1
ATOM 10610 O O . THR G 1 5 ? 12.382 42.900 -1.657 1.00 38.77 2 THR G O 1
ATOM 10614 N N . HIS G 1 6 ? 12.019 45.046 -1.211 1.00 38.80 3 HIS G N 1
ATOM 10615 C CA . HIS G 1 6 ? 13.221 45.139 -0.391 1.00 38.13 3 HIS G CA 1
ATOM 10616 C C . HIS G 1 6 ? 12.852 45.310 1.093 1.00 34.22 3 HIS G C 1
ATOM 10617 O O . HIS G 1 6 ? 11.808 45.895 1.426 1.00 29.79 3 HIS G O 1
ATOM 10624 N N . ARG G 1 7 ? 13.723 44.831 1.953 1.00 26.81 4 ARG G N 1
ATOM 10625 C CA . ARG G 1 7 ? 13.634 45.166 3.354 1.00 25.88 4 ARG G CA 1
ATOM 10626 C C . ARG G 1 7 ? 13.682 46.663 3.574 1.00 24.59 4 ARG G C 1
ATOM 10627 O O . ARG G 1 7 ? 14.289 47.387 2.803 1.00 24.09 4 ARG G O 1
ATOM 10635 N N . VAL G 1 8 ? 12.986 47.134 4.623 1.00 23.77 5 VAL G N 1
ATOM 10636 C CA . VAL G 1 8 ? 12.900 48.532 4.956 1.00 22.94 5 VAL G CA 1
ATOM 10637 C C . VAL G 1 8 ? 13.515 48.792 6.335 1.00 22.92 5 VAL G C 1
ATOM 10638 O O . VAL G 1 8 ? 13.198 48.103 7.301 1.00 22.86 5 VAL G O 1
ATOM 10642 N N . ALA G 1 9 ? 14.427 49.776 6.419 1.00 22.17 6 ALA G N 1
ATOM 10643 C CA . ALA G 1 9 ? 15.007 50.193 7.670 1.00 19.73 6 ALA G CA 1
ATOM 10644 C C . ALA G 1 9 ? 14.606 51.589 7.987 1.00 20.20 6 ALA G C 1
ATOM 10645 O O . ALA G 1 9 ? 14.690 52.484 7.125 1.00 21.51 6 ALA G O 1
ATOM 10647 N N . LEU G 1 10 ? 14.137 51.798 9.215 1.00 22.23 7 LEU G N 1
ATOM 10648 C CA . LEU G 1 10 ? 13.858 53.157 9.739 1.00 23.17 7 LEU G CA 1
ATOM 10649 C C . LEU G 1 10 ? 15.004 53.508 10.689 1.00 23.71 7 LEU G C 1
ATOM 10650 O O . LEU G 1 10 ? 15.254 52.762 11.648 1.00 23.40 7 LEU G O 1
ATOM 10655 N N . ILE G 1 11 ? 15.666 54.639 10.421 1.00 20.28 8 ILE G N 1
ATOM 10656 C CA . ILE G 1 11 ? 16.746 55.168 11.259 1.00 18.35 8 ILE G CA 1
ATOM 10657 C C . ILE G 1 11 ? 16.371 56.499 11.794 1.00 19.04 8 ILE G C 1
ATOM 10658 O O . ILE G 1 11 ? 16.192 57.448 11.048 1.00 18.48 8 ILE G O 1
ATOM 10663 N N . THR G 1 12 ? 16.200 56.595 13.121 1.00 20.81 9 THR G N 1
ATOM 10664 C CA . THR G 1 12 ? 15.806 57.861 13.734 1.00 19.99 9 THR G CA 1
ATOM 10665 C C . THR G 1 12 ? 17.040 58.737 13.821 1.00 20.65 9 THR G C 1
ATOM 10666 O O . THR G 1 12 ? 18.146 58.238 14.007 1.00 21.49 9 THR G O 1
ATOM 10670 N N . GLY G 1 13 ? 16.874 60.042 13.675 1.00 20.37 10 GLY G N 1
ATOM 10671 C CA . GLY G 1 13 ? 17.997 60.944 13.586 1.00 20.33 10 GLY G CA 1
ATOM 10672 C C . GLY G 1 13 ? 18.950 60.587 12.465 1.00 19.03 10 GLY G C 1
ATOM 10673 O O . GLY G 1 13 ? 20.153 60.679 12.611 1.00 22.74 10 GLY G O 1
ATOM 10674 N N . GLY G 1 14 ? 18.436 60.222 11.314 1.00 20.25 11 GLY G N 1
ATOM 10675 C CA . GLY G 1 14 ? 19.304 59.706 10.232 1.00 22.68 11 GLY G CA 1
ATOM 10676 C C . GLY G 1 14 ? 19.779 60.727 9.223 1.00 23.08 11 GLY G C 1
ATOM 10677 O O . GLY G 1 14 ? 20.282 60.367 8.153 1.00 25.01 11 GLY G O 1
ATOM 10678 N N . SER G 1 15 ? 19.588 62.008 9.526 1.00 22.21 12 SER G N 1
ATOM 10679 C CA . SER G 1 15 ? 19.978 63.063 8.604 1.00 26.98 12 SER G CA 1
ATOM 10680 C C . SER G 1 15 ? 21.477 63.467 8.700 1.00 25.17 12 SER G C 1
ATOM 10681 O O . SER G 1 15 ? 21.957 64.153 7.825 1.00 27.22 12 SER G O 1
ATOM 10684 N N . ARG G 1 16 ? 22.154 63.122 9.766 1.00 26.12 13 ARG G N 1
ATOM 10685 C CA . ARG G 1 16 ? 23.523 63.536 9.914 1.00 30.18 13 ARG G CA 1
ATOM 10686 C C . ARG G 1 16 ? 24.279 62.596 10.841 1.00 27.98 13 ARG G C 1
ATOM 10687 O O . ARG G 1 16 ? 23.708 61.693 11.454 1.00 26.99 13 ARG G O 1
ATOM 10695 N N . GLY G 1 17 ? 25.599 62.753 10.872 1.00 30.00 14 GLY G N 1
ATOM 10696 C CA . GLY G 1 17 ? 26.484 61.983 11.758 1.00 28.47 14 GLY G CA 1
ATOM 10697 C C . GLY G 1 17 ? 26.341 60.462 11.613 1.00 27.25 14 GLY G C 1
ATOM 10698 O O . GLY G 1 17 ? 26.283 59.935 10.501 1.00 26.25 14 GLY G O 1
ATOM 10699 N N . ILE G 1 18 ? 26.225 59.800 12.759 1.00 25.39 15 ILE G N 1
ATOM 10700 C CA . ILE G 1 18 ? 26.163 58.332 12.829 1.00 25.76 15 ILE G CA 1
ATOM 10701 C C . ILE G 1 18 ? 24.936 57.834 12.082 1.00 22.61 15 ILE G C 1
ATOM 10702 O O . ILE G 1 18 ? 25.003 56.875 11.317 1.00 23.06 15 ILE G O 1
ATOM 10707 N N . GLY G 1 19 ? 23.806 58.508 12.295 1.00 23.16 16 GLY G N 1
ATOM 10708 C CA . GLY G 1 19 ? 22.558 58.115 11.629 1.00 20.94 16 GLY G CA 1
ATOM 10709 C C . GLY G 1 19 ? 22.650 58.076 10.111 1.00 21.70 16 GLY G C 1
ATOM 10710 O O . GLY G 1 19 ? 22.209 57.150 9.485 1.00 20.43 16 GLY G O 1
ATOM 10711 N N . ALA G 1 20 ? 23.197 59.138 9.528 1.00 21.87 17 ALA G N 1
ATOM 10712 C CA . ALA G 1 20 ? 23.363 59.216 8.116 1.00 23.23 17 ALA G CA 1
ATOM 10713 C C . ALA G 1 20 ? 24.266 58.121 7.601 1.00 23.64 17 ALA G C 1
ATOM 10714 O O . ALA G 1 20 ? 23.993 57.504 6.576 1.00 26.99 17 ALA G O 1
ATOM 10716 N N . ALA G 1 21 ? 25.366 57.864 8.294 1.00 23.10 18 ALA G N 1
ATOM 10717 C CA . ALA G 1 21 ? 26.265 56.803 7.871 1.00 20.14 18 ALA G CA 1
ATOM 10718 C C . ALA G 1 21 ? 25.556 55.422 7.922 1.00 19.23 18 ALA G C 1
ATOM 10719 O O . ALA G 1 21 ? 25.771 54.550 7.047 1.00 18.02 18 ALA G O 1
ATOM 10721 N N . ILE G 1 22 ? 24.762 55.213 8.959 1.00 17.07 19 ILE G N 1
ATOM 10722 C CA . ILE G 1 22 ? 24.017 53.948 9.084 1.00 19.12 19 ILE G CA 1
ATOM 10723 C C . ILE G 1 22 ? 23.052 53.830 7.937 1.00 19.05 19 ILE G C 1
ATOM 10724 O O . ILE G 1 22 ? 22.934 52.769 7.281 1.00 17.27 19 ILE G O 1
ATOM 10729 N N . ALA G 1 23 ? 22.390 54.933 7.620 1.00 19.70 20 ALA G N 1
ATOM 10730 C CA . ALA G 1 23 ? 21.410 54.885 6.481 1.00 21.38 20 ALA G CA 1
ATOM 10731 C C . ALA G 1 23 ? 22.035 54.514 5.152 1.00 22.29 20 ALA G C 1
ATOM 10732 O O . ALA G 1 23 ? 21.521 53.668 4.417 1.00 23.12 20 ALA G O 1
ATOM 10734 N N . LEU G 1 24 ? 23.184 55.087 4.845 1.00 24.33 21 LEU G N 1
ATOM 10735 C CA . LEU G 1 24 ? 23.872 54.729 3.623 1.00 24.84 21 LEU G CA 1
ATOM 10736 C C . LEU G 1 24 ? 24.408 53.313 3.610 1.00 23.25 21 LEU G C 1
ATOM 10737 O O . LEU G 1 24 ? 24.400 52.661 2.581 1.00 23.10 21 LEU G O 1
ATOM 10742 N N . LYS G 1 25 ? 24.942 52.855 4.729 1.00 25.98 22 LYS G N 1
ATOM 10743 C CA . LYS G 1 25 ? 25.494 51.491 4.812 1.00 23.36 22 LYS G CA 1
ATOM 10744 C C . LYS G 1 25 ? 24.331 50.491 4.641 1.00 23.78 22 LYS G C 1
ATOM 10745 O O . LYS G 1 25 ? 24.487 49.510 3.932 1.00 23.12 22 LYS G O 1
ATOM 10751 N N . LEU G 1 26 ? 23.178 50.726 5.282 1.00 21.09 23 LEU G N 1
ATOM 10752 C CA . LEU G 1 26 ? 22.075 49.770 5.139 1.00 21.59 23 LEU G CA 1
ATOM 10753 C C . LEU G 1 26 ? 21.502 49.830 3.739 1.00 23.30 23 LEU G C 1
ATOM 10754 O O . LEU G 1 26 ? 21.096 48.795 3.190 1.00 22.88 23 LEU G O 1
ATOM 10759 N N . ALA G 1 27 ? 21.558 51.015 3.102 1.00 22.25 24 ALA G N 1
ATOM 10760 C CA . ALA G 1 27 ? 21.121 51.092 1.732 1.00 23.88 24 ALA G CA 1
ATOM 10761 C C . ALA G 1 27 ? 21.995 50.211 0.846 1.00 23.79 24 ALA G C 1
ATOM 10762 O O . ALA G 1 27 ? 21.474 49.499 -0.025 1.00 23.68 24 ALA G O 1
ATOM 10764 N N . GLN G 1 28 ? 23.304 50.263 1.069 1.00 24.81 25 GLN G N 1
ATOM 10765 C CA . GLN G 1 28 ? 24.225 49.423 0.320 1.00 27.31 25 GLN G CA 1
ATOM 10766 C C . GLN G 1 28 ? 24.001 47.955 0.601 1.00 26.29 25 GLN G C 1
ATOM 10767 O O . GLN G 1 28 ? 24.257 47.161 -0.272 1.00 27.09 25 GLN G O 1
ATOM 10773 N N . ASP G 1 29 ? 23.598 47.598 1.821 1.00 24.62 26 ASP G N 1
ATOM 10774 C CA . ASP G 1 29 ? 23.248 46.232 2.113 1.00 27.38 26 ASP G CA 1
ATOM 10775 C C . ASP G 1 29 ? 21.929 45.834 1.434 1.00 28.60 26 ASP G C 1
ATOM 10776 O O . ASP G 1 29 ? 21.590 44.672 1.480 1.00 30.68 26 ASP G O 1
ATOM 10781 N N . GLY G 1 30 ? 21.177 46.764 0.832 1.00 26.35 27 GLY G N 1
ATOM 10782 C CA . GLY G 1 30 ? 19.944 46.400 0.147 1.00 27.11 27 GLY G CA 1
ATOM 10783 C C . GLY G 1 30 ? 18.642 46.817 0.845 1.00 25.64 27 GLY G C 1
ATOM 10784 O O . GLY G 1 30 ? 17.565 46.350 0.467 1.00 25.08 27 GLY G O 1
ATOM 10785 N N . PHE G 1 31 ? 18.717 47.659 1.869 1.00 23.16 28 PHE G N 1
ATOM 10786 C CA . PHE G 1 31 ? 17.502 48.151 2.512 1.00 22.38 28 PHE G CA 1
ATOM 10787 C C . PHE G 1 31 ? 17.014 49.403 1.814 1.00 21.86 28 PHE G C 1
ATOM 10788 O O . PHE G 1 31 ? 17.824 50.284 1.522 1.00 24.36 28 PHE G O 1
ATOM 10796 N N . ASP G 1 32 ? 15.715 49.507 1.590 1.00 22.17 29 ASP G N 1
ATOM 10797 C CA . ASP G 1 32 ? 15.060 50.793 1.414 1.00 21.53 29 ASP G CA 1
ATOM 10798 C C . ASP G 1 32 ? 15.035 51.512 2.801 1.00 22.22 29 ASP G C 1
ATOM 10799 O O . ASP G 1 32 ? 15.045 50.855 3.839 1.00 23.53 29 ASP G O 1
ATOM 10804 N N . ILE G 1 33 ? 14.988 52.839 2.793 1.00 21.80 30 ILE G N 1
ATOM 10805 C CA . ILE G 1 33 ? 15.375 53.630 3.920 1.00 21.46 30 ILE G CA 1
ATOM 10806 C C . ILE G 1 33 ? 14.313 54.703 4.224 1.00 21.28 30 ILE G C 1
ATOM 10807 O O . ILE G 1 33 ? 13.898 55.426 3.362 1.00 22.73 30 ILE G O 1
ATOM 10812 N N . ALA G 1 34 ? 13.950 54.784 5.488 1.00 20.30 31 ALA G N 1
ATOM 10813 C CA . ALA G 1 34 ? 13.289 55.915 6.058 1.00 20.74 31 ALA G CA 1
ATOM 10814 C C . ALA G 1 34 ? 14.156 56.516 7.152 1.00 19.40 31 ALA G C 1
ATOM 10815 O O . ALA G 1 34 ? 14.745 55.785 7.941 1.00 19.39 31 ALA G O 1
ATOM 10817 N N . ILE G 1 35 ? 14.279 57.840 7.141 1.00 21.40 32 ILE G N 1
ATOM 10818 C CA . ILE G 1 35 ? 14.970 58.529 8.190 1.00 20.97 32 ILE G CA 1
ATOM 10819 C C . ILE G 1 35 ? 14.085 59.576 8.791 1.00 23.07 32 ILE G C 1
ATOM 10820 O O . ILE G 1 35 ? 13.192 60.118 8.148 1.00 24.06 32 ILE G O 1
ATOM 10825 N N . THR G 1 36 ? 14.306 59.817 10.065 1.00 21.77 33 THR G N 1
ATOM 10826 C CA . THR G 1 36 ? 13.602 60.864 10.826 1.00 24.07 33 THR G CA 1
ATOM 10827 C C . THR G 1 36 ? 14.526 62.071 11.000 1.00 25.74 33 THR G C 1
ATOM 10828 O O . THR G 1 36 ? 15.750 61.911 11.064 1.00 25.10 33 THR G O 1
ATOM 10832 N N . TYR G 1 37 ? 13.947 63.271 10.991 1.00 24.87 34 TYR G N 1
ATOM 10833 C CA . TYR G 1 37 ? 14.689 64.483 11.283 1.00 26.12 34 TYR G CA 1
ATOM 10834 C C . TYR G 1 37 ? 13.750 65.430 12.060 1.00 26.32 34 TYR G C 1
ATOM 10835 O O . TYR G 1 37 ? 12.533 65.389 11.897 1.00 25.76 34 TYR G O 1
ATOM 10844 N N . ALA G 1 38 ? 14.335 66.223 12.924 1.00 26.27 35 ALA G N 1
ATOM 10845 C CA . ALA G 1 38 ? 13.591 67.158 13.742 1.00 33.59 35 ALA G CA 1
ATOM 10846 C C . ALA G 1 38 ? 13.466 68.455 12.960 1.00 38.76 35 ALA G C 1
ATOM 10847 O O . ALA G 1 38 ? 12.389 68.996 12.816 1.00 39.59 35 ALA G O 1
ATOM 10849 N N . ARG G 1 39 ? 14.586 68.957 12.473 1.00 38.98 36 ARG G N 1
ATOM 10850 C CA . ARG G 1 39 ? 14.612 70.192 11.716 1.00 50.81 36 ARG G CA 1
ATOM 10851 C C . ARG G 1 39 ? 15.748 69.870 10.721 1.00 47.95 36 ARG G C 1
ATOM 10852 O O . ARG G 1 39 ? 16.395 68.790 10.752 1.00 56.67 36 ARG G O 1
ATOM 10860 N N . ASN G 1 40 ? 16.065 70.810 9.898 1.00 42.10 37 ASN G N 1
ATOM 10861 C CA . ASN G 1 40 ? 17.054 70.600 8.864 1.00 43.06 37 ASN G CA 1
ATOM 10862 C C . ASN G 1 40 ? 16.677 69.624 7.742 1.00 35.64 37 ASN G C 1
ATOM 10863 O O . ASN G 1 40 ? 17.254 68.526 7.549 1.00 36.48 37 ASN G O 1
ATOM 10868 N N . GLU G 1 41 ? 15.646 70.028 7.047 1.00 33.82 38 GLU G N 1
ATOM 10869 C CA . GLU G 1 41 ? 15.111 69.276 5.938 1.00 36.12 38 GLU G CA 1
ATOM 10870 C C . GLU G 1 41 ? 16.166 69.097 4.838 1.00 34.71 38 GLU G C 1
ATOM 10871 O O . GLU G 1 41 ? 16.205 68.068 4.203 1.00 28.99 38 GLU G O 1
ATOM 10877 N N . LYS G 1 42 ? 17.047 70.068 4.653 1.00 35.22 39 LYS G N 1
ATOM 10878 C CA . LYS G 1 42 ? 18.016 69.973 3.579 1.00 38.30 39 LYS G CA 1
ATOM 10879 C C . LYS G 1 42 ? 19.037 68.882 3.840 1.00 34.44 39 LYS G C 1
ATOM 10880 O O . LYS G 1 42 ? 19.433 68.183 2.929 1.00 28.69 39 LYS G O 1
ATOM 10886 N N . ALA G 1 43 ? 19.498 68.742 5.068 1.00 31.68 40 ALA G N 1
ATOM 10887 C CA . ALA G 1 43 ? 20.387 67.603 5.401 1.00 30.14 40 ALA G CA 1
ATOM 10888 C C . ALA G 1 43 ? 19.657 66.270 5.128 1.00 25.48 40 ALA G C 1
ATOM 10889 O O . ALA G 1 43 ? 20.231 65.320 4.620 1.00 27.71 40 ALA G O 1
ATOM 10891 N N . ALA G 1 44 ? 18.409 66.183 5.525 1.00 25.72 41 ALA G N 1
ATOM 10892 C CA . ALA G 1 44 ? 17.633 64.968 5.314 1.00 26.21 41 ALA G CA 1
ATOM 10893 C C . ALA G 1 44 ? 17.472 64.659 3.830 1.00 29.20 41 ALA G C 1
ATOM 10894 O O . ALA G 1 44 ? 17.688 63.525 3.410 1.00 27.17 41 ALA G O 1
ATOM 10896 N N . GLN G 1 45 ? 17.193 65.683 3.030 1.00 29.48 42 GLN G N 1
ATOM 10897 C CA . GLN G 1 45 ? 16.977 65.508 1.614 1.00 32.28 42 GLN G CA 1
ATOM 10898 C C . GLN G 1 45 ? 18.323 65.105 0.954 1.00 28.26 42 GLN G C 1
ATOM 10899 O O . GLN G 1 45 ? 18.350 64.377 -0.037 1.00 25.35 42 GLN G O 1
ATOM 10905 N N . LYS G 1 46 ? 19.449 65.551 1.506 1.00 26.47 43 LYS G N 1
ATOM 10906 C CA . LYS G 1 46 ? 20.739 65.133 0.996 1.00 26.80 43 LYS G CA 1
ATOM 10907 C C . LYS G 1 46 ? 20.892 63.604 1.216 1.00 23.30 43 LYS G C 1
ATOM 10908 O O . LYS G 1 46 ? 21.377 62.891 0.355 1.00 22.94 43 LYS G O 1
ATOM 10914 N N . VAL G 1 47 ? 20.469 63.100 2.374 1.00 22.19 44 VAL G N 1
ATOM 10915 C CA . VAL G 1 47 ? 20.653 61.686 2.639 1.00 21.89 44 VAL G CA 1
ATOM 10916 C C . VAL G 1 47 ? 19.754 60.874 1.723 1.00 22.18 44 VAL G C 1
ATOM 10917 O O . VAL G 1 47 ? 20.190 59.912 1.133 1.00 22.56 44 VAL G O 1
ATOM 10921 N N . VAL G 1 48 ? 18.514 61.305 1.586 1.00 23.42 45 VAL G N 1
ATOM 10922 C CA . VAL G 1 48 ? 17.572 60.732 0.630 1.00 23.63 45 VAL G CA 1
ATOM 10923 C C . VAL G 1 48 ? 18.174 60.617 -0.784 1.00 25.78 45 VAL G C 1
ATOM 10924 O O . VAL G 1 48 ? 18.034 59.575 -1.407 1.00 21.98 45 VAL G O 1
ATOM 10928 N N . SER G 1 49 ? 18.746 61.717 -1.294 1.00 25.18 46 SER G N 1
ATOM 10929 C CA . SER G 1 49 ? 19.375 61.708 -2.607 1.00 27.17 46 SER G CA 1
ATOM 10930 C C . SER G 1 49 ? 20.525 60.726 -2.713 1.00 26.55 46 SER G C 1
ATOM 10931 O O . SER G 1 49 ? 20.640 60.056 -3.732 1.00 26.17 46 SER G O 1
ATOM 10934 N N . GLU G 1 50 ? 21.360 60.647 -1.681 1.00 26.21 47 GLU G N 1
ATOM 10935 C CA . GLU G 1 50 ? 22.451 59.670 -1.715 1.00 28.84 47 GLU G CA 1
ATOM 10936 C C . GLU G 1 50 ? 21.939 58.226 -1.672 1.00 26.57 47 GLU G C 1
ATOM 10937 O O . GLU G 1 50 ? 22.514 57.365 -2.307 1.00 28.63 47 GLU G O 1
ATOM 10943 N N . VAL G 1 51 ? 20.862 57.962 -0.957 1.00 24.59 48 VAL G N 1
ATOM 10944 C CA . VAL G 1 51 ? 20.299 56.609 -0.950 1.00 24.57 48 VAL G CA 1
ATOM 10945 C C . VAL G 1 51 ? 19.718 56.283 -2.328 1.00 23.97 48 VAL G C 1
ATOM 10946 O O . VAL G 1 51 ? 19.873 55.182 -2.850 1.00 23.18 48 VAL G O 1
ATOM 10950 N N . GLU G 1 52 ? 19.052 57.259 -2.931 1.00 26.40 49 GLU G N 1
ATOM 10951 C CA . GLU G 1 52 ? 18.437 57.082 -4.282 1.00 26.81 49 GLU G CA 1
ATOM 10952 C C . GLU G 1 52 ? 19.482 56.911 -5.375 1.00 25.53 49 GLU G C 1
ATOM 10953 O O . GLU G 1 52 ? 19.290 56.113 -6.291 1.00 22.16 49 GLU G O 1
ATOM 10959 N N . ALA G 1 53 ? 20.628 57.565 -5.209 1.00 22.32 50 ALA G N 1
ATOM 10960 C CA . ALA G 1 53 ? 21.740 57.376 -6.130 1.00 23.56 50 ALA G CA 1
ATOM 10961 C C . ALA G 1 53 ? 22.225 55.898 -6.119 1.00 24.95 50 ALA G C 1
ATOM 10962 O O . ALA G 1 53 ? 22.846 55.466 -7.043 1.00 22.69 50 ALA G O 1
ATOM 10964 N N . LEU G 1 54 ? 22.002 55.172 -5.022 1.00 24.06 51 LEU G N 1
ATOM 10965 C CA . LEU G 1 54 ? 22.402 53.783 -4.929 1.00 26.89 51 LEU G CA 1
ATOM 10966 C C . LEU G 1 54 ? 21.333 52.858 -5.501 1.00 28.37 51 LEU G C 1
ATOM 10967 O O . LEU G 1 54 ? 21.513 51.673 -5.504 1.00 31.16 51 LEU G O 1
ATOM 10972 N N . GLY G 1 55 ? 20.213 53.412 -5.955 1.00 27.62 52 GLY G N 1
ATOM 10973 C CA . GLY G 1 55 ? 19.146 52.595 -6.509 1.00 28.89 52 GLY G CA 1
ATOM 10974 C C . GLY G 1 55 ? 18.053 52.182 -5.505 1.00 28.63 52 GLY G C 1
ATOM 10975 O O . GLY G 1 55 ? 17.177 51.422 -5.851 1.00 25.66 52 GLY G O 1
ATOM 10976 N N . ARG G 1 56 ? 18.117 52.666 -4.259 1.00 28.90 53 ARG G N 1
ATOM 10977 C CA . ARG G 1 56 ? 17.113 52.293 -3.278 1.00 29.67 53 ARG G CA 1
ATOM 10978 C C . ARG G 1 56 ? 16.088 53.389 -3.222 1.00 31.00 53 ARG G C 1
ATOM 10979 O O . ARG G 1 56 ? 16.369 54.538 -3.571 1.00 32.21 53 ARG G O 1
ATOM 10987 N N . LYS G 1 57 ? 14.928 53.076 -2.668 1.00 33.72 54 LYS G N 1
ATOM 10988 C CA . LYS G 1 57 ? 13.942 54.101 -2.286 1.00 33.44 54 LYS G CA 1
ATOM 10989 C C . LYS G 1 57 ? 14.234 54.650 -0.883 1.00 31.86 54 LYS G C 1
ATOM 10990 O O . LYS G 1 57 ? 14.696 53.934 0.016 1.00 27.44 54 LYS G O 1
ATOM 10996 N N . ALA G 1 58 ? 13.996 55.940 -0.712 1.00 27.07 55 ALA G N 1
ATOM 10997 C CA . ALA G 1 58 ? 14.229 56.608 0.551 1.00 27.20 55 ALA G CA 1
ATOM 10998 C C . ALA G 1 58 ? 13.156 57.660 0.821 1.00 26.03 55 ALA G C 1
ATOM 10999 O O . ALA G 1 58 ? 12.670 58.321 -0.087 1.00 24.63 55 ALA G O 1
ATOM 11001 N N . VAL G 1 59 ? 12.869 57.857 2.081 1.00 27.29 56 VAL G N 1
ATOM 11002 C CA . VAL G 1 59 ? 11.970 58.917 2.481 1.00 29.36 56 VAL G CA 1
ATOM 11003 C C . VAL G 1 59 ? 12.452 59.540 3.787 1.00 27.32 56 VAL G C 1
ATOM 11004 O O . VAL G 1 59 ? 12.995 58.850 4.676 1.00 28.41 56 VAL G O 1
ATOM 11008 N N . ALA G 1 60 ? 12.270 60.851 3.898 1.00 24.02 57 ALA G N 1
ATOM 11009 C CA . ALA G 1 60 ? 12.557 61.579 5.135 1.00 24.74 57 ALA G CA 1
ATOM 11010 C C . ALA G 1 60 ? 11.254 61.966 5.807 1.00 27.50 57 ALA G C 1
ATOM 11011 O O . ALA G 1 60 ? 10.372 62.564 5.179 1.00 30.00 57 ALA G O 1
ATOM 11013 N N . VAL G 1 61 ? 11.156 61.690 7.085 1.00 29.52 58 VAL G N 1
ATOM 11014 C CA . VAL G 1 61 ? 9.951 61.959 7.842 1.00 29.64 58 VAL G CA 1
ATOM 11015 C C . VAL G 1 61 ? 10.311 62.980 8.924 1.00 28.61 58 VAL G C 1
ATOM 11016 O O . VAL G 1 61 ? 11.218 62.732 9.741 1.00 25.51 58 VAL G O 1
ATOM 11020 N N . GLN G 1 62 ? 9.637 64.115 8.917 1.00 28.82 59 GLN G N 1
ATOM 11021 C CA . GLN G 1 62 ? 9.804 65.092 9.976 1.00 34.35 59 GLN G CA 1
ATOM 11022 C C . GLN G 1 62 ? 9.098 64.616 11.237 1.00 30.56 59 GLN G C 1
ATOM 11023 O O . GLN G 1 62 ? 7.959 64.211 11.183 1.00 31.40 59 GLN G O 1
ATOM 11029 N N . ALA G 1 63 ? 9.805 64.619 12.348 1.00 30.76 60 ALA G N 1
ATOM 11030 C CA . ALA G 1 63 ? 9.214 64.106 13.593 1.00 34.75 60 ALA G CA 1
ATOM 11031 C C . ALA G 1 63 ? 10.014 64.572 14.755 1.00 32.97 60 ALA G C 1
ATOM 11032 O O . ALA G 1 63 ? 11.225 64.461 14.742 1.00 38.44 60 ALA G O 1
ATOM 11034 N N . ASP G 1 64 ? 9.323 65.055 15.775 1.00 34.31 61 ASP G N 1
ATOM 11035 C CA . ASP G 1 64 ? 9.968 65.364 17.036 1.00 34.73 61 ASP G CA 1
ATOM 11036 C C . ASP G 1 64 ? 10.113 64.048 17.869 1.00 30.98 61 ASP G C 1
ATOM 11037 O O . ASP G 1 64 ? 9.140 63.544 18.427 1.00 31.15 61 ASP G O 1
ATOM 11042 N N . GLY G 1 65 ? 11.341 63.529 17.962 1.00 31.20 62 GLY G N 1
ATOM 11043 C CA . GLY G 1 65 ? 11.658 62.329 18.723 1.00 29.66 62 GLY G CA 1
ATOM 11044 C C . GLY G 1 65 ? 11.401 62.447 20.204 1.00 31.58 62 GLY G C 1
ATOM 11045 O O . GLY G 1 65 ? 11.331 61.425 20.934 1.00 28.64 62 GLY G O 1
ATOM 11046 N N . GLY G 1 66 ? 11.216 63.675 20.658 1.00 33.21 63 GLY G N 1
ATOM 11047 C CA . GLY G 1 66 ? 10.912 63.928 22.057 1.00 32.31 63 GLY G CA 1
ATOM 11048 C C . GLY G 1 66 ? 9.416 63.964 22.399 1.00 31.35 63 GLY G C 1
ATOM 11049 O O . GLY G 1 66 ? 9.074 64.194 23.554 1.00 32.67 63 GLY G O 1
ATOM 11050 N N . SER G 1 67 ? 8.567 63.724 21.398 1.00 29.01 64 SER G N 1
ATOM 11051 C CA . SER G 1 67 ? 7.131 63.677 21.519 1.00 29.60 64 SER G CA 1
ATOM 11052 C C . SER G 1 67 ? 6.632 62.268 21.216 1.00 26.11 64 SER G C 1
ATOM 11053 O O . SER G 1 67 ? 7.145 61.618 20.319 1.00 27.18 64 SER G O 1
ATOM 11056 N N . THR G 1 68 ? 5.679 61.749 21.983 1.00 27.28 65 THR G N 1
ATOM 11057 C CA . THR G 1 68 ? 5.194 60.380 21.708 1.00 27.05 65 THR G CA 1
ATOM 11058 C C . THR G 1 68 ? 4.419 60.343 20.390 1.00 29.50 65 THR G C 1
ATOM 11059 O O . THR G 1 68 ? 4.460 59.321 19.691 1.00 29.93 65 THR G O 1
ATOM 11063 N N . ASP G 1 69 ? 3.733 61.427 20.037 1.00 29.08 66 ASP G N 1
ATOM 11064 C CA . ASP G 1 69 ? 3.089 61.502 18.741 1.00 30.60 66 ASP G CA 1
ATOM 11065 C C . ASP G 1 69 ? 4.128 61.397 17.598 1.00 29.55 66 ASP G C 1
ATOM 11066 O O . ASP G 1 69 ? 3.868 60.774 16.593 1.00 30.42 66 ASP G O 1
ATOM 11071 N N . GLY G 1 70 ? 5.267 62.061 17.747 1.00 26.96 67 GLY G N 1
ATOM 11072 C CA . GLY G 1 70 ? 6.350 61.941 16.803 1.00 31.47 67 GLY G CA 1
ATOM 11073 C C . GLY G 1 70 ? 6.981 60.540 16.745 1.00 27.52 67 GLY G C 1
ATOM 11074 O O . GLY G 1 70 ? 7.301 60.052 15.678 1.00 27.60 67 GLY G O 1
ATOM 11075 N N . ASN G 1 71 ? 7.115 59.903 17.893 1.00 25.10 68 ASN G N 1
ATOM 11076 C CA . ASN G 1 71 ? 7.578 58.537 17.926 1.00 26.47 68 ASN G CA 1
ATOM 11077 C C . ASN G 1 71 ? 6.635 57.586 17.153 1.00 26.87 68 ASN G C 1
ATOM 11078 O O . ASN G 1 71 ? 7.081 56.773 16.329 1.00 26.60 68 ASN G O 1
ATOM 11083 N N . ILE G 1 72 ? 5.338 57.696 17.413 1.00 25.78 69 ILE G N 1
ATOM 11084 C CA . ILE G 1 72 ? 4.319 56.900 16.701 1.00 28.07 69 ILE G CA 1
ATOM 11085 C C . ILE G 1 72 ? 4.289 57.251 15.176 1.00 30.20 69 ILE G C 1
ATOM 11086 O O . ILE G 1 72 ? 4.226 56.363 14.304 1.00 28.07 69 ILE G O 1
ATOM 11091 N N . ALA G 1 73 ? 4.350 58.544 14.858 1.00 28.40 70 ALA G N 1
ATOM 11092 C CA . ALA G 1 73 ? 4.262 58.957 13.458 1.00 27.81 70 ALA G CA 1
ATOM 11093 C C . ALA G 1 73 ? 5.427 58.469 12.606 1.00 27.86 70 ALA G C 1
ATOM 11094 O O . ALA G 1 73 ? 5.236 58.124 11.453 1.00 30.56 70 ALA G O 1
ATOM 11096 N N . ALA G 1 74 ? 6.619 58.392 13.179 1.00 25.83 71 ALA G N 1
ATOM 11097 C CA . ALA G 1 74 ? 7.754 57.899 12.449 1.00 27.74 71 ALA G CA 1
ATOM 11098 C C . ALA G 1 74 ? 7.496 56.501 11.884 1.00 27.04 71 ALA G C 1
ATOM 11099 O O . ALA G 1 74 ? 7.775 56.242 10.728 1.00 27.18 71 ALA G O 1
ATOM 11101 N N . ILE G 1 75 ? 6.992 55.607 12.709 1.00 25.95 72 ILE G N 1
ATOM 11102 C CA . ILE G 1 75 ? 6.673 54.259 12.283 1.00 26.87 72 ILE G CA 1
ATOM 11103 C C . ILE G 1 75 ? 5.500 54.257 11.300 1.00 28.23 72 ILE G C 1
ATOM 11104 O O . ILE G 1 75 ? 5.573 53.625 10.268 1.00 25.21 72 ILE G O 1
ATOM 11109 N N . THR G 1 76 ? 4.436 55.001 11.641 1.00 27.30 73 THR G N 1
ATOM 11110 C CA . THR G 1 76 ? 3.228 55.065 10.810 1.00 27.86 73 THR G CA 1
ATOM 11111 C C . THR G 1 76 ? 3.546 55.525 9.392 1.00 26.31 73 THR G C 1
ATOM 11112 O O . THR G 1 76 ? 3.155 54.885 8.440 1.00 21.10 73 THR G O 1
ATOM 11116 N N . LYS G 1 77 ? 4.321 56.608 9.266 1.00 30.28 74 LYS G N 1
ATOM 11117 C CA . LYS G 1 77 ? 4.629 57.181 7.959 1.00 31.48 74 LYS G CA 1
ATOM 11118 C C . LYS G 1 77 ? 5.588 56.290 7.181 1.00 28.89 74 LYS G C 1
ATOM 11119 O O . LYS G 1 77 ? 5.478 56.166 5.961 1.00 30.76 74 LYS G O 1
ATOM 11125 N N . THR G 1 78 ? 6.449 55.574 7.884 1.00 27.38 75 THR G N 1
ATOM 11126 C CA . THR G 1 78 ? 7.328 54.609 7.252 1.00 27.04 75 THR G CA 1
ATOM 11127 C C . THR G 1 78 ? 6.505 53.472 6.654 1.00 26.35 75 THR G C 1
ATOM 11128 O O . THR G 1 78 ? 6.693 53.071 5.490 1.00 23.69 75 THR G O 1
ATOM 11132 N N . HIS G 1 79 ? 5.571 52.957 7.437 1.00 27.83 76 HIS G N 1
ATOM 11133 C CA . HIS G 1 79 ? 4.742 51.852 6.930 1.00 28.27 76 HIS G CA 1
ATOM 11134 C C . HIS G 1 79 ? 3.824 52.288 5.793 1.00 30.39 76 HIS G C 1
ATOM 11135 O O . HIS G 1 79 ? 3.578 51.502 4.858 1.00 30.29 76 HIS G O 1
ATOM 11142 N N . GLU G 1 80 ? 3.320 53.527 5.850 1.00 31.18 77 GLU G N 1
ATOM 11143 C CA . GLU G 1 80 ? 2.511 54.092 4.759 1.00 34.56 77 GLU G CA 1
ATOM 11144 C C . GLU G 1 80 ? 3.304 54.228 3.458 1.00 35.31 77 GLU G C 1
ATOM 11145 O O . GLU G 1 80 ? 2.783 53.956 2.397 1.00 33.91 77 GLU G O 1
ATOM 11151 N N . ALA G 1 81 ? 4.553 54.636 3.556 1.00 30.80 78 ALA G N 1
ATOM 11152 C CA . ALA G 1 81 ? 5.366 54.769 2.379 1.00 31.16 78 ALA G CA 1
ATOM 11153 C C . ALA G 1 81 ? 5.724 53.420 1.782 1.00 29.94 78 ALA G C 1
ATOM 11154 O O . ALA G 1 81 ? 5.806 53.315 0.577 1.00 30.51 78 ALA G O 1
ATOM 11156 N N . PHE G 1 82 ? 6.011 52.408 2.604 1.00 27.69 79 PHE G N 1
ATOM 11157 C CA . PHE G 1 82 ? 6.658 51.202 2.089 1.00 26.42 79 PHE G CA 1
ATOM 11158 C C . PHE G 1 82 ? 5.891 49.919 2.271 1.00 26.75 79 PHE G C 1
ATOM 11159 O O . PHE G 1 82 ? 6.256 48.928 1.656 1.00 25.96 79 PHE G O 1
ATOM 11167 N N . GLY G 1 83 ? 4.880 49.899 3.119 1.00 26.03 80 GLY G N 1
ATOM 11168 C CA . GLY G 1 83 ? 4.101 48.678 3.295 1.00 27.10 80 GLY G CA 1
ATOM 11169 C C . GLY G 1 83 ? 4.759 47.578 4.138 1.00 30.58 80 GLY G C 1
ATOM 11170 O O . GLY G 1 83 ? 4.216 46.490 4.246 1.00 29.35 80 GLY G O 1
ATOM 11171 N N . ARG G 1 84 ? 5.932 47.842 4.725 1.00 28.46 81 ARG G N 1
ATOM 11172 C CA . ARG G 1 84 ? 6.606 46.871 5.544 1.00 29.47 81 ARG G CA 1
ATOM 11173 C C . ARG G 1 84 ? 7.644 47.586 6.399 1.00 26.20 81 ARG G C 1
ATOM 11174 O O . ARG G 1 84 ? 7.972 48.729 6.140 1.00 23.36 81 ARG G O 1
ATOM 11182 N N . LEU G 1 85 ? 8.119 46.889 7.418 1.00 25.46 82 LEU G N 1
ATOM 11183 C CA . LEU G 1 85 ? 9.171 47.381 8.276 1.00 27.07 82 LEU G CA 1
ATOM 11184 C C . LEU G 1 85 ? 10.000 46.188 8.740 1.00 27.54 82 LEU G C 1
ATOM 11185 O O . LEU G 1 85 ? 9.469 45.232 9.305 1.00 30.32 82 LEU G O 1
ATOM 11190 N N . ASP G 1 86 ? 11.309 46.266 8.513 1.00 26.59 83 ASP G N 1
ATOM 11191 C CA . ASP G 1 86 ? 12.212 45.137 8.769 1.00 26.67 83 ASP G CA 1
ATOM 11192 C C . ASP G 1 86 ? 13.277 45.396 9.795 1.00 23.25 83 ASP G C 1
ATOM 11193 O O . ASP G 1 86 ? 13.742 44.482 10.499 1.00 23.74 83 ASP G O 1
ATOM 11198 N N . ALA G 1 87 ? 13.699 46.638 9.872 1.00 22.33 84 ALA G N 1
ATOM 11199 C CA . ALA G 1 87 ? 14.637 47.045 10.860 1.00 21.65 84 ALA G CA 1
ATOM 11200 C C . ALA G 1 87 ? 14.282 48.401 11.429 1.00 20.14 84 ALA G C 1
ATOM 11201 O O . ALA G 1 87 ? 14.015 49.364 10.688 1.00 22.49 84 ALA G O 1
ATOM 11203 N N . LEU G 1 88 ? 14.410 48.510 12.733 1.00 20.28 85 LEU G N 1
ATOM 11204 C CA . LEU G 1 88 ? 14.357 49.798 13.422 1.00 20.47 85 LEU G CA 1
ATOM 11205 C C . LEU G 1 88 ? 15.693 50.077 14.053 1.00 19.39 85 LEU G C 1
ATOM 11206 O O . LEU G 1 88 ? 16.190 49.284 14.870 1.00 21.68 85 LEU G O 1
ATOM 11211 N N . VAL G 1 89 ? 16.273 51.200 13.722 1.00 18.00 86 VAL G N 1
ATOM 11212 C CA . VAL G 1 89 ? 17.488 51.675 14.356 1.00 19.71 86 VAL G CA 1
ATOM 11213 C C . VAL G 1 89 ? 17.198 52.976 15.112 1.00 22.11 86 VAL G C 1
ATOM 11214 O O . VAL G 1 89 ? 17.004 54.031 14.491 1.00 20.08 86 VAL G O 1
ATOM 11218 N N . CYS G 1 90 ? 17.221 52.902 16.447 1.00 22.36 87 CYS G N 1
ATOM 11219 C CA . CYS G 1 90 ? 16.958 54.045 17.311 1.00 23.21 87 CYS G CA 1
ATOM 11220 C C . CYS G 1 90 ? 18.263 54.736 17.622 1.00 23.61 87 CYS G C 1
ATOM 11221 O O . CYS G 1 90 ? 19.035 54.305 18.470 1.00 22.21 87 CYS G O 1
ATOM 11224 N N . ASN G 1 91 ? 18.537 55.754 16.843 1.00 24.01 88 ASN G N 1
ATOM 11225 C CA . ASN G 1 91 ? 19.774 56.433 16.882 1.00 24.08 88 ASN G CA 1
ATOM 11226 C C . ASN G 1 91 ? 19.637 57.824 17.426 1.00 25.76 88 ASN G C 1
ATOM 11227 O O . ASN G 1 91 ? 20.599 58.357 17.934 1.00 25.06 88 ASN G O 1
ATOM 11232 N N . ALA G 1 92 ? 18.475 58.442 17.308 1.00 24.85 89 ALA G N 1
ATOM 11233 C CA . ALA G 1 92 ? 18.333 59.826 17.781 1.00 29.39 89 ALA G CA 1
ATOM 11234 C C . ALA G 1 92 ? 18.560 59.882 19.252 1.00 28.12 89 ALA G C 1
ATOM 11235 O O . ALA G 1 92 ? 18.204 58.961 19.967 1.00 30.42 89 ALA G O 1
ATOM 11237 N N . GLY G 1 93 ? 19.184 60.947 19.718 1.00 25.00 90 GLY G N 1
ATOM 11238 C CA . GLY G 1 93 ? 19.440 61.104 21.140 1.00 26.50 90 GLY G CA 1
ATOM 11239 C C . GLY G 1 93 ? 20.161 62.409 21.440 1.00 28.94 90 GLY G C 1
ATOM 11240 O O . GLY G 1 93 ? 20.548 63.129 20.525 1.00 28.84 90 GLY G O 1
ATOM 11241 N N . ILE G 1 94 ? 20.321 62.729 22.711 1.00 26.21 91 ILE G N 1
ATOM 11242 C CA . ILE G 1 94 ? 21.054 63.919 23.075 1.00 28.47 91 ILE G CA 1
ATOM 11243 C C . ILE G 1 94 ? 22.004 63.592 24.181 1.00 27.34 91 ILE G C 1
ATOM 11244 O O . ILE G 1 94 ? 21.779 62.634 24.942 1.00 25.84 91 ILE G O 1
ATOM 11249 N N . TYR G 1 95 ? 22.972 64.486 24.334 1.00 24.07 92 TYR G N 1
ATOM 11250 C CA . TYR G 1 95 ? 24.089 64.339 25.256 1.00 28.76 92 TYR G CA 1
ATOM 11251 C C . TYR G 1 95 ? 24.185 65.547 26.189 1.00 27.59 92 TYR G C 1
ATOM 11252 O O . TYR G 1 95 ? 24.881 66.483 25.904 1.00 30.74 92 TYR G O 1
ATOM 11261 N N . PRO G 1 96 ? 23.420 65.556 27.305 1.00 29.37 93 PRO G N 1
ATOM 11262 C CA . PRO G 1 96 ? 23.540 66.656 28.264 1.00 28.44 93 PRO G CA 1
ATOM 11263 C C . PRO G 1 96 ? 24.824 66.455 29.015 1.00 28.36 93 PRO G C 1
ATOM 11264 O O . PRO G 1 96 ? 25.251 65.331 29.181 1.00 27.65 93 PRO G O 1
ATOM 11268 N N . TYR G 1 97 ? 25.424 67.550 29.443 1.00 27.98 94 TYR G N 1
ATOM 11269 C CA . TYR G 1 97 ? 26.673 67.498 30.118 1.00 30.94 94 TYR G CA 1
ATOM 11270 C C . TYR G 1 97 ? 26.653 68.540 31.231 1.00 31.93 94 TYR G C 1
ATOM 11271 O O . TYR G 1 97 ? 26.255 69.673 31.017 1.00 34.94 94 TYR G O 1
ATOM 11280 N N . GLY G 1 98 ? 27.038 68.156 32.433 1.00 29.86 95 GLY G N 1
ATOM 11281 C CA . GLY G 1 98 ? 27.121 69.097 33.526 1.00 26.96 95 GLY G CA 1
ATOM 11282 C C . GLY G 1 98 ? 26.944 68.410 34.852 1.00 26.18 95 GLY G C 1
ATOM 11283 O O . GLY G 1 98 ? 26.430 67.310 34.907 1.00 24.43 95 GLY G O 1
ATOM 11284 N N . PRO G 1 99 ? 27.349 69.073 35.943 1.00 27.23 96 PRO G N 1
ATOM 11285 C CA . PRO G 1 99 ? 27.254 68.436 37.246 1.00 27.20 96 PRO G CA 1
ATOM 11286 C C . PRO G 1 99 ? 25.790 68.182 37.613 1.00 25.01 96 PRO G C 1
ATOM 11287 O O . PRO G 1 99 ? 24.930 69.014 37.328 1.00 25.06 96 PRO G O 1
ATOM 11291 N N . ILE G 1 100 ? 25.541 67.042 38.249 1.00 24.15 97 ILE G N 1
ATOM 11292 C CA . ILE G 1 100 ? 24.203 66.605 38.581 1.00 22.36 97 ILE G CA 1
ATOM 11293 C C . ILE G 1 100 ? 23.420 67.670 39.358 1.00 21.57 97 ILE G C 1
ATOM 11294 O O . ILE G 1 100 ? 22.257 67.873 39.099 1.00 21.20 97 ILE G O 1
ATOM 11299 N N . ALA G 1 101 ? 24.053 68.382 40.271 1.00 22.01 98 ALA G N 1
ATOM 11300 C CA . ALA G 1 101 ? 23.342 69.350 41.075 1.00 23.22 98 ALA G CA 1
ATOM 11301 C C . ALA G 1 101 ? 22.784 70.548 40.281 1.00 24.08 98 ALA G C 1
ATOM 11302 O O . ALA G 1 101 ? 21.902 71.221 40.794 1.00 24.30 98 ALA G O 1
ATOM 11304 N N . GLN G 1 102 ? 23.291 70.777 39.067 1.00 24.72 99 GLN G N 1
ATOM 11305 C CA . GLN G 1 102 ? 22.871 71.866 38.233 1.00 27.82 99 GLN G CA 1
ATOM 11306 C C . GLN G 1 102 ? 21.873 71.457 37.190 1.00 30.14 99 GLN G C 1
ATOM 11307 O O . GLN G 1 102 ? 21.469 72.301 36.432 1.00 27.04 99 GLN G O 1
ATOM 11313 N N . MET G 1 103 ? 21.467 70.195 37.160 1.00 25.40 100 MET G N 1
ATOM 11314 C CA . MET G 1 103 ? 20.540 69.736 36.142 1.00 26.47 100 MET G CA 1
ATOM 11315 C C . MET G 1 103 ? 19.118 70.194 36.479 1.00 25.65 100 MET G C 1
ATOM 11316 O O . MET G 1 103 ? 18.693 70.092 37.615 1.00 25.52 100 MET G O 1
ATOM 11321 N N . THR G 1 104 ? 18.400 70.693 35.494 1.00 25.90 101 THR G N 1
ATOM 11322 C CA . THR G 1 104 ? 17.011 71.148 35.748 1.00 26.82 101 THR G CA 1
ATOM 11323 C C . THR G 1 104 ? 16.034 70.033 35.464 1.00 23.31 101 THR G C 1
ATOM 11324 O O . THR G 1 104 ? 16.360 69.087 34.749 1.00 22.71 101 THR G O 1
ATOM 11328 N N . VAL G 1 105 ? 14.820 70.204 35.941 1.00 23.70 102 VAL G N 1
ATOM 11329 C CA . VAL G 1 105 ? 13.742 69.312 35.597 1.00 26.74 102 VAL G CA 1
ATOM 11330 C C . VAL G 1 105 ? 13.559 69.178 34.051 1.00 28.06 102 VAL G C 1
ATOM 11331 O O . VAL G 1 105 ? 13.382 68.046 33.541 1.00 26.10 102 VAL G O 1
ATOM 11335 N N . THR G 1 106 ? 13.625 70.299 33.341 1.00 28.00 103 THR G N 1
ATOM 11336 C CA . THR G 1 106 ? 13.514 70.279 31.870 1.00 28.22 103 THR G CA 1
ATOM 11337 C C . THR G 1 106 ? 14.629 69.446 31.219 1.00 25.40 103 THR G C 1
ATOM 11338 O O . THR G 1 106 ? 14.348 68.695 30.302 1.00 23.33 103 THR G O 1
ATOM 11342 N N . GLN G 1 107 ? 15.876 69.559 31.681 1.00 22.42 104 GLN G N 1
ATOM 11343 C CA . GLN G 1 107 ? 16.926 68.724 31.103 1.00 23.79 104 GLN G CA 1
ATOM 11344 C C . GLN G 1 107 ? 16.676 67.236 31.377 1.00 21.79 104 GLN G C 1
ATOM 11345 O O . GLN G 1 107 ? 16.935 66.385 30.521 1.00 19.99 104 GLN G O 1
ATOM 11351 N N . ILE G 1 108 ? 16.219 66.938 32.577 1.00 21.82 105 ILE G N 1
ATOM 11352 C CA . ILE G 1 108 ? 15.963 65.576 32.967 1.00 22.85 105 ILE G CA 1
ATOM 11353 C C . ILE G 1 108 ? 14.874 64.982 32.094 1.00 21.92 105 ILE G C 1
ATOM 11354 O O . ILE G 1 108 ? 15.045 63.911 31.491 1.00 20.07 105 ILE G O 1
ATOM 11359 N N . GLU G 1 109 ? 13.771 65.699 31.955 1.00 21.76 106 GLU G N 1
ATOM 11360 C CA . GLU G 1 109 ? 12.701 65.201 31.097 1.00 23.46 106 GLU G CA 1
ATOM 11361 C C . GLU G 1 109 ? 13.122 65.012 29.673 1.00 21.47 106 GLU G C 1
ATOM 11362 O O . GLU G 1 109 ? 12.748 64.049 29.016 1.00 21.55 106 GLU G O 1
ATOM 11368 N N . GLU G 1 110 ? 13.819 65.999 29.153 1.00 21.89 107 GLU G N 1
ATOM 11369 C CA . GLU G 1 110 ? 14.280 65.942 27.800 1.00 25.07 107 GLU G CA 1
ATOM 11370 C C . GLU G 1 110 ? 15.143 64.687 27.503 1.00 22.13 107 GLU G C 1
ATOM 11371 O O . GLU G 1 110 ? 14.991 64.064 26.482 1.00 24.77 107 GLU G O 1
ATOM 11377 N N . VAL G 1 111 ? 16.108 64.408 28.351 1.00 23.63 108 VAL G N 1
ATOM 11378 C CA . VAL G 1 111 ? 17.003 63.292 28.084 1.00 25.15 108 VAL G CA 1
ATOM 11379 C C . VAL G 1 111 ? 16.207 62.005 28.178 1.00 25.45 108 VAL G C 1
ATOM 11380 O O . VAL G 1 111 ? 16.425 61.131 27.393 1.00 24.03 108 VAL G O 1
ATOM 11384 N N . LEU G 1 112 ? 15.301 61.912 29.152 1.00 23.85 109 LEU G N 1
ATOM 11385 C CA . LEU G 1 112 ? 14.496 60.702 29.278 1.00 25.69 109 LEU G CA 1
ATOM 11386 C C . LEU G 1 112 ? 13.598 60.507 28.093 1.00 23.34 109 LEU G C 1
ATOM 11387 O O . LEU G 1 112 ? 13.452 59.402 27.588 1.00 25.34 109 LEU G O 1
ATOM 11392 N N . ASN G 1 113 ? 12.998 61.604 27.641 1.00 24.82 110 ASN G N 1
ATOM 11393 C CA . ASN G 1 113 ? 12.044 61.533 26.566 1.00 24.16 110 ASN G CA 1
ATOM 11394 C C . ASN G 1 113 ? 12.716 61.095 25.257 1.00 25.34 110 ASN G C 1
ATOM 11395 O O . ASN G 1 113 ? 12.134 60.300 24.514 1.00 25.77 110 ASN G O 1
ATOM 11400 N N . LEU G 1 114 ? 13.889 61.651 24.969 1.00 25.00 111 LEU G N 1
ATOM 11401 C CA . LEU G 1 114 ? 14.586 61.413 23.691 1.00 25.99 111 LEU G CA 1
ATOM 11402 C C . LEU G 1 114 ? 15.423 60.141 23.740 1.00 24.61 111 LEU G C 1
ATOM 11403 O O . LEU G 1 114 ? 15.446 59.395 22.794 1.00 25.54 111 LEU G O 1
ATOM 11408 N N . ASN G 1 115 ? 16.087 59.869 24.849 1.00 23.42 112 ASN G N 1
ATOM 11409 C CA . ASN G 1 115 ? 17.023 58.733 24.875 1.00 23.34 112 ASN G CA 1
ATOM 11410 C C . ASN G 1 115 ? 16.439 57.417 25.318 1.00 24.92 112 ASN G C 1
ATOM 11411 O O . ASN G 1 115 ? 17.079 56.409 25.135 1.00 28.24 112 ASN G O 1
ATOM 11416 N N . LEU G 1 116 ? 15.275 57.432 25.942 1.00 25.92 113 LEU G N 1
ATOM 11417 C CA . LEU G 1 116 ? 14.735 56.198 26.433 1.00 26.91 113 LEU G CA 1
ATOM 11418 C C . LEU G 1 116 ? 13.236 56.006 26.092 1.00 26.39 113 LEU G C 1
ATOM 11419 O O . LEU G 1 116 ? 12.916 55.026 25.461 1.00 22.66 113 LEU G O 1
ATOM 11424 N N . ARG G 1 117 ? 12.388 56.996 26.363 1.00 21.16 114 ARG G N 1
ATOM 11425 C CA . ARG G 1 117 ? 11.004 56.892 25.988 1.00 21.34 114 ARG G CA 1
ATOM 11426 C C . ARG G 1 117 ? 10.788 56.724 24.502 1.00 22.53 114 ARG G C 1
ATOM 11427 O O . ARG G 1 117 ? 9.968 55.899 24.095 1.00 22.85 114 ARG G O 1
ATOM 11435 N N . ALA G 1 118 ? 11.539 57.473 23.681 1.00 19.95 115 ALA G N 1
ATOM 11436 C CA . ALA G 1 118 ? 11.436 57.360 22.231 1.00 21.36 115 ALA G CA 1
ATOM 11437 C C . ALA G 1 118 ? 11.680 55.944 21.767 1.00 22.35 115 ALA G C 1
ATOM 11438 O O . ALA G 1 118 ? 10.900 55.388 20.989 1.00 22.83 115 ALA G O 1
ATOM 11440 N N . ALA G 1 119 ? 12.740 55.347 22.233 1.00 23.35 116 ALA G N 1
ATOM 11441 C CA . ALA G 1 119 ? 13.048 53.994 21.834 1.00 24.15 116 ALA G CA 1
ATOM 11442 C C . ALA G 1 119 ? 11.944 53.015 22.219 1.00 23.40 116 ALA G C 1
ATOM 11443 O O . ALA G 1 119 ? 11.657 52.055 21.507 1.00 25.27 116 ALA G O 1
ATOM 11445 N N . MET G 1 120 ? 11.402 53.209 23.414 1.00 24.52 117 MET G N 1
ATOM 11446 C CA . MET G 1 120 ? 10.364 52.311 23.931 1.00 24.97 117 MET G CA 1
ATOM 11447 C C . MET G 1 120 ? 9.080 52.423 23.118 1.00 22.43 117 MET G C 1
ATOM 11448 O O . MET G 1 120 ? 8.589 51.429 22.635 1.00 18.74 117 MET G O 1
ATOM 11453 N N . VAL G 1 121 ? 8.614 53.656 22.894 1.00 20.46 118 VAL G N 1
ATOM 11454 C CA . VAL G 1 121 ? 7.404 53.894 22.126 1.00 21.02 118 VAL G CA 1
ATOM 11455 C C . VAL G 1 121 ? 7.568 53.499 20.653 1.00 22.00 118 VAL G C 1
ATOM 11456 O O . VAL G 1 121 ? 6.688 52.881 20.086 1.00 21.93 118 VAL G O 1
ATOM 11460 N N . GLU G 1 122 ? 8.707 53.810 20.051 1.00 21.64 119 GLU G N 1
ATOM 11461 C CA . GLU G 1 122 ? 8.966 53.414 18.663 1.00 21.52 119 GLU G CA 1
ATOM 11462 C C . GLU G 1 122 ? 9.012 51.899 18.530 1.00 21.61 119 GLU G C 1
ATOM 11463 O O . GLU G 1 122 ? 8.548 51.364 17.533 1.00 21.32 119 GLU G O 1
ATOM 11469 N N . THR G 1 123 ? 9.569 51.213 19.524 1.00 21.99 120 THR G N 1
ATOM 11470 C CA . THR G 1 123 ? 9.647 49.773 19.496 1.00 21.64 120 THR G CA 1
ATOM 11471 C C . THR G 1 123 ? 8.252 49.136 19.543 1.00 22.16 120 THR G C 1
ATOM 11472 O O . THR G 1 123 ? 7.911 48.278 18.724 1.00 20.68 120 THR G O 1
ATOM 11476 N N . VAL G 1 124 ? 7.423 49.612 20.465 1.00 22.40 121 VAL G N 1
ATOM 11477 C CA . VAL G 1 124 ? 6.014 49.140 20.526 1.00 20.50 121 VAL G CA 1
ATOM 11478 C C . VAL G 1 124 ? 5.275 49.328 19.204 1.00 20.80 121 VAL G C 1
ATOM 11479 O O . VAL G 1 124 ? 4.642 48.403 18.713 1.00 21.17 121 VAL G O 1
ATOM 11483 N N . GLU G 1 125 ? 5.387 50.504 18.611 1.00 21.84 122 GLU G N 1
ATOM 11484 C CA . GLU G 1 125 ? 4.721 50.765 17.334 1.00 23.89 122 GLU G CA 1
ATOM 11485 C C . GLU G 1 125 ? 5.308 49.926 16.201 1.00 24.22 122 GLU G C 1
ATOM 11486 O O . GLU G 1 125 ? 4.582 49.391 15.392 1.00 25.68 122 GLU G O 1
ATOM 11492 N N . ALA G 1 126 ? 6.632 49.758 16.175 1.00 21.40 123 ALA G N 1
ATOM 11493 C CA . ALA G 1 126 ? 7.250 48.932 15.130 1.00 20.68 123 ALA G CA 1
ATOM 11494 C C . ALA G 1 126 ? 6.729 47.503 15.166 1.00 21.07 123 ALA G C 1
ATOM 11495 O O . ALA G 1 126 ? 6.566 46.859 14.122 1.00 19.45 123 ALA G O 1
ATOM 11497 N N . LEU G 1 127 ? 6.414 47.008 16.354 1.00 23.20 124 LEU G N 1
ATOM 11498 C CA . LEU G 1 127 ? 5.988 45.579 16.498 1.00 23.57 124 LEU G CA 1
ATOM 11499 C C . LEU G 1 127 ? 4.605 45.358 15.990 1.00 23.18 124 LEU G C 1
ATOM 11500 O O . LEU G 1 127 ? 4.192 44.218 15.875 1.00 26.31 124 LEU G O 1
ATOM 11505 N N . LYS G 1 128 ? 3.879 46.413 15.670 1.00 23.36 125 LYS G N 1
ATOM 11506 C CA . LYS G 1 128 ? 2.621 46.206 14.935 1.00 25.69 125 LYS G CA 1
ATOM 11507 C C . LYS G 1 128 ? 2.897 45.716 13.508 1.00 25.91 125 LYS G C 1
ATOM 11508 O O . LYS G 1 128 ? 2.052 45.127 12.912 1.00 26.80 125 LYS G O 1
ATOM 11514 N N . TYR G 1 129 ? 4.091 45.965 12.972 1.00 27.64 126 TYR G N 1
ATOM 11515 C CA . TYR G 1 129 ? 4.366 45.659 11.576 1.00 27.50 126 TYR G CA 1
ATOM 11516 C C . TYR G 1 129 ? 5.460 44.656 11.352 1.00 27.55 126 TYR G C 1
ATOM 11517 O O . TYR G 1 129 ? 5.481 43.990 10.317 1.00 25.53 126 TYR G O 1
ATOM 11526 N N . MET G 1 130 ? 6.373 44.513 12.299 1.00 28.03 127 MET G N 1
ATOM 11527 C CA . MET G 1 130 ? 7.532 43.688 12.075 1.00 28.85 127 MET G CA 1
ATOM 11528 C C . MET G 1 130 ? 7.224 42.209 12.212 1.00 30.64 127 MET G C 1
ATOM 11529 O O . MET G 1 130 ? 6.391 41.843 12.965 1.00 28.33 127 MET G O 1
ATOM 11534 N N . LYS G 1 131 ? 7.976 41.372 11.517 1.00 32.81 128 LYS G N 1
ATOM 11535 C CA . LYS G 1 131 ? 7.756 39.956 11.501 1.00 33.29 128 LYS G CA 1
ATOM 11536 C C . LYS G 1 131 ? 9.059 39.236 11.734 1.00 30.50 128 LYS G C 1
ATOM 11537 O O . LYS G 1 131 ? 10.102 39.878 11.871 1.00 26.73 128 LYS G O 1
ATOM 11543 N N . THR G 1 132 ? 8.995 37.901 11.749 1.00 27.45 129 THR G N 1
ATOM 11544 C CA . THR G 1 132 ? 10.164 37.054 11.924 1.00 28.59 129 THR G CA 1
ATOM 11545 C C . THR G 1 132 ? 11.276 37.500 10.954 1.00 25.13 129 THR G C 1
ATOM 11546 O O . THR G 1 132 ? 10.989 37.823 9.813 1.00 25.80 129 THR G O 1
ATOM 11550 N N . GLY G 1 133 ? 12.513 37.607 11.443 1.00 23.99 130 GLY G N 1
ATOM 11551 C CA . GLY G 1 133 ? 13.615 38.135 10.662 1.00 22.44 130 GLY G CA 1
ATOM 11552 C C . GLY G 1 133 ? 13.824 39.638 10.963 1.00 23.80 130 GLY G C 1
ATOM 11553 O O . GLY G 1 133 ? 14.790 40.249 10.498 1.00 25.83 130 GLY G O 1
ATOM 11554 N N . GLY G 1 134 ? 12.934 40.244 11.727 1.00 22.12 131 GLY G N 1
ATOM 11555 C CA . GLY G 1 134 ? 13.075 41.661 12.107 1.00 22.24 131 GLY G CA 1
ATOM 11556 C C . GLY G 1 134 ? 14.285 41.932 12.998 1.00 21.22 131 GLY G C 1
ATOM 11557 O O . GLY G 1 134 ? 14.815 41.036 13.679 1.00 22.47 131 GLY G O 1
ATOM 11558 N N . ARG G 1 135 ? 14.710 43.175 12.972 1.00 20.49 132 ARG G N 1
ATOM 11559 C CA . ARG G 1 135 ? 15.849 43.634 13.698 1.00 19.82 132 ARG G CA 1
ATOM 11560 C C . ARG G 1 135 ? 15.554 44.943 14.447 1.00 19.87 132 ARG G C 1
ATOM 11561 O O . ARG G 1 135 ? 15.103 45.939 13.831 1.00 21.02 132 ARG G O 1
ATOM 11569 N N . LEU G 1 136 ? 15.786 44.943 15.748 1.00 18.14 133 LEU G N 1
ATOM 11570 C CA . LEU G 1 136 ? 15.714 46.138 16.570 1.00 19.21 133 LEU G CA 1
ATOM 11571 C C . LEU G 1 136 ? 17.175 46.408 17.049 1.00 19.64 133 LEU G C 1
ATOM 11572 O O . LEU G 1 136 ? 17.794 45.528 17.650 1.00 18.89 133 LEU G O 1
ATOM 11577 N N . ILE G 1 137 ? 17.691 47.572 16.731 1.00 19.68 134 ILE G N 1
ATOM 11578 C CA . ILE G 1 137 ? 19.053 47.939 17.038 1.00 20.32 134 ILE G CA 1
ATOM 11579 C C . ILE G 1 137 ? 19.045 49.299 17.683 1.00 19.30 134 ILE G C 1
ATOM 11580 O O . ILE G 1 137 ? 18.571 50.274 17.070 1.00 19.71 134 ILE G O 1
ATOM 11585 N N . TYR G 1 138 ? 19.485 49.355 18.945 1.00 17.84 135 TYR G N 1
ATOM 11586 C CA . TYR G 1 138 ? 19.511 50.582 19.693 1.00 18.72 135 TYR G CA 1
ATOM 11587 C C . TYR G 1 138 ? 20.962 51.114 19.687 1.00 19.12 135 TYR G C 1
ATOM 11588 O O . TYR G 1 138 ? 21.903 50.347 19.889 1.00 19.10 135 TYR G O 1
ATOM 11597 N N . ILE G 1 139 ? 21.116 52.407 19.471 1.00 20.57 136 ILE G N 1
ATOM 11598 C CA . ILE G 1 139 ? 22.384 53.062 19.624 1.00 20.95 136 ILE G CA 1
ATOM 11599 C C . ILE G 1 139 ? 22.475 53.619 21.061 1.00 19.75 136 ILE G C 1
ATOM 11600 O O . ILE G 1 139 ? 21.875 54.647 21.412 1.00 20.17 136 ILE G O 1
ATOM 11605 N N . GLY G 1 140 ? 23.258 52.922 21.866 1.00 20.50 137 GLY G N 1
ATOM 11606 C CA . GLY G 1 140 ? 23.519 53.260 23.232 1.00 20.62 137 GLY G CA 1
ATOM 11607 C C . GLY G 1 140 ? 24.752 54.072 23.305 1.00 21.50 137 GLY G C 1
ATOM 11608 O O . GLY G 1 140 ? 24.948 54.950 22.505 1.00 23.28 137 GLY G O 1
ATOM 11609 N N . SER G 1 141 ? 25.609 53.754 24.262 1.00 22.75 138 SER G N 1
ATOM 11610 C CA . SER G 1 141 ? 26.919 54.426 24.414 1.00 21.78 138 SER G CA 1
ATOM 11611 C C . SER G 1 141 ? 27.794 53.618 25.337 1.00 20.91 138 SER G C 1
ATOM 11612 O O . SER G 1 141 ? 27.309 52.958 26.289 1.00 20.46 138 SER G O 1
ATOM 11615 N N . ALA G 1 142 ? 29.095 53.709 25.124 1.00 19.32 139 ALA G N 1
ATOM 11616 C CA . ALA G 1 142 ? 30.034 53.181 26.061 1.00 20.19 139 ALA G CA 1
ATOM 11617 C C . ALA G 1 142 ? 29.849 53.762 27.443 1.00 20.27 139 ALA G C 1
ATOM 11618 O O . ALA G 1 142 ? 30.177 53.103 28.434 1.00 20.53 139 ALA G O 1
ATOM 11620 N N . PHE G 1 143 ? 29.325 54.978 27.525 1.00 21.37 140 PHE G N 1
ATOM 11621 C CA . PHE G 1 143 ? 29.092 55.582 28.791 1.00 22.94 140 PHE G CA 1
ATOM 11622 C C . PHE G 1 143 ? 27.940 54.962 29.565 1.00 25.09 140 PHE G C 1
ATOM 11623 O O . PHE G 1 143 ? 27.777 55.241 30.760 1.00 24.84 140 PHE G O 1
ATOM 11631 N N . GLY G 1 144 ? 27.163 54.129 28.920 1.00 23.72 141 GLY G N 1
ATOM 11632 C CA . GLY G 1 144 ? 26.196 53.296 29.623 1.00 26.06 141 GLY G CA 1
ATOM 11633 C C . GLY G 1 144 ? 26.838 52.224 30.475 1.00 25.49 141 GLY G C 1
ATOM 11634 O O . GLY G 1 144 ? 26.247 51.778 31.413 1.00 27.38 141 GLY G O 1
ATOM 11635 N N . GLU G 1 145 ? 28.098 51.906 30.205 1.00 28.87 142 GLU G N 1
ATOM 11636 C CA . GLU G 1 145 ? 28.857 50.916 31.020 1.00 28.64 142 GLU G CA 1
ATOM 11637 C C . GLU G 1 145 ? 29.932 51.543 31.920 1.00 28.96 142 GLU G C 1
ATOM 11638 O O . GLU G 1 145 ? 30.383 50.894 32.850 1.00 26.18 142 GLU G O 1
ATOM 11644 N N . ARG G 1 146 ? 30.434 52.730 31.558 1.00 27.32 143 ARG G N 1
ATOM 11645 C CA . ARG G 1 146 ? 31.487 53.360 32.317 1.00 28.86 143 ARG G CA 1
ATOM 11646 C C . ARG G 1 146 ? 31.304 54.857 32.233 1.00 26.57 143 ARG G C 1
ATOM 11647 O O . ARG G 1 146 ? 31.168 55.405 31.170 1.00 25.11 143 ARG G O 1
ATOM 11655 N N . ALA G 1 147 ? 31.269 55.486 33.381 1.00 25.65 144 ALA G N 1
ATOM 11656 C CA . ALA G 1 147 ? 31.210 56.918 33.491 1.00 27.58 144 ALA G CA 1
ATOM 11657 C C . ALA G 1 147 ? 32.537 57.378 34.123 1.00 27.26 144 ALA G C 1
ATOM 11658 O O . ALA G 1 147 ? 32.614 57.571 35.325 1.00 26.73 144 ALA G O 1
ATOM 11660 N N . PRO G 1 148 ? 33.575 57.567 33.299 1.00 25.37 145 PRO G N 1
ATOM 11661 C CA . PRO G 1 148 ? 34.900 57.747 33.863 1.00 26.12 145 PRO G CA 1
ATOM 11662 C C . PRO G 1 148 ? 35.179 59.191 34.332 1.00 26.47 145 PRO G C 1
ATOM 11663 O O . PRO G 1 148 ? 36.180 59.386 34.978 1.00 27.54 145 PRO G O 1
ATOM 11667 N N . PHE G 1 149 ? 34.301 60.158 34.059 1.00 24.49 146 PHE G N 1
ATOM 11668 C CA . PHE G 1 149 ? 34.523 61.540 34.486 1.00 28.09 146 PHE G CA 1
ATOM 11669 C C . PHE G 1 149 ? 33.210 62.197 34.847 1.00 27.16 146 PHE G C 1
ATOM 11670 O O . PHE G 1 149 ? 32.155 61.690 34.497 1.00 27.37 146 PHE G O 1
ATOM 11678 N N . PRO G 1 150 ? 33.274 63.320 35.558 1.00 25.96 147 PRO G N 1
ATOM 11679 C CA . PRO G 1 150 ? 32.070 63.979 36.023 1.00 26.85 147 PRO G CA 1
ATOM 11680 C C . PRO G 1 150 ? 31.286 64.651 34.934 1.00 25.52 147 PRO G C 1
ATOM 11681 O O . PRO G 1 150 ? 31.835 64.958 33.887 1.00 27.27 147 PRO G O 1
ATOM 11685 N N . GLY G 1 151 ? 29.969 64.795 35.117 1.00 24.32 148 GLY G N 1
ATOM 11686 C CA . GLY G 1 151 ? 29.157 65.570 34.172 1.00 23.35 148 GLY G CA 1
ATOM 11687 C C . GLY G 1 151 ? 28.221 64.769 33.277 1.00 26.62 148 GLY G C 1
ATOM 11688 O O . GLY G 1 151 ? 27.427 65.369 32.543 1.00 25.66 148 GLY G O 1
ATOM 11689 N N . ILE G 1 152 ? 28.251 63.436 33.358 1.00 23.43 149 ILE G N 1
ATOM 11690 C CA . ILE G 1 152 ? 27.451 62.633 32.452 1.00 24.00 149 ILE G CA 1
ATOM 11691 C C . ILE G 1 152 ? 26.453 61.666 33.130 1.00 22.49 149 ILE G C 1
ATOM 11692 O O . ILE G 1 152 ? 26.021 60.681 32.504 1.00 20.86 149 ILE G O 1
ATOM 11697 N N . SER G 1 153 ? 26.030 61.994 34.346 1.00 20.05 150 SER G N 1
ATOM 11698 C CA . SER G 1 153 ? 25.030 61.175 35.040 1.00 24.41 150 SER G CA 1
ATOM 11699 C C . SER G 1 153 ? 23.749 60.887 34.249 1.00 22.16 150 SER G C 1
ATOM 11700 O O . SER G 1 153 ? 23.250 59.775 34.287 1.00 22.76 150 SER G O 1
ATOM 11703 N N . LEU G 1 154 ? 23.147 61.935 33.702 1.00 21.11 151 LEU G N 1
ATOM 11704 C CA . LEU G 1 154 ? 21.900 61.769 33.012 1.00 22.43 151 LEU G CA 1
ATOM 11705 C C . LEU G 1 154 ? 22.054 60.920 31.764 1.00 23.24 151 LEU G C 1
ATOM 11706 O O . LEU G 1 154 ? 21.212 60.073 31.462 1.00 24.64 151 LEU G O 1
ATOM 11711 N N . TYR G 1 155 ? 23.104 61.184 31.018 1.00 21.39 152 TYR G N 1
ATOM 11712 C CA . TYR G 1 155 ? 23.330 60.445 29.821 1.00 21.61 152 TYR G CA 1
ATOM 11713 C C . TYR G 1 155 ? 23.642 58.976 30.143 1.00 21.55 152 TYR G C 1
ATOM 11714 O O . TYR G 1 155 ? 23.060 58.076 29.555 1.00 25.48 152 TYR G O 1
ATOM 11723 N N . ALA G 1 156 ? 24.505 58.740 31.113 1.00 20.51 153 ALA G N 1
ATOM 11724 C CA . ALA G 1 156 ? 24.814 57.389 31.519 1.00 21.07 153 ALA G CA 1
ATOM 11725 C C . ALA G 1 156 ? 23.578 56.649 31.957 1.00 20.70 153 ALA G C 1
ATOM 11726 O O . ALA G 1 156 ? 23.433 55.489 31.615 1.00 21.33 153 ALA G O 1
ATOM 11728 N N . ALA G 1 157 ? 22.661 57.307 32.664 1.00 19.95 154 ALA G N 1
ATOM 11729 C CA . ALA G 1 157 ? 21.427 56.638 33.101 1.00 18.50 154 ALA G CA 1
ATOM 11730 C C . ALA G 1 157 ? 20.632 56.195 31.916 1.00 19.55 154 ALA G C 1
ATOM 11731 O O . ALA G 1 157 ? 20.152 55.037 31.867 1.00 20.63 154 ALA G O 1
ATOM 11733 N N . THR G 1 158 ? 20.458 57.071 30.926 1.00 20.39 155 THR G N 1
ATOM 11734 C CA . THR G 1 158 ? 19.586 56.707 29.821 1.00 22.10 155 THR G CA 1
ATOM 11735 C C . THR G 1 158 ? 20.202 55.613 28.976 1.00 21.93 155 THR G C 1
ATOM 11736 O O . THR G 1 158 ? 19.514 54.712 28.534 1.00 21.91 155 THR G O 1
ATOM 11740 N N . LYS G 1 159 ? 21.513 55.673 28.804 1.00 22.91 156 LYS G N 1
ATOM 11741 C CA . LYS G 1 159 ? 22.183 54.689 27.974 1.00 22.42 156 LYS G CA 1
ATOM 11742 C C . LYS G 1 159 ? 22.322 53.316 28.657 1.00 23.29 156 LYS G C 1
ATOM 11743 O O . LYS G 1 159 ? 22.216 52.314 27.991 1.00 22.22 156 LYS G O 1
ATOM 11749 N N . ALA G 1 160 ? 22.563 53.274 29.973 1.00 22.46 157 ALA G N 1
ATOM 11750 C CA . ALA G 1 160 ? 22.442 52.029 30.704 1.00 20.24 157 ALA G CA 1
ATOM 11751 C C . ALA G 1 160 ? 20.991 51.480 30.670 1.00 21.56 157 ALA G C 1
ATOM 11752 O O . ALA G 1 160 ? 20.753 50.273 30.596 1.00 20.98 157 ALA G O 1
ATOM 11754 N N . GLY G 1 161 ? 20.005 52.385 30.697 1.00 22.99 158 GLY G N 1
ATOM 11755 C CA . GLY G 1 161 ? 18.611 51.964 30.528 1.00 22.23 158 GLY G CA 1
ATOM 11756 C C . GLY G 1 161 ? 18.343 51.199 29.255 1.00 22.80 158 GLY G C 1
ATOM 11757 O O . GLY G 1 161 ? 17.570 50.251 29.240 1.00 23.59 158 GLY G O 1
ATOM 11758 N N . LEU G 1 162 ? 18.929 51.651 28.158 1.00 23.72 159 LEU G N 1
ATOM 11759 C CA . LEU G 1 162 ? 18.787 50.943 26.902 1.00 23.90 159 LEU G CA 1
ATOM 11760 C C . LEU G 1 162 ? 19.331 49.554 26.961 1.00 21.39 159 LEU G C 1
ATOM 11761 O O . LEU G 1 162 ? 18.873 48.702 26.225 1.00 22.75 159 LEU G O 1
ATOM 11766 N N . ILE G 1 163 ? 20.349 49.322 27.775 1.00 22.13 160 ILE G N 1
ATOM 11767 C CA . ILE G 1 163 ? 20.915 47.971 27.872 1.00 22.81 160 ILE G CA 1
ATOM 11768 C C . ILE G 1 163 ? 19.882 47.068 28.499 1.00 23.40 160 ILE G C 1
ATOM 11769 O O . ILE G 1 163 ? 19.681 45.942 28.044 1.00 21.36 160 ILE G O 1
ATOM 11774 N N . GLY G 1 164 ? 19.247 47.555 29.565 1.00 20.85 161 GLY G N 1
ATOM 11775 C CA . GLY G 1 164 ? 18.222 46.792 30.233 1.00 20.45 161 GLY G CA 1
ATOM 11776 C C . GLY G 1 164 ? 17.036 46.557 29.328 1.00 19.75 161 GLY G C 1
ATOM 11777 O O . GLY G 1 164 ? 16.479 45.459 29.312 1.00 19.43 161 GLY G O 1
ATOM 11778 N N . PHE G 1 165 ? 16.628 47.594 28.598 1.00 19.39 162 PHE G N 1
ATOM 11779 C CA . PHE G 1 165 ? 15.499 47.469 27.666 1.00 20.47 162 PHE G CA 1
ATOM 11780 C C . PHE G 1 165 ? 15.785 46.406 26.574 1.00 21.42 162 PHE G C 1
ATOM 11781 O O . PHE G 1 165 ? 14.976 45.518 26.351 1.00 24.54 162 PHE G O 1
ATOM 11789 N N . THR G 1 166 ? 17.007 46.418 26.051 1.00 22.36 163 THR G N 1
ATOM 11790 C CA . THR G 1 166 ? 17.454 45.475 25.048 1.00 23.52 163 THR G CA 1
ATOM 11791 C C . THR G 1 166 ? 17.404 44.045 25.539 1.00 23.71 163 THR G C 1
ATOM 11792 O O . THR G 1 166 ? 16.910 43.162 24.834 1.00 23.81 163 THR G O 1
ATOM 11796 N N . LYS G 1 167 ? 17.861 43.818 26.749 1.00 22.53 164 LYS G N 1
ATOM 11797 C CA . LYS G 1 167 ? 17.820 42.501 27.346 1.00 23.98 164 LYS G CA 1
ATOM 11798 C C . LYS G 1 167 ? 16.390 41.987 27.516 1.00 23.97 164 LYS G C 1
ATOM 11799 O O . LYS G 1 167 ? 16.094 40.849 27.154 1.00 23.46 164 LYS G O 1
ATOM 11805 N N . GLY G 1 168 ? 15.514 42.833 28.033 1.00 20.80 165 GLY G N 1
ATOM 11806 C CA . GLY G 1 168 ? 14.125 42.435 28.218 1.00 22.29 165 GLY G CA 1
ATOM 11807 C C . GLY G 1 168 ? 13.358 42.205 26.931 1.00 20.48 165 GLY G C 1
ATOM 11808 O O . GLY G 1 168 ? 12.605 41.271 26.814 1.00 23.29 165 GLY G O 1
ATOM 11809 N N . VAL G 1 169 ? 13.599 43.051 25.944 1.00 21.75 166 VAL G N 1
ATOM 11810 C CA . VAL G 1 169 ? 12.959 42.934 24.652 1.00 21.08 166 VAL G CA 1
ATOM 11811 C C . VAL G 1 169 ? 13.447 41.694 23.948 1.00 20.76 166 VAL G C 1
ATOM 11812 O O . VAL G 1 169 ? 12.667 40.996 23.329 1.00 20.51 166 VAL G O 1
ATOM 11816 N N . ALA G 1 170 ? 14.733 41.425 24.033 1.00 19.31 167 ALA G N 1
ATOM 11817 C CA . ALA G 1 170 ? 15.311 40.235 23.426 1.00 21.24 167 ALA G CA 1
ATOM 11818 C C . ALA G 1 170 ? 14.691 38.988 24.004 1.00 21.07 167 ALA G C 1
ATOM 11819 O O . ALA G 1 170 ? 14.342 38.066 23.287 1.00 21.90 167 ALA G O 1
ATOM 11821 N N . ARG G 1 171 ? 14.563 38.984 25.309 1.00 22.26 168 ARG G N 1
ATOM 11822 C CA . ARG G 1 171 ? 13.883 37.892 25.984 1.00 26.32 168 ARG G CA 1
ATOM 11823 C C . ARG G 1 171 ? 12.412 37.720 25.498 1.00 25.11 168 ARG G C 1
ATOM 11824 O O . ARG G 1 171 ? 11.999 36.628 25.165 1.00 28.14 168 ARG G O 1
ATOM 11832 N N . ASP G 1 172 ? 11.672 38.822 25.361 1.00 26.70 169 ASP G N 1
ATOM 11833 C CA . ASP G 1 172 ? 10.271 38.758 24.872 1.00 26.12 169 ASP G CA 1
ATOM 11834 C C . ASP G 1 172 ? 10.145 38.269 23.476 1.00 25.60 169 ASP G C 1
ATOM 11835 O O . ASP G 1 172 ? 9.203 37.578 23.154 1.00 28.08 169 ASP G O 1
ATOM 11840 N N . LEU G 1 173 ? 11.042 38.690 22.593 1.00 24.05 170 LEU G N 1
ATOM 11841 C CA . LEU G 1 173 ? 10.870 38.472 21.163 1.00 23.47 170 LEU G CA 1
ATOM 11842 C C . LEU G 1 173 ? 11.652 37.288 20.603 1.00 23.35 170 LEU G C 1
ATOM 11843 O O . LEU G 1 173 ? 11.527 36.943 19.406 1.00 21.83 170 LEU G O 1
ATOM 11848 N N . GLY G 1 174 ? 12.430 36.648 21.453 1.00 23.28 171 GLY G N 1
ATOM 11849 C CA . GLY G 1 174 ? 13.269 35.503 21.035 1.00 24.08 171 GLY G CA 1
ATOM 11850 C C . GLY G 1 174 ? 12.506 34.489 20.223 1.00 26.03 171 GLY G C 1
ATOM 11851 O O . GLY G 1 174 ? 12.890 34.194 19.097 1.00 27.87 171 GLY G O 1
ATOM 11852 N N . PRO G 1 175 ? 11.395 33.977 20.753 1.00 26.85 172 PRO G N 1
ATOM 11853 C CA . PRO G 1 175 ? 10.652 32.932 19.969 1.00 28.23 172 PRO G CA 1
ATOM 11854 C C . PRO G 1 175 ? 9.956 33.444 18.705 1.00 30.20 172 PRO G C 1
ATOM 11855 O O . PRO G 1 175 ? 9.533 32.646 17.895 1.00 28.67 172 PRO G O 1
ATOM 11859 N N . GLN G 1 176 ? 9.846 34.768 18.529 1.00 30.05 173 GLN G N 1
ATOM 11860 C CA . GLN G 1 176 ? 9.212 35.340 17.354 1.00 29.45 173 GLN G CA 1
ATOM 11861 C C . GLN G 1 176 ? 10.199 35.612 16.229 1.00 30.21 173 GLN G C 1
ATOM 11862 O O . GLN G 1 176 ? 9.800 36.036 15.156 1.00 28.71 173 GLN G O 1
ATOM 11868 N N . GLY G 1 177 ? 11.478 35.394 16.473 1.00 28.91 174 GLY G N 1
ATOM 11869 C CA . GLY G 1 177 ? 12.495 35.536 15.420 1.00 27.85 174 GLY G CA 1
ATOM 11870 C C . GLY G 1 177 ? 12.844 36.991 15.134 1.00 25.44 174 GLY G C 1
ATOM 11871 O O . GLY G 1 177 ? 13.298 37.306 14.060 1.00 27.01 174 GLY G O 1
ATOM 11872 N N . ILE G 1 178 ? 12.645 37.866 16.105 1.00 25.96 175 ILE G N 1
ATOM 11873 C CA . ILE G 1 178 ? 13.095 39.262 16.033 1.00 23.75 175 ILE G CA 1
ATOM 11874 C C . ILE G 1 178 ? 14.210 39.431 17.070 1.00 24.34 175 ILE G C 1
ATOM 11875 O O . ILE G 1 178 ? 14.080 38.958 18.198 1.00 25.62 175 ILE G O 1
ATOM 11880 N N . THR G 1 179 ? 15.318 40.042 16.670 1.00 21.72 176 THR G N 1
ATOM 11881 C CA . THR G 1 179 ? 16.408 40.235 17.544 1.00 20.37 176 THR G CA 1
ATOM 11882 C C . THR G 1 179 ? 16.411 41.662 18.028 1.00 19.94 176 THR G C 1
ATOM 11883 O O . THR G 1 179 ? 15.954 42.561 17.332 1.00 21.60 176 THR G O 1
ATOM 11887 N N . ALA G 1 180 ? 16.966 41.861 19.209 1.00 19.13 177 ALA G N 1
ATOM 11888 C CA . ALA G 1 180 ? 17.199 43.191 19.786 1.00 20.14 177 ALA G CA 1
ATOM 11889 C C . ALA G 1 180 ? 18.630 43.272 20.361 1.00 18.79 177 ALA G C 1
ATOM 11890 O O . ALA G 1 180 ? 19.012 42.451 21.192 1.00 19.15 177 ALA G O 1
ATOM 11892 N N . ASN G 1 181 ? 19.401 44.257 19.907 1.00 16.42 178 ASN G N 1
ATOM 11893 C CA . ASN G 1 181 ? 20.754 44.403 20.282 1.00 16.92 178 ASN G CA 1
ATOM 11894 C C . ASN G 1 181 ? 21.086 45.884 20.449 1.00 18.38 178 ASN G C 1
ATOM 11895 O O . ASN G 1 181 ? 20.420 46.745 19.868 1.00 17.88 178 ASN G O 1
ATOM 11900 N N . VAL G 1 182 ? 22.130 46.171 21.218 1.00 19.87 179 VAL G N 1
ATOM 11901 C CA . VAL G 1 182 ? 22.572 47.556 21.444 1.00 21.63 179 VAL G CA 1
ATOM 11902 C C . VAL G 1 182 ? 24.038 47.743 21.026 1.00 20.39 179 VAL G C 1
ATOM 11903 O O . VAL G 1 182 ? 24.912 46.957 21.349 1.00 23.27 179 VAL G O 1
ATOM 11907 N N . VAL G 1 183 ? 24.265 48.734 20.184 1.00 21.39 180 VAL G N 1
ATOM 11908 C CA . VAL G 1 183 ? 25.606 49.150 19.839 1.00 23.51 180 VAL G CA 1
ATOM 11909 C C . VAL G 1 183 ? 25.994 50.300 20.757 1.00 22.12 180 VAL G C 1
ATOM 11910 O O . VAL G 1 183 ? 25.221 51.234 20.895 1.00 24.65 180 VAL G O 1
ATOM 11914 N N . GLU G 1 184 ? 27.206 50.253 21.321 1.00 22.52 181 GLU G N 1
ATOM 11915 C CA . GLU G 1 184 ? 27.684 51.222 22.272 1.00 21.54 181 GLU G CA 1
ATOM 11916 C C . GLU G 1 184 ? 28.935 51.954 21.778 1.00 20.88 181 GLU G C 1
ATOM 11917 O O . GLU G 1 184 ? 30.047 51.598 22.111 1.00 20.71 181 GLU G O 1
ATOM 11923 N N . PRO G 1 185 ? 28.737 53.058 21.071 1.00 23.26 182 PRO G N 1
ATOM 11924 C CA . PRO G 1 185 ? 29.831 53.898 20.607 1.00 22.76 182 PRO G CA 1
ATOM 11925 C C . PRO G 1 185 ? 30.565 54.572 21.722 1.00 24.50 182 PRO G C 1
ATOM 11926 O O . PRO G 1 185 ? 29.950 55.012 22.716 1.00 25.40 182 PRO G O 1
ATOM 11930 N N . GLY G 1 186 ? 31.884 54.617 21.585 1.00 22.40 183 GLY G N 1
ATOM 11931 C CA . GLY G 1 186 ? 32.680 55.528 22.346 1.00 22.75 183 GLY G CA 1
ATOM 11932 C C . GLY G 1 186 ? 32.575 56.906 21.688 1.00 23.64 183 GLY G C 1
ATOM 11933 O O . GLY G 1 186 ? 31.636 57.197 21.000 1.00 23.29 183 GLY G O 1
ATOM 11934 N N . PRO G 1 187 ? 33.611 57.730 21.823 1.00 24.92 184 PRO G N 1
ATOM 11935 C CA . PRO G 1 187 ? 33.627 59.032 21.139 1.00 24.09 184 PRO G CA 1
ATOM 11936 C C . PRO G 1 187 ? 33.883 58.858 19.652 1.00 22.03 184 PRO G C 1
ATOM 11937 O O . PRO G 1 187 ? 34.883 58.261 19.247 1.00 22.17 184 PRO G O 1
ATOM 11941 N N . ILE G 1 188 ? 32.945 59.336 18.861 1.00 23.18 185 ILE G N 1
ATOM 11942 C CA . ILE G 1 188 ? 32.994 59.222 17.419 1.00 25.02 185 ILE G CA 1
ATOM 11943 C C . ILE G 1 188 ? 33.041 60.648 16.868 1.00 25.24 185 ILE G C 1
ATOM 11944 O O . ILE G 1 188 ? 32.191 61.431 17.178 1.00 23.55 185 ILE G O 1
ATOM 11949 N N . ALA G 1 189 ? 34.065 60.956 16.064 1.00 24.98 186 ALA G N 1
ATOM 11950 C CA . ALA G 1 189 ? 34.129 62.234 15.351 1.00 29.23 186 ALA G CA 1
ATOM 11951 C C . ALA G 1 189 ? 32.969 62.355 14.348 1.00 30.86 186 ALA G C 1
ATOM 11952 O O . ALA G 1 189 ? 32.873 61.562 13.431 1.00 34.08 186 ALA G O 1
ATOM 11954 N N . THR G 1 190 ? 32.113 63.344 14.477 1.00 32.47 187 THR G N 1
ATOM 11955 C CA . THR G 1 190 ? 30.916 63.473 13.612 1.00 38.70 187 THR G CA 1
ATOM 11956 C C . THR G 1 190 ? 30.838 64.949 13.156 1.00 42.93 187 THR G C 1
ATOM 11957 O O . THR G 1 190 ? 31.404 65.787 13.855 1.00 40.66 187 THR G O 1
ATOM 11961 N N . ASP G 1 191 ? 30.146 65.259 12.033 1.00 50.30 188 ASP G N 1
ATOM 11962 C CA . ASP G 1 191 ? 29.672 66.635 11.701 1.00 56.62 188 ASP G CA 1
ATOM 11963 C C . ASP G 1 191 ? 29.030 67.337 12.954 1.00 60.32 188 ASP G C 1
ATOM 11964 O O . ASP G 1 191 ? 29.382 68.466 13.262 1.00 57.11 188 ASP G O 1
ATOM 11969 N N . LEU G 1 192 ? 28.200 66.618 13.726 1.00 60.82 189 LEU G N 1
ATOM 11970 C CA . LEU G 1 192 ? 27.602 67.092 14.983 1.00 64.51 189 LEU G CA 1
ATOM 11971 C C . LEU G 1 192 ? 28.512 67.069 16.210 1.00 63.66 189 LEU G C 1
ATOM 11972 O O . LEU G 1 192 ? 28.283 67.797 17.160 1.00 64.53 189 LEU G O 1
ATOM 11977 N N . ASN G 1 193 ? 29.511 66.203 16.251 1.00 63.20 190 ASN G N 1
ATOM 11978 C CA . ASN G 1 193 ? 30.284 66.062 17.524 1.00 60.55 190 ASN G CA 1
ATOM 11979 C C . ASN G 1 193 ? 31.756 66.013 17.126 1.00 52.57 190 ASN G C 1
ATOM 11980 O O . ASN G 1 193 ? 32.371 64.982 16.997 1.00 49.52 190 ASN G O 1
ATOM 11985 N N . PRO G 1 194 ? 32.309 67.192 16.816 1.00 61.74 191 PRO G N 1
ATOM 11986 C CA . PRO G 1 194 ? 33.659 67.199 16.232 1.00 58.21 191 PRO G CA 1
ATOM 11987 C C . PRO G 1 194 ? 34.708 66.845 17.254 1.00 51.20 191 PRO G C 1
ATOM 11988 O O . PRO G 1 194 ? 34.559 67.113 18.451 1.00 49.94 191 PRO G O 1
ATOM 11992 N N . GLU G 1 195 ? 35.805 66.295 16.781 1.00 49.49 192 GLU G N 1
ATOM 11993 C CA . GLU G 1 195 ? 36.922 66.017 17.634 1.00 51.88 192 GLU G CA 1
ATOM 11994 C C . GLU G 1 195 ? 37.677 67.262 17.953 1.00 50.84 192 GLU G C 1
ATOM 11995 O O . GLU G 1 195 ? 38.839 67.256 17.692 1.00 51.25 192 GLU G O 1
ATOM 12001 N N . ASP G 1 196 ? 37.038 68.303 18.496 1.00 48.98 193 ASP G N 1
ATOM 12002 C CA . ASP G 1 196 ? 37.757 69.512 18.906 1.00 50.61 193 ASP G CA 1
ATOM 12003 C C . ASP G 1 196 ? 37.518 69.976 20.320 1.00 48.62 193 ASP G C 1
ATOM 12004 O O . ASP G 1 196 ? 36.411 69.845 20.776 1.00 41.03 193 ASP G O 1
ATOM 12009 N N . GLY G 1 197 ? 38.519 70.599 20.966 1.00 49.55 194 GLY G N 1
ATOM 12010 C CA . GLY G 1 197 ? 38.310 71.258 22.259 1.00 52.87 194 GLY G CA 1
ATOM 12011 C C . GLY G 1 197 ? 38.850 70.483 23.453 1.00 48.34 194 GLY G C 1
ATOM 12012 O O . GLY G 1 197 ? 39.210 69.309 23.337 1.00 43.34 194 GLY G O 1
ATOM 12013 N N . ALA G 1 198 ? 38.895 71.155 24.601 1.00 49.82 195 ALA G N 1
ATOM 12014 C CA . ALA G 1 198 ? 39.448 70.576 25.836 1.00 53.97 195 ALA G CA 1
ATOM 12015 C C . ALA G 1 198 ? 38.622 69.409 26.379 1.00 47.46 195 ALA G C 1
ATOM 12016 O O . ALA G 1 198 ? 39.180 68.474 26.927 1.00 50.94 195 ALA G O 1
ATOM 12018 N N . ALA G 1 199 ? 37.308 69.457 26.215 1.00 45.27 196 ALA G N 1
ATOM 12019 C CA . ALA G 1 199 ? 36.452 68.346 26.626 1.00 43.83 196 ALA G CA 1
ATOM 12020 C C . ALA G 1 199 ? 36.788 67.051 25.826 1.00 40.94 196 ALA G C 1
ATOM 12021 O O . ALA G 1 199 ? 37.028 66.013 26.401 1.00 40.93 196 ALA G O 1
ATOM 12023 N N . ALA G 1 200 ? 36.844 67.153 24.501 1.00 38.36 197 ALA G N 1
ATOM 12024 C CA . ALA G 1 200 ? 37.277 66.065 23.625 1.00 36.39 197 ALA G CA 1
ATOM 12025 C C . ALA G 1 200 ? 38.655 65.547 23.994 1.00 39.76 197 ALA G C 1
ATOM 12026 O O . ALA G 1 200 ? 38.896 64.326 23.986 1.00 36.94 197 ALA G O 1
ATOM 12028 N N . ALA G 1 201 ? 39.575 66.442 24.348 1.00 37.73 198 ALA G N 1
ATOM 12029 C CA . ALA G 1 201 ? 40.937 65.976 24.755 1.00 43.53 198 ALA G CA 1
ATOM 12030 C C . ALA G 1 201 ? 40.876 65.068 26.013 1.00 46.93 198 ALA G C 1
ATOM 12031 O O . ALA G 1 201 ? 41.672 64.112 26.131 1.00 47.29 198 ALA G O 1
ATOM 12033 N N . VAL G 1 202 ? 39.957 65.384 26.933 1.00 42.39 199 VAL G N 1
ATOM 12034 C CA . VAL G 1 202 ? 39.821 64.617 28.171 1.00 42.89 199 VAL G CA 1
ATOM 12035 C C . VAL G 1 202 ? 39.229 63.249 27.853 1.00 41.51 199 VAL G C 1
ATOM 12036 O O . VAL G 1 202 ? 39.830 62.251 28.242 1.00 42.08 199 VAL G O 1
ATOM 12040 N N . ILE G 1 203 ? 38.183 63.215 27.030 1.00 36.25 200 ILE G N 1
ATOM 12041 C CA . ILE G 1 203 ? 37.556 61.985 26.635 1.00 35.82 200 ILE G CA 1
ATOM 12042 C C . ILE G 1 203 ? 38.519 61.047 25.919 1.00 33.31 200 ILE G C 1
ATOM 12043 O O . ILE G 1 203 ? 38.604 59.853 26.279 1.00 31.46 200 ILE G O 1
ATOM 12048 N N . ARG G 1 204 ? 39.327 61.577 25.002 1.00 32.24 201 ARG G N 1
ATOM 12049 C CA . ARG G 1 204 ? 40.290 60.686 24.244 1.00 36.46 201 ARG G CA 1
ATOM 12050 C C . ARG G 1 204 ? 41.274 59.915 25.121 1.00 33.16 201 ARG G C 1
ATOM 12051 O O . ARG G 1 204 ? 41.645 58.704 24.856 1.00 36.51 201 ARG G O 1
ATOM 12059 N N . LYS G 1 205 ? 41.736 60.610 26.160 1.00 34.35 202 LYS G N 1
ATOM 12060 C CA . LYS G 1 205 ? 42.705 60.016 27.100 1.00 39.22 202 LYS G CA 1
ATOM 12061 C C . LYS G 1 205 ? 42.135 58.757 27.853 1.00 34.24 202 LYS G C 1
ATOM 12062 O O . LYS G 1 205 ? 42.874 57.935 28.345 1.00 34.25 202 LYS G O 1
ATOM 12068 N N . PHE G 1 206 ? 40.814 58.609 27.950 1.00 29.50 203 PHE G N 1
ATOM 12069 C CA . PHE G 1 206 ? 40.244 57.388 28.563 1.00 27.65 203 PHE G CA 1
ATOM 12070 C C . PHE G 1 206 ? 40.180 56.183 27.593 1.00 24.54 203 PHE G C 1
ATOM 12071 O O . PHE G 1 206 ? 39.883 55.073 28.037 1.00 25.45 203 PHE G O 1
ATOM 12079 N N . THR G 1 207 ? 40.327 56.433 26.284 1.00 22.23 204 THR G N 1
ATOM 12080 C CA . THR G 1 207 ? 40.270 55.348 25.327 1.00 23.71 204 THR G CA 1
ATOM 12081 C C . THR G 1 207 ? 41.633 54.680 25.369 1.00 25.15 204 THR G C 1
ATOM 12082 O O . THR G 1 207 ? 42.616 55.337 25.638 1.00 27.52 204 THR G O 1
ATOM 12086 N N . ALA G 1 208 ? 41.675 53.384 25.096 1.00 24.30 205 ALA G N 1
ATOM 12087 C CA . ALA G 1 208 ? 42.937 52.677 25.041 1.00 23.95 205 ALA G CA 1
ATOM 12088 C C . ALA G 1 208 ? 43.712 53.069 23.750 1.00 25.88 205 ALA G C 1
ATOM 12089 O O . ALA G 1 208 ? 44.943 53.189 23.768 1.00 22.77 205 ALA G O 1
ATOM 12091 N N . THR G 1 209 ? 43.001 53.323 22.654 1.00 26.28 206 THR G N 1
ATOM 12092 C CA . THR G 1 209 ? 43.663 53.750 21.423 1.00 27.04 206 THR G CA 1
ATOM 12093 C C . THR G 1 209 ? 44.089 55.222 21.434 1.00 29.22 206 THR G C 1
ATOM 12094 O O . THR G 1 209 ? 44.774 55.641 20.540 1.00 29.96 206 THR G O 1
ATOM 12098 N N . GLU G 1 210 ? 43.642 56.006 22.407 1.00 31.15 207 GLU G N 1
ATOM 12099 C CA . GLU G 1 210 ? 43.927 57.454 22.459 1.00 34.93 207 GLU G CA 1
ATOM 12100 C C . GLU G 1 210 ? 43.468 58.132 21.194 1.00 29.98 207 GLU G C 1
ATOM 12101 O O . GLU G 1 210 ? 44.155 58.995 20.655 1.00 28.30 207 GLU G O 1
ATOM 12107 N N . SER G 1 211 ? 42.233 57.817 20.794 1.00 26.76 208 SER G N 1
ATOM 12108 C CA . SER G 1 211 ? 41.664 58.356 19.588 1.00 26.16 208 SER G CA 1
ATOM 12109 C C . SER G 1 211 ? 40.148 58.316 19.618 1.00 24.59 208 SER G C 1
ATOM 12110 O O . SER G 1 211 ? 39.540 57.523 20.349 1.00 21.81 208 SER G O 1
ATOM 12113 N N . TYR G 1 212 ? 39.568 59.209 18.812 1.00 24.97 209 TYR G N 1
ATOM 12114 C CA . TYR G 1 212 ? 38.129 59.179 18.466 1.00 28.30 209 TYR G CA 1
ATOM 12115 C C . TYR G 1 212 ? 37.957 58.207 17.322 1.00 25.74 209 TYR G C 1
ATOM 12116 O O . TYR G 1 212 ? 38.869 58.027 16.546 1.00 25.40 209 TYR G O 1
ATOM 12125 N N . GLY G 1 213 ? 36.808 57.543 17.268 1.00 23.80 210 GLY G N 1
ATOM 12126 C CA . GLY G 1 213 ? 36.461 56.726 16.132 1.00 21.24 210 GLY G CA 1
ATOM 12127 C C . GLY G 1 213 ? 35.822 57.566 15.037 1.00 22.03 210 GLY G C 1
ATOM 12128 O O . GLY G 1 213 ? 35.768 58.783 15.086 1.00 20.40 210 GLY G O 1
ATOM 12129 N N . LYS G 1 214 ? 35.308 56.873 14.037 1.00 22.56 211 LYS G N 1
ATOM 12130 C CA . LYS G 1 214 ? 34.678 57.481 12.899 1.00 22.41 211 LYS G CA 1
ATOM 12131 C C . LYS G 1 214 ? 33.333 56.788 12.664 1.00 22.46 211 LYS G C 1
ATOM 12132 O O . LYS G 1 214 ? 33.097 55.681 13.146 1.00 20.77 211 LYS G O 1
ATOM 12138 N N . VAL G 1 215 ? 32.424 57.479 11.966 1.00 22.43 212 VAL G N 1
ATOM 12139 C CA . VAL G 1 215 ? 31.058 56.985 11.797 1.00 23.42 212 VAL G CA 1
ATOM 12140 C C . VAL G 1 215 ? 31.004 55.585 11.200 1.00 23.73 212 VAL G C 1
ATOM 12141 O O . VAL G 1 215 ? 30.129 54.833 11.530 1.00 22.20 212 VAL G O 1
ATOM 12145 N N . ASN G 1 216 ? 31.932 55.248 10.312 1.00 22.68 213 ASN G N 1
ATOM 12146 C CA . ASN G 1 216 ? 31.909 53.945 9.708 1.00 23.01 213 ASN G CA 1
ATOM 12147 C C . ASN G 1 216 ? 32.076 52.813 10.731 1.00 20.33 213 ASN G C 1
ATOM 12148 O O . ASN G 1 216 ? 31.582 51.720 10.489 1.00 19.06 213 ASN G O 1
ATOM 12153 N N . ASP G 1 217 ? 32.749 53.092 11.843 1.00 18.97 214 ASP G N 1
ATOM 12154 C CA . ASP G 1 217 ? 32.950 52.114 12.898 1.00 19.93 214 ASP G CA 1
ATOM 12155 C C . ASP G 1 217 ? 31.609 51.685 13.435 1.00 19.80 214 ASP G C 1
ATOM 12156 O O . ASP G 1 217 ? 31.419 50.488 13.786 1.00 20.25 214 ASP G O 1
ATOM 12161 N N . ILE G 1 218 ? 30.669 52.611 13.524 1.00 18.51 215 ILE G N 1
ATOM 12162 C CA . ILE G 1 218 ? 29.340 52.253 14.011 1.00 19.58 215 ILE G CA 1
ATOM 12163 C C . ILE G 1 218 ? 28.487 51.664 12.897 1.00 20.64 215 ILE G C 1
ATOM 12164 O O . ILE G 1 218 ? 27.738 50.708 13.118 1.00 19.08 215 ILE G O 1
ATOM 12169 N N . ALA G 1 219 ? 28.550 52.267 11.697 1.00 19.77 216 ALA G N 1
ATOM 12170 C CA . ALA G 1 219 ? 27.670 51.813 10.629 1.00 21.16 216 ALA G CA 1
ATOM 12171 C C . ALA G 1 219 ? 27.894 50.344 10.278 1.00 20.41 216 ALA G C 1
ATOM 12172 O O . ALA G 1 219 ? 26.933 49.603 10.023 1.00 21.38 216 ALA G O 1
ATOM 12174 N N . ARG G 1 220 ? 29.153 49.933 10.279 1.00 20.53 217 ARG G N 1
ATOM 12175 C CA . ARG G 1 220 ? 29.571 48.531 9.991 1.00 21.69 217 ARG G CA 1
ATOM 12176 C C . ARG G 1 220 ? 28.998 47.575 11.002 1.00 19.66 217 ARG G C 1
ATOM 12177 O O . ARG G 1 220 ? 28.730 46.440 10.718 1.00 18.60 217 ARG G O 1
ATOM 12185 N N . THR G 1 221 ? 28.946 48.027 12.229 1.00 17.66 218 THR G N 1
ATOM 12186 C CA . THR G 1 221 ? 28.473 47.188 13.310 1.00 18.94 218 THR G CA 1
ATOM 12187 C C . THR G 1 221 ? 26.936 47.020 13.216 1.00 19.31 218 THR G C 1
ATOM 12188 O O . THR G 1 221 ? 26.384 45.938 13.477 1.00 19.54 218 THR G O 1
ATOM 12192 N N . VAL G 1 222 ? 26.258 48.091 12.876 1.00 18.28 219 VAL G N 1
ATOM 12193 C CA . VAL G 1 222 ? 24.803 48.003 12.667 1.00 18.97 219 VAL G CA 1
ATOM 12194 C C . VAL G 1 222 ? 24.529 47.067 11.507 1.00 19.82 219 VAL G C 1
ATOM 12195 O O . VAL G 1 222 ? 23.643 46.211 11.580 1.00 21.47 219 VAL G O 1
ATOM 12199 N N . SER G 1 223 ? 25.296 47.197 10.461 1.00 18.55 220 SER G N 1
ATOM 12200 C CA . SER G 1 223 ? 25.156 46.339 9.311 1.00 21.27 220 SER G CA 1
ATOM 12201 C C . SER G 1 223 ? 25.364 44.832 9.673 1.00 21.51 220 SER G C 1
ATOM 12202 O O . SER G 1 223 ? 24.572 43.958 9.281 1.00 19.51 220 SER G O 1
ATOM 12205 N N . PHE G 1 224 ? 26.391 44.560 10.457 1.00 21.33 221 PHE G N 1
ATOM 12206 C CA . PHE G 1 224 ? 26.640 43.221 10.983 1.00 22.60 221 PHE G CA 1
ATOM 12207 C C . PHE G 1 224 ? 25.427 42.627 11.775 1.00 22.88 221 PHE G C 1
ATOM 12208 O O . PHE G 1 224 ? 25.097 41.475 11.626 1.00 22.84 221 PHE G O 1
ATOM 12216 N N . LEU G 1 225 ? 24.795 43.445 12.604 1.00 23.11 222 LEU G N 1
ATOM 12217 C CA . LEU G 1 225 ? 23.658 43.010 13.386 1.00 22.48 222 LEU G CA 1
ATOM 12218 C C . LEU G 1 225 ? 22.361 42.900 12.582 1.00 23.74 222 LEU G C 1
ATOM 12219 O O . LEU G 1 225 ? 21.502 42.066 12.887 1.00 25.13 222 LEU G O 1
ATOM 12224 N N . ALA G 1 226 ? 22.212 43.731 11.565 1.00 23.88 223 ALA G N 1
ATOM 12225 C CA . ALA G 1 226 ? 20.987 43.776 10.763 1.00 24.19 223 ALA G CA 1
ATOM 12226 C C . ALA G 1 226 ? 20.891 42.685 9.731 1.00 24.32 223 ALA G C 1
ATOM 12227 O O . ALA G 1 226 ? 19.825 42.401 9.218 1.00 22.80 223 ALA G O 1
ATOM 12229 N N . SER G 1 227 ? 21.994 42.017 9.461 1.00 25.46 224 SER G N 1
ATOM 12230 C CA . SER G 1 227 ? 22.023 40.904 8.529 1.00 24.94 224 SER G CA 1
ATOM 12231 C C . SER G 1 227 ? 21.071 39.753 8.922 1.00 24.31 224 SER G C 1
ATOM 12232 O O . SER G 1 227 ? 20.903 39.465 10.085 1.00 21.99 224 SER G O 1
ATOM 12235 N N . PRO G 1 228 ? 20.563 39.025 7.939 1.00 26.30 225 PRO G N 1
ATOM 12236 C CA . PRO G 1 228 ? 19.794 37.814 8.230 1.00 30.54 225 PRO G CA 1
ATOM 12237 C C . PRO G 1 228 ? 20.642 36.724 8.870 1.00 29.10 225 PRO G C 1
ATOM 12238 O O . PRO G 1 228 ? 20.123 35.962 9.650 1.00 28.99 225 PRO G O 1
ATOM 12242 N N . ASP G 1 229 ? 21.958 36.779 8.682 1.00 29.03 226 ASP G N 1
ATOM 12243 C CA . ASP G 1 229 ? 22.834 35.811 9.329 1.00 28.50 226 ASP G CA 1
ATOM 12244 C C . ASP G 1 229 ? 23.108 36.101 10.802 1.00 25.82 226 ASP G C 1
ATOM 12245 O O . ASP G 1 229 ? 23.716 35.268 11.468 1.00 23.71 226 ASP G O 1
ATOM 12250 N N . ALA G 1 230 ? 22.656 37.260 11.305 1.00 24.03 227 ALA G N 1
ATOM 12251 C CA . ALA G 1 230 ? 22.818 37.599 12.724 1.00 23.03 227 ALA G CA 1
ATOM 12252 C C . ALA G 1 230 ? 21.692 37.097 13.627 1.00 21.18 227 ALA G C 1
ATOM 12253 O O . ALA G 1 230 ? 21.441 37.630 14.712 1.00 20.31 227 ALA G O 1
ATOM 12255 N N . SER G 1 231 ? 20.968 36.105 13.202 1.00 23.47 228 SER G N 1
ATOM 12256 C CA . SER G 1 231 ? 19.819 35.647 13.999 1.00 25.10 228 SER G CA 1
ATOM 12257 C C . SER G 1 231 ? 20.079 35.100 15.357 1.00 25.76 228 SER G C 1
ATOM 12258 O O . SER G 1 231 ? 19.114 34.983 16.117 1.00 22.21 228 SER G O 1
ATOM 12261 N N . TYR G 1 232 ? 21.294 34.605 15.600 1.00 20.47 229 TYR G N 1
ATOM 12262 C CA . TYR G 1 232 ? 21.562 34.075 16.910 1.00 21.81 229 TYR G CA 1
ATOM 12263 C C . TYR G 1 232 ? 22.131 35.147 17.863 1.00 21.04 229 TYR G C 1
ATOM 12264 O O . TYR G 1 232 ? 22.438 34.843 19.003 1.00 24.56 229 TYR G O 1
ATOM 12273 N N . ILE G 1 233 ? 22.277 36.374 17.393 1.00 18.92 230 ILE G N 1
ATOM 12274 C CA . ILE G 1 233 ? 22.708 37.447 18.228 1.00 18.56 230 ILE G CA 1
ATOM 12275 C C . ILE G 1 233 ? 21.530 38.233 18.697 1.00 18.69 230 ILE G C 1
ATOM 12276 O O . ILE G 1 233 ? 20.877 38.952 17.925 1.00 19.92 230 ILE G O 1
ATOM 12281 N N . THR G 1 234 ? 21.289 38.169 19.989 1.00 20.62 231 THR G N 1
ATOM 12282 C CA . THR G 1 234 ? 20.186 38.919 20.557 1.00 21.14 231 THR G CA 1
ATOM 12283 C C . THR G 1 234 ? 20.435 39.130 22.038 1.00 21.08 231 THR G C 1
ATOM 12284 O O . THR G 1 234 ? 20.934 38.255 22.721 1.00 22.16 231 THR G O 1
ATOM 12288 N N . GLY G 1 235 ? 20.076 40.305 22.520 1.00 22.12 232 GLY G N 1
ATOM 12289 C CA . GLY G 1 235 ? 20.393 40.687 23.861 1.00 21.92 232 GLY G CA 1
ATOM 12290 C C . GLY G 1 235 ? 21.800 41.224 24.002 1.00 22.33 232 GLY G C 1
ATOM 12291 O O . GLY G 1 235 ? 22.237 41.502 25.100 1.00 23.18 232 GLY G O 1
ATOM 12292 N N . ALA G 1 236 ? 22.557 41.317 22.898 1.00 23.55 233 ALA G N 1
ATOM 12293 C CA . ALA G 1 236 ? 23.955 41.664 22.964 1.00 20.40 233 ALA G CA 1
ATOM 12294 C C . ALA G 1 236 ? 24.191 43.151 22.994 1.00 22.73 233 ALA G C 1
ATOM 12295 O O . ALA G 1 236 ? 23.386 43.925 22.522 1.00 20.35 233 ALA G O 1
ATOM 12297 N N . SER G 1 237 ? 25.303 43.518 23.607 1.00 22.79 234 SER G N 1
ATOM 12298 C CA . SER G 1 237 ? 25.868 44.842 23.511 1.00 26.32 234 SER G CA 1
ATOM 12299 C C . SER G 1 237 ? 27.279 44.757 22.852 1.00 30.70 234 SER G C 1
ATOM 12300 O O . SER G 1 237 ? 28.041 43.845 23.151 1.00 35.12 234 SER G O 1
ATOM 12303 N N . ILE G 1 238 ? 27.527 45.619 21.868 1.00 26.01 235 ILE G N 1
ATOM 12304 C CA . ILE G 1 238 ? 28.790 45.680 21.194 1.00 24.49 235 ILE G CA 1
ATOM 12305 C C . ILE G 1 238 ? 29.430 47.040 21.382 1.00 23.67 235 ILE G C 1
ATOM 12306 O O . ILE G 1 238 ? 28.934 48.037 20.871 1.00 22.20 235 ILE G O 1
ATOM 12311 N N . LEU G 1 239 ? 30.496 47.059 22.161 1.00 22.93 236 LEU G N 1
ATOM 12312 C CA . LEU G 1 239 ? 31.238 48.233 22.425 1.00 22.08 236 LEU G CA 1
ATOM 12313 C C . LEU G 1 239 ? 32.069 48.521 21.189 1.00 23.09 236 LEU G C 1
ATOM 12314 O O . LEU G 1 239 ? 32.834 47.691 20.744 1.00 21.70 236 LEU G O 1
ATOM 12319 N N . VAL G 1 240 ? 31.989 49.751 20.726 1.00 20.45 237 VAL G N 1
ATOM 12320 C CA . VAL G 1 240 ? 32.854 50.240 19.635 1.00 19.56 237 VAL G CA 1
ATOM 12321 C C . VAL G 1 240 ? 33.414 51.544 20.107 1.00 19.06 237 VAL G C 1
ATOM 12322 O O . VAL G 1 240 ? 32.885 52.605 19.798 1.00 18.73 237 VAL G O 1
ATOM 12326 N N . ASP G 1 241 ? 34.470 51.448 20.903 1.00 20.14 238 ASP G N 1
ATOM 12327 C CA . ASP G 1 241 ? 34.860 52.539 21.809 1.00 21.09 238 ASP G CA 1
ATOM 12328 C C . ASP G 1 241 ? 36.347 52.703 22.017 1.00 21.12 238 ASP G C 1
ATOM 12329 O O . ASP G 1 241 ? 36.756 53.387 22.930 1.00 19.08 238 ASP G O 1
ATOM 12334 N N . GLY G 1 242 ? 37.160 52.084 21.139 1.00 20.37 239 GLY G N 1
ATOM 12335 C CA . GLY G 1 242 ? 38.571 52.210 21.249 1.00 21.39 239 GLY G CA 1
ATOM 12336 C C . GLY G 1 242 ? 39.160 51.771 22.562 1.00 21.34 239 GLY G C 1
ATOM 12337 O O . GLY G 1 242 ? 40.216 52.276 22.963 1.00 25.08 239 GLY G O 1
ATOM 12338 N N . GLY G 1 243 ? 38.441 50.926 23.278 1.00 20.94 240 GLY G N 1
ATOM 12339 C CA . GLY G 1 243 ? 38.923 50.476 24.558 1.00 21.71 240 GLY G CA 1
ATOM 12340 C C . GLY G 1 243 ? 38.613 51.347 25.749 1.00 22.21 240 GLY G C 1
ATOM 12341 O O . GLY G 1 243 ? 39.156 51.120 26.846 1.00 22.37 240 GLY G O 1
ATOM 12342 N N . LEU G 1 244 ? 37.676 52.285 25.601 1.00 23.02 241 LEU G N 1
ATOM 12343 C CA . LEU G 1 244 ? 37.350 53.174 26.722 1.00 24.37 241 LEU G CA 1
ATOM 12344 C C . LEU G 1 244 ? 36.850 52.399 27.946 1.00 25.09 241 LEU G C 1
ATOM 12345 O O . LEU G 1 244 ? 37.338 52.594 29.049 1.00 23.98 241 LEU G O 1
ATOM 12350 N N . VAL G 1 245 ? 35.959 51.460 27.736 1.00 22.78 242 VAL G N 1
ATOM 12351 C CA . VAL G 1 245 ? 35.371 50.687 28.847 1.00 25.16 242 VAL G CA 1
ATOM 12352 C C . VAL G 1 245 ? 36.295 49.589 29.406 1.00 29.96 242 VAL G C 1
ATOM 12353 O O . VAL G 1 245 ? 36.064 49.081 30.492 1.00 26.35 242 VAL G O 1
ATOM 12357 N N . ALA G 1 246 ? 37.367 49.282 28.687 1.00 31.06 243 ALA G N 1
ATOM 12358 C CA . ALA G 1 246 ? 38.376 48.372 29.208 1.00 37.53 243 ALA G CA 1
ATOM 12359 C C . ALA G 1 246 ? 38.873 48.898 30.600 1.00 37.83 243 ALA G C 1
ATOM 12360 O O . ALA G 1 246 ? 38.774 48.114 31.589 1.00 47.61 243 ALA G O 1
ATOM 12362 N N . MET H 1 4 ? 55.041 35.670 2.216 1.00 70.86 1 MET H N 1
ATOM 12363 C CA . MET H 1 4 ? 54.427 36.583 3.254 1.00 76.65 1 MET H CA 1
ATOM 12364 C C . MET H 1 4 ? 53.453 37.600 2.654 1.00 67.61 1 MET H C 1
ATOM 12365 O O . MET H 1 4 ? 53.327 38.698 3.171 1.00 73.61 1 MET H O 1
ATOM 12370 N N . THR H 1 5 ? 52.794 37.283 1.547 1.00 66.13 2 THR H N 1
ATOM 12371 C CA . THR H 1 5 ? 51.929 38.269 0.880 1.00 63.77 2 THR H CA 1
ATOM 12372 C C . THR H 1 5 ? 50.544 38.368 1.556 1.00 52.71 2 THR H C 1
ATOM 12373 O O . THR H 1 5 ? 49.887 39.382 1.454 1.00 54.89 2 THR H O 1
ATOM 12377 N N . HIS H 1 6 ? 50.116 37.333 2.263 1.00 45.88 3 HIS H N 1
ATOM 12378 C CA . HIS H 1 6 ? 48.800 37.372 2.935 1.00 41.55 3 HIS H CA 1
ATOM 12379 C C . HIS H 1 6 ? 48.950 37.412 4.440 1.00 35.25 3 HIS H C 1
ATOM 12380 O O . HIS H 1 6 ? 49.891 36.866 5.006 1.00 41.06 3 HIS H O 1
ATOM 12387 N N . ARG H 1 7 ? 47.992 38.037 5.095 1.00 32.80 4 ARG H N 1
ATOM 12388 C CA . ARG H 1 7 ? 47.857 37.932 6.523 1.00 29.27 4 ARG H CA 1
ATOM 12389 C C . ARG H 1 7 ? 47.737 36.438 6.954 1.00 28.23 4 ARG H C 1
ATOM 12390 O O . ARG H 1 7 ? 47.204 35.596 6.209 1.00 27.22 4 ARG H O 1
ATOM 12398 N N . VAL H 1 8 ? 48.259 36.144 8.128 1.00 26.03 5 VAL H N 1
ATOM 12399 C CA . VAL H 1 8 ? 48.247 34.796 8.684 1.00 27.03 5 VAL H CA 1
ATOM 12400 C C . VAL H 1 8 ? 47.439 34.709 9.983 1.00 24.82 5 VAL H C 1
ATOM 12401 O O . VAL H 1 8 ? 47.616 35.542 10.876 1.00 26.01 5 VAL H O 1
ATOM 12405 N N . ALA H 1 9 ? 46.546 33.739 10.070 1.00 21.42 6 ALA H N 1
ATOM 12406 C CA . ALA H 1 9 ? 45.763 33.511 11.265 1.00 23.07 6 ALA H CA 1
ATOM 12407 C C . ALA H 1 9 ? 46.053 32.157 11.848 1.00 25.23 6 ALA H C 1
ATOM 12408 O O . ALA H 1 9 ? 46.081 31.178 11.104 1.00 26.81 6 ALA H O 1
ATOM 12410 N N . LEU H 1 10 ? 46.283 32.118 13.161 1.00 26.12 7 LEU H N 1
ATOM 12411 C CA . LEU H 1 10 ? 46.486 30.890 13.904 1.00 28.08 7 LEU H CA 1
ATOM 12412 C C . LEU H 1 10 ? 45.230 30.660 14.725 1.00 27.94 7 LEU H C 1
ATOM 12413 O O . LEU H 1 10 ? 44.847 31.545 15.533 1.00 26.35 7 LEU H O 1
ATOM 12418 N N . ILE H 1 11 ? 44.587 29.526 14.504 1.00 24.03 8 ILE H N 1
ATOM 12419 C CA . ILE H 1 11 ? 43.401 29.128 15.253 1.00 24.57 8 ILE H CA 1
ATOM 12420 C C . ILE H 1 11 ? 43.708 27.888 16.046 1.00 25.39 8 ILE H C 1
ATOM 12421 O O . ILE H 1 11 ? 43.952 26.825 15.460 1.00 27.92 8 ILE H O 1
ATOM 12426 N N . THR H 1 12 ? 43.674 27.981 17.364 1.00 24.12 9 THR H N 1
ATOM 12427 C CA . THR H 1 12 ? 43.911 26.814 18.218 1.00 26.21 9 THR H CA 1
ATOM 12428 C C . THR H 1 12 ? 42.664 25.941 18.244 1.00 26.52 9 THR H C 1
ATOM 12429 O O . THR H 1 12 ? 41.560 26.445 18.162 1.00 29.51 9 THR H O 1
ATOM 12433 N N . GLY H 1 13 ? 42.855 24.632 18.233 1.00 27.29 10 GLY H N 1
ATOM 12434 C CA . GLY H 1 13 ? 41.747 23.700 18.100 1.00 25.14 10 GLY H CA 1
ATOM 12435 C C . GLY H 1 13 ? 40.961 23.889 16.828 1.00 26.16 10 GLY H C 1
ATOM 12436 O O . GLY H 1 13 ? 39.736 23.830 16.840 1.00 28.23 10 GLY H O 1
ATOM 12437 N N . GLY H 1 14 ? 41.646 24.087 15.715 1.00 26.64 11 GLY H N 1
ATOM 12438 C CA . GLY H 1 14 ? 40.985 24.452 14.481 1.00 28.03 11 GLY H CA 1
ATOM 12439 C C . GLY H 1 14 ? 40.623 23.294 13.584 1.00 32.49 11 GLY H C 1
ATOM 12440 O O . GLY H 1 14 ? 40.289 23.487 12.425 1.00 30.00 11 GLY H O 1
ATOM 12441 N N . SER H 1 15 ? 40.665 22.082 14.133 1.00 35.18 12 SER H N 1
ATOM 12442 C CA . SER H 1 15 ? 40.456 20.848 13.394 1.00 37.62 12 SER H CA 1
ATOM 12443 C C . SER H 1 15 ? 38.994 20.422 13.272 1.00 34.63 12 SER H C 1
ATOM 12444 O O . SER H 1 15 ? 38.646 19.648 12.404 1.00 32.27 12 SER H O 1
ATOM 12447 N N . ARG H 1 16 ? 38.129 20.958 14.107 1.00 29.80 13 ARG H N 1
ATOM 12448 C CA . ARG H 1 16 ? 36.720 20.584 14.028 1.00 32.30 13 ARG H CA 1
ATOM 12449 C C . ARG H 1 16 ? 35.854 21.686 14.687 1.00 30.18 13 ARG H C 1
ATOM 12450 O O . ARG H 1 16 ? 36.377 22.607 15.315 1.00 31.93 13 ARG H O 1
ATOM 12458 N N . GLY H 1 17 ? 34.547 21.504 14.596 1.00 28.01 14 GLY H N 1
ATOM 12459 C CA . GLY H 1 17 ? 33.567 22.357 15.258 1.00 27.38 14 GLY H CA 1
ATOM 12460 C C . GLY H 1 17 ? 33.768 23.835 14.919 1.00 27.11 14 GLY H C 1
ATOM 12461 O O . GLY H 1 17 ? 34.014 24.197 13.767 1.00 30.27 14 GLY H O 1
ATOM 12462 N N . ILE H 1 18 ? 33.734 24.658 15.943 1.00 26.66 15 ILE H N 1
ATOM 12463 C CA . ILE H 1 18 ? 33.809 26.094 15.824 1.00 27.11 15 ILE H CA 1
ATOM 12464 C C . ILE H 1 18 ? 35.152 26.506 15.188 1.00 24.06 15 ILE H C 1
ATOM 12465 O O . ILE H 1 18 ? 35.199 27.363 14.315 1.00 23.18 15 ILE H O 1
ATOM 12470 N N . GLY H 1 19 ? 36.217 25.858 15.626 1.00 22.65 16 GLY H N 1
ATOM 12471 C CA . GLY H 1 19 ? 37.551 26.172 15.151 1.00 24.09 16 GLY H CA 1
ATOM 12472 C C . GLY H 1 19 ? 37.677 25.988 13.673 1.00 24.43 16 GLY H C 1
ATOM 12473 O O . GLY H 1 19 ? 38.227 26.843 12.980 1.00 23.11 16 GLY H O 1
ATOM 12474 N N . ALA H 1 20 ? 37.169 24.859 13.192 1.00 24.44 17 ALA H N 1
ATOM 12475 C CA . ALA H 1 20 ? 37.221 24.580 11.761 1.00 25.76 17 ALA H CA 1
ATOM 12476 C C . ALA H 1 20 ? 36.430 25.591 10.964 1.00 25.54 17 ALA H C 1
ATOM 12477 O O . ALA H 1 20 ? 36.884 26.070 9.930 1.00 27.68 17 ALA H O 1
ATOM 12479 N N . ALA H 1 21 ? 35.240 25.935 11.428 1.00 26.89 18 ALA H N 1
ATOM 12480 C CA . ALA H 1 21 ? 34.428 26.917 10.737 1.00 23.24 18 ALA H CA 1
ATOM 12481 C C . ALA H 1 21 ? 35.130 28.333 10.712 1.00 25.02 18 ALA H C 1
ATOM 12482 O O . ALA H 1 21 ? 35.118 29.032 9.701 1.00 21.56 18 ALA H O 1
ATOM 12484 N N . ILE H 1 22 ? 35.744 28.726 11.821 1.00 25.12 19 ILE H N 1
ATOM 12485 C CA . ILE H 1 22 ? 36.553 29.967 11.842 1.00 24.70 19 ILE H CA 1
ATOM 12486 C C . ILE H 1 22 ? 37.665 29.916 10.814 1.00 25.64 19 ILE H C 1
ATOM 12487 O O . ILE H 1 22 ? 37.894 30.868 10.083 1.00 26.41 19 ILE H O 1
ATOM 12492 N N . ALA H 1 23 ? 38.374 28.795 10.758 1.00 26.53 20 ALA H N 1
ATOM 12493 C CA . ALA H 1 23 ? 39.497 28.674 9.806 1.00 25.53 20 ALA H CA 1
ATOM 12494 C C . ALA H 1 23 ? 39.039 28.848 8.395 1.00 26.90 20 ALA H C 1
ATOM 12495 O O . ALA H 1 23 ? 39.699 29.570 7.627 1.00 26.82 20 ALA H O 1
ATOM 12497 N N . LEU H 1 24 ? 37.924 28.210 8.018 1.00 25.58 21 LEU H N 1
ATOM 12498 C CA . LEU H 1 24 ? 37.435 28.370 6.668 1.00 28.15 21 LEU H CA 1
ATOM 12499 C C . LEU H 1 24 ? 36.957 29.786 6.367 1.00 25.44 21 LEU H C 1
ATOM 12500 O O . LEU H 1 24 ? 37.153 30.266 5.265 1.00 26.02 21 LEU H O 1
ATOM 12505 N N . LYS H 1 25 ? 36.278 30.423 7.316 1.00 25.07 22 LYS H N 1
ATOM 12506 C CA . LYS H 1 25 ? 35.750 31.754 7.118 1.00 25.34 22 LYS H CA 1
ATOM 12507 C C . LYS H 1 25 ? 36.924 32.714 6.943 1.00 23.57 22 LYS H C 1
ATOM 12508 O O . LYS H 1 25 ? 36.911 33.559 6.084 1.00 27.04 22 LYS H O 1
ATOM 12514 N N . LEU H 1 26 ? 37.935 32.617 7.788 1.00 23.35 23 LEU H N 1
ATOM 12515 C CA . LEU H 1 26 ? 39.088 33.526 7.640 1.00 25.13 23 LEU H CA 1
ATOM 12516 C C . LEU H 1 26 ? 39.857 33.287 6.350 1.00 27.66 23 LEU H C 1
ATOM 12517 O O . LEU H 1 26 ? 40.389 34.228 5.762 1.00 25.71 23 LEU H O 1
ATOM 12522 N N . ALA H 1 27 ? 39.943 32.031 5.917 1.00 28.18 24 ALA H N 1
ATOM 12523 C CA . ALA H 1 27 ? 40.574 31.737 4.659 1.00 29.29 24 ALA H CA 1
ATOM 12524 C C . ALA H 1 27 ? 39.834 32.450 3.534 1.00 30.26 24 ALA H C 1
ATOM 12525 O O . ALA H 1 27 ? 40.469 33.067 2.673 1.00 27.63 24 ALA H O 1
ATOM 12527 N N . GLN H 1 28 ? 38.499 32.406 3.574 1.00 30.48 25 GLN H N 1
ATOM 12528 C CA . GLN H 1 28 ? 37.703 33.137 2.577 1.00 32.32 25 GLN H CA 1
ATOM 12529 C C . GLN H 1 28 ? 37.913 34.605 2.668 1.00 30.90 25 GLN H C 1
ATOM 12530 O O . GLN H 1 28 ? 37.792 35.279 1.681 1.00 30.62 25 GLN H O 1
ATOM 12536 N N . ASP H 1 29 ? 38.128 35.127 3.879 1.00 29.69 26 ASP H N 1
ATOM 12537 C CA . ASP H 1 29 ? 38.449 36.537 4.012 1.00 29.86 26 ASP H CA 1
ATOM 12538 C C . ASP H 1 29 ? 39.854 36.877 3.483 1.00 31.29 26 ASP H C 1
ATOM 12539 O O . ASP H 1 29 ? 40.194 38.046 3.415 1.00 31.58 26 ASP H O 1
ATOM 12544 N N . GLY H 1 30 ? 40.681 35.900 3.159 1.00 31.13 27 GLY H N 1
ATOM 12545 C CA . GLY H 1 30 ? 42.017 36.191 2.625 1.00 30.09 27 GLY H CA 1
ATOM 12546 C C . GLY H 1 30 ? 43.188 35.926 3.552 1.00 28.10 27 GLY H C 1
ATOM 12547 O O . GLY H 1 30 ? 44.326 36.289 3.255 1.00 26.71 27 GLY H O 1
ATOM 12548 N N . PHE H 1 31 ? 42.957 35.232 4.655 1.00 28.08 28 PHE H N 1
ATOM 12549 C CA . PHE H 1 31 ? 44.061 34.834 5.545 1.00 27.23 28 PHE H CA 1
ATOM 12550 C C . PHE H 1 31 ? 44.600 33.493 5.084 1.00 28.01 28 PHE H C 1
ATOM 12551 O O . PHE H 1 31 ? 43.826 32.549 4.828 1.00 26.17 28 PHE H O 1
ATOM 12559 N N . ASP H 1 32 ? 45.914 33.356 5.140 1.00 27.25 29 ASP H N 1
ATOM 12560 C CA . ASP H 1 32 ? 46.556 32.031 5.249 1.00 28.61 29 ASP H CA 1
ATOM 12561 C C . ASP H 1 32 ? 46.380 31.538 6.667 1.00 29.04 29 ASP H C 1
ATOM 12562 O O . ASP H 1 32 ? 46.232 32.323 7.592 1.00 28.93 29 ASP H O 1
ATOM 12567 N N . ILE H 1 33 ? 46.403 30.220 6.840 1.00 30.62 30 ILE H N 1
ATOM 12568 C CA . ILE H 1 33 ? 45.845 29.598 8.031 1.00 29.07 30 ILE H CA 1
ATOM 12569 C C . ILE H 1 33 ? 46.828 28.606 8.655 1.00 30.52 30 ILE H C 1
ATOM 12570 O O . ILE H 1 33 ? 47.371 27.747 7.958 1.00 29.70 30 ILE H O 1
ATOM 12575 N N . ALA H 1 34 ? 47.000 28.705 9.976 1.00 26.64 31 ALA H N 1
ATOM 12576 C CA . ALA H 1 34 ? 47.576 27.662 10.766 1.00 27.15 31 ALA H CA 1
ATOM 12577 C C . ALA H 1 34 ? 46.513 27.225 11.779 1.00 29.15 31 ALA H C 1
ATOM 12578 O O . ALA H 1 34 ? 45.853 28.052 12.385 1.00 23.70 31 ALA H O 1
ATOM 12580 N N . ILE H 1 35 ? 46.368 25.915 11.948 1.00 27.98 32 ILE H N 1
ATOM 12581 C CA . ILE H 1 35 ? 45.554 25.381 12.996 1.00 29.80 32 ILE H CA 1
ATOM 12582 C C . ILE H 1 35 ? 46.358 24.441 13.867 1.00 31.41 32 ILE H C 1
ATOM 12583 O O . ILE H 1 35 ? 47.311 23.812 13.436 1.00 31.72 32 ILE H O 1
ATOM 12588 N N . THR H 1 36 ? 45.973 24.389 15.110 1.00 29.11 33 THR H N 1
ATOM 12589 C CA . THR H 1 36 ? 46.513 23.485 16.074 1.00 31.56 33 THR H CA 1
ATOM 12590 C C . THR H 1 36 ? 45.555 22.310 16.276 1.00 30.48 33 THR H C 1
ATOM 12591 O O . THR H 1 36 ? 44.335 22.448 16.124 1.00 33.33 33 THR H O 1
ATOM 12595 N N . TYR H 1 37 ? 46.102 21.145 16.580 1.00 29.62 34 TYR H N 1
ATOM 12596 C CA . TYR H 1 37 ? 45.294 19.978 16.940 1.00 31.23 34 TYR H CA 1
ATOM 12597 C C . TYR H 1 37 ? 46.065 19.152 17.964 1.00 30.60 34 TYR H C 1
ATOM 12598 O O . TYR H 1 37 ? 47.319 19.163 17.973 1.00 30.79 34 TYR H O 1
ATOM 12607 N N . ALA H 1 38 ? 45.326 18.445 18.817 1.00 30.10 35 ALA H N 1
ATOM 12608 C CA . ALA H 1 38 ? 45.929 17.647 19.897 1.00 34.70 35 ALA H CA 1
ATOM 12609 C C . ALA H 1 38 ? 46.214 16.241 19.400 1.00 36.94 35 ALA H C 1
ATOM 12610 O O . ALA H 1 38 ? 47.334 15.767 19.479 1.00 38.32 35 ALA H O 1
ATOM 12612 N N . ARG H 1 39 ? 45.221 15.622 18.775 1.00 38.74 36 ARG H N 1
ATOM 12613 C CA . ARG H 1 39 ? 45.369 14.217 18.403 1.00 42.53 36 ARG H CA 1
ATOM 12614 C C . ARG H 1 39 ? 44.987 13.759 16.969 1.00 40.08 36 ARG H C 1
ATOM 12615 O O . ARG H 1 39 ? 45.721 13.012 16.338 1.00 36.06 36 ARG H O 1
ATOM 12623 N N . ASN H 1 40 ? 43.846 14.190 16.451 1.00 39.63 37 ASN H N 1
ATOM 12624 C CA . ASN H 1 40 ? 43.305 13.646 15.188 1.00 39.15 37 ASN H CA 1
ATOM 12625 C C . ASN H 1 40 ? 43.888 14.360 13.990 1.00 36.11 37 ASN H C 1
ATOM 12626 O O . ASN H 1 40 ? 43.337 15.357 13.488 1.00 32.20 37 ASN H O 1
ATOM 12631 N N . GLU H 1 41 ? 45.008 13.828 13.514 1.00 39.39 38 GLU H N 1
ATOM 12632 C CA . GLU H 1 41 ? 45.677 14.372 12.362 1.00 41.39 38 GLU H CA 1
ATOM 12633 C C . GLU H 1 41 ? 44.788 14.390 11.109 1.00 40.30 38 GLU H C 1
ATOM 12634 O O . GLU H 1 41 ? 44.879 15.322 10.305 1.00 35.67 38 GLU H O 1
ATOM 12640 N N . LYS H 1 42 ? 43.936 13.393 10.947 1.00 38.21 39 LYS H N 1
ATOM 12641 C CA . LYS H 1 42 ? 43.115 13.332 9.734 1.00 42.91 39 LYS H CA 1
ATOM 12642 C C . LYS H 1 42 ? 42.097 14.441 9.667 1.00 38.74 39 LYS H C 1
ATOM 12643 O O . LYS H 1 42 ? 41.868 15.008 8.609 1.00 38.39 39 LYS H O 1
ATOM 12649 N N . ALA H 1 43 ? 41.472 14.769 10.790 1.00 39.03 40 ALA H N 1
ATOM 12650 C CA . ALA H 1 43 ? 40.534 15.910 10.820 1.00 36.20 40 ALA H CA 1
ATOM 12651 C C . ALA H 1 43 ? 41.289 17.223 10.515 1.00 36.06 40 ALA H C 1
ATOM 12652 O O . ALA H 1 43 ? 40.833 18.070 9.747 1.00 35.30 40 ALA H O 1
ATOM 12654 N N . ALA H 1 44 ? 42.491 17.345 11.033 1.00 35.11 41 ALA H N 1
ATOM 12655 C CA . ALA H 1 44 ? 43.277 18.533 10.723 1.00 36.45 41 ALA H CA 1
ATOM 12656 C C . ALA H 1 44 ? 43.628 18.616 9.240 1.00 36.34 41 ALA H C 1
ATOM 12657 O O . ALA H 1 44 ? 43.519 19.691 8.646 1.00 33.26 41 ALA H O 1
ATOM 12659 N N . GLN H 1 45 ? 44.064 17.512 8.649 1.00 37.47 42 GLN H N 1
ATOM 12660 C CA . GLN H 1 45 ? 44.435 17.526 7.239 1.00 38.17 42 GLN H CA 1
ATOM 12661 C C . GLN H 1 45 ? 43.228 17.807 6.376 1.00 32.53 42 GLN H C 1
ATOM 12662 O O . GLN H 1 45 ? 43.337 18.373 5.309 1.00 32.85 42 GLN H O 1
ATOM 12668 N N . LYS H 1 46 ? 42.053 17.410 6.816 1.00 33.07 43 LYS H N 1
ATOM 12669 C CA . LYS H 1 46 ? 40.847 17.734 6.068 1.00 35.01 43 LYS H CA 1
ATOM 12670 C C . LYS H 1 46 ? 40.661 19.255 6.062 1.00 32.14 43 LYS H C 1
ATOM 12671 O O . LYS H 1 46 ? 40.318 19.858 5.042 1.00 29.51 43 LYS H O 1
ATOM 12677 N N . VAL H 1 47 ? 40.860 19.898 7.193 1.00 30.42 44 VAL H N 1
ATOM 12678 C CA . VAL H 1 47 ? 40.680 21.345 7.193 1.00 31.11 44 VAL H CA 1
ATOM 12679 C C . VAL H 1 47 ? 41.737 22.010 6.302 1.00 31.98 44 VAL H C 1
ATOM 12680 O O . VAL H 1 47 ? 41.410 22.926 5.529 1.00 32.88 44 VAL H O 1
ATOM 12684 N N . VAL H 1 48 ? 42.981 21.530 6.397 1.00 30.96 45 VAL H N 1
ATOM 12685 C CA . VAL H 1 48 ? 44.065 22.018 5.545 1.00 33.66 45 VAL H CA 1
ATOM 12686 C C . VAL H 1 48 ? 43.676 21.948 4.075 1.00 33.71 45 VAL H C 1
ATOM 12687 O O . VAL H 1 48 ? 43.910 22.900 3.305 1.00 36.96 45 VAL H O 1
ATOM 12691 N N . SER H 1 49 ? 43.100 20.833 3.673 1.00 33.83 46 SER H N 1
ATOM 12692 C CA . SER H 1 49 ? 42.699 20.663 2.265 1.00 38.59 46 SER H CA 1
ATOM 12693 C C . SER H 1 49 ? 41.617 21.608 1.834 1.00 36.05 46 SER H C 1
ATOM 12694 O O . SER H 1 49 ? 41.648 22.075 0.726 1.00 39.11 46 SER H O 1
ATOM 12697 N N . GLU H 1 50 ? 40.637 21.825 2.700 1.00 37.57 47 GLU H N 1
ATOM 12698 C CA . GLU H 1 50 ? 39.560 22.746 2.390 1.00 39.31 47 GLU H CA 1
ATOM 12699 C C . GLU H 1 50 ? 40.066 24.168 2.300 1.00 37.05 47 GLU H C 1
ATOM 12700 O O . GLU H 1 50 ? 39.621 24.915 1.457 1.00 40.00 47 GLU H O 1
ATOM 12706 N N . VAL H 1 51 ? 41.045 24.534 3.110 1.00 36.15 48 VAL H N 1
ATOM 12707 C CA . VAL H 1 51 ? 41.633 25.883 2.990 1.00 36.96 48 VAL H CA 1
ATOM 12708 C C . VAL H 1 51 ? 42.419 26.021 1.670 1.00 36.46 48 VAL H C 1
ATOM 12709 O O . VAL H 1 51 ? 42.336 27.042 0.980 1.00 32.35 48 VAL H O 1
ATOM 12713 N N . GLU H 1 52 ? 43.156 24.968 1.315 1.00 36.70 49 GLU H N 1
ATOM 12714 C CA . GLU H 1 52 ? 43.920 24.958 0.074 1.00 36.79 49 GLU H CA 1
ATOM 12715 C C . GLU H 1 52 ? 43.006 25.006 -1.145 1.00 38.41 49 GLU H C 1
ATOM 12716 O O . GLU H 1 52 ? 43.359 25.623 -2.164 1.00 40.46 49 GLU H O 1
ATOM 12722 N N . ALA H 1 53 ? 41.832 24.376 -1.045 1.00 39.25 50 ALA H N 1
ATOM 12723 C CA . ALA H 1 53 ? 40.864 24.394 -2.125 1.00 40.08 50 ALA H CA 1
ATOM 12724 C C . ALA H 1 53 ? 40.352 25.795 -2.368 1.00 44.14 50 ALA H C 1
ATOM 12725 O O . ALA H 1 53 ? 39.922 26.106 -3.469 1.00 43.68 50 ALA H O 1
ATOM 12727 N N . LEU H 1 54 ? 40.433 26.671 -1.374 1.00 43.69 51 LEU H N 1
ATOM 12728 C CA . LEU H 1 54 ? 40.071 28.065 -1.586 1.00 44.43 51 LEU H CA 1
ATOM 12729 C C . LEU H 1 54 ? 41.205 28.918 -2.153 1.00 45.55 51 LEU H C 1
ATOM 12730 O O . LEU H 1 54 ? 41.038 30.113 -2.331 1.00 48.97 51 LEU H O 1
ATOM 12735 N N . GLY H 1 55 ? 42.380 28.349 -2.368 1.00 41.65 52 GLY H N 1
ATOM 12736 C CA . GLY H 1 55 ? 43.511 29.130 -2.864 1.00 39.67 52 GLY H CA 1
ATOM 12737 C C . GLY H 1 55 ? 44.459 29.698 -1.808 1.00 42.95 52 GLY H C 1
ATOM 12738 O O . GLY H 1 55 ? 45.443 30.353 -2.159 1.00 42.93 52 GLY H O 1
ATOM 12739 N N . ARG H 1 56 ? 44.254 29.387 -0.522 1.00 38.04 53 ARG H N 1
ATOM 12740 C CA . ARG H 1 56 ? 45.143 29.855 0.535 1.00 36.43 53 ARG H CA 1
ATOM 12741 C C . ARG H 1 56 ? 46.142 28.756 0.955 1.00 37.61 53 ARG H C 1
ATOM 12742 O O . ARG H 1 56 ? 45.919 27.593 0.691 1.00 36.60 53 ARG H O 1
ATOM 12750 N N . LYS H 1 57 ? 47.223 29.154 1.621 1.00 35.93 54 LYS H N 1
ATOM 12751 C CA . LYS H 1 57 ? 48.139 28.211 2.274 1.00 37.64 54 LYS H CA 1
ATOM 12752 C C . LYS H 1 57 ? 47.609 27.861 3.664 1.00 36.90 54 LYS H C 1
ATOM 12753 O O . LYS H 1 57 ? 47.070 28.716 4.357 1.00 37.56 54 LYS H O 1
ATOM 12759 N N . ALA H 1 58 ? 47.781 26.613 4.044 1.00 32.40 55 ALA H N 1
ATOM 12760 C CA . ALA H 1 58 ? 47.391 26.140 5.347 1.00 34.91 55 ALA H CA 1
ATOM 12761 C C . ALA H 1 58 ? 48.420 25.154 5.919 1.00 34.46 55 ALA H C 1
ATOM 12762 O O . ALA H 1 58 ? 49.035 24.391 5.183 1.00 36.13 55 ALA H O 1
ATOM 12764 N N . VAL H 1 59 ? 48.562 25.164 7.226 1.00 33.84 56 VAL H N 1
ATOM 12765 C CA . VAL H 1 59 ? 49.399 24.240 7.910 1.00 35.03 56 VAL H CA 1
ATOM 12766 C C . VAL H 1 59 ? 48.701 23.778 9.211 1.00 32.61 56 VAL H C 1
ATOM 12767 O O . VAL H 1 59 ? 48.015 24.560 9.877 1.00 31.53 56 VAL H O 1
ATOM 12771 N N . ALA H 1 60 ? 48.870 22.500 9.541 1.00 30.63 57 ALA H N 1
ATOM 12772 C CA . ALA H 1 60 ? 48.395 21.924 10.774 1.00 31.69 57 ALA H CA 1
ATOM 12773 C C . ALA H 1 60 ? 49.572 21.650 11.684 1.00 32.42 57 ALA H C 1
ATOM 12774 O O . ALA H 1 60 ? 50.515 20.997 11.291 1.00 36.65 57 ALA H O 1
ATOM 12776 N N . VAL H 1 61 ? 49.471 22.092 12.923 1.00 33.09 58 VAL H N 1
ATOM 12777 C CA . VAL H 1 61 ? 50.517 21.938 13.893 1.00 34.43 58 VAL H CA 1
ATOM 12778 C C . VAL H 1 61 ? 50.000 21.124 15.047 1.00 34.14 58 VAL H C 1
ATOM 12779 O O . VAL H 1 61 ? 48.989 21.485 15.675 1.00 32.52 58 VAL H O 1
ATOM 12783 N N . GLN H 1 62 ? 50.688 20.049 15.362 1.00 33.09 59 GLN H N 1
ATOM 12784 C CA . GLN H 1 62 ? 50.324 19.232 16.509 1.00 32.93 59 GLN H CA 1
ATOM 12785 C C . GLN H 1 62 ? 50.818 19.858 17.755 1.00 31.59 59 GLN H C 1
ATOM 12786 O O . GLN H 1 62 ? 51.973 20.248 17.820 1.00 30.45 59 GLN H O 1
ATOM 12792 N N . ALA H 1 63 ? 49.944 20.001 18.747 1.00 30.37 60 ALA H N 1
ATOM 12793 C CA . ALA H 1 63 ? 50.333 20.669 19.950 1.00 34.16 60 ALA H CA 1
ATOM 12794 C C . ALA H 1 63 ? 49.354 20.394 21.044 1.00 36.92 60 ALA H C 1
ATOM 12795 O O . ALA H 1 63 ? 48.164 20.499 20.824 1.00 37.21 60 ALA H O 1
ATOM 12797 N N . ASP H 1 64 ? 49.864 20.135 22.244 1.00 36.66 61 ASP H N 1
ATOM 12798 C CA . ASP H 1 64 ? 49.008 20.017 23.427 1.00 36.52 61 ASP H CA 1
ATOM 12799 C C . ASP H 1 64 ? 48.776 21.436 24.014 1.00 37.24 61 ASP H C 1
ATOM 12800 O O . ASP H 1 64 ? 49.658 22.003 24.626 1.00 38.82 61 ASP H O 1
ATOM 12805 N N . GLY H 1 65 ? 47.581 21.990 23.788 1.00 36.63 62 GLY H N 1
ATOM 12806 C CA . GLY H 1 65 ? 47.174 23.269 24.316 1.00 30.38 62 GLY H CA 1
ATOM 12807 C C . GLY H 1 65 ? 47.161 23.358 25.829 1.00 30.59 62 GLY H C 1
ATOM 12808 O O . GLY H 1 65 ? 47.167 24.455 26.398 1.00 27.66 62 GLY H O 1
ATOM 12809 N N . GLY H 1 66 ? 47.235 22.207 26.491 1.00 29.66 63 GLY H N 1
ATOM 12810 C CA . GLY H 1 66 ? 47.361 22.148 27.939 1.00 27.07 63 GLY H CA 1
ATOM 12811 C C . GLY H 1 66 ? 48.774 22.224 28.488 1.00 28.59 63 GLY H C 1
ATOM 12812 O O . GLY H 1 66 ? 48.978 22.161 29.697 1.00 27.16 63 GLY H O 1
ATOM 12813 N N . SER H 1 67 ? 49.766 22.335 27.609 1.00 26.34 64 SER H N 1
ATOM 12814 C CA . SER H 1 67 ? 51.147 22.423 28.010 1.00 27.23 64 SER H CA 1
ATOM 12815 C C . SER H 1 67 ? 51.703 23.755 27.568 1.00 28.71 64 SER H C 1
ATOM 12816 O O . SER H 1 67 ? 51.391 24.185 26.482 1.00 26.83 64 SER H O 1
ATOM 12819 N N . THR H 1 68 ? 52.551 24.380 28.378 1.00 30.41 65 THR H N 1
ATOM 12820 C CA . THR H 1 68 ? 53.146 25.638 27.959 1.00 30.17 65 THR H CA 1
ATOM 12821 C C . THR H 1 68 ? 54.093 25.465 26.790 1.00 32.57 65 THR H C 1
ATOM 12822 O O . THR H 1 68 ? 54.166 26.361 25.939 1.00 28.03 65 THR H O 1
ATOM 12826 N N . ASP H 1 69 ? 54.781 24.331 26.711 1.00 31.39 66 ASP H N 1
ATOM 12827 C CA . ASP H 1 69 ? 55.598 24.063 25.530 1.00 34.27 66 ASP H CA 1
ATOM 12828 C C . ASP H 1 69 ? 54.764 23.981 24.251 1.00 31.01 66 ASP H C 1
ATOM 12829 O O . ASP H 1 69 ? 55.193 24.474 23.205 1.00 28.73 66 ASP H O 1
ATOM 12834 N N . GLY H 1 70 ? 53.623 23.304 24.317 1.00 27.56 67 GLY H N 1
ATOM 12835 C CA . GLY H 1 70 ? 52.705 23.306 23.212 1.00 27.85 67 GLY H CA 1
ATOM 12836 C C . GLY H 1 70 ? 52.141 24.699 22.864 1.00 28.02 67 GLY H C 1
ATOM 12837 O O . GLY H 1 70 ? 51.977 25.030 21.688 1.00 27.59 67 GLY H O 1
ATOM 12838 N N . ASN H 1 71 ? 51.827 25.501 23.875 1.00 26.30 68 ASN H N 1
ATOM 12839 C CA . ASN H 1 71 ? 51.376 26.884 23.633 1.00 27.07 68 ASN H CA 1
ATOM 12840 C C . ASN H 1 71 ? 52.450 27.693 22.870 1.00 27.18 68 ASN H C 1
ATOM 12841 O O . ASN H 1 71 ? 52.149 28.374 21.875 1.00 25.03 68 ASN H O 1
ATOM 12846 N N . ILE H 1 72 ? 53.704 27.608 23.311 1.00 26.99 69 ILE H N 1
ATOM 12847 C CA . ILE H 1 72 ? 54.818 28.291 22.648 1.00 26.88 69 ILE H CA 1
ATOM 12848 C C . ILE H 1 72 ? 55.081 27.727 21.233 1.00 26.50 69 ILE H C 1
ATOM 12849 O O . ILE H 1 72 ? 55.284 28.482 20.276 1.00 23.36 69 ILE H O 1
ATOM 12854 N N . ALA H 1 73 ? 55.063 26.396 21.099 1.00 26.67 70 ALA H N 1
ATOM 12855 C CA . ALA H 1 73 ? 55.380 25.777 19.820 1.00 27.78 70 ALA H CA 1
ATOM 12856 C C . ALA H 1 73 ? 54.348 26.132 18.753 1.00 31.08 70 ALA H C 1
ATOM 12857 O O . ALA H 1 73 ? 54.703 26.305 17.589 1.00 33.39 70 ALA H O 1
ATOM 12859 N N . ALA H 1 74 ? 53.079 26.286 19.133 1.00 28.30 71 ALA H N 1
ATOM 12860 C CA . ALA H 1 74 ? 52.045 26.642 18.157 1.00 28.31 71 ALA H CA 1
ATOM 12861 C C . ALA H 1 74 ? 52.384 27.965 17.431 1.00 29.66 71 ALA H C 1
ATOM 12862 O O . ALA H 1 74 ? 52.320 28.037 16.226 1.00 30.61 71 ALA H O 1
ATOM 12864 N N . ILE H 1 75 ? 52.763 28.989 18.195 1.00 29.02 72 ILE H N 1
ATOM 12865 C CA . ILE H 1 75 ? 53.173 30.272 17.636 1.00 28.71 72 ILE H CA 1
ATOM 12866 C C . ILE H 1 75 ? 54.474 30.086 16.833 1.00 29.81 72 ILE H C 1
ATOM 12867 O O . ILE H 1 75 ? 54.586 30.572 15.722 1.00 29.59 72 ILE H O 1
ATOM 12872 N N . THR H 1 76 ? 55.458 29.424 17.430 1.00 30.12 73 THR H N 1
ATOM 12873 C CA . THR H 1 76 ? 56.778 29.269 16.829 1.00 29.39 73 THR H CA 1
ATOM 12874 C C . THR H 1 76 ? 56.675 28.587 15.460 1.00 30.08 73 THR H C 1
ATOM 12875 O O . THR H 1 76 ? 57.237 29.088 14.498 1.00 29.94 73 THR H O 1
ATOM 12879 N N . LYS H 1 77 ? 55.946 27.475 15.376 1.00 30.93 74 LYS H N 1
ATOM 12880 C CA . LYS H 1 77 ? 55.842 26.742 14.135 1.00 33.39 74 LYS H CA 1
ATOM 12881 C C . LYS H 1 77 ? 55.046 27.523 13.092 1.00 33.44 74 LYS H C 1
ATOM 12882 O O . LYS H 1 77 ? 55.330 27.451 11.901 1.00 32.08 74 LYS H O 1
ATOM 12888 N N . THR H 1 78 ? 54.064 28.290 13.536 1.00 30.40 75 THR H N 1
ATOM 12889 C CA . THR H 1 78 ? 53.319 29.126 12.627 1.00 30.55 75 THR H CA 1
ATOM 12890 C C . THR H 1 78 ? 54.252 30.168 12.015 1.00 30.72 75 THR H C 1
ATOM 12891 O O . THR H 1 78 ? 54.235 30.415 10.803 1.00 30.44 75 THR H O 1
ATOM 12895 N N . HIS H 1 79 ? 55.043 30.810 12.846 1.00 32.03 76 HIS H N 1
ATOM 12896 C CA . HIS H 1 79 ? 55.951 31.828 12.334 1.00 36.33 76 HIS H CA 1
ATOM 12897 C C . HIS H 1 79 ? 57.046 31.249 11.437 1.00 37.55 76 HIS H C 1
ATOM 12898 O O . HIS H 1 79 ? 57.438 31.897 10.451 1.00 40.55 76 HIS H O 1
ATOM 12905 N N . GLU H 1 80 ? 57.522 30.055 11.751 1.00 38.34 77 GLU H N 1
ATOM 12906 C CA . GLU H 1 80 ? 58.488 29.343 10.877 1.00 39.66 77 GLU H CA 1
ATOM 12907 C C . GLU H 1 80 ? 57.881 28.986 9.524 1.00 36.67 77 GLU H C 1
ATOM 12908 O O . GLU H 1 80 ? 58.530 29.120 8.508 1.00 36.13 77 GLU H O 1
ATOM 12914 N N . ALA H 1 81 ? 56.618 28.581 9.501 1.00 35.32 78 ALA H N 1
ATOM 12915 C CA . ALA H 1 81 ? 55.958 28.250 8.241 1.00 35.35 78 ALA H CA 1
ATOM 12916 C C . ALA H 1 81 ? 55.678 29.499 7.376 1.00 37.15 78 ALA H C 1
ATOM 12917 O O . ALA H 1 81 ? 55.802 29.426 6.163 1.00 36.71 78 ALA H O 1
ATOM 12919 N N . PHE H 1 82 ? 55.307 30.620 7.977 1.00 32.30 79 PHE H N 1
ATOM 12920 C CA . PHE H 1 82 ? 54.794 31.757 7.199 1.00 33.24 79 PHE H CA 1
ATOM 12921 C C . PHE H 1 82 ? 55.559 33.039 7.302 1.00 34.27 79 PHE H C 1
ATOM 12922 O O . PHE H 1 82 ? 55.297 33.922 6.524 1.00 35.72 79 PHE H O 1
ATOM 12930 N N . GLY H 1 83 ? 56.461 33.183 8.280 1.00 33.27 80 GLY H N 1
ATOM 12931 C CA . GLY H 1 83 ? 57.225 34.414 8.432 1.00 32.76 80 GLY H CA 1
ATOM 12932 C C . GLY H 1 83 ? 56.474 35.634 9.031 1.00 31.25 80 GLY H C 1
ATOM 12933 O O . GLY H 1 83 ? 56.985 36.735 9.001 1.00 31.61 80 GLY H O 1
ATOM 12934 N N . ARG H 1 84 ? 55.250 35.463 9.466 1.00 29.02 81 ARG H N 1
ATOM 12935 C CA . ARG H 1 84 ? 54.454 36.554 9.991 1.00 30.73 81 ARG H CA 1
ATOM 12936 C C . ARG H 1 84 ? 53.294 35.968 10.783 1.00 28.38 81 ARG H C 1
ATOM 12937 O O . ARG H 1 84 ? 52.940 34.787 10.613 1.00 27.69 81 ARG H O 1
ATOM 12945 N N . LEU H 1 85 ? 52.656 36.817 11.580 1.00 27.41 82 LEU H N 1
ATOM 12946 C CA . LEU H 1 85 ? 51.455 36.420 12.354 1.00 28.64 82 LEU H CA 1
ATOM 12947 C C . LEU H 1 85 ? 50.560 37.650 12.549 1.00 27.24 82 LEU H C 1
ATOM 12948 O O . LEU H 1 85 ? 51.029 38.688 12.998 1.00 26.83 82 LEU H O 1
ATOM 12953 N N . ASP H 1 86 ? 49.307 37.545 12.121 1.00 26.59 83 ASP H N 1
ATOM 12954 C CA . ASP H 1 86 ? 48.425 38.695 12.033 1.00 27.09 83 ASP H CA 1
ATOM 12955 C C . ASP H 1 86 ? 47.196 38.559 12.902 1.00 27.36 83 ASP H C 1
ATOM 12956 O O . ASP H 1 86 ? 46.622 39.570 13.379 1.00 26.50 83 ASP H O 1
ATOM 12961 N N . ALA H 1 87 ? 46.760 37.323 13.102 1.00 24.85 84 ALA H N 1
ATOM 12962 C CA . ALA H 1 87 ? 45.628 37.068 14.000 1.00 25.61 84 ALA H CA 1
ATOM 12963 C C . ALA H 1 87 ? 45.811 35.792 14.788 1.00 26.50 84 ALA H C 1
ATOM 12964 O O . ALA H 1 87 ? 46.241 34.775 14.243 1.00 24.36 84 ALA H O 1
ATOM 12966 N N . LEU H 1 88 ? 45.508 35.871 16.084 1.00 26.21 85 LEU H N 1
ATOM 12967 C CA . LEU H 1 88 ? 45.498 34.720 16.956 1.00 25.74 85 LEU H CA 1
ATOM 12968 C C . LEU H 1 88 ? 44.094 34.541 17.467 1.00 23.69 85 LEU H C 1
ATOM 12969 O O . LEU H 1 88 ? 43.488 35.455 18.023 1.00 21.78 85 LEU H O 1
ATOM 12974 N N . VAL H 1 89 ? 43.545 33.367 17.209 1.00 24.28 86 VAL H N 1
ATOM 12975 C CA . VAL H 1 89 ? 42.224 32.996 17.691 1.00 22.33 86 VAL H CA 1
ATOM 12976 C C . VAL H 1 89 ? 42.368 31.835 18.643 1.00 22.21 86 VAL H C 1
ATOM 12977 O O . VAL H 1 89 ? 42.661 30.703 18.223 1.00 20.95 86 VAL H O 1
ATOM 12981 N N . CYS H 1 90 ? 42.124 32.102 19.928 1.00 22.08 87 CYS H N 1
ATOM 12982 C CA . CYS H 1 90 ? 42.282 31.098 20.986 1.00 22.93 87 CYS H CA 1
ATOM 12983 C C . CYS H 1 90 ? 40.928 30.451 21.171 1.00 24.66 87 CYS H C 1
ATOM 12984 O O . CYS H 1 90 ? 40.045 30.984 21.835 1.00 22.42 87 CYS H O 1
ATOM 12987 N N . ASN H 1 91 ? 40.777 29.320 20.515 1.00 26.92 88 ASN H N 1
ATOM 12988 C CA . ASN H 1 91 ? 39.526 28.625 20.450 1.00 28.63 88 ASN H CA 1
ATOM 12989 C C . ASN H 1 91 ? 39.552 27.294 21.224 1.00 28.73 88 ASN H C 1
ATOM 12990 O O . ASN H 1 91 ? 38.528 26.857 21.656 1.00 29.56 88 ASN H O 1
ATOM 12995 N N . ALA H 1 92 ? 40.701 26.678 21.394 1.00 26.38 89 ALA H N 1
ATOM 12996 C CA . ALA H 1 92 ? 40.752 25.351 22.016 1.00 29.79 89 ALA H CA 1
ATOM 12997 C C . ALA H 1 92 ? 40.286 25.504 23.472 1.00 30.24 89 ALA H C 1
ATOM 12998 O O . ALA H 1 92 ? 40.556 26.501 24.096 1.00 32.90 89 ALA H O 1
ATOM 13000 N N . GLY H 1 93 ? 39.548 24.534 23.971 1.00 32.12 90 GLY H N 1
ATOM 13001 C CA . GLY H 1 93 ? 39.059 24.571 25.354 1.00 31.57 90 GLY H CA 1
ATOM 13002 C C . GLY H 1 93 ? 38.304 23.317 25.726 1.00 29.56 90 GLY H C 1
ATOM 13003 O O . GLY H 1 93 ? 38.017 22.504 24.897 1.00 33.37 90 GLY H O 1
ATOM 13004 N N . ILE H 1 94 ? 38.020 23.128 26.995 1.00 29.67 91 ILE H N 1
ATOM 13005 C CA . ILE H 1 94 ? 37.200 22.011 27.424 1.00 30.14 91 ILE H CA 1
ATOM 13006 C C . ILE H 1 94 ? 36.109 22.512 28.357 1.00 30.82 91 ILE H C 1
ATOM 13007 O O . ILE H 1 94 ? 36.246 23.579 28.998 1.00 28.97 91 ILE H O 1
ATOM 13012 N N . TYR H 1 95 ? 35.124 21.642 28.526 1.00 29.33 92 TYR H N 1
ATOM 13013 C CA . TYR H 1 95 ? 33.919 21.901 29.271 1.00 32.71 92 TYR H CA 1
ATOM 13014 C C . TYR H 1 95 ? 33.724 20.812 30.353 1.00 30.62 92 TYR H C 1
ATOM 13015 O O . TYR H 1 95 ? 33.008 19.871 30.134 1.00 32.53 92 TYR H O 1
ATOM 13024 N N . PRO H 1 96 ? 34.352 20.962 31.535 1.00 28.17 93 PRO H N 1
ATOM 13025 C CA . PRO H 1 96 ? 34.046 20.076 32.655 1.00 29.78 93 PRO H CA 1
ATOM 13026 C C . PRO H 1 96 ? 32.648 20.398 33.193 1.00 32.04 93 PRO H C 1
ATOM 13027 O O . PRO H 1 96 ? 32.205 21.549 33.110 1.00 35.34 93 PRO H O 1
ATOM 13031 N N . TYR H 1 97 ? 31.960 19.383 33.676 1.00 30.20 94 TYR H N 1
ATOM 13032 C CA . TYR H 1 97 ? 30.607 19.548 34.158 1.00 30.58 94 TYR H CA 1
ATOM 13033 C C . TYR H 1 97 ? 30.417 18.707 35.454 1.00 31.37 94 TYR H C 1
ATOM 13034 O O . TYR H 1 97 ? 30.785 17.566 35.491 1.00 29.50 94 TYR H O 1
ATOM 13043 N N . GLY H 1 98 ? 29.944 19.325 36.527 1.00 26.50 95 GLY H N 1
ATOM 13044 C CA . GLY H 1 98 ? 29.682 18.617 37.774 1.00 25.09 95 GLY H CA 1
ATOM 13045 C C . GLY H 1 98 ? 29.686 19.528 38.976 1.00 23.49 95 GLY H C 1
ATOM 13046 O O . GLY H 1 98 ? 30.201 20.640 38.902 1.00 21.50 95 GLY H O 1
ATOM 13047 N N . PRO H 1 99 ? 29.071 19.082 40.090 1.00 24.93 96 PRO H N 1
ATOM 13048 C CA . PRO H 1 99 ? 28.999 19.947 41.262 1.00 24.05 96 PRO H CA 1
ATOM 13049 C C . PRO H 1 99 ? 30.408 20.266 41.781 1.00 24.25 96 PRO H C 1
ATOM 13050 O O . PRO H 1 99 ? 31.286 19.386 41.791 1.00 25.46 96 PRO H O 1
ATOM 13054 N N . ILE H 1 100 ? 30.577 21.487 42.293 1.00 23.53 97 ILE H N 1
ATOM 13055 C CA . ILE H 1 100 ? 31.886 21.965 42.740 1.00 24.20 97 ILE H CA 1
ATOM 13056 C C . ILE H 1 100 ? 32.508 21.023 43.797 1.00 23.89 97 ILE H C 1
ATOM 13057 O O . ILE H 1 100 ? 33.718 20.771 43.730 1.00 22.99 97 ILE H O 1
ATOM 13062 N N . ALA H 1 101 ? 31.703 20.490 44.720 1.00 23.55 98 ALA H N 1
ATOM 13063 C CA . ALA H 1 101 ? 32.235 19.648 45.775 1.00 24.80 98 ALA H CA 1
ATOM 13064 C C . ALA H 1 101 ? 32.867 18.341 45.273 1.00 25.09 98 ALA H C 1
ATOM 13065 O O . ALA H 1 101 ? 33.681 17.769 45.985 1.00 25.41 98 ALA H O 1
ATOM 13067 N N . GLN H 1 102 ? 32.544 17.921 44.047 1.00 24.37 99 GLN H N 1
ATOM 13068 C CA . GLN H 1 102 ? 33.114 16.713 43.435 1.00 27.54 99 GLN H CA 1
ATOM 13069 C C . GLN H 1 102 ? 34.261 16.943 42.482 1.00 27.50 99 GLN H C 1
ATOM 13070 O O . GLN H 1 102 ? 34.726 15.991 41.900 1.00 28.67 99 GLN H O 1
ATOM 13076 N N . MET H 1 103 ? 34.720 18.186 42.302 1.00 25.19 100 MET H N 1
ATOM 13077 C CA . MET H 1 103 ? 35.751 18.446 41.328 1.00 26.55 100 MET H CA 1
ATOM 13078 C C . MET H 1 103 ? 37.097 18.045 41.869 1.00 25.01 100 MET H C 1
ATOM 13079 O O . MET H 1 103 ? 37.396 18.289 43.027 1.00 27.46 100 MET H O 1
ATOM 13084 N N . THR H 1 104 ? 37.919 17.402 41.065 1.00 24.37 101 THR H N 1
ATOM 13085 C CA . THR H 1 104 ? 39.246 16.950 41.547 1.00 23.99 101 THR H CA 1
ATOM 13086 C C . THR H 1 104 ? 40.311 17.963 41.178 1.00 22.70 101 THR H C 1
ATOM 13087 O O . THR H 1 104 ? 40.089 18.806 40.319 1.00 21.13 101 THR H O 1
ATOM 13091 N N . VAL H 1 105 ? 41.454 17.868 41.831 1.00 22.41 102 VAL H N 1
ATOM 13092 C CA . VAL H 1 105 ? 42.593 18.705 41.509 1.00 23.93 102 VAL H CA 1
ATOM 13093 C C . VAL H 1 105 ? 42.929 18.608 40.013 1.00 26.52 102 VAL H C 1
ATOM 13094 O O . VAL H 1 105 ? 43.220 19.626 39.367 1.00 24.39 102 VAL H O 1
ATOM 13098 N N . THR H 1 106 ? 42.838 17.407 39.451 1.00 25.20 103 THR H N 1
ATOM 13099 C CA . THR H 1 106 ? 43.167 17.171 38.059 1.00 26.98 103 THR H CA 1
ATOM 13100 C C . THR H 1 106 ? 42.210 17.883 37.149 1.00 29.28 103 THR H C 1
ATOM 13101 O O . THR H 1 106 ? 42.647 18.486 36.171 1.00 29.03 103 THR H O 1
ATOM 13105 N N . GLN H 1 107 ? 40.914 17.816 37.421 1.00 27.53 104 GLN H N 1
ATOM 13106 C CA . GLN H 1 107 ? 39.954 18.577 36.588 1.00 26.54 104 GLN H CA 1
ATOM 13107 C C . GLN H 1 107 ? 40.217 20.098 36.678 1.00 24.18 104 GLN H C 1
ATOM 13108 O O . GLN H 1 107 ? 40.144 20.801 35.678 1.00 20.92 104 GLN H O 1
ATOM 13114 N N . ILE H 1 108 ? 40.491 20.585 37.878 1.00 21.92 105 ILE H N 1
ATOM 13115 C CA . ILE H 1 108 ? 40.771 21.995 38.085 1.00 23.08 105 ILE H CA 1
ATOM 13116 C C . ILE H 1 108 ? 42.013 22.428 37.289 1.00 24.60 105 ILE H C 1
ATOM 13117 O O . ILE H 1 108 ? 41.942 23.395 36.516 1.00 21.91 105 ILE H O 1
ATOM 13122 N N . GLU H 1 109 ? 43.111 21.660 37.392 1.00 22.92 106 GLU H N 1
ATOM 13123 C CA . GLU H 1 109 ? 44.326 22.006 36.642 1.00 25.43 106 GLU H CA 1
ATOM 13124 C C . GLU H 1 109 ? 44.116 21.974 35.136 1.00 25.96 106 GLU H C 1
ATOM 13125 O O . GLU H 1 109 ? 44.530 22.875 34.423 1.00 25.15 106 GLU H O 1
ATOM 13131 N N . GLU H 1 110 ? 43.432 20.939 34.684 1.00 25.68 107 GLU H N 1
ATOM 13132 C CA . GLU H 1 110 ? 43.164 20.765 33.253 1.00 26.60 107 GLU H CA 1
ATOM 13133 C C . GLU H 1 110 ? 42.373 21.924 32.658 1.00 24.72 107 GLU H C 1
ATOM 13134 O O . GLU H 1 110 ? 42.699 22.446 31.610 1.00 22.33 107 GLU H O 1
ATOM 13140 N N . VAL H 1 111 ? 41.323 22.348 33.344 1.00 23.09 108 VAL H N 1
ATOM 13141 C CA . VAL H 1 111 ? 40.507 23.401 32.782 1.00 25.06 108 VAL H CA 1
ATOM 13142 C C . VAL H 1 111 ? 41.210 24.753 32.832 1.00 23.46 108 VAL H C 1
ATOM 13143 O O . VAL H 1 111 ? 41.196 25.488 31.887 1.00 24.06 108 VAL H O 1
ATOM 13147 N N . LEU H 1 112 ? 41.949 25.012 33.891 1.00 21.49 109 LEU H N 1
ATOM 13148 C CA . LEU H 1 112 ? 42.734 26.221 33.958 1.00 22.23 109 LEU H CA 1
ATOM 13149 C C . LEU H 1 112 ? 43.833 26.265 32.889 1.00 22.28 109 LEU H C 1
ATOM 13150 O O . LEU H 1 112 ? 44.095 27.309 32.266 1.00 20.92 109 LEU H O 1
ATOM 13155 N N . ASN H 1 113 ? 44.509 25.145 32.728 1.00 23.37 110 ASN H N 1
ATOM 13156 C CA . ASN H 1 113 ? 45.635 25.082 31.818 1.00 23.34 110 ASN H CA 1
ATOM 13157 C C . ASN H 1 113 ? 45.207 25.293 30.367 1.00 24.70 110 ASN H C 1
ATOM 13158 O O . ASN H 1 113 ? 45.880 26.018 29.617 1.00 24.05 110 ASN H O 1
ATOM 13163 N N . LEU H 1 114 ? 44.090 24.673 29.987 1.00 25.88 111 LEU H N 1
ATOM 13164 C CA . LEU H 1 114 ? 43.612 24.770 28.631 1.00 30.25 111 LEU H CA 1
ATOM 13165 C C . LEU H 1 114 ? 42.738 26.006 28.350 1.00 29.97 111 LEU H C 1
ATOM 13166 O O . LEU H 1 114 ? 42.861 26.616 27.300 1.00 27.29 111 LEU H O 1
ATOM 13171 N N . ASN H 1 115 ? 41.888 26.400 29.294 1.00 27.58 112 ASN H N 1
ATOM 13172 C CA . ASN H 1 115 ? 40.969 27.490 29.011 1.00 25.87 112 ASN H CA 1
ATOM 13173 C C . ASN H 1 115 ? 41.487 28.868 29.330 1.00 26.80 112 ASN H C 1
ATOM 13174 O O . ASN H 1 115 ? 40.920 29.879 28.905 1.00 31.19 112 ASN H O 1
ATOM 13179 N N . LEU H 1 116 ? 42.549 28.961 30.100 1.00 28.77 113 LEU H N 1
ATOM 13180 C CA . LEU H 1 116 ? 43.036 30.258 30.475 1.00 26.04 113 LEU H CA 1
ATOM 13181 C C . LEU H 1 116 ? 44.527 30.405 30.294 1.00 26.19 113 LEU H C 1
ATOM 13182 O O . LEU H 1 116 ? 45.000 31.379 29.659 1.00 27.60 113 LEU H O 1
ATOM 13187 N N . ARG H 1 117 ? 45.306 29.482 30.861 1.00 25.18 114 ARG H N 1
ATOM 13188 C CA . ARG H 1 117 ? 46.753 29.624 30.759 1.00 24.01 114 ARG H CA 1
ATOM 13189 C C . ARG H 1 117 ? 47.168 29.644 29.294 1.00 24.37 114 ARG H C 1
ATOM 13190 O O . ARG H 1 117 ? 48.116 30.362 28.918 1.00 29.02 114 ARG H O 1
ATOM 13198 N N . ALA H 1 118 ? 46.558 28.767 28.489 1.00 23.33 115 ALA H N 1
ATOM 13199 C CA . ALA H 1 118 ? 46.919 28.666 27.070 1.00 24.14 115 ALA H CA 1
ATOM 13200 C C . ALA H 1 118 ? 46.808 30.022 26.375 1.00 23.78 115 ALA H C 1
ATOM 13201 O O . ALA H 1 118 ? 47.701 30.431 25.672 1.00 25.74 115 ALA H O 1
ATOM 13203 N N . ALA H 1 119 ? 45.705 30.691 26.600 1.00 23.37 116 ALA H N 1
ATOM 13204 C CA . ALA H 1 119 ? 45.459 31.972 25.970 1.00 22.26 116 ALA H CA 1
ATOM 13205 C C . ALA H 1 119 ? 46.465 33.000 26.385 1.00 22.63 116 ALA H C 1
ATOM 13206 O O . ALA H 1 119 ? 46.939 33.794 25.556 1.00 23.57 116 ALA H O 1
ATOM 13208 N N . MET H 1 120 ? 46.861 32.934 27.639 1.00 22.57 117 MET H N 1
ATOM 13209 C CA . MET H 1 120 ? 47.829 33.876 28.181 1.00 22.86 117 MET H CA 1
ATOM 13210 C C . MET H 1 120 ? 49.233 33.663 27.595 1.00 22.65 117 MET H C 1
ATOM 13211 O O . MET H 1 120 ? 49.821 34.599 27.050 1.00 19.45 117 MET H O 1
ATOM 13216 N N . VAL H 1 121 ? 49.702 32.434 27.624 1.00 21.05 118 VAL H N 1
ATOM 13217 C CA . VAL H 1 121 ? 50.993 32.089 27.126 1.00 22.53 118 VAL H CA 1
ATOM 13218 C C . VAL H 1 121 ? 51.065 32.286 25.590 1.00 23.43 118 VAL H C 1
ATOM 13219 O O . VAL H 1 121 ? 52.062 32.806 25.078 1.00 23.39 118 VAL H O 1
ATOM 13223 N N . GLU H 1 122 ? 50.057 31.849 24.866 1.00 22.11 119 GLU H N 1
ATOM 13224 C CA . GLU H 1 122 ? 50.037 32.037 23.408 1.00 24.91 119 GLU H CA 1
ATOM 13225 C C . GLU H 1 122 ? 50.034 33.534 23.037 1.00 25.46 119 GLU H C 1
ATOM 13226 O O . GLU H 1 122 ? 50.631 33.913 22.055 1.00 24.40 119 GLU H O 1
ATOM 13232 N N . THR H 1 123 ? 49.339 34.350 23.810 1.00 24.23 120 THR H N 1
ATOM 13233 C CA . THR H 1 123 ? 49.295 35.789 23.548 1.00 23.09 120 THR H CA 1
ATOM 13234 C C . THR H 1 123 ? 50.640 36.443 23.738 1.00 22.21 120 THR H C 1
ATOM 13235 O O . THR H 1 123 ? 51.124 37.151 22.862 1.00 23.03 120 THR H O 1
ATOM 13239 N N . VAL H 1 124 ? 51.328 36.112 24.827 1.00 23.58 121 VAL H N 1
ATOM 13240 C CA . VAL H 1 124 ? 52.709 36.578 25.031 1.00 25.01 121 VAL H CA 1
ATOM 13241 C C . VAL H 1 124 ? 53.648 36.200 23.867 1.00 27.38 121 VAL H C 1
ATOM 13242 O O . VAL H 1 124 ? 54.355 37.057 23.361 1.00 27.13 121 VAL H O 1
ATOM 13246 N N . GLU H 1 125 ? 53.628 34.948 23.457 1.00 25.35 122 GLU H N 1
ATOM 13247 C CA . GLU H 1 125 ? 54.453 34.504 22.373 1.00 27.64 122 GLU H CA 1
ATOM 13248 C C . GLU H 1 125 ? 54.062 35.167 21.040 1.00 27.18 122 GLU H C 1
ATOM 13249 O O . GLU H 1 125 ? 54.911 35.544 20.274 1.00 28.07 122 GLU H O 1
ATOM 13255 N N . ALA H 1 126 ? 52.766 35.294 20.754 1.00 25.54 123 ALA H N 1
ATOM 13256 C CA . ALA H 1 126 ? 52.335 35.942 19.526 1.00 24.51 123 ALA H CA 1
ATOM 13257 C C . ALA H 1 126 ? 52.883 37.379 19.442 1.00 23.22 123 ALA H C 1
ATOM 13258 O O . ALA H 1 126 ? 53.185 37.839 18.366 1.00 22.41 123 ALA H O 1
ATOM 13260 N N . LEU H 1 127 ? 52.964 38.073 20.566 1.00 23.02 124 LEU H N 1
ATOM 13261 C CA . LEU H 1 127 ? 53.355 39.488 20.570 1.00 25.27 124 LEU H CA 1
ATOM 13262 C C . LEU H 1 127 ? 54.840 39.653 20.262 1.00 29.79 124 LEU H C 1
ATOM 13263 O O . LEU H 1 127 ? 55.290 40.766 20.047 1.00 29.04 124 LEU H O 1
ATOM 13268 N N . LYS H 1 128 ? 55.612 38.558 20.229 1.00 29.12 125 LYS H N 1
ATOM 13269 C CA . LYS H 1 128 ? 56.937 38.671 19.656 1.00 30.13 125 LYS H CA 1
ATOM 13270 C C . LYS H 1 128 ? 56.875 38.977 18.178 1.00 28.37 125 LYS H C 1
ATOM 13271 O O . LYS H 1 128 ? 57.850 39.456 17.624 1.00 31.16 125 LYS H O 1
ATOM 13277 N N . TYR H 1 129 ? 55.799 38.588 17.503 1.00 26.22 126 TYR H N 1
ATOM 13278 C CA . TYR H 1 129 ? 55.732 38.661 16.054 1.00 26.83 126 TYR H CA 1
ATOM 13279 C C . TYR H 1 129 ? 54.686 39.619 15.500 1.00 27.56 126 TYR H C 1
ATOM 13280 O O . TYR H 1 129 ? 54.839 40.107 14.388 1.00 29.56 126 TYR H O 1
ATOM 13289 N N . MET H 1 130 ? 53.635 39.873 16.271 1.00 26.99 127 MET H N 1
ATOM 13290 C CA . MET H 1 130 ? 52.490 40.629 15.779 1.00 30.34 127 MET H CA 1
ATOM 13291 C C . MET H 1 130 ? 52.794 42.092 15.714 1.00 28.16 127 MET H C 1
ATOM 13292 O O . MET H 1 130 ? 53.571 42.602 16.487 1.00 28.93 127 MET H O 1
ATOM 13297 N N . LYS H 1 131 ? 52.217 42.771 14.730 1.00 31.52 128 LYS H N 1
ATOM 13298 C CA . LYS H 1 131 ? 52.489 44.217 14.493 1.00 33.25 128 LYS H CA 1
ATOM 13299 C C . LYS H 1 131 ? 51.154 44.964 14.420 1.00 32.57 128 LYS H C 1
ATOM 13300 O O . LYS H 1 131 ? 50.077 44.347 14.536 1.00 30.29 128 LYS H O 1
ATOM 13306 N N . THR H 1 132 ? 51.220 46.269 14.233 1.00 30.33 129 THR H N 1
ATOM 13307 C CA . THR H 1 132 ? 50.041 47.107 14.119 1.00 31.92 129 THR H CA 1
ATOM 13308 C C . THR H 1 132 ? 49.105 46.497 13.122 1.00 29.06 129 THR H C 1
ATOM 13309 O O . THR H 1 132 ? 49.532 46.035 12.083 1.00 25.60 129 THR H O 1
ATOM 13313 N N . GLY H 1 133 ? 47.810 46.512 13.427 1.00 26.94 130 GLY H N 1
ATOM 13314 C CA . GLY H 1 133 ? 46.815 45.832 12.563 1.00 26.34 130 GLY H CA 1
ATOM 13315 C C . GLY H 1 133 ? 46.551 44.394 13.029 1.00 26.56 130 GLY H C 1
ATOM 13316 O O . GLY H 1 133 ? 45.637 43.721 12.544 1.00 28.82 130 GLY H O 1
ATOM 13317 N N . GLY H 1 134 ? 47.320 43.919 14.015 1.00 24.41 131 GLY H N 1
ATOM 13318 C CA . GLY H 1 134 ? 47.092 42.612 14.573 1.00 22.09 131 GLY H CA 1
ATOM 13319 C C . GLY H 1 134 ? 45.749 42.458 15.315 1.00 21.82 131 GLY H C 1
ATOM 13320 O O . GLY H 1 134 ? 45.141 43.437 15.784 1.00 19.84 131 GLY H O 1
ATOM 13321 N N . ARG H 1 135 ? 45.326 41.211 15.448 1.00 21.43 132 ARG H N 1
ATOM 13322 C CA . ARG H 1 135 ? 44.064 40.841 16.084 1.00 21.70 132 ARG H CA 1
ATOM 13323 C C . ARG H 1 135 ? 44.227 39.671 17.028 1.00 22.63 132 ARG H C 1
ATOM 13324 O O . ARG H 1 135 ? 44.737 38.612 16.647 1.00 22.97 132 ARG H O 1
ATOM 13332 N N . LEU H 1 136 ? 43.815 39.872 18.271 1.00 21.01 133 LEU H N 1
ATOM 13333 C CA . LEU H 1 136 ? 43.755 38.846 19.240 1.00 20.86 133 LEU H CA 1
ATOM 13334 C C . LEU H 1 136 ? 42.249 38.637 19.505 1.00 21.42 133 LEU H C 1
ATOM 13335 O O . LEU H 1 136 ? 41.556 39.577 19.923 1.00 20.40 133 LEU H O 1
ATOM 13340 N N . ILE H 1 137 ? 41.765 37.423 19.303 1.00 19.70 134 ILE H N 1
ATOM 13341 C CA . ILE H 1 137 ? 40.359 37.100 19.486 1.00 20.28 134 ILE H CA 1
ATOM 13342 C C . ILE H 1 137 ? 40.281 35.846 20.339 1.00 22.53 134 ILE H C 1
ATOM 13343 O O . ILE H 1 137 ? 40.787 34.785 19.940 1.00 23.17 134 ILE H O 1
ATOM 13348 N N . TYR H 1 138 ? 39.621 35.957 21.479 1.00 20.41 135 TYR H N 1
ATOM 13349 C CA . TYR H 1 138 ? 39.461 34.871 22.398 1.00 21.73 135 TYR H CA 1
ATOM 13350 C C . TYR H 1 138 ? 38.033 34.319 22.288 1.00 21.54 135 TYR H C 1
ATOM 13351 O O . TYR H 1 138 ? 37.081 35.103 22.206 1.00 23.03 135 TYR H O 1
ATOM 13360 N N . ILE H 1 139 ? 37.889 32.995 22.247 1.00 21.90 136 ILE H N 1
ATOM 13361 C CA . ILE H 1 139 ? 36.589 32.340 22.280 1.00 23.38 136 ILE H CA 1
ATOM 13362 C C . ILE H 1 139 ? 36.257 32.009 23.732 1.00 23.05 136 ILE H C 1
ATOM 13363 O O . ILE H 1 139 ? 36.808 31.028 24.330 1.00 23.63 136 ILE H O 1
ATOM 13368 N N . GLY H 1 140 ? 35.395 32.835 24.293 1.00 20.80 137 GLY H N 1
ATOM 13369 C CA . GLY H 1 140 ? 34.934 32.701 25.639 1.00 23.10 137 GLY H CA 1
ATOM 13370 C C . GLY H 1 140 ? 33.689 31.877 25.652 1.00 23.46 137 GLY H C 1
ATOM 13371 O O . GLY H 1 140 ? 33.612 30.881 24.980 1.00 26.41 137 GLY H O 1
ATOM 13372 N N . SER H 1 141 ? 32.717 32.291 26.445 1.00 24.27 138 SER H N 1
ATOM 13373 C CA . SER H 1 141 ? 31.401 31.658 26.496 1.00 23.57 138 SER H CA 1
ATOM 13374 C C . SER H 1 141 ? 30.428 32.614 27.146 1.00 21.44 138 SER H C 1
ATOM 13375 O O . SER H 1 141 ? 30.773 33.384 28.032 1.00 23.34 138 SER H O 1
ATOM 13378 N N . ALA H 1 142 ? 29.194 32.510 26.743 1.00 22.66 139 ALA H N 1
ATOM 13379 C CA . ALA H 1 142 ? 28.125 33.167 27.468 1.00 22.87 139 ALA H CA 1
ATOM 13380 C C . ALA H 1 142 ? 28.129 32.791 28.913 1.00 22.12 139 ALA H C 1
ATOM 13381 O O . ALA H 1 142 ? 27.657 33.563 29.749 1.00 21.28 139 ALA H O 1
ATOM 13383 N N . PHE H 1 143 ? 28.571 31.574 29.236 1.00 23.92 140 PHE H N 1
ATOM 13384 C CA . PHE H 1 143 ? 28.610 31.148 30.650 1.00 27.02 140 PHE H CA 1
ATOM 13385 C C . PHE H 1 143 ? 29.664 31.871 31.485 1.00 29.91 140 PHE H C 1
ATOM 13386 O O . PHE H 1 143 ? 29.653 31.785 32.683 1.00 30.43 140 PHE H O 1
ATOM 13394 N N . GLY H 1 144 ? 30.568 32.580 30.840 1.00 28.85 141 GLY H N 1
ATOM 13395 C CA . GLY H 1 144 ? 31.392 33.522 31.525 1.00 27.56 141 GLY H CA 1
ATOM 13396 C C . GLY H 1 144 ? 30.619 34.671 32.139 1.00 28.32 141 GLY H C 1
ATOM 13397 O O . GLY H 1 144 ? 31.119 35.321 33.033 1.00 27.39 141 GLY H O 1
ATOM 13398 N N . GLU H 1 145 ? 29.409 34.952 31.653 1.00 30.44 142 GLU H N 1
ATOM 13399 C CA . GLU H 1 145 ? 28.612 36.078 32.170 1.00 29.52 142 GLU H CA 1
ATOM 13400 C C . GLU H 1 145 ? 27.411 35.620 32.937 1.00 29.37 142 GLU H C 1
ATOM 13401 O O . GLU H 1 145 ? 26.914 36.364 33.757 1.00 30.57 142 GLU H O 1
ATOM 13407 N N . ARG H 1 146 ? 26.897 34.430 32.636 1.00 28.41 143 ARG H N 1
ATOM 13408 C CA . ARG H 1 146 ? 25.782 33.897 33.371 1.00 30.56 143 ARG H CA 1
ATOM 13409 C C . ARG H 1 146 ? 26.005 32.415 33.582 1.00 29.88 143 ARG H C 1
ATOM 13410 O O . ARG H 1 146 ? 26.246 31.693 32.635 1.00 28.79 143 ARG H O 1
ATOM 13418 N N . ALA H 1 147 ? 25.824 31.962 34.823 1.00 27.82 144 ALA H N 1
ATOM 13419 C CA . ALA H 1 147 ? 25.857 30.554 35.127 1.00 25.62 144 ALA H CA 1
ATOM 13420 C C . ALA H 1 147 ? 24.443 30.163 35.626 1.00 26.59 144 ALA H C 1
ATOM 13421 O O . ALA H 1 147 ? 24.175 30.154 36.806 1.00 25.88 144 ALA H O 1
ATOM 13423 N N . PRO H 1 148 ? 23.544 29.853 34.707 1.00 27.12 145 PRO H N 1
ATOM 13424 C CA . PRO H 1 148 ? 22.165 29.744 35.096 1.00 28.17 145 PRO H CA 1
ATOM 13425 C C . PRO H 1 148 ? 21.779 28.413 35.708 1.00 29.06 145 PRO H C 1
ATOM 13426 O O . PRO H 1 148 ? 20.668 28.306 36.213 1.00 28.53 145 PRO H O 1
ATOM 13430 N N . PHE H 1 149 ? 22.664 27.422 35.684 1.00 29.26 146 PHE H N 1
ATOM 13431 C CA . PHE H 1 149 ? 22.333 26.134 36.260 1.00 30.03 146 PHE H CA 1
ATOM 13432 C C . PHE H 1 149 ? 23.586 25.558 36.920 1.00 26.45 146 PHE H C 1
ATOM 13433 O O . PHE H 1 149 ? 24.666 26.015 36.688 1.00 23.75 146 PHE H O 1
ATOM 13441 N N . PRO H 1 150 ? 23.399 24.581 37.815 1.00 25.59 147 PRO H N 1
ATOM 13442 C CA . PRO H 1 150 ? 24.507 24.026 38.566 1.00 25.53 147 PRO H CA 1
ATOM 13443 C C . PRO H 1 150 ? 25.428 23.185 37.705 1.00 24.15 147 PRO H C 1
ATOM 13444 O O . PRO H 1 150 ? 25.020 22.683 36.677 1.00 26.18 147 PRO H O 1
ATOM 13448 N N . GLY H 1 151 ? 26.693 23.084 38.105 1.00 23.52 148 GLY H N 1
ATOM 13449 C CA . GLY H 1 151 ? 27.624 22.160 37.473 1.00 23.98 148 GLY H CA 1
ATOM 13450 C C . GLY H 1 151 ? 28.707 22.788 36.607 1.00 25.11 148 GLY H C 1
ATOM 13451 O O . GLY H 1 151 ? 29.570 22.080 36.094 1.00 24.76 148 GLY H O 1
ATOM 13452 N N . ILE H 1 152 ? 28.726 24.116 36.499 1.00 23.58 149 ILE H N 1
ATOM 13453 C CA . ILE H 1 152 ? 29.650 24.793 35.552 1.00 24.38 149 ILE H CA 1
ATOM 13454 C C . ILE H 1 152 ? 30.535 25.853 36.178 1.00 22.94 149 ILE H C 1
ATOM 13455 O O . ILE H 1 152 ? 31.052 26.706 35.489 1.00 23.05 149 ILE H O 1
ATOM 13460 N N . SER H 1 153 ? 30.788 25.717 37.472 1.00 24.66 150 SER H N 1
ATOM 13461 C CA . SER H 1 153 ? 31.631 26.645 38.208 1.00 23.66 150 SER H CA 1
ATOM 13462 C C . SER H 1 153 ? 33.039 26.765 37.605 1.00 25.50 150 SER H C 1
ATOM 13463 O O . SER H 1 153 ? 33.548 27.883 37.474 1.00 21.40 150 SER H O 1
ATOM 13466 N N . LEU H 1 154 ? 33.667 25.633 37.266 1.00 24.63 151 LEU H N 1
ATOM 13467 C CA . LEU H 1 154 ? 35.035 25.687 36.752 1.00 25.17 151 LEU H CA 1
ATOM 13468 C C . LEU H 1 154 ? 35.092 26.323 35.367 1.00 24.26 151 LEU H C 1
ATOM 13469 O O . LEU H 1 154 ? 35.946 27.149 35.066 1.00 23.32 151 LEU H O 1
ATOM 13474 N N . TYR H 1 155 ? 34.183 25.924 34.514 1.00 21.48 152 TYR H N 1
ATOM 13475 C CA . TYR H 1 155 ? 34.095 26.503 33.198 1.00 22.19 152 TYR H CA 1
ATOM 13476 C C . TYR H 1 155 ? 33.786 28.014 33.278 1.00 21.95 152 TYR H C 1
ATOM 13477 O O . TYR H 1 155 ? 34.437 28.816 32.622 1.00 21.64 152 TYR H O 1
ATOM 13486 N N . ALA H 1 156 ? 32.774 28.382 34.058 1.00 21.96 153 ALA H N 1
ATOM 13487 C CA . ALA H 1 156 ? 32.403 29.792 34.190 1.00 21.78 153 ALA H CA 1
ATOM 13488 C C . ALA H 1 156 ? 33.581 30.609 34.678 1.00 22.20 153 ALA H C 1
ATOM 13489 O O . ALA H 1 156 ? 33.808 31.694 34.182 1.00 23.95 153 ALA H O 1
ATOM 13491 N N . ALA H 1 157 ? 34.363 30.074 35.593 1.00 20.99 154 ALA H N 1
ATOM 13492 C CA . ALA H 1 157 ? 35.525 30.783 36.064 1.00 20.74 154 ALA H CA 1
ATOM 13493 C C . ALA H 1 157 ? 36.511 31.058 34.939 1.00 21.66 154 ALA H C 1
ATOM 13494 O O . ALA H 1 157 ? 37.028 32.201 34.828 1.00 22.33 154 ALA H O 1
ATOM 13496 N N . THR H 1 158 ? 36.822 30.034 34.149 1.00 21.87 155 THR H N 1
ATOM 13497 C CA . THR H 1 158 ? 37.859 30.228 33.128 1.00 22.33 155 THR H CA 1
ATOM 13498 C C . THR H 1 158 ? 37.370 31.170 32.061 1.00 22.85 155 THR H C 1
ATOM 13499 O O . THR H 1 158 ? 38.113 32.041 31.621 1.00 22.98 155 THR H O 1
ATOM 13503 N N . LYS H 1 159 ? 36.099 31.070 31.722 1.00 22.78 156 LYS H N 1
ATOM 13504 C CA . LYS H 1 159 ? 35.558 31.928 30.709 1.00 22.99 156 LYS H CA 1
ATOM 13505 C C . LYS H 1 159 ? 35.362 33.388 31.152 1.00 24.03 156 LYS H C 1
ATOM 13506 O O . LYS H 1 159 ? 35.567 34.325 30.347 1.00 25.58 156 LYS H O 1
ATOM 13512 N N . ALA H 1 160 ? 34.978 33.624 32.390 1.00 23.17 157 ALA H N 1
ATOM 13513 C CA . ALA H 1 160 ? 34.993 35.004 32.937 1.00 23.77 157 ALA H CA 1
ATOM 13514 C C . ALA H 1 160 ? 36.428 35.564 33.044 1.00 23.97 157 ALA H C 1
ATOM 13515 O O . ALA H 1 160 ? 36.671 36.753 32.831 1.00 21.99 157 ALA H O 1
ATOM 13517 N N . GLY H 1 161 ? 37.390 34.681 33.295 1.00 22.96 158 GLY H N 1
ATOM 13518 C CA . GLY H 1 161 ? 38.778 35.066 33.294 1.00 23.39 158 GLY H CA 1
ATOM 13519 C C . GLY H 1 161 ? 39.256 35.632 31.973 1.00 23.51 158 GLY H C 1
ATOM 13520 O O . GLY H 1 161 ? 40.022 36.595 31.959 1.00 23.10 158 GLY H O 1
ATOM 13521 N N . LEU H 1 162 ? 38.780 35.041 30.877 1.00 24.04 159 LEU H N 1
ATOM 13522 C CA . LEU H 1 162 ? 39.098 35.537 29.558 1.00 25.78 159 LEU H CA 1
ATOM 13523 C C . LEU H 1 162 ? 38.556 36.930 29.316 1.00 24.68 159 LEU H C 1
ATOM 13524 O O . LEU H 1 162 ? 39.178 37.696 28.596 1.00 22.28 159 LEU H O 1
ATOM 13529 N N . ILE H 1 163 ? 37.430 37.260 29.929 1.00 21.30 160 ILE H N 1
ATOM 13530 C CA . ILE H 1 163 ? 36.907 38.636 29.777 1.00 23.26 160 ILE H CA 1
ATOM 13531 C C . ILE H 1 163 ? 37.845 39.636 30.431 1.00 22.80 160 ILE H C 1
ATOM 13532 O O . ILE H 1 163 ? 38.151 40.678 29.857 1.00 23.37 160 ILE H O 1
ATOM 13537 N N . GLY H 1 164 ? 38.286 39.331 31.652 1.00 23.90 161 GLY H N 1
ATOM 13538 C CA . GLY H 1 164 ? 39.248 40.190 32.34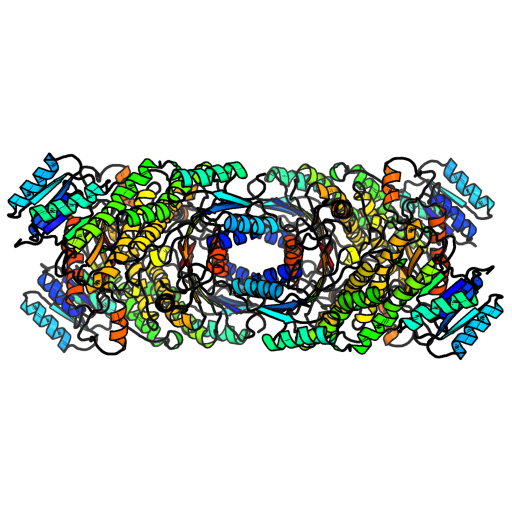9 1.00 22.08 161 GLY H CA 1
ATOM 13539 C C . GLY H 1 164 ? 40.572 40.294 31.600 1.00 22.84 161 GLY H C 1
ATOM 13540 O O . GLY H 1 164 ? 41.144 41.396 31.506 1.00 21.33 161 GLY H O 1
ATOM 13541 N N . PHE H 1 165 ? 41.043 39.180 31.044 1.00 20.54 162 PHE H N 1
ATOM 13542 C CA . PHE H 1 165 ? 42.292 39.178 30.336 1.00 20.77 162 PHE H CA 1
ATOM 13543 C C . PHE H 1 165 ? 42.182 40.092 29.119 1.00 22.53 162 PHE H C 1
ATOM 13544 O O . PHE H 1 165 ? 43.065 40.941 28.847 1.00 20.16 162 PHE H O 1
ATOM 13552 N N . THR H 1 166 ? 41.093 39.944 28.403 1.00 23.24 163 THR H N 1
ATOM 13553 C CA . THR H 1 166 ? 40.819 40.729 27.197 1.00 24.12 163 THR H CA 1
ATOM 13554 C C . THR H 1 166 ? 40.833 42.210 27.486 1.00 24.06 163 THR H C 1
ATOM 13555 O O . THR H 1 166 ? 41.396 43.012 26.710 1.00 22.65 163 THR H O 1
ATOM 13559 N N . LYS H 1 167 ? 40.194 42.606 28.582 1.00 22.38 164 LYS H N 1
ATOM 13560 C CA . LYS H 1 167 ? 40.140 44.033 28.940 1.00 22.29 164 LYS H CA 1
ATOM 13561 C C . LYS H 1 167 ? 41.541 44.580 29.210 1.00 23.29 164 LYS H C 1
ATOM 13562 O O . LYS H 1 167 ? 41.894 45.663 28.748 1.00 22.82 164 LYS H O 1
ATOM 13568 N N . GLY H 1 168 ? 42.338 43.828 29.953 1.00 22.11 165 GLY H N 1
ATOM 13569 C CA . GLY H 1 168 ? 43.678 44.241 30.310 1.00 19.98 165 GLY H CA 1
ATOM 13570 C C . GLY H 1 168 ? 44.612 44.295 29.122 1.00 20.17 165 GLY H C 1
ATOM 13571 O O . GLY H 1 168 ? 45.391 45.245 28.992 1.00 19.67 165 GLY H O 1
ATOM 13572 N N . VAL H 1 169 ? 44.527 43.302 28.260 1.00 19.99 166 VAL H N 1
ATOM 13573 C CA . VAL H 1 169 ? 45.332 43.261 27.053 1.00 20.96 166 VAL H CA 1
ATOM 13574 C C . VAL H 1 169 ? 44.954 44.380 26.085 1.00 19.00 166 VAL H C 1
ATOM 13575 O O . VAL H 1 169 ? 45.821 44.998 25.519 1.00 19.38 166 VAL H O 1
ATOM 13579 N N . ALA H 1 170 ? 43.662 44.671 25.957 1.00 19.39 167 ALA H N 1
ATOM 13580 C CA . ALA H 1 170 ? 43.194 45.723 25.109 1.00 19.91 167 ALA H CA 1
ATOM 13581 C C . ALA H 1 170 ? 43.757 47.048 25.582 1.00 22.06 167 ALA H C 1
ATOM 13582 O O . ALA H 1 170 ? 44.210 47.864 24.774 1.00 22.57 167 ALA H O 1
ATOM 13584 N N . ARG H 1 171 ? 43.779 47.232 26.878 1.00 22.79 168 ARG H N 1
ATOM 13585 C CA . ARG H 1 171 ? 44.312 48.427 27.454 1.00 23.85 168 ARG H CA 1
ATOM 13586 C C . ARG H 1 171 ? 45.807 48.558 27.158 1.00 25.43 168 ARG H C 1
ATOM 13587 O O . ARG H 1 171 ? 46.268 49.606 26.735 1.00 24.17 168 ARG H O 1
ATOM 13595 N N . ASP H 1 172 ? 46.552 47.476 27.351 1.00 25.74 169 ASP H N 1
ATOM 13596 C CA . ASP H 1 172 ? 47.996 47.478 27.084 1.00 27.96 169 ASP H CA 1
ATOM 13597 C C . ASP H 1 172 ? 48.308 47.778 25.617 1.00 24.77 169 ASP H C 1
ATOM 13598 O O . ASP H 1 172 ? 49.307 48.411 25.330 1.00 27.24 169 ASP H O 1
ATOM 13603 N N . LEU H 1 173 ? 47.534 47.206 24.685 1.00 22.77 170 LEU H N 1
ATOM 13604 C CA . LEU H 1 173 ? 47.945 47.195 23.270 1.00 22.24 170 LEU H CA 1
ATOM 13605 C C . LEU H 1 173 ? 47.309 48.309 22.427 1.00 23.65 170 LEU H C 1
ATOM 13606 O O . LEU H 1 173 ? 47.598 48.438 21.227 1.00 21.49 170 LEU H O 1
ATOM 13611 N N . GLY H 1 174 ? 46.399 49.035 23.038 1.00 22.90 171 GLY H N 1
ATOM 13612 C CA . GLY H 1 174 ? 45.623 50.074 22.328 1.00 24.27 171 GLY H CA 1
ATOM 13613 C C . GLY H 1 174 ? 46.519 50.950 21.469 1.00 26.79 171 GLY H C 1
ATOM 13614 O O . GLY H 1 174 ? 46.293 51.057 20.290 1.00 25.24 171 GLY H O 1
ATOM 13615 N N . PRO H 1 175 ? 47.546 51.569 22.069 1.00 26.98 172 PRO H N 1
ATOM 13616 C CA . PRO H 1 175 ? 48.366 52.471 21.259 1.00 29.95 172 PRO H CA 1
ATOM 13617 C C . PRO H 1 175 ? 49.213 51.773 20.190 1.00 30.03 172 PRO H C 1
ATOM 13618 O O . PRO H 1 175 ? 49.783 52.446 19.359 1.00 29.43 172 PRO H O 1
ATOM 13622 N N . GLN H 1 176 ? 49.336 50.445 20.248 1.00 29.43 173 GLN H N 1
ATOM 13623 C CA . GLN H 1 176 ? 50.151 49.718 19.284 1.00 31.23 173 GLN H CA 1
ATOM 13624 C C . GLN H 1 176 ? 49.353 49.266 18.089 1.00 29.85 173 GLN H C 1
ATOM 13625 O O . GLN H 1 176 ? 49.914 48.675 17.181 1.00 32.57 173 GLN H O 1
ATOM 13631 N N . GLY H 1 177 ? 48.047 49.502 18.102 1.00 28.34 174 GLY H N 1
ATOM 13632 C CA . GLY H 1 177 ? 47.202 49.157 16.958 1.00 27.23 174 GLY H CA 1
ATOM 13633 C C . GLY H 1 177 ? 46.914 47.658 16.852 1.00 26.75 174 GLY H C 1
ATOM 13634 O O . GLY H 1 177 ? 46.616 47.190 15.800 1.00 26.43 174 GLY H O 1
ATOM 13635 N N . ILE H 1 178 ? 46.996 46.922 17.974 1.00 24.86 175 ILE H N 1
ATOM 13636 C CA . ILE H 1 178 ? 46.543 45.552 18.038 1.00 22.29 175 ILE H CA 1
ATOM 13637 C C . ILE H 1 178 ? 45.283 45.563 18.904 1.00 20.45 175 ILE H C 1
ATOM 13638 O O . ILE H 1 178 ? 45.245 46.223 19.953 1.00 22.43 175 ILE H O 1
ATOM 13643 N N . THR H 1 179 ? 44.232 44.879 18.462 1.00 20.34 176 THR H N 1
ATOM 13644 C CA . THR H 1 179 ? 42.980 44.812 19.203 1.00 18.40 176 THR H CA 1
ATOM 13645 C C . THR H 1 179 ? 42.847 43.455 19.867 1.00 20.49 176 THR H C 1
ATOM 13646 O O . THR H 1 179 ? 43.450 42.489 19.431 1.00 22.39 176 THR H O 1
ATOM 13650 N N . ALA H 1 180 ? 42.094 43.421 20.957 1.00 19.75 177 ALA H N 1
ATOM 13651 C CA . ALA H 1 180 ? 41.821 42.203 21.693 1.00 19.20 177 ALA H CA 1
ATOM 13652 C C . ALA H 1 180 ? 40.332 42.210 22.067 1.00 18.73 177 ALA H C 1
ATOM 13653 O O . ALA H 1 180 ? 39.864 43.141 22.738 1.00 19.14 177 ALA H O 1
ATOM 13655 N N . ASN H 1 181 ? 39.618 41.178 21.658 1.00 17.97 178 ASN H N 1
ATOM 13656 C CA . ASN H 1 181 ? 38.213 41.049 21.856 1.00 18.70 178 ASN H CA 1
ATOM 13657 C C . ASN H 1 181 ? 37.839 39.616 22.159 1.00 20.68 178 ASN H C 1
ATOM 13658 O O . ASN H 1 181 ? 38.599 38.686 21.859 1.00 18.40 178 ASN H O 1
ATOM 13663 N N . VAL H 1 182 ? 36.712 39.440 22.850 1.00 21.21 179 VAL H N 1
ATOM 13664 C CA . VAL H 1 182 ? 36.225 38.094 23.199 1.00 23.40 179 VAL H CA 1
ATOM 13665 C C . VAL H 1 182 ? 34.818 37.823 22.590 1.00 23.37 179 VAL H C 1
ATOM 13666 O O . VAL H 1 182 ? 33.935 38.653 22.672 1.00 28.34 179 VAL H O 1
ATOM 13670 N N . VAL H 1 183 ? 34.688 36.717 21.893 1.00 22.16 180 VAL H N 1
ATOM 13671 C CA . VAL H 1 183 ? 33.410 36.227 21.412 1.00 22.26 180 VAL H CA 1
ATOM 13672 C C . VAL H 1 183 ? 32.886 35.222 22.405 1.00 22.86 180 VAL H C 1
ATOM 13673 O O . VAL H 1 183 ? 33.637 34.331 22.817 1.00 24.41 180 VAL H O 1
ATOM 13677 N N . GLU H 1 184 ? 31.607 35.341 22.769 1.00 23.04 181 GLU H N 1
ATOM 13678 C CA . GLU H 1 184 ? 31.002 34.522 23.812 1.00 22.26 181 GLU H CA 1
ATOM 13679 C C . GLU H 1 184 ? 29.840 33.700 23.291 1.00 20.77 181 GLU H C 1
ATOM 13680 O O . GLU H 1 184 ? 28.694 34.117 23.360 1.00 22.61 181 GLU H O 1
ATOM 13686 N N . PRO H 1 185 ? 30.136 32.521 22.754 1.00 22.27 182 PRO H N 1
ATOM 13687 C CA . PRO H 1 185 ? 29.095 31.636 22.275 1.00 23.09 182 PRO H CA 1
ATOM 13688 C C . PRO H 1 185 ? 28.169 31.161 23.373 1.00 21.94 182 PRO H C 1
ATOM 13689 O O . PRO H 1 185 ? 28.634 30.843 24.467 1.00 24.02 182 PRO H O 1
ATOM 13693 N N . GLY H 1 186 ? 26.892 31.081 23.050 1.00 22.80 183 GLY H N 1
ATOM 13694 C CA . GLY H 1 186 ? 25.969 30.229 23.782 1.00 24.16 183 GLY H CA 1
ATOM 13695 C C . GLY H 1 186 ? 26.132 28.777 23.332 1.00 23.37 183 GLY H C 1
ATOM 13696 O O . GLY H 1 186 ? 27.188 28.389 22.877 1.00 20.94 183 GLY H O 1
ATOM 13697 N N . PRO H 1 187 ? 25.092 27.951 23.489 1.00 24.61 184 PRO H N 1
ATOM 13698 C CA . PRO H 1 187 ? 25.168 26.569 23.028 1.00 23.67 184 PRO H CA 1
ATOM 13699 C C . PRO H 1 187 ? 25.145 26.534 21.484 1.00 25.38 184 PRO H C 1
ATOM 13700 O O . PRO H 1 187 ? 24.217 27.069 20.873 1.00 23.31 184 PRO H O 1
ATOM 13704 N N . ILE H 1 188 ? 26.182 25.941 20.894 1.00 22.85 185 ILE H N 1
ATOM 13705 C CA . ILE H 1 188 ? 26.349 25.824 19.492 1.00 23.87 185 ILE H CA 1
ATOM 13706 C C . ILE H 1 188 ? 26.345 24.320 19.117 1.00 26.26 185 ILE H C 1
ATOM 13707 O O . ILE H 1 188 ? 27.084 23.567 19.680 1.00 23.01 185 ILE H O 1
ATOM 13712 N N . ALA H 1 189 ? 25.430 23.923 18.251 1.00 26.65 186 ALA H N 1
ATOM 13713 C CA . ALA H 1 189 ? 25.371 22.571 17.710 1.00 31.62 186 ALA H CA 1
ATOM 13714 C C . ALA H 1 189 ? 26.620 22.203 16.916 1.00 31.96 186 ALA H C 1
ATOM 13715 O O . ALA H 1 189 ? 27.011 22.908 15.989 1.00 35.90 186 ALA H O 1
ATOM 13717 N N . THR H 1 190 ? 27.233 21.108 17.306 1.00 32.43 187 THR H N 1
ATOM 13718 C CA . THR H 1 190 ? 28.329 20.518 16.552 1.00 36.84 187 THR H CA 1
ATOM 13719 C C . THR H 1 190 ? 28.134 19.005 16.689 1.00 39.26 187 THR H C 1
ATOM 13720 O O . THR H 1 190 ? 27.270 18.546 17.445 1.00 38.76 187 THR H O 1
ATOM 13724 N N . ASP H 1 191 ? 28.973 18.249 16.006 1.00 45.20 188 ASP H N 1
ATOM 13725 C CA . ASP H 1 191 ? 29.062 16.774 16.187 1.00 56.99 188 ASP H CA 1
ATOM 13726 C C . ASP H 1 191 ? 29.069 16.320 17.644 1.00 55.21 188 ASP H C 1
ATOM 13727 O O . ASP H 1 191 ? 28.338 15.407 18.019 1.00 54.89 188 ASP H O 1
ATOM 13732 N N . LEU H 1 192 ? 29.957 16.945 18.418 1.00 51.29 189 LEU H N 1
ATOM 13733 C CA . LEU H 1 192 ? 30.165 16.662 19.826 1.00 54.39 189 LEU H CA 1
ATOM 13734 C C . LEU H 1 192 ? 29.119 17.275 20.747 1.00 49.59 189 LEU H C 1
ATOM 13735 O O . LEU H 1 192 ? 28.958 16.819 21.860 1.00 48.06 189 LEU H O 1
ATOM 13740 N N . ASN H 1 193 ? 28.399 18.289 20.279 1.00 46.77 190 ASN H N 1
ATOM 13741 C CA . ASN H 1 193 ? 27.398 18.955 21.092 1.00 46.42 190 ASN H CA 1
ATOM 13742 C C . ASN H 1 193 ? 26.070 19.036 20.349 1.00 46.88 190 ASN H C 1
ATOM 13743 O O . ASN H 1 193 ? 25.759 20.065 19.771 1.00 43.59 190 ASN H O 1
ATOM 13748 N N . PRO H 1 194 ? 25.257 17.973 20.389 1.00 48.73 191 PRO H N 1
ATOM 13749 C CA . PRO H 1 194 ? 24.048 17.958 19.558 1.00 46.88 191 PRO H CA 1
ATOM 13750 C C . PRO H 1 194 ? 22.920 18.788 20.162 1.00 41.36 191 PRO H C 1
ATOM 13751 O O . PRO H 1 194 ? 22.887 18.999 21.368 1.00 38.20 191 PRO H O 1
ATOM 13755 N N . GLU H 1 195 ? 22.067 19.344 19.311 1.00 39.89 192 GLU H N 1
ATOM 13756 C CA . GLU H 1 195 ? 20.932 20.217 19.734 1.00 41.25 192 GLU H CA 1
ATOM 13757 C C . GLU H 1 195 ? 19.648 19.500 20.210 1.00 43.11 192 GLU H C 1
ATOM 13758 O O . GLU H 1 195 ? 18.701 20.124 20.668 1.00 40.61 192 GLU H O 1
ATOM 13764 N N . ASP H 1 196 ? 19.626 18.193 20.081 1.00 42.55 193 ASP H N 1
ATOM 13765 C CA . ASP H 1 196 ? 18.449 17.393 20.425 1.00 50.19 193 ASP H CA 1
ATOM 13766 C C . ASP H 1 196 ? 18.696 16.677 21.730 1.00 42.73 193 ASP H C 1
ATOM 13767 O O . ASP H 1 196 ? 19.852 16.471 22.090 1.00 49.68 193 ASP H O 1
ATOM 13772 N N . GLY H 1 197 ? 17.639 16.294 22.447 1.00 45.69 194 GLY H N 1
ATOM 13773 C CA . GLY H 1 197 ? 17.791 15.470 23.674 1.00 45.72 194 GLY H CA 1
ATOM 13774 C C . GLY H 1 197 ? 17.458 16.283 24.902 1.00 44.74 194 GLY H C 1
ATOM 13775 O O . GLY H 1 197 ? 17.459 17.508 24.837 1.00 40.53 194 GLY H O 1
ATOM 13776 N N . ALA H 1 198 ? 17.247 15.601 26.032 1.00 41.41 195 ALA H N 1
ATOM 13777 C CA . ALA H 1 198 ? 16.776 16.233 27.248 1.00 36.42 195 ALA H CA 1
ATOM 13778 C C . ALA H 1 198 ? 17.773 17.180 27.853 1.00 37.16 195 ALA H C 1
ATOM 13779 O O . ALA H 1 198 ? 17.379 18.219 28.416 1.00 41.50 195 ALA H O 1
ATOM 13781 N N . ALA H 1 199 ? 19.071 16.872 27.737 1.00 34.39 196 ALA H N 1
ATOM 13782 C CA . ALA H 1 199 ? 20.076 17.773 28.305 1.00 38.38 196 ALA H CA 1
ATOM 13783 C C . ALA H 1 199 ? 20.097 19.125 27.524 1.00 36.14 196 ALA H C 1
ATOM 13784 O O . ALA H 1 199 ? 20.041 20.217 28.118 1.00 34.59 196 ALA H O 1
ATOM 13786 N N . ALA H 1 200 ? 20.124 19.016 26.193 1.00 31.93 197 ALA H N 1
ATOM 13787 C CA . ALA H 1 200 ? 20.043 20.173 25.332 1.00 31.56 197 ALA H CA 1
ATOM 13788 C C . ALA H 1 200 ? 18.749 20.949 25.568 1.00 32.22 197 ALA H C 1
ATOM 13789 O O . ALA H 1 200 ? 18.761 22.179 25.525 1.00 35.30 197 ALA H O 1
ATOM 13791 N N . ALA H 1 201 ? 17.633 20.263 25.813 1.00 33.98 198 ALA H N 1
ATOM 13792 C CA . ALA H 1 201 ? 16.355 20.962 26.075 1.00 34.26 198 ALA H CA 1
ATOM 13793 C C . ALA H 1 201 ? 16.475 21.885 27.292 1.00 36.80 198 ALA H C 1
ATOM 13794 O O . ALA H 1 201 ? 15.833 22.946 27.327 1.00 35.06 198 ALA H O 1
ATOM 13796 N N . VAL H 1 202 ? 17.206 21.444 28.303 1.00 37.25 199 VAL H N 1
ATOM 13797 C CA . VAL H 1 202 ? 17.318 22.218 29.518 1.00 42.25 199 VAL H CA 1
ATOM 13798 C C . VAL H 1 202 ? 18.119 23.469 29.213 1.00 41.84 199 VAL H C 1
ATOM 13799 O O . VAL H 1 202 ? 17.652 24.570 29.512 1.00 45.89 199 VAL H O 1
ATOM 13803 N N . ILE H 1 203 ? 19.234 23.313 28.522 1.00 40.66 200 ILE H N 1
ATOM 13804 C CA . ILE H 1 203 ? 20.049 24.461 28.135 1.00 41.01 200 ILE H CA 1
ATOM 13805 C C . ILE H 1 203 ? 19.278 25.411 27.214 1.00 40.30 200 ILE H C 1
ATOM 13806 O O . ILE H 1 203 ? 19.327 26.613 27.437 1.00 37.88 200 ILE H O 1
ATOM 13811 N N . ARG H 1 204 ? 18.522 24.858 26.250 1.00 38.07 201 ARG H N 1
ATOM 13812 C CA . ARG H 1 204 ? 17.783 25.644 25.266 1.00 36.20 201 ARG H CA 1
ATOM 13813 C C . ARG H 1 204 ? 16.791 26.556 25.950 1.00 34.93 201 ARG H C 1
ATOM 13814 O O . ARG H 1 204 ? 16.580 27.642 25.469 1.00 30.27 201 ARG H O 1
ATOM 13822 N N . LYS H 1 205 ? 16.149 26.073 27.026 1.00 32.23 202 LYS H N 1
ATOM 13823 C CA . LYS H 1 205 ? 15.159 26.854 27.749 1.00 33.74 202 LYS H CA 1
ATOM 13824 C C . LYS H 1 205 ? 15.712 28.147 28.352 1.00 29.60 202 LYS H C 1
ATOM 13825 O O . LYS H 1 205 ? 14.965 29.021 28.620 1.00 29.30 202 LYS H O 1
ATOM 13831 N N . PHE H 1 206 ? 17.012 28.231 28.595 1.00 27.67 203 PHE H N 1
ATOM 13832 C CA . PHE H 1 206 ? 17.602 29.463 29.107 1.00 28.36 203 PHE H CA 1
ATOM 13833 C C . PHE H 1 206 ? 17.912 30.454 27.978 1.00 28.04 203 PHE H C 1
ATOM 13834 O O . PHE H 1 206 ? 18.088 31.613 28.270 1.00 29.59 203 PHE H O 1
ATOM 13842 N N . THR H 1 207 ? 17.955 30.013 26.716 1.00 27.42 204 THR H N 1
ATOM 13843 C CA . THR H 1 207 ? 18.078 30.946 25.587 1.00 29.04 204 THR H CA 1
ATOM 13844 C C . THR H 1 207 ? 16.723 31.585 25.327 1.00 28.85 204 THR H C 1
ATOM 13845 O O . THR H 1 207 ? 15.685 31.007 25.538 1.00 33.98 204 THR H O 1
ATOM 13849 N N . ALA H 1 208 ? 16.731 32.804 24.856 1.00 29.39 205 ALA H N 1
ATOM 13850 C CA . ALA H 1 208 ? 15.486 33.481 24.476 1.00 27.41 205 ALA H CA 1
ATOM 13851 C C . ALA H 1 208 ? 14.931 32.876 23.187 1.00 27.62 205 ALA H C 1
ATOM 13852 O O . ALA H 1 208 ? 13.730 32.816 23.013 1.00 25.92 205 ALA H O 1
ATOM 13854 N N . THR H 1 209 ? 15.807 32.469 22.256 1.00 26.13 206 THR H N 1
ATOM 13855 C CA . THR H 1 209 ? 15.318 31.906 21.005 1.00 28.85 206 THR H CA 1
ATOM 13856 C C . THR H 1 209 ? 14.857 30.443 21.174 1.00 29.04 206 THR H C 1
ATOM 13857 O O . THR H 1 209 ? 14.305 29.898 20.260 1.00 29.16 206 THR H O 1
ATOM 13861 N N . GLU H 1 210 ? 15.151 29.823 22.312 1.00 30.95 207 GLU H N 1
ATOM 13862 C CA . GLU H 1 210 ? 14.823 28.395 22.564 1.00 31.47 207 GLU H CA 1
ATOM 13863 C C . GLU H 1 210 ? 15.473 27.513 21.497 1.00 29.20 207 GLU H C 1
ATOM 13864 O O . GLU H 1 210 ? 14.837 26.627 20.968 1.00 30.29 207 GLU H O 1
ATOM 13870 N N . SER H 1 211 ? 16.740 27.774 21.222 1.00 27.72 208 SER H N 1
ATOM 13871 C CA . SER H 1 211 ? 17.481 27.064 20.202 1.00 28.74 208 SER H CA 1
ATOM 13872 C C . SER H 1 211 ? 18.961 27.124 20.479 1.00 27.07 208 SER H C 1
ATOM 13873 O O . SER H 1 211 ? 19.466 28.014 21.163 1.00 26.80 208 SER H O 1
ATOM 13876 N N . TYR H 1 212 ? 19.654 26.164 19.904 1.00 25.79 209 TYR H N 1
ATOM 13877 C CA . TYR H 1 212 ? 21.104 26.174 19.766 1.00 25.35 209 TYR H CA 1
ATOM 13878 C C . TYR H 1 212 ? 21.464 26.945 18.542 1.00 25.76 209 TYR H C 1
ATOM 13879 O O . TYR H 1 212 ? 20.695 26.971 17.596 1.00 25.84 209 TYR H O 1
ATOM 13888 N N . GLY H 1 213 ? 22.622 27.552 18.548 1.00 24.74 210 GLY H N 1
ATOM 13889 C CA . GLY H 1 213 ? 23.173 28.161 17.351 1.00 26.22 210 GLY H CA 1
ATOM 13890 C C . GLY H 1 213 ? 23.956 27.175 16.494 1.00 27.47 210 GLY H C 1
ATOM 13891 O O . GLY H 1 213 ? 23.956 25.965 16.732 1.00 26.48 210 GLY H O 1
ATOM 13892 N N . LYS H 1 214 ? 24.662 27.709 15.513 1.00 27.97 211 LYS H N 1
ATOM 13893 C CA . LYS H 1 214 ? 25.429 26.922 14.563 1.00 31.45 211 LYS H CA 1
ATOM 13894 C C . LYS H 1 214 ? 26.821 27.558 14.441 1.00 28.00 211 LYS H C 1
ATOM 13895 O O . LYS H 1 214 ? 26.985 28.705 14.768 1.00 28.38 211 LYS H O 1
ATOM 13901 N N . VAL H 1 215 ? 27.803 26.791 13.975 1.00 26.45 212 VAL H N 1
ATOM 13902 C CA . VAL H 1 215 ? 29.187 27.231 13.908 1.00 24.13 212 VAL H CA 1
ATOM 13903 C C . VAL H 1 215 ? 29.370 28.484 13.091 1.00 25.15 212 VAL H C 1
ATOM 13904 O O . VAL H 1 215 ? 30.136 29.334 13.476 1.00 27.11 212 VAL H O 1
ATOM 13908 N N . ASN H 1 216 ? 28.583 28.683 12.057 1.00 25.29 213 ASN H N 1
ATOM 13909 C CA . ASN H 1 216 ? 28.678 29.914 11.298 1.00 26.50 213 ASN H CA 1
ATOM 13910 C C . ASN H 1 216 ? 28.366 31.181 12.109 1.00 25.23 213 ASN H C 1
ATOM 13911 O O . ASN H 1 216 ? 28.872 32.238 11.779 1.00 23.70 213 ASN H O 1
ATOM 13916 N N . ASP H 1 217 ? 27.510 31.057 13.136 1.00 23.54 214 ASP H N 1
ATOM 13917 C CA . ASP H 1 217 ? 27.174 32.193 13.999 1.00 23.14 214 ASP H CA 1
ATOM 13918 C C . ASP H 1 217 ? 28.410 32.742 14.711 1.00 21.84 214 ASP H C 1
ATOM 13919 O O . ASP H 1 217 ? 28.558 33.960 14.847 1.00 23.47 214 ASP H O 1
ATOM 13924 N N . ILE H 1 218 ? 29.351 31.853 15.037 1.00 20.90 215 ILE H N 1
ATOM 13925 C CA . ILE H 1 218 ? 30.596 32.267 15.638 1.00 21.19 215 ILE H CA 1
ATOM 13926 C C . ILE H 1 218 ? 31.595 32.687 14.582 1.00 20.47 215 ILE H C 1
ATOM 13927 O O . ILE H 1 218 ? 32.311 33.689 14.762 1.00 23.02 215 ILE H O 1
ATOM 13932 N N . ALA H 1 219 ? 31.677 31.961 13.481 1.00 22.41 216 ALA H N 1
ATOM 13933 C CA . ALA H 1 219 ? 32.733 32.246 12.488 1.00 20.84 216 ALA H CA 1
ATOM 13934 C C . ALA H 1 219 ? 32.562 33.625 11.871 1.00 20.97 216 ALA H C 1
ATOM 13935 O O . ALA H 1 219 ? 33.572 34.346 11.706 1.00 19.28 216 ALA H O 1
ATOM 13937 N N . ARG H 1 220 ? 31.301 34.022 11.604 1.00 20.37 217 ARG H N 1
ATOM 13938 C CA . ARG H 1 220 ? 31.018 35.347 11.027 1.00 20.61 217 ARG H CA 1
ATOM 13939 C C . ARG H 1 220 ? 31.401 36.447 12.049 1.00 20.96 217 ARG H C 1
ATOM 13940 O O . ARG H 1 220 ? 31.720 37.536 11.648 1.00 22.12 217 ARG H O 1
ATOM 13948 N N . THR H 1 221 ? 31.335 36.170 13.356 1.00 20.92 218 THR H N 1
ATOM 13949 C CA . THR H 1 221 ? 31.603 37.186 14.371 1.00 19.87 218 THR H CA 1
ATOM 13950 C C . THR H 1 221 ? 33.104 37.354 14.541 1.00 19.12 218 THR H C 1
ATOM 13951 O O . THR H 1 221 ? 33.640 38.476 14.622 1.00 18.72 218 THR H O 1
ATOM 13955 N N . VAL H 1 222 ? 33.823 36.248 14.447 1.00 18.54 219 VAL H N 1
ATOM 13956 C CA . VAL H 1 222 ? 35.313 36.314 14.368 1.00 19.18 219 VAL H CA 1
ATOM 13957 C C . VAL H 1 222 ? 35.765 37.055 13.150 1.00 21.14 219 VAL H C 1
ATOM 13958 O O . VAL H 1 222 ? 36.635 37.943 13.228 1.00 25.25 219 VAL H O 1
ATOM 13962 N N . SER H 1 223 ? 35.153 36.765 12.017 1.00 22.87 220 SER H N 1
ATOM 13963 C CA . SER H 1 223 ? 35.497 37.463 10.780 1.00 22.10 220 SER H CA 1
ATOM 13964 C C . SER H 1 223 ? 35.279 38.994 10.914 1.00 23.49 220 SER H C 1
ATOM 13965 O O . SER H 1 223 ? 36.102 39.812 10.505 1.00 23.14 220 SER H O 1
ATOM 13968 N N . PHE H 1 224 ? 34.139 39.372 11.475 1.00 22.87 221 PHE H N 1
ATOM 13969 C CA . PHE H 1 224 ? 33.810 40.775 11.741 1.00 21.26 221 PHE H CA 1
ATOM 13970 C C . PHE H 1 224 ? 34.894 41.451 12.588 1.00 20.25 221 PHE H C 1
ATOM 13971 O O . PHE H 1 224 ? 35.267 42.612 12.326 1.00 21.52 221 PHE H O 1
ATOM 13979 N N . LEU H 1 225 ? 35.367 40.782 13.628 1.00 18.40 222 LEU H N 1
ATOM 13980 C CA . LEU H 1 225 ? 36.409 41.364 14.504 1.00 18.28 222 LEU H CA 1
ATOM 13981 C C . LEU H 1 225 ? 37.809 41.376 13.896 1.00 19.93 222 LEU H C 1
ATOM 13982 O O . LEU H 1 225 ? 38.632 42.249 14.216 1.00 20.26 222 LEU H O 1
ATOM 13987 N N . ALA H 1 226 ? 38.093 40.419 13.027 1.00 19.51 223 ALA H N 1
ATOM 13988 C CA . ALA H 1 226 ? 39.426 40.254 12.489 1.00 21.70 223 ALA H CA 1
ATOM 13989 C C . ALA H 1 226 ? 39.695 41.214 11.346 1.00 21.84 223 ALA H C 1
ATOM 13990 O O . ALA H 1 226 ? 40.822 41.392 10.929 1.00 22.36 223 ALA H O 1
ATOM 13992 N N . SER H 1 227 ? 38.642 41.778 10.796 1.00 23.09 224 SER H N 1
ATOM 13993 C CA . SER H 1 227 ? 38.778 42.712 9.681 1.00 22.01 224 SER H CA 1
ATOM 13994 C C . SER H 1 227 ? 39.665 43.894 10.058 1.00 21.88 224 SER H C 1
ATOM 13995 O O . SER H 1 227 ? 39.660 44.371 11.188 1.00 19.99 224 SER H O 1
ATOM 13998 N N . PRO H 1 228 ? 40.426 44.407 9.097 1.00 24.05 225 PRO H N 1
ATOM 13999 C CA . PRO H 1 228 ? 41.075 45.689 9.347 1.00 25.61 225 PRO H CA 1
ATOM 14000 C C . PRO H 1 228 ? 40.112 46.807 9.735 1.00 27.10 225 PRO H C 1
ATOM 14001 O O . PRO H 1 228 ? 40.538 47.762 10.344 1.00 29.59 225 PRO H O 1
ATOM 14005 N N . ASP H 1 229 ? 38.856 46.726 9.314 1.00 26.55 226 ASP H N 1
ATOM 14006 C CA . ASP H 1 229 ? 37.913 47.786 9.611 1.00 26.95 226 ASP H CA 1
ATOM 14007 C C . ASP H 1 229 ? 37.425 47.775 11.040 1.00 24.64 226 ASP H C 1
ATOM 14008 O O . ASP H 1 229 ? 36.715 48.696 11.443 1.00 23.60 226 ASP H O 1
ATOM 14013 N N . ALA H 1 230 ? 37.778 46.729 11.791 1.00 22.65 227 ALA H N 1
ATOM 14014 C CA . ALA H 1 230 ? 37.415 46.617 13.191 1.00 20.02 227 ALA H CA 1
ATOM 14015 C C . ALA H 1 230 ? 38.431 47.259 14.146 1.00 19.61 227 ALA H C 1
ATOM 14016 O O . ALA H 1 230 ? 38.492 46.902 15.322 1.00 19.94 227 ALA H O 1
ATOM 14018 N N . SER H 1 231 ? 39.228 48.208 13.660 1.00 19.98 228 SER H N 1
ATOM 14019 C CA . SER H 1 231 ? 40.307 48.818 14.424 1.00 20.43 228 SER H CA 1
ATOM 14020 C C . SER H 1 231 ? 39.854 49.603 15.642 1.00 20.25 228 SER H C 1
ATOM 14021 O O . SER H 1 231 ? 40.622 49.758 16.590 1.00 18.86 228 SER H O 1
ATOM 14024 N N . TYR H 1 232 ? 38.576 49.997 15.700 1.00 19.27 229 TYR H N 1
ATOM 14025 C CA . TYR H 1 232 ? 38.106 50.735 16.876 1.00 18.85 229 TYR H CA 1
ATOM 14026 C C . TYR H 1 232 ? 37.380 49.858 17.871 1.00 19.26 229 TYR H C 1
ATOM 14027 O O . TYR H 1 232 ? 36.923 50.330 18.900 1.00 20.72 229 TYR H O 1
ATOM 14036 N N . ILE H 1 233 ? 37.318 48.549 17.611 1.00 19.85 230 ILE H N 1
ATOM 14037 C CA . ILE H 1 233 ? 36.730 47.609 18.537 1.00 19.99 230 ILE H CA 1
ATOM 14038 C C . ILE H 1 233 ? 37.829 46.907 19.302 1.00 20.70 230 ILE H C 1
ATOM 14039 O O . ILE H 1 233 ? 38.564 46.094 18.742 1.00 20.56 230 ILE H O 1
ATOM 14044 N N . THR H 1 234 ? 37.913 47.206 20.595 1.00 20.14 231 THR H N 1
ATOM 14045 C CA . THR H 1 234 ? 38.889 46.557 21.431 1.00 19.27 231 THR H CA 1
ATOM 14046 C C . THR H 1 234 ? 38.456 46.588 22.845 1.00 19.98 231 THR H C 1
ATOM 14047 O O . THR H 1 234 ? 37.813 47.524 23.306 1.00 20.49 231 THR H O 1
ATOM 14051 N N . GLY H 1 235 ? 38.702 45.490 23.530 1.00 22.76 232 GLY H N 1
ATOM 14052 C CA . GLY H 1 235 ? 38.133 45.294 24.872 1.00 22.68 232 GLY H CA 1
ATOM 14053 C C . GLY H 1 235 ? 36.693 44.770 24.854 1.00 22.44 232 GLY H C 1
ATOM 14054 O O . GLY H 1 235 ? 36.092 44.640 25.894 1.00 24.42 232 GLY H O 1
ATOM 14055 N N . ALA H 1 236 ? 36.129 44.539 23.687 1.00 21.94 233 ALA H N 1
ATOM 14056 C CA . ALA H 1 236 ? 34.736 44.199 23.580 1.00 23.81 233 ALA H CA 1
ATOM 14057 C C . ALA H 1 236 ? 34.457 42.714 23.791 1.00 26.02 233 ALA H C 1
ATOM 14058 O O . ALA H 1 236 ? 35.316 41.848 23.592 1.00 25.00 233 ALA H O 1
ATOM 14060 N N . SER H 1 237 ? 33.250 42.443 24.261 1.00 25.78 234 SER H N 1
ATOM 14061 C CA . SER H 1 237 ? 32.717 41.078 24.299 1.00 27.68 234 SER H CA 1
ATOM 14062 C C . SER H 1 237 ? 31.460 41.066 23.444 1.00 27.40 234 SER H C 1
ATOM 14063 O O . SER H 1 237 ? 30.641 41.987 23.520 1.00 28.18 234 SER H O 1
ATOM 14066 N N . ILE H 1 238 ? 31.349 40.063 22.585 1.00 25.21 235 ILE H N 1
ATOM 14067 C CA . ILE H 1 238 ? 30.183 39.861 21.768 1.00 24.80 235 ILE H CA 1
ATOM 14068 C C . ILE H 1 238 ? 29.509 38.545 22.092 1.00 22.34 235 ILE H C 1
ATOM 14069 O O . ILE H 1 238 ? 30.023 37.475 21.769 1.00 21.01 235 ILE H O 1
ATOM 14074 N N . LEU H 1 239 ? 28.333 38.655 22.721 1.00 21.61 236 LEU H N 1
ATOM 14075 C CA . LEU H 1 239 ? 27.496 37.513 23.016 1.00 21.92 236 LEU H CA 1
ATOM 14076 C C . LEU H 1 239 ? 26.840 37.010 21.734 1.00 22.13 236 LEU H C 1
ATOM 14077 O O . LEU H 1 239 ? 26.195 37.774 21.043 1.00 21.56 236 LEU H O 1
ATOM 14082 N N . VAL H 1 240 ? 27.014 35.725 21.436 1.00 20.21 237 VAL H N 1
ATOM 14083 C CA . VAL H 1 240 ? 26.326 35.092 20.316 1.00 22.21 237 VAL H CA 1
ATOM 14084 C C . VAL H 1 240 ? 25.674 33.849 20.915 1.00 20.71 237 VAL H C 1
ATOM 14085 O O . VAL H 1 240 ? 26.194 32.752 20.820 1.00 22.37 237 VAL H O 1
ATOM 14089 N N . ASP H 1 241 ? 24.538 34.073 21.547 1.00 22.76 238 ASP H N 1
ATOM 14090 C CA . ASP H 1 241 ? 23.985 33.145 22.500 1.00 24.20 238 ASP H CA 1
ATOM 14091 C C . ASP H 1 241 ? 22.485 32.960 22.507 1.00 22.87 238 ASP H C 1
ATOM 14092 O O . ASP H 1 241 ? 21.924 32.434 23.463 1.00 22.75 238 ASP H O 1
ATOM 14097 N N . GLY H 1 242 ? 21.831 33.429 21.468 1.00 22.14 239 GLY H N 1
ATOM 14098 C CA . GLY H 1 242 ? 20.394 33.302 21.407 1.00 23.21 239 GLY H CA 1
ATOM 14099 C C . GLY H 1 242 ? 19.674 33.927 22.567 1.00 23.51 239 GLY H C 1
ATOM 14100 O O . GLY H 1 242 ? 18.531 33.565 22.829 1.00 23.27 239 GLY H O 1
ATOM 14101 N N . GLY H 1 243 ? 20.300 34.914 23.225 1.00 24.28 240 GLY H N 1
ATOM 14102 C CA . GLY H 1 243 ? 19.625 35.624 24.328 1.00 23.76 240 GLY H CA 1
ATOM 14103 C C . GLY H 1 243 ? 19.743 34.950 25.675 1.00 25.45 240 GLY H C 1
ATOM 14104 O O . GLY H 1 243 ? 19.028 35.299 26.609 1.00 25.79 240 GLY H O 1
ATOM 14105 N N . LEU H 1 244 ? 20.667 33.985 25.811 1.00 27.78 241 LEU H N 1
ATOM 14106 C CA . LEU H 1 244 ? 20.805 33.247 27.070 1.00 28.02 241 LEU H CA 1
ATOM 14107 C C . LEU H 1 244 ? 21.125 34.189 28.239 1.00 29.07 241 LEU H C 1
ATOM 14108 O O . LEU H 1 244 ? 20.512 34.146 29.266 1.00 30.68 241 LEU H O 1
ATOM 14113 N N . VAL H 1 245 ? 22.039 35.091 28.035 1.00 27.16 242 VAL H N 1
ATOM 14114 C CA . VAL H 1 245 ? 22.453 35.994 29.094 1.00 29.25 242 VAL H CA 1
ATOM 14115 C C . VAL H 1 245 ? 21.451 37.123 29.353 1.00 29.86 242 VAL H C 1
ATOM 14116 O O . VAL H 1 245 ? 21.600 37.862 30.310 1.00 28.75 242 VAL H O 1
ATOM 14120 N N . ALA H 1 246 ? 20.501 37.313 28.452 1.00 30.43 243 ALA H N 1
ATOM 14121 C CA . ALA H 1 246 ? 19.520 38.366 28.616 1.00 34.40 243 ALA H CA 1
ATOM 14122 C C . ALA H 1 246 ? 18.792 38.200 29.986 1.00 37.05 243 ALA H C 1
ATOM 14123 O O . ALA H 1 246 ? 18.867 39.146 30.801 1.00 38.67 243 ALA H O 1
#

B-factor: mean 30.88, std 12.31, range [14.18, 154.08]

Solvent-accessible surface area: 64404 Å² total; per-residue (Å²): 151,97,98,40,67,1,0,0,0,5,19,0,8,142,28,29,0,16,18,0,0,54,58,0,1,68,55,13,4,12,1,0,1,10,22,67,218,78,102,164,22,0,87,132,4,10,62,58,0,88,46,29,33,18,128,16,46,23,9,115,12,87,17,24,38,25,118,9,0,57,29,1,0,45,101,0,54,127,49,16,20,56,4,26,0,0,0,10,24,31,40,82,97,17,138,8,53,0,54,125,13,72,44,79,62,1,53,100,1,5,37,39,6,0,29,6,4,0,2,7,0,16,11,0,23,133,56,14,148,101,44,3,6,0,1,0,10,3,5,0,17,5,60,5,0,7,24,70,4,0,1,3,30,0,0,0,10,5,0,5,35,0,0,1,25,0,0,0,13,13,4,4,84,97,28,6,5,0,1,1,0,0,12,12,10,7,24,34,143,133,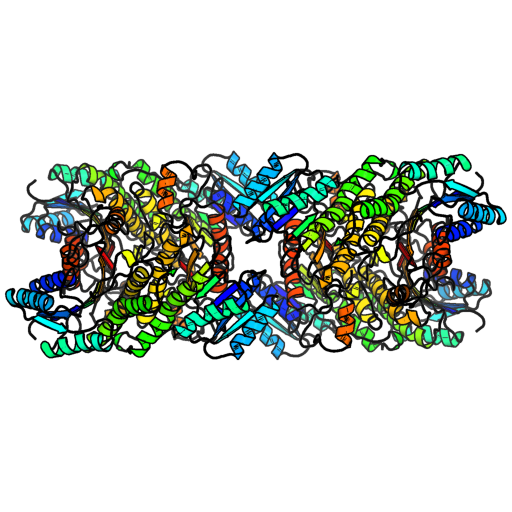60,78,79,119,51,86,81,6,41,88,36,72,165,39,2,4,31,96,39,14,2,66,37,48,2,0,2,29,0,0,18,15,1,2,26,42,24,0,53,11,2,1,7,0,31,0,13,0,1,0,0,0,13,3,142,94,108,57,70,1,0,0,0,3,23,0,14,106,28,30,0,17,20,0,0,46,29,0,3,88,56,15,4,10,1,0,0,7,19,62,179,72,93,172,22,0,97,136,7,24,65,61,0,93,74,58,35,52,116,10,53,32,7,102,8,88,11,24,38,26,118,8,0,58,28,1,0,45,99,0,54,127,43,10,18,59,4,28,0,1,0,11,24,32,39,63,99,18,134,8,82,1,46,128,12,73,47,93,57,0,56,79,0,6,39,37,5,0,27,5,5,1,2,6,0,16,10,0,24,135,65,15,152,104,47,3,5,1,2,1,11,3,5,0,18,5,50,16,0,10,23,75,6,0,1,4,29,1,0,0,10,5,0,5,28,1,0,1,31,0,0,0,12,13,4,5,84,101,31,6,5,0,2,1,0,0,11,11,10,7,31,34,140,127,62,82,75,124,51,85,79,5,30,84,31,74,166,42,2,4,32,101,32,17,6,54,36,23,5,0,1,30,0,0,17,17,1,3,26,88,69,2,54,10,2,1,5,0,31,0,12,0,0,0,0,6,3,0,159,121,57,70,1,0,0,0,4,23,0,10,78,27,29,0,16,20,0,0,45,22,0,3,86,61,19,4,10,1,0,1,10,18,56,156,69,96,162,21,0,96,142,8,24,63,82,0,96,75,54,42,52,143,12,43,36,11,116,12,88,16,22,39,26,117,9,0,57,28,1,0,44,105,0,55,129,56,23,28,64,5,26,0,1,0,11,25,35,37,59,100,18,130,7,82,0,46,128,12,72,47,87,56,1,57,92,0,6,39,34,4,0,28,6,4,2,2,6,0,15,11,0,24,129,56,12,151,108,48,2,8,0,1,0,11,3,5,0,17,5,55,6,0,8,20,72,5,1,1,4,30,1,0,0,10,5,0,5,23,0,0,1,43,0,0,0,13,12,4,4,83,99,31,6,6,0,1,1,0,0,12,11,10,8,26,33,138,131,64,89,72,124,52,85,80,7,38,86,31,58,167,38,2,4,29,99,36,19,6,53,37,14,4,0,2,30,0,0,22,16,0,3,25,86,66,0,55,9,2,1,6,0,30,0,12,0,1,0,0,0,2,2,166,117,43,72,1,0,0,0,4,22,0,10,148,28,29,0,16,19,0,0,52,54,0,0,75,62,10,4,12,1,0,1,10,19,65,214,79,93,162,23,0,98,131,5,24,64,61,0,89,45,25,34,19,144,10,54,34,9,116,11,87,19,18,37,24,114,10,0,55,26,1,0,45,101,0,54,129,54,22,33,63,5,25,0,1,0,10,24,38,39,68,102,19,138,7,55,0,53,126,13,72,48,80,61,0,52,93,0,6,34,41,5,0,27,6,4,0,3,6,0,15,11,0,24,135,59,14,165,99,44,2,6,0,0,0,10,3,4,0,16,5,60,4,0,7,24,72,4,1,1,3,31,0,0,0,11,5,0,4,23,0,0,1,41,0,0,0,15,14,4,5,86,95,31,7,4,0,0,1,0,0,11,12,10,8,25,35,155,134,59,77,92,116,53,86,82,5,31,89,34,88,163,35,3,4,30,100,38,17,5,57,38,33,4,0,2,30,0,0,21,17,0,4,26,41,28,1,57,10,2,1,4,0,30,0,11,0,1,0,0,0,9,2,161,131,61,68,2,0,0,0,4,22,0,14,101,25,31,0,17,19,0,0,46,48,0,4,108,62,19,4,10,1,0,1,10,20,45,199,67,92,172,18,0,96,130,5,25,62,63,0,95,90,86,53,54,141,15,46,32,8,109,13,86,17,21,38,26,120,8,0,55,27,1,0,45,98,0,53,130,58,26,30,62,5,26,0,0,0,10,24,34,38,52,98,19,140,8,63,1,52,128,13,72,47,96,55,2,56,82,1,6,39,39,4,0,30,7,4,0,3,7,0,15,10,0,24,133,58,14,166,111,46,3,6,1,2,0,10,3,5,0,17,5,62,5,1,6,22,74,6,1,1,3,30,0,0,0,11,5,0,4,23,1,0,1,42,0,0,0,14,13,3,5,85,97,28,6,6,0,1,1,0,0,11,12,12,8,28,34,138,135,60,82,51,116,49,85,83,6,44,73,33,63,133,21,2,5,29,105,31,11,2,135,44,60,20,0,0,29,0,0,23,16,1,3,25,88,82,1,54,10,2,2,5,0,30,0,16,0,1,0,0,0,12,2,157,130,62,69,2,0,0,0,4,24,0,14,91,10,28,0,17,21,0,0,46,49,0,4,109,61,19,4,11,1,0,0,11,23,45,209,77,105,175,15,0,85,132,5,11,62,62,0,94,89,86,53,54,142,11,44,28,10,107,11,84,18,18,38,25,118,10,0,56,29,1,0,44,105,0,54,129,57,22,28,61,5,26,0,1,0,11,25,38,47,58,90,18,128,9,77,1,41,114,14,69,45,100,59,1,52,73,0,5,38,38,4,0,28,7,5,0,3,6,0,20,11,0,24,135,59,14,160,112,48,3,6,0,1,1,11,4,6,0,15,4,47,7,0,8,15,76,6,0,1,4,28,0,0,0,11,5,0,4,33,1,0,1,24,1,0,0,12,11,3,4,83,101,32,6,5,0,1,0,0,1,10,12,8,5,33,25,92,128,63,88,66,122,44,86,64,6,50,76,19,82,169,38,3,5,30,103,38,21,6,111,33,51,5,0,1,30,0,0,22,17,0,3,26,90,86,1,59,10,2,1,8,0,27,0,11,0,1,0,0,0,2,2,155,133,65,70,2,0,0,0,3,23,0,15,84,8,27,0,17,20,0,0,46,48,0,3,109,60,18,4,12,2,0,1,7,19,64,203,76,112,172,14,0,121,131,5,21,61,62,0,93,88,80,54,57,144,16,47,33,9,111,10,88,13,18,41,26,116,10,0,56,28,1,0,44,102,0,54,130,58,23,28,62,5,26,0,1,0,11,25,37,40,54,77,17,126,11,82,1,46,128,13,69,44,102,58,2,53,84,1,5,38,34,4,0,29,7,4,0,3,6,0,16,10,0,23,135,60,14,163,112,48,3,6,1,1,0,10,4,5,0,16,4,56,5,0,7,16,75,6,0,2,5,30,1,0,0,10,4,0,5,35,0,0,0,23,1,0,0,15,13,3,5,83,102,31,5,6,0,1,1,0,1,11,12,13,12,36,18,92,104,85,78,72,110,55,85,61,6,49,66,20,61,147,28,3,5,31,105,38,31,7,108,44,50,4,0,1,30,0,0,22,17,0,4,26,91,85,1,60,10,2,1,10,0,30,0,10,0,1,0,0,0,10,2,169,130,59,69,2,0,0,0,3,21,0,13,151,28,29,0,17,19,0,0,44,58,0,3,110,53,16,4,11,1,0,1,6,20,71,212,88,92,156,24,0,79,132,10,24,65,73,0,94,89,84,51,63,141,10,52,32,8,110,10,90,12,23,36,24,114,10,0,54,29,1,0,44,105,0,53,130,53,22,27,70,4,25,0,0,0,11,24,30,37,56,100,20,137,8,64,0,52,128,13,72,46,98,54,1,57,90,0,6,38,34,4,0,31,6,4,0,2,6,0,18,12,0,24,130,55,11,154,112,46,3,7,0,1,0,11,3,5,0,17,5,54,12,0,7,20,73,5,0,1,4,29,0,0,0,10,5,0,4,28,1,0,0,32,0,0,0,14,10,4,4,85,96,27,5,5,0,1,1,0,0,11,12,10,8,27,35,138,129,60,84,84,116,50,85,81,5,27,86,32,72,165,41,3,4,29,104,39,16,6,130,44,64,7,0,1,28,0,0,15,17,0,3,25,87,82,1,53,10,2,1,6,0,29,0,14,0,1,0,0,5,5,2

Foldseek 3Di:
DQPFAAEEFEPLLFFLNLLLQLLVLLVTHAYEYEDADDVVSNVVSQVSSVVSVHHYYYDYFDLLDLVRLLVSLVVSCVVHVAHAEYELEDADFFWDAPVPDDPVNLSRRCSRLAVSLVSNVVNNVVGYAALGEYEYEAALLLQPDPDGTGVSNVVSRVVLLVVQQVVQVVCLVRNYAGEYEHEAAEDTPVRHCDDDVNQVSLVLALQSGHHYSVLSSVVVNVCSDSVNSVDHSYYHYSHNRNND/DAPFAAEEFEPLLFFLNLLLQLLVLLVTHAYEYEDADDVVSNVVSQVSSVVSVHHYYYDYADLLDLVRLLVSLVVSCVVHVAHAEYELEDADFFWDAPVPDDPVNLSRRCSRLAVSLVSNVVNNVVGYAALGEYEYEAALLLQPDPDGTGVSNVVSRVVLLVVQQVVQVVCLVRNYAGEYEHEAAEDTPVRHCDDPVNQVSLVLALQSGHHYSVLSSVVSVVCSDSVNSVDHSYYHYSHNRNND/DPFAAEEFEQLLFFLNLLLQQLVLVVTHAYEYEDADDPPSNVVSQVSSVVSVHHYYYDYADLLDLVRLLVSLVVSCVVPVAHAEYELEWADFFWDAPVPDDPVNLSSRCSRLAVSLVSNVVNNVVGYAALHEYEYEAALLLQPVPDGTGVSNVVSSVVLLVVQQVVQVVCLVRNYAGEYEHEAAEDTPVRHCDDPVNQVSLVLALQSGHHYSVLSSVVVVVCSDSVNSVDHSYYHYSHNRNND/DPFAAEEFEPLLFFLNLLLQLLVLLVTHAYEYEDADDVPSVVVSQVSSVVSPHHYYYDYADLLDLVRLLVSLVVSCVVPVAHAEYELDWADFFWDAPVPDDPVNLSSRCSNLAVSLVSNVVNNVVGYAALGEYEYEAALLLQPDPDGTGVSNVVSRVVLLVVQQVVQVVCLVRNYAGEYEHEAAEDTPVRHCDDDVNQVSLVLAPQSGHHYSVLSSVVVVVCSDSVNSVDHSYYHYSHNRNSD/DPFAAEEFEPLLFFLNLLLQLLVLLVTHAYEYEDADDVPSVVVSQVSSVVSVHHYYYDYADLLDLVRLLVSLVVSCVVPVAHAEYELDWADFFWDAPVPDDPVNLSSRCSNLAVSLVSNVVNNVVGYAALHEYEYEAALLLQPDPDGTGVSNVVSRVVLLVVQQVVQVVCLVRNYAGEYEHEAAEDTPVRHCDDDVNQVSLVLALQSGHHYSVLSSVVVVVCSDSVNSVDHSYYHYSHNRNSD/DPFAAEEFEPLLWFLNLLLQLLVLVVTHAYEYEDADDVPSVVVSQVSSVVSVHHYYYDHADLLDLVRLLVSLVVRCVVPVAHAEYELEWADFFWDAPVPDDPVNLSRRCSNLAVSLVSNVVNNVVGYAALGEYEYEAAPLLQPDPDGTGVSNVVSRVVLLVVQQVVQVVCLVRNYAGEYEHEAAEDIPVRHQDDPVNQVSLVLAPQSDHHYSVLSSVVVVVCSDSVNSVDHSYYHYSHNRNND/DPFAAEEFEPLLWWLNLLLQLLVLVVTHAYEYEDQDDVVSVVVSQVSSVVSVHHYDYDYADLLDLVRLLVSLVVSCVVPVAHAEYELDWADFFWDAPVPDDPVNLSRRCSNLAVSLVSNVVNNVVGYAALHEYEYEAALLLQPDPDGTGVSNVVSRVVLLVVQQVVQVVCLVRNYAGEYEHEAAEDIPVRHCDDPVSQVSLVLALQSDHHYSVLSSVVVVVCSDSVNSVDHSYYHYSHNRNSD/DPFAAEEFEPLLFFLNLLLQLLVLLVTHAYEYEDADDVVSNVVSQVSSVVSVHHYYYDYADLLDLVRLLVSLVVSCVVPVAHAEYELDWADFFWDAPVPDDPVNLSRRCSNLAVSLVSNVVNNVVGYAALGEYEYEAAPLLQPDPDGTGVSNVVSRVNLLVVQQVVQVVCLVRNYAGEYEHEAAEDTPVRHCDDDVNQVSLVLAPQSGHHYSVLSSVVVVVCSDSVNSVDHSYYHYSHNRNND